Protein 1GKR (pdb70)

Foldseek 3Di:
DFAEKEAQEQEFALPHTDTWMFTAHQQATADTGRDDVDDDHPYYHYLVNFHKYFQFEFAADALQDDPCCLFKWDQQQQLVLLQQQRHQEYEHAQQYVQGQAALVSLVVVQVRNLQFHLHAYAYEHEQAPPSLVRVLVVLVVFHLYYAECADADPPRHDHDHLVSLLSNLQSQVVSLHEYEYAFFHHVQLVVLLVVLVVVPDQALVSNLRSGDPVRSLVRLVSNLVSCVVRQHQYEYEADQFLVSLVVQLVSVVVVRNYAYEHALLQQVDAVVLCLVLPQQSAAPPHRYHPVRNVSVLQCLQVPSHQAYHHNAMGGRPVQRVVSNPGVVSHGHHFHPSNPGPQSCLACPVLVPSHPPSSVLRHRAARVCVSSVLHPQTSGRDNPHRPWMFSKDQADWDADAQCLRSISDRDGSRHGPIGRMGGQWTDTSPDTQHHRHDGDDGTSNYYYTGD/DFAEKEAQEQEFALPHTDTWMFTAHQQATADTGRDDPDDDHPYYHYLVNFHKYFQFEFAADALQDDPCCLFKWDQQQQLVLLQQQRHQEYEHAQQYVQGQAALVSLVVVQVRNLQFHLHAYAYEHEQAPPSLVRVLVVLVVFHLYYAECADADPPRHDHDHLVSLLSNLQSQVVSLHEYEYAFFHHVQLVVLLVVLVVVPDQALVSNLRSGDPVRSLVRLVSNLVSCVVRQHQYEYEADQFLVSLVVQLVSVVVVRNYAYEHALLQQVDAVVLCLVLPQQSAAPPHRYHPVRNVSVLQCLQVPSHQAYHHNAMGGRPVQRVVSNPGVVSHGHHFHPSNPGPQSCLACPVLVPSHPPSSVLRHRAARVCVSSVLHPQTSGRDNPHRPWMFSKDQADWDADAQCLRSISDRDGSRHGPIGRMGGQWTDTSPDTQHHRHDGDDGTSNYYYTGD/DFAEKEAQEQEFALPHTDTWMFTAHQQATADTGRDDVDDDHPYYHYLVNFHKYFQFEFAADALQDDPCCLFKWDQQQQLVLLQQQRHQEYEHAQQYVQGQAALVSLVVVQVRNLQFHLHAYAYEHEQAPPSLVRVLVVLVVFHLYYAECADADPPRHDHDHLVSLLSNLQSQVVSLHEYEYAFFHHVQLVVLLVVLVVVPDQALVSNLRSGDPVRSLVRLVSNLVSCVVRQHQYEYEADQFLVSLVVQLVSVVVVRNYAYEHALLQQVDAVVLCLVLPQQSAAPPHRYHPVRNVSVLQCLQVPSHQAYHHNAMGGRPVQRVVSNPGVVSHGHHFHPSNPGPQSCLACPVLVPSHPPSSVLRHRAARVCVSSVLHPQTSGRDNPHRPWMFSKDQADWDADAQCLRSISDRDGSRHGPIGRMGGQWTDTSPDTQHHRHDGDDGTSNYYYTGD/DFAEKEAQEQEFALPHTDTWMFTAHQQATADTGRDDVDDDHPYYHYLVNFHKYFQFEFAADALQDDPCCLFKWDQQQQLVLLQQQRHQEYEHAQQYVQGQAALVSLVVVQVRNLQFHLHAYAYEHEQAPPSLVRVLVVLVVFHLYYAECADADPPRHDHDHLVSLLSNLQSQVVSLHEYEYAFFHHVQLVVLLVVLVVVPDQALVSNLRSGDPVRSLVRLVSNLVSCVVRQHQYEYEADQFLVSLVVQLVSVVVVRNYAYEHALLQQVDAVVLCLVLPQQSAAPPHRYHPVRNVSVLQCLQVPSHQAYHHNAMGGRPVQRVVSNPGVVSHGHHFHPSNPGPQSCLACPVLVPSHPPSSVLRHRAARVCVSSVLHPQTSGRDNPHRPWMFSKDQADWDADAQCLRSISDRDGSRHGPIGRMGGQWTDTSPDTQHHRHDGDDGTSNYYYTGD

Structure (mmCIF, N/CA/C/O backbone):
data_1GKR
#
_entry.id   1GKR
#
_cell.length_a   111.500
_cell.length_b   74.300
_cell.length_c   146.900
_cell.angle_alpha   90.00
_cell.angle_beta   106.57
_cell.angle_gamma   90.00
#
_symmetry.space_group_name_H-M   'P 1 21 1'
#
loop_
_entity.id
_entity.type
_entity.pdbx_description
1 polymer 'NON-ATP DEPENDENT L-SELECTIVE HYDANTOINASE'
2 non-polymer 'ZINC ION'
3 water water
#
loop_
_atom_site.group_PDB
_atom_site.id
_atom_site.type_symbol
_atom_site.label_atom_id
_atom_site.label_alt_id
_atom_site.label_comp_id
_atom_site.label_asym_id
_atom_site.label_entity_id
_atom_site.label_seq_id
_atom_site.pdbx_PDB_ins_code
_atom_site.Cartn_x
_atom_site.Cartn_y
_atom_site.Cartn_z
_atom_site.occupancy
_atom_site.B_iso_or_equiv
_atom_site.auth_seq_id
_atom_site.auth_comp_id
_atom_site.auth_asym_id
_atom_site.auth_atom_id
_atom_site.pdbx_PDB_model_num
ATOM 1 N N . MET A 1 1 ? 88.490 -74.907 -69.896 1.00 61.57 1 MET A N 1
ATOM 2 C CA . MET A 1 1 ? 88.400 -73.995 -68.718 1.00 60.54 1 MET A CA 1
ATOM 3 C C . MET A 1 1 ? 86.954 -73.593 -68.465 1.00 56.97 1 MET A C 1
ATOM 4 O O . MET A 1 1 ? 86.031 -74.251 -68.938 1.00 58.78 1 MET A O 1
ATOM 9 N N . PHE A 1 2 ? 86.755 -72.503 -67.732 1.00 51.04 2 PHE A N 1
ATOM 10 C CA . PHE A 1 2 ? 85.407 -72.052 -67.404 1.00 45.07 2 PHE A CA 1
ATOM 11 C C . PHE A 1 2 ? 84.994 -70.784 -68.133 1.00 41.18 2 PHE A C 1
ATOM 12 O O . PHE A 1 2 ? 85.812 -69.893 -68.355 1.00 39.61 2 PHE A O 1
ATOM 20 N N . ASP A 1 3 ? 83.718 -70.707 -68.503 1.00 37.00 3 ASP A N 1
ATOM 21 C CA . ASP A 1 3 ? 83.225 -69.542 -69.221 1.00 32.97 3 ASP A CA 1
ATOM 22 C C . ASP A 1 3 ? 83.223 -68.324 -68.321 1.00 31.33 3 ASP A C 1
ATOM 23 O O . ASP A 1 3 ? 83.614 -67.239 -68.745 1.00 33.43 3 ASP A O 1
ATOM 28 N N . VAL A 1 4 ? 82.788 -68.491 -67.079 1.00 28.19 4 VAL A N 1
ATOM 29 C CA . VAL A 1 4 ? 82.763 -67.370 -66.147 1.00 24.97 4 VAL A CA 1
ATOM 30 C C . VAL A 1 4 ? 82.807 -67.840 -64.706 1.00 25.31 4 VAL A C 1
ATOM 31 O O . VAL A 1 4 ? 82.332 -68.928 -64.379 1.00 25.57 4 VAL A O 1
ATOM 35 N N . ILE A 1 5 ? 83.403 -67.012 -63.856 1.00 23.74 5 ILE A N 1
ATOM 36 C CA . ILE A 1 5 ? 83.509 -67.289 -62.438 1.00 24.16 5 ILE A CA 1
ATOM 37 C C . ILE A 1 5 ? 83.015 -66.073 -61.680 1.00 25.42 5 ILE A C 1
ATOM 38 O O . ILE A 1 5 ? 83.473 -64.951 -61.913 1.00 26.45 5 ILE A O 1
ATOM 43 N N . VAL A 1 6 ? 82.056 -66.292 -60.789 1.00 24.26 6 VAL A N 1
ATOM 44 C CA . VAL A 1 6 ? 81.530 -65.209 -59.973 1.00 22.71 6 VAL A CA 1
ATOM 45 C C . VAL A 1 6 ? 82.143 -65.508 -58.623 1.00 25.94 6 VAL A C 1
ATOM 46 O O . VAL A 1 6 ? 81.819 -66.526 -58.006 1.00 25.46 6 VAL A O 1
ATOM 50 N N . LYS A 1 7 ? 83.049 -64.655 -58.163 1.00 28.45 7 LYS A N 1
ATOM 51 C CA . LYS A 1 7 ? 83.662 -64.938 -56.883 1.00 29.82 7 LYS A CA 1
ATOM 52 C C . LYS A 1 7 ? 83.318 -64.018 -55.735 1.00 27.78 7 LYS A C 1
ATOM 53 O O . LYS A 1 7 ? 82.850 -62.894 -55.936 1.00 26.63 7 LYS A O 1
ATOM 59 N N . ASN A 1 8 ? 83.542 -64.539 -54.528 1.00 26.04 8 ASN A N 1
ATOM 60 C CA . ASN A 1 8 ? 83.261 -63.841 -53.286 1.00 25.94 8 ASN A CA 1
ATOM 61 C C . ASN A 1 8 ? 81.775 -63.621 -53.177 1.00 24.27 8 ASN A C 1
ATOM 62 O O . ASN A 1 8 ? 81.306 -62.504 -52.960 1.00 22.88 8 ASN A O 1
ATOM 67 N N . CYS A 1 9 ? 81.035 -64.706 -53.345 1.00 22.08 9 CYS A N 1
ATOM 68 C CA . CYS A 1 9 ? 79.591 -64.640 -53.265 1.00 23.22 9 CYS A CA 1
ATOM 69 C C . CYS A 1 9 ? 79.163 -65.027 -51.879 1.00 23.40 9 CYS A C 1
ATOM 70 O O . CYS A 1 9 ? 79.777 -65.885 -51.257 1.00 24.12 9 CYS A O 1
ATOM 73 N N . ARG A 1 10 ? 78.115 -64.384 -51.392 1.00 24.33 10 ARG A N 1
ATOM 74 C CA . ARG A 1 10 ? 77.541 -64.750 -50.112 1.00 22.71 10 ARG A CA 1
ATOM 75 C C . ARG A 1 10 ? 76.235 -65.314 -50.670 1.00 19.11 10 ARG A C 1
ATOM 76 O O . ARG A 1 10 ? 75.211 -64.645 -50.752 1.00 18.31 10 ARG A O 1
ATOM 84 N N . LEU A 1 11 ? 76.342 -66.553 -51.120 1.00 17.16 11 LEU A N 1
ATOM 85 C CA . LEU A 1 11 ? 75.277 -67.303 -51.764 1.00 18.65 11 LEU A CA 1
ATOM 86 C C . LEU A 1 11 ? 74.111 -67.676 -50.856 1.00 19.19 11 LEU A C 1
ATOM 87 O O . LEU A 1 11 ? 74.294 -68.379 -49.863 1.00 23.11 11 LEU A O 1
ATOM 92 N N . VAL A 1 12 ? 72.904 -67.219 -51.188 1.00 16.75 12 VAL A N 1
ATOM 93 C CA . VAL A 1 12 ? 71.751 -67.530 -50.345 1.00 15.06 12 VAL A CA 1
ATOM 94 C C . VAL A 1 12 ? 70.751 -68.522 -50.927 1.00 16.80 12 VAL A C 1
ATOM 95 O O . VAL A 1 12 ? 70.421 -68.488 -52.118 1.00 18.46 12 VAL A O 1
ATOM 99 N N . SER A 1 13 ? 70.306 -69.435 -50.068 1.00 15.56 13 SER A N 1
ATOM 100 C CA . SER A 1 13 ? 69.335 -70.456 -50.437 1.00 16.78 13 SER A CA 1
ATOM 101 C C . SER A 1 13 ? 68.286 -70.401 -49.344 1.00 15.40 13 SER A C 1
ATOM 102 O O . SER A 1 13 ? 68.427 -69.628 -48.404 1.00 14.81 13 SER A O 1
ATOM 105 N N . SER A 1 14 ? 67.237 -71.203 -49.451 1.00 15.44 14 SER A N 1
ATOM 106 C CA . SER A 1 14 ? 66.196 -71.154 -48.436 1.00 17.59 14 SER A CA 1
ATOM 107 C C . SER A 1 14 ? 66.698 -71.547 -47.063 1.00 19.43 14 SER A C 1
ATOM 108 O O . SER A 1 14 ? 66.118 -71.148 -46.061 1.00 21.73 14 SER A O 1
ATOM 111 N N . ASP A 1 15 ? 67.772 -72.319 -46.984 1.00 21.75 15 ASP A N 1
ATOM 112 C CA . ASP A 1 15 ? 68.225 -72.686 -45.657 1.00 24.91 15 ASP A CA 1
ATOM 113 C C . ASP A 1 15 ? 69.593 -72.184 -45.194 1.00 23.00 15 ASP A C 1
ATOM 114 O O . ASP A 1 15 ? 70.280 -72.868 -44.454 1.00 22.31 15 ASP A O 1
ATOM 119 N N . GLY A 1 16 ? 69.975 -70.977 -45.599 1.00 22.71 16 GLY A N 1
ATOM 120 C CA . GLY A 1 16 ? 71.247 -70.450 -45.144 1.00 22.56 16 GLY A CA 1
ATOM 121 C C . GLY A 1 16 ? 72.131 -69.787 -46.174 1.00 21.85 16 GLY A C 1
ATOM 122 O O . GLY A 1 16 ? 71.950 -69.972 -47.374 1.00 23.67 16 GLY A O 1
ATOM 123 N N . ILE A 1 17 ? 73.092 -69.006 -45.694 1.00 19.53 17 ILE A N 1
ATOM 124 C CA . ILE A 1 17 ? 74.028 -68.319 -46.565 1.00 18.51 17 ILE A CA 1
ATOM 125 C C . ILE A 1 17 ? 75.359 -69.058 -46.526 1.00 20.15 17 ILE A C 1
ATOM 126 O O . ILE A 1 17 ? 75.868 -69.325 -45.448 1.00 26.21 17 ILE A O 1
ATOM 131 N N . THR A 1 18 ? 75.920 -69.414 -47.675 1.00 19.00 18 THR A N 1
ATOM 132 C CA . THR A 1 18 ? 77.228 -70.053 -47.662 1.00 21.93 18 THR A CA 1
ATOM 133 C C . THR A 1 18 ? 78.195 -69.235 -48.517 1.00 22.44 18 THR A C 1
ATOM 134 O O . THR A 1 18 ? 77.840 -68.743 -49.581 1.00 22.75 18 THR A O 1
ATOM 138 N N . GLU A 1 19 ? 79.415 -69.062 -48.024 1.00 23.62 19 GLU A N 1
ATOM 139 C CA . GLU A 1 19 ? 80.417 -68.283 -48.734 1.00 22.44 19 GLU A CA 1
ATOM 140 C C . GLU A 1 19 ? 81.213 -69.102 -49.733 1.00 21.05 19 GLU A C 1
ATOM 141 O O . GLU A 1 19 ? 81.982 -69.974 -49.339 1.00 22.86 19 GLU A O 1
ATOM 147 N N . ALA A 1 20 ? 81.047 -68.812 -51.021 1.00 17.38 20 ALA A N 1
ATOM 148 C CA . ALA A 1 20 ? 81.774 -69.544 -52.043 1.00 18.44 20 ALA A CA 1
ATOM 149 C C . ALA A 1 20 ? 81.836 -68.825 -53.378 1.00 20.14 20 ALA A C 1
ATOM 150 O O . ALA A 1 20 ? 81.374 -67.693 -53.519 1.00 21.58 20 ALA A O 1
ATOM 152 N N . ASP A 1 21 ? 82.430 -69.496 -54.355 1.00 19.36 21 ASP A N 1
ATOM 153 C CA . ASP A 1 21 ? 82.541 -68.958 -55.697 1.00 20.97 21 ASP A CA 1
ATOM 154 C C . ASP A 1 21 ? 81.788 -69.895 -56.633 1.00 24.26 21 ASP A C 1
ATOM 155 O O . ASP A 1 21 ? 81.756 -71.120 -56.418 1.00 24.75 21 ASP A O 1
ATOM 160 N N . ILE A 1 22 ? 81.195 -69.321 -57.679 1.00 24.18 22 ILE A N 1
ATOM 161 C CA . ILE A 1 22 ? 80.444 -70.105 -58.646 1.00 23.64 22 ILE A CA 1
ATOM 162 C C . ILE A 1 22 ? 81.170 -70.160 -59.974 1.00 22.84 22 ILE A C 1
ATOM 163 O O . ILE A 1 22 ? 81.552 -69.135 -60.532 1.00 22.93 22 ILE A O 1
ATOM 168 N N . LEU A 1 23 ? 81.370 -71.381 -60.452 1.00 24.37 23 LEU A N 1
ATOM 169 C CA . LEU A 1 23 ? 82.050 -71.646 -61.714 1.00 23.77 23 LEU A CA 1
ATOM 170 C C . LEU A 1 23 ? 80.973 -72.088 -62.676 1.00 24.25 23 LEU A C 1
ATOM 171 O O . LEU A 1 23 ? 80.286 -73.093 -62.424 1.00 23.78 23 LEU A O 1
ATOM 176 N N . VAL A 1 24 ? 80.822 -71.353 -63.773 1.00 23.01 24 VAL A N 1
ATOM 177 C CA . VAL A 1 24 ? 79.821 -71.712 -64.754 1.00 20.73 24 VAL A CA 1
ATOM 178 C C . VAL A 1 24 ? 80.424 -72.068 -66.101 1.00 21.38 24 VAL A C 1
ATOM 179 O O . VAL A 1 24 ? 81.389 -71.451 -66.567 1.00 19.60 24 VAL A O 1
ATOM 183 N N . LYS A 1 25 ? 79.864 -73.113 -66.696 1.00 22.45 25 LYS A N 1
ATOM 184 C CA . LYS A 1 25 ? 80.294 -73.574 -68.000 1.00 26.39 25 LYS A CA 1
ATOM 185 C C . LYS A 1 25 ? 79.093 -74.081 -68.797 1.00 26.57 25 LYS A C 1
ATOM 186 O O . LYS A 1 25 ? 78.238 -74.804 -68.278 1.00 24.37 25 LYS A O 1
ATOM 192 N N . ASP A 1 26 ? 79.043 -73.686 -70.063 1.00 27.75 26 ASP A N 1
ATOM 193 C CA . ASP A 1 26 ? 77.965 -74.066 -70.965 1.00 29.60 26 ASP A CA 1
ATOM 194 C C . ASP A 1 26 ? 76.605 -73.687 -70.406 1.00 27.96 26 ASP A C 1
ATOM 195 O O . ASP A 1 26 ? 75.649 -74.460 -70.503 1.00 26.34 26 ASP A O 1
ATOM 200 N N . GLY A 1 27 ? 76.543 -72.494 -69.812 1.00 25.56 27 GLY A N 1
ATOM 201 C CA . GLY A 1 27 ? 75.302 -71.970 -69.273 1.00 24.39 27 GLY A CA 1
ATOM 202 C C . GLY A 1 27 ? 74.786 -72.532 -67.964 1.00 26.31 27 GLY A C 1
ATOM 203 O O . GLY A 1 27 ? 73.730 -72.119 -67.492 1.00 26.20 27 GLY A O 1
ATOM 204 N N . LYS A 1 28 ? 75.502 -73.473 -67.364 1.00 26.74 28 LYS A N 1
ATOM 205 C CA . LYS A 1 28 ? 75.043 -74.030 -66.105 1.00 24.91 28 LYS A CA 1
ATOM 206 C C . LYS A 1 28 ? 76.124 -73.983 -65.052 1.00 21.84 28 LYS A C 1
ATOM 207 O O . LYS A 1 28 ? 77.293 -73.767 -65.354 1.00 20.97 28 LYS A O 1
ATOM 213 N N . VAL A 1 29 ? 75.725 -74.152 -63.802 1.00 21.03 29 VAL A N 1
ATOM 214 C CA . VAL A 1 29 ? 76.691 -74.147 -62.718 1.00 18.88 29 VAL A CA 1
ATOM 215 C C . VAL A 1 29 ? 77.518 -75.416 -62.870 1.00 19.35 29 VAL A C 1
ATOM 216 O O . VAL A 1 29 ? 76.979 -76.525 -62.858 1.00 19.54 29 VAL A O 1
ATOM 220 N N . ALA A 1 30 ? 78.824 -75.252 -63.031 1.00 18.52 30 ALA A N 1
ATOM 221 C CA . ALA A 1 30 ? 79.707 -76.396 -63.189 1.00 18.10 30 ALA A CA 1
ATOM 222 C C . ALA A 1 30 ? 80.318 -76.775 -61.841 1.00 19.07 30 ALA A C 1
ATOM 223 O O . ALA A 1 30 ? 80.662 -77.940 -61.601 1.00 19.18 30 ALA A O 1
ATOM 225 N N . ALA A 1 31 ? 80.437 -75.788 -60.955 1.00 17.87 31 ALA A N 1
ATOM 226 C CA . ALA A 1 31 ? 81.013 -76.029 -59.644 1.00 16.51 31 ALA A CA 1
ATOM 227 C C . ALA A 1 31 ? 80.786 -74.889 -58.668 1.00 16.65 31 ALA A C 1
ATOM 228 O O . ALA A 1 31 ? 80.548 -73.746 -59.057 1.00 17.50 31 ALA A O 1
ATOM 230 N N . ILE A 1 32 ? 80.855 -75.228 -57.389 1.00 15.57 32 ILE A N 1
ATOM 231 C CA . ILE A 1 32 ? 80.734 -74.259 -56.311 1.00 16.70 32 ILE A CA 1
ATOM 232 C C . ILE A 1 32 ? 81.913 -74.596 -55.421 1.00 18.77 32 ILE A C 1
ATOM 233 O O . ILE A 1 32 ? 82.046 -75.732 -54.954 1.00 19.42 32 ILE A O 1
ATOM 238 N N . SER A 1 33 ? 82.792 -73.634 -55.191 1.00 19.21 33 SER A N 1
ATOM 239 C CA . SER A 1 33 ? 83.938 -73.953 -54.369 1.00 21.35 33 SER A CA 1
ATOM 240 C C . SER A 1 33 ? 84.376 -72.830 -53.450 1.00 22.43 33 SER A C 1
ATOM 241 O O . SER A 1 33 ? 84.120 -71.650 -53.705 1.00 21.87 33 SER A O 1
ATOM 244 N N . ALA A 1 34 ? 85.037 -73.216 -52.365 1.00 24.68 34 ALA A N 1
ATOM 245 C CA . ALA A 1 34 ? 85.487 -72.264 -51.366 1.00 28.28 34 ALA A CA 1
ATOM 246 C C . ALA A 1 34 ? 86.550 -71.320 -51.895 1.00 30.98 34 ALA A C 1
ATOM 247 O O . ALA A 1 34 ? 86.608 -70.159 -51.498 1.00 34.51 34 ALA A O 1
ATOM 249 N N . ASP A 1 35 ? 87.384 -71.811 -52.801 1.00 34.70 35 ASP A N 1
ATOM 250 C CA . ASP A 1 35 ? 88.456 -70.995 -53.355 1.00 40.01 35 ASP A CA 1
ATOM 251 C C . ASP A 1 35 ? 88.748 -71.339 -54.816 1.00 41.94 35 ASP A C 1
ATOM 252 O O . ASP A 1 35 ? 88.881 -72.516 -55.170 1.00 41.02 35 ASP A O 1
ATOM 257 N N . THR A 1 36 ? 88.840 -70.308 -55.659 1.00 43.77 36 THR A N 1
ATOM 258 C CA . THR A 1 36 ? 89.113 -70.511 -57.083 1.00 46.36 36 THR A CA 1
ATOM 259 C C . THR A 1 36 ? 90.428 -69.861 -57.542 1.00 50.20 36 THR A C 1
ATOM 260 O O . THR A 1 36 ? 90.662 -69.689 -58.740 1.00 50.73 36 THR A O 1
ATOM 264 N N . SER A 1 37 ? 91.284 -69.524 -56.578 1.00 53.88 37 SER A N 1
ATOM 265 C CA . SER A 1 37 ? 92.584 -68.900 -56.839 1.00 55.63 37 SER A CA 1
ATOM 266 C C . SER A 1 37 ? 93.308 -69.357 -58.093 1.00 56.48 37 SER A C 1
ATOM 267 O O . SER A 1 37 ? 93.879 -68.538 -58.817 1.00 56.11 37 SER A O 1
ATOM 270 N N . ASP A 1 38 ? 93.294 -70.655 -58.359 1.00 58.11 38 ASP A N 1
ATOM 271 C CA . ASP A 1 38 ? 94.003 -71.134 -59.525 1.00 61.15 38 ASP A CA 1
ATOM 272 C C . ASP A 1 38 ? 93.214 -71.840 -60.609 1.00 60.25 38 ASP A C 1
ATOM 273 O O . ASP A 1 38 ? 93.548 -72.962 -60.997 1.00 61.76 38 ASP A O 1
ATOM 278 N N . VAL A 1 39 ? 92.170 -71.182 -61.099 1.00 56.65 39 VAL A N 1
ATOM 279 C CA . VAL A 1 39 ? 91.361 -71.732 -62.179 1.00 53.20 39 VAL A CA 1
ATOM 280 C C . VAL A 1 39 ? 91.198 -70.620 -63.193 1.00 51.55 39 VAL A C 1
ATOM 281 O O . VAL A 1 39 ? 91.121 -69.445 -62.825 1.00 50.73 39 VAL A O 1
ATOM 285 N N . GLU A 1 40 ? 91.159 -70.981 -64.468 1.00 49.69 40 GLU A N 1
ATOM 286 C CA . GLU A 1 40 ? 91.014 -69.975 -65.503 1.00 49.03 40 GLU A CA 1
ATOM 287 C C . GLU A 1 40 ? 89.607 -69.902 -66.049 1.00 45.89 40 GLU A C 1
ATOM 288 O O . GLU A 1 40 ? 88.972 -70.926 -66.297 1.00 45.01 40 GLU A O 1
ATOM 294 N N . ALA A 1 41 ? 89.135 -68.678 -66.247 1.00 41.90 41 ALA A N 1
ATOM 295 C CA . ALA A 1 41 ? 87.809 -68.436 -66.781 1.00 40.94 41 ALA A CA 1
ATOM 296 C C . ALA A 1 41 ? 87.899 -67.300 -67.790 1.00 40.04 41 ALA A C 1
ATOM 297 O O . ALA A 1 41 ? 88.663 -66.359 -67.596 1.00 41.37 41 ALA A O 1
ATOM 299 N N . SER A 1 42 ? 87.124 -67.387 -68.866 1.00 38.50 42 SER A N 1
ATOM 300 C CA . SER A 1 42 ? 87.127 -66.348 -69.894 1.00 36.41 42 SER A CA 1
ATOM 301 C C . SER A 1 42 ? 86.750 -65.007 -69.296 1.00 35.83 42 SER A C 1
ATOM 302 O O . SER A 1 42 ? 87.326 -63.981 -69.632 1.00 37.63 42 SER A O 1
ATOM 305 N N . ARG A 1 43 ? 85.770 -65.023 -68.405 1.00 35.18 43 ARG A N 1
ATOM 306 C CA . ARG A 1 43 ? 85.283 -63.806 -67.783 1.00 34.38 43 ARG A CA 1
ATOM 307 C C . ARG A 1 43 ? 85.230 -64.009 -66.270 1.00 30.35 43 ARG A C 1
ATOM 308 O O . ARG A 1 43 ? 84.966 -65.105 -65.796 1.00 30.05 43 ARG A O 1
ATOM 316 N N . THR A 1 44 ? 85.505 -62.955 -65.514 1.00 27.17 44 THR A N 1
ATOM 317 C CA . THR A 1 44 ? 85.464 -63.038 -64.066 1.00 25.35 44 THR A CA 1
ATOM 318 C C . THR A 1 44 ? 84.640 -61.912 -63.455 1.00 27.47 44 THR A C 1
ATOM 319 O O . THR A 1 44 ? 84.823 -60.738 -63.778 1.00 28.35 44 THR A O 1
ATOM 323 N N . ILE A 1 45 ? 83.718 -62.282 -62.574 1.00 27.10 45 ILE A N 1
ATOM 324 C CA . ILE A 1 45 ? 82.881 -61.305 -61.909 1.00 26.65 45 ILE A CA 1
ATOM 325 C C . ILE A 1 45 ? 83.188 -61.372 -60.422 1.00 26.84 45 ILE A C 1
ATOM 326 O O . ILE A 1 45 ? 83.174 -62.449 -59.825 1.00 27.34 45 ILE A O 1
ATOM 331 N N . ASP A 1 46 ? 83.462 -60.229 -59.815 1.00 26.93 46 ASP A N 1
ATOM 332 C CA . ASP A 1 46 ? 83.740 -60.213 -58.390 1.00 28.14 46 ASP A CA 1
ATOM 333 C C . ASP A 1 46 ? 82.512 -59.660 -57.698 1.00 28.21 46 ASP A C 1
ATOM 334 O O . ASP A 1 46 ? 82.167 -58.495 -57.894 1.00 29.71 46 ASP A O 1
ATOM 339 N N . ALA A 1 47 ? 81.850 -60.486 -56.894 1.00 27.37 47 ALA A N 1
ATOM 340 C CA . ALA A 1 47 ? 80.656 -60.041 -56.182 1.00 25.95 47 ALA A CA 1
ATOM 341 C C . ALA A 1 47 ? 81.059 -59.180 -54.984 1.00 26.36 47 ALA A C 1
ATOM 342 O O . ALA A 1 47 ? 80.230 -58.485 -54.391 1.00 27.64 47 ALA A O 1
ATOM 344 N N . GLY A 1 48 ? 82.341 -59.240 -54.633 1.00 24.96 48 GLY A N 1
ATOM 345 C CA . GLY A 1 48 ? 82.850 -58.456 -53.525 1.00 23.38 48 GLY A CA 1
ATOM 346 C C . GLY A 1 48 ? 82.157 -58.727 -52.210 1.00 24.29 48 GLY A C 1
ATOM 347 O O . GLY A 1 48 ? 82.078 -57.849 -51.349 1.00 25.87 48 GLY A O 1
ATOM 348 N N . GLY A 1 49 ? 81.643 -59.942 -52.051 1.00 23.74 49 GLY A N 1
ATOM 349 C CA . GLY A 1 49 ? 80.973 -60.296 -50.817 1.00 20.68 49 GLY A CA 1
ATOM 350 C C . GLY A 1 49 ? 79.516 -59.892 -50.704 1.00 21.63 49 GLY A C 1
ATOM 351 O O . GLY A 1 49 ? 78.936 -59.963 -49.610 1.00 20.47 49 GLY A O 1
ATOM 352 N N . LYS A 1 50 ? 78.910 -59.451 -51.804 1.00 22.43 50 LYS A N 1
ATOM 353 C CA . LYS A 1 50 ? 77.498 -59.082 -51.743 1.00 22.37 50 LYS A CA 1
ATOM 354 C C . LYS A 1 50 ? 76.683 -60.365 -51.805 1.00 19.82 50 LYS A C 1
ATOM 355 O O . LYS A 1 50 ? 77.203 -61.430 -52.152 1.00 18.86 50 LYS A O 1
ATOM 361 N N . PHE A 1 51 ? 75.410 -60.276 -51.454 1.00 16.73 51 PHE A N 1
ATOM 362 C CA . PHE A 1 51 ? 74.560 -61.450 -51.512 1.00 15.69 51 PHE A CA 1
ATOM 363 C C . PHE A 1 51 ? 74.274 -61.843 -52.956 1.00 18.67 51 PHE A C 1
ATOM 364 O O . PHE A 1 51 ? 73.997 -60.987 -53.809 1.00 19.49 51 PHE A O 1
ATOM 372 N N . VAL A 1 52 ? 74.360 -63.139 -53.231 1.00 17.30 52 VAL A N 1
ATOM 373 C CA . VAL A 1 52 ? 74.057 -63.646 -54.554 1.00 18.08 52 VAL A CA 1
ATOM 374 C C . VAL A 1 52 ? 72.908 -64.634 -54.371 1.00 18.09 52 VAL A C 1
ATOM 375 O O . VAL A 1 52 ? 72.961 -65.481 -53.487 1.00 19.25 52 VAL A O 1
ATOM 379 N N . MET A 1 53 ? 71.861 -64.509 -55.184 1.00 17.67 53 MET A N 1
ATOM 380 C CA . MET A 1 53 ? 70.705 -65.400 -55.085 1.00 17.07 53 MET A CA 1
ATOM 381 C C . MET A 1 53 ? 70.307 -65.911 -56.460 1.00 17.31 53 MET A C 1
ATOM 382 O O . MET A 1 53 ? 70.742 -65.375 -57.481 1.00 21.07 53 MET A O 1
ATOM 387 N N . PRO A 1 54 ? 69.480 -66.969 -56.511 1.00 16.91 54 PRO A N 1
ATOM 388 C CA . PRO A 1 54 ? 69.069 -67.490 -57.818 1.00 14.91 54 PRO A CA 1
ATOM 389 C C . PRO A 1 54 ? 68.136 -66.486 -58.477 1.00 15.11 54 PRO A C 1
ATOM 390 O O . PRO A 1 54 ? 67.518 -65.665 -57.789 1.00 13.32 54 PRO A O 1
ATOM 394 N N . GLY A 1 55 ? 68.043 -66.546 -59.801 1.00 13.21 55 GLY A N 1
ATOM 395 C CA . GLY A 1 55 ? 67.158 -65.638 -60.490 1.00 13.81 55 GLY A CA 1
ATOM 396 C C . GLY A 1 55 ? 65.747 -65.866 -59.980 1.00 14.54 55 GLY A C 1
ATOM 397 O O . GLY A 1 55 ? 65.366 -66.994 -59.661 1.00 14.46 55 GLY A O 1
ATOM 398 N N . VAL A 1 56 ? 64.967 -64.799 -59.879 1.00 13.00 56 VAL A N 1
ATOM 399 C CA . VAL A 1 56 ? 63.594 -64.929 -59.415 1.00 12.28 56 VAL A CA 1
ATOM 400 C C . VAL A 1 56 ? 62.745 -65.620 -60.477 1.00 13.79 56 VAL A C 1
ATOM 401 O O . VAL A 1 56 ? 62.889 -65.340 -61.666 1.00 17.39 56 VAL A O 1
ATOM 405 N N . VAL A 1 57 ? 61.882 -66.533 -60.046 1.00 11.55 57 VAL A N 1
ATOM 406 C CA . VAL A 1 57 ? 60.994 -67.249 -60.948 1.00 11.35 57 VAL A CA 1
ATOM 407 C C . VAL A 1 57 ? 59.586 -66.752 -60.657 1.00 12.16 57 VAL A C 1
ATOM 408 O O . VAL A 1 57 ? 59.015 -67.080 -59.621 1.00 12.24 57 VAL A O 1
ATOM 412 N N . ASP A 1 58 ? 59.034 -65.948 -61.562 1.00 12.74 58 ASP A N 1
ATOM 413 C CA . ASP A 1 58 ? 57.694 -65.410 -61.371 1.00 11.69 58 ASP A CA 1
ATOM 414 C C . ASP A 1 58 ? 56.664 -66.230 -62.153 1.00 11.20 58 ASP A C 1
ATOM 415 O O . ASP A 1 58 ? 56.649 -66.229 -63.383 1.00 12.51 58 ASP A O 1
ATOM 420 N N . GLU A 1 59 ? 55.811 -66.931 -61.412 1.00 10.57 59 GLU A N 1
ATOM 421 C CA . GLU A 1 59 ? 54.776 -67.808 -61.962 1.00 12.29 59 GLU A CA 1
ATOM 422 C C . GLU A 1 59 ? 53.506 -67.079 -62.366 1.00 13.42 59 GLU A C 1
ATOM 423 O O . GLU A 1 59 ? 52.572 -67.700 -62.879 1.00 14.74 59 GLU A O 1
ATOM 429 N N . HIS A 1 60 ? 53.448 -65.777 -62.122 1.00 11.81 60 HIS A N 1
ATOM 430 C CA . HIS A 1 60 ? 52.234 -65.048 -62.437 1.00 12.48 60 HIS A CA 1
ATOM 431 C C . HIS A 1 60 ? 52.458 -63.779 -63.255 1.00 13.15 60 HIS A C 1
ATOM 432 O O . HIS A 1 60 ? 52.433 -62.666 -62.725 1.00 14.92 60 HIS A O 1
ATOM 439 N N . VAL A 1 61 ? 52.644 -63.959 -64.555 1.00 10.05 61 VAL A N 1
ATOM 440 C CA . VAL A 1 61 ? 52.903 -62.846 -65.440 1.00 11.58 61 VAL A CA 1
ATOM 441 C C . VAL A 1 61 ? 51.880 -62.727 -66.572 1.00 13.19 61 VAL A C 1
ATOM 442 O O . VAL A 1 61 ? 51.493 -63.726 -67.198 1.00 14.03 61 VAL A O 1
ATOM 446 N N . HIS A 1 62 ? 51.435 -61.494 -66.808 1.00 12.96 62 HIS A N 1
ATOM 447 C CA . HIS A 1 62 ? 50.487 -61.189 -67.879 1.00 13.72 62 HIS A CA 1
ATOM 448 C C . HIS A 1 62 ? 51.086 -60.142 -68.833 1.00 15.10 62 HIS A C 1
ATOM 449 O O . HIS A 1 62 ? 50.663 -58.983 -68.832 1.00 16.35 62 HIS A O 1
ATOM 456 N N . ILE A 1 63 ? 52.085 -60.522 -69.620 1.00 15.58 63 ILE A N 1
ATOM 457 C CA . ILE A 1 63 ? 52.637 -59.580 -70.573 1.00 18.73 63 ILE A CA 1
ATOM 458 C C . ILE A 1 63 ? 51.566 -59.457 -71.656 1.00 19.43 63 ILE A C 1
ATOM 459 O O . ILE A 1 63 ? 51.437 -58.418 -72.289 1.00 19.33 63 ILE A O 1
ATOM 464 N N . ILE A 1 64 ? 50.789 -60.529 -71.822 1.00 20.71 64 ILE A N 1
ATOM 465 C CA . ILE A 1 64 ? 49.679 -60.609 -72.775 1.00 20.99 64 ILE A CA 1
ATOM 466 C C . ILE A 1 64 ? 50.130 -60.754 -74.214 1.00 21.57 64 ILE A C 1
ATOM 467 O O . ILE A 1 64 ? 49.981 -61.828 -74.797 1.00 22.55 64 ILE A O 1
ATOM 472 N N . ASP A 1 65 ? 50.653 -59.658 -74.775 1.00 21.76 65 ASP A N 1
ATOM 473 C CA . ASP A 1 65 ? 51.168 -59.598 -76.145 1.00 20.68 65 ASP A CA 1
ATOM 474 C C . ASP A 1 65 ? 50.144 -60.068 -77.181 1.00 21.58 65 ASP A C 1
ATOM 475 O O . ASP A 1 65 ? 48.944 -59.816 -77.049 1.00 21.09 65 ASP A O 1
ATOM 480 N N . MET A 1 66 ? 50.632 -60.750 -78.214 1.00 22.06 66 MET A N 1
ATOM 481 C CA . MET A 1 66 ? 49.790 -61.257 -79.294 1.00 22.19 66 MET A CA 1
ATOM 482 C C . MET A 1 66 ? 48.987 -60.142 -79.965 1.00 22.62 66 MET A C 1
ATOM 483 O O . MET A 1 66 ? 49.476 -59.017 -80.078 1.00 21.82 66 MET A O 1
ATOM 488 N N . ASP A 1 67 ? 47.767 -60.432 -80.402 1.00 22.83 67 ASP A N 1
ATOM 489 C CA . ASP A 1 67 ? 46.962 -59.418 -81.088 1.00 25.97 67 ASP A CA 1
ATOM 490 C C . ASP A 1 67 ? 46.703 -58.145 -80.294 1.00 26.61 67 ASP A C 1
ATOM 491 O O . ASP A 1 67 ? 46.272 -57.133 -80.846 1.00 29.31 67 ASP A O 1
ATOM 496 N N . LEU A 1 68 ? 46.978 -58.183 -79.002 1.00 27.78 68 LEU A N 1
ATOM 497 C CA . LEU A 1 68 ? 46.751 -57.018 -78.166 1.00 27.86 68 LEU A CA 1
ATOM 498 C C . LEU A 1 68 ? 48.057 -56.389 -77.713 1.00 24.64 68 LEU A C 1
ATOM 499 O O . LEU A 1 68 ? 48.069 -55.573 -76.792 1.00 25.35 68 LEU A O 1
ATOM 504 N N . LYS A 1 69 ? 49.154 -56.748 -78.361 1.00 20.91 69 LYS A N 1
ATOM 505 C CA . LYS A 1 69 ? 50.433 -56.228 -77.930 1.00 23.61 69 LYS A CA 1
ATOM 506 C C . LYS A 1 69 ? 50.554 -54.707 -77.849 1.00 26.82 69 LYS A C 1
ATOM 507 O O . LYS A 1 69 ? 51.248 -54.197 -76.978 1.00 28.62 69 LYS A O 1
ATOM 513 N N . ASN A 1 70 ? 49.878 -53.962 -78.712 1.00 29.12 70 ASN A N 1
ATOM 514 C CA . ASN A 1 70 ? 50.013 -52.514 -78.628 1.00 32.40 70 ASN A CA 1
ATOM 515 C C . ASN A 1 70 ? 49.141 -51.876 -77.566 1.00 32.28 70 ASN A C 1
ATOM 516 O O . ASN A 1 70 ? 49.176 -50.665 -77.375 1.00 33.66 70 ASN A O 1
ATOM 521 N N . ARG A 1 71 ? 48.383 -52.690 -76.850 1.00 31.82 71 ARG A N 1
ATOM 522 C CA . ARG A 1 71 ? 47.500 -52.160 -75.834 1.00 32.75 71 ARG A CA 1
ATOM 523 C C . ARG A 1 71 ? 47.860 -52.559 -74.393 1.00 31.88 71 ARG A C 1
ATOM 524 O O . ARG A 1 71 ? 47.664 -51.771 -73.458 1.00 29.40 71 ARG A O 1
ATOM 532 N N . TYR A 1 72 ? 48.397 -53.767 -74.217 1.00 28.46 72 TYR A N 1
ATOM 533 C CA . TYR A 1 72 ? 48.737 -54.272 -72.887 1.00 25.67 72 TYR A CA 1
ATOM 534 C C . TYR A 1 72 ? 50.224 -54.462 -72.595 1.00 23.10 72 TYR A C 1
ATOM 535 O O . TYR A 1 72 ? 50.724 -53.945 -71.603 1.00 23.49 72 TYR A O 1
ATOM 544 N N . GLY A 1 73 ? 50.922 -55.211 -73.445 1.00 20.83 73 GLY A N 1
ATOM 545 C CA . GLY A 1 73 ? 52.346 -55.435 -73.247 1.00 18.01 73 GLY A CA 1
ATOM 546 C C . GLY A 1 73 ? 53.021 -56.141 -74.413 1.00 18.88 73 GLY A C 1
ATOM 547 O O . GLY A 1 73 ? 52.381 -56.902 -75.152 1.00 17.09 73 GLY A O 1
ATOM 548 N N . ARG A 1 74 ? 54.317 -55.888 -74.582 1.00 20.65 74 ARG A N 1
ATOM 549 C CA . ARG A 1 74 ? 55.102 -56.504 -75.657 1.00 24.99 74 ARG A CA 1
ATOM 550 C C . ARG A 1 74 ? 56.201 -57.377 -75.038 1.00 24.12 74 ARG A C 1
ATOM 551 O O . ARG A 1 74 ? 56.865 -56.960 -74.085 1.00 23.99 74 ARG A O 1
ATOM 559 N N . PHE A 1 75 ? 56.412 -58.573 -75.578 1.00 20.89 75 PHE A N 1
ATOM 560 C CA . PHE A 1 75 ? 57.453 -59.432 -75.042 1.00 18.85 75 PHE A CA 1
ATOM 561 C C . PHE A 1 75 ? 58.814 -58.740 -74.954 1.00 19.96 75 PHE A C 1
ATOM 562 O O . PHE A 1 75 ? 59.471 -58.826 -73.916 1.00 20.15 75 PHE A O 1
ATOM 570 N N . GLU A 1 76 ? 59.239 -58.053 -76.019 1.00 20.42 76 GLU A N 1
ATOM 571 C CA . GLU A 1 76 ? 60.549 -57.389 -76.014 1.00 21.53 76 GLU A CA 1
ATOM 572 C C . GLU A 1 76 ? 60.639 -56.183 -75.113 1.00 23.17 76 GLU A C 1
ATOM 573 O O . GLU A 1 76 ? 61.740 -55.721 -74.822 1.00 24.97 76 GLU A O 1
ATOM 579 N N . LEU A 1 77 ? 59.509 -55.641 -74.682 1.00 23.40 77 LEU A N 1
ATOM 580 C CA . LEU A 1 77 ? 59.586 -54.487 -73.796 1.00 24.56 77 LEU A CA 1
ATOM 581 C C . LEU A 1 77 ? 59.504 -54.892 -72.338 1.00 24.50 77 LEU A C 1
ATOM 582 O O . LEU A 1 77 ? 60.437 -54.652 -71.572 1.00 27.25 77 LEU A O 1
ATOM 587 N N . ASP A 1 78 ? 58.396 -55.521 -71.961 1.00 23.61 78 ASP A N 1
ATOM 588 C CA . ASP A 1 78 ? 58.191 -55.956 -70.585 1.00 21.81 78 ASP A CA 1
ATOM 589 C C . ASP A 1 78 ? 59.236 -56.956 -70.094 1.00 21.25 78 ASP A C 1
ATOM 590 O O . ASP A 1 78 ? 59.591 -56.947 -68.914 1.00 19.34 78 ASP A O 1
ATOM 595 N N . SER A 1 79 ? 59.739 -57.816 -70.975 1.00 18.26 79 SER A N 1
ATOM 596 C CA . SER A 1 79 ? 60.739 -58.758 -70.516 1.00 18.11 79 SER A CA 1
ATOM 597 C C . SER A 1 79 ? 62.013 -57.994 -70.109 1.00 17.91 79 SER A C 1
ATOM 598 O O . SER A 1 79 ? 62.871 -58.521 -69.404 1.00 19.18 79 SER A O 1
ATOM 601 N N . GLU A 1 80 ? 62.146 -56.747 -70.535 1.00 17.90 80 GLU A N 1
ATOM 602 C CA . GLU A 1 80 ? 63.321 -55.987 -70.121 1.00 19.02 80 GLU A CA 1
ATOM 603 C C . GLU A 1 80 ? 63.097 -55.550 -68.680 1.00 18.29 80 GLU A C 1
ATOM 604 O O . GLU A 1 80 ? 64.048 -55.417 -67.912 1.00 18.65 80 GLU A O 1
ATOM 610 N N . SER A 1 81 ? 61.838 -55.316 -68.318 1.00 17.38 81 SER A N 1
ATOM 611 C CA . SER A 1 81 ? 61.517 -54.931 -66.950 1.00 19.45 81 SER A CA 1
ATOM 612 C C . SER A 1 81 ? 61.873 -56.100 -66.042 1.00 19.56 81 SER A C 1
ATOM 613 O O . SER A 1 81 ? 62.394 -55.901 -64.942 1.00 20.00 81 SER A O 1
ATOM 616 N N . ALA A 1 82 ? 61.582 -57.316 -66.502 1.00 16.91 82 ALA A N 1
ATOM 617 C CA . ALA A 1 82 ? 61.899 -58.503 -65.726 1.00 16.61 82 ALA A CA 1
ATOM 618 C C . ALA A 1 82 ? 63.410 -58.540 -65.520 1.00 17.58 82 ALA A C 1
ATOM 619 O O . ALA A 1 82 ? 63.895 -58.628 -64.389 1.00 17.47 82 ALA A O 1
ATOM 621 N N . ALA A 1 83 ? 64.153 -58.457 -66.619 1.00 16.80 83 ALA A N 1
ATOM 622 C CA . ALA A 1 83 ? 65.603 -58.494 -66.545 1.00 16.61 83 ALA A CA 1
ATOM 623 C C . ALA A 1 83 ? 66.175 -57.526 -65.526 1.00 16.94 83 ALA A C 1
ATOM 624 O O . ALA A 1 83 ? 66.989 -57.920 -64.705 1.00 20.44 83 ALA A O 1
ATOM 626 N N . VAL A 1 84 ? 65.771 -56.263 -65.548 1.00 15.97 84 VAL A N 1
ATOM 627 C CA . VAL A 1 84 ? 66.357 -55.358 -64.571 1.00 16.29 84 VAL A CA 1
ATOM 628 C C . VAL A 1 84 ? 65.800 -55.637 -63.199 1.00 14.87 84 VAL A C 1
ATOM 629 O O . VAL A 1 84 ? 66.452 -55.356 -62.201 1.00 17.88 84 VAL A O 1
ATOM 633 N N . GLY A 1 85 ? 64.594 -56.193 -63.155 1.00 1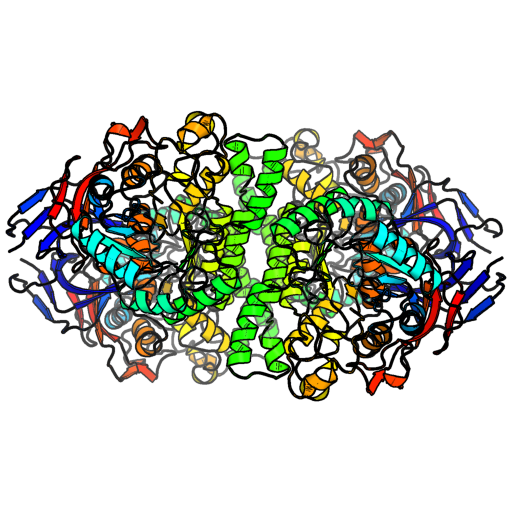4.64 85 GLY A N 1
ATOM 634 C CA . GLY A 1 85 ? 63.959 -56.505 -61.885 1.00 12.29 85 GLY A CA 1
ATOM 635 C C . GLY A 1 85 ? 64.492 -57.779 -61.249 1.00 12.04 85 GLY A C 1
ATOM 636 O O . GLY A 1 85 ? 64.075 -58.144 -60.164 1.00 13.15 85 GLY A O 1
ATOM 637 N N . GLY A 1 86 ? 65.408 -58.463 -61.924 1.00 12.39 86 GLY A N 1
ATOM 638 C CA . GLY A 1 86 ? 65.970 -59.683 -61.377 1.00 14.09 86 GLY A CA 1
ATOM 639 C C . GLY A 1 86 ? 65.143 -60.939 -61.603 1.00 14.47 86 GLY A C 1
ATOM 640 O O . GLY A 1 86 ? 65.445 -61.990 -61.035 1.00 15.07 86 GLY A O 1
ATOM 641 N N . ILE A 1 87 ? 64.100 -60.839 -62.422 1.00 12.81 87 ILE A N 1
ATOM 642 C CA . ILE A 1 87 ? 63.248 -61.985 -62.715 1.00 12.35 87 ILE A CA 1
ATOM 643 C C . ILE A 1 87 ? 63.781 -62.654 -63.974 1.00 13.48 87 ILE A C 1
ATOM 644 O O . ILE A 1 87 ? 63.581 -62.174 -65.083 1.00 16.12 87 ILE A O 1
ATOM 649 N N . THR A 1 88 ? 64.462 -63.776 -63.788 1.00 14.40 88 THR A N 1
ATOM 650 C CA . THR A 1 88 ? 65.074 -64.495 -64.896 1.00 13.46 88 THR A CA 1
ATOM 651 C C . THR A 1 88 ? 64.185 -65.475 -65.657 1.00 12.78 88 THR A C 1
ATOM 652 O O . THR A 1 88 ? 64.500 -65.845 -66.784 1.00 13.12 88 THR A O 1
ATOM 656 N N . THR A 1 89 ? 63.110 -65.953 -65.047 1.00 11.36 89 THR A N 1
ATOM 657 C CA . THR A 1 89 ? 62.200 -66.793 -65.814 1.00 13.47 89 THR A CA 1
ATOM 658 C C . THR A 1 89 ? 60.761 -66.484 -65.398 1.00 14.77 89 THR A C 1
ATOM 659 O O . THR A 1 89 ? 60.451 -66.309 -64.211 1.00 14.54 89 THR A O 1
ATOM 663 N N . ILE A 1 90 ? 59.902 -66.359 -66.407 1.00 12.71 90 ILE A N 1
ATOM 664 C CA . ILE A 1 90 ? 58.504 -66.036 -66.203 1.00 10.70 90 ILE A CA 1
ATOM 665 C C . ILE A 1 90 ? 57.629 -67.145 -66.765 1.00 12.03 90 ILE A C 1
ATOM 666 O O . ILE A 1 90 ? 58.059 -67.933 -67.613 1.00 12.72 90 ILE A O 1
ATOM 671 N N . ILE A 1 91 ? 56.398 -67.209 -66.281 1.00 11.04 91 ILE A N 1
ATOM 672 C CA . ILE A 1 91 ? 55.457 -68.173 -66.795 1.00 10.88 91 ILE A CA 1
ATOM 673 C C . ILE A 1 91 ? 54.268 -67.308 -67.215 1.00 12.03 91 ILE A C 1
ATOM 674 O O . ILE A 1 91 ? 53.574 -66.776 -66.359 1.00 12.82 91 ILE A O 1
ATOM 679 N N . GLU A 1 92 ? 54.073 -67.134 -68.528 1.00 12.66 92 GLU A N 1
ATOM 680 C CA . GLU A 1 92 ? 52.984 -66.307 -69.077 1.00 12.00 92 GLU A CA 1
ATOM 681 C C . GLU A 1 92 ? 51.634 -66.948 -68.913 1.00 12.49 92 GLU A C 1
ATOM 682 O O . GLU A 1 92 ? 51.461 -68.105 -69.298 1.00 14.11 92 GLU A O 1
ATOM 688 N N . MET A 1 93 ? 50.680 -66.197 -68.367 1.00 10.52 93 MET A N 1
ATOM 689 C CA . MET A 1 93 ? 49.324 -66.705 -68.198 1.00 12.25 93 MET A CA 1
ATOM 690 C C . MET A 1 93 ? 48.707 -66.795 -69.599 1.00 13.77 93 MET A C 1
ATOM 691 O O . MET A 1 93 ? 49.230 -66.220 -70.555 1.00 13.76 93 MET A O 1
ATOM 696 N N . PRO A 1 94 ? 47.573 -67.495 -69.739 1.00 13.36 94 PRO A N 1
ATOM 697 C CA . PRO A 1 94 ? 46.985 -67.606 -71.069 1.00 12.96 94 PRO A CA 1
ATOM 698 C C . PRO A 1 94 ? 45.877 -66.621 -71.361 1.00 14.23 94 PRO A C 1
ATOM 699 O O . PRO A 1 94 ? 45.070 -66.864 -72.246 1.00 15.53 94 PRO A O 1
ATOM 703 N N . ILE A 1 95 ? 45.821 -65.524 -70.616 1.00 15.79 95 ILE A N 1
ATOM 704 C CA . ILE A 1 95 ? 44.778 -64.527 -70.843 1.00 17.34 95 ILE A CA 1
ATOM 705 C C . ILE A 1 95 ? 45.302 -63.548 -71.877 1.00 18.47 95 ILE A C 1
ATOM 706 O O . ILE A 1 95 ? 46.096 -62.660 -71.557 1.00 20.05 95 ILE A O 1
ATOM 711 N N . THR A 1 96 ? 44.857 -63.704 -73.112 1.00 17.75 96 THR A N 1
ATOM 712 C CA . THR A 1 96 ? 45.289 -62.826 -74.187 1.00 20.44 96 THR A CA 1
ATOM 713 C C . THR A 1 96 ? 44.386 -63.109 -75.369 1.00 21.01 96 THR A C 1
ATOM 714 O O . THR A 1 96 ? 43.451 -63.892 -75.250 1.00 18.80 96 THR A O 1
ATOM 718 N N . PHE A 1 97 ? 44.631 -62.452 -76.497 1.00 23.64 97 PHE A N 1
ATOM 719 C CA . PHE A 1 97 ? 43.828 -62.739 -77.669 1.00 23.78 97 PHE A CA 1
ATOM 720 C C . PHE A 1 97 ? 44.720 -62.952 -78.866 1.00 23.03 97 PHE A C 1
ATOM 721 O O . PHE A 1 97 ? 45.556 -62.105 -79.185 1.00 24.20 97 PHE A O 1
ATOM 729 N N . PRO A 1 98 ? 44.574 -64.106 -79.531 1.00 21.47 98 PRO A N 1
ATOM 730 C CA . PRO A 1 98 ? 43.606 -65.133 -79.138 1.00 20.27 98 PRO A CA 1
ATOM 731 C C . PRO A 1 98 ? 43.992 -65.803 -77.815 1.00 19.79 98 PRO A C 1
ATOM 732 O O . PRO A 1 98 ? 45.164 -65.838 -77.439 1.00 19.98 98 PRO A O 1
ATOM 736 N N . PRO A 1 99 ? 43.006 -66.347 -77.094 1.00 18.88 99 PRO A N 1
ATOM 737 C CA . PRO A 1 99 ? 43.213 -67.020 -75.811 1.00 18.27 99 PRO A CA 1
ATOM 738 C C . PRO A 1 99 ? 44.092 -68.235 -75.994 1.00 17.93 99 PRO A C 1
ATOM 739 O O . PRO A 1 99 ? 43.914 -68.974 -76.954 1.00 18.86 99 PRO A O 1
ATOM 743 N N . THR A 1 100 ? 45.029 -68.455 -75.080 1.00 17.40 100 THR A N 1
ATOM 744 C CA . THR A 1 100 ? 45.886 -69.622 -75.200 1.00 17.57 100 THR A CA 1
ATOM 745 C C . THR A 1 100 ? 45.126 -70.836 -74.654 1.00 17.68 100 THR A C 1
ATOM 746 O O . THR A 1 100 ? 45.513 -71.423 -73.650 1.00 18.84 100 THR A O 1
ATOM 750 N N . THR A 1 101 ? 44.041 -71.202 -75.334 1.00 16.13 101 THR A N 1
ATOM 751 C CA . THR A 1 101 ? 43.203 -72.322 -74.927 1.00 16.98 101 THR A CA 1
ATOM 752 C C . THR A 1 101 ? 43.174 -73.432 -75.960 1.00 18.37 101 THR A C 1
ATOM 753 O O . THR A 1 101 ? 42.331 -74.333 -75.892 1.00 18.89 101 THR A O 1
ATOM 757 N N . THR A 1 102 ? 44.115 -73.375 -76.895 1.00 19.58 102 THR A N 1
ATOM 758 C CA . THR A 1 102 ? 44.213 -74.347 -77.974 1.00 20.18 102 THR A CA 1
ATOM 759 C C . THR A 1 102 ? 45.639 -74.743 -78.270 1.00 21.41 102 THR A C 1
ATOM 760 O O . THR A 1 102 ? 46.553 -73.948 -78.078 1.00 24.42 102 THR A O 1
ATOM 764 N N . LEU A 1 103 ? 45.836 -75.959 -78.768 1.00 22.27 103 LEU A N 1
ATOM 765 C CA . LEU A 1 103 ? 47.183 -76.398 -79.097 1.00 20.71 103 LEU A CA 1
ATOM 766 C C . LEU A 1 103 ? 47.811 -75.421 -80.081 1.00 22.12 103 LEU A C 1
ATOM 767 O O . LEU A 1 103 ? 48.985 -75.059 -79.943 1.00 22.48 103 LEU A O 1
ATOM 772 N N . ASP A 1 104 ? 47.023 -74.993 -81.066 1.00 23.66 104 ASP A N 1
ATOM 773 C CA . ASP A 1 104 ? 47.496 -74.052 -82.074 1.00 26.13 104 ASP A CA 1
ATOM 774 C C . ASP A 1 104 ? 47.879 -72.741 -81.442 1.00 25.29 104 ASP A C 1
ATOM 775 O O . ASP A 1 104 ? 48.984 -72.257 -81.642 1.00 28.40 104 ASP A O 1
ATOM 780 N N . ALA A 1 105 ? 46.963 -72.158 -80.680 1.00 23.63 105 ALA A N 1
ATOM 781 C CA . ALA A 1 105 ? 47.237 -70.878 -80.044 1.00 22.51 105 ALA A CA 1
ATOM 782 C C . ALA A 1 105 ? 48.501 -70.961 -79.204 1.00 23.76 105 ALA A C 1
ATOM 783 O O . ALA A 1 105 ? 49.286 -70.002 -79.144 1.00 23.86 105 ALA A O 1
ATOM 785 N N . PHE A 1 106 ? 48.684 -72.120 -78.566 1.00 23.12 106 PHE A N 1
ATOM 786 C CA . PHE A 1 106 ? 49.820 -72.382 -77.696 1.00 22.49 106 PHE A CA 1
ATOM 787 C C . PHE A 1 106 ? 51.110 -72.421 -78.502 1.00 23.77 106 PHE A C 1
ATOM 788 O O . PHE A 1 106 ? 52.080 -71.737 -78.161 1.00 24.13 106 PHE A O 1
ATOM 796 N N . LEU A 1 107 ? 51.125 -73.230 -79.560 1.00 23.41 107 LEU A N 1
ATOM 797 C CA . LEU A 1 107 ? 52.310 -73.344 -80.411 1.00 24.22 107 LEU A CA 1
ATOM 798 C C . LEU A 1 107 ? 52.716 -72.000 -81.007 1.00 24.32 107 LEU A C 1
ATOM 799 O O . LEU A 1 107 ? 53.907 -71.713 -81.170 1.00 23.61 107 LEU A O 1
ATOM 804 N N . GLU A 1 108 ? 51.722 -71.181 -81.333 1.00 22.49 108 GLU A N 1
ATOM 805 C CA . GLU A 1 108 ? 51.996 -69.882 -81.913 1.00 25.59 108 GLU A CA 1
ATOM 806 C C . GLU A 1 108 ? 52.613 -68.946 -80.883 1.00 25.29 108 GLU A C 1
ATOM 807 O O . GLU A 1 108 ? 53.585 -68.250 -81.185 1.00 24.05 108 GLU A O 1
ATOM 813 N N . LYS A 1 109 ? 52.063 -68.939 -79.666 1.00 25.67 109 LYS A N 1
ATOM 814 C CA . LYS A 1 109 ? 52.586 -68.073 -78.611 1.00 23.07 109 LYS A CA 1
ATOM 815 C C . LYS A 1 109 ? 54.019 -68.474 -78.266 1.00 22.70 109 LYS A C 1
ATOM 816 O O . LYS A 1 109 ? 54.863 -67.624 -78.009 1.00 22.72 109 LYS A O 1
ATOM 822 N N . LYS A 1 110 ? 54.294 -69.771 -78.282 1.00 22.08 110 LYS A N 1
ATOM 823 C CA . LYS A 1 110 ? 55.624 -70.267 -77.970 1.00 24.37 110 LYS A CA 1
ATOM 824 C C . LYS A 1 110 ? 56.649 -69.785 -78.989 1.00 26.33 110 LYS A C 1
ATOM 825 O O . LYS A 1 110 ? 57.775 -69.409 -78.640 1.00 25.96 110 LYS A O 1
ATOM 831 N N . LYS A 1 111 ? 56.242 -69.808 -80.252 1.00 26.95 111 LYS A N 1
ATOM 832 C CA . LYS A 1 111 ? 57.090 -69.384 -81.351 1.00 26.68 111 LYS A CA 1
ATOM 833 C C . LYS A 1 111 ? 57.411 -67.909 -81.180 1.00 25.06 111 LYS A C 1
ATOM 834 O O . LYS A 1 111 ? 58.571 -67.506 -81.196 1.00 24.23 111 LYS A O 1
ATOM 840 N N . GLN A 1 112 ? 56.371 -67.112 -81.002 1.00 23.29 112 GLN A N 1
ATOM 841 C CA . GLN A 1 112 ? 56.518 -65.677 -80.814 1.00 25.81 112 GLN A CA 1
ATOM 842 C C . GLN A 1 112 ? 57.367 -65.333 -79.597 1.00 24.83 112 GLN A C 1
ATOM 843 O O . GLN A 1 112 ? 58.365 -64.615 -79.702 1.00 23.59 112 GLN A O 1
ATOM 849 N N . ALA A 1 113 ? 56.942 -65.837 -78.439 1.00 23.18 113 ALA A N 1
ATOM 850 C CA . ALA A 1 113 ? 57.635 -65.607 -77.177 1.00 20.97 113 ALA A CA 1
ATOM 851 C C . ALA A 1 113 ? 59.120 -65.920 -77.309 1.00 20.30 113 ALA A C 1
ATOM 852 O O . ALA A 1 113 ? 59.968 -65.180 -76.808 1.00 18.83 113 ALA A O 1
ATOM 854 N N . GLY A 1 114 ? 59.426 -67.023 -77.983 1.00 18.89 114 GLY A N 1
ATOM 855 C CA . GLY A 1 114 ? 60.811 -67.409 -78.163 1.00 21.20 114 GLY A CA 1
ATOM 856 C C . GLY A 1 114 ? 61.627 -66.453 -79.019 1.00 21.23 114 GLY A C 1
ATOM 857 O O . GLY A 1 114 ? 62.848 -66.366 -78.882 1.00 21.00 114 GLY A O 1
ATOM 858 N N . GLN A 1 115 ? 60.958 -65.729 -79.902 1.00 20.92 115 GLN A N 1
ATOM 859 C CA . GLN A 1 115 ? 61.648 -64.800 -80.775 1.00 22.50 115 GLN A CA 1
ATOM 860 C C . GLN A 1 115 ? 61.804 -63.415 -80.189 1.00 22.28 115 GLN A C 1
ATOM 861 O O . GLN A 1 115 ? 62.694 -62.668 -80.593 1.00 22.16 115 GLN A O 1
ATOM 867 N N . ARG A 1 116 ? 60.960 -63.054 -79.234 1.00 22.50 116 ARG A N 1
ATOM 868 C CA . ARG A 1 116 ? 61.059 -61.709 -78.703 1.00 24.71 116 ARG A CA 1
ATOM 869 C C . ARG A 1 116 ? 61.376 -61.510 -77.228 1.00 25.64 116 ARG A C 1
ATOM 870 O O . ARG A 1 116 ? 61.782 -60.413 -76.831 1.00 25.91 116 ARG A O 1
ATOM 878 N N . LEU A 1 117 ? 61.207 -62.552 -76.417 1.00 24.46 117 LEU A N 1
ATOM 879 C CA . LEU A 1 117 ? 61.486 -62.449 -74.986 1.00 21.16 117 LEU A CA 1
ATOM 880 C C . LEU A 1 117 ? 62.975 -62.320 -74.699 1.00 22.10 117 LEU A C 1
ATOM 881 O O . LEU A 1 117 ? 63.810 -62.840 -75.442 1.00 23.24 117 LEU A O 1
ATOM 886 N N . LYS A 1 118 ? 63.309 -61.619 -73.621 1.00 22.30 118 LYS A N 1
ATOM 887 C CA . LYS A 1 118 ? 64.706 -61.430 -73.257 1.00 20.04 118 LYS A CA 1
ATOM 888 C C . LYS A 1 118 ? 65.125 -62.233 -72.015 1.00 19.63 118 LYS A C 1
ATOM 889 O O . LYS A 1 118 ? 66.309 -62.324 -71.703 1.00 22.40 118 LYS A O 1
ATOM 895 N N . VAL A 1 119 ? 64.162 -62.799 -71.297 1.00 17.10 119 VAL A N 1
ATOM 896 C CA . VAL A 1 119 ? 64.477 -63.645 -70.148 1.00 15.73 119 VAL A CA 1
ATOM 897 C C . VAL A 1 119 ? 63.837 -64.998 -70.481 1.00 16.08 119 VAL A C 1
ATOM 898 O O . VAL A 1 119 ? 63.068 -65.094 -71.431 1.00 15.83 119 VAL A O 1
ATOM 902 N N . ASP A 1 120 ? 64.152 -66.051 -69.742 1.00 15.46 120 ASP A N 1
ATOM 903 C CA . ASP A 1 120 ? 63.574 -67.350 -70.081 1.00 14.50 120 ASP A CA 1
ATOM 904 C C . ASP A 1 120 ? 62.096 -67.439 -69.698 1.00 14.37 120 ASP A C 1
ATOM 905 O O . ASP A 1 120 ? 61.608 -66.657 -68.870 1.00 12.69 120 ASP A O 1
ATOM 910 N N . PHE A 1 121 ? 61.382 -68.396 -70.285 1.00 10.12 121 PHE A N 1
ATOM 911 C CA . PHE A 1 121 ? 59.962 -68.497 -70.017 1.00 10.54 121 PHE A CA 1
ATOM 912 C C . PHE A 1 121 ? 59.369 -69.896 -70.095 1.00 12.37 121 PHE A C 1
ATOM 913 O O . PHE A 1 121 ? 59.893 -70.782 -70.769 1.00 14.99 121 PHE A O 1
ATOM 921 N N . ALA A 1 122 ? 58.244 -70.059 -69.410 1.00 10.93 122 ALA A N 1
ATOM 922 C CA . ALA A 1 122 ? 57.481 -71.292 -69.401 1.00 11.51 122 ALA A CA 1
ATOM 923 C C . ALA A 1 122 ? 56.067 -70.815 -69.744 1.00 14.26 122 ALA A C 1
ATOM 924 O O . ALA A 1 122 ? 55.753 -69.632 -69.573 1.00 14.18 122 ALA A O 1
ATOM 926 N N . LEU A 1 123 ? 55.205 -71.713 -70.206 1.00 14.10 123 LEU A N 1
ATOM 927 C CA . LEU A 1 123 ? 53.862 -71.301 -70.566 1.00 12.21 123 LEU A CA 1
ATOM 928 C C . LEU A 1 123 ? 52.715 -72.060 -69.940 1.00 12.63 123 LEU A C 1
ATOM 929 O O . LEU A 1 123 ? 52.781 -73.268 -69.723 1.00 14.45 123 LEU A O 1
ATOM 934 N N . TYR A 1 124 ? 51.652 -71.313 -69.670 1.00 12.58 124 TYR A N 1
ATOM 935 C CA . TYR A 1 124 ? 50.413 -71.837 -69.118 1.00 12.50 124 TYR A CA 1
ATOM 936 C C . TYR A 1 124 ? 49.496 -72.079 -70.298 1.00 14.47 124 TYR A C 1
ATOM 937 O O . TYR A 1 124 ? 49.640 -71.460 -71.350 1.00 16.03 124 TYR A O 1
ATOM 946 N N . GLY A 1 125 ? 48.537 -72.966 -70.100 1.00 15.03 125 GLY A N 1
ATOM 947 C CA . GLY A 1 125 ? 47.540 -73.220 -71.110 1.00 13.94 125 GLY A CA 1
ATOM 948 C C . GLY A 1 125 ? 46.301 -72.719 -70.389 1.00 15.78 125 GLY A C 1
ATOM 949 O O . GLY A 1 125 ? 46.347 -72.466 -69.182 1.00 17.20 125 GLY A O 1
ATOM 950 N N . GLY A 1 126 ? 45.198 -72.554 -71.096 1.00 14.99 126 GLY A N 1
ATOM 951 C CA . GLY A 1 126 ? 44.003 -72.090 -70.429 1.00 12.27 126 GLY A CA 1
ATOM 952 C C . GLY A 1 126 ? 42.994 -73.209 -70.274 1.00 12.25 126 GLY A C 1
ATOM 953 O O . GLY A 1 126 ? 42.893 -74.106 -71.113 1.00 12.19 126 GLY A O 1
ATOM 954 N N . GLY A 1 127 ? 42.253 -73.162 -69.179 1.00 11.75 127 GLY A N 1
ATOM 955 C CA . GLY A 1 127 ? 41.234 -74.155 -68.937 1.00 11.64 127 GLY A CA 1
ATOM 956 C C . GLY A 1 127 ? 39.941 -73.378 -68.871 1.00 14.30 127 GLY A C 1
ATOM 957 O O . GLY A 1 127 ? 39.605 -72.802 -67.832 1.00 16.21 127 GLY A O 1
ATOM 958 N N . VAL A 1 128 ? 39.228 -73.331 -69.991 1.00 15.28 128 VAL A N 1
ATOM 959 C CA . VAL A 1 128 ? 37.956 -72.610 -70.069 1.00 14.68 128 VAL A CA 1
ATOM 960 C C . VAL A 1 128 ? 36.820 -73.560 -70.432 1.00 13.91 128 VAL A C 1
ATOM 961 O O . VAL A 1 128 ? 37.053 -74.710 -70.820 1.00 12.10 128 VAL A O 1
ATOM 965 N N . PRO A 1 129 ? 35.571 -73.099 -70.313 1.00 15.54 129 PRO A N 1
ATOM 966 C CA . PRO A 1 129 ? 34.491 -74.024 -70.654 1.00 16.63 129 PRO A CA 1
ATOM 967 C C . PRO A 1 129 ? 34.556 -74.524 -72.090 1.00 19.34 129 PRO A C 1
ATOM 968 O O . PRO A 1 129 ? 34.755 -73.744 -73.031 1.00 18.21 129 PRO A O 1
ATOM 972 N N . GLY A 1 130 ? 34.446 -75.846 -72.223 1.00 19.84 130 GLY A N 1
ATOM 973 C CA . GLY A 1 130 ? 34.454 -76.487 -73.517 1.00 17.64 130 GLY A CA 1
ATOM 974 C C . GLY A 1 130 ? 35.769 -76.841 -74.171 1.00 20.54 130 GLY A C 1
ATOM 975 O O . GLY A 1 130 ? 35.749 -77.377 -75.278 1.00 23.95 130 GLY A O 1
ATOM 976 N N . ASN A 1 131 ? 36.910 -76.575 -73.541 1.00 20.35 131 ASN A N 1
ATOM 977 C CA . ASN A 1 131 ? 38.170 -76.913 -74.204 1.00 19.30 131 ASN A CA 1
ATOM 978 C C . ASN A 1 131 ? 38.905 -78.053 -73.530 1.00 20.04 131 ASN A C 1
ATOM 979 O O . ASN A 1 131 ? 40.094 -78.268 -73.759 1.00 18.61 131 ASN A O 1
ATOM 984 N N . LEU A 1 132 ? 38.171 -78.812 -72.728 1.00 21.69 132 LEU A N 1
ATOM 985 C CA . LEU A 1 132 ? 38.745 -79.923 -71.979 1.00 23.97 132 LEU A CA 1
ATOM 986 C C . LEU A 1 132 ? 39.789 -80.777 -72.715 1.00 25.63 132 LEU A C 1
ATOM 987 O O . LEU A 1 132 ? 40.871 -81.035 -72.192 1.00 27.57 132 LEU A O 1
ATOM 992 N N . PRO A 1 133 ? 39.486 -81.223 -73.938 1.00 27.56 133 PRO A N 1
ATOM 993 C CA . PRO A 1 133 ? 40.457 -82.045 -74.673 1.00 26.51 133 PRO A CA 1
ATOM 994 C C . PRO A 1 133 ? 41.735 -81.351 -75.124 1.00 25.71 133 PRO A C 1
ATOM 995 O O . PRO A 1 133 ? 42.710 -82.020 -75.461 1.00 26.41 133 PRO A O 1
ATOM 999 N N . GLU A 1 134 ? 41.740 -80.023 -75.138 1.00 24.12 134 GLU A N 1
ATOM 1000 C CA . GLU A 1 134 ? 42.939 -79.295 -75.548 1.00 24.92 134 GLU A CA 1
ATOM 1001 C C . GLU A 1 134 ? 44.010 -79.344 -74.458 1.00 25.35 134 GLU A C 1
ATOM 1002 O O . GLU A 1 134 ? 45.207 -79.217 -74.738 1.00 26.13 134 GLU A O 1
ATOM 1008 N N . ILE A 1 135 ? 43.574 -79.518 -73.214 1.00 23.57 135 ILE A N 1
ATOM 1009 C CA . ILE A 1 135 ? 44.490 -79.562 -72.084 1.00 22.59 135 ILE A CA 1
ATOM 1010 C C . ILE A 1 135 ? 45.558 -80.630 -72.231 1.00 24.72 135 ILE A C 1
ATOM 1011 O O . ILE A 1 135 ? 46.742 -80.359 -72.047 1.00 26.40 135 ILE A O 1
ATOM 1016 N N . ARG A 1 136 ? 45.139 -81.842 -72.561 1.00 25.37 136 ARG A N 1
ATOM 1017 C CA . ARG A 1 136 ? 46.070 -82.941 -72.751 1.00 27.02 136 ARG A CA 1
ATOM 1018 C C . ARG A 1 136 ? 47.077 -82.564 -73.837 1.00 25.92 136 ARG A C 1
ATOM 1019 O O . ARG A 1 136 ? 48.270 -82.846 -73.725 1.00 23.23 136 ARG A O 1
ATOM 1027 N N . LYS A 1 137 ? 46.580 -81.913 -74.888 1.00 26.17 137 LYS A N 1
ATOM 1028 C CA . LYS A 1 137 ? 47.406 -81.499 -76.020 1.00 27.32 137 LYS A CA 1
ATOM 1029 C C . LYS A 1 137 ? 48.490 -80.495 -75.648 1.00 28.08 137 LYS A C 1
ATOM 1030 O O . LYS A 1 137 ? 49.654 -80.635 -76.054 1.00 26.15 137 LYS A O 1
ATOM 1036 N N . MET A 1 138 ? 48.096 -79.463 -74.901 1.00 27.23 138 MET A N 1
ATOM 1037 C CA . MET A 1 138 ? 49.044 -78.436 -74.489 1.00 26.27 138 MET A CA 1
ATOM 1038 C C . MET A 1 138 ? 50.062 -79.018 -73.509 1.00 26.46 138 MET A C 1
ATOM 1039 O O . MET A 1 138 ? 51.248 -78.665 -73.546 1.00 24.35 138 MET A O 1
ATOM 1044 N N . HIS A 1 139 ? 49.596 -79.919 -72.646 1.00 26.09 139 HIS A N 1
ATOM 1045 C CA . HIS A 1 139 ? 50.471 -80.577 -71.686 1.00 26.49 139 HIS A CA 1
ATOM 1046 C C . HIS A 1 139 ? 51.601 -81.254 -72.453 1.00 26.64 139 HIS A C 1
ATOM 1047 O O . HIS A 1 139 ? 52.785 -81.061 -72.136 1.00 25.22 139 HIS A O 1
ATOM 1054 N N . ASP A 1 140 ? 51.221 -82.042 -73.464 1.00 26.18 140 ASP A N 1
ATOM 1055 C CA . ASP A 1 140 ? 52.186 -82.757 -74.294 1.00 26.45 140 ASP A CA 1
ATOM 1056 C C . ASP A 1 140 ? 53.081 -81.825 -75.103 1.00 25.41 140 ASP A C 1
ATOM 1057 O O . ASP A 1 140 ? 54.181 -82.206 -75.499 1.00 26.32 140 ASP A O 1
ATOM 1062 N N . ALA A 1 141 ? 52.624 -80.601 -75.345 1.00 24.39 141 ALA A N 1
ATOM 1063 C CA . ALA A 1 141 ? 53.437 -79.655 -76.097 1.00 22.15 141 ALA A CA 1
ATOM 1064 C C . ALA A 1 141 ? 54.363 -78.872 -75.175 1.00 23.01 141 ALA A C 1
ATOM 1065 O O . ALA A 1 141 ? 55.096 -77.996 -75.636 1.00 24.00 141 ALA A O 1
ATOM 1067 N N . GLY A 1 142 ? 54.319 -79.164 -73.876 1.00 20.71 142 GLY A N 1
ATOM 1068 C CA . GLY A 1 142 ? 55.209 -78.470 -72.963 1.00 20.29 142 GLY A CA 1
ATOM 1069 C C . GLY A 1 142 ? 54.651 -77.497 -71.940 1.00 20.37 142 GLY A C 1
ATOM 1070 O O . GLY A 1 142 ? 55.419 -76.907 -71.176 1.00 20.95 142 GLY A O 1
ATOM 1071 N N . ALA A 1 143 ? 53.339 -77.307 -71.907 1.00 18.43 143 ALA A N 1
ATOM 1072 C CA . ALA A 1 143 ? 52.763 -76.395 -70.924 1.00 19.11 143 ALA A CA 1
ATOM 1073 C C . ALA A 1 143 ? 53.132 -76.898 -69.526 1.00 19.97 143 ALA A C 1
ATOM 1074 O O . ALA A 1 143 ? 53.078 -78.101 -69.279 1.00 22.97 143 ALA A O 1
ATOM 1076 N N . VAL A 1 144 ? 53.516 -76.004 -68.618 1.00 16.52 144 VAL A N 1
ATOM 1077 C CA . VAL A 1 144 ? 53.854 -76.452 -67.272 1.00 15.28 144 VAL A CA 1
ATOM 1078 C C . VAL A 1 144 ? 52.623 -76.544 -66.402 1.00 15.23 144 VAL A C 1
ATOM 1079 O O . VAL A 1 144 ? 52.604 -77.294 -65.431 1.00 19.27 144 VAL A O 1
ATOM 1083 N N . GLY A 1 145 ? 51.603 -75.771 -66.748 1.00 12.53 145 GLY A N 1
ATOM 1084 C CA . GLY A 1 145 ? 50.382 -75.783 -65.975 1.00 10.93 145 GLY A CA 1
ATOM 1085 C C . GLY A 1 145 ? 49.243 -75.093 -66.699 1.00 12.22 145 GLY A C 1
ATOM 1086 O O . GLY A 1 145 ? 49.389 -74.696 -67.857 1.00 11.94 145 GLY A O 1
ATOM 1087 N N . PHE A 1 146 ? 48.112 -74.943 -66.010 1.00 9.95 146 PHE A N 1
ATOM 1088 C CA . PHE A 1 146 ? 46.933 -74.324 -66.584 1.00 9.39 146 PHE A CA 1
ATOM 1089 C C . PHE A 1 146 ? 46.224 -73.413 -65.618 1.00 10.04 146 PHE A C 1
ATOM 1090 O O . PHE A 1 146 ? 46.305 -73.585 -64.397 1.00 11.44 146 PHE A O 1
ATOM 1110 N N . SER A 1 148 ? 42.417 -71.443 -64.675 1.00 6.65 148 SER A N 1
ATOM 1111 C CA . SER A 1 148 ? 40.970 -71.408 -64.854 1.00 7.89 148 SER A CA 1
ATOM 1112 C C . SER A 1 148 ? 40.487 -70.322 -63.914 1.00 11.51 148 SER A C 1
ATOM 1113 O O . SER A 1 148 ? 41.122 -70.068 -62.883 1.00 13.06 148 SER A O 1
ATOM 1116 N N . MET A 1 149 ? 39.381 -69.670 -64.247 1.00 11.49 149 MET A N 1
ATOM 1117 C CA . MET A 1 149 ? 38.891 -68.625 -63.369 1.00 14.07 149 MET A CA 1
ATOM 1118 C C . MET A 1 149 ? 37.524 -68.968 -62.830 1.00 15.13 149 MET A C 1
ATOM 1119 O O . MET A 1 149 ? 36.686 -69.535 -63.544 1.00 16.79 149 MET A O 1
ATOM 1124 N N . MET A 1 150 ? 37.305 -68.634 -61.564 1.00 13.07 150 MET A N 1
ATOM 1125 C CA . MET A 1 150 ? 36.027 -68.894 -60.927 1.00 15.80 150 MET A CA 1
ATOM 1126 C C . MET A 1 150 ? 35.196 -67.628 -60.998 1.00 16.17 150 MET A C 1
ATOM 1127 O O . MET A 1 150 ? 33.999 -67.647 -60.734 1.00 15.97 150 MET A O 1
ATOM 1132 N N . ALA A 1 151 ? 35.855 -66.533 -61.363 1.00 19.22 151 ALA A N 1
ATOM 1133 C CA . ALA A 1 151 ? 35.222 -65.227 -61.523 1.00 25.24 151 ALA A CA 1
ATOM 1134 C C . ALA A 1 151 ? 35.974 -64.608 -62.696 1.00 31.78 151 ALA A C 1
ATOM 1135 O O . ALA A 1 151 ? 37.205 -64.498 -62.665 1.00 31.47 151 ALA A O 1
ATOM 1137 N N . ALA A 1 152 ? 35.234 -64.229 -63.740 1.00 40.52 152 ALA A N 1
ATOM 1138 C CA . ALA A 1 152 ? 35.832 -63.679 -64.958 1.00 46.16 152 ALA A CA 1
ATOM 1139 C C . ALA A 1 152 ? 36.410 -62.313 -64.739 1.00 50.98 152 ALA A C 1
ATOM 1140 O O . ALA A 1 152 ? 36.442 -61.815 -63.622 1.00 51.34 152 ALA A O 1
ATOM 1142 N N . SER A 1 153 ? 36.891 -61.720 -65.822 1.00 60.48 153 SER A N 1
ATOM 1143 C CA . SER A 1 153 ? 37.461 -60.377 -65.777 1.00 69.13 153 SER A CA 1
ATOM 1144 C C . SER A 1 153 ? 37.413 -59.822 -67.198 1.00 71.93 153 SER A C 1
ATOM 1145 O O . SER A 1 153 ? 37.249 -58.612 -67.406 1.00 73.04 153 SER A O 1
ATOM 1148 N N . VAL A 1 154 ? 37.551 -60.729 -68.165 1.00 73.53 154 VAL A N 1
ATOM 1149 C CA . VAL A 1 154 ? 37.514 -60.377 -69.578 1.00 74.49 154 VAL A CA 1
ATOM 1150 C C . VAL A 1 154 ? 36.554 -61.324 -70.280 1.00 75.02 154 VAL A C 1
ATOM 1151 O O . VAL A 1 154 ? 36.973 -62.185 -71.050 1.00 74.35 154 VAL A O 1
ATOM 1155 N N . PRO A 1 155 ? 35.244 -61.185 -70.005 1.00 76.30 155 PRO A N 1
ATOM 1156 C CA . PRO A 1 155 ? 34.215 -62.036 -70.617 1.00 75.95 155 PRO A CA 1
ATOM 1157 C C . PRO A 1 155 ? 34.332 -62.081 -72.144 1.00 75.01 155 PRO A C 1
ATOM 1158 O O . PRO A 1 155 ? 34.687 -61.080 -72.779 1.00 74.29 155 PRO A O 1
ATOM 1162 N N . GLY A 1 156 ? 34.035 -63.251 -72.716 1.00 73.32 156 GLY A N 1
ATOM 1163 C CA . GLY A 1 156 ? 34.131 -63.445 -74.156 1.00 70.43 156 GLY A CA 1
ATOM 1164 C C . GLY A 1 156 ? 35.512 -63.963 -74.545 1.00 68.14 156 GLY A C 1
ATOM 1165 O O . GLY A 1 156 ? 35.644 -64.943 -75.287 1.00 68.74 156 GLY A O 1
ATOM 1166 N N . MET A 1 157 ? 36.540 -63.289 -74.032 1.00 64.00 157 MET A N 1
ATOM 1167 C CA . MET A 1 157 ? 37.936 -63.638 -74.270 1.00 58.81 157 MET A CA 1
ATOM 1168 C C . MET A 1 157 ? 38.329 -64.843 -73.384 1.00 54.95 157 MET A C 1
ATOM 1169 O O . MET A 1 157 ? 38.716 -65.899 -73.892 1.00 55.06 157 MET A O 1
ATOM 1174 N N . PHE A 1 158 ? 38.221 -64.687 -72.065 1.00 47.85 158 PHE A N 1
ATOM 1175 C CA . PHE A 1 158 ? 38.532 -65.775 -71.140 1.00 37.97 158 PHE A CA 1
ATOM 1176 C C . PHE A 1 158 ? 37.356 -65.897 -70.169 1.00 34.56 158 PHE A C 1
ATOM 1177 O O . PHE A 1 158 ? 37.117 -64.992 -69.366 1.00 35.07 158 PHE A O 1
ATOM 1185 N N . ASP A 1 159 ? 36.623 -67.007 -70.231 1.00 31.58 159 ASP A N 1
ATOM 1186 C CA . ASP A 1 159 ? 35.457 -67.170 -69.357 1.00 30.78 159 ASP A CA 1
ATOM 1187 C C . ASP A 1 159 ? 35.686 -67.971 -68.092 1.00 26.52 159 ASP A C 1
ATOM 1188 O O . ASP A 1 159 ? 36.586 -68.810 -68.011 1.00 24.53 159 ASP A O 1
ATOM 1193 N N . ALA A 1 160 ? 34.843 -67.713 -67.103 1.00 20.08 160 ALA A N 1
ATOM 1194 C CA . ALA A 1 160 ? 34.929 -68.436 -65.854 1.00 18.06 160 ALA A CA 1
ATOM 1195 C C . ALA A 1 160 ? 34.287 -69.806 -66.072 1.00 17.55 160 ALA A C 1
ATOM 1196 O O . ALA A 1 160 ? 33.468 -69.981 -66.977 1.00 18.34 160 ALA A O 1
ATOM 1198 N N . VAL A 1 161 ? 34.672 -70.781 -65.257 1.00 16.34 161 VAL A N 1
ATOM 1199 C CA . VAL A 1 161 ? 34.092 -72.115 -65.364 1.00 15.13 161 VAL A CA 1
ATOM 1200 C C . VAL A 1 161 ? 33.127 -72.346 -64.205 1.00 15.25 161 VAL A C 1
ATOM 1201 O O . VAL A 1 161 ? 33.218 -71.689 -63.166 1.00 17.62 161 VAL A O 1
ATOM 1205 N N . SER A 1 162 ? 32.186 -73.258 -64.380 1.00 12.53 162 SER A N 1
ATOM 1206 C CA . SER A 1 162 ? 31.266 -73.553 -63.292 1.00 13.34 162 SER A CA 1
ATOM 1207 C C . SER A 1 162 ? 31.942 -74.620 -62.439 1.00 14.72 162 SER A C 1
ATOM 1208 O O . SER A 1 162 ? 32.990 -75.145 -62.818 1.00 16.71 162 SER A O 1
ATOM 1211 N N . ASP A 1 163 ? 31.356 -74.957 -61.296 1.00 15.01 163 ASP A N 1
ATOM 1212 C CA . ASP A 1 163 ? 31.974 -75.969 -60.446 1.00 13.78 163 ASP A CA 1
ATOM 1213 C C . ASP A 1 163 ? 32.156 -77.299 -61.182 1.00 14.40 163 ASP A C 1
ATOM 1214 O O . ASP A 1 163 ? 33.167 -77.967 -61.016 1.00 16.80 163 ASP A O 1
ATOM 1219 N N . GLY A 1 164 ? 31.200 -77.665 -62.024 1.00 14.70 164 GLY A N 1
ATOM 1220 C CA . GLY A 1 164 ? 31.297 -78.910 -62.768 1.00 13.75 164 GLY A CA 1
ATOM 1221 C C . GLY A 1 164 ? 32.433 -78.864 -63.772 1.00 13.64 164 GLY A C 1
ATOM 1222 O O . GLY A 1 164 ? 33.222 -79.807 -63.889 1.00 12.94 164 GLY A O 1
ATOM 1223 N N . GLU A 1 165 ? 32.538 -77.761 -64.500 1.00 12.91 165 GLU A N 1
ATOM 1224 C CA . GLU A 1 165 ? 33.605 -77.636 -65.487 1.00 14.26 165 GLU A CA 1
ATOM 1225 C C . GLU A 1 165 ? 34.943 -77.598 -64.762 1.00 12.80 165 GLU A C 1
ATOM 1226 O O . GLU A 1 165 ? 35.912 -78.235 -65.182 1.00 12.04 165 GLU A O 1
ATOM 1232 N N . LEU A 1 166 ? 34.985 -76.844 -63.665 1.00 12.17 166 LEU A N 1
ATOM 1233 C CA . LEU A 1 166 ? 36.193 -76.738 -62.862 1.00 11.63 166 LEU A CA 1
ATOM 1234 C C . LEU A 1 166 ? 36.579 -78.123 -62.341 1.00 12.27 166 LEU A C 1
ATOM 1235 O O . LEU A 1 166 ? 37.753 -78.493 -62.338 1.00 11.01 166 LEU A O 1
ATOM 1240 N N . PHE A 1 167 ? 35.589 -78.895 -61.906 1.00 12.04 167 PHE A N 1
ATOM 1241 C CA . PHE A 1 167 ? 35.860 -80.234 -61.407 1.00 12.00 167 PHE A CA 1
ATOM 1242 C C . PHE A 1 167 ? 36.427 -81.142 -62.491 1.00 13.23 167 PHE A C 1
ATOM 1243 O O . PHE A 1 167 ? 37.349 -81.920 -62.236 1.00 11.64 167 PHE A O 1
ATOM 1251 N N . GLU A 1 168 ? 35.881 -81.050 -63.702 1.00 15.78 168 GLU A N 1
ATOM 1252 C CA . GLU A 1 168 ? 36.372 -81.889 -64.798 1.00 18.72 168 GLU A CA 1
ATOM 1253 C C . GLU A 1 168 ? 37.801 -81.504 -65.155 1.00 18.79 168 GLU A C 1
ATOM 1254 O O . GLU A 1 168 ? 38.617 -82.356 -65.517 1.00 20.32 168 GLU A O 1
ATOM 1260 N N . ILE A 1 169 ? 38.100 -80.211 -65.050 1.00 17.34 169 ILE A N 1
ATOM 1261 C CA . ILE A 1 169 ? 39.434 -79.724 -65.350 1.00 13.17 169 ILE A CA 1
ATOM 1262 C C . ILE A 1 169 ? 40.392 -80.275 -64.305 1.00 11.88 169 ILE A C 1
ATOM 1263 O O . ILE A 1 169 ? 41.483 -80.714 -64.645 1.00 8.80 169 ILE A O 1
ATOM 1268 N N . PHE A 1 170 ? 39.974 -80.268 -63.038 1.00 12.27 170 PHE A N 1
ATOM 1269 C CA . PHE A 1 170 ? 40.804 -80.789 -61.954 1.00 12.79 170 PHE A CA 1
ATOM 1270 C C . PHE A 1 170 ? 41.152 -82.244 -62.231 1.00 16.89 170 PHE A C 1
ATOM 1271 O O . PHE A 1 170 ? 42.304 -82.658 -62.056 1.00 17.21 170 PHE A O 1
ATOM 1279 N N . GLN A 1 171 ? 40.169 -83.027 -62.667 1.00 16.70 171 GLN A N 1
ATOM 1280 C CA . GLN A 1 171 ? 40.442 -84.426 -62.970 1.00 16.00 171 GLN A CA 1
ATOM 1281 C C . GLN A 1 171 ? 41.426 -84.569 -64.118 1.00 16.18 171 GLN A C 1
ATOM 1282 O O . GLN A 1 171 ? 42.337 -85.391 -64.037 1.00 19.77 171 GLN A O 1
ATOM 1288 N N . GLU A 1 172 ? 41.267 -83.796 -65.189 1.00 14.24 172 GLU A N 1
ATOM 1289 C CA . GLU A 1 172 ? 42.226 -83.920 -66.284 1.00 16.69 172 GLU A CA 1
ATOM 1290 C C . GLU A 1 172 ? 43.626 -83.570 -65.793 1.00 16.89 172 GLU A C 1
ATOM 1291 O O . GLU A 1 172 ? 44.575 -84.304 -66.057 1.00 17.20 172 GLU A O 1
ATOM 1297 N N . ILE A 1 173 ? 43.748 -82.452 -65.077 1.00 16.06 173 ILE A N 1
ATOM 1298 C CA . ILE A 1 173 ? 45.034 -82.006 -64.551 1.00 15.97 173 ILE A CA 1
ATOM 1299 C C . ILE A 1 173 ? 45.698 -83.078 -63.696 1.00 16.69 173 ILE A C 1
ATOM 1300 O O . ILE A 1 173 ? 46.913 -83.286 -63.780 1.00 17.41 173 ILE A O 1
ATOM 1305 N N . ALA A 1 174 ? 44.907 -83.757 -62.873 1.00 15.09 174 ALA A N 1
ATOM 1306 C CA . ALA A 1 174 ? 45.449 -84.798 -62.015 1.00 15.85 174 ALA A CA 1
ATOM 1307 C C . ALA A 1 174 ? 45.983 -85.939 -62.847 1.00 17.60 174 ALA A C 1
ATOM 1308 O O . ALA A 1 174 ? 47.051 -86.475 -62.563 1.00 20.69 174 ALA A O 1
ATOM 1310 N N . ALA A 1 175 ? 45.236 -86.304 -63.881 1.00 18.75 175 ALA A N 1
ATOM 1311 C CA . ALA A 1 175 ? 45.624 -87.398 -64.756 1.00 20.99 175 ALA A CA 1
ATOM 1312 C C . ALA A 1 175 ? 46.871 -87.100 -65.590 1.00 23.42 175 ALA A C 1
ATOM 1313 O O . ALA A 1 175 ? 47.577 -88.016 -65.989 1.00 26.00 175 ALA A O 1
ATOM 1315 N N . CYS A 1 176 ? 47.136 -85.826 -65.861 1.00 25.15 176 CYS A N 1
ATOM 1316 C CA . CYS A 1 176 ? 48.308 -85.432 -66.646 1.00 24.80 176 CYS A CA 1
ATOM 1317 C C . CYS A 1 176 ? 49.487 -85.201 -65.732 1.00 23.12 176 CYS A C 1
ATOM 1318 O O . CYS A 1 176 ? 50.629 -85.170 -66.185 1.00 23.63 176 CYS A O 1
ATOM 1321 N N . GLY A 1 177 ? 49.195 -85.021 -64.447 1.00 22.53 177 GLY A N 1
ATOM 1322 C CA . GLY A 1 177 ? 50.237 -84.760 -63.473 1.00 21.60 177 GLY A CA 1
ATOM 1323 C C . GLY A 1 177 ? 50.746 -83.344 -63.651 1.00 21.89 177 GLY A C 1
ATOM 1324 O O . GLY A 1 177 ? 51.926 -83.056 -63.434 1.00 25.61 177 GLY A O 1
ATOM 1325 N N . SER A 1 178 ? 49.848 -82.455 -64.059 1.00 19.22 178 SER A N 1
ATOM 1326 C CA . SER A 1 178 ? 50.199 -81.071 -64.290 1.00 18.57 178 SER A CA 1
ATOM 1327 C C . SER A 1 178 ? 49.869 -80.256 -63.051 1.00 19.75 178 SER A C 1
ATOM 1328 O O . SER A 1 178 ? 49.757 -80.801 -61.957 1.00 22.67 178 SER A O 1
ATOM 1331 N N . VAL A 1 179 ? 49.719 -78.948 -63.228 1.00 17.93 179 VAL A N 1
ATOM 1332 C CA . VAL A 1 179 ? 49.384 -78.042 -62.135 1.00 13.98 179 VAL A CA 1
ATOM 1333 C C . VAL A 1 179 ? 48.223 -77.183 -62.608 1.00 12.98 179 VAL A C 1
ATOM 1334 O O . VAL A 1 179 ? 48.169 -76.818 -63.775 1.00 15.97 179 VAL A O 1
ATOM 1338 N N . ILE A 1 180 ? 47.289 -76.876 -61.718 1.00 10.54 180 ILE A N 1
ATOM 1339 C CA . ILE A 1 180 ? 46.179 -76.004 -62.068 1.00 9.14 180 ILE A CA 1
ATOM 1340 C C . ILE A 1 180 ? 46.201 -74.852 -61.061 1.00 11.24 180 ILE A C 1
ATOM 1341 O O . ILE A 1 180 ? 46.334 -75.071 -59.854 1.00 14.12 180 ILE A O 1
ATOM 1346 N N . VAL A 1 181 ? 46.126 -73.624 -61.553 1.00 8.07 181 VAL A N 1
ATOM 1347 C CA . VAL A 1 181 ? 46.096 -72.480 -60.662 1.00 4.90 181 VAL A CA 1
ATOM 1348 C C . VAL A 1 181 ? 44.745 -71.855 -60.949 1.00 5.97 181 VAL A C 1
ATOM 1349 O O . VAL A 1 181 ? 44.252 -71.949 -62.070 1.00 7.26 181 VAL A O 1
ATOM 1353 N N . VAL A 1 182 ? 44.123 -71.239 -59.955 1.00 7.10 182 VAL A N 1
ATOM 1354 C CA . VAL A 1 182 ? 42.820 -70.629 -60.189 1.00 7.68 182 VAL A CA 1
ATOM 1355 C C . VAL A 1 182 ? 42.738 -69.259 -59.558 1.00 8.71 182 VAL A C 1
ATOM 1356 O O . VAL A 1 182 ? 43.490 -68.939 -58.641 1.00 9.67 182 VAL A O 1
ATOM 1360 N N . HIS A 1 183 ? 41.822 -68.452 -60.078 1.00 8.44 183 HIS A N 1
ATOM 1361 C CA . HIS A 1 183 ? 41.553 -67.129 -59.538 1.00 10.01 183 HIS A CA 1
ATOM 1362 C C . HIS A 1 183 ? 40.298 -67.438 -58.725 1.00 12.09 183 HIS A C 1
ATOM 1363 O O . HIS A 1 183 ? 39.235 -67.725 -59.290 1.00 12.23 183 HIS A O 1
ATOM 1370 N N . ALA A 1 184 ? 40.404 -67.408 -57.405 1.00 11.42 184 ALA A N 1
ATOM 1371 C CA . ALA A 1 184 ? 39.242 -67.756 -56.607 1.00 10.99 184 ALA A CA 1
ATOM 1372 C C . ALA A 1 184 ? 38.409 -66.639 -56.020 1.00 10.94 184 ALA A C 1
ATOM 1373 O O . ALA A 1 184 ? 38.777 -66.038 -55.015 1.00 11.73 184 ALA A O 1
ATOM 1375 N N . GLU A 1 185 ? 37.276 -66.372 -56.660 1.00 12.13 185 GLU A N 1
ATOM 1376 C CA . GLU A 1 185 ? 36.314 -65.388 -56.172 1.00 13.83 185 GLU A CA 1
ATOM 1377 C C . GLU A 1 185 ? 34.949 -65.897 -56.576 1.00 12.91 185 GLU A C 1
ATOM 1378 O O . GLU A 1 185 ? 34.844 -66.783 -57.414 1.00 13.77 185 GLU A O 1
ATOM 1384 N N . ASN A 1 186 ? 33.899 -65.369 -55.968 1.00 13.67 186 ASN A N 1
ATOM 1385 C CA . ASN A 1 186 ? 32.565 -65.818 -56.327 1.00 14.04 186 ASN A CA 1
ATOM 1386 C C . ASN A 1 186 ? 31.948 -64.804 -57.292 1.00 15.24 186 ASN A C 1
ATOM 1387 O O . ASN A 1 186 ? 31.517 -63.720 -56.896 1.00 12.07 186 ASN A O 1
ATOM 1392 N N . GLU A 1 187 ? 31.926 -65.173 -58.567 1.00 16.84 187 GLU A N 1
ATOM 1393 C CA . GLU A 1 187 ? 31.405 -64.312 -59.622 1.00 20.25 187 GLU A CA 1
ATOM 1394 C C . GLU A 1 187 ? 30.028 -63.733 -59.351 1.00 17.87 187 GLU A C 1
ATOM 1395 O O . GLU A 1 187 ? 29.807 -62.529 -59.420 1.00 17.95 187 GLU A O 1
ATOM 1401 N N . THR A 1 188 ? 29.109 -64.624 -59.038 1.00 16.86 188 THR A N 1
ATOM 1402 C CA . THR A 1 188 ? 27.728 -64.288 -58.784 1.00 15.26 188 THR A CA 1
ATOM 1403 C C . THR A 1 188 ? 27.447 -63.372 -57.606 1.00 14.16 188 THR A C 1
ATOM 1404 O O . THR A 1 188 ? 26.529 -62.559 -57.662 1.00 13.01 188 THR A O 1
ATOM 1408 N N . ILE A 1 189 ? 28.222 -63.514 -56.537 1.00 14.38 189 ILE A N 1
ATOM 1409 C CA . ILE A 1 189 ? 28.043 -62.678 -55.356 1.00 12.52 189 ILE A CA 1
ATOM 1410 C C . ILE A 1 189 ? 28.605 -61.302 -55.646 1.00 13.32 189 ILE A C 1
ATOM 1411 O O . ILE A 1 189 ? 28.035 -60.291 -55.242 1.00 14.11 189 ILE A O 1
ATOM 1416 N N . ILE A 1 190 ? 29.721 -61.262 -56.362 1.00 15.16 190 ILE A N 1
ATOM 1417 C CA . ILE A 1 190 ? 30.318 -59.990 -56.713 1.00 15.67 190 ILE A CA 1
ATOM 1418 C C . ILE A 1 190 ? 29.309 -59.185 -57.522 1.00 19.58 190 ILE A C 1
ATOM 1419 O O . ILE A 1 190 ? 29.120 -57.997 -57.271 1.00 22.29 190 ILE A O 1
ATOM 1424 N N . GLN A 1 191 ? 28.646 -59.825 -58.480 1.00 21.16 191 GLN A N 1
ATOM 1425 C CA . GLN A 1 191 ? 27.652 -59.121 -59.281 1.00 23.53 191 GLN A CA 1
ATOM 1426 C C . GLN A 1 191 ? 26.543 -58.556 -58.407 1.00 24.28 191 GLN A C 1
ATOM 1427 O O . GLN A 1 191 ? 26.176 -57.387 -58.544 1.00 26.57 191 GLN A O 1
ATOM 1433 N N . ALA A 1 192 ? 26.005 -59.383 -57.514 1.00 21.22 192 ALA A N 1
ATOM 1434 C CA . ALA A 1 192 ? 24.932 -58.938 -56.634 1.00 20.96 192 ALA A CA 1
ATOM 1435 C C . ALA A 1 192 ? 25.379 -57.758 -55.788 1.00 21.89 192 ALA A C 1
ATOM 1436 O O . ALA A 1 192 ? 24.674 -56.751 -55.690 1.00 24.62 192 ALA A O 1
ATOM 1438 N N . LEU A 1 193 ? 26.546 -57.875 -55.172 1.00 20.21 193 LEU A N 1
ATOM 1439 C CA . LEU A 1 193 ? 27.044 -56.788 -54.355 1.00 21.89 193 LEU A CA 1
ATOM 1440 C C . LEU A 1 193 ? 27.300 -55.521 -55.185 1.00 24.33 193 LEU A C 1
ATOM 1441 O O . LEU A 1 193 ? 27.052 -54.411 -54.716 1.00 24.55 193 LEU A O 1
ATOM 1446 N N . GLN A 1 194 ? 27.789 -55.675 -56.412 1.00 25.41 194 GLN A N 1
ATOM 1447 C CA . GLN A 1 194 ? 28.041 -54.509 -57.254 1.00 30.32 194 GLN A CA 1
ATOM 1448 C C . GLN A 1 194 ? 26.771 -53.709 -57.441 1.00 33.80 194 GLN A C 1
ATOM 1449 O O . GLN A 1 194 ? 26.781 -52.482 -57.336 1.00 34.86 194 GLN A O 1
ATOM 1455 N N . LYS A 1 195 ? 25.679 -54.413 -57.733 1.00 36.02 195 LYS A N 1
ATOM 1456 C CA . LYS A 1 195 ? 24.398 -53.762 -57.937 1.00 36.30 195 LYS A CA 1
ATOM 1457 C C . LYS A 1 195 ? 23.955 -53.052 -56.680 1.00 35.46 195 LYS A C 1
ATOM 1458 O O . LYS A 1 195 ? 23.577 -51.891 -56.740 1.00 38.56 195 LYS A O 1
ATOM 1464 N N . GLN A 1 196 ? 24.016 -53.725 -55.538 1.00 34.47 196 GLN A N 1
ATOM 1465 C CA . GLN A 1 196 ? 23.594 -53.083 -54.301 1.00 35.52 196 GLN A CA 1
ATOM 1466 C C . GLN A 1 196 ? 24.427 -51.827 -54.056 1.00 35.89 196 GLN A C 1
ATOM 1467 O O . GLN A 1 196 ? 23.877 -50.751 -53.826 1.00 36.88 196 GLN A O 1
ATOM 1473 N N . ILE A 1 197 ? 25.750 -51.967 -54.122 1.00 34.23 197 ILE A N 1
ATOM 1474 C CA . ILE A 1 197 ? 26.663 -50.850 -53.887 1.00 32.38 197 ILE A CA 1
ATOM 1475 C C . ILE A 1 197 ? 26.532 -49.712 -54.893 1.00 33.30 197 ILE A C 1
ATOM 1476 O O . ILE A 1 197 ? 26.562 -48.541 -54.508 1.00 31.88 197 ILE A O 1
ATOM 1481 N N . LYS A 1 198 ? 26.394 -50.039 -56.174 1.00 33.54 198 LYS A N 1
ATOM 1482 C CA . LYS A 1 198 ? 26.236 -48.997 -57.180 1.00 35.57 198 LYS A CA 1
ATOM 1483 C C . LYS A 1 198 ? 24.939 -48.246 -56.912 1.00 36.57 198 LYS A C 1
ATOM 1484 O O . LYS A 1 198 ? 24.900 -47.018 -56.955 1.00 38.27 198 LYS A O 1
ATOM 1490 N N . ALA A 1 199 ? 23.877 -48.985 -56.615 1.00 37.34 199 ALA A N 1
ATOM 1491 C CA . ALA A 1 199 ? 22.587 -48.371 -56.332 1.00 37.00 199 ALA A CA 1
ATOM 1492 C C . ALA A 1 199 ? 22.685 -47.363 -55.185 1.00 37.68 199 ALA A C 1
ATOM 1493 O O . ALA A 1 199 ? 22.059 -46.311 -55.221 1.00 40.53 199 ALA A O 1
ATOM 1495 N N . ALA A 1 200 ? 23.462 -47.685 -54.161 1.00 37.55 200 ALA A N 1
ATOM 1496 C CA . ALA A 1 200 ? 23.619 -46.783 -53.030 1.00 35.56 200 ALA A CA 1
ATOM 1497 C C . ALA A 1 200 ? 24.555 -45.647 -53.416 1.00 35.74 200 ALA A C 1
ATOM 1498 O O . ALA A 1 200 ? 24.969 -44.858 -52.573 1.00 35.86 200 ALA A O 1
ATOM 1500 N N . GLY A 1 201 ? 24.906 -45.581 -54.695 1.00 35.24 201 GLY A N 1
ATOM 1501 C CA . GLY A 1 201 ? 25.787 -44.527 -55.162 1.00 36.23 201 GLY A CA 1
ATOM 1502 C C . GLY A 1 201 ? 27.257 -44.604 -54.776 1.00 36.74 201 GLY A C 1
ATOM 1503 O O . GLY A 1 201 ? 27.900 -43.576 -54.587 1.00 36.78 201 GLY A O 1
ATOM 1504 N N . GLY A 1 202 ? 27.801 -45.810 -54.654 1.00 37.80 202 GLY A N 1
ATOM 1505 C CA . GLY A 1 202 ? 29.208 -45.933 -54.316 1.00 35.60 202 GLY A CA 1
ATOM 1506 C C . GLY A 1 202 ? 30.054 -45.883 -55.576 1.00 35.50 202 GLY A C 1
ATOM 1507 O O . GLY A 1 202 ? 29.758 -46.582 -56.544 1.00 36.91 202 GLY A O 1
ATOM 1508 N N . LYS A 1 203 ? 31.090 -45.050 -55.581 1.00 34.94 203 LYS A N 1
ATOM 1509 C CA . LYS A 1 203 ? 31.979 -44.932 -56.736 1.00 36.63 203 LYS A CA 1
ATOM 1510 C C . LYS A 1 203 ? 33.430 -44.895 -56.269 1.00 35.10 203 LYS A C 1
ATOM 1511 O O . LYS A 1 203 ? 34.336 -44.654 -57.060 1.00 32.22 203 LYS A O 1
ATOM 1517 N N . ASP A 1 204 ? 33.606 -45.132 -54.966 1.00 36.57 204 ASP A N 1
ATOM 1518 C CA . ASP A 1 204 ? 34.886 -45.166 -54.238 1.00 36.03 204 ASP A CA 1
ATOM 1519 C C . ASP A 1 204 ? 35.802 -46.310 -54.624 1.00 35.75 204 ASP A C 1
ATOM 1520 O O . ASP A 1 204 ? 35.459 -47.177 -55.416 1.00 39.44 204 ASP A O 1
ATOM 1525 N N . MET A 1 205 ? 36.973 -46.311 -53.998 1.00 33.22 205 MET A N 1
ATOM 1526 C CA . MET A 1 205 ? 37.905 -47.407 -54.140 1.00 29.70 205 MET A CA 1
ATOM 1527 C C . MET A 1 205 ? 37.355 -48.269 -52.997 1.00 30.08 205 MET A C 1
ATOM 1528 O O . MET A 1 205 ? 37.337 -49.503 -53.059 1.00 31.50 205 MET A O 1
ATOM 1533 N N . ALA A 1 206 ? 36.875 -47.588 -51.960 1.00 27.39 206 ALA A N 1
ATOM 1534 C CA . ALA A 1 206 ? 36.289 -48.249 -50.807 1.00 26.47 206 ALA A CA 1
ATOM 1535 C C . ALA A 1 206 ? 35.069 -49.025 -51.275 1.00 26.96 206 ALA A C 1
ATOM 1536 O O . ALA A 1 206 ? 34.851 -50.170 -50.870 1.00 29.60 206 ALA A O 1
ATOM 1538 N N . ALA A 1 207 ? 34.272 -48.396 -52.128 1.00 24.36 207 ALA A N 1
ATOM 1539 C CA . ALA A 1 207 ? 33.085 -49.046 -52.658 1.00 24.04 207 ALA A CA 1
ATOM 1540 C C . ALA A 1 207 ? 33.480 -50.305 -53.445 1.00 24.46 207 ALA A C 1
ATOM 1541 O O . ALA A 1 207 ? 32.788 -51.335 -53.405 1.00 23.04 207 ALA A O 1
ATOM 1543 N N . TYR A 1 208 ? 34.591 -50.211 -54.169 1.00 20.71 208 TYR A N 1
ATOM 1544 C CA . TYR A 1 208 ? 35.070 -51.329 -54.951 1.00 19.19 208 TYR A CA 1
ATOM 1545 C C . TYR A 1 208 ? 35.401 -52.507 -54.034 1.00 20.14 208 TYR A C 1
ATOM 1546 O O . TYR A 1 208 ? 34.849 -53.596 -54.186 1.00 20.00 208 TYR A O 1
ATOM 1555 N N . GLU A 1 209 ? 36.300 -52.279 -53.083 1.00 18.25 209 GLU A N 1
ATOM 1556 C CA . GLU A 1 209 ? 36.720 -53.313 -52.142 1.00 18.16 209 GLU A CA 1
ATOM 1557 C C . GLU A 1 209 ? 35.507 -54.017 -51.531 1.00 19.91 209 GLU A C 1
ATOM 1558 O O . GLU A 1 209 ? 35.479 -55.246 -51.410 1.00 18.52 209 GLU A O 1
ATOM 1564 N N . ALA A 1 210 ? 34.498 -53.236 -51.158 1.00 21.07 210 ALA A N 1
ATOM 1565 C CA . ALA A 1 210 ? 33.305 -53.802 -50.543 1.00 20.40 210 ALA A CA 1
ATOM 1566 C C . ALA A 1 210 ? 32.498 -54.671 -51.484 1.00 19.50 210 ALA A C 1
ATOM 1567 O O . ALA A 1 210 ? 31.766 -55.543 -51.027 1.00 20.59 210 ALA A O 1
ATOM 1569 N N . SER A 1 211 ? 32.622 -54.434 -52.789 1.00 18.66 211 SER A N 1
ATOM 1570 C CA . SER A 1 211 ? 31.869 -55.217 -53.770 1.00 18.19 211 SER A CA 1
ATOM 1571 C C . SER A 1 211 ? 32.465 -56.615 -53.976 1.00 18.84 211 SER A C 1
ATOM 1572 O O . SER A 1 211 ? 31.817 -57.500 -54.538 1.00 21.25 211 SER A O 1
ATOM 1575 N N . GLN A 1 212 ? 33.697 -56.809 -53.519 1.00 17.08 212 GLN A N 1
ATOM 1576 C CA . GLN A 1 212 ? 34.365 -58.102 -53.626 1.00 15.95 212 GLN A CA 1
ATOM 1577 C C . GLN A 1 212 ? 35.028 -58.363 -52.283 1.00 14.57 212 GLN A C 1
ATOM 1578 O O . GLN A 1 212 ? 36.236 -58.508 -52.204 1.00 15.45 212 GLN A O 1
ATOM 1584 N N . PRO A 1 213 ? 34.229 -58.423 -51.205 1.00 14.10 213 PRO A N 1
ATOM 1585 C CA . PRO A 1 213 ? 34.689 -58.654 -49.829 1.00 13.60 213 PRO A CA 1
ATOM 1586 C C . PRO A 1 213 ? 35.446 -59.951 -49.602 1.00 13.69 213 PRO A C 1
ATOM 1587 O O . PRO A 1 213 ? 35.426 -60.842 -50.452 1.00 13.89 213 PRO A O 1
ATOM 1591 N N . VAL A 1 214 ? 36.104 -60.063 -48.450 1.00 13.00 214 VAL A N 1
ATOM 1592 C CA . VAL A 1 214 ? 36.872 -61.264 -48.165 1.00 14.62 214 VAL A CA 1
ATOM 1593 C C . VAL A 1 214 ? 35.998 -62.502 -48.035 1.00 15.67 214 VAL A C 1
ATOM 1594 O O . VAL A 1 214 ? 36.398 -63.587 -48.460 1.00 17.49 214 VAL A O 1
ATOM 1598 N N . PHE A 1 215 ? 34.797 -62.352 -47.481 1.00 16.22 215 PHE A N 1
ATOM 1599 C CA . PHE A 1 215 ? 33.958 -63.523 -47.291 1.00 14.73 215 PHE A CA 1
ATOM 1600 C C . PHE A 1 215 ? 33.678 -64.254 -48.597 1.00 14.64 215 PHE A C 1
ATOM 1601 O O . PHE A 1 215 ? 33.573 -65.482 -48.605 1.00 15.68 215 PHE A O 1
ATOM 1609 N N . GLN A 1 216 ? 33.587 -63.529 -49.709 1.00 12.83 216 GLN A N 1
ATOM 1610 C CA . GLN A 1 216 ? 33.346 -64.219 -50.970 1.00 11.59 216 GLN A CA 1
ATOM 1611 C C . GLN A 1 216 ? 34.652 -64.772 -51.534 1.00 12.23 216 GLN A C 1
ATOM 1612 O O . GLN A 1 216 ? 34.660 -65.834 -52.158 1.00 11.54 216 GLN A O 1
ATOM 1618 N N . GLU A 1 217 ? 35.766 -64.085 -51.293 1.00 11.55 217 GLU A N 1
ATOM 1619 C CA . GLU A 1 217 ? 37.042 -64.593 -51.784 1.00 12.19 217 GLU A CA 1
ATOM 1620 C C . GLU A 1 217 ? 37.316 -65.893 -51.047 1.00 14.05 217 GLU A C 1
ATOM 1621 O O . GLU A 1 217 ? 37.724 -66.899 -51.631 1.00 15.95 217 GLU A O 1
ATOM 1627 N N . ASN A 1 218 ? 37.080 -65.869 -49.746 1.00 13.86 218 ASN A N 1
ATOM 1628 C CA . ASN A 1 218 ? 37.329 -67.041 -48.937 1.00 13.90 218 ASN A CA 1
ATOM 1629 C C . ASN A 1 218 ? 36.372 -68.189 -49.212 1.00 12.07 218 ASN A C 1
ATOM 1630 O O . ASN A 1 218 ? 36.732 -69.348 -49.052 1.00 12.50 218 ASN A O 1
ATOM 1635 N N . GLU A 1 219 ? 35.158 -67.880 -49.642 1.00 10.67 219 GLU A N 1
ATOM 1636 C CA . GLU A 1 219 ? 34.214 -68.940 -49.958 1.00 9.92 219 GLU A CA 1
ATOM 1637 C C . GLU A 1 219 ? 34.746 -69.685 -51.185 1.00 10.49 219 GLU A C 1
ATOM 1638 O O . GLU A 1 219 ? 34.728 -70.917 -51.241 1.00 10.20 219 GLU A O 1
ATOM 1644 N N . ALA A 1 220 ? 35.232 -68.934 -52.167 1.00 9.64 220 ALA A N 1
ATOM 1645 C CA . ALA A 1 220 ? 35.755 -69.540 -53.381 1.00 9.86 220 ALA A CA 1
ATOM 1646 C C . ALA A 1 220 ? 36.972 -70.402 -53.056 1.00 12.53 220 ALA A C 1
ATOM 1647 O O . ALA A 1 220 ? 37.159 -71.486 -53.626 1.00 12.18 220 ALA A O 1
ATOM 1649 N N . ILE A 1 221 ? 37.806 -69.927 -52.139 1.00 11.28 221 ILE A N 1
ATOM 1650 C CA . ILE A 1 221 ? 38.979 -70.697 -51.776 1.00 11.76 221 ILE A CA 1
ATOM 1651 C C . ILE A 1 221 ? 38.507 -72.019 -51.162 1.00 12.45 221 ILE A C 1
ATOM 1652 O O . ILE A 1 221 ? 38.995 -73.102 -51.512 1.00 11.00 221 ILE A O 1
ATOM 1657 N N . GLN A 1 222 ? 37.533 -71.919 -50.264 1.00 14.14 222 GLN A N 1
ATOM 1658 C CA . GLN A 1 222 ? 36.968 -73.081 -49.584 1.00 17.25 222 GLN A CA 1
ATOM 1659 C C . GLN A 1 222 ? 36.420 -74.089 -50.593 1.00 15.92 222 GLN A C 1
ATOM 1660 O O . GLN A 1 222 ? 36.617 -75.293 -50.456 1.00 15.56 222 GLN A O 1
ATOM 1666 N N . ARG A 1 223 ? 35.731 -73.573 -51.606 1.00 13.43 223 ARG A N 1
ATOM 1667 C CA . ARG A 1 223 ? 35.145 -74.392 -52.658 1.00 9.52 223 ARG A CA 1
ATOM 1668 C C . ARG A 1 223 ? 36.211 -75.105 -53.503 1.00 9.25 223 ARG A C 1
ATOM 1669 O O . ARG A 1 223 ? 36.100 -76.300 -53.783 1.00 9.95 223 ARG A O 1
ATOM 1677 N N . ALA A 1 224 ? 37.232 -74.365 -53.920 1.00 6.44 224 ALA A N 1
ATOM 1678 C CA . ALA A 1 224 ? 38.300 -74.948 -54.718 1.00 8.25 224 ALA A CA 1
ATOM 1679 C C . ALA A 1 224 ? 38.956 -76.045 -53.906 1.00 10.86 224 ALA A C 1
ATOM 1680 O O . ALA A 1 224 ? 39.242 -77.127 -54.422 1.00 13.95 224 ALA A O 1
ATOM 1682 N N . LEU A 1 225 ? 39.186 -75.754 -52.629 1.00 10.38 225 LEU A N 1
ATOM 1683 C CA . LEU A 1 225 ? 39.798 -76.704 -51.721 1.00 10.24 225 LEU A CA 1
ATOM 1684 C C . LEU A 1 225 ? 39.001 -78.023 -51.650 1.00 12.04 225 LEU A C 1
ATOM 1685 O O . LEU A 1 225 ? 39.571 -79.107 -51.767 1.00 9.23 225 LEU A O 1
ATOM 1690 N N . LEU A 1 226 ? 37.683 -77.929 -51.488 1.00 12.74 226 LEU A N 1
ATOM 1691 C CA . LEU A 1 226 ? 36.833 -79.114 -51.418 1.00 14.23 226 LEU A CA 1
ATOM 1692 C C . LEU A 1 226 ? 36.869 -79.942 -52.687 1.00 16.44 226 LEU A C 1
ATOM 1693 O O . LEU A 1 226 ? 36.787 -81.172 -52.635 1.00 17.61 226 LEU A O 1
ATOM 1698 N N . LEU A 1 227 ? 36.981 -79.273 -53.829 1.00 15.09 227 LEU A N 1
ATOM 1699 C CA . LEU A 1 227 ? 37.025 -79.983 -55.097 1.00 15.42 227 LEU A CA 1
ATOM 1700 C C . LEU A 1 227 ? 38.387 -80.602 -55.346 1.00 14.80 227 LEU A C 1
ATOM 1701 O O . LEU A 1 227 ? 38.468 -81.666 -55.946 1.00 15.56 227 LEU A O 1
ATOM 1706 N N . GLN A 1 228 ? 39.463 -79.962 -54.899 1.00 13.03 228 GLN A N 1
ATOM 1707 C CA . GLN A 1 228 ? 40.766 -80.563 -55.141 1.00 15.78 228 GLN A CA 1
ATOM 1708 C C . GLN A 1 228 ? 40.866 -81.771 -54.208 1.00 17.39 228 GLN A C 1
ATOM 1709 O O . GLN A 1 228 ? 41.385 -82.831 -54.577 1.00 15.30 228 GLN A O 1
ATOM 1715 N N . LYS A 1 229 ? 40.326 -81.607 -53.008 1.00 17.85 229 LYS A N 1
ATOM 1716 C CA . LYS A 1 229 ? 40.312 -82.668 -52.018 1.00 19.50 229 LYS A CA 1
ATOM 1717 C C . LYS A 1 229 ? 39.826 -83.959 -52.667 1.00 20.72 229 LYS A C 1
ATOM 1718 O O . LYS A 1 229 ? 40.303 -85.045 -52.350 1.00 23.93 229 LYS A O 1
ATOM 1724 N N . GLU A 1 230 ? 38.884 -83.825 -53.592 1.00 19.96 230 GLU A N 1
ATOM 1725 C CA . GLU A 1 230 ? 38.300 -84.962 -54.292 1.00 18.17 230 GLU A CA 1
ATOM 1726 C C . GLU A 1 230 ? 39.044 -85.350 -55.573 1.00 17.98 230 GLU A C 1
ATOM 1727 O O . GLU A 1 230 ? 39.094 -86.514 -55.926 1.00 20.15 230 GLU A O 1
ATOM 1733 N N . ALA A 1 231 ? 39.618 -84.378 -56.272 1.00 15.42 231 ALA A N 1
ATOM 1734 C CA . ALA A 1 231 ? 40.330 -84.653 -57.516 1.00 13.65 231 ALA A CA 1
ATOM 1735 C C . ALA A 1 231 ? 41.794 -85.055 -57.353 1.00 15.67 231 ALA A C 1
ATOM 1736 O O . ALA A 1 231 ? 42.306 -85.832 -58.151 1.00 16.02 231 ALA A O 1
ATOM 1738 N N . GLY A 1 232 ? 42.472 -84.485 -56.356 1.00 16.50 232 GLY A N 1
ATOM 1739 C CA . GLY A 1 232 ? 43.870 -84.806 -56.101 1.00 14.89 232 GLY A CA 1
ATOM 1740 C C . GLY A 1 232 ? 44.942 -84.149 -56.959 1.00 16.98 232 GLY A C 1
ATOM 1741 O O . GLY A 1 232 ? 46.106 -84.558 -56.925 1.00 18.88 232 GLY A O 1
ATOM 1742 N N . CYS A 1 233 ? 44.566 -83.133 -57.728 1.00 16.58 233 CYS A N 1
ATOM 1743 C CA . CYS A 1 233 ? 45.505 -82.428 -58.602 1.00 15.26 233 CYS A CA 1
ATOM 1744 C C . CYS A 1 233 ? 46.278 -81.367 -57.833 1.00 14.79 233 CYS A C 1
ATOM 1745 O O . CYS A 1 233 ? 45.769 -80.821 -56.863 1.00 15.43 233 CYS A O 1
ATOM 1748 N N . ARG A 1 234 ? 47.503 -81.066 -58.260 1.00 15.23 234 ARG A N 1
ATOM 1749 C CA . ARG A 1 234 ? 48.276 -80.028 -57.586 1.00 14.22 234 ARG A CA 1
ATOM 1750 C C . ARG A 1 234 ? 47.553 -78.712 -57.891 1.00 14.48 234 ARG A C 1
ATOM 1751 O O . ARG A 1 234 ? 47.303 -78.380 -59.051 1.00 16.54 234 ARG A O 1
ATOM 1759 N N . LEU A 1 235 ? 47.207 -77.976 -56.846 1.00 11.69 235 LEU A N 1
ATOM 1760 C CA . LEU A 1 235 ? 46.476 -76.733 -56.979 1.00 9.34 235 LEU A CA 1
ATOM 1761 C C . LEU A 1 235 ? 47.174 -75.547 -56.330 1.00 11.14 235 LEU A C 1
ATOM 1762 O O . LEU A 1 235 ? 47.657 -75.644 -55.207 1.00 14.73 235 LEU A O 1
ATOM 1767 N N . ILE A 1 236 ? 47.239 -74.424 -57.026 1.00 8.50 236 ILE A N 1
ATOM 1768 C CA . ILE A 1 236 ? 47.839 -73.241 -56.430 1.00 7.88 236 ILE A CA 1
ATOM 1769 C C . ILE A 1 236 ? 46.792 -72.152 -56.461 1.00 8.91 236 ILE A C 1
ATOM 1770 O O . ILE A 1 236 ? 46.325 -71.803 -57.536 1.00 11.71 236 ILE A O 1
ATOM 1775 N N . VAL A 1 237 ? 46.405 -71.614 -55.314 1.00 6.22 237 VAL A N 1
ATOM 1776 C CA . VAL A 1 237 ? 45.439 -70.527 -55.337 1.00 6.17 237 VAL A CA 1
ATOM 1777 C C . VAL A 1 237 ? 46.236 -69.240 -55.545 1.00 9.20 237 VAL A C 1
ATOM 1778 O O . VAL A 1 237 ? 47.086 -68.882 -54.731 1.00 10.82 237 VAL A O 1
ATOM 1782 N N . LEU A 1 238 ? 45.963 -68.563 -56.658 1.00 11.29 238 LEU A N 1
ATOM 1783 C CA . LEU A 1 238 ? 46.647 -67.332 -57.039 1.00 6.47 238 LEU A CA 1
ATOM 1784 C C . LEU A 1 238 ? 46.245 -66.153 -56.189 1.00 6.23 238 LEU A C 1
ATOM 1785 O O . LEU A 1 238 ? 45.181 -66.154 -55.565 1.00 2.92 238 LEU A O 1
ATOM 1790 N N . HIS A 1 239 ? 47.115 -65.146 -56.184 1.00 7.24 239 HIS A N 1
ATOM 1791 C CA . HIS A 1 239 ? 46.919 -63.901 -55.430 1.00 7.81 239 HIS A CA 1
ATOM 1792 C C . HIS A 1 239 ? 45.879 -63.932 -54.319 1.00 9.58 239 HIS A C 1
ATOM 1793 O O . HIS A 1 239 ? 44.762 -63.446 -54.509 1.00 9.89 239 HIS A O 1
ATOM 1800 N N . VAL A 1 240 ? 46.247 -64.512 -53.176 1.00 8.46 240 VAL A N 1
ATOM 1801 C CA . VAL A 1 240 ? 45.374 -64.558 -52.009 1.00 8.12 240 VAL A CA 1
ATOM 1802 C C . VAL A 1 240 ? 45.625 -63.232 -51.287 1.00 10.03 240 VAL A C 1
ATOM 1803 O O . VAL A 1 240 ? 46.753 -62.938 -50.881 1.00 8.70 240 VAL A O 1
ATOM 1807 N N . SER A 1 241 ? 44.569 -62.442 -51.127 1.00 11.01 241 SER A N 1
ATOM 1808 C CA . SER A 1 241 ? 44.680 -61.109 -50.540 1.00 11.33 241 SER A CA 1
ATOM 1809 C C . SER A 1 241 ? 44.547 -60.946 -49.041 1.00 13.66 241 SER A C 1
ATOM 1810 O O . SER A 1 241 ? 44.900 -59.886 -48.526 1.00 14.08 241 SER A O 1
ATOM 1813 N N . ASN A 1 242 ? 44.028 -61.954 -48.344 1.00 13.02 242 ASN A N 1
ATOM 1814 C CA . ASN A 1 242 ? 43.806 -61.814 -46.913 1.00 12.29 242 ASN A CA 1
ATOM 1815 C C . ASN A 1 242 ? 44.310 -62.959 -46.040 1.00 13.49 242 ASN A C 1
ATOM 1816 O O . ASN A 1 242 ? 44.349 -64.106 -46.463 1.00 14.56 242 ASN A O 1
ATOM 1821 N N . PRO A 1 243 ? 44.647 -62.657 -44.777 1.00 15.36 243 PRO A N 1
ATOM 1822 C CA . PRO A 1 243 ? 45.162 -63.611 -43.791 1.00 14.34 243 PRO A CA 1
ATOM 1823 C C . PRO A 1 243 ? 44.321 -64.861 -43.600 1.00 15.76 243 PRO A C 1
ATOM 1824 O O . PRO A 1 243 ? 44.858 -65.973 -43.513 1.00 18.25 243 PRO A O 1
ATOM 1828 N N . ASP A 1 244 ? 43.007 -64.686 -43.514 1.00 13.63 244 ASP A N 1
ATOM 1829 C CA . ASP A 1 244 ? 42.131 -65.831 -43.307 1.00 16.14 244 ASP A CA 1
ATOM 1830 C C . ASP A 1 244 ? 42.164 -66.836 -44.449 1.00 15.25 244 ASP A C 1
ATOM 1831 O O . ASP A 1 244 ? 42.047 -68.039 -44.222 1.00 16.05 244 ASP A O 1
ATOM 1836 N N . GLY A 1 245 ? 42.324 -66.345 -45.672 1.00 12.88 245 GLY A N 1
ATOM 1837 C CA . GLY A 1 245 ? 42.378 -67.237 -46.810 1.00 10.59 245 GLY A CA 1
ATOM 1838 C C . GLY A 1 245 ? 43.677 -68.016 -46.783 1.00 10.90 245 GLY A C 1
ATOM 1839 O O . GLY A 1 245 ? 43.721 -69.210 -47.115 1.00 10.26 245 GLY A O 1
ATOM 1840 N N . VAL A 1 246 ? 44.749 -67.338 -46.392 1.00 9.43 246 VAL A N 1
ATOM 1841 C CA . VAL A 1 246 ? 46.041 -67.993 -46.312 1.00 10.48 246 VAL A CA 1
ATOM 1842 C C . VAL A 1 246 ? 45.904 -69.145 -45.326 1.00 14.04 246 VAL A C 1
ATOM 1843 O O . VAL A 1 246 ? 46.312 -70.273 -45.615 1.00 14.34 246 VAL A O 1
ATOM 1847 N N . GLU A 1 247 ? 45.298 -68.869 -44.172 1.00 16.23 247 GLU A N 1
ATOM 1848 C CA . GLU A 1 247 ? 45.134 -69.906 -43.169 1.00 18.09 247 GLU A CA 1
ATOM 1849 C C . GLU A 1 247 ? 44.321 -71.107 -43.675 1.00 16.69 247 GLU A C 1
ATOM 1850 O O . GLU A 1 247 ? 44.716 -72.259 -43.465 1.00 17.17 247 GLU A O 1
ATOM 1856 N N . LEU A 1 248 ? 43.205 -70.846 -44.351 1.00 15.52 248 LEU A N 1
ATOM 1857 C CA . LEU A 1 248 ? 42.365 -71.912 -44.890 1.00 12.70 248 LEU A CA 1
ATOM 1858 C C . LEU A 1 248 ? 43.181 -72.869 -45.749 1.00 12.52 248 LEU A C 1
ATOM 1859 O O . LEU A 1 248 ? 43.071 -74.087 -45.615 1.00 10.47 248 LEU A O 1
ATOM 1864 N N . ILE A 1 249 ? 44.002 -72.311 -46.632 1.00 11.42 249 ILE A N 1
ATOM 1865 C CA . ILE A 1 249 ? 44.828 -73.119 -47.519 1.00 11.04 249 ILE A CA 1
ATOM 1866 C C . ILE A 1 249 ? 45.905 -73.842 -46.732 1.00 12.31 249 ILE A C 1
ATOM 1867 O O . ILE A 1 249 ? 46.135 -75.044 -46.923 1.00 12.09 249 ILE A O 1
ATOM 1872 N N . HIS A 1 250 ? 46.571 -73.106 -45.849 1.00 12.49 250 HIS A N 1
ATOM 1873 C CA . HIS A 1 250 ? 47.620 -73.698 -45.034 1.00 13.21 250 HIS A CA 1
ATOM 1874 C C . HIS A 1 250 ? 47.081 -74.897 -44.248 1.00 13.46 250 HIS A C 1
ATOM 1875 O O . HIS A 1 250 ? 47.675 -75.977 -44.244 1.00 12.33 250 HIS A O 1
ATOM 1882 N N . GLN A 1 251 ? 45.947 -74.695 -43.588 1.00 12.61 251 GLN A N 1
ATOM 1883 C CA . GLN A 1 251 ? 45.329 -75.751 -42.820 1.00 13.83 251 GLN A CA 1
ATOM 1884 C C . GLN A 1 251 ? 45.102 -76.981 -43.691 1.00 13.10 251 GLN A C 1
ATOM 1885 O O . GLN A 1 251 ? 45.414 -78.103 -43.299 1.00 12.62 251 GLN A O 1
ATOM 1891 N N . ALA A 1 252 ? 44.570 -76.764 -44.888 1.00 13.99 252 ALA A N 1
ATOM 1892 C CA . ALA A 1 252 ? 44.300 -77.867 -45.789 1.00 12.13 252 ALA A CA 1
ATOM 1893 C C . ALA A 1 252 ? 45.566 -78.552 -46.269 1.00 11.75 252 ALA A C 1
ATOM 1894 O O . ALA A 1 252 ? 45.597 -79.775 -46.356 1.00 9.66 252 ALA A O 1
ATOM 1896 N N . GLN A 1 253 ? 46.618 -77.798 -46.585 1.00 13.85 253 GLN A N 1
ATOM 1897 C CA . GLN A 1 253 ? 47.821 -78.480 -47.064 1.00 19.10 253 GLN A CA 1
ATOM 1898 C C . GLN A 1 253 ? 48.401 -79.239 -45.889 1.00 21.60 253 GLN A C 1
ATOM 1899 O O . GLN A 1 253 ? 48.922 -80.352 -46.021 1.00 21.25 253 GLN A O 1
ATOM 1905 N N . SER A 1 254 ? 48.266 -78.623 -44.724 1.00 24.13 254 SER A N 1
ATOM 1906 C CA . SER A 1 254 ? 48.738 -79.195 -43.486 1.00 25.04 254 SER A CA 1
ATOM 1907 C C . SER A 1 254 ? 48.000 -80.516 -43.194 1.00 24.98 254 SER A C 1
ATOM 1908 O O . SER A 1 254 ? 48.465 -81.342 -42.418 1.00 23.45 254 SER A O 1
ATOM 1911 N N . GLU A 1 255 ? 46.850 -80.720 -43.830 1.00 25.15 255 GLU A N 1
ATOM 1912 C CA . GLU A 1 255 ? 46.091 -81.947 -43.626 1.00 21.42 255 GLU A CA 1
ATOM 1913 C C . GLU A 1 255 ? 46.367 -82.968 -44.712 1.00 18.67 255 GLU A C 1
ATOM 1914 O O . GLU A 1 255 ? 45.681 -83.978 -44.788 1.00 20.82 255 GLU A O 1
ATOM 1920 N N . GLY A 1 256 ? 47.356 -82.707 -45.562 1.00 16.38 256 GLY A N 1
ATOM 1921 C CA . GLY A 1 256 ? 47.670 -83.655 -46.619 1.00 15.86 256 GLY A CA 1
ATOM 1922 C C . GLY A 1 256 ? 47.292 -83.267 -48.044 1.00 17.56 256 GLY A C 1
ATOM 1923 O O . GLY A 1 256 ? 47.692 -83.942 -48.998 1.00 18.31 256 GLY A O 1
ATOM 1924 N N . GLN A 1 257 ? 46.527 -82.190 -48.214 1.00 18.46 257 GLN A N 1
ATOM 1925 C CA . GLN A 1 257 ? 46.131 -81.765 -49.564 1.00 18.03 257 GLN A CA 1
ATOM 1926 C C . GLN A 1 257 ? 47.275 -81.069 -50.308 1.00 15.38 257 GLN A C 1
ATOM 1927 O O . GLN A 1 257 ? 47.961 -80.215 -49.749 1.00 13.01 257 GLN A O 1
ATOM 1933 N N . ASP A 1 258 ? 47.480 -81.455 -51.566 1.00 13.32 258 ASP A N 1
ATOM 1934 C CA . ASP A 1 258 ? 48.536 -80.880 -52.402 1.00 10.86 258 ASP A CA 1
ATOM 1935 C C . ASP A 1 258 ? 48.078 -79.506 -52.911 1.00 11.30 258 ASP A C 1
ATOM 1936 O O . ASP A 1 258 ? 47.942 -79.284 -54.105 1.00 13.51 258 ASP A O 1
ATOM 1941 N N . VAL A 1 259 ? 47.841 -78.586 -51.992 1.00 8.82 259 VAL A N 1
ATOM 1942 C CA . VAL A 1 259 ? 47.380 -77.259 -52.343 1.00 7.42 259 VAL A CA 1
ATOM 1943 C C . VAL A 1 259 ? 48.370 -76.236 -51.822 1.00 7.36 259 VAL A C 1
ATOM 1944 O O . VAL A 1 259 ? 49.005 -76.466 -50.809 1.00 7.26 259 VAL A O 1
ATOM 1948 N N . HIS A 1 260 ? 48.499 -75.107 -52.511 1.00 6.10 260 HIS A N 1
ATOM 1949 C CA . HIS A 1 260 ? 49.457 -74.084 -52.108 1.00 7.30 260 HIS A CA 1
ATOM 1950 C C . HIS A 1 260 ? 48.933 -72.675 -52.215 1.00 9.71 260 HIS A C 1
ATOM 1951 O O . HIS A 1 260 ? 48.014 -72.386 -52.978 1.00 11.79 260 HIS A O 1
ATOM 1958 N N . CYS A 1 261 ? 49.551 -71.777 -51.467 1.00 11.55 261 CYS A N 1
ATOM 1959 C CA . CYS A 1 261 ? 49.095 -70.405 -51.462 1.00 10.51 261 CYS A CA 1
ATOM 1960 C C . CYS A 1 261 ? 50.047 -69.395 -52.087 1.00 10.38 261 CYS A C 1
ATOM 1961 O O . CYS A 1 261 ? 51.239 -69.344 -51.770 1.00 10.54 261 CYS A O 1
ATOM 1964 N N . GLU A 1 262 ? 49.512 -68.591 -52.990 1.00 9.77 262 GLU A N 1
ATOM 1965 C CA . GLU A 1 262 ? 50.310 -67.563 -53.629 1.00 10.69 262 GLU A CA 1
ATOM 1966 C C . GLU A 1 262 ? 49.776 -66.199 -53.244 1.00 11.19 262 GLU A C 1
ATOM 1967 O O . GLU A 1 262 ? 48.564 -66.011 -53.128 1.00 13.34 262 GLU A O 1
ATOM 1973 N N . SER A 1 263 ? 50.680 -65.258 -53.007 1.00 9.23 263 SER A N 1
ATOM 1974 C CA . SER A 1 263 ? 50.262 -63.893 -52.757 1.00 10.31 263 SER A CA 1
ATOM 1975 C C . SER A 1 263 ? 51.283 -63.068 -53.509 1.00 11.72 263 SER A C 1
ATOM 1976 O O . SER A 1 263 ? 52.127 -63.628 -54.202 1.00 13.50 263 SER A O 1
ATOM 1979 N N . GLY A 1 264 ? 51.229 -61.751 -53.395 1.00 10.91 264 GLY A N 1
ATOM 1980 C CA . GLY A 1 264 ? 52.184 -60.965 -54.146 1.00 10.12 264 GLY A CA 1
ATOM 1981 C C . GLY A 1 264 ? 52.515 -59.642 -53.518 1.00 12.37 264 GLY A C 1
ATOM 1982 O O . GLY A 1 264 ? 51.810 -59.167 -52.623 1.00 14.82 264 GLY A O 1
ATOM 1983 N N . PRO A 1 265 ? 53.584 -59.001 -53.996 1.00 12.38 265 PRO A N 1
ATOM 1984 C CA . PRO A 1 265 ? 54.002 -57.711 -53.452 1.00 10.90 265 PRO A CA 1
ATOM 1985 C C . PRO A 1 265 ? 52.934 -56.628 -53.408 1.00 12.18 265 PRO A C 1
ATOM 1986 O O . PRO A 1 265 ? 53.031 -55.722 -52.595 1.00 14.67 265 PRO A O 1
ATOM 1990 N N . GLN A 1 266 ? 51.909 -56.718 -54.252 1.00 14.25 266 GLN A N 1
ATOM 1991 C CA . GLN A 1 266 ? 50.837 -55.709 -54.237 1.00 16.71 266 GLN A CA 1
ATOM 1992 C C . GLN A 1 266 ? 50.016 -55.801 -52.963 1.00 1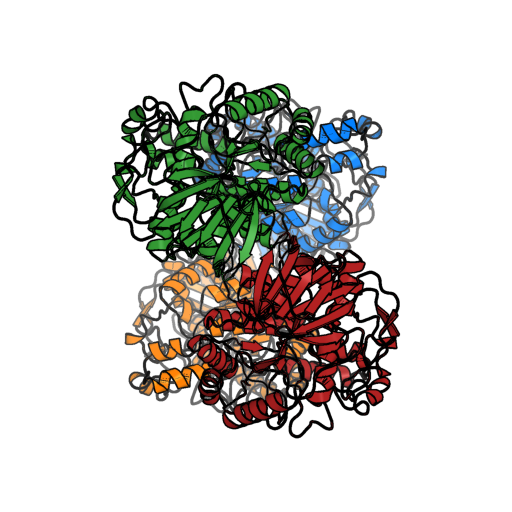6.64 266 GLN A C 1
ATOM 1993 O O . GLN A 1 266 ? 49.513 -54.796 -52.465 1.00 18.54 266 GLN A O 1
ATOM 1999 N N . TYR A 1 267 ? 49.854 -57.017 -52.459 1.00 15.02 267 TYR A N 1
ATOM 2000 C CA . TYR A 1 267 ? 49.059 -57.233 -51.267 1.00 14.62 267 TYR A CA 1
ATOM 2001 C C . TYR A 1 267 ? 49.848 -57.010 -49.996 1.00 15.63 267 TYR A C 1
ATOM 2002 O O . TYR A 1 267 ? 49.268 -56.697 -48.958 1.00 16.68 267 TYR A O 1
ATOM 2011 N N . LEU A 1 268 ? 51.166 -57.165 -50.074 1.00 16.16 268 LEU A N 1
ATOM 2012 C CA . LEU A 1 268 ? 52.017 -56.973 -48.902 1.00 17.09 268 LEU A CA 1
ATOM 2013 C C . LEU A 1 268 ? 52.469 -55.526 -48.725 1.00 18.61 268 LEU A C 1
ATOM 2014 O O . LEU A 1 268 ? 52.560 -55.040 -47.599 1.00 18.47 268 LEU A O 1
ATOM 2019 N N . ASN A 1 269 ? 52.724 -54.840 -49.838 1.00 17.68 269 ASN A N 1
ATOM 2020 C CA . ASN A 1 269 ? 53.205 -53.463 -49.809 1.00 16.74 269 ASN A CA 1
ATOM 2021 C C . ASN A 1 269 ? 52.186 -52.358 -50.034 1.00 17.05 269 ASN A C 1
ATOM 2022 O O . ASN A 1 269 ? 52.564 -51.196 -50.173 1.00 17.38 269 ASN A O 1
ATOM 2027 N N . ILE A 1 270 ? 50.903 -52.702 -50.087 1.00 16.77 270 ILE A N 1
ATOM 2028 C CA . ILE A 1 270 ? 49.869 -51.689 -50.277 1.00 16.72 270 ILE A CA 1
ATOM 2029 C C . ILE A 1 270 ? 48.721 -52.000 -49.346 1.00 17.87 270 ILE A C 1
ATOM 2030 O O . ILE A 1 270 ? 48.440 -53.159 -49.046 1.00 17.67 270 ILE A O 1
ATOM 2035 N N . THR A 1 271 ? 48.045 -50.954 -48.903 1.00 18.41 271 THR A N 1
ATOM 2036 C CA . THR A 1 271 ? 46.949 -51.096 -47.964 1.00 18.15 271 THR A CA 1
ATOM 2037 C C . THR A 1 271 ? 45.771 -50.279 -48.410 1.00 20.59 271 THR A C 1
ATOM 2038 O O . THR A 1 271 ? 45.925 -49.374 -49.224 1.00 21.34 271 THR A O 1
ATOM 2042 N N . THR A 1 272 ? 44.589 -50.588 -47.893 1.00 23.30 272 THR A N 1
ATOM 2043 C CA . THR A 1 272 ? 43.435 -49.810 -48.291 1.00 26.76 272 THR A CA 1
ATOM 2044 C C . THR A 1 272 ? 43.597 -48.349 -47.893 1.00 30.97 272 THR A C 1
ATOM 2045 O O . THR A 1 272 ? 43.033 -47.481 -48.554 1.00 33.79 272 THR A O 1
ATOM 2049 N N . ASP A 1 273 ? 44.355 -48.030 -46.843 1.00 33.29 273 ASP A N 1
ATOM 2050 C CA . ASP A 1 273 ? 44.468 -46.609 -46.569 1.00 37.39 273 ASP A CA 1
ATOM 2051 C C . ASP A 1 273 ? 45.481 -45.896 -47.455 1.00 38.36 273 ASP A C 1
ATOM 2052 O O . ASP A 1 273 ? 46.051 -44.878 -47.080 1.00 42.84 273 ASP A O 1
ATOM 2057 N N . ASP A 1 274 ? 45.673 -46.436 -48.655 1.00 37.48 274 ASP A N 1
ATOM 2058 C CA . ASP A 1 274 ? 46.547 -45.847 -49.669 1.00 35.33 274 ASP A CA 1
ATOM 2059 C C . ASP A 1 274 ? 45.614 -45.606 -50.847 1.00 35.26 274 ASP A C 1
ATOM 2060 O O . ASP A 1 274 ? 45.979 -44.976 -51.841 1.00 33.53 274 ASP A O 1
ATOM 2065 N N . ALA A 1 275 ? 44.398 -46.130 -50.714 1.00 35.38 275 ALA A N 1
ATOM 2066 C CA . ALA A 1 275 ? 43.390 -46.029 -51.751 1.00 37.71 275 ALA A CA 1
ATOM 2067 C C . ALA A 1 275 ? 43.180 -44.608 -52.236 1.00 40.25 275 ALA A C 1
ATOM 2068 O O . ALA A 1 275 ? 43.110 -44.362 -53.438 1.00 40.24 275 ALA A O 1
ATOM 2070 N N . GLU A 1 276 ? 43.091 -43.667 -51.308 1.00 43.58 276 GLU A N 1
ATOM 2071 C CA . GLU A 1 276 ? 42.863 -42.286 -51.695 1.00 47.47 276 GLU A CA 1
ATOM 2072 C C . GLU A 1 276 ? 43.940 -41.627 -52.543 1.00 44.55 276 GLU A C 1
ATOM 2073 O O . GLU A 1 276 ? 43.618 -40.936 -53.507 1.00 45.43 276 GLU A O 1
ATOM 2079 N N . ARG A 1 277 ? 45.211 -41.832 -52.219 1.00 40.75 277 ARG A N 1
ATOM 2080 C CA . ARG A 1 277 ? 46.246 -41.195 -53.018 1.00 38.25 277 ARG A CA 1
ATOM 2081 C C . ARG A 1 277 ? 46.644 -41.979 -54.261 1.00 37.14 277 ARG A C 1
ATOM 2082 O O . ARG A 1 277 ? 47.071 -41.374 -55.241 1.00 40.54 277 ARG A O 1
ATOM 2090 N N . ILE A 1 278 ? 46.504 -43.307 -54.242 1.00 32.57 278 ILE A N 1
ATOM 2091 C CA . ILE A 1 278 ? 46.880 -44.127 -55.401 1.00 26.78 278 ILE A CA 1
ATOM 2092 C C . ILE A 1 278 ? 45.698 -44.385 -56.326 1.00 24.76 278 ILE A C 1
ATOM 2093 O O . ILE A 1 278 ? 45.863 -44.621 -57.525 1.00 23.56 278 ILE A O 1
ATOM 2098 N N . GLY A 1 279 ? 44.502 -44.337 -55.759 1.00 23.95 279 GLY A N 1
ATOM 2099 C CA . GLY A 1 279 ? 43.307 -44.539 -56.554 1.00 24.42 279 GLY A CA 1
ATOM 2100 C C . GLY A 1 279 ? 43.261 -45.786 -57.418 1.00 24.96 279 GLY A C 1
ATOM 2101 O O . GLY A 1 279 ? 43.682 -46.863 -57.000 1.00 24.45 279 GLY A O 1
ATOM 2102 N N . PRO A 1 280 ? 42.772 -45.652 -58.658 1.00 25.06 280 PRO A N 1
ATOM 2103 C CA . PRO A 1 280 ? 42.638 -46.750 -59.622 1.00 22.48 280 PRO A CA 1
ATOM 2104 C C . PRO A 1 280 ? 43.897 -47.525 -59.956 1.00 21.38 280 PRO A C 1
ATOM 2105 O O . PRO A 1 280 ? 43.823 -48.631 -60.466 1.00 23.19 280 PRO A O 1
ATOM 2109 N N . TYR A 1 281 ? 45.056 -46.958 -59.666 1.00 22.46 281 TYR A N 1
ATOM 2110 C CA . TYR A 1 281 ? 46.307 -47.639 -59.981 1.00 24.31 281 TYR A CA 1
ATOM 2111 C C . TYR A 1 281 ? 46.605 -48.749 -58.995 1.00 21.61 281 TYR A C 1
ATOM 2112 O O . TYR A 1 281 ? 47.600 -49.456 -59.099 1.00 21.79 281 TYR A O 1
ATOM 2121 N N . MET A 1 282 ? 45.696 -48.906 -58.054 1.00 20.76 282 MET A N 1
ATOM 2122 C CA . MET A 1 282 ? 45.804 -49.893 -57.004 1.00 19.82 282 MET A CA 1
ATOM 2123 C C . MET A 1 282 ? 44.613 -50.833 -57.130 1.00 19.66 282 MET A C 1
ATOM 2124 O O . MET A 1 282 ? 44.466 -51.777 -56.359 1.00 19.69 282 MET A O 1
ATOM 2129 N N . LYS A 1 283 ? 43.750 -50.562 -58.104 1.00 19.51 283 LYS A N 1
ATOM 2130 C CA . LYS A 1 283 ? 42.581 -51.403 -58.301 1.00 19.41 283 LYS A CA 1
ATOM 2131 C C . LYS A 1 283 ? 43.005 -52.705 -58.935 1.00 18.62 283 LYS A C 1
ATOM 2132 O O . LYS A 1 283 ? 43.383 -52.744 -60.107 1.00 18.14 283 LYS A O 1
ATOM 2138 N N . VAL A 1 284 ? 42.929 -53.776 -58.158 1.00 16.38 284 VAL A N 1
ATOM 2139 C CA . VAL A 1 284 ? 43.329 -55.079 -58.645 1.00 15.13 284 VAL A CA 1
ATOM 2140 C C . VAL A 1 284 ? 42.303 -56.108 -58.135 1.00 14.31 284 VAL A C 1
ATOM 2141 O O . VAL A 1 284 ? 41.454 -55.773 -57.308 1.00 14.54 284 VAL A O 1
ATOM 2145 N N . ALA A 1 285 ? 42.333 -57.339 -58.636 1.00 14.08 285 ALA A N 1
ATOM 2146 C CA . ALA A 1 285 ? 41.362 -58.343 -58.173 1.00 13.81 285 ALA A CA 1
ATOM 2147 C C . ALA A 1 285 ? 42.050 -59.643 -57.863 1.00 15.74 285 ALA A C 1
ATOM 2148 O O . ALA A 1 285 ? 42.737 -60.196 -58.726 1.00 20.36 285 ALA A O 1
ATOM 2150 N N . PRO A 1 286 ? 41.871 -60.160 -56.636 1.00 14.33 286 PRO A N 1
ATOM 2151 C CA . PRO A 1 286 ? 41.075 -59.618 -55.527 1.00 15.24 286 PRO A CA 1
ATOM 2152 C C . PRO A 1 286 ? 41.600 -58.273 -55.052 1.00 15.76 286 PRO A C 1
ATOM 2153 O O . PRO A 1 286 ? 42.771 -57.951 -55.241 1.00 14.65 286 PRO A O 1
ATOM 2157 N N . PRO A 1 287 ? 40.743 -57.488 -54.386 1.00 16.87 287 PRO A N 1
ATOM 2158 C CA . PRO A 1 287 ? 41.097 -56.164 -53.867 1.00 15.65 287 PRO A CA 1
ATOM 2159 C C . PRO A 1 287 ? 42.193 -56.207 -52.810 1.00 17.87 287 PRO A C 1
ATOM 2160 O O . PRO A 1 287 ? 42.367 -57.216 -52.112 1.00 17.76 287 PRO A O 1
ATOM 2164 N N . VAL A 1 288 ? 42.936 -55.110 -52.702 1.00 17.87 288 VAL A N 1
ATOM 2165 C CA . VAL A 1 288 ? 43.963 -54.999 -51.681 1.00 16.32 288 VAL A CA 1
ATOM 2166 C C . VAL A 1 288 ? 43.142 -54.855 -50.411 1.00 17.15 288 VAL A C 1
ATOM 2167 O O . VAL A 1 288 ? 42.092 -54.212 -50.415 1.00 16.24 288 VAL A O 1
ATOM 2171 N N . ARG A 1 289 ? 43.599 -55.465 -49.329 1.00 16.86 289 ARG A N 1
ATOM 2172 C CA . ARG A 1 289 ? 42.852 -55.416 -48.087 1.00 18.22 289 ARG A CA 1
ATOM 2173 C C . ARG A 1 289 ? 43.311 -54.381 -47.056 1.00 19.64 289 ARG A C 1
ATOM 2174 O O . ARG A 1 289 ? 44.183 -53.554 -47.322 1.00 20.52 289 ARG A O 1
ATOM 2182 N N . SER A 1 290 ? 42.719 -54.442 -45.869 1.00 21.51 290 SER A N 1
ATOM 2183 C CA . SER A 1 290 ? 43.019 -53.492 -44.793 1.00 23.36 290 SER A CA 1
ATOM 2184 C C . SER A 1 290 ? 44.405 -53.566 -44.159 1.00 23.88 290 SER A C 1
ATOM 2185 O O . SER A 1 290 ? 45.088 -54.595 -44.218 1.00 24.04 290 SER A O 1
ATOM 2188 N N . ALA A 1 291 ? 44.787 -52.463 -43.513 1.00 24.65 291 ALA A N 1
ATOM 2189 C CA . ALA A 1 291 ? 46.078 -52.354 -42.836 1.00 24.06 291 ALA A CA 1
ATOM 2190 C C . ALA A 1 291 ? 46.225 -53.428 -41.767 1.00 22.92 291 ALA A C 1
ATOM 2191 O O . ALA A 1 291 ? 47.300 -53.994 -41.593 1.00 20.53 291 ALA A O 1
ATOM 2193 N N . GLU A 1 292 ? 45.140 -53.699 -41.051 1.00 24.50 292 GLU A N 1
ATOM 2194 C CA . GLU A 1 292 ? 45.160 -54.713 -40.013 1.00 28.48 292 GLU A CA 1
ATOM 2195 C C . GLU A 1 292 ? 45.480 -56.067 -40.601 1.00 26.50 292 GLU A C 1
ATOM 2196 O O . GLU A 1 292 ? 46.297 -56.801 -40.048 1.00 27.37 292 GLU A O 1
ATOM 2202 N N . MET A 1 293 ? 44.837 -56.406 -41.719 1.00 23.71 293 MET A N 1
ATOM 2203 C CA . MET A 1 293 ? 45.087 -57.697 -42.346 1.00 22.17 293 MET A CA 1
ATOM 2204 C C . MET A 1 293 ? 46.493 -57.738 -42.896 1.00 22.05 293 MET A C 1
ATOM 2205 O O . MET A 1 293 ? 47.143 -58.793 -42.905 1.00 22.00 293 MET A O 1
ATOM 2210 N N . ASN A 1 294 ? 46.967 -56.579 -43.341 1.00 19.68 294 ASN A N 1
ATOM 2211 C CA . ASN A 1 294 ? 48.309 -56.478 -43.883 1.00 19.01 294 ASN A CA 1
ATOM 2212 C C . ASN A 1 294 ? 49.361 -56.967 -42.866 1.00 20.28 294 ASN A C 1
ATOM 2213 O O . ASN A 1 294 ? 50.293 -57.684 -43.222 1.00 21.65 294 ASN A O 1
ATOM 2218 N N . ILE A 1 295 ? 49.219 -56.581 -41.603 1.00 19.62 295 ILE A N 1
ATOM 2219 C CA . ILE A 1 295 ? 50.164 -57.022 -40.579 1.00 19.76 295 ILE A CA 1
ATOM 2220 C C . ILE A 1 295 ? 50.218 -58.547 -40.529 1.00 18.89 295 ILE A C 1
ATOM 2221 O O . ILE A 1 295 ? 51.295 -59.135 -40.574 1.00 20.18 295 ILE A O 1
ATOM 2226 N N . ARG A 1 296 ? 49.050 -59.177 -40.434 1.00 18.35 296 ARG A N 1
ATOM 2227 C CA . ARG A 1 296 ? 48.948 -60.631 -40.389 1.00 17.52 296 ARG A CA 1
ATOM 2228 C C . ARG A 1 296 ? 49.670 -61.259 -41.570 1.00 16.49 296 ARG A C 1
ATOM 2229 O O . ARG A 1 296 ? 50.462 -62.184 -41.412 1.00 16.16 296 ARG A O 1
ATOM 2237 N N . LEU A 1 297 ? 49.374 -60.754 -42.758 1.00 15.71 297 LEU A N 1
ATOM 2238 C CA . LEU A 1 297 ? 49.976 -61.250 -43.985 1.00 15.77 297 LEU A CA 1
ATOM 2239 C C . LEU A 1 297 ? 51.490 -61.320 -43.873 1.00 16.28 297 LEU A C 1
ATOM 2240 O O . LEU A 1 297 ? 52.101 -62.340 -44.225 1.00 16.84 297 LEU A O 1
ATOM 2245 N N . TRP A 1 298 ? 52.097 -60.242 -43.379 1.00 15.01 298 TRP A N 1
ATOM 2246 C CA . TRP A 1 298 ? 53.549 -60.199 -43.237 1.00 15.61 298 TRP A CA 1
ATOM 2247 C C . TRP A 1 298 ? 54.088 -61.245 -42.270 1.00 17.89 298 TRP A C 1
ATOM 2248 O O . TRP A 1 298 ? 55.196 -61.754 -42.459 1.00 18.93 298 TRP A O 1
ATOM 2259 N N . GLU A 1 299 ? 53.318 -61.560 -41.234 1.00 19.05 299 GLU A N 1
ATOM 2260 C CA . GLU A 1 299 ? 53.740 -62.578 -40.280 1.00 21.94 299 GLU A CA 1
ATOM 2261 C C . GLU A 1 299 ? 53.672 -63.938 -40.963 1.00 20.58 299 GLU A C 1
ATOM 2262 O O . GLU A 1 299 ? 54.595 -64.744 -40.893 1.00 20.83 299 GLU A O 1
ATOM 2268 N N . GLN A 1 300 ? 52.562 -64.183 -41.638 1.00 20.65 300 GLN A N 1
ATOM 2269 C CA . GLN A 1 300 ? 52.376 -65.442 -42.326 1.00 21.04 300 GLN A CA 1
ATOM 2270 C C . GLN A 1 300 ? 53.480 -65.679 -43.346 1.00 21.20 300 GLN A C 1
ATOM 2271 O O . GLN A 1 300 ? 53.923 -66.812 -43.541 1.00 21.62 300 GLN A O 1
ATOM 2277 N N . LEU A 1 301 ? 53.932 -64.604 -43.984 1.00 19.05 301 LEU A N 1
ATOM 2278 C CA . LEU A 1 301 ? 54.975 -64.711 -44.993 1.00 18.74 301 LEU A CA 1
ATOM 2279 C C . LEU A 1 301 ? 56.262 -65.232 -44.371 1.00 18.54 301 LEU A C 1
ATOM 2280 O O . LEU A 1 301 ? 56.780 -66.271 -44.768 1.00 15.86 301 LEU A O 1
ATOM 2285 N N . GLU A 1 302 ? 56.774 -64.511 -43.382 1.00 19.67 302 GLU A N 1
ATOM 2286 C CA . GLU A 1 302 ? 58.011 -64.915 -42.731 1.00 21.14 302 GLU A CA 1
ATOM 2287 C C . GLU A 1 302 ? 57.869 -66.259 -42.035 1.00 20.18 302 GLU A C 1
ATOM 2288 O O . GLU A 1 302 ? 58.842 -67.000 -41.909 1.00 19.92 302 GLU A O 1
ATOM 2294 N N . ASN A 1 303 ? 56.658 -66.587 -41.604 1.00 18.41 303 ASN A N 1
ATOM 2295 C CA . ASN A 1 303 ? 56.448 -67.841 -40.908 1.00 19.46 303 ASN A CA 1
ATOM 2296 C C . ASN A 1 303 ? 56.197 -69.071 -41.772 1.00 19.82 303 ASN A C 1
ATOM 2297 O O . ASN A 1 303 ? 56.039 -70.176 -41.255 1.00 20.20 303 ASN A O 1
ATOM 2302 N N . GLY A 1 304 ? 56.154 -68.891 -43.084 1.00 18.67 304 GLY A N 1
ATOM 2303 C CA . GLY A 1 304 ? 55.957 -70.036 -43.950 1.00 16.99 304 GLY A CA 1
ATOM 2304 C C . GLY A 1 304 ? 54.557 -70.407 -44.399 1.00 16.96 304 GLY A C 1
ATOM 2305 O O . GLY A 1 304 ? 54.405 -71.446 -45.035 1.00 15.98 304 GLY A O 1
ATOM 2306 N N . LEU A 1 305 ? 53.542 -69.601 -44.089 1.00 14.88 305 LEU A N 1
ATOM 2307 C CA . LEU A 1 305 ? 52.185 -69.926 -44.526 1.00 15.61 305 LEU A CA 1
ATOM 2308 C C . LEU A 1 305 ? 51.910 -69.513 -45.971 1.00 17.13 305 LEU A C 1
ATOM 2309 O O . LEU A 1 305 ? 50.936 -69.952 -46.584 1.00 20.40 305 LEU A O 1
ATOM 2314 N N . ILE A 1 306 ? 52.761 -68.658 -46.516 1.00 15.53 306 ILE A N 1
ATOM 2315 C CA . ILE A 1 306 ? 52.595 -68.229 -47.888 1.00 12.30 306 ILE A CA 1
ATOM 2316 C C . ILE A 1 306 ? 53.646 -68.951 -48.714 1.00 11.81 306 ILE A C 1
ATOM 2317 O O . ILE A 1 306 ? 54.831 -68.717 -48.560 1.00 16.43 306 ILE A O 1
ATOM 2322 N N . ASP A 1 307 ? 53.201 -69.834 -49.591 1.00 9.43 307 ASP A N 1
ATOM 2323 C CA . ASP A 1 307 ? 54.106 -70.641 -50.396 1.00 10.25 307 ASP A CA 1
ATOM 2324 C C . ASP A 1 307 ? 54.888 -69.963 -51.504 1.00 11.99 307 ASP A C 1
ATOM 2325 O O . ASP A 1 307 ? 56.075 -70.238 -51.674 1.00 15.01 307 ASP A O 1
ATOM 2330 N N . THR A 1 308 ? 54.238 -69.095 -52.270 1.00 11.39 308 THR A N 1
ATOM 2331 C CA . THR A 1 308 ? 54.924 -68.410 -53.359 1.00 9.36 308 THR A CA 1
ATOM 2332 C C . THR A 1 308 ? 54.482 -66.966 -53.499 1.00 10.24 308 THR A C 1
ATOM 2333 O O . THR A 1 308 ? 53.421 -66.561 -53.023 1.00 9.78 308 THR A O 1
ATOM 2337 N N . LEU A 1 309 ? 55.309 -66.193 -54.180 1.00 11.10 309 LEU A N 1
ATOM 2338 C CA . LEU A 1 309 ? 55.016 -64.797 -54.435 1.00 8.91 309 LEU A CA 1
ATOM 2339 C C . LEU A 1 309 ? 55.039 -64.628 -55.957 1.00 9.70 309 LEU A C 1
ATOM 2340 O O . LEU A 1 309 ? 55.950 -65.107 -56.639 1.00 10.38 309 LEU A O 1
ATOM 2345 N N . GLY A 1 310 ? 54.010 -63.989 -56.494 1.00 9.68 310 GLY A N 1
ATOM 2346 C CA . GLY A 1 310 ? 53.937 -63.766 -57.930 1.00 12.45 310 GLY A CA 1
ATOM 2347 C C . GLY A 1 310 ? 53.537 -62.319 -58.117 1.00 12.68 310 GLY A C 1
ATOM 2348 O O . GLY A 1 310 ? 52.739 -61.807 -57.341 1.00 15.32 310 GLY A O 1
ATOM 2349 N N . SER A 1 311 ? 54.067 -61.652 -59.131 1.00 13.15 311 SER A N 1
ATOM 2350 C CA . SER A 1 311 ? 53.750 -60.237 -59.320 1.00 13.68 311 SER A CA 1
ATOM 2351 C C . SER A 1 311 ? 52.355 -59.932 -59.848 1.00 13.53 311 SER A C 1
ATOM 2352 O O . SER A 1 311 ? 51.713 -58.962 -59.428 1.00 12.98 311 SER A O 1
ATOM 2355 N N . ASP A 1 312 ? 51.881 -60.782 -60.750 1.00 14.18 312 ASP A N 1
ATOM 2356 C CA . ASP A 1 312 ? 50.596 -60.570 -61.406 1.00 13.34 312 ASP A CA 1
ATOM 2357 C C . ASP A 1 312 ? 50.733 -59.278 -62.242 1.00 14.00 312 ASP A C 1
ATOM 2358 O O . ASP A 1 312 ? 49.815 -58.459 -62.352 1.00 14.43 312 ASP A O 1
ATOM 2363 N N . HIS A 1 313 ? 51.925 -59.115 -62.808 1.00 15.27 313 HIS A N 1
ATOM 2364 C CA . HIS A 1 313 ? 52.263 -58.002 -63.683 1.00 17.85 313 HIS A CA 1
ATOM 2365 C C . HIS A 1 313 ? 51.275 -58.025 -64.856 1.00 19.16 313 HIS A C 1
ATOM 2366 O O . HIS A 1 313 ? 51.117 -59.042 -65.533 1.00 16.11 313 HIS A O 1
ATOM 2373 N N . GLY A 1 314 ? 50.613 -56.905 -65.099 1.00 19.71 314 GLY A N 1
ATOM 2374 C CA . GLY A 1 314 ? 49.660 -56.860 -66.185 1.00 22.99 314 GLY A CA 1
ATOM 2375 C C . GLY A 1 314 ? 49.272 -55.436 -66.491 1.00 25.61 314 GLY A C 1
ATOM 2376 O O . GLY A 1 314 ? 48.756 -54.724 -65.626 1.00 23.83 314 GLY A O 1
ATOM 2377 N N . GLY A 1 315 ? 49.522 -55.026 -67.731 1.00 28.73 315 GLY A N 1
ATOM 2378 C CA . GLY A 1 315 ? 49.213 -53.670 -68.138 1.00 31.39 315 GLY A CA 1
ATOM 2379 C C . GLY A 1 315 ? 47.777 -53.444 -68.558 1.00 31.69 315 GLY A C 1
ATOM 2380 O O . GLY A 1 315 ? 47.011 -54.375 -68.745 1.00 35.09 315 GLY A O 1
ATOM 2381 N N . HIS A 1 316 ? 47.418 -52.180 -68.681 1.00 32.93 316 HIS A N 1
ATOM 2382 C CA . HIS A 1 316 ? 46.094 -51.770 -69.099 1.00 33.54 316 HIS A CA 1
ATOM 2383 C C . HIS A 1 316 ? 46.336 -50.392 -69.680 1.00 34.33 316 HIS A C 1
ATOM 2384 O O . HIS A 1 316 ? 47.097 -49.605 -69.112 1.00 32.39 316 HIS A O 1
ATOM 2391 N N . PRO A 1 317 ? 45.726 -50.085 -70.835 1.00 34.82 317 PRO A N 1
ATOM 2392 C CA . PRO A 1 317 ? 45.969 -48.748 -71.380 1.00 33.59 317 PRO A CA 1
ATOM 2393 C C . PRO A 1 317 ? 45.639 -47.698 -70.319 1.00 32.71 317 PRO A C 1
ATOM 2394 O O . PRO A 1 317 ? 44.562 -47.730 -69.715 1.00 28.97 317 PRO A O 1
ATOM 2398 N N . VAL A 1 318 ? 46.592 -46.794 -70.082 1.00 34.62 318 VAL A N 1
ATOM 2399 C CA . VAL A 1 318 ? 46.459 -45.740 -69.073 1.00 37.25 318 VAL A CA 1
ATOM 2400 C C . VAL A 1 318 ? 45.133 -44.964 -69.122 1.00 40.08 318 VAL A C 1
ATOM 2401 O O . VAL A 1 318 ? 44.709 -44.385 -68.119 1.00 40.85 318 VAL A O 1
ATOM 2405 N N . GLU A 1 319 ? 44.469 -44.981 -70.276 1.00 44.55 319 GLU A N 1
ATOM 2406 C CA . GLU A 1 319 ? 43.187 -44.292 -70.454 1.00 46.96 319 GLU A CA 1
ATOM 2407 C C . GLU A 1 319 ? 42.020 -45.103 -69.904 1.00 47.00 319 GLU A C 1
ATOM 2408 O O . GLU A 1 319 ? 40.879 -44.641 -69.902 1.00 48.37 319 GLU A O 1
ATOM 2414 N N . ASP A 1 320 ? 42.308 -46.319 -69.454 1.00 47.56 320 ASP A N 1
ATOM 2415 C CA . ASP A 1 320 ? 41.284 -47.185 -68.883 1.00 46.83 320 ASP A CA 1
ATOM 2416 C C . ASP A 1 320 ? 41.494 -47.231 -67.383 1.00 43.50 320 ASP A C 1
ATOM 2417 O O . ASP A 1 320 ? 40.865 -48.018 -66.678 1.00 44.03 320 ASP A O 1
ATOM 2422 N N . LYS A 1 321 ? 42.397 -46.381 -66.904 1.00 39.58 321 LYS A N 1
ATOM 2423 C CA . LYS A 1 321 ? 42.693 -46.307 -65.486 1.00 38.14 321 LYS A CA 1
ATOM 2424 C C . LYS A 1 321 ? 42.304 -44.953 -64.959 1.00 38.05 321 LYS A C 1
ATOM 2425 O O . LYS A 1 321 ? 41.621 -44.853 -63.943 1.00 38.67 321 LYS A O 1
ATOM 2431 N N . GLU A 1 322 ? 42.734 -43.911 -65.667 1.00 39.18 322 GLU A N 1
ATOM 2432 C CA . GLU A 1 322 ? 42.480 -42.530 -65.253 1.00 38.34 322 GLU A CA 1
ATOM 2433 C C . GLU A 1 322 ? 41.009 -42.185 -64.968 1.00 35.32 322 GLU A C 1
ATOM 2434 O O . GLU A 1 322 ? 40.709 -41.434 -64.040 1.00 34.95 322 GLU A O 1
ATOM 2440 N N . PRO A 1 323 ? 40.073 -42.719 -65.760 1.00 33.56 323 PRO A N 1
ATOM 2441 C CA . PRO A 1 323 ? 38.675 -42.389 -65.463 1.00 33.57 323 PRO A CA 1
ATOM 2442 C C . PRO A 1 323 ? 38.236 -42.942 -64.112 1.00 34.52 323 PRO A C 1
ATOM 2443 O O . PRO A 1 323 ? 37.161 -42.618 -63.615 1.00 36.52 323 PRO A O 1
ATOM 2447 N N . GLY A 1 324 ? 39.087 -43.772 -63.521 1.00 36.20 324 GLY A N 1
ATOM 2448 C CA . GLY A 1 324 ? 38.784 -44.375 -62.236 1.00 35.59 324 GLY A CA 1
ATOM 2449 C C . GLY A 1 324 ? 38.797 -43.401 -61.075 1.00 35.43 324 GLY A C 1
ATOM 2450 O O . GLY A 1 324 ? 38.180 -43.661 -60.042 1.00 34.49 324 GLY A O 1
ATOM 2451 N N . TRP A 1 325 ? 39.497 -42.282 -61.233 1.00 35.24 325 TRP A N 1
ATOM 2452 C CA . TRP A 1 325 ? 39.568 -41.282 -60.174 1.00 34.93 325 TRP A CA 1
ATOM 2453 C C . TRP A 1 325 ? 38.197 -40.749 -59.784 1.00 37.94 325 TRP A C 1
ATOM 2454 O O . TRP A 1 325 ? 37.935 -40.501 -58.608 1.00 38.40 325 TRP A O 1
ATOM 2465 N N . LYS A 1 326 ? 37.325 -40.580 -60.772 1.00 40.59 326 LYS A N 1
ATOM 2466 C CA . LYS A 1 326 ? 35.990 -40.043 -60.525 1.00 44.13 326 LYS A CA 1
ATOM 2467 C C . LYS A 1 326 ? 34.926 -41.128 -60.381 1.00 42.77 326 LYS A C 1
ATOM 2468 O O . LYS A 1 326 ? 33.978 -40.984 -59.609 1.00 43.77 326 LYS A O 1
ATOM 2474 N N . ASP A 1 327 ? 35.078 -42.206 -61.139 1.00 40.73 327 ASP A N 1
ATOM 2475 C CA . ASP A 1 327 ? 34.134 -43.318 -61.085 1.00 39.20 327 ASP A CA 1
ATOM 2476 C C . ASP A 1 327 ? 34.942 -44.614 -61.169 1.00 37.91 327 ASP A C 1
ATOM 2477 O O . ASP A 1 327 ? 35.396 -45.009 -62.250 1.00 37.79 327 ASP A O 1
ATOM 2482 N N . VAL A 1 328 ? 35.114 -45.259 -60.014 1.00 34.30 328 VAL A N 1
ATOM 2483 C CA . VAL A 1 328 ? 35.887 -46.493 -59.884 1.00 29.33 328 VAL A CA 1
ATOM 2484 C C . VAL A 1 328 ? 35.478 -47.623 -60.837 1.00 29.12 328 VAL A C 1
ATOM 2485 O O . VAL A 1 328 ? 36.330 -48.328 -61.374 1.00 27.61 328 VAL A O 1
ATOM 2489 N N . TRP A 1 329 ? 34.176 -47.786 -61.050 1.00 27.84 329 TRP A N 1
ATOM 2490 C CA . TRP A 1 329 ? 33.678 -48.841 -61.915 1.00 28.95 329 TRP A CA 1
ATOM 2491 C C . TRP A 1 329 ? 34.124 -48.697 -63.369 1.00 30.67 329 TRP A C 1
ATOM 2492 O O . TRP A 1 329 ? 33.844 -49.571 -64.187 1.00 33.47 329 TRP A O 1
ATOM 2503 N N . LYS A 1 330 ? 34.830 -47.622 -63.706 1.00 30.98 330 LYS A N 1
ATOM 2504 C CA . LYS A 1 330 ? 35.255 -47.441 -65.095 1.00 30.96 330 LYS A CA 1
ATOM 2505 C C . LYS A 1 330 ? 36.745 -47.616 -65.306 1.00 31.85 330 LYS A C 1
ATOM 2506 O O . LYS A 1 330 ? 37.275 -47.297 -66.371 1.00 33.55 330 LYS A O 1
ATOM 2512 N N . ALA A 1 331 ? 37.419 -48.120 -64.282 1.00 30.24 331 ALA A N 1
ATOM 2513 C CA . ALA A 1 331 ? 38.845 -48.366 -64.368 1.00 28.50 331 ALA A CA 1
ATOM 2514 C C . ALA A 1 331 ? 39.015 -49.881 -64.388 1.00 28.18 331 ALA A C 1
ATOM 2515 O O . ALA A 1 331 ? 38.260 -50.605 -63.728 1.00 27.63 331 ALA A O 1
ATOM 2517 N N . GLY A 1 332 ? 39.983 -50.366 -65.160 1.00 26.69 332 GLY A N 1
ATOM 2518 C CA . GLY A 1 332 ? 40.207 -51.802 -65.221 1.00 26.41 332 GLY A CA 1
ATOM 2519 C C . GLY A 1 332 ? 41.135 -52.303 -64.129 1.00 24.73 332 GLY A C 1
ATOM 2520 O O . GLY A 1 332 ? 41.864 -51.530 -63.517 1.00 24.86 332 GLY A O 1
ATOM 2521 N N . ASN A 1 333 ? 41.110 -53.605 -63.883 1.00 25.51 333 ASN A N 1
ATOM 2522 C CA . ASN A 1 333 ? 41.967 -54.196 -62.860 1.00 27.29 333 ASN A CA 1
ATOM 2523 C C . ASN A 1 333 ? 43.375 -54.484 -63.373 1.00 26.81 333 ASN A C 1
ATOM 2524 O O . ASN A 1 333 ? 43.572 -54.796 -64.553 1.00 31.00 333 ASN A O 1
ATOM 2529 N N . GLY A 1 334 ? 44.355 -54.388 -62.487 1.00 20.29 334 GLY A N 1
ATOM 2530 C CA . GLY A 1 334 ? 45.703 -54.691 -62.904 1.00 17.64 334 GLY A CA 1
ATOM 2531 C C . GLY A 1 334 ? 46.744 -53.723 -62.413 1.00 16.56 334 GLY A C 1
ATOM 2532 O O . GLY A 1 334 ? 46.439 -52.588 -62.067 1.00 16.77 334 GLY A O 1
ATOM 2533 N N . ALA A 1 335 ? 47.986 -54.185 -62.382 1.00 15.00 335 ALA A N 1
ATOM 2534 C CA . ALA A 1 335 ? 49.090 -53.350 -61.955 1.00 15.94 335 ALA A CA 1
ATOM 2535 C C . ALA A 1 335 ? 50.357 -53.971 -62.482 1.00 16.51 335 ALA A C 1
ATOM 2536 O O . ALA A 1 335 ? 50.463 -55.188 -62.514 1.00 19.35 335 ALA A O 1
ATOM 2538 N N . LEU A 1 336 ? 51.301 -53.141 -62.921 1.00 17.88 336 LEU A N 1
ATOM 2539 C CA . LEU A 1 336 ? 52.586 -53.641 -63.411 1.00 17.29 336 LEU A CA 1
ATOM 2540 C C . LEU A 1 336 ? 53.350 -54.041 -62.162 1.00 16.19 336 LEU A C 1
ATOM 2541 O O . LEU A 1 336 ? 53.060 -53.537 -61.081 1.00 15.28 336 LEU A O 1
ATOM 2546 N N . GLY A 1 337 ? 54.307 -54.954 -62.290 1.00 17.46 337 GLY A N 1
ATOM 2547 C CA . GLY A 1 337 ? 55.054 -55.371 -61.116 1.00 15.82 337 GLY A CA 1
ATOM 2548 C C . GLY A 1 337 ? 56.360 -56.071 -61.413 1.00 16.85 337 GLY A C 1
ATOM 2549 O O . GLY A 1 337 ? 57.148 -56.360 -60.510 1.00 19.67 337 GLY A O 1
ATOM 2550 N N . LEU A 1 338 ? 56.601 -56.334 -62.686 1.00 15.79 338 LEU A N 1
ATOM 2551 C CA . LEU A 1 338 ? 57.810 -57.017 -63.100 1.00 15.79 338 LEU A CA 1
ATOM 2552 C C . LEU A 1 338 ? 59.091 -56.288 -62.717 1.00 16.55 338 LEU A C 1
ATOM 2553 O O . LEU A 1 338 ? 60.119 -56.906 -62.451 1.00 16.94 338 LEU A O 1
ATOM 2558 N N . GLU A 1 339 ? 59.031 -54.967 -62.685 1.00 19.13 339 GLU A N 1
ATOM 2559 C CA . GLU A 1 339 ? 60.215 -54.180 -62.377 1.00 20.95 339 GLU A CA 1
ATOM 2560 C C . GLU A 1 339 ? 60.329 -53.785 -60.910 1.00 20.28 339 GLU A C 1
ATOM 2561 O O . GLU A 1 339 ? 61.400 -53.392 -60.456 1.00 20.02 339 GLU A O 1
ATOM 2567 N N . THR A 1 340 ? 59.234 -53.913 -60.168 1.00 19.65 340 THR A N 1
ATOM 2568 C CA . THR A 1 340 ? 59.212 -53.537 -58.758 1.00 18.85 340 THR A CA 1
ATOM 2569 C C . THR A 1 340 ? 59.041 -54.668 -57.732 1.00 19.82 340 THR A C 1
ATOM 2570 O O . THR A 1 340 ? 59.119 -54.429 -56.524 1.00 19.95 340 THR A O 1
ATOM 2574 N N . SER A 1 341 ? 58.813 -55.891 -58.200 1.00 17.92 341 SER A N 1
ATOM 2575 C CA . SER A 1 341 ? 58.598 -57.004 -57.298 1.00 14.56 341 SER A CA 1
ATOM 2576 C C . SER A 1 341 ? 59.731 -57.301 -56.316 1.00 14.86 341 SER A C 1
ATOM 2577 O O . SER A 1 341 ? 59.524 -57.276 -55.099 1.00 12.61 341 SER A O 1
ATOM 2580 N N . LEU A 1 342 ? 60.925 -57.585 -56.824 1.00 15.01 342 LEU A N 1
ATOM 2581 C CA . LEU A 1 342 ? 62.048 -57.901 -55.936 1.00 15.62 342 LEU A CA 1
ATOM 2582 C C . LEU A 1 342 ? 62.438 -56.701 -55.085 1.00 17.45 342 LEU A C 1
ATOM 2583 O O . LEU A 1 342 ? 62.514 -56.795 -53.858 1.00 20.02 342 LEU A O 1
ATOM 2588 N N . PRO A 1 343 ? 62.708 -55.554 -55.721 1.00 17.64 343 PRO A N 1
ATOM 2589 C CA . PRO A 1 343 ? 63.083 -54.405 -54.893 1.00 16.88 343 PRO A CA 1
ATOM 2590 C C . PRO A 1 343 ? 62.065 -54.034 -53.815 1.00 16.17 343 PRO A C 1
ATOM 2591 O O . PRO A 1 343 ? 62.439 -53.575 -52.726 1.00 16.10 343 PRO A O 1
ATOM 2595 N N . MET A 1 344 ? 60.786 -54.247 -54.089 1.00 13.28 344 MET A N 1
ATOM 2596 C CA . MET A 1 344 ? 59.799 -53.916 -53.086 1.00 14.72 344 MET A CA 1
ATOM 2597 C C . MET A 1 344 ? 59.920 -54.872 -51.899 1.00 17.71 344 MET A C 1
ATOM 2598 O O . MET A 1 344 ? 59.857 -54.435 -50.751 1.00 20.25 344 MET A O 1
ATOM 2603 N N . MET A 1 345 ? 60.115 -56.167 -52.167 1.00 18.51 345 MET A N 1
ATOM 2604 C CA . MET A 1 345 ? 60.255 -57.164 -51.096 1.00 16.04 345 MET A CA 1
ATOM 2605 C C . MET A 1 345 ? 61.570 -56.962 -50.343 1.00 18.80 345 MET A C 1
ATOM 2606 O O . MET A 1 345 ? 61.627 -57.060 -49.116 1.00 20.54 345 MET A O 1
ATOM 2611 N N . LEU A 1 346 ? 62.631 -56.694 -51.094 1.00 18.33 346 LEU A N 1
ATOM 2612 C CA . LEU A 1 346 ? 63.941 -56.454 -50.515 1.00 17.72 346 LEU A CA 1
ATOM 2613 C C . LEU A 1 346 ? 63.884 -55.216 -49.617 1.00 18.25 346 LEU A C 1
ATOM 2614 O O . LEU A 1 346 ? 64.369 -55.224 -48.491 1.00 15.65 346 LEU A O 1
ATOM 2619 N N . THR A 1 347 ? 63.263 -54.159 -50.128 1.00 18.74 347 THR A N 1
ATOM 2620 C CA . THR A 1 347 ? 63.148 -52.896 -49.416 1.00 18.50 347 THR A CA 1
ATOM 2621 C C . THR A 1 347 ? 62.279 -52.897 -48.161 1.00 19.27 347 THR A C 1
ATOM 2622 O O . THR A 1 347 ? 62.749 -52.539 -47.086 1.00 21.09 347 THR A O 1
ATOM 2626 N N . ASN A 1 348 ? 61.020 -53.293 -48.289 1.00 18.25 348 ASN A N 1
ATOM 2627 C CA . ASN A 1 348 ? 60.117 -53.278 -47.148 1.00 18.16 348 ASN A CA 1
ATOM 2628 C C . ASN A 1 348 ? 60.046 -54.571 -46.367 1.00 19.88 348 ASN A C 1
ATOM 2629 O O . ASN A 1 348 ? 59.363 -54.645 -45.338 1.00 20.49 348 ASN A O 1
ATOM 2634 N N . GLY A 1 349 ? 60.733 -55.595 -46.867 1.00 20.71 349 GLY A N 1
ATOM 2635 C CA . GLY A 1 349 ? 60.751 -56.878 -46.193 1.00 19.27 349 GLY A CA 1
ATOM 2636 C C . GLY A 1 349 ? 62.105 -57.147 -45.551 1.00 21.07 349 GLY A C 1
ATOM 2637 O O . GLY A 1 349 ? 62.261 -57.062 -44.327 1.00 21.25 349 GLY A O 1
ATOM 2638 N N . VAL A 1 350 ? 63.097 -57.453 -46.379 1.00 20.80 350 VAL A N 1
ATOM 2639 C CA . VAL A 1 350 ? 64.430 -57.750 -45.885 1.00 20.34 350 VAL A CA 1
ATOM 2640 C C . VAL A 1 350 ? 65.085 -56.588 -45.158 1.00 21.57 350 VAL A C 1
ATOM 2641 O O . VAL A 1 350 ? 65.420 -56.713 -43.982 1.00 21.51 350 VAL A O 1
ATOM 2645 N N . ASN A 1 351 ? 65.258 -55.461 -45.845 1.00 22.89 351 ASN A N 1
ATOM 2646 C CA . ASN A 1 351 ? 65.897 -54.288 -45.244 1.00 23.20 351 ASN A CA 1
ATOM 2647 C C . ASN A 1 351 ? 65.101 -53.609 -44.150 1.00 24.99 351 ASN A C 1
ATOM 2648 O O . ASN A 1 351 ? 65.537 -52.604 -43.596 1.00 27.64 351 ASN A O 1
ATOM 2653 N N . LYS A 1 352 ? 63.930 -54.135 -43.839 1.00 26.21 352 LYS A N 1
ATOM 2654 C CA . LYS A 1 352 ? 63.119 -53.516 -42.811 1.00 27.00 352 LYS A CA 1
ATOM 2655 C C . LYS A 1 352 ? 62.950 -54.530 -41.700 1.00 26.91 352 LYS A C 1
ATOM 2656 O O . LYS A 1 352 ? 62.172 -54.336 -40.770 1.00 28.00 352 LYS A O 1
ATOM 2662 N N . GLY A 1 353 ? 63.694 -55.624 -41.829 1.00 26.90 353 GLY A N 1
ATOM 2663 C CA . GLY A 1 353 ? 63.701 -56.674 -40.831 1.00 22.61 353 GLY A CA 1
ATOM 2664 C C . GLY A 1 353 ? 62.513 -57.588 -40.673 1.00 22.51 353 GLY A C 1
ATOM 2665 O O . GLY A 1 353 ? 62.523 -58.413 -39.768 1.00 23.63 353 GLY A O 1
ATOM 2666 N N . ARG A 1 354 ? 61.487 -57.475 -41.509 1.00 23.15 354 ARG A N 1
ATOM 2667 C CA . ARG A 1 354 ? 60.350 -58.379 -41.344 1.00 23.46 354 ARG A CA 1
ATOM 2668 C C . ARG A 1 354 ? 60.319 -59.588 -42.293 1.00 20.31 354 ARG A C 1
ATOM 2669 O O . ARG A 1 354 ? 59.319 -60.297 -42.369 1.00 20.27 354 ARG A O 1
ATOM 2677 N N . LEU A 1 355 ? 61.425 -59.831 -42.988 1.00 16.89 355 LEU A N 1
ATOM 2678 C CA . LEU A 1 355 ? 61.539 -60.959 -43.899 1.00 17.62 355 LEU A CA 1
ATOM 2679 C C . LEU A 1 355 ? 63.001 -61.344 -44.033 1.00 18.14 355 LEU A C 1
ATOM 2680 O O . LEU A 1 355 ? 63.851 -60.478 -44.235 1.00 21.85 355 LEU A O 1
ATOM 2685 N N . SER A 1 356 ? 63.307 -62.632 -43.922 1.00 14.42 356 SER A N 1
ATOM 2686 C CA . SER A 1 356 ? 64.692 -63.052 -44.049 1.00 14.37 356 SER A CA 1
ATOM 2687 C C . SER A 1 356 ? 65.019 -63.346 -45.503 1.00 17.61 356 SER A C 1
ATOM 2688 O O . SER A 1 356 ? 64.135 -63.712 -46.294 1.00 18.15 356 SER A O 1
ATOM 2691 N N . LEU A 1 357 ? 66.284 -63.156 -45.864 1.00 15.88 357 LEU A N 1
ATOM 2692 C CA . LEU A 1 357 ? 66.715 -63.420 -47.224 1.00 15.53 357 LEU A CA 1
ATOM 2693 C C . LEU A 1 357 ? 66.413 -64.863 -47.582 1.00 16.79 357 LEU A C 1
ATOM 2694 O O . LEU A 1 357 ? 65.980 -65.152 -48.697 1.00 20.36 357 LEU A O 1
ATOM 2699 N N . GLU A 1 358 ? 66.635 -65.765 -46.630 1.00 15.22 358 GLU A N 1
ATOM 2700 C CA . GLU A 1 358 ? 66.413 -67.181 -46.864 1.00 13.31 358 GLU A CA 1
ATOM 2701 C C . GLU A 1 358 ? 64.983 -67.477 -47.247 1.00 13.31 358 GLU A C 1
ATOM 2702 O O . GLU A 1 358 ? 64.730 -68.263 -48.155 1.00 11.93 358 GLU A O 1
ATOM 2708 N N . ARG A 1 359 ? 64.040 -66.851 -46.556 1.00 13.61 359 ARG A N 1
ATOM 2709 C CA . ARG A 1 359 ? 62.638 -67.084 -46.859 1.00 14.11 359 ARG A CA 1
ATOM 2710 C C . ARG A 1 359 ? 62.262 -66.467 -48.211 1.00 15.67 359 ARG A C 1
ATOM 2711 O O . ARG A 1 359 ? 61.509 -67.060 -48.993 1.00 17.02 359 ARG A O 1
ATOM 2719 N N . LEU A 1 360 ? 62.798 -65.278 -48.481 1.00 15.41 360 LEU A N 1
ATOM 2720 C CA . LEU A 1 360 ? 62.533 -64.590 -49.734 1.00 13.06 360 LEU A CA 1
ATOM 2721 C C . LEU A 1 360 ? 62.924 -65.478 -50.897 1.00 11.97 360 LEU A C 1
ATOM 2722 O O . LEU A 1 360 ? 62.176 -65.616 -51.858 1.00 12.93 360 LEU A O 1
ATOM 2727 N N . VAL A 1 361 ? 64.099 -66.083 -50.815 1.00 9.59 361 VAL A N 1
ATOM 2728 C CA . VAL A 1 361 ? 64.543 -66.956 -51.890 1.00 12.27 361 VAL A CA 1
ATOM 2729 C C . VAL A 1 361 ? 63.651 -68.188 -52.022 1.00 12.96 361 VAL A C 1
ATOM 2730 O O . VAL A 1 361 ? 63.455 -68.715 -53.117 1.00 12.98 361 VAL A O 1
ATOM 2734 N N . GLU A 1 362 ? 63.094 -68.633 -50.904 1.00 14.37 362 GLU A N 1
ATOM 2735 C CA . GLU A 1 362 ? 62.232 -69.802 -50.916 1.00 15.20 362 GLU A CA 1
ATOM 2736 C C . GLU A 1 362 ? 60.923 -69.545 -51.650 1.00 14.44 362 GLU A C 1
ATOM 2737 O O . GLU A 1 362 ? 60.510 -70.352 -52.495 1.00 13.89 362 GLU A O 1
ATOM 2743 N N . VAL A 1 363 ? 60.276 -68.423 -51.333 1.00 11.70 363 VAL A N 1
ATOM 2744 C CA . VAL A 1 363 ? 58.995 -68.093 -51.955 1.00 13.06 363 VAL A CA 1
ATOM 2745 C C . VAL A 1 363 ? 59.072 -67.437 -53.349 1.00 15.73 363 VAL A C 1
ATOM 2746 O O . VAL A 1 363 ? 58.087 -67.458 -54.101 1.00 16.44 363 VAL A O 1
ATOM 2750 N N . MET A 1 364 ? 60.226 -66.862 -53.693 1.00 14.20 364 MET A N 1
ATOM 2751 C CA . MET A 1 364 ? 60.383 -66.204 -54.983 1.00 14.00 364 MET A CA 1
ATOM 2752 C C . MET A 1 364 ? 61.205 -66.981 -55.986 1.00 15.04 364 MET A C 1
ATOM 2753 O O . MET A 1 364 ? 61.214 -66.629 -57.169 1.00 17.07 364 MET A O 1
ATOM 2758 N N . CYS A 1 365 ? 61.892 -68.030 -55.534 1.00 13.65 365 CYS A N 1
ATOM 2759 C CA . CYS A 1 365 ? 62.715 -68.823 -56.437 1.00 12.54 365 CYS A CA 1
ATOM 2760 C C . CYS A 1 365 ? 62.469 -70.317 -56.349 1.00 14.89 365 CYS A C 1
ATOM 2761 O O . CYS A 1 365 ? 62.046 -70.945 -57.314 1.00 16.13 365 CYS A O 1
ATOM 2764 N N . GLU A 1 366 ? 62.737 -70.885 -55.182 1.00 15.72 366 GLU A N 1
ATOM 2765 C CA . GLU A 1 366 ? 62.597 -72.318 -54.990 1.00 15.72 366 GLU A CA 1
ATOM 2766 C C . GLU A 1 366 ? 61.216 -72.936 -55.168 1.00 16.20 366 GLU A C 1
ATOM 2767 O O . GLU A 1 366 ? 61.034 -73.762 -56.066 1.00 15.77 366 GLU A O 1
ATOM 2773 N N . LYS A 1 367 ? 60.250 -72.556 -54.333 1.00 12.95 367 LYS A N 1
ATOM 2774 C CA . LYS A 1 367 ? 58.924 -73.147 -54.435 1.00 15.46 367 LYS A CA 1
ATOM 2775 C C . LYS A 1 367 ? 58.267 -72.990 -55.808 1.00 14.05 367 LYS A C 1
ATOM 2776 O O . LYS A 1 367 ? 57.747 -73.962 -56.373 1.00 13.20 367 LYS A O 1
ATOM 2782 N N . PRO A 1 368 ? 58.249 -71.767 -56.358 1.00 11.92 368 PRO A N 1
ATOM 2783 C CA . PRO A 1 368 ? 57.609 -71.720 -57.674 1.00 10.98 368 PRO A CA 1
ATOM 2784 C C . PRO A 1 368 ? 58.235 -72.733 -58.660 1.00 9.61 368 PRO A C 1
ATOM 2785 O O . PRO A 1 368 ? 57.519 -73.474 -59.318 1.00 9.73 368 PRO A O 1
ATOM 2789 N N . ALA A 1 369 ? 59.558 -72.793 -58.736 1.00 8.48 369 ALA A N 1
ATOM 2790 C CA . ALA A 1 369 ? 60.210 -73.737 -59.635 1.00 11.44 369 ALA A CA 1
ATOM 2791 C C . ALA A 1 369 ? 59.819 -75.163 -59.268 1.00 13.35 369 ALA A C 1
ATOM 2792 O O . ALA A 1 369 ? 59.463 -75.972 -60.125 1.00 12.16 369 ALA A O 1
ATOM 2794 N N . LYS A 1 370 ? 59.898 -75.472 -57.983 1.00 15.27 370 LYS A N 1
ATOM 2795 C CA . LYS A 1 370 ? 59.546 -76.801 -57.513 1.00 15.05 370 LYS A CA 1
ATOM 2796 C C . LYS A 1 370 ? 58.123 -77.182 -57.882 1.00 13.81 370 LYS A C 1
ATOM 2797 O O . LYS A 1 370 ? 57.908 -78.211 -58.512 1.00 16.39 370 LYS A O 1
ATOM 2803 N N . LEU A 1 371 ? 57.149 -76.358 -57.509 1.00 12.44 371 LEU A N 1
ATOM 2804 C CA . LEU A 1 371 ? 55.754 -76.683 -57.808 1.00 12.33 371 LEU A CA 1
ATOM 2805 C C . LEU A 1 371 ? 55.466 -76.964 -59.285 1.00 12.91 371 LEU A C 1
ATOM 2806 O O . LEU A 1 371 ? 54.624 -77.794 -59.601 1.00 13.33 371 LEU A O 1
ATOM 2811 N N . PHE A 1 372 ? 56.171 -76.298 -60.192 1.00 12.20 372 PHE A N 1
ATOM 2812 C CA . PHE A 1 372 ? 55.924 -76.508 -61.613 1.00 12.34 372 PHE A CA 1
ATOM 2813 C C . PHE A 1 372 ? 56.817 -77.541 -62.267 1.00 14.55 372 PHE A C 1
ATOM 2814 O O . PHE A 1 372 ? 56.681 -77.840 -63.463 1.00 15.82 372 PHE A O 1
ATOM 2822 N N . GLY A 1 373 ? 57.729 -78.088 -61.477 1.00 12.37 373 GLY A N 1
ATOM 2823 C CA . GLY A 1 373 ? 58.616 -79.103 -61.994 1.00 11.83 373 GLY A CA 1
ATOM 2824 C C . GLY A 1 373 ? 59.753 -78.621 -62.863 1.00 11.39 373 GLY A C 1
ATOM 2825 O O . GLY A 1 373 ? 60.235 -79.372 -63.699 1.00 12.40 373 GLY A O 1
ATOM 2826 N N . ILE A 1 374 ? 60.191 -77.383 -62.690 1.00 11.66 374 ILE A N 1
ATOM 2827 C CA . ILE A 1 374 ? 61.308 -76.893 -63.487 1.00 13.74 374 ILE A CA 1
ATOM 2828 C C . ILE A 1 374 ? 62.467 -76.681 -62.523 1.00 18.34 374 ILE A C 1
ATOM 2829 O O . ILE A 1 374 ? 63.465 -76.035 -62.857 1.00 19.35 374 ILE A O 1
ATOM 2834 N N . TYR A 1 375 ? 62.337 -77.294 -61.346 1.00 23.38 375 TYR A N 1
ATOM 2835 C CA . TYR A 1 375 ? 63.279 -77.111 -60.262 1.00 26.31 375 TYR A CA 1
ATOM 2836 C C . TYR A 1 375 ? 64.775 -77.141 -60.430 1.00 32.84 375 TYR A C 1
ATOM 2837 O O . TYR A 1 375 ? 65.357 -76.134 -60.851 1.00 45.18 375 TYR A O 1
ATOM 2846 N N . PRO A 1 376 ? 65.427 -78.284 -60.163 1.00 27.11 376 PRO A N 1
ATOM 2847 C CA . PRO A 1 376 ? 66.887 -78.166 -60.322 1.00 20.53 376 PRO A CA 1
ATOM 2848 C C . PRO A 1 376 ? 67.359 -77.154 -61.401 1.00 21.57 376 PRO A C 1
ATOM 2849 O O . PRO A 1 376 ? 68.283 -76.370 -61.153 1.00 23.25 376 PRO A O 1
ATOM 2853 N N . GLN A 1 377 ? 66.690 -77.111 -62.559 1.00 18.98 377 GLN A N 1
ATOM 2854 C CA . GLN A 1 377 ? 67.087 -76.178 -63.624 1.00 18.18 377 GLN A CA 1
ATOM 2855 C C . GLN A 1 377 ? 67.002 -74.700 -63.221 1.00 16.04 377 GLN A C 1
ATOM 2856 O O . GLN A 1 377 ? 67.973 -73.961 -63.383 1.00 15.17 377 GLN A O 1
ATOM 2862 N N . LYS A 1 378 ? 65.841 -74.273 -62.719 1.00 12.47 378 LYS A N 1
ATOM 2863 C CA . LYS A 1 378 ? 65.650 -72.886 -62.270 1.00 11.84 378 LYS A CA 1
ATOM 2864 C C . LYS A 1 378 ? 65.384 -72.886 -60.770 1.00 10.39 378 LYS A C 1
ATOM 2865 O O . LYS A 1 378 ? 65.057 -73.914 -60.203 1.00 7.20 378 LYS A O 1
ATOM 2871 N N . GLY A 1 379 ? 65.525 -71.750 -60.106 1.00 10.09 379 GLY A N 1
ATOM 2872 C CA . GLY A 1 379 ? 65.206 -71.754 -58.692 1.00 11.08 379 GLY A CA 1
ATOM 2873 C C . GLY A 1 379 ? 66.303 -71.977 -57.680 1.00 13.77 379 GLY A C 1
ATOM 2874 O O . GLY A 1 379 ? 66.046 -71.745 -56.508 1.00 16.85 379 GLY A O 1
ATOM 2875 N N . THR A 1 380 ? 67.473 -72.470 -58.090 1.00 14.63 380 THR A N 1
ATOM 2876 C CA . THR A 1 380 ? 68.626 -72.640 -57.182 1.00 18.25 380 THR A CA 1
ATOM 2877 C C . THR A 1 380 ? 69.911 -72.637 -57.958 1.00 20.00 380 THR A C 1
ATOM 2878 O O . THR A 1 380 ? 69.916 -72.727 -59.183 1.00 21.05 380 THR A O 1
ATOM 2882 N N . LEU A 1 381 ? 71.004 -72.549 -57.216 1.00 20.50 381 LEU A N 1
ATOM 2883 C CA . LEU A 1 381 ? 72.323 -72.565 -57.795 1.00 19.42 381 LEU A CA 1
ATOM 2884 C C . LEU A 1 381 ? 73.034 -73.836 -57.324 1.00 19.99 381 LEU A C 1
ATOM 2885 O O . LEU A 1 381 ? 73.744 -73.829 -56.329 1.00 23.47 381 LEU A O 1
ATOM 2890 N N . GLN A 1 382 ? 72.813 -74.942 -58.012 1.00 19.14 382 GLN A N 1
ATOM 2891 C CA . GLN A 1 382 ? 73.489 -76.175 -57.645 1.00 20.84 382 GLN A CA 1
ATOM 2892 C C . GLN A 1 382 ? 74.212 -76.664 -58.876 1.00 19.85 382 GLN A C 1
ATOM 2893 O O . GLN A 1 382 ? 73.992 -76.148 -59.963 1.00 21.28 382 GLN A O 1
ATOM 2899 N N . VAL A 1 383 ? 75.085 -77.648 -58.723 1.00 19.36 383 VAL A N 1
ATOM 2900 C CA . VAL A 1 383 ? 75.785 -78.155 -59.884 1.00 17.13 383 VAL A CA 1
ATOM 2901 C C . VAL A 1 383 ? 74.713 -78.749 -60.787 1.00 18.18 383 VAL A C 1
ATOM 2902 O O . VAL A 1 383 ? 73.902 -79.561 -60.336 1.00 19.25 383 VAL A O 1
ATOM 2906 N N . GLY A 1 384 ? 74.687 -78.301 -62.045 1.00 17.41 384 GLY A N 1
ATOM 2907 C CA . GLY A 1 384 ? 73.707 -78.781 -63.004 1.00 15.64 384 GLY A CA 1
ATOM 2908 C C . GLY A 1 384 ? 72.589 -77.804 -63.356 1.00 17.96 384 GLY A C 1
ATOM 2909 O O . GLY A 1 384 ? 71.939 -77.960 -64.396 1.00 19.15 384 GLY A O 1
ATOM 2910 N N . SER A 1 385 ? 72.347 -76.811 -62.500 1.00 16.29 385 SER A N 1
ATOM 2911 C CA . SER A 1 385 ? 71.299 -75.812 -62.743 1.00 16.78 385 SER A CA 1
ATOM 2912 C C . SER A 1 385 ? 71.751 -74.760 -63.750 1.00 16.34 385 SER A C 1
ATOM 2913 O O . SER A 1 385 ? 72.955 -74.579 -63.972 1.00 17.30 385 SER A O 1
ATOM 2916 N N . ASP A 1 386 ? 70.796 -74.054 -64.352 1.00 13.26 386 ASP A N 1
ATOM 2917 C CA . ASP A 1 386 ? 71.161 -72.977 -65.264 1.00 12.41 386 ASP A CA 1
ATOM 2918 C C . ASP A 1 386 ? 71.788 -71.908 -64.369 1.00 11.69 386 ASP A C 1
ATOM 2919 O O . ASP A 1 386 ? 71.321 -71.662 -63.259 1.00 11.56 386 ASP A O 1
ATOM 2924 N N . ALA A 1 387 ? 72.852 -71.280 -64.837 1.00 10.67 387 ALA A N 1
ATOM 2925 C CA . ALA A 1 387 ? 73.499 -70.244 -64.048 1.00 10.56 387 ALA A CA 1
ATOM 2926 C C . ALA A 1 387 ? 72.656 -68.968 -64.082 1.00 11.02 387 ALA A C 1
ATOM 2927 O O . ALA A 1 387 ? 72.938 -68.053 -64.858 1.00 12.44 387 ALA A O 1
ATOM 2929 N N . ASP A 1 388 ? 71.609 -68.915 -63.262 1.00 10.36 388 ASP A N 1
ATOM 2930 C CA . ASP A 1 388 ? 70.763 -67.726 -63.206 1.00 14.09 388 ASP A CA 1
ATOM 2931 C C . ASP A 1 388 ? 70.953 -67.042 -61.849 1.00 15.19 388 ASP A C 1
ATOM 2932 O O . ASP A 1 388 ? 70.402 -67.492 -60.854 1.00 18.84 388 ASP A O 1
ATOM 2937 N N . LEU A 1 389 ? 71.744 -65.972 -61.800 1.00 13.81 389 LEU A N 1
ATOM 2938 C CA . LEU A 1 389 ? 71.962 -65.290 -60.534 1.00 14.25 389 LEU A CA 1
ATOM 2939 C C . LEU A 1 389 ? 71.636 -63.832 -60.586 1.00 13.33 389 LEU A C 1
ATOM 2940 O O . LEU A 1 389 ? 71.434 -63.238 -61.639 1.00 13.54 389 LEU A O 1
ATOM 2945 N N . LEU A 1 390 ? 71.668 -63.263 -59.396 1.00 11.32 390 LEU A N 1
ATOM 2946 C CA . LEU A 1 390 ? 71.446 -61.856 -59.178 1.00 12.20 390 LEU A CA 1
ATOM 2947 C C . LEU A 1 390 ? 72.487 -61.469 -58.131 1.00 15.03 390 LEU A C 1
ATOM 2948 O O . LEU A 1 390 ? 72.652 -62.163 -57.122 1.00 16.88 390 LEU A O 1
ATOM 2953 N N . ILE A 1 391 ? 73.237 -60.406 -58.387 1.00 15.28 391 ILE A N 1
ATOM 2954 C CA . ILE A 1 391 ? 74.164 -59.924 -57.384 1.00 13.74 391 ILE A CA 1
ATOM 2955 C C . ILE A 1 391 ? 73.311 -58.813 -56.775 1.00 14.73 391 ILE A C 1
ATOM 2956 O O . ILE A 1 391 ? 72.823 -57.940 -57.486 1.00 15.26 391 ILE A O 1
ATOM 2961 N N . LEU A 1 392 ? 73.089 -58.870 -55.471 1.00 15.91 392 LEU A N 1
ATOM 2962 C CA . LEU A 1 392 ? 72.261 -57.877 -54.807 1.00 18.89 392 LEU A CA 1
ATOM 2963 C C . LEU A 1 392 ? 73.040 -56.747 -54.168 1.00 19.55 392 LEU A C 1
ATOM 2964 O O . LEU A 1 392 ? 74.235 -56.839 -53.966 1.00 21.47 392 LEU A O 1
ATOM 2969 N N . ASP A 1 393 ? 72.341 -55.668 -53.865 1.00 22.23 393 ASP A N 1
ATOM 2970 C CA . ASP A 1 393 ? 72.939 -54.537 -53.190 1.00 24.16 393 ASP A CA 1
ATOM 2971 C C . ASP A 1 393 ? 71.844 -54.071 -52.243 1.00 25.98 393 ASP A C 1
ATOM 2972 O O . ASP A 1 393 ? 70.876 -53.434 -52.673 1.00 26.02 393 ASP A O 1
ATOM 2977 N N . LEU A 1 394 ? 71.977 -54.418 -50.965 1.00 25.93 394 LEU A N 1
ATOM 2978 C CA . LEU A 1 394 ? 70.980 -54.036 -49.976 1.00 27.99 394 LEU A CA 1
ATOM 2979 C C . LEU A 1 394 ? 71.259 -52.681 -49.352 1.00 29.81 394 LEU A C 1
ATOM 2980 O O . LEU A 1 394 ? 70.654 -52.308 -48.349 1.00 29.50 394 LEU A O 1
ATOM 2985 N N . ASP A 1 395 ? 72.175 -51.935 -49.945 1.00 32.50 395 ASP A N 1
ATOM 2986 C CA . ASP A 1 395 ? 72.479 -50.627 -49.410 1.00 37.51 395 ASP A CA 1
ATOM 2987 C C . ASP A 1 395 ? 72.364 -49.541 -50.477 1.00 37.50 395 ASP A C 1
ATOM 2988 O O . ASP A 1 395 ? 73.307 -48.805 -50.759 1.00 37.64 395 ASP A O 1
ATOM 2993 N N . ILE A 1 396 ? 71.175 -49.454 -51.059 1.00 37.63 396 ILE A N 1
ATOM 2994 C CA . ILE A 1 396 ? 70.864 -48.495 -52.109 1.00 35.24 396 ILE A CA 1
ATOM 2995 C C . ILE A 1 396 ? 69.917 -47.454 -51.551 1.00 35.47 396 ILE A C 1
ATOM 2996 O O . ILE A 1 396 ? 69.256 -47.668 -50.536 1.00 35.68 396 ILE A O 1
ATOM 3001 N N . ASP A 1 397 ? 69.862 -46.316 -52.219 1.00 36.66 397 ASP A N 1
ATOM 3002 C CA . ASP A 1 397 ? 68.961 -45.251 -51.826 1.00 39.25 397 ASP A CA 1
ATOM 3003 C C . ASP A 1 397 ? 68.462 -44.650 -53.119 1.00 37.81 397 ASP A C 1
ATOM 3004 O O . ASP A 1 397 ? 69.229 -44.040 -53.863 1.00 37.84 397 ASP A O 1
ATOM 3009 N N . THR A 1 398 ? 67.178 -44.843 -53.392 1.00 36.14 398 THR A N 1
ATOM 3010 C CA . THR A 1 398 ? 66.588 -44.341 -54.616 1.00 34.54 398 THR A CA 1
ATOM 3011 C C . THR A 1 398 ? 65.070 -44.478 -54.558 1.00 34.44 398 THR A C 1
ATOM 3012 O O . THR A 1 398 ? 64.521 -44.924 -53.548 1.00 34.39 398 THR A O 1
ATOM 3016 N N . LYS A 1 399 ? 64.389 -44.071 -55.626 1.00 34.78 399 LYS A N 1
ATOM 3017 C CA . LYS A 1 399 ? 62.926 -44.152 -55.686 1.00 35.09 399 LYS A CA 1
ATOM 3018 C C . LYS A 1 399 ? 62.507 -44.934 -56.922 1.00 32.72 399 LYS A C 1
ATOM 3019 O O . LYS A 1 399 ? 63.255 -45.015 -57.893 1.00 31.86 399 LYS A O 1
ATOM 3025 N N . VAL A 1 400 ? 61.315 -45.515 -56.895 1.00 30.70 400 VAL A N 1
ATOM 3026 C CA . VAL A 1 400 ? 60.842 -46.211 -58.078 1.00 30.56 400 VAL A CA 1
ATOM 3027 C C . VAL A 1 400 ? 60.260 -45.089 -58.951 1.00 31.16 400 VAL A C 1
ATOM 3028 O O . VAL A 1 400 ? 59.476 -44.261 -58.472 1.00 31.33 400 VAL A O 1
ATOM 3032 N N . ASP A 1 401 ? 60.688 -45.039 -60.212 1.00 30.51 401 ASP A N 1
ATOM 3033 C CA . ASP A 1 401 ? 60.220 -44.026 -61.158 1.00 30.51 401 ASP A CA 1
ATOM 3034 C C . ASP A 1 401 ? 59.522 -44.713 -62.338 1.00 29.67 401 ASP A C 1
ATOM 3035 O O . ASP A 1 401 ? 60.162 -45.080 -63.326 1.00 29.32 401 ASP A O 1
ATOM 3040 N N . ALA A 1 402 ? 58.205 -44.864 -62.236 1.00 26.87 402 ALA A N 1
ATOM 3041 C CA . ALA A 1 402 ? 57.428 -45.554 -63.258 1.00 27.60 402 ALA A CA 1
ATOM 3042 C C . ALA A 1 402 ? 57.700 -45.147 -64.703 1.00 28.78 402 ALA A C 1
ATOM 3043 O O . ALA A 1 402 ? 57.587 -45.969 -65.607 1.00 28.54 402 ALA A O 1
ATOM 3045 N N . SER A 1 403 ? 58.059 -43.887 -64.923 1.00 31.18 403 SER A N 1
ATOM 3046 C CA . SER A 1 403 ? 58.321 -43.389 -66.273 1.00 30.98 403 SER A CA 1
ATOM 3047 C C . SER A 1 403 ? 59.588 -43.974 -66.862 1.00 31.89 403 SER A C 1
ATOM 3048 O O . SER A 1 403 ? 59.809 -43.875 -68.067 1.00 33.03 403 SER A O 1
ATOM 3051 N N . GLN A 1 404 ? 60.422 -44.567 -66.010 1.00 31.97 404 GLN A N 1
ATOM 3052 C CA . GLN A 1 404 ? 61.669 -45.180 -66.449 1.00 32.77 404 GLN A CA 1
ATOM 3053 C C . GLN A 1 404 ? 61.478 -46.659 -66.776 1.00 30.72 404 GLN A C 1
ATOM 3054 O O . GLN A 1 404 ? 62.406 -47.320 -67.240 1.00 30.65 404 GLN A O 1
ATOM 3060 N N . PHE A 1 405 ? 60.278 -47.173 -66.519 1.00 26.94 405 PHE A N 1
ATOM 3061 C CA . PHE A 1 405 ? 59.962 -48.569 -66.790 1.00 25.31 405 PHE A CA 1
ATOM 3062 C C . PHE A 1 405 ? 60.287 -48.940 -68.219 1.00 25.53 405 PHE A C 1
ATOM 3063 O O . PHE A 1 405 ? 60.059 -48.163 -69.142 1.00 27.55 405 PHE A O 1
ATOM 3071 N N . ARG A 1 406 ? 60.802 -50.144 -68.401 1.00 25.06 406 ARG A N 1
ATOM 3072 C CA . ARG A 1 406 ? 61.158 -50.622 -69.725 1.00 27.08 406 ARG A CA 1
ATOM 3073 C C . ARG A 1 406 ? 59.957 -51.246 -70.439 1.00 25.12 406 ARG A C 1
ATOM 3074 O O . ARG A 1 406 ? 59.993 -51.479 -71.643 1.00 25.43 406 ARG A O 1
ATOM 3082 N N . SER A 1 407 ? 58.890 -51.505 -69.692 1.00 24.39 407 SER A N 1
ATOM 3083 C CA . SER A 1 407 ? 57.691 -52.127 -70.246 1.00 23.48 407 SER A CA 1
ATOM 3084 C C . SER A 1 407 ? 56.881 -51.193 -71.135 1.00 25.08 407 SER A C 1
ATOM 3085 O O . SER A 1 407 ? 57.160 -49.996 -71.216 1.00 25.96 407 SER A O 1
ATOM 3088 N N . LEU A 1 408 ? 55.867 -51.747 -71.795 1.00 25.27 408 LEU A N 1
ATOM 3089 C CA . LEU A 1 408 ? 55.012 -50.951 -72.666 1.00 24.88 408 LEU A CA 1
ATOM 3090 C C . LEU A 1 408 ? 54.360 -49.825 -71.874 1.00 24.52 408 LEU A C 1
ATOM 3091 O O . LEU A 1 408 ? 54.395 -48.678 -72.294 1.00 28.06 408 LEU A O 1
ATOM 3096 N N . HIS A 1 409 ? 53.760 -50.147 -70.736 1.00 22.39 409 HIS A N 1
ATOM 3097 C CA . HIS A 1 409 ? 53.139 -49.119 -69.923 1.00 23.97 409 HIS A CA 1
ATOM 3098 C C . HIS A 1 409 ? 54.091 -48.527 -68.897 1.00 24.69 409 HIS A C 1
ATOM 3099 O O . HIS A 1 409 ? 55.017 -49.189 -68.433 1.00 26.47 409 HIS A O 1
ATOM 3106 N N . LYS A 1 410 ? 53.853 -47.272 -68.540 1.00 23.24 410 LYS A N 1
ATOM 3107 C CA . LYS A 1 410 ? 54.724 -46.573 -67.614 1.00 21.03 410 LYS A CA 1
ATOM 3108 C C . LYS A 1 410 ? 54.075 -45.990 -66.375 1.00 20.02 410 LYS A C 1
ATOM 3109 O O . LYS A 1 410 ? 54.187 -44.797 -66.129 1.00 21.41 410 LYS A O 1
ATOM 3115 N N . TYR A 1 411 ? 53.388 -46.808 -65.595 1.00 20.75 411 TYR A N 1
ATOM 3116 C CA . TYR A 1 411 ? 52.780 -46.321 -64.359 1.00 20.32 411 TYR A CA 1
ATOM 3117 C C . TYR A 1 411 ? 52.819 -47.434 -63.322 1.00 20.26 411 TYR A C 1
ATOM 3118 O O . TYR A 1 411 ? 52.938 -48.605 -63.669 1.00 21.45 411 TYR A O 1
ATOM 3127 N N . SER A 1 412 ? 52.725 -47.082 -62.048 1.00 19.91 412 SER A N 1
ATOM 3128 C CA . SER A 1 412 ? 52.808 -48.098 -61.017 1.00 19.12 412 SER A CA 1
ATOM 3129 C C . SER A 1 412 ? 52.292 -47.607 -59.688 1.00 20.21 412 SER A C 1
ATOM 3130 O O . SER A 1 412 ? 52.453 -46.437 -59.354 1.00 20.92 412 SER A O 1
ATOM 3133 N N . PRO A 1 413 ? 51.670 -48.505 -58.904 1.00 21.36 413 PRO A N 1
ATOM 3134 C CA . PRO A 1 413 ? 51.120 -48.183 -57.579 1.00 21.47 413 PRO A CA 1
ATOM 3135 C C . PRO A 1 413 ? 52.264 -47.769 -56.646 1.00 22.65 413 PRO A C 1
ATOM 3136 O O . PRO A 1 413 ? 52.064 -47.049 -55.674 1.00 23.37 413 PRO A O 1
ATOM 3140 N N . PHE A 1 414 ? 53.466 -48.237 -56.966 1.00 24.12 414 PHE A N 1
ATOM 3141 C CA . PHE A 1 414 ? 54.654 -47.970 -56.164 1.00 26.62 414 PHE A CA 1
ATOM 3142 C C . PHE A 1 414 ? 55.412 -46.743 -56.627 1.00 28.69 414 PHE A C 1
ATOM 3143 O O . PHE A 1 414 ? 56.429 -46.381 -56.040 1.00 28.13 414 PHE A O 1
ATOM 3151 N N . ASP A 1 415 ? 54.924 -46.103 -57.681 1.00 29.72 415 ASP A N 1
ATOM 3152 C CA . ASP A 1 415 ? 55.604 -44.931 -58.212 1.00 30.45 415 ASP A CA 1
ATOM 3153 C C . ASP A 1 415 ? 55.957 -43.961 -57.089 1.00 30.65 415 ASP A C 1
ATOM 3154 O O . ASP A 1 415 ? 55.129 -43.664 -56.226 1.00 29.58 415 ASP A O 1
ATOM 3159 N N . GLY A 1 416 ? 57.208 -43.505 -57.088 1.00 31.11 416 GLY A N 1
ATOM 3160 C CA . GLY A 1 416 ? 57.660 -42.565 -56.079 1.00 30.92 416 GLY A CA 1
ATOM 3161 C C . GLY A 1 416 ? 58.177 -43.156 -54.779 1.00 31.42 416 GLY A C 1
ATOM 3162 O O . GLY A 1 416 ? 58.918 -42.496 -54.040 1.00 30.18 416 GLY A O 1
ATOM 3163 N N . MET A 1 417 ? 57.793 -44.394 -54.482 1.00 30.94 417 MET A N 1
ATOM 3164 C CA . MET A 1 417 ? 58.240 -45.031 -53.254 1.00 28.33 417 MET A CA 1
ATOM 3165 C C . MET A 1 417 ? 59.727 -45.317 -53.227 1.00 27.57 417 MET A C 1
ATOM 3166 O O . MET A 1 417 ? 60.356 -45.554 -54.262 1.00 27.77 417 MET A O 1
ATOM 3171 N N . PRO A 1 418 ? 60.320 -45.285 -52.029 1.00 26.03 418 PRO A N 1
ATOM 3172 C CA . PRO A 1 418 ? 61.751 -45.543 -51.872 1.00 26.19 418 PRO A CA 1
ATOM 3173 C C . PRO A 1 418 ? 62.141 -46.996 -52.095 1.00 26.22 418 PRO A C 1
ATOM 3174 O O . PRO A 1 418 ? 61.351 -47.913 -51.862 1.00 26.11 418 PRO A O 1
ATOM 3178 N N . VAL A 1 419 ? 63.372 -47.180 -52.554 1.00 25.42 419 VAL A N 1
ATOM 3179 C CA . VAL A 1 419 ? 63.941 -48.489 -52.831 1.00 23.73 419 VAL A CA 1
ATOM 3180 C C . VAL A 1 419 ? 65.313 -48.528 -52.166 1.00 24.42 419 VAL A C 1
ATOM 3181 O O . VAL A 1 419 ? 66.181 -47.721 -52.495 1.00 26.63 419 VAL A O 1
ATOM 3185 N N . THR A 1 420 ? 65.517 -49.457 -51.238 1.00 23.59 420 THR A N 1
ATOM 3186 C CA . THR A 1 420 ? 66.800 -49.552 -50.549 1.00 22.63 420 THR A CA 1
ATOM 3187 C C . THR A 1 420 ? 67.575 -50.819 -50.896 1.00 22.65 420 THR A C 1
ATOM 3188 O O . THR A 1 420 ? 68.684 -51.029 -50.410 1.00 24.64 420 THR A O 1
ATOM 3192 N N . GLY A 1 421 ? 66.996 -51.669 -51.732 1.00 20.72 421 GLY A N 1
ATOM 3193 C CA . GLY A 1 421 ? 67.687 -52.887 -52.109 1.00 18.48 421 GLY A CA 1
ATOM 3194 C C . GLY A 1 421 ? 67.246 -53.295 -53.495 1.00 18.82 421 GLY A C 1
ATOM 3195 O O . GLY A 1 421 ? 66.085 -53.102 -53.848 1.00 20.91 421 GLY A O 1
ATOM 3196 N N . ALA A 1 422 ? 68.155 -53.844 -54.293 1.00 16.24 422 ALA A N 1
ATOM 3197 C CA . ALA A 1 422 ? 67.786 -54.251 -55.637 1.00 15.05 422 ALA A CA 1
ATOM 3198 C C . ALA A 1 422 ? 68.866 -55.052 -56.323 1.00 14.92 422 ALA A C 1
ATOM 3199 O O . ALA A 1 422 ? 70.035 -54.994 -55.942 1.00 20.54 422 ALA A O 1
ATOM 3201 N N . PRO A 1 423 ? 68.488 -55.839 -57.333 1.00 11.83 423 PRO A N 1
ATOM 3202 C CA . PRO A 1 423 ? 69.527 -56.609 -58.018 1.00 12.01 423 PRO A CA 1
ATOM 3203 C C . PRO A 1 423 ? 70.303 -55.597 -58.857 1.00 14.31 423 PRO A C 1
ATOM 3204 O O . PRO A 1 423 ? 69.694 -54.715 -59.453 1.00 17.48 423 PRO A O 1
ATOM 3208 N N . VAL A 1 424 ? 71.627 -55.707 -58.895 1.00 14.16 424 VAL A N 1
ATOM 3209 C CA . VAL A 1 424 ? 72.458 -54.779 -59.665 1.00 13.38 424 VAL A CA 1
ATOM 3210 C C . VAL A 1 424 ? 73.137 -55.481 -60.835 1.00 15.23 424 VAL A C 1
ATOM 3211 O O . VAL A 1 424 ? 73.876 -54.870 -61.598 1.00 19.41 424 VAL A O 1
ATOM 3215 N N . LEU A 1 425 ? 72.894 -56.774 -60.964 1.00 16.35 425 LEU A N 1
ATOM 3216 C CA . LEU A 1 425 ? 73.472 -57.571 -62.040 1.00 16.44 425 LEU A CA 1
ATOM 3217 C C . LEU A 1 425 ? 72.545 -58.766 -62.107 1.00 17.11 425 LEU A C 1
ATOM 3218 O O . LEU A 1 425 ? 72.180 -59.340 -61.083 1.00 16.40 425 LEU A O 1
ATOM 3223 N N . THR A 1 426 ? 72.122 -59.124 -63.303 1.00 16.44 426 THR A N 1
ATOM 3224 C CA . THR A 1 426 ? 71.271 -60.278 -63.414 1.00 16.33 426 THR A CA 1
ATOM 3225 C C . THR A 1 426 ? 71.720 -61.050 -64.630 1.00 17.34 426 THR A C 1
ATOM 3226 O O . THR A 1 426 ? 71.921 -60.471 -65.701 1.00 19.15 426 THR A O 1
ATOM 3230 N N . MET A 1 427 ? 71.949 -62.347 -64.448 1.00 16.02 427 MET A N 1
ATOM 3231 C CA . MET A 1 427 ? 72.368 -63.169 -65.563 1.00 18.82 427 MET A CA 1
ATOM 3232 C C . MET A 1 427 ? 71.538 -64.423 -65.675 1.00 20.17 427 MET A C 1
ATOM 3233 O O . MET A 1 427 ? 71.078 -64.977 -64.664 1.00 18.94 427 MET A O 1
ATOM 3238 N N . VAL A 1 428 ? 71.306 -64.848 -66.913 1.00 18.63 428 VAL A N 1
ATOM 3239 C CA . VAL A 1 428 ? 70.574 -66.080 -67.125 1.00 20.20 428 VAL A CA 1
ATOM 3240 C C . VAL A 1 428 ? 71.441 -66.958 -68.013 1.00 20.63 428 VAL A C 1
ATOM 3241 O O . VAL A 1 428 ? 72.034 -66.482 -68.989 1.00 21.03 428 VAL A O 1
ATOM 3245 N N . ARG A 1 429 ? 71.537 -68.232 -67.630 1.00 18.76 429 ARG A N 1
ATOM 3246 C CA . ARG A 1 429 ? 72.338 -69.215 -68.337 1.00 16.17 429 ARG A CA 1
ATOM 3247 C C . ARG A 1 429 ? 73.764 -68.732 -68.620 1.00 18.19 429 ARG A C 1
ATOM 3248 O O . ARG A 1 429 ? 74.293 -68.861 -69.731 1.00 17.21 429 ARG A O 1
ATOM 3256 N N . GLY A 1 430 ? 74.380 -68.166 -67.591 1.00 18.16 430 GLY A N 1
ATOM 3257 C CA . GLY A 1 430 ? 75.745 -67.710 -67.722 1.00 20.15 430 GLY A CA 1
ATOM 3258 C C . GLY A 1 430 ? 76.015 -66.406 -68.449 1.00 21.70 430 GLY A C 1
ATOM 3259 O O . GLY A 1 430 ? 77.181 -66.038 -68.595 1.00 23.85 430 GLY A O 1
ATOM 3260 N N . THR A 1 431 ? 75.001 -65.691 -68.924 1.00 18.38 431 THR A N 1
ATOM 3261 C CA . THR A 1 431 ? 75.338 -64.444 -69.594 1.00 17.33 431 THR A CA 1
ATOM 3262 C C . THR A 1 431 ? 74.640 -63.243 -68.947 1.00 16.79 431 THR A C 1
ATOM 3263 O O . THR A 1 431 ? 73.472 -63.317 -68.553 1.00 16.83 431 THR A O 1
ATOM 3267 N N . VAL A 1 432 ? 75.374 -62.146 -68.788 1.00 15.87 432 VAL A N 1
ATOM 3268 C CA . VAL A 1 432 ? 74.807 -60.964 -68.152 1.00 17.45 432 VAL A CA 1
ATOM 3269 C C . VAL A 1 432 ? 73.770 -60.328 -69.058 1.00 19.40 432 VAL A C 1
ATOM 3270 O O . VAL A 1 432 ? 74.104 -59.848 -70.140 1.00 20.34 432 VAL A O 1
ATOM 3274 N N . VAL A 1 433 ? 72.511 -60.333 -68.622 1.00 19.61 433 VAL A N 1
ATOM 3275 C CA . VAL A 1 433 ? 71.439 -59.753 -69.426 1.00 18.12 433 VAL A CA 1
ATOM 3276 C C . VAL A 1 433 ? 71.126 -58.343 -68.964 1.00 19.21 433 VAL A C 1
ATOM 3277 O O . VAL A 1 433 ? 70.578 -57.546 -69.711 1.00 20.96 433 VAL A O 1
ATOM 3281 N N . ALA A 1 434 ? 71.470 -58.028 -67.730 1.00 18.72 434 ALA A N 1
ATOM 3282 C CA . ALA A 1 434 ? 71.216 -56.694 -67.242 1.00 20.13 434 ALA A CA 1
ATOM 3283 C C . ALA A 1 434 ? 72.266 -56.382 -66.219 1.00 24.33 434 ALA A C 1
ATOM 3284 O O . ALA A 1 434 ? 72.585 -57.203 -65.357 1.00 26.75 434 ALA A O 1
ATOM 3286 N N . GLU A 1 435 ? 72.833 -55.196 -66.338 1.00 26.96 435 GLU A N 1
ATOM 3287 C CA . GLU A 1 435 ? 73.847 -54.771 -65.409 1.00 30.90 435 GLU A CA 1
ATOM 3288 C C . GLU A 1 435 ? 73.552 -53.324 -65.110 1.00 33.35 435 GLU A C 1
ATOM 3289 O O . GLU A 1 435 ? 73.419 -52.511 -66.017 1.00 31.71 435 GLU A O 1
ATOM 3295 N N . LYS A 1 436 ? 73.421 -53.030 -63.821 1.00 38.32 436 LYS A N 1
ATOM 3296 C CA . LYS A 1 436 ? 73.114 -51.696 -63.331 1.00 42.36 436 LYS A CA 1
ATOM 3297 C C . LYS A 1 436 ? 72.177 -50.900 -64.247 1.00 41.88 436 LYS A C 1
ATOM 3298 O O . LYS A 1 436 ? 72.548 -49.857 -64.791 1.00 41.13 436 LYS A O 1
ATOM 3304 N N . GLY A 1 437 ? 70.963 -51.429 -64.421 1.00 40.26 437 GLY A N 1
ATOM 3305 C CA . GLY A 1 437 ? 69.940 -50.770 -65.220 1.00 38.37 437 GLY A CA 1
ATOM 3306 C C . GLY A 1 437 ? 69.969 -50.868 -66.736 1.00 37.36 437 GLY A C 1
ATOM 3307 O O . GLY A 1 437 ? 69.091 -50.319 -67.405 1.00 38.74 437 GLY A O 1
ATOM 3308 N N . GLU A 1 438 ? 70.951 -51.568 -67.282 1.00 34.52 438 GLU A N 1
ATOM 3309 C CA . GLU A 1 438 ? 71.077 -51.695 -68.722 1.00 33.83 438 GLU A CA 1
ATOM 3310 C C . GLU A 1 438 ? 70.820 -53.096 -69.224 1.00 29.82 438 GLU A C 1
ATOM 3311 O O . GLU A 1 438 ? 71.450 -54.041 -68.764 1.00 29.37 438 GLU A O 1
ATOM 3317 N N . VAL A 1 439 ? 69.907 -53.252 -70.167 1.00 24.96 439 VAL A N 1
ATOM 3318 C CA . VAL A 1 439 ? 69.705 -54.584 -70.698 1.00 24.89 439 VAL A CA 1
ATOM 3319 C C . VAL A 1 439 ? 70.773 -54.719 -71.767 1.00 26.21 439 VAL A C 1
ATOM 3320 O O . VAL A 1 439 ? 70.943 -53.822 -72.575 1.00 28.91 439 VAL A O 1
ATOM 3324 N N . LEU A 1 440 ? 71.495 -55.834 -71.762 1.00 27.34 440 LEU A N 1
ATOM 3325 C CA . LEU A 1 440 ? 72.588 -56.052 -72.705 1.00 27.36 440 LEU A CA 1
ATOM 3326 C C . LEU A 1 440 ? 72.345 -57.201 -73.657 1.00 28.37 440 LEU A C 1
ATOM 3327 O O . LEU A 1 440 ? 73.275 -57.673 -74.306 1.00 28.33 440 LEU A O 1
ATOM 3332 N N . VAL A 1 441 ? 71.112 -57.663 -73.758 1.00 30.32 441 VAL A N 1
ATOM 3333 C CA . VAL A 1 441 ? 70.868 -58.795 -74.631 1.00 31.95 441 VAL A CA 1
ATOM 3334 C C . VAL A 1 441 ? 69.770 -58.488 -75.664 1.00 34.17 441 VAL A C 1
ATOM 3335 O O . VAL A 1 441 ? 68.864 -57.690 -75.405 1.00 34.90 441 VAL A O 1
ATOM 3339 N N . GLU A 1 442 ? 69.870 -59.093 -76.846 1.00 35.86 442 GLU A N 1
ATOM 3340 C CA . GLU A 1 442 ? 68.883 -58.851 -77.898 1.00 38.47 442 GLU A CA 1
ATOM 3341 C C . GLU A 1 442 ? 67.610 -59.666 -77.753 1.00 34.93 442 GLU A C 1
ATOM 3342 O O . GLU A 1 442 ? 67.588 -60.701 -77.099 1.00 34.07 442 GLU A O 1
ATOM 3348 N N . GLN A 1 443 ? 66.537 -59.191 -78.367 1.00 32.85 443 GLN A N 1
ATOM 3349 C CA . GLN A 1 443 ? 65.278 -59.902 -78.274 1.00 31.10 443 GLN A CA 1
ATOM 3350 C C . GLN A 1 443 ? 65.393 -61.310 -78.841 1.00 27.17 443 GLN A C 1
ATOM 3351 O O . GLN A 1 443 ? 66.014 -61.523 -79.870 1.00 26.56 443 GLN A O 1
ATOM 3357 N N . GLY A 1 444 ? 64.802 -62.274 -78.150 1.00 23.85 444 GLY A N 1
ATOM 3358 C CA . GLY A 1 444 ? 64.864 -63.643 -78.617 1.00 22.03 444 GLY A CA 1
ATOM 3359 C C . GLY A 1 444 ? 65.853 -64.458 -77.812 1.00 22.34 444 GLY A C 1
ATOM 3360 O O . GLY A 1 444 ? 65.895 -65.690 -77.917 1.00 23.64 444 GLY A O 1
ATOM 3361 N N . PHE A 1 445 ? 66.658 -63.771 -77.009 1.00 19.58 445 PHE A N 1
ATOM 3362 C CA . PHE A 1 445 ? 67.639 -64.441 -76.174 1.00 18.98 445 PHE A CA 1
ATOM 3363 C C . PHE A 1 445 ? 66.979 -65.475 -75.249 1.00 19.90 445 PHE A C 1
ATOM 3364 O O . PHE A 1 445 ? 67.570 -66.524 -74.963 1.00 19.45 445 PHE A O 1
ATOM 3372 N N . GLY A 1 446 ? 65.763 -65.170 -74.786 1.00 18.05 446 GLY A N 1
ATOM 3373 C CA . GLY A 1 446 ? 65.037 -66.064 -73.900 1.00 17.84 446 GLY A CA 1
ATOM 3374 C C . GLY A 1 446 ? 64.702 -67.428 -74.484 1.00 21.01 446 GLY A C 1
ATOM 3375 O O . GLY A 1 446 ? 64.299 -67.550 -75.643 1.00 22.05 446 GLY A O 1
ATOM 3376 N N . GLN A 1 447 ? 64.869 -68.464 -73.669 1.00 21.82 447 GLN A N 1
ATOM 3377 C CA . GLN A 1 447 ? 64.583 -69.826 -74.087 1.00 23.03 447 GLN A CA 1
ATOM 3378 C C . GLN A 1 447 ? 63.324 -70.327 -73.397 1.00 21.63 447 GLN A C 1
ATOM 3379 O O . GLN A 1 447 ? 62.964 -69.880 -72.307 1.00 20.37 447 GLN A O 1
ATOM 3385 N N . PHE A 1 448 ? 62.680 -71.285 -74.045 1.00 18.85 448 PHE A N 1
ATOM 3386 C CA . PHE A 1 448 ? 61.487 -71.919 -73.537 1.00 17.03 448 PHE A CA 1
ATOM 3387 C C . PHE A 1 448 ? 61.971 -72.908 -72.479 1.00 18.19 448 PHE A C 1
ATOM 3388 O O . PHE A 1 448 ? 62.964 -73.599 -72.693 1.00 21.49 448 PHE A O 1
ATOM 3396 N N . VAL A 1 449 ? 61.320 -72.963 -71.324 1.00 17.86 449 VAL A N 1
ATOM 3397 C CA . VAL A 1 449 ? 61.735 -73.936 -70.321 1.00 17.32 449 VAL A CA 1
ATOM 3398 C C . VAL A 1 449 ? 60.517 -74.780 -69.984 1.00 18.20 449 VAL A C 1
ATOM 3399 O O . VAL A 1 449 ? 59.383 -74.311 -70.066 1.00 16.24 449 VAL A O 1
ATOM 3403 N N . THR A 1 450 ? 60.750 -76.036 -69.627 1.00 19.36 450 THR A N 1
ATOM 3404 C CA . THR A 1 450 ? 59.644 -76.919 -69.332 1.00 23.14 450 THR A CA 1
ATOM 3405 C C . THR A 1 450 ? 59.994 -78.081 -68.393 1.00 25.94 450 THR A C 1
ATOM 3406 O O . THR A 1 450 ? 60.983 -78.038 -67.677 1.00 29.90 450 THR A O 1
ATOM 3410 N N . ARG A 1 451 ? 59.155 -79.112 -68.433 1.00 29.37 451 ARG A N 1
ATOM 3411 C CA . ARG A 1 451 ? 59.254 -80.342 -67.648 1.00 28.10 451 ARG A CA 1
ATOM 3412 C C . ARG A 1 451 ? 58.282 -80.299 -66.471 1.00 29.09 451 ARG A C 1
ATOM 3413 O O . ARG A 1 451 ? 57.114 -80.730 -66.587 1.00 30.28 451 ARG A O 1
ATOM 3421 N N . MET B 1 1 ? 96.715 -78.560 -53.006 1.00 61.57 1 MET B N 1
ATOM 3422 C CA . MET B 1 1 ? 95.766 -79.487 -53.691 1.00 60.54 1 MET B CA 1
ATOM 3423 C C . MET B 1 1 ? 94.688 -79.955 -52.724 1.00 56.97 1 MET B C 1
ATOM 3424 O O . MET B 1 1 ? 94.465 -79.333 -51.688 1.00 58.78 1 MET B O 1
ATOM 3429 N N . PHE B 1 2 ? 94.028 -81.060 -53.053 1.00 51.04 2 PHE B N 1
ATOM 3430 C CA . PHE B 1 2 ? 92.953 -81.573 -52.211 1.00 45.07 2 PHE B CA 1
ATOM 3431 C C . PHE B 1 2 ? 93.315 -82.851 -51.471 1.00 41.18 2 PHE B C 1
ATOM 3432 O O . PHE B 1 2 ? 94.026 -83.703 -52.001 1.00 39.61 2 PHE B O 1
ATOM 3440 N N . ASP B 1 3 ? 92.819 -82.980 -50.243 1.00 37.00 3 ASP B N 1
ATOM 3441 C CA . ASP B 1 3 ? 93.119 -84.158 -49.445 1.00 32.97 3 ASP B CA 1
ATOM 3442 C C . ASP B 1 3 ? 92.454 -85.385 -50.035 1.00 31.33 3 ASP B C 1
ATOM 3443 O O . ASP B 1 3 ? 93.067 -86.447 -50.110 1.00 33.43 3 ASP B O 1
ATOM 3448 N N . VAL B 1 4 ? 91.204 -85.250 -50.458 1.00 28.19 4 VAL B N 1
ATOM 3449 C CA . VAL B 1 4 ? 90.497 -86.380 -51.047 1.00 24.97 4 VAL B CA 1
ATOM 3450 C C . VAL B 1 4 ? 89.376 -85.924 -51.961 1.00 25.31 4 VAL B C 1
ATOM 3451 O O . VAL B 1 4 ? 88.787 -84.861 -51.760 1.00 25.57 4 VAL B O 1
ATOM 3455 N N . ILE B 1 5 ? 89.106 -86.733 -52.978 1.00 23.74 5 ILE B N 1
ATOM 3456 C CA . ILE B 1 5 ? 88.049 -86.466 -53.932 1.00 24.16 5 ILE B CA 1
ATOM 3457 C C . ILE B 1 5 ? 87.191 -87.711 -54.048 1.00 25.42 5 ILE B C 1
ATOM 3458 O O . ILE B 1 5 ? 87.697 -88.809 -54.295 1.00 26.45 5 ILE B O 1
ATOM 3463 N N . VAL B 1 6 ? 85.891 -87.543 -53.841 1.00 24.26 6 VAL B N 1
ATOM 3464 C CA . VAL B 1 6 ? 84.964 -88.657 -53.964 1.00 22.71 6 VAL B CA 1
ATOM 3465 C C . VAL B 1 6 ? 84.272 -88.345 -55.273 1.00 25.94 6 VAL B C 1
ATOM 3466 O O . VAL B 1 6 ? 83.551 -87.349 -55.372 1.00 25.46 6 VAL B O 1
ATOM 3470 N N . LYS B 1 7 ? 84.501 -89.162 -56.293 1.00 28.45 7 LYS B N 1
ATOM 3471 C CA . LYS B 1 7 ? 83.865 -88.865 -57.558 1.00 29.82 7 LYS B CA 1
ATOM 3472 C C . LYS B 1 7 ? 82.784 -89.811 -58.025 1.00 27.78 7 LYS B C 1
ATOM 3473 O O . LYS B 1 7 ? 82.692 -90.953 -57.565 1.00 26.63 7 LYS B O 1
ATOM 3479 N N . ASN B 1 8 ? 81.956 -89.293 -58.934 1.00 26.04 8 ASN B N 1
ATOM 3480 C CA . ASN B 1 8 ? 80.832 -90.016 -59.502 1.00 25.94 8 ASN B CA 1
ATOM 3481 C C . ASN B 1 8 ? 79.836 -90.302 -58.410 1.00 24.27 8 ASN B C 1
ATOM 3482 O O . ASN B 1 8 ? 79.415 -91.441 -58.208 1.00 22.88 8 ASN B O 1
ATOM 3487 N N . CYS B 1 9 ? 79.471 -89.249 -57.694 1.00 22.08 9 CYS B N 1
ATOM 3488 C CA . CYS B 1 9 ? 78.518 -89.380 -56.613 1.00 23.22 9 CYS B CA 1
ATOM 3489 C C . CYS B 1 9 ? 77.152 -89.026 -57.124 1.00 23.40 9 CYS B C 1
ATOM 3490 O O . CYS B 1 9 ? 77.013 -88.148 -57.967 1.00 24.12 9 CYS B O 1
ATOM 3493 N N . ARG B 1 10 ? 76.144 -89.720 -56.622 1.00 24.33 10 ARG B N 1
ATOM 3494 C CA . ARG B 1 10 ? 74.771 -89.393 -56.954 1.00 22.71 10 ARG B CA 1
ATOM 3495 C C . ARG B 1 10 ? 74.382 -88.881 -55.567 1.00 19.11 10 ARG B C 1
ATOM 3496 O O . ARG B 1 10 ? 73.837 -89.594 -54.732 1.00 18.31 10 ARG B O 1
ATOM 3504 N N . LEU B 1 11 ? 74.757 -87.634 -55.338 1.00 17.16 11 LEU B N 1
ATOM 3505 C CA . LEU B 1 11 ? 74.578 -86.925 -54.082 1.00 18.65 11 LEU B CA 1
ATOM 3506 C C . LEU B 1 11 ? 73.131 -86.613 -53.719 1.00 19.19 11 LEU B C 1
ATOM 3507 O O . LEU B 1 11 ? 72.439 -85.913 -54.457 1.00 23.11 11 LEU B O 1
ATOM 3512 N N . VAL B 1 12 ? 72.661 -87.120 -52.579 1.00 16.75 12 VAL B N 1
ATOM 3513 C CA . VAL B 1 12 ? 71.275 -86.869 -52.187 1.00 15.06 12 VAL B CA 1
ATOM 3514 C C . VAL B 1 12 ? 71.079 -85.916 -51.014 1.00 16.80 12 VAL B C 1
ATOM 3515 O O . VAL B 1 12 ? 71.811 -85.952 -50.019 1.00 18.46 12 VAL B O 1
ATOM 3519 N N . SER B 1 13 ? 70.097 -85.032 -51.171 1.00 15.56 13 SER B N 1
ATOM 3520 C CA . SER B 1 13 ? 69.750 -84.051 -50.152 1.00 16.78 13 SER B CA 1
ATOM 3521 C C . SER B 1 13 ? 68.245 -84.164 -50.007 1.00 15.40 13 SER B C 1
ATOM 3522 O O . SER B 1 13 ? 67.622 -84.940 -50.722 1.00 14.81 13 SER B O 1
ATOM 3525 N N . SER B 1 14 ? 67.652 -83.408 -49.095 1.00 15.44 14 SER B N 1
ATOM 3526 C CA . SER B 1 14 ? 66.214 -83.513 -48.908 1.00 17.59 14 SER B CA 1
ATOM 3527 C C . SER B 1 14 ? 65.432 -83.113 -50.141 1.00 19.43 14 SER B C 1
ATOM 3528 O O . SER B 1 14 ? 64.301 -83.547 -50.318 1.00 21.73 14 SER B O 1
ATOM 3531 N N . ASP B 1 15 ? 66.007 -82.295 -51.011 1.00 21.75 15 ASP B N 1
ATOM 3532 C CA . ASP B 1 15 ? 65.232 -81.922 -52.178 1.00 24.91 15 ASP B CA 1
ATOM 3533 C C . ASP B 1 15 ? 65.732 -82.368 -53.552 1.00 23.00 15 ASP B C 1
ATOM 3534 O O . ASP B 1 15 ? 65.552 -81.662 -54.530 1.00 22.31 15 ASP B O 1
ATOM 3539 N N . GLY B 1 16 ? 66.329 -83.552 -53.635 1.00 22.71 16 GLY B N 1
ATOM 3540 C CA . GLY B 1 16 ? 66.777 -84.027 -54.930 1.00 22.56 16 GLY B CA 1
ATOM 3541 C C . GLY B 1 16 ? 68.156 -84.640 -55.005 1.00 21.85 16 GLY B C 1
ATOM 3542 O O . GLY B 1 16 ? 68.980 -84.451 -54.114 1.00 23.67 16 GLY B O 1
ATOM 3543 N N . ILE B 1 17 ? 68.401 -85.383 -56.078 1.00 19.53 17 ILE B N 1
ATOM 3544 C CA . ILE B 1 17 ? 69.688 -86.019 -56.293 1.00 18.51 17 ILE B CA 1
ATOM 3545 C C . ILE B 1 17 ? 70.454 -85.222 -57.340 1.00 20.15 17 ILE B C 1
ATOM 3546 O O . ILE B 1 17 ? 69.913 -84.944 -58.400 1.00 26.21 17 ILE B O 1
ATOM 3551 N N . THR B 1 18 ? 71.690 -84.830 -57.059 1.00 19.00 18 THR B N 1
ATOM 3552 C CA . THR B 1 18 ? 72.466 -84.134 -58.075 1.00 21.93 18 THR B CA 1
ATOM 3553 C C . THR B 1 18 ? 73.765 -84.900 -58.328 1.00 22.44 18 THR B C 1
ATOM 3554 O O . THR B 1 18 ? 74.398 -85.396 -57.404 1.00 22.75 18 THR B O 1
ATOM 3558 N N . GLU B 1 19 ? 74.138 -85.024 -59.595 1.00 23.62 19 GLU B N 1
ATOM 3559 C CA . GLU B 1 19 ? 75.343 -85.751 -59.964 1.00 22.44 19 GLU B CA 1
ATOM 3560 C C . GLU B 1 19 ? 76.590 -84.887 -59.946 1.00 21.05 19 GLU B C 1
ATOM 3561 O O . GLU B 1 19 ? 76.725 -83.986 -60.769 1.00 22.86 19 GLU B O 1
ATOM 3567 N N . ALA B 1 20 ? 77.509 -85.171 -59.027 1.00 17.38 20 ALA B N 1
ATOM 3568 C CA . ALA B 1 20 ? 78.735 -84.397 -58.944 1.00 18.44 20 ALA B CA 1
ATOM 3569 C C . ALA B 1 20 ? 79.847 -85.099 -58.186 1.00 20.14 20 ALA B C 1
ATOM 3570 O O . ALA B 1 20 ? 79.712 -86.249 -57.768 1.00 21.58 20 ALA B O 1
ATOM 3572 N N . ASP B 1 21 ? 80.958 -84.392 -58.028 1.00 19.36 21 ASP B N 1
ATOM 3573 C CA . ASP B 1 21 ? 82.099 -84.911 -57.299 1.00 20.97 21 ASP B CA 1
ATOM 3574 C C . ASP B 1 21 ? 82.335 -83.999 -56.102 1.00 24.26 21 ASP B C 1
ATOM 3575 O O . ASP B 1 21 ? 82.103 -82.778 -56.176 1.00 24.75 21 ASP B O 1
ATOM 3580 N N . ILE B 1 22 ? 82.810 -84.587 -55.006 1.00 24.18 22 ILE B N 1
ATOM 3581 C CA . ILE B 1 22 ? 83.077 -83.827 -53.795 1.00 23.64 22 ILE B CA 1
ATOM 3582 C C . ILE B 1 22 ? 84.566 -83.727 -53.541 1.00 22.84 22 ILE B C 1
ATOM 3583 O O . ILE B 1 22 ? 85.277 -84.728 -53.524 1.00 22.93 22 ILE B O 1
ATOM 3588 N N . LEU B 1 23 ? 85.022 -82.493 -53.367 1.00 24.37 23 LEU B N 1
ATOM 3589 C CA . LEU B 1 23 ? 86.424 -82.186 -53.112 1.00 23.77 23 LEU B CA 1
ATOM 3590 C C . LEU B 1 23 ? 86.498 -81.782 -51.659 1.00 24.25 23 LEU B C 1
ATOM 3591 O O . LEU B 1 23 ? 85.840 -80.811 -51.247 1.00 23.78 23 LEU B O 1
ATOM 3596 N N . VAL B 1 24 ? 87.292 -82.511 -50.882 1.00 23.01 24 VAL B N 1
ATOM 3597 C CA . VAL B 1 24 ? 87.430 -82.187 -49.478 1.00 20.73 24 VAL B CA 1
ATOM 3598 C C . VAL B 1 24 ? 88.848 -81.791 -49.107 1.00 21.38 24 VAL B C 1
ATOM 3599 O O . VAL B 1 24 ? 89.833 -82.360 -49.593 1.00 19.60 24 VAL B O 1
ATOM 3603 N N . LYS B 1 25 ? 88.932 -80.765 -48.270 1.00 22.45 25 LYS B N 1
ATOM 3604 C CA . LYS B 1 25 ? 90.205 -80.273 -47.787 1.00 26.39 25 LYS B CA 1
ATOM 3605 C C . LYS B 1 25 ? 90.071 -79.811 -46.336 1.00 26.57 25 LYS B C 1
ATOM 3606 O O . LYS B 1 25 ? 89.109 -79.132 -45.966 1.00 24.37 25 LYS B O 1
ATOM 3612 N N . ASP B 1 26 ? 91.048 -80.195 -45.524 1.00 27.75 26 ASP B N 1
ATOM 3613 C CA . ASP B 1 26 ? 91.076 -79.853 -44.109 1.00 29.60 26 ASP B CA 1
ATOM 3614 C C . ASP B 1 26 ? 89.809 -80.298 -43.399 1.00 27.96 26 ASP B C 1
ATOM 3615 O O . ASP B 1 26 ? 89.267 -79.567 -42.567 1.00 26.34 26 ASP B O 1
ATOM 3620 N N . GLY B 1 27 ? 89.347 -81.498 -43.752 1.00 25.56 27 GLY B N 1
ATOM 3621 C CA . GLY B 1 27 ? 88.175 -82.082 -43.127 1.00 24.39 27 GLY B CA 1
ATOM 3622 C C . GLY B 1 27 ? 86.808 -81.557 -43.517 1.00 26.31 27 GLY B C 1
ATOM 3623 O O . GLY B 1 27 ? 85.799 -82.021 -42.992 1.00 26.20 27 GLY B O 1
ATOM 3624 N N . LYS B 1 28 ? 86.747 -80.591 -44.423 1.00 26.74 28 LYS B N 1
ATOM 3625 C CA . LYS B 1 28 ? 85.455 -80.068 -44.827 1.00 24.91 28 LYS B CA 1
ATOM 3626 C C . LYS B 1 28 ? 85.298 -80.078 -46.329 1.00 21.84 28 LYS B C 1
ATOM 3627 O O . LYS B 1 28 ? 86.265 -80.239 -47.065 1.00 20.97 28 LYS B O 1
ATOM 3633 N N . VAL B 1 29 ? 84.064 -79.940 -46.785 1.00 21.03 29 VAL B N 1
ATOM 3634 C CA . VAL B 1 29 ? 83.810 -79.913 -48.214 1.00 18.88 29 VAL B CA 1
ATOM 3635 C C . VAL B 1 29 ? 84.396 -78.608 -48.733 1.00 19.35 29 VAL B C 1
ATOM 3636 O O . VAL B 1 29 ? 84.014 -77.524 -48.286 1.00 19.54 29 VAL B O 1
ATOM 3640 N N . ALA B 1 30 ? 85.336 -78.712 -49.663 1.00 18.52 30 ALA B N 1
ATOM 3641 C CA . ALA B 1 30 ? 85.965 -77.529 -50.226 1.00 18.10 30 ALA B CA 1
ATOM 3642 C C . ALA B 1 30 ? 85.271 -77.137 -51.529 1.00 19.07 30 ALA B C 1
ATOM 3643 O O . ALA B 1 30 ? 85.254 -75.960 -51.915 1.00 19.18 30 ALA B O 1
ATOM 3645 N N . ALA B 1 31 ? 84.684 -78.127 -52.199 1.00 17.87 31 ALA B N 1
ATOM 3646 C CA . ALA B 1 31 ? 84.003 -77.874 -53.456 1.00 16.51 31 ALA B CA 1
ATOM 3647 C C . ALA B 1 31 ? 83.136 -79.033 -53.915 1.00 16.65 31 ALA B C 1
ATOM 3648 O O . ALA B 1 31 ? 83.335 -80.181 -53.519 1.00 17.50 31 ALA B O 1
ATOM 3650 N N . ILE B 1 32 ? 82.163 -78.704 -54.751 1.00 15.57 32 ILE B N 1
ATOM 3651 C CA . ILE B 1 32 ? 81.276 -79.689 -55.351 1.00 16.70 32 ILE B CA 1
ATOM 3652 C C . ILE B 1 32 ? 81.294 -79.309 -56.818 1.00 18.77 32 ILE B C 1
ATOM 3653 O O . ILE B 1 32 ? 80.970 -78.173 -57.179 1.00 19.42 32 ILE B O 1
ATOM 3658 N N . SER B 1 33 ? 81.691 -80.234 -57.677 1.00 19.21 33 SER B N 1
ATOM 3659 C CA . SER B 1 33 ? 81.743 -79.873 -59.076 1.00 21.35 33 SER B CA 1
ATOM 3660 C C . SER B 1 33 ? 81.332 -80.985 -60.021 1.00 22.43 33 SER B C 1
ATOM 3661 O O . SER B 1 33 ? 81.416 -82.172 -59.696 1.00 21.87 33 SER B O 1
ATOM 3664 N N . ALA B 1 34 ? 80.875 -80.581 -61.201 1.00 24.68 34 ALA B N 1
ATOM 3665 C CA . ALA B 1 34 ? 80.403 -81.523 -62.199 1.00 28.28 34 ALA B CA 1
ATOM 3666 C C . ALA B 1 34 ? 81.509 -82.413 -62.733 1.00 30.98 34 ALA B C 1
ATOM 3667 O O . ALA B 1 34 ? 81.274 -83.575 -63.057 1.00 34.51 34 ALA B O 1
ATOM 3669 N N . ASP B 1 35 ? 82.719 -81.877 -62.812 1.00 34.70 35 ASP B N 1
ATOM 3670 C CA . ASP B 1 35 ? 83.845 -82.639 -63.333 1.00 40.01 35 ASP B CA 1
ATOM 3671 C C . ASP B 1 35 ? 85.161 -82.267 -62.648 1.00 41.94 35 ASP B C 1
ATOM 3672 O O . ASP B 1 35 ? 85.479 -81.082 -62.500 1.00 41.02 35 ASP B O 1
ATOM 3677 N N . THR B 1 36 ? 85.916 -83.285 -62.227 1.00 43.77 36 THR B N 1
ATOM 3678 C CA . THR B 1 36 ? 87.196 -83.055 -61.554 1.00 46.36 36 THR B CA 1
ATOM 3679 C C . THR B 1 36 ? 88.392 -83.642 -62.320 1.00 50.20 36 THR B C 1
ATOM 3680 O O . THR B 1 36 ? 89.484 -83.791 -61.767 1.00 50.73 36 THR B O 1
ATOM 3684 N N . SER B 1 37 ? 88.177 -83.951 -63.598 1.00 53.88 37 SER B N 1
ATOM 3685 C CA . SER B 1 37 ? 89.207 -84.514 -64.474 1.00 55.63 37 SER B CA 1
ATOM 3686 C C . SER B 1 37 ? 90.624 -84.013 -64.253 1.00 56.48 37 SER B C 1
ATOM 3687 O O . SER B 1 37 ? 91.574 -84.798 -64.276 1.00 56.11 37 SER B O 1
ATOM 3690 N N . ASP B 1 38 ? 90.778 -82.714 -64.040 1.00 58.11 38 ASP B N 1
ATOM 3691 C CA . ASP B 1 38 ? 92.115 -82.192 -63.861 1.00 61.15 38 ASP B CA 1
ATOM 3692 C C . ASP B 1 38 ? 92.453 -81.510 -62.551 1.00 60.25 38 ASP B C 1
ATOM 3693 O O . ASP B 1 38 ? 92.924 -80.371 -62.541 1.00 61.76 38 ASP B O 1
ATOM 3698 N N . VAL B 1 39 ? 92.215 -82.209 -61.447 1.00 56.65 39 VAL B N 1
ATOM 3699 C CA . VAL B 1 39 ? 92.544 -81.684 -60.128 1.00 53.20 39 VAL B CA 1
ATOM 3700 C C . VAL B 1 39 ? 93.278 -82.792 -59.403 1.00 51.55 39 VAL B C 1
ATOM 3701 O O . VAL B 1 39 ? 92.983 -83.973 -59.604 1.00 50.73 39 VAL B O 1
ATOM 3705 N N . GLU B 1 40 ? 94.242 -82.420 -58.573 1.00 49.69 40 GLU B N 1
ATOM 3706 C CA . GLU B 1 40 ? 95.001 -83.420 -57.847 1.00 49.03 40 GLU B CA 1
ATOM 3707 C C . GLU B 1 40 ? 94.562 -83.550 -56.406 1.00 45.89 40 GLU B C 1
ATOM 3708 O O . GLU B 1 40 ? 94.328 -82.552 -55.726 1.00 45.01 40 GLU B O 1
ATOM 3714 N N . ALA B 1 41 ? 94.469 -84.791 -55.948 1.00 41.90 41 ALA B N 1
ATOM 3715 C CA . ALA B 1 41 ? 94.077 -85.086 -54.584 1.00 40.94 41 ALA B CA 1
ATOM 3716 C C . ALA B 1 41 ? 94.965 -86.207 -54.062 1.00 40.04 41 ALA B C 1
ATOM 3717 O O . ALA B 1 41 ? 95.318 -87.115 -54.808 1.00 41.37 41 ALA B O 1
ATOM 3719 N N . SER B 1 42 ? 95.328 -86.143 -52.785 1.00 38.50 42 SER B N 1
ATOM 3720 C CA . SER B 1 42 ? 96.173 -87.170 -52.180 1.00 36.41 42 SER B CA 1
ATOM 3721 C C . SER B 1 42 ? 95.518 -88.532 -52.293 1.00 35.83 42 SER B C 1
ATOM 3722 O O . SER B 1 42 ? 96.174 -89.529 -52.565 1.00 37.63 42 SER B O 1
ATOM 3725 N N . ARG B 1 43 ? 94.212 -88.569 -52.075 1.00 35.18 43 ARG B N 1
ATOM 3726 C CA . ARG B 1 43 ? 93.466 -89.813 -52.112 1.00 34.38 43 ARG B CA 1
ATOM 3727 C C . ARG B 1 43 ? 92.238 -89.628 -53.002 1.00 30.35 43 ARG B C 1
ATOM 3728 O O . ARG B 1 43 ? 91.664 -88.549 -53.057 1.00 30.05 43 ARG B O 1
ATOM 3736 N N . THR B 1 44 ? 91.852 -90.676 -53.716 1.00 27.17 44 THR B N 1
ATOM 3737 C CA . THR B 1 44 ? 90.686 -90.610 -54.578 1.00 25.35 44 THR B CA 1
ATOM 3738 C C . THR B 1 44 ? 89.737 -91.777 -54.342 1.00 27.47 44 THR B C 1
ATOM 3739 O O . THR B 1 44 ? 90.145 -92.939 -54.318 1.00 28.35 44 THR B O 1
ATOM 3743 N N . ILE B 1 45 ? 88.462 -91.458 -54.153 1.00 27.10 45 ILE B N 1
ATOM 3744 C CA . ILE B 1 45 ? 87.457 -92.477 -53.936 1.00 26.65 45 ILE B CA 1
ATOM 3745 C C . ILE B 1 45 ? 86.477 -92.412 -55.096 1.00 26.84 45 ILE B C 1
ATOM 3746 O O . ILE B 1 45 ? 85.962 -91.343 -55.424 1.00 27.34 45 ILE B O 1
ATOM 3751 N N . ASP B 1 46 ? 86.210 -93.548 -55.719 1.00 26.93 46 ASP B N 1
ATOM 3752 C CA . ASP B 1 46 ? 85.264 -93.566 -56.820 1.00 28.14 46 ASP B CA 1
ATOM 3753 C C . ASP B 1 46 ? 83.981 -94.180 -56.301 1.00 28.21 46 ASP B C 1
ATOM 3754 O O . ASP B 1 46 ? 83.963 -95.357 -55.942 1.00 29.71 46 ASP B O 1
ATOM 3759 N N . ALA B 1 47 ? 82.911 -93.393 -56.256 1.00 27.37 47 ALA B N 1
ATOM 3760 C CA . ALA B 1 47 ? 81.630 -93.897 -55.772 1.00 25.95 47 ALA B CA 1
ATOM 3761 C C . ALA B 1 47 ? 80.969 -94.752 -56.855 1.00 26.36 47 ALA B C 1
ATOM 3762 O O . ALA B 1 47 ? 80.015 -95.489 -56.591 1.00 27.64 47 ALA B O 1
ATOM 3764 N N . GLY B 1 48 ? 81.484 -94.639 -58.076 1.00 24.96 48 GLY B N 1
ATOM 3765 C CA . GLY B 1 48 ? 80.956 -95.411 -59.184 1.00 23.38 48 GLY B CA 1
ATOM 3766 C C . GLY B 1 48 ? 79.486 -95.184 -59.447 1.00 24.29 48 GLY B C 1
ATOM 3767 O O . GLY B 1 48 ? 78.792 -96.074 -59.943 1.00 25.87 48 GLY B O 1
ATOM 3768 N N . GLY B 1 49 ? 79.000 -93.995 -59.108 1.00 23.74 49 GLY B N 1
ATOM 3769 C CA . GLY B 1 49 ? 77.604 -93.683 -59.336 1.00 20.68 49 GLY B CA 1
ATOM 3770 C C . GLY B 1 49 ? 76.629 -94.153 -58.274 1.00 21.63 49 GLY B C 1
ATOM 3771 O O . GLY B 1 49 ? 75.409 -94.118 -58.495 1.00 20.47 49 GLY B O 1
ATOM 3772 N N . LYS B 1 50 ? 77.134 -94.609 -57.130 1.00 22.43 50 LYS B N 1
ATOM 3773 C CA . LYS B 1 50 ? 76.226 -95.040 -56.070 1.00 22.37 50 LYS B CA 1
ATOM 3774 C C . LYS B 1 50 ? 75.725 -93.794 -55.356 1.00 19.82 50 LYS B C 1
ATOM 3775 O O . LYS B 1 50 ? 76.281 -92.703 -55.519 1.00 18.86 50 LYS B O 1
ATOM 3781 N N . PHE B 1 51 ? 74.665 -93.942 -54.577 1.00 16.73 51 PHE B N 1
ATOM 3782 C CA . PHE B 1 51 ? 74.144 -92.807 -53.841 1.00 15.69 51 PHE B CA 1
ATOM 3783 C C . PHE B 1 51 ? 75.087 -92.412 -52.711 1.00 18.67 51 PHE B C 1
ATOM 3784 O O . PHE B 1 51 ? 75.616 -93.270 -51.990 1.00 19.49 51 PHE B O 1
ATOM 3792 N N . VAL B 1 52 ? 75.310 -91.110 -52.572 1.00 17.30 52 VAL B N 1
ATOM 3793 C CA . VAL B 1 52 ? 76.143 -90.604 -51.500 1.00 18.08 52 VAL B CA 1
ATOM 3794 C C . VAL B 1 52 ? 75.254 -89.669 -50.684 1.00 18.09 52 VAL B C 1
ATOM 3795 O O . VAL B 1 52 ? 74.563 -88.830 -51.249 1.00 19.25 52 VAL B O 1
ATOM 3799 N N . MET B 1 53 ? 75.250 -89.832 -49.363 1.00 17.67 53 MET B N 1
ATOM 3800 C CA . MET B 1 53 ? 74.426 -88.994 -48.492 1.00 17.07 53 MET B CA 1
ATOM 3801 C C . MET B 1 53 ? 75.241 -88.487 -47.313 1.00 17.31 53 MET B C 1
ATOM 3802 O O . MET B 1 53 ? 76.330 -88.993 -47.038 1.00 21.07 53 MET B O 1
ATOM 3807 N N . PRO B 1 54 ? 74.732 -87.466 -46.603 1.00 16.91 54 PRO B N 1
ATOM 3808 C CA . PRO B 1 54 ? 75.486 -86.950 -45.456 1.00 14.91 54 PRO B CA 1
ATOM 3809 C C . PRO B 1 54 ? 75.462 -87.988 -44.345 1.00 15.11 54 PRO B C 1
ATOM 3810 O O . PRO B 1 54 ? 74.568 -88.842 -44.309 1.00 13.32 54 PRO B O 1
ATOM 3814 N N . GLY B 1 55 ? 76.442 -87.918 -43.450 1.00 13.21 55 GLY B N 1
ATOM 3815 C CA . GLY B 1 55 ? 76.467 -88.857 -42.355 1.00 13.81 55 GLY B CA 1
ATOM 3816 C C . GLY B 1 55 ? 75.187 -88.697 -41.557 1.00 14.54 55 GLY B C 1
ATOM 3817 O O . GLY B 1 55 ? 74.661 -87.590 -41.423 1.00 14.46 55 GLY B O 1
ATOM 3818 N N . VAL B 1 56 ? 74.663 -89.798 -41.038 1.00 13.00 56 VAL B N 1
ATOM 3819 C CA . VAL B 1 56 ? 73.445 -89.734 -40.244 1.00 12.28 56 VAL B CA 1
ATOM 3820 C C . VAL B 1 56 ? 73.729 -89.070 -38.900 1.00 13.79 56 VAL B C 1
ATOM 3821 O O . VAL B 1 56 ? 74.762 -89.331 -38.285 1.00 17.39 56 VAL B O 1
ATOM 3825 N N . VAL B 1 57 ? 72.825 -88.201 -38.464 1.00 11.55 57 VAL B N 1
ATOM 3826 C CA . VAL B 1 57 ? 72.959 -87.515 -37.189 1.00 11.35 57 VAL B CA 1
ATOM 3827 C C . VAL B 1 57 ? 71.877 -88.077 -36.278 1.00 12.16 57 VAL B C 1
ATOM 3828 O O . VAL B 1 57 ? 70.699 -87.785 -36.462 1.00 12.24 57 VAL B O 1
ATOM 3832 N N . ASP B 1 58 ? 72.275 -88.895 -35.307 1.00 12.74 58 ASP B N 1
ATOM 3833 C CA . ASP B 1 58 ? 71.315 -89.494 -34.389 1.00 11.69 58 ASP B CA 1
ATOM 3834 C C . ASP B 1 58 ? 71.263 -88.712 -33.074 1.00 11.20 58 ASP B C 1
ATOM 3835 O O . ASP B 1 58 ? 72.220 -88.701 -32.300 1.00 12.51 58 ASP B O 1
ATOM 3840 N N . GLU B 1 59 ? 70.129 -88.057 -32.843 1.00 10.57 59 GLU B N 1
ATOM 3841 C CA . GLU B 1 59 ? 69.890 -87.221 -31.666 1.00 12.29 59 GLU B CA 1
ATOM 3842 C C . GLU B 1 59 ? 69.448 -88.001 -30.440 1.00 13.42 59 GLU B C 1
ATOM 3843 O O . GLU B 1 59 ? 69.251 -87.417 -29.372 1.00 14.74 59 GLU B O 1
ATOM 3849 N N . HIS B 1 60 ? 69.266 -89.307 -30.582 1.00 11.81 60 HIS B N 1
ATOM 3850 C CA . HIS B 1 60 ? 68.789 -90.086 -29.455 1.00 12.48 60 HIS B CA 1
ATOM 3851 C C . HIS B 1 60 ? 69.615 -91.335 -29.160 1.00 13.15 60 HIS B C 1
ATOM 3852 O O . HIS B 1 60 ? 69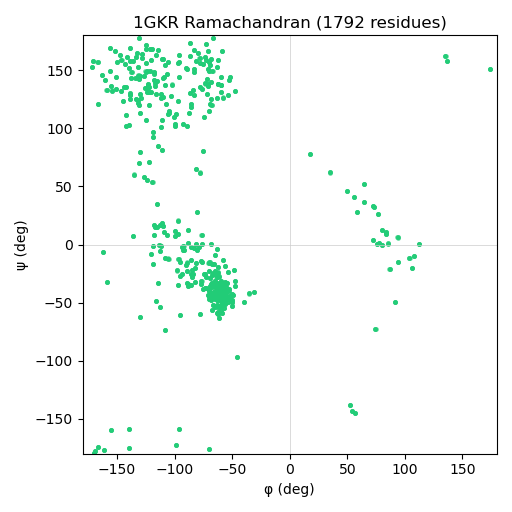.222 -92.453 -29.500 1.00 14.92 60 HIS B O 1
ATOM 3859 N N . VAL B 1 61 ? 70.744 -91.134 -28.496 1.00 10.05 61 VAL B N 1
ATOM 3860 C CA . VAL B 1 61 ? 71.638 -92.225 -28.183 1.00 11.58 61 VAL B CA 1
ATOM 3861 C C . VAL B 1 61 ? 71.899 -92.377 -26.683 1.00 13.19 61 VAL B C 1
ATOM 3862 O O . VAL B 1 61 ? 72.115 -91.390 -25.963 1.00 14.03 61 VAL B O 1
ATOM 3866 N N . HIS B 1 62 ? 71.852 -93.626 -26.222 1.00 12.96 62 HIS B N 1
ATOM 3867 C CA . HIS B 1 62 ? 72.118 -93.962 -24.824 1.00 13.72 62 HIS B CA 1
ATOM 3868 C C . HIS B 1 62 ? 73.274 -94.971 -24.733 1.00 15.10 62 HIS B C 1
ATOM 3869 O O . HIS B 1 62 ? 73.053 -96.148 -24.434 1.00 16.35 62 HIS B O 1
ATOM 3876 N N . ILE B 1 63 ? 74.496 -94.540 -25.018 1.00 15.58 63 ILE B N 1
ATOM 3877 C CA . ILE B 1 63 ? 75.619 -95.447 -24.888 1.00 18.73 63 ILE B CA 1
ATOM 3878 C C . ILE B 1 63 ? 75.812 -95.606 -23.380 1.00 19.43 63 ILE B C 1
ATOM 3879 O O . ILE B 1 63 ? 76.266 -96.643 -22.917 1.00 19.33 63 ILE B O 1
ATOM 3884 N N . ILE B 1 64 ? 75.424 -94.567 -22.638 1.00 20.71 64 ILE B N 1
ATOM 3885 C CA . ILE B 1 64 ? 75.483 -94.527 -21.174 1.00 20.99 64 ILE B CA 1
ATOM 3886 C C . ILE B 1 64 ? 76.886 -94.347 -20.633 1.00 21.57 64 ILE B C 1
ATOM 3887 O O . ILE B 1 64 ? 77.214 -93.275 -20.124 1.00 22.55 64 ILE B O 1
ATOM 3892 N N . ASP B 1 65 ? 77.689 -95.413 -20.727 1.00 21.76 65 ASP B N 1
ATOM 3893 C CA . ASP B 1 65 ? 79.085 -95.436 -20.284 1.00 20.68 65 ASP B CA 1
ATOM 3894 C C . ASP B 1 65 ? 79.249 -95.001 -18.826 1.00 21.58 65 ASP B C 1
ATOM 3895 O O . ASP B 1 65 ? 78.412 -95.307 -17.973 1.00 21.09 65 ASP B O 1
ATOM 3900 N N . MET B 1 66 ? 80.337 -94.288 -18.550 1.00 22.06 66 MET B N 1
ATOM 3901 C CA . MET B 1 66 ? 80.647 -93.807 -17.206 1.00 22.19 66 MET B CA 1
ATOM 3902 C C . MET B 1 66 ? 80.716 -94.950 -16.192 1.00 22.62 66 MET B C 1
ATOM 3903 O O . MET B 1 66 ? 81.147 -96.051 -16.537 1.00 21.82 66 MET B O 1
ATOM 3908 N N . ASP B 1 67 ? 80.295 -94.709 -14.956 1.00 22.83 67 ASP B N 1
ATOM 3909 C CA . ASP B 1 67 ? 80.371 -95.751 -13.928 1.00 25.97 67 ASP B CA 1
ATOM 3910 C C . ASP B 1 67 ? 79.633 -97.042 -14.252 1.00 26.61 67 ASP B C 1
ATOM 3911 O O . ASP B 1 67 ? 79.836 -98.067 -13.601 1.00 29.31 67 ASP B O 1
ATOM 3916 N N . LEU B 1 68 ? 78.787 -97.005 -15.267 1.00 27.78 68 LEU B N 1
ATOM 3917 C CA . LEU B 1 68 ? 78.032 -98.188 -15.640 1.00 27.86 68 LEU B CA 1
ATOM 3918 C C . LEU B 1 68 ? 78.506 -98.763 -16.963 1.00 24.64 68 LEU B C 1
ATOM 3919 O O . LEU B 1 68 ? 77.819 -99.587 -17.566 1.00 25.35 68 LEU B O 1
ATOM 3924 N N . LYS B 1 69 ? 79.680 -98.349 -17.412 1.00 20.91 69 LYS B N 1
ATOM 3925 C CA . LYS B 1 69 ? 80.151 -98.817 -18.698 1.00 23.61 69 LYS B CA 1
ATOM 3926 C C . LYS B 1 69 ? 80.216 -100.332 -18.886 1.00 26.82 69 LYS B C 1
ATOM 3927 O O . LYS B 1 69 ? 79.980 -100.820 -19.984 1.00 28.62 69 LYS B O 1
ATOM 3933 N N . ASN B 1 70 ? 80.502 -101.097 -17.842 1.00 29.12 70 ASN B N 1
ATOM 3934 C CA . ASN B 1 70 ? 80.571 -102.538 -18.041 1.00 32.40 70 ASN B CA 1
ATOM 3935 C C . ASN B 1 70 ? 79.221 -103.225 -18.032 1.00 32.28 70 ASN B C 1
ATOM 3936 O O . ASN B 1 70 ? 79.135 -104.435 -18.212 1.00 33.66 70 ASN B O 1
ATOM 3941 N N . ARG B 1 71 ? 78.161 -102.453 -17.858 1.00 31.82 71 ARG B N 1
ATOM 3942 C CA . ARG B 1 71 ? 76.836 -103.032 -17.809 1.00 32.75 71 ARG B CA 1
ATOM 3943 C C . ARG B 1 71 ? 75.913 -102.632 -18.973 1.00 31.88 71 ARG B C 1
ATOM 3944 O O . ARG B 1 71 ? 75.086 -103.438 -19.420 1.00 29.40 71 ARG B O 1
ATOM 3952 N N . TYR B 1 72 ? 76.064 -101.403 -19.469 1.00 28.46 72 TYR B N 1
ATOM 3953 C CA . TYR B 1 72 ? 75.212 -100.898 -20.545 1.00 25.67 72 TYR B CA 1
ATOM 3954 C C . TYR B 1 72 ? 75.896 -100.645 -21.887 1.00 23.10 72 TYR B C 1
ATOM 3955 O O . TYR B 1 72 ? 75.445 -101.150 -22.909 1.00 23.49 72 TYR B O 1
ATOM 3964 N N . GLY B 1 73 ? 76.968 -99.857 -21.887 1.00 20.83 73 GLY B N 1
ATOM 3965 C CA . GLY B 1 73 ? 77.685 -99.573 -23.121 1.00 18.01 73 GLY B CA 1
ATOM 3966 C C . GLY B 1 73 ? 78.993 -98.826 -22.909 1.00 18.88 73 GLY B C 1
ATOM 3967 O O . GLY B 1 73 ? 79.151 -98.086 -21.927 1.00 17.09 73 GLY B O 1
ATOM 3968 N N . ARG B 1 74 ? 79.936 -99.020 -23.828 1.00 20.65 74 ARG B N 1
ATOM 3969 C CA . ARG B 1 74 ? 81.244 -98.358 -23.761 1.00 24.99 74 ARG B CA 1
ATOM 3970 C C . ARG B 1 74 ? 81.407 -97.444 -24.982 1.00 24.12 74 ARG B C 1
ATOM 3971 O O . ARG B 1 74 ? 81.084 -97.841 -26.105 1.00 23.99 74 ARG B O 1
ATOM 3979 N N . PHE B 1 75 ? 81.919 -96.235 -24.779 1.00 20.89 75 PHE B N 1
ATOM 3980 C CA . PHE B 1 75 ? 82.111 -95.336 -25.904 1.00 18.85 75 PHE B CA 1
ATOM 3981 C C . PHE B 1 75 ? 82.908 -95.968 -27.046 1.00 19.96 75 PHE B C 1
ATOM 3982 O O . PHE B 1 75 ? 82.496 -95.864 -28.202 1.00 20.15 75 PHE B O 1
ATOM 3990 N N . GLU B 1 76 ? 84.031 -96.625 -26.739 1.00 20.42 76 GLU B N 1
ATOM 3991 C CA . GLU B 1 76 ? 84.861 -97.230 -27.789 1.00 21.53 76 GLU B CA 1
ATOM 3992 C C . GLU B 1 76 ? 84.252 -98.440 -28.452 1.00 23.17 76 GLU B C 1
ATOM 3993 O O . GLU B 1 76 ? 84.721 -98.856 -29.509 1.00 24.97 76 GLU B O 1
ATOM 3999 N N . LEU B 1 77 ? 83.234 -99.036 -27.847 1.00 23.40 77 LEU B N 1
ATOM 4000 C CA . LEU B 1 77 ? 82.627 -100.195 -28.489 1.00 24.56 77 LEU B CA 1
ATOM 4001 C C . LEU B 1 77 ? 81.417 -99.809 -29.316 1.00 24.50 77 LEU B C 1
ATOM 4002 O O . LEU B 1 77 ? 81.401 -100.015 -30.529 1.00 27.25 77 LEU B O 1
ATOM 4007 N N . ASP B 1 78 ? 80.414 -99.233 -28.662 1.00 23.61 78 ASP B N 1
ATOM 4008 C CA . ASP B 1 78 ? 79.191 -98.822 -29.341 1.00 21.81 78 ASP B CA 1
ATOM 4009 C C . ASP B 1 78 ? 79.417 -97.782 -30.437 1.00 21.25 78 ASP B C 1
ATOM 4010 O O . ASP B 1 78 ? 78.710 -97.787 -31.446 1.00 19.34 78 ASP B O 1
ATOM 4015 N N . SER B 1 79 ? 80.389 -96.891 -30.262 1.00 18.26 79 SER B N 1
ATOM 4016 C CA . SER B 1 79 ? 80.613 -95.911 -31.304 1.00 18.11 79 SER B CA 1
ATOM 4017 C C . SER B 1 79 ? 81.109 -96.622 -32.577 1.00 17.91 79 SER B C 1
ATOM 4018 O O . SER B 1 79 ? 81.067 -96.065 -33.672 1.00 19.18 79 SER B O 1
ATOM 4021 N N . GLU B 1 80 ? 81.570 -97.857 -32.453 1.00 17.90 80 GLU B N 1
ATOM 4022 C CA . GLU B 1 80 ? 81.998 -98.569 -33.653 1.00 19.02 80 GLU B CA 1
ATOM 4023 C C . GLU B 1 80 ? 80.744 -99.030 -34.382 1.00 18.29 80 GLU B C 1
ATOM 4024 O O . GLU B 1 80 ? 80.733 -99.129 -35.607 1.00 18.65 80 GLU B O 1
ATOM 4030 N N . SER B 1 81 ? 79.689 -99.323 -33.625 1.00 17.38 81 SER B N 1
ATOM 4031 C CA . SER B 1 81 ? 78.430 -99.736 -34.231 1.00 19.45 81 SER B CA 1
ATOM 4032 C C . SER B 1 81 ? 77.896 -98.562 -35.040 1.00 19.56 81 SER B C 1
ATOM 4033 O O . SER B 1 81 ? 77.362 -98.749 -36.135 1.00 20.00 81 SER B O 1
ATOM 4036 N N . ALA B 1 82 ? 78.034 -97.355 -34.492 1.00 16.91 82 ALA B N 1
ATOM 4037 C CA . ALA B 1 82 ? 77.579 -96.163 -35.188 1.00 16.61 82 ALA B CA 1
ATOM 4038 C C . ALA B 1 82 ? 78.350 -96.062 -36.500 1.00 17.58 82 ALA B C 1
ATOM 4039 O O . ALA B 1 82 ? 77.759 -95.964 -37.578 1.00 17.47 82 ALA B O 1
ATOM 4041 N N . ALA B 1 83 ? 79.675 -96.101 -36.405 1.00 16.80 83 ALA B N 1
ATOM 4042 C CA . ALA B 1 83 ? 80.513 -96.001 -37.587 1.00 16.61 83 ALA B CA 1
ATOM 4043 C C . ALA B 1 83 ? 80.101 -96.953 -38.694 1.00 16.94 83 ALA B C 1
ATOM 4044 O O . ALA B 1 83 ? 79.945 -96.532 -39.830 1.00 20.44 83 ALA B O 1
ATOM 4046 N N . VAL B 1 84 ? 79.913 -98.232 -38.399 1.00 15.97 84 VAL B N 1
ATOM 4047 C CA . VAL B 1 84 ? 79.540 -99.120 -39.490 1.00 16.29 84 VAL B CA 1
ATOM 4048 C C . VAL B 1 84 ? 78.109 -98.880 -39.895 1.00 14.87 84 VAL B C 1
ATOM 4049 O O . VAL B 1 84 ? 77.738 -99.142 -41.032 1.00 17.88 84 VAL B O 1
ATOM 4053 N N . GLY B 1 85 ? 77.309 -98.379 -38.960 1.00 14.64 85 GLY B N 1
ATOM 4054 C CA . GLY B 1 85 ? 75.908 -98.108 -39.239 1.00 12.29 85 GLY B CA 1
ATOM 4055 C C . GLY B 1 85 ? 75.693 -96.818 -40.015 1.00 12.04 85 GLY B C 1
ATOM 4056 O O . GLY B 1 85 ? 74.570 -96.483 -40.350 1.00 13.15 85 GLY B O 1
ATOM 4057 N N . GLY B 1 86 ? 76.765 -96.088 -40.297 1.00 12.39 86 GLY B N 1
ATOM 4058 C CA . GLY B 1 86 ? 76.640 -94.850 -41.042 1.00 14.09 86 GLY B CA 1
ATOM 4059 C C . GLY B 1 86 ? 76.262 -93.629 -40.217 1.00 14.47 86 GLY B C 1
ATOM 4060 O O . GLY B 1 86 ? 75.965 -92.572 -40.776 1.00 15.07 86 GLY B O 1
ATOM 4061 N N . ILE B 1 87 ? 76.263 -93.767 -38.895 1.00 12.81 87 ILE B N 1
ATOM 4062 C CA . ILE B 1 87 ? 75.926 -92.656 -38.012 1.00 12.35 87 ILE B CA 1
ATOM 4063 C C . ILE B 1 87 ? 77.220 -91.952 -37.632 1.00 13.48 87 ILE B C 1
ATOM 4064 O O . ILE B 1 87 ? 77.984 -92.429 -36.802 1.00 16.12 87 ILE B O 1
ATOM 4069 N N . THR B 1 88 ? 77.456 -90.803 -38.250 1.00 14.40 88 THR B N 1
ATOM 4070 C CA . THR B 1 88 ? 78.679 -90.046 -38.023 1.00 13.46 88 THR B CA 1
ATOM 4071 C C . THR B 1 88 ? 78.692 -89.098 -36.827 1.00 12.78 88 THR B C 1
ATOM 4072 O O . THR B 1 88 ? 79.758 -88.703 -36.365 1.00 13.12 88 THR B O 1
ATOM 4076 N N . THR B 1 89 ? 77.531 -88.675 -36.347 1.00 11.36 89 THR B N 1
ATOM 4077 C CA . THR B 1 89 ? 77.541 -87.868 -35.135 1.00 13.47 89 THR B CA 1
ATOM 4078 C C . THR B 1 89 ? 76.335 -88.244 -34.272 1.00 14.77 89 THR B C 1
ATOM 4079 O O . THR B 1 89 ? 75.218 -88.445 -34.769 1.00 14.54 89 THR B O 1
ATOM 4083 N N . ILE B 1 90 ? 76.601 -88.397 -32.976 1.00 12.71 90 ILE B N 1
ATOM 4084 C CA . ILE B 1 90 ? 75.588 -88.783 -32.015 1.00 10.70 90 ILE B CA 1
ATOM 4085 C C . ILE B 1 90 ? 75.449 -87.708 -30.949 1.00 12.03 90 ILE B C 1
ATOM 4086 O O . ILE B 1 90 ? 76.352 -86.893 -30.739 1.00 12.72 90 ILE B O 1
ATOM 4091 N N . ILE B 1 91 ? 74.305 -87.703 -30.281 1.00 11.04 91 ILE B N 1
ATOM 4092 C CA . ILE B 1 91 ? 74.093 -86.777 -29.197 1.00 10.88 91 ILE B CA 1
ATOM 4093 C C . ILE B 1 91 ? 73.718 -87.689 -28.028 1.00 12.03 91 ILE B C 1
ATOM 4094 O O . ILE B 1 91 ? 72.636 -88.260 -28.029 1.00 12.82 91 ILE B O 1
ATOM 4099 N N . GLU B 1 92 ? 74.634 -87.858 -27.067 1.00 12.66 92 GLU B N 1
ATOM 4100 C CA . GLU B 1 92 ? 74.421 -88.727 -25.896 1.00 12.00 92 GLU B CA 1
ATOM 4101 C C . GLU B 1 92 ? 73.435 -88.147 -24.920 1.00 12.49 92 GLU B C 1
ATOM 4102 O O . GLU B 1 92 ? 73.589 -86.995 -24.513 1.00 14.11 92 GLU B O 1
ATOM 4108 N N . MET B 1 93 ? 72.443 -88.945 -24.531 1.00 10.52 93 MET B N 1
ATOM 4109 C CA . MET B 1 93 ? 71.454 -88.499 -23.557 1.00 12.25 93 MET B CA 1
ATOM 4110 C C . MET B 1 93 ? 72.169 -88.422 -22.203 1.00 13.77 93 MET B C 1
ATOM 4111 O O . MET B 1 93 ? 73.263 -88.964 -22.038 1.00 13.76 93 MET B O 1
ATOM 4116 N N . PRO B 1 94 ? 71.553 -87.772 -21.207 1.00 13.36 94 PRO B N 1
ATOM 4117 C CA . PRO B 1 94 ? 72.230 -87.673 -19.919 1.00 12.96 94 PRO B CA 1
ATOM 4118 C C . PRO B 1 94 ? 71.809 -88.703 -18.896 1.00 14.23 94 PRO B C 1
ATOM 4119 O O . PRO B 1 94 ? 71.996 -88.487 -17.708 1.00 15.53 94 PRO B O 1
ATOM 4123 N N . ILE B 1 95 ? 71.228 -89.809 -19.345 1.00 15.79 95 ILE B N 1
ATOM 4124 C CA . ILE B 1 95 ? 70.797 -90.849 -18.414 1.00 17.34 95 ILE B CA 1
ATOM 4125 C C . ILE B 1 95 ? 71.967 -91.793 -18.213 1.00 18.47 95 ILE B C 1
ATOM 4126 O O . ILE B 1 95 ? 72.238 -92.648 -19.059 1.00 20.05 95 ILE B O 1
ATOM 4131 N N . THR B 1 96 ? 72.656 -91.644 -17.094 1.00 17.75 96 THR B N 1
ATOM 4132 C CA . THR B 1 96 ? 73.798 -92.491 -16.792 1.00 20.44 96 THR B CA 1
ATOM 4133 C C . THR B 1 96 ? 74.158 -92.236 -15.344 1.00 21.01 96 THR B C 1
ATOM 4134 O O . THR B 1 96 ? 73.459 -91.496 -14.662 1.00 18.80 96 THR B O 1
ATOM 4138 N N . PHE B 1 97 ? 75.218 -92.870 -14.856 1.00 23.64 97 PHE B N 1
ATOM 4139 C CA . PHE B 1 97 ? 75.632 -92.607 -13.492 1.00 23.78 97 PHE B CA 1
ATOM 4140 C C . PHE B 1 97 ? 77.116 -92.342 -13.445 1.00 23.03 97 PHE B C 1
ATOM 4141 O O . PHE B 1 97 ? 77.913 -93.148 -13.927 1.00 24.20 97 PHE B O 1
ATOM 4149 N N . PRO B 1 98 ? 77.507 -91.189 -12.886 1.00 21.47 98 PRO B N 1
ATOM 4150 C CA . PRO B 1 98 ? 76.563 -90.210 -12.340 1.00 20.27 98 PRO B CA 1
ATOM 4151 C C . PRO B 1 98 ? 75.739 -89.537 -13.444 1.00 19.79 98 PRO B C 1
ATOM 4152 O O . PRO B 1 98 ? 76.168 -89.454 -14.595 1.00 19.98 98 PRO B O 1
ATOM 4156 N N . PRO B 1 99 ? 74.544 -89.045 -13.101 1.00 18.88 99 PRO B N 1
ATOM 4157 C CA . PRO B 1 99 ? 73.641 -88.376 -14.039 1.00 18.27 99 PRO B CA 1
ATOM 4158 C C . PRO B 1 99 ? 74.285 -87.122 -14.581 1.00 17.93 99 PRO B C 1
ATOM 4159 O O . PRO B 1 99 ? 74.903 -86.382 -13.826 1.00 18.86 99 PRO B O 1
ATOM 4163 N N . THR B 1 100 ? 74.139 -86.870 -15.876 1.00 17.40 100 THR B N 1
ATOM 4164 C CA . THR B 1 100 ? 74.722 -85.665 -16.441 1.00 17.57 100 THR B CA 1
ATOM 4165 C C . THR B 1 100 ? 73.781 -84.492 -16.148 1.00 17.68 100 THR B C 1
ATOM 4166 O O . THR B 1 100 ? 73.211 -83.899 -17.057 1.00 18.84 100 THR B O 1
ATOM 4170 N N . THR B 1 101 ? 73.631 -84.167 -14.866 1.00 16.13 101 THR B N 1
ATOM 4171 C CA . THR B 1 101 ? 72.753 -83.089 -14.428 1.00 16.98 101 THR B CA 1
ATOM 4172 C C . THR B 1 101 ? 73.507 -81.971 -13.734 1.00 18.37 101 THR B C 1
ATOM 4173 O O . THR B 1 101 ? 72.901 -81.109 -13.090 1.00 18.89 101 THR B O 1
ATOM 4177 N N . THR B 1 102 ? 74.825 -81.977 -13.895 1.00 19.58 102 THR B N 1
ATOM 4178 C CA . THR B 1 102 ? 75.698 -80.990 -13.277 1.00 20.18 102 THR B CA 1
ATOM 4179 C C . THR B 1 102 ? 76.799 -80.529 -14.201 1.00 21.41 102 THR B C 1
ATOM 4180 O O . THR B 1 102 ? 77.241 -81.285 -15.060 1.00 24.42 102 THR B O 1
ATOM 4184 N N . LEU B 1 103 ? 77.268 -79.300 -14.013 1.00 22.27 103 LEU B N 1
ATOM 4185 C CA . LEU B 1 103 ? 78.344 -78.799 -14.854 1.00 20.71 103 LEU B CA 1
ATOM 4186 C C . LEU B 1 103 ? 79.540 -79.737 -14.765 1.00 22.12 103 LEU B C 1
ATOM 4187 O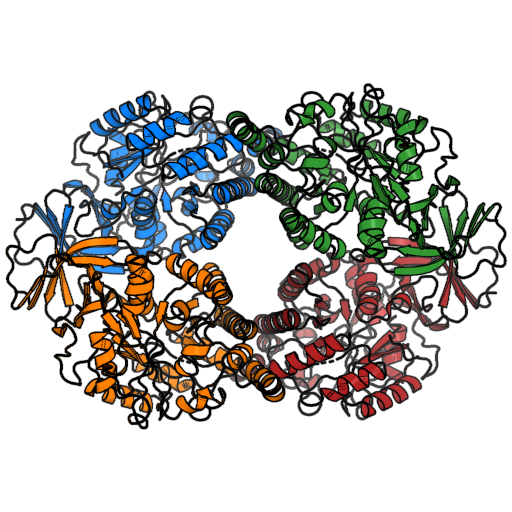 O . LEU B 1 103 ? 80.170 -80.048 -15.782 1.00 22.48 103 LEU B O 1
ATOM 4192 N N . ASP B 1 104 ? 79.841 -80.189 -13.549 1.00 23.66 104 ASP B N 1
ATOM 4193 C CA . ASP B 1 104 ? 80.958 -81.098 -13.322 1.00 26.13 104 ASP B CA 1
ATOM 4194 C C . ASP B 1 104 ? 80.745 -82.397 -14.051 1.00 25.29 104 ASP B C 1
ATOM 4195 O O . ASP B 1 104 ? 81.602 -82.830 -14.808 1.00 28.40 104 ASP B O 1
ATOM 4200 N N . ALA B 1 105 ? 79.601 -83.028 -13.821 1.00 23.63 105 ALA B N 1
ATOM 4201 C CA . ALA B 1 105 ? 79.316 -84.301 -14.466 1.00 22.51 105 ALA B CA 1
ATOM 4202 C C . ALA B 1 105 ? 79.435 -84.171 -15.976 1.00 23.76 105 ALA B C 1
ATOM 4203 O O . ALA B 1 105 ? 79.908 -85.095 -16.656 1.00 23.86 105 ALA B O 1
ATOM 4205 N N . PHE B 1 106 ? 79.007 -83.012 -16.481 1.00 23.12 106 PHE B N 1
ATOM 4206 C CA . PHE B 1 106 ? 79.017 -82.709 -17.904 1.00 22.49 106 PHE B CA 1
ATOM 4207 C C . PHE B 1 106 ? 80.446 -82.605 -18.416 1.00 23.77 106 PHE B C 1
ATOM 4208 O O . PHE B 1 106 ? 80.802 -83.249 -19.408 1.00 24.13 106 PHE B O 1
ATOM 4216 N N . LEU B 1 107 ? 81.257 -81.785 -17.750 1.00 23.41 107 LEU B N 1
ATOM 4217 C CA . LEU B 1 107 ? 82.654 -81.610 -18.149 1.00 24.22 107 LEU B CA 1
ATOM 4218 C C . LEU B 1 107 ? 83.421 -82.929 -18.137 1.00 24.32 107 LEU B C 1
ATOM 4219 O O . LEU B 1 107 ? 84.295 -83.161 -18.979 1.00 23.61 107 LEU B O 1
ATOM 4224 N N . GLU B 1 108 ? 83.091 -83.787 -17.178 1.00 22.49 108 GLU B N 1
ATOM 4225 C CA . GLU B 1 108 ? 83.762 -85.067 -17.071 1.00 25.59 108 GLU B CA 1
ATOM 4226 C C . GLU B 1 108 ? 83.368 -85.985 -18.219 1.00 25.29 108 GLU B C 1
ATOM 4227 O O . GLU B 1 108 ? 84.230 -86.635 -18.815 1.00 24.05 108 GLU B O 1
ATOM 4233 N N . LYS B 1 109 ? 82.072 -86.029 -18.542 1.00 25.67 109 LYS B N 1
ATOM 4234 C CA . LYS B 1 109 ? 81.598 -86.882 -19.630 1.00 23.07 109 LYS B CA 1
ATOM 4235 C C . LYS B 1 109 ? 82.199 -86.422 -20.957 1.00 22.70 109 LYS B C 1
ATOM 4236 O O . LYS B 1 109 ? 82.549 -87.236 -21.802 1.00 22.72 109 LYS B O 1
ATOM 4242 N N . LYS B 1 110 ? 82.336 -85.114 -21.126 1.00 22.08 110 LYS B N 1
ATOM 4243 C CA . LYS B 1 110 ? 82.896 -84.563 -22.349 1.00 24.37 110 LYS B CA 1
ATOM 4244 C C . LYS B 1 110 ? 84.346 -84.988 -22.535 1.00 26.33 110 LYS B C 1
ATOM 4245 O O . LYS B 1 110 ? 84.782 -85.318 -23.646 1.00 25.96 110 LYS B O 1
ATOM 4251 N N . LYS B 1 111 ? 85.086 -84.971 -21.433 1.00 26.95 111 LYS B N 1
ATOM 4252 C CA . LYS B 1 111 ? 86.488 -85.345 -21.430 1.00 26.68 111 LYS B CA 1
ATOM 4253 C C . LYS B 1 111 ? 86.604 -86.806 -21.830 1.00 25.06 111 LYS B C 1
ATOM 4254 O O . LYS B 1 111 ? 87.348 -87.158 -22.741 1.00 24.23 111 LYS B O 1
ATOM 4260 N N . GLN B 1 112 ? 85.850 -87.650 -21.146 1.00 23.29 112 GLN B N 1
ATOM 4261 C CA . GLN B 1 112 ? 85.844 -89.079 -21.419 1.00 25.81 112 GLN B CA 1
ATOM 4262 C C . GLN B 1 112 ? 85.425 -89.398 -22.848 1.00 24.83 112 GLN B C 1
ATOM 4263 O O . GLN B 1 112 ? 86.150 -90.070 -23.587 1.00 23.59 112 GLN B O 1
ATOM 4269 N N . ALA B 1 113 ? 84.236 -88.925 -23.218 1.00 23.18 113 ALA B N 1
ATOM 4270 C CA . ALA B 1 113 ? 83.681 -89.137 -24.549 1.00 20.97 113 ALA B CA 1
ATOM 4271 C C . ALA B 1 113 ? 84.692 -88.758 -25.624 1.00 20.30 113 ALA B C 1
ATOM 4272 O O . ALA B 1 113 ? 84.849 -89.465 -26.621 1.00 18.83 113 ALA B O 1
ATOM 4274 N N . GLY B 1 114 ? 85.372 -87.635 -25.416 1.00 18.89 114 GLY B N 1
ATOM 4275 C CA . GLY B 1 114 ? 86.356 -87.187 -26.380 1.00 21.20 114 GLY B CA 1
ATOM 4276 C C . GLY B 1 114 ? 87.566 -88.097 -26.517 1.00 21.23 114 GLY B C 1
ATOM 4277 O O . GLY B 1 114 ? 88.217 -88.131 -27.563 1.00 21.00 114 GLY B O 1
ATOM 4278 N N . GLN B 1 115 ? 87.871 -88.841 -25.466 1.00 20.92 115 GLN B N 1
ATOM 4279 C CA . GLN B 1 115 ? 89.016 -89.729 -25.493 1.00 22.50 115 GLN B CA 1
ATOM 4280 C C . GLN B 1 115 ? 88.702 -91.112 -26.018 1.00 22.28 115 GLN B C 1
ATOM 4281 O O . GLN B 1 115 ? 89.596 -91.815 -26.487 1.00 22.16 115 GLN B O 1
ATOM 4287 N N . ARG B 1 116 ? 87.443 -91.520 -25.957 1.00 22.50 116 ARG B N 1
ATOM 4288 C CA . ARG B 1 116 ? 87.135 -92.865 -26.402 1.00 24.71 116 ARG B CA 1
ATOM 4289 C C . ARG B 1 116 ? 86.180 -93.064 -27.569 1.00 25.64 116 ARG B C 1
ATOM 4290 O O . ARG B 1 116 ? 86.158 -94.147 -28.165 1.00 25.91 116 ARG B O 1
ATOM 4298 N N . LEU B 1 117 ? 85.402 -92.039 -27.909 1.00 24.46 117 LEU B N 1
ATOM 4299 C CA . LEU B 1 117 ? 84.454 -92.145 -29.017 1.00 21.16 117 LEU B CA 1
ATOM 4300 C C . LEU B 1 117 ? 85.154 -92.211 -30.367 1.00 22.10 117 LEU B C 1
ATOM 4301 O O . LEU B 1 117 ? 86.235 -91.647 -30.548 1.00 23.24 117 LEU B O 1
ATOM 4306 N N . LYS B 1 118 ? 84.539 -92.907 -31.317 1.00 22.30 118 LYS B N 1
ATOM 4307 C CA . LYS B 1 118 ? 85.124 -93.038 -32.644 1.00 20.04 118 LYS B CA 1
ATOM 4308 C C . LYS B 1 118 ? 84.379 -92.230 -33.719 1.00 19.63 118 LYS B C 1
ATOM 4309 O O . LYS B 1 118 ? 84.863 -92.090 -34.838 1.00 22.40 118 LYS B O 1
ATOM 4315 N N . VAL B 1 119 ? 83.200 -91.715 -33.392 1.00 17.10 119 VAL B N 1
ATOM 4316 C CA . VAL B 1 119 ? 82.463 -90.867 -34.327 1.00 15.73 119 VAL B CA 1
ATOM 4317 C C . VAL B 1 119 ? 82.281 -89.541 -33.580 1.00 16.08 119 VAL B C 1
ATOM 4318 O O . VAL B 1 119 ? 82.548 -89.469 -32.385 1.00 15.83 119 VAL B O 1
ATOM 4322 N N . ASP B 1 120 ? 81.858 -88.482 -34.255 1.00 15.46 120 ASP B N 1
ATOM 4323 C CA . ASP B 1 120 ? 81.721 -87.207 -33.555 1.00 14.50 120 ASP B CA 1
ATOM 4324 C C . ASP B 1 120 ? 80.503 -87.187 -32.629 1.00 14.37 120 ASP B C 1
ATOM 4325 O O . ASP B 1 120 ? 79.579 -87.998 -32.781 1.00 12.69 120 ASP B O 1
ATOM 4330 N N . PHE B 1 121 ? 80.489 -86.257 -31.679 1.00 10.12 121 PHE B N 1
ATOM 4331 C CA . PHE B 1 121 ? 79.397 -86.221 -30.728 1.00 10.54 121 PHE B CA 1
ATOM 4332 C C . PHE B 1 121 ? 79.042 -84.849 -30.174 1.00 12.37 121 PHE B C 1
ATOM 4333 O O . PHE B 1 121 ? 79.863 -83.934 -30.143 1.00 14.99 121 PHE B O 1
ATOM 4341 N N . ALA B 1 122 ? 77.802 -84.743 -29.711 1.00 10.93 122 ALA B N 1
ATOM 4342 C CA . ALA B 1 122 ? 77.280 -83.545 -29.083 1.00 11.51 122 ALA B CA 1
ATOM 4343 C C . ALA B 1 122 ? 76.692 -84.080 -27.775 1.00 14.26 122 ALA B C 1
ATOM 4344 O O . ALA B 1 122 ? 76.405 -85.278 -27.668 1.00 14.18 122 ALA B O 1
ATOM 4346 N N . LEU B 1 123 ? 76.490 -83.216 -26.787 1.00 14.10 123 LEU B N 1
ATOM 4347 C CA . LEU B 1 123 ? 75.956 -83.684 -25.522 1.00 12.21 123 LEU B CA 1
ATOM 4348 C C . LEU B 1 123 ? 74.729 -82.982 -24.988 1.00 12.63 123 LEU B C 1
ATOM 4349 O O . LEU B 1 123 ? 74.557 -81.775 -25.140 1.00 14.45 123 LEU B O 1
ATOM 4354 N N . TYR B 1 124 ? 73.886 -83.778 -24.342 1.00 12.58 124 TYR B N 1
ATOM 4355 C CA . TYR B 1 124 ? 72.668 -83.315 -23.697 1.00 12.50 124 TYR B CA 1
ATOM 4356 C C . TYR B 1 124 ? 73.019 -83.102 -22.240 1.00 14.47 124 TYR B C 1
ATOM 4357 O O . TYR B 1 124 ? 73.956 -83.703 -21.719 1.00 16.03 124 TYR B O 1
ATOM 4366 N N . GLY B 1 125 ? 72.239 -82.260 -21.585 1.00 15.03 125 GLY B N 1
ATOM 4367 C CA . GLY B 1 125 ? 72.407 -82.040 -20.170 1.00 13.94 125 GLY B CA 1
ATOM 4368 C C . GLY B 1 125 ? 71.092 -82.603 -19.658 1.00 15.78 125 GLY B C 1
ATOM 4369 O O . GLY B 1 125 ? 70.182 -82.866 -20.449 1.00 17.20 125 GLY B O 1
ATOM 4370 N N . GLY B 1 126 ? 70.971 -82.809 -18.360 1.00 14.99 126 GLY B N 1
ATOM 4371 C CA . GLY B 1 126 ? 69.725 -83.332 -17.848 1.00 12.27 126 GLY B CA 1
ATOM 4372 C C . GLY B 1 126 ? 68.940 -82.260 -17.121 1.00 12.25 126 GLY B C 1
ATOM 4373 O O . GLY B 1 126 ? 69.504 -81.360 -16.496 1.00 12.19 126 GLY B O 1
ATOM 4374 N N . GLY B 1 127 ? 67.623 -82.351 -17.219 1.00 11.75 127 GLY B N 1
ATOM 4375 C CA . GLY B 1 127 ? 66.768 -81.407 -16.541 1.00 11.64 127 GLY B CA 1
ATOM 4376 C C . GLY B 1 127 ? 65.944 -82.241 -15.589 1.00 14.30 127 GLY B C 1
ATOM 4377 O O . GLY B 1 127 ? 64.941 -82.841 -15.985 1.00 16.21 127 GLY B O 1
ATOM 4378 N N . VAL B 1 128 ? 66.384 -82.307 -14.337 1.00 15.28 128 VAL B N 1
ATOM 4379 C CA . VAL B 1 128 ? 65.685 -83.083 -13.311 1.00 14.68 128 VAL B CA 1
ATOM 4380 C C . VAL B 1 128 ? 65.234 -82.180 -12.168 1.00 13.91 128 VAL B C 1
ATOM 4381 O O . VAL B 1 128 ? 65.642 -81.017 -12.078 1.00 12.10 128 VAL B O 1
ATOM 4385 N N . PRO B 1 129 ? 64.384 -82.697 -11.275 1.00 15.54 129 PRO B N 1
ATOM 4386 C CA . PRO B 1 129 ? 63.951 -81.817 -10.190 1.00 16.63 129 PRO B CA 1
ATOM 4387 C C . PRO B 1 129 ? 65.101 -81.300 -9.338 1.00 19.34 129 PRO B C 1
ATOM 4388 O O . PRO B 1 129 ? 65.991 -82.061 -8.933 1.00 18.21 129 PRO B O 1
ATOM 4392 N N . GLY B 1 130 ? 65.091 -79.983 -9.132 1.00 19.84 130 GLY B N 1
ATOM 4393 C CA . GLY B 1 130 ? 66.089 -79.329 -8.319 1.00 17.64 130 GLY B CA 1
ATOM 4394 C C . GLY B 1 130 ? 67.403 -78.911 -8.935 1.00 20.54 130 GLY B C 1
ATOM 4395 O O . GLY B 1 130 ? 68.241 -78.365 -8.219 1.00 23.95 130 GLY B O 1
ATOM 4396 N N . ASN B 1 131 ? 67.623 -79.133 -10.228 1.00 20.35 131 ASN B N 1
ATOM 4397 C CA . ASN B 1 131 ? 68.911 -78.733 -10.797 1.00 19.30 131 ASN B CA 1
ATOM 4398 C C . ASN B 1 131 ? 68.796 -77.568 -11.759 1.00 20.04 131 ASN B C 1
ATOM 4399 O O . ASN B 1 131 ? 69.703 -77.299 -12.544 1.00 18.61 131 ASN B O 1
ATOM 4404 N N . LEU B 1 132 ? 67.686 -76.851 -11.658 1.00 21.69 132 LEU B N 1
ATOM 4405 C CA . LEU B 1 132 ? 67.413 -75.723 -12.541 1.00 23.97 132 LEU B CA 1
ATOM 4406 C C . LEU B 1 132 ? 68.606 -74.816 -12.880 1.00 25.63 132 LEU B C 1
ATOM 4407 O O . LEU B 1 132 ? 68.856 -74.516 -14.046 1.00 27.57 132 LEU B O 1
ATOM 4412 N N . PRO B 1 133 ? 69.364 -74.372 -11.872 1.00 27.56 133 PRO B N 1
ATOM 4413 C CA . PRO B 1 133 ? 70.512 -73.500 -12.156 1.00 26.51 133 PRO B CA 1
ATOM 4414 C C . PRO B 1 133 ? 71.681 -74.132 -12.899 1.00 25.71 133 PRO B C 1
ATOM 4415 O O . PRO B 1 133 ? 72.525 -73.417 -13.436 1.00 26.41 133 PRO B O 1
ATOM 4419 N N . GLU B 1 134 ? 71.742 -75.459 -12.932 1.00 24.12 134 GLU B N 1
ATOM 4420 C CA . GLU B 1 134 ? 72.831 -76.129 -13.639 1.00 24.92 134 GLU B CA 1
ATOM 4421 C C . GLU B 1 134 ? 72.636 -76.044 -15.153 1.00 25.35 134 GLU B C 1
ATOM 4422 O O . GLU B 1 134 ? 73.600 -76.115 -15.923 1.00 26.13 134 GLU B O 1
ATOM 4428 N N . ILE B 1 135 ? 71.383 -75.902 -15.577 1.00 23.57 135 ILE B N 1
ATOM 4429 C CA . ILE B 1 135 ? 71.061 -75.829 -16.994 1.00 22.59 135 ILE B CA 1
ATOM 4430 C C . ILE B 1 135 ? 71.799 -74.714 -17.711 1.00 24.72 135 ILE B C 1
ATOM 4431 O O . ILE B 1 135 ? 72.396 -74.934 -18.761 1.00 26.40 135 ILE B O 1
ATOM 4436 N N . ARG B 1 136 ? 71.756 -73.518 -17.143 1.00 25.37 136 ARG B N 1
ATOM 4437 C CA . ARG B 1 136 ? 72.442 -72.377 -17.725 1.00 27.02 136 ARG B CA 1
ATOM 4438 C C . ARG B 1 136 ? 73.931 -72.698 -17.853 1.00 25.92 136 ARG B C 1
ATOM 4439 O O . ARG B 1 136 ? 74.570 -72.365 -18.851 1.00 23.23 136 ARG B O 1
ATOM 4447 N N . LYS B 1 137 ? 74.471 -73.359 -16.831 1.00 26.17 137 LYS B N 1
ATOM 4448 C CA . LYS B 1 137 ? 75.886 -73.725 -16.790 1.00 27.32 137 LYS B CA 1
ATOM 4449 C C . LYS B 1 137 ? 76.299 -74.684 -17.899 1.00 28.08 137 LYS B C 1
ATOM 4450 O O . LYS B 1 137 ? 77.333 -74.488 -18.557 1.00 26.15 137 LYS B O 1
ATOM 4456 N N . MET B 1 138 ? 75.506 -75.740 -18.082 1.00 27.23 138 MET B N 1
ATOM 4457 C CA . MET B 1 138 ? 75.805 -76.728 -19.110 1.00 26.27 138 MET B CA 1
ATOM 4458 C C . MET B 1 138 ? 75.644 -76.112 -20.499 1.00 26.46 138 MET B C 1
ATOM 4459 O O . MET B 1 138 ? 76.419 -76.412 -21.417 1.00 24.35 138 MET B O 1
ATOM 4464 N N . HIS B 1 139 ? 74.647 -75.241 -20.642 1.00 26.09 139 HIS B N 1
ATOM 4465 C CA . HIS B 1 139 ? 74.411 -74.555 -21.905 1.00 26.49 139 HIS B CA 1
ATOM 4466 C C . HIS B 1 139 ? 75.688 -73.821 -22.297 1.00 26.64 139 HIS B C 1
ATOM 4467 O O . HIS B 1 139 ? 76.178 -73.965 -23.428 1.00 25.22 139 HIS B O 1
ATOM 4474 N N . ASP B 1 140 ? 76.219 -73.040 -21.351 1.00 26.18 140 ASP B N 1
ATOM 4475 C CA . ASP B 1 140 ? 77.442 -72.275 -21.574 1.00 26.45 14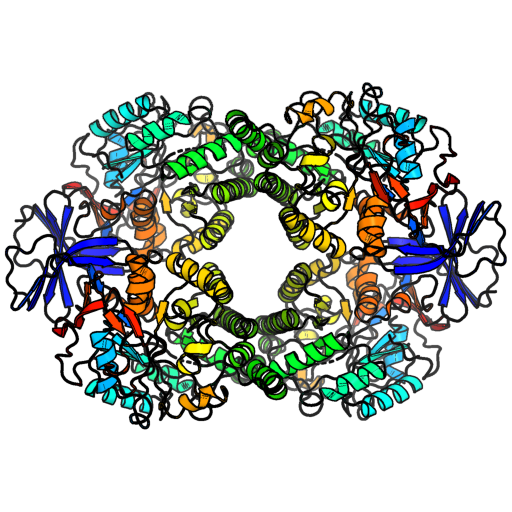0 ASP B CA 1
ATOM 4476 C C . ASP B 1 140 ? 78.663 -73.158 -21.801 1.00 25.41 140 ASP B C 1
ATOM 4477 O O . ASP B 1 140 ? 79.641 -72.725 -22.408 1.00 26.32 140 ASP B O 1
ATOM 4482 N N . ALA B 1 141 ? 78.614 -74.399 -21.328 1.00 24.39 141 ALA B N 1
ATOM 4483 C CA . ALA B 1 141 ? 79.741 -75.300 -21.527 1.00 22.15 141 ALA B CA 1
ATOM 4484 C C . ALA B 1 141 ? 79.617 -76.051 -22.846 1.00 23.01 141 ALA B C 1
ATOM 4485 O O . ALA B 1 141 ? 80.463 -76.889 -23.161 1.00 24.00 141 ALA B O 1
ATOM 4487 N N . GLY B 1 142 ? 78.560 -75.774 -23.608 1.00 20.71 142 GLY B N 1
ATOM 4488 C CA . GLY B 1 142 ? 78.418 -76.438 -24.891 1.00 20.29 142 GLY B CA 1
ATOM 4489 C C . GLY B 1 142 ? 77.304 -77.445 -25.114 1.00 20.37 142 GLY B C 1
ATOM 4490 O O . GLY B 1 142 ? 77.200 -78.008 -26.207 1.00 20.95 142 GLY B O 1
ATOM 4491 N N . ALA B 1 143 ? 76.473 -77.693 -24.111 1.00 18.43 143 ALA B N 1
ATOM 4492 C CA . ALA B 1 143 ? 75.378 -78.640 -24.293 1.00 19.11 143 ALA B CA 1
ATOM 4493 C C . ALA B 1 143 ? 74.490 -78.135 -25.434 1.00 19.97 143 ALA B C 1
ATOM 4494 O O . ALA B 1 143 ? 74.221 -76.938 -25.511 1.00 22.97 143 ALA B O 1
ATOM 4496 N N . VAL B 1 144 ? 74.047 -79.021 -26.323 1.00 16.52 144 VAL B N 1
ATOM 4497 C CA . VAL B 1 144 ? 73.183 -78.572 -27.409 1.00 15.28 144 VAL B CA 1
ATOM 4498 C C . VAL B 1 144 ? 71.736 -78.543 -26.980 1.00 15.23 144 VAL B C 1
ATOM 4499 O O . VAL B 1 144 ? 70.935 -77.805 -27.545 1.00 19.27 144 VAL B O 1
ATOM 4503 N N . GLY B 1 145 ? 71.404 -79.357 -25.987 1.00 12.53 145 GLY B N 1
ATOM 4504 C CA . GLY B 1 145 ? 70.042 -79.407 -25.507 1.00 10.93 145 GLY B CA 1
ATOM 4505 C C . GLY B 1 145 ? 69.930 -80.139 -24.185 1.00 12.22 145 GLY B C 1
ATOM 4506 O O . GLY B 1 145 ? 70.944 -80.517 -23.593 1.00 11.94 145 GLY B O 1
ATOM 4507 N N . PHE B 1 146 ? 68.695 -80.346 -23.728 1.00 9.95 146 PHE B N 1
ATOM 4508 C CA . PHE B 1 146 ? 68.439 -81.010 -22.465 1.00 9.39 146 PHE B CA 1
ATOM 4509 C C . PHE B 1 146 ? 67.274 -81.962 -22.533 1.00 10.04 146 PHE B C 1
ATOM 4510 O O . PHE B 1 146 ? 66.359 -81.799 -23.347 1.00 11.44 146 PHE B O 1
ATOM 4530 N N . SER B 1 148 ? 64.249 -84.107 -20.185 1.00 6.65 148 SER B N 1
ATOM 4531 C CA . SER B 1 148 ? 63.496 -84.204 -18.940 1.00 7.89 148 SER B CA 1
ATOM 4532 C C . SER B 1 148 ? 62.498 -85.320 -19.174 1.00 11.51 148 SER B C 1
ATOM 4533 O O . SER B 1 148 ? 62.090 -85.557 -20.318 1.00 13.06 148 SER B O 1
ATOM 4536 N N . MET B 1 149 ? 62.099 -86.017 -18.118 1.00 11.49 149 MET B N 1
ATOM 4537 C CA . MET B 1 149 ? 61.143 -87.092 -18.307 1.00 14.07 149 MET B CA 1
ATOM 4538 C C . MET B 1 149 ? 59.863 -86.815 -17.558 1.00 15.13 149 MET B C 1
ATOM 4539 O O . MET B 1 149 ? 59.885 -86.278 -16.443 1.00 16.79 149 MET B O 1
ATOM 4544 N N . MET B 1 150 ? 58.745 -87.171 -18.180 1.00 13.07 150 MET B N 1
ATOM 4545 C CA . MET B 1 150 ? 57.446 -86.974 -17.564 1.00 15.80 150 MET B CA 1
ATOM 4546 C C . MET B 1 150 ? 57.032 -88.275 -16.904 1.00 16.17 150 MET B C 1
ATOM 4547 O O . MET B 1 150 ? 56.084 -88.312 -16.128 1.00 15.97 150 MET B O 1
ATOM 4552 N N . ALA B 1 151 ? 57.765 -89.336 -17.226 1.00 19.22 151 ALA B N 1
ATOM 4553 C CA . ALA B 1 151 ? 57.546 -90.667 -16.667 1.00 25.24 151 ALA B CA 1
ATOM 4554 C C . ALA B 1 151 ? 58.954 -91.240 -16.549 1.00 31.78 151 ALA B C 1
ATOM 4555 O O . ALA B 1 151 ? 59.694 -91.296 -17.537 1.00 31.47 151 ALA B O 1
ATOM 4557 N N . ALA B 1 152 ? 59.329 -91.641 -15.332 1.00 40.52 152 ALA B N 1
ATOM 4558 C CA . ALA B 1 152 ? 60.675 -92.151 -15.063 1.00 46.16 152 ALA B CA 1
ATOM 4559 C C . ALA B 1 152 ? 60.908 -93.493 -15.690 1.00 50.98 152 ALA B C 1
ATOM 4560 O O . ALA B 1 152 ? 60.069 -94.000 -16.421 1.00 51.34 152 ALA B O 1
ATOM 4562 N N . SER B 1 153 ? 62.077 -94.053 -15.414 1.00 60.48 153 SER B N 1
ATOM 4563 C CA . SER B 1 153 ? 62.442 -95.370 -15.927 1.00 69.13 153 SER B CA 1
ATOM 4564 C C . SER B 1 153 ? 63.547 -95.911 -15.025 1.00 71.93 153 SER B C 1
ATOM 4565 O O . SER B 1 153 ? 63.652 -97.125 -14.802 1.00 73.04 153 SER B O 1
ATOM 4568 N N . VAL B 1 154 ? 64.360 -94.989 -14.509 1.00 73.53 154 VAL B N 1
ATOM 4569 C CA . VAL B 1 154 ? 65.459 -95.328 -13.615 1.00 74.49 154 VAL B CA 1
ATOM 4570 C C . VAL B 1 154 ? 65.383 -94.417 -12.400 1.00 75.02 154 VAL B C 1
ATOM 4571 O O . VAL B 1 154 ? 66.216 -93.531 -12.228 1.00 74.35 154 VAL B O 1
ATOM 4575 N N . PRO B 1 155 ? 64.362 -94.617 -11.546 1.00 76.30 155 PRO B N 1
ATOM 4576 C CA . PRO B 1 155 ? 64.176 -93.806 -10.336 1.00 75.95 155 PRO B CA 1
ATOM 4577 C C . PRO B 1 155 ? 65.446 -93.740 -9.481 1.00 75.01 155 PRO B C 1
ATOM 4578 O O . PRO B 1 155 ? 66.199 -94.718 -9.395 1.00 74.29 155 PRO B O 1
ATOM 4582 N N . GLY B 1 156 ? 65.670 -92.578 -8.860 1.00 73.32 156 GLY B N 1
ATOM 4583 C CA . GLY B 1 156 ? 66.853 -92.366 -8.039 1.00 70.43 156 GLY B CA 1
ATOM 4584 C C . GLY B 1 156 ? 67.994 -91.783 -8.867 1.00 68.14 156 GLY B C 1
ATOM 4585 O O . GLY B 1 156 ? 68.623 -90.791 -8.483 1.00 68.74 156 GLY B O 1
ATOM 4586 N N . MET B 1 157 ? 68.250 -92.416 -10.010 1.00 64.00 157 MET B N 1
ATOM 4587 C CA . MET B 1 157 ? 69.288 -92.004 -10.948 1.00 58.81 157 MET B CA 1
ATOM 4588 C C . MET B 1 157 ? 68.793 -90.792 -11.771 1.00 54.95 157 MET B C 1
ATOM 4589 O O . MET B 1 157 ? 69.394 -89.714 -11.730 1.00 55.06 157 MET B O 1
ATOM 4594 N N . PHE B 1 158 ? 67.696 -90.966 -12.508 1.00 47.85 158 PHE B N 1
ATOM 4595 C CA . PHE B 1 158 ? 67.124 -89.875 -13.294 1.00 37.97 158 PHE B CA 1
ATOM 4596 C C . PHE B 1 158 ? 65.630 -89.815 -12.969 1.00 34.56 158 PHE B C 1
ATOM 4597 O O . PHE B 1 158 ? 64.883 -90.738 -13.304 1.00 35.07 158 PHE B O 1
ATOM 4605 N N . ASP B 1 159 ? 65.186 -88.738 -12.324 1.00 31.58 159 ASP B N 1
ATOM 4606 C CA . ASP B 1 159 ? 63.773 -88.635 -11.945 1.00 30.78 159 ASP B CA 1
ATOM 4607 C C . ASP B 1 159 ? 62.893 -87.838 -12.886 1.00 26.52 159 ASP B C 1
ATOM 4608 O O . ASP B 1 159 ? 63.356 -86.961 -13.618 1.00 24.53 159 ASP B O 1
ATOM 4613 N N . ALA B 1 160 ? 61.604 -88.143 -12.844 1.00 20.08 160 ALA B N 1
ATOM 4614 C CA . ALA B 1 160 ? 60.651 -87.430 -13.665 1.00 18.06 160 ALA B CA 1
ATOM 4615 C C . ALA B 1 160 ? 60.377 -86.087 -12.987 1.00 17.55 160 ALA B C 1
ATOM 4616 O O . ALA B 1 160 ? 60.575 -85.939 -11.779 1.00 18.34 160 ALA B O 1
ATOM 4618 N N . VAL B 1 161 ? 59.941 -85.105 -13.766 1.00 16.34 161 VAL B N 1
ATOM 4619 C CA . VAL B 1 161 ? 59.619 -83.796 -13.207 1.00 15.13 161 VAL B CA 1
ATOM 4620 C C . VAL B 1 161 ? 58.104 -83.620 -13.161 1.00 15.25 161 VAL B C 1
ATOM 4621 O O . VAL B 1 161 ? 57.368 -84.283 -13.894 1.00 17.62 161 VAL B O 1
ATOM 4625 N N . SER B 1 162 ? 57.627 -82.749 -12.288 1.00 12.53 162 SER B N 1
ATOM 4626 C CA . SER B 1 162 ? 56.194 -82.506 -12.232 1.00 13.34 162 SER B CA 1
ATOM 4627 C C . SER B 1 162 ? 55.904 -81.419 -13.260 1.00 14.72 162 SER B C 1
ATOM 4628 O O . SER B 1 162 ? 56.831 -80.844 -13.833 1.00 16.71 162 SER B O 1
ATOM 4631 N N . ASP B 1 163 ? 54.633 -81.120 -13.499 1.00 15.01 163 ASP B N 1
ATOM 4632 C CA . ASP B 1 163 ? 54.312 -80.090 -14.482 1.00 13.78 163 ASP B CA 1
ATOM 4633 C C . ASP B 1 163 ? 54.955 -78.746 -14.131 1.00 14.40 163 ASP B C 1
ATOM 4634 O O . ASP B 1 163 ? 55.426 -78.036 -15.008 1.00 16.80 163 ASP B O 1
ATOM 4639 N N . GLY B 1 164 ? 55.012 -78.414 -12.849 1.00 14.70 164 GLY B N 1
ATOM 4640 C CA . GLY B 1 164 ? 55.612 -77.158 -12.429 1.00 13.75 164 GLY B CA 1
ATOM 4641 C C . GLY B 1 164 ? 57.104 -77.144 -12.700 1.00 13.64 164 GLY B C 1
ATOM 4642 O O . GLY B 1 164 ? 57.651 -76.166 -13.220 1.00 12.94 164 GLY B O 1
ATOM 4643 N N . GLU B 1 165 ? 57.780 -78.234 -12.363 1.00 12.91 165 GLU B N 1
ATOM 4644 C CA . GLU B 1 165 ? 59.219 -78.301 -12.592 1.00 14.26 165 GLU B CA 1
ATOM 4645 C C . GLU B 1 165 ? 59.478 -78.288 -14.092 1.00 12.80 165 GLU B C 1
ATOM 4646 O O . GLU B 1 165 ? 60.385 -77.604 -14.575 1.00 12.04 165 GLU B O 1
ATOM 4652 N N . LEU B 1 166 ? 58.670 -79.050 -14.826 1.00 12.17 166 LEU B N 1
ATOM 4653 C CA . LEU B 1 166 ? 58.790 -79.111 -16.274 1.00 11.63 166 LEU B CA 1
ATOM 4654 C C . LEU B 1 166 ? 58.571 -77.716 -16.860 1.00 12.27 166 LEU B C 1
ATOM 4655 O O . LEU B 1 166 ? 59.281 -77.294 -17.773 1.00 11.01 166 LEU B O 1
ATOM 4660 N N . PHE B 1 167 ? 57.590 -76.993 -16.331 1.00 12.04 167 PHE B N 1
ATOM 4661 C CA . PHE B 1 167 ? 57.318 -75.648 -16.815 1.00 12.00 167 PHE B CA 1
ATOM 4662 C C . PHE B 1 167 ? 58.488 -74.705 -16.563 1.00 13.23 167 PHE B C 1
ATOM 4663 O O . PHE B 1 167 ? 58.830 -73.890 -17.422 1.00 11.64 167 PHE B O 1
ATOM 4671 N N . GLU B 1 168 ? 59.104 -74.809 -15.387 1.00 15.78 168 GLU B N 1
ATOM 4672 C CA . GLU B 1 168 ? 60.238 -73.938 -15.070 1.00 18.72 168 GLU B CA 1
ATOM 4673 C C . GLU B 1 168 ? 61.416 -74.255 -15.981 1.00 18.79 168 GLU B C 1
ATOM 4674 O O . GLU B 1 168 ? 62.175 -73.365 -16.373 1.00 20.32 168 GLU B O 1
ATOM 4680 N N . ILE B 1 169 ? 61.564 -75.535 -16.317 1.00 17.34 169 ILE B N 1
ATOM 4681 C CA . ILE B 1 169 ? 62.642 -75.960 -17.192 1.00 13.17 169 ILE B CA 1
ATOM 4682 C C . ILE B 1 169 ? 62.394 -75.378 -18.575 1.00 11.88 169 ILE B C 1
ATOM 4683 O O . ILE B 1 169 ? 63.320 -74.887 -19.208 1.00 8.80 169 ILE B O 1
ATOM 4688 N N . PHE B 1 170 ? 61.141 -75.416 -19.032 1.00 12.27 170 PHE B N 1
ATOM 4689 C CA . PHE B 1 170 ? 60.785 -74.870 -20.340 1.00 12.79 170 PHE B CA 1
ATOM 4690 C C . PHE B 1 170 ? 61.166 -73.398 -20.400 1.00 16.89 170 PHE B C 1
ATOM 4691 O O . PHE B 1 170 ? 61.726 -72.936 -21.401 1.00 17.21 170 PHE B O 1
ATOM 4699 N N . GLN B 1 171 ? 60.873 -72.655 -19.337 1.00 16.70 171 GLN B N 1
ATOM 4700 C CA . GLN B 1 171 ? 61.230 -71.242 -19.324 1.00 16.00 171 GLN B CA 1
ATOM 4701 C C . GLN B 1 171 ? 62.735 -71.044 -19.381 1.00 16.18 171 GLN B C 1
ATOM 4702 O O . GLN B 1 171 ? 63.205 -70.184 -20.123 1.00 19.77 171 GLN B O 1
ATOM 4708 N N . GLU B 1 172 ? 63.505 -71.812 -18.615 1.00 14.24 172 GLU B N 1
ATOM 4709 C CA . GLU B 1 172 ? 64.953 -71.635 -18.686 1.00 16.69 172 GLU B CA 1
ATOM 4710 C C . GLU B 1 172 ? 65.446 -71.928 -20.098 1.00 16.89 172 GLU B C 1
ATOM 4711 O O . GLU B 1 172 ? 66.214 -71.150 -20.659 1.00 17.20 172 GLU B O 1
ATOM 4717 N N . ILE B 1 173 ? 64.998 -73.047 -20.669 1.00 16.06 173 ILE B N 1
ATOM 4718 C CA . ILE B 1 173 ? 65.396 -73.441 -22.016 1.00 15.97 173 ILE B CA 1
ATOM 4719 C C . ILE B 1 173 ? 65.098 -72.349 -23.037 1.00 16.69 173 ILE B C 1
ATOM 4720 O O . ILE B 1 173 ? 65.908 -72.087 -23.932 1.00 17.41 173 ILE B O 1
ATOM 4725 N N . ALA B 1 174 ? 63.938 -71.715 -22.906 1.00 15.09 174 ALA B N 1
ATOM 4726 C CA . ALA B 1 174 ? 63.563 -70.659 -23.833 1.00 15.85 174 ALA B CA 1
ATOM 4727 C C . ALA B 1 174 ? 64.506 -69.488 -23.705 1.00 17.60 174 ALA B C 1
ATOM 4728 O O . ALA B 1 174 ? 64.925 -68.908 -24.704 1.00 20.69 174 ALA B O 1
ATOM 4730 N N . ALA B 1 175 ? 64.843 -69.145 -22.468 1.00 18.75 175 ALA B N 1
ATOM 4731 C CA . ALA B 1 175 ? 65.731 -68.026 -22.200 1.00 20.99 175 ALA B CA 1
ATOM 4732 C C . ALA B 1 175 ? 67.168 -68.260 -22.670 1.00 23.42 175 ALA B C 1
ATOM 4733 O O . ALA B 1 175 ? 67.885 -67.310 -22.951 1.00 26.00 175 ALA B O 1
ATOM 4735 N N . CYS B 1 176 ? 67.589 -69.519 -22.746 1.00 25.15 176 CYS B N 1
ATOM 4736 C CA . CYS B 1 176 ? 68.944 -69.852 -23.191 1.00 24.80 176 CYS B CA 1
ATOM 4737 C C . CYS B 1 176 ? 68.964 -70.040 -24.689 1.00 23.12 176 CYS B C 1
ATOM 4738 O O . CYS B 1 176 ? 70.027 -70.016 -25.305 1.00 23.63 176 CYS B O 1
ATOM 4741 N N . GLY B 1 177 ? 67.781 -70.246 -25.260 1.00 22.53 177 GLY B N 1
ATOM 4742 C CA . GLY B 1 177 ? 67.670 -70.471 -26.689 1.00 21.60 177 GLY B CA 1
ATOM 4743 C C . GLY B 1 177 ? 68.174 -71.861 -27.018 1.00 21.89 177 GLY B C 1
ATOM 4744 O O . GLY B 1 177 ? 68.744 -72.099 -28.086 1.00 25.61 177 GLY B O 1
ATOM 4745 N N . SER B 1 178 ? 67.971 -72.785 -26.086 1.00 19.22 178 SER B N 1
ATOM 4746 C CA . SER B 1 178 ? 68.418 -74.150 -26.257 1.00 18.57 178 SER B CA 1
ATOM 4747 C C . SER B 1 178 ? 67.270 -74.991 -26.789 1.00 19.75 178 SER B C 1
ATOM 4748 O O . SER B 1 178 ? 66.323 -74.463 -27.363 1.00 22.67 178 SER B O 1
ATOM 4751 N N . VAL B 1 179 ? 67.363 -76.303 -26.598 1.00 17.93 179 VAL B N 1
ATOM 4752 C CA . VAL B 1 179 ? 66.330 -77.234 -27.038 1.00 13.98 179 VAL B CA 1
ATOM 4753 C C . VAL B 1 179 ? 66.014 -78.138 -25.858 1.00 12.98 179 VAL B C 1
ATOM 4754 O O . VAL B 1 179 ? 66.909 -78.493 -25.104 1.00 15.97 179 VAL B O 1
ATOM 4758 N N . ILE B 1 180 ? 64.748 -78.495 -25.685 1.00 10.54 180 ILE B N 1
ATOM 4759 C CA . ILE B 1 180 ? 64.367 -79.412 -24.622 1.00 9.14 180 ILE B CA 1
ATOM 4760 C C . ILE B 1 180 ? 63.631 -80.572 -25.296 1.00 11.24 180 ILE B C 1
ATOM 4761 O O . ILE B 1 180 ? 62.758 -80.360 -26.141 1.00 14.12 180 ILE B O 1
ATOM 4766 N N . VAL B 1 181 ? 64.014 -81.797 -24.967 1.00 8.07 181 VAL B N 1
ATOM 4767 C CA . VAL B 1 181 ? 63.337 -82.950 -25.528 1.00 4.90 181 VAL B CA 1
ATOM 4768 C C . VAL B 1 181 ? 62.749 -83.631 -24.308 1.00 5.97 181 VAL B C 1
ATOM 4769 O O . VAL B 1 181 ? 63.321 -83.548 -23.224 1.00 7.26 181 VAL B O 1
ATOM 4773 N N . VAL B 1 182 ? 61.606 -84.284 -24.452 1.00 7.10 182 VAL B N 1
ATOM 4774 C CA . VAL B 1 182 ? 61.005 -84.949 -23.302 1.00 7.68 182 VAL B CA 1
ATOM 4775 C C . VAL B 1 182 ? 60.508 -86.328 -23.668 1.00 8.71 182 VAL B C 1
ATOM 4776 O O . VAL B 1 182 ? 60.264 -86.623 -24.835 1.00 9.67 182 VAL B O 1
ATOM 4780 N N . HIS B 1 183 ? 60.378 -87.169 -22.650 1.00 8.44 183 HIS B N 1
ATOM 4781 C CA . HIS B 1 183 ? 59.835 -88.508 -22.810 1.00 10.01 183 HIS B CA 1
ATOM 4782 C C . HIS B 1 183 ? 58.409 -88.263 -22.320 1.00 12.09 183 HIS B C 1
ATOM 4783 O O . HIS B 1 183 ? 58.186 -88.017 -21.128 1.00 12.23 183 HIS B O 1
ATOM 4790 N N . ALA B 1 184 ? 57.440 -88.302 -23.222 1.00 11.42 184 ALA B N 1
ATOM 4791 C CA . ALA B 1 184 ? 56.082 -88.014 -22.794 1.00 10.99 184 ALA B CA 1
ATOM 4792 C C . ALA B 1 184 ? 55.146 -89.172 -22.536 1.00 10.94 184 ALA B C 1
ATOM 4793 O O . ALA B 1 184 ? 54.606 -89.767 -23.464 1.00 11.73 184 ALA B O 1
ATOM 4795 N N . GLU B 1 185 ? 54.957 -89.482 -21.258 1.00 12.13 185 GLU B N 1
ATOM 4796 C CA . GLU B 1 185 ? 54.014 -90.513 -20.833 1.00 13.83 185 GLU B CA 1
ATOM 4797 C C . GLU B 1 185 ? 53.469 -90.061 -19.498 1.00 12.91 185 GLU B C 1
ATOM 4798 O O . GLU B 1 185 ? 54.031 -89.171 -18.871 1.00 13.77 185 GLU B O 1
ATOM 4804 N N . ASN B 1 186 ? 52.361 -90.641 -19.065 1.00 13.67 186 ASN B N 1
ATOM 4805 C CA . ASN B 1 186 ? 51.802 -90.247 -17.783 1.00 14.04 186 ASN B CA 1
ATOM 4806 C C . ASN B 1 186 ? 52.214 -91.278 -16.730 1.00 15.24 186 ASN B C 1
ATOM 4807 O O . ASN B 1 186 ? 51.675 -92.384 -16.668 1.00 12.07 186 ASN B O 1
ATOM 4812 N N . GLU B 1 187 ? 53.189 -90.897 -15.913 1.00 16.84 187 GLU B N 1
ATOM 4813 C CA . GLU B 1 187 ? 53.725 -91.769 -14.875 1.00 20.25 187 GLU B CA 1
ATOM 4814 C C . GLU B 1 187 ? 52.682 -92.411 -13.979 1.00 17.87 187 GLU B C 1
ATOM 4815 O O . GLU B 1 187 ? 52.642 -93.623 -13.797 1.00 17.95 187 GLU B O 1
ATOM 4821 N N . THR B 1 188 ? 51.836 -91.565 -13.427 1.00 16.86 188 THR B N 1
ATOM 4822 C CA . THR B 1 188 ? 50.795 -91.964 -12.510 1.00 15.26 188 THR B CA 1
ATOM 4823 C C . THR B 1 188 ? 49.728 -92.904 -13.045 1.00 14.16 188 THR B C 1
ATOM 4824 O O . THR B 1 188 ? 49.234 -93.756 -12.313 1.00 13.01 188 THR B O 1
ATOM 4828 N N . ILE B 1 189 ? 49.363 -92.738 -14.311 1.00 14.38 189 ILE B N 1
ATOM 4829 C CA . ILE B 1 189 ? 48.355 -93.594 -14.925 1.00 12.52 189 ILE B CA 1
ATOM 4830 C C . ILE B 1 189 ? 48.979 -94.940 -15.226 1.00 13.32 189 ILE B C 1
ATOM 4831 O O . ILE B 1 189 ? 48.345 -95.980 -15.057 1.00 14.11 189 ILE B O 1
ATOM 4836 N N . ILE B 1 190 ? 50.233 -94.924 -15.659 1.00 15.16 190 ILE B N 1
ATOM 4837 C CA . ILE B 1 190 ? 50.922 -96.165 -15.946 1.00 15.67 190 ILE B CA 1
ATOM 4838 C C . ILE B 1 190 ? 50.962 -97.005 -14.676 1.00 19.58 190 ILE B C 1
ATOM 4839 O O . ILE B 1 190 ? 50.690 -98.203 -14.717 1.00 22.29 190 ILE B O 1
ATOM 4844 N N . GLN B 1 191 ? 51.282 -96.385 -13.545 1.00 21.16 191 GLN B N 1
ATOM 4845 C CA . GLN B 1 191 ? 51.321 -97.124 -12.289 1.00 23.53 191 GLN B CA 1
ATOM 4846 C C . GLN B 1 191 ? 49.969 -97.746 -11.976 1.00 24.28 191 GLN B C 1
ATOM 4847 O O . GLN B 1 191 ? 49.891 -98.929 -11.636 1.00 26.57 191 GLN B O 1
ATOM 4853 N N . ALA B 1 192 ? 48.906 -96.953 -12.083 1.00 21.22 192 ALA B N 1
ATOM 4854 C CA . ALA B 1 192 ? 47.567 -97.454 -11.799 1.00 20.96 192 ALA B CA 1
ATOM 4855 C C . ALA B 1 192 ? 47.221 -98.622 -12.707 1.00 21.89 192 ALA B C 1
ATOM 4856 O O . ALA B 1 192 ? 46.744 -99.660 -12.243 1.00 24.62 192 ALA B O 1
ATOM 4858 N N . LEU B 1 193 ? 47.455 -98.460 -14.001 1.00 20.21 193 LEU B N 1
ATOM 4859 C CA . LEU B 1 193 ? 47.160 -99.532 -14.928 1.00 21.89 193 LEU B CA 1
ATOM 4860 C C . LEU B 1 193 ? 48.015 -100.778 -14.651 1.00 24.33 193 LEU B C 1
ATOM 4861 O O . LEU B 1 193 ? 47.532 -101.902 -14.778 1.00 24.55 193 LEU B O 1
ATOM 4866 N N . GLN B 1 194 ? 49.275 -100.590 -14.270 1.00 25.41 194 GLN B N 1
ATOM 4867 C CA . GLN B 1 194 ? 50.133 -101.735 -13.980 1.00 30.32 194 GLN B CA 1
ATOM 4868 C C . GLN B 1 194 ? 49.523 -102.588 -12.890 1.00 33.80 194 GLN B C 1
ATOM 4869 O O . GLN B 1 194 ? 49.490 -103.815 -12.998 1.00 34.86 194 GLN B O 1
ATOM 4875 N N . LYS B 1 195 ? 49.052 -101.930 -11.832 1.00 36.02 195 LYS B N 1
ATOM 4876 C CA . LYS B 1 195 ? 48.443 -102.635 -10.719 1.00 36.30 195 LYS B CA 1
ATOM 4877 C C . LYS B 1 195 ? 47.207 -103.377 -11.170 1.00 35.46 195 LYS B C 1
ATOM 4878 O O . LYS B 1 195 ? 47.062 -104.553 -10.869 1.00 38.56 195 LYS B O 1
ATOM 4884 N N . GLN B 1 196 ? 46.325 -102.713 -11.906 1.00 34.47 196 GLN B N 1
ATOM 4885 C CA . GLN B 1 196 ? 45.115 -103.386 -12.359 1.00 35.52 196 GLN B CA 1
ATOM 4886 C C . GLN B 1 196 ? 45.482 -104.607 -13.200 1.00 35.89 196 GLN B C 1
ATOM 4887 O O . GLN B 1 196 ? 45.000 -105.708 -12.942 1.00 36.88 196 GLN B O 1
ATOM 4893 N N . ILE B 1 197 ? 46.347 -104.408 -14.193 1.00 34.23 197 ILE B N 1
ATOM 4894 C CA . ILE B 1 197 ? 46.767 -105.486 -15.087 1.00 32.38 197 ILE B CA 1
ATOM 4895 C C . ILE B 1 197 ? 47.516 -106.618 -14.393 1.00 33.30 197 ILE B C 1
ATOM 4896 O O . ILE B 1 197 ? 47.274 -107.790 -14.689 1.00 31.88 197 ILE B O 1
ATOM 4901 N N . LYS B 1 198 ? 48.425 -106.284 -13.483 1.00 33.54 198 LYS B N 1
ATOM 4902 C CA . LYS B 1 198 ? 49.154 -107.322 -12.765 1.00 35.57 198 LYS B CA 1
ATOM 4903 C C . LYS B 1 198 ? 48.168 -108.132 -11.935 1.00 36.57 198 LYS B C 1
ATOM 4904 O O . LYS B 1 198 ? 48.221 -109.360 -11.912 1.00 38.27 198 LYS B O 1
ATOM 4910 N N . ALA B 1 199 ? 47.252 -107.444 -11.264 1.00 37.34 199 ALA B N 1
ATOM 4911 C CA . ALA B 1 199 ? 46.254 -108.117 -10.445 1.00 37.00 199 ALA B CA 1
ATOM 4912 C C . ALA B 1 199 ? 45.450 -109.131 -11.261 1.00 37.68 199 ALA B C 1
ATOM 4913 O O . ALA B 1 199 ? 45.128 -110.209 -10.777 1.00 40.53 199 ALA B O 1
ATOM 4915 N N . ALA B 1 200 ? 45.115 -108.786 -12.495 1.00 37.55 200 ALA B N 1
ATOM 4916 C CA . ALA B 1 200 ? 44.356 -109.692 -13.344 1.00 35.56 200 ALA B CA 1
ATOM 4917 C C . ALA B 1 200 ? 45.278 -110.781 -13.872 1.00 35.74 200 ALA B C 1
ATOM 4918 O O . ALA B 1 200 ? 44.900 -111.560 -14.741 1.00 35.86 200 ALA B O 1
ATOM 4920 N N . GLY B 1 201 ? 46.501 -110.818 -13.357 1.00 35.24 201 GLY B N 1
ATOM 4921 C CA . GLY B 1 201 ? 47.450 -111.828 -13.789 1.00 36.23 201 GLY B CA 1
ATOM 4922 C C . GLY B 1 201 ? 48.053 -111.690 -15.179 1.00 36.74 201 GLY B C 1
ATOM 4923 O O . GLY B 1 201 ? 48.339 -112.690 -15.830 1.00 36.78 201 GLY B O 1
ATOM 4924 N N . GLY B 1 202 ? 48.251 -110.462 -15.648 1.00 37.80 202 GLY B N 1
ATOM 4925 C CA . GLY B 1 202 ? 48.851 -110.281 -16.958 1.00 35.60 202 GLY B CA 1
ATOM 4926 C C . GLY B 1 202 ? 50.366 -110.280 -16.843 1.00 35.50 202 GLY B C 1
ATOM 4927 O O . GLY B 1 202 ? 50.918 -109.585 -15.991 1.00 36.91 202 GLY B O 1
ATOM 4928 N N . LYS B 1 203 ? 51.040 -111.067 -17.676 1.00 34.94 203 LYS B N 1
ATOM 4929 C CA . LYS B 1 203 ? 52.500 -111.134 -17.662 1.00 36.63 203 LYS B CA 1
ATOM 4930 C C . LYS B 1 203 ? 53.032 -111.111 -19.090 1.00 35.10 203 LYS B C 1
ATOM 4931 O O . LYS B 1 203 ? 54.222 -111.304 -19.318 1.00 32.22 203 LYS B O 1
ATOM 4937 N N . ASP B 1 204 ? 52.110 -110.880 -20.029 1.00 36.57 204 ASP B N 1
ATOM 4938 C CA . ASP B 1 204 ? 52.328 -110.797 -21.483 1.00 36.03 204 ASP B CA 1
ATOM 4939 C C . ASP B 1 204 ? 53.157 -109.610 -21.930 1.00 35.75 204 ASP B C 1
ATOM 4940 O O . ASP B 1 204 ? 53.536 -108.751 -21.146 1.00 39.44 204 ASP B O 1
ATOM 4945 N N . MET B 1 205 ? 53.390 -109.564 -23.237 1.00 33.22 205 MET B N 1
ATOM 4946 C CA . MET B 1 205 ? 54.039 -108.426 -23.849 1.00 29.70 205 MET B CA 1
ATOM 4947 C C . MET B 1 205 ? 52.771 -107.601 -24.101 1.00 30.08 205 MET B C 1
ATOM 4948 O O . MET B 1 205 ? 52.765 -106.369 -24.013 1.00 31.50 205 MET B O 1
ATOM 4953 N N . ALA B 1 206 ? 51.684 -108.313 -24.386 1.00 27.39 206 ALA B N 1
ATOM 4954 C CA . ALA B 1 206 ? 50.393 -107.691 -24.621 1.00 26.47 206 ALA B CA 1
ATOM 4955 C C . ALA B 1 206 ? 49.979 -106.964 -23.352 1.00 26.96 206 ALA B C 1
ATOM 4956 O O . ALA B 1 206 ? 49.485 -105.834 -23.399 1.00 29.60 206 ALA B O 1
ATOM 4958 N N . ALA B 1 207 ? 50.178 -107.619 -22.216 1.00 24.36 207 ALA B N 1
ATOM 4959 C CA . ALA B 1 207 ? 49.837 -107.017 -20.938 1.00 24.04 207 ALA B CA 1
ATOM 4960 C C . ALA B 1 207 ? 50.654 -105.734 -20.725 1.00 24.46 207 ALA B C 1
ATOM 4961 O O . ALA B 1 207 ? 50.159 -104.736 -20.178 1.00 23.04 207 ALA B O 1
ATOM 4963 N N . TYR B 1 208 ? 51.913 -105.771 -21.151 1.00 20.71 208 TYR B N 1
ATOM 4964 C CA . TYR B 1 208 ? 52.784 -104.625 -21.011 1.00 19.19 208 TYR B CA 1
ATOM 4965 C C . TYR B 1 208 ? 52.227 -103.443 -21.806 1.00 20.14 208 TYR B C 1
ATOM 4966 O O . TYR B 1 208 ? 51.966 -102.378 -21.247 1.00 20.00 208 TYR B O 1
ATOM 4975 N N . GLU B 1 209 ? 52.044 -103.641 -23.106 1.00 18.25 209 GLU B N 1
ATOM 4976 C CA . GLU B 1 209 ? 51.528 -102.599 -23.989 1.00 18.16 209 GLU B CA 1
ATOM 4977 C C . GLU B 1 209 ? 50.274 -101.956 -23.396 1.00 19.91 209 GLU B C 1
ATOM 4978 O O . GLU B 1 209 ? 50.118 -100.730 -23.414 1.00 18.52 209 GLU B O 1
ATOM 4984 N N . ALA B 1 210 ? 49.385 -102.784 -22.857 1.00 21.07 210 ALA B N 1
ATOM 4985 C CA . ALA B 1 210 ? 48.144 -102.278 -22.286 1.00 20.40 210 ALA B CA 1
ATOM 4986 C C . ALA B 1 210 ? 48.353 -101.436 -21.045 1.00 19.50 210 ALA B C 1
ATOM 4987 O O . ALA B 1 210 ? 47.511 -100.601 -20.729 1.00 20.59 210 ALA B O 1
ATOM 4989 N N . SER B 1 211 ? 49.463 -101.653 -20.341 1.00 18.66 211 SER B N 1
ATOM 4990 C CA . SER B 1 211 ? 49.740 -100.894 -19.121 1.00 18.19 211 SER B CA 1
ATOM 4991 C C . SER B 1 211 ? 50.220 -99.469 -19.421 1.00 18.84 211 SER B C 1
ATOM 4992 O O . SER B 1 211 ? 50.230 -98.608 -18.540 1.00 21.25 211 SER B O 1
ATOM 4995 N N . GLN B 1 212 ? 50.617 -99.226 -20.666 1.00 17.08 212 GLN B N 1
ATOM 4996 C CA . GLN B 1 212 ? 51.068 -97.904 -21.087 1.00 15.95 212 GLN B CA 1
ATOM 4997 C C . GLN B 1 212 ? 50.414 -97.627 -22.431 1.00 14.57 212 GLN B C 1
ATOM 4998 O O . GLN B 1 212 ? 51.094 -97.430 -23.424 1.00 15.45 212 GLN B O 1
ATOM 5004 N N . PRO B 1 213 ? 49.072 -97.614 -22.470 1.00 14.10 213 PRO B N 1
ATOM 5005 C CA . PRO B 1 213 ? 48.268 -97.377 -23.677 1.00 13.60 213 PRO B CA 1
ATOM 5006 C C . PRO B 1 213 ? 48.512 -96.050 -24.375 1.00 13.69 213 PRO B C 1
ATOM 5007 O O . PRO B 1 213 ? 49.135 -95.152 -23.807 1.00 13.89 213 PRO B O 1
ATOM 5011 N N . VAL B 1 214 ? 48.010 -95.921 -25.601 1.00 13.00 214 VAL B N 1
ATOM 5012 C CA . VAL B 1 214 ? 48.219 -94.690 -26.346 1.00 14.62 214 VAL B CA 1
ATOM 5013 C C . VAL B 1 214 ? 47.532 -93.493 -25.706 1.00 15.67 214 VAL B C 1
ATOM 5014 O O . VAL B 1 214 ? 48.075 -92.388 -25.726 1.00 17.49 214 VAL B O 1
ATOM 5018 N N . PHE B 1 215 ? 46.360 -93.702 -25.111 1.00 16.22 215 PHE B N 1
ATOM 5019 C CA . PHE B 1 215 ? 45.651 -92.571 -24.537 1.00 14.73 215 PHE B CA 1
ATOM 5020 C C . PHE B 1 215 ? 46.477 -91.840 -23.488 1.00 14.64 215 PHE B C 1
ATOM 5021 O O . PHE B 1 215 ? 46.375 -90.618 -23.366 1.00 15.68 215 PHE B O 1
ATOM 5029 N N . GLN B 1 216 ? 47.319 -92.557 -22.748 1.00 12.83 216 GLN B N 1
ATOM 5030 C CA . GLN B 1 216 ? 48.136 -91.865 -21.759 1.00 11.59 216 GLN B CA 1
ATOM 5031 C C . GLN B 1 216 ? 49.367 -91.249 -22.419 1.00 12.23 216 GLN B C 1
ATOM 5032 O O . GLN B 1 216 ? 49.824 -90.182 -22.009 1.00 11.54 216 GLN B O 1
ATOM 5038 N N . GLU B 1 217 ? 49.891 -91.889 -23.462 1.00 11.55 217 GLU B N 1
ATOM 5039 C CA . GLU B 1 217 ? 51.047 -91.320 -24.144 1.00 12.19 217 GLU B CA 1
ATOM 5040 C C . GLU B 1 217 ? 50.592 -90.017 -24.779 1.00 14.05 217 GLU B C 1
ATOM 5041 O O . GLU B 1 217 ? 51.267 -88.988 -24.709 1.00 15.95 217 GLU B O 1
ATOM 5047 N N . ASN B 1 218 ? 49.426 -90.065 -25.400 1.00 13.86 218 ASN B N 1
ATOM 5048 C CA . ASN B 1 218 ? 48.903 -88.891 -26.063 1.00 13.90 218 ASN B CA 1
ATOM 5049 C C . ASN B 1 218 ? 48.486 -87.784 -25.110 1.00 12.07 218 ASN B C 1
ATOM 5050 O O . ASN B 1 218 ? 48.542 -86.612 -25.458 1.00 12.50 218 ASN B O 1
ATOM 5055 N N . GLU B 1 219 ? 48.084 -88.142 -23.899 1.00 10.67 219 GLU B N 1
ATOM 5056 C CA . GLU B 1 219 ? 47.711 -87.121 -22.933 1.00 9.92 219 GLU B CA 1
ATOM 5057 C C . GLU B 1 219 ? 48.977 -86.341 -22.570 1.00 10.49 219 GLU B C 1
ATOM 5058 O O . GLU B 1 219 ? 48.966 -85.110 -22.486 1.00 10.20 219 GLU B O 1
ATOM 5064 N N . ALA B 1 220 ? 50.075 -87.059 -22.364 1.00 9.64 220 ALA B N 1
ATOM 5065 C CA . ALA B 1 220 ? 51.330 -86.418 -22.005 1.00 9.86 220 ALA B CA 1
ATOM 5066 C C . ALA B 1 220 ? 51.797 -85.507 -23.137 1.00 12.53 220 ALA B C 1
ATOM 5067 O O . ALA B 1 220 ? 52.322 -84.410 -22.900 1.00 12.18 220 ALA B O 1
ATOM 5069 N N . ILE B 1 221 ? 51.610 -85.954 -24.373 1.00 11.28 221 ILE B N 1
ATOM 5070 C CA . ILE B 1 221 ? 52.023 -85.137 -25.496 1.00 11.76 221 ILE B CA 1
ATOM 5071 C C . ILE B 1 221 ? 51.202 -83.843 -25.469 1.00 12.45 221 ILE B C 1
ATOM 5072 O O . ILE B 1 221 ? 51.740 -82.736 -25.604 1.00 11.00 221 ILE B O 1
ATOM 5077 N N . GLN B 1 222 ? 49.898 -83.995 -25.264 1.00 14.14 222 GLN B N 1
ATOM 5078 C CA . GLN B 1 222 ? 48.974 -82.867 -25.208 1.00 17.25 222 GLN B CA 1
ATOM 5079 C C . GLN B 1 222 ? 49.392 -81.873 -24.125 1.00 15.92 222 GLN B C 1
ATOM 5080 O O . GLN B 1 222 ? 49.363 -80.663 -24.330 1.00 15.56 222 GLN B O 1
ATOM 5086 N N . ARG B 1 223 ? 49.779 -82.409 -22.972 1.00 13.43 223 ARG B N 1
ATOM 5087 C CA . ARG B 1 223 ? 50.214 -81.606 -21.837 1.00 9.52 223 ARG B CA 1
ATOM 5088 C C . ARG B 1 223 ? 51.511 -80.838 -22.130 1.00 9.25 223 ARG B C 1
ATOM 5089 O O . ARG B 1 223 ? 51.620 -79.646 -21.836 1.00 9.95 223 ARG B O 1
ATOM 5097 N N . ALA B 1 224 ? 52.496 -81.528 -22.694 1.00 6.44 224 ALA B N 1
ATOM 5098 C CA . ALA B 1 224 ? 53.762 -80.890 -23.021 1.00 8.25 224 ALA B CA 1
ATOM 5099 C C . ALA B 1 224 ? 53.491 -79.773 -24.008 1.00 10.86 224 ALA B C 1
ATOM 5100 O O . ALA B 1 224 ? 54.035 -78.675 -23.882 1.00 13.95 224 ALA B O 1
ATOM 5102 N N . LEU B 1 225 ? 52.641 -80.067 -24.987 1.00 10.38 225 LEU B N 1
ATOM 5103 C CA . LEU B 1 225 ? 52.273 -79.100 -26.003 1.00 10.24 225 LEU B CA 1
ATOM 5104 C C . LEU B 1 225 ? 51.678 -77.819 -25.384 1.00 12.04 225 LEU B C 1
ATOM 5105 O O . LEU B 1 225 ? 52.084 -76.709 -25.728 1.00 9.23 225 LEU B O 1
ATOM 5110 N N . LEU B 1 226 ? 50.739 -77.972 -24.453 1.00 12.74 226 LEU B N 1
ATOM 5111 C CA . LEU B 1 226 ? 50.117 -76.827 -23.796 1.00 14.23 226 LEU B CA 1
ATOM 5112 C C . LEU B 1 226 ? 51.106 -75.985 -23.015 1.00 16.44 226 LEU B C 1
ATOM 5113 O O . LEU B 1 226 ? 50.971 -74.760 -22.948 1.00 17.61 226 LEU B O 1
ATOM 5118 N N . LEU B 1 227 ? 52.096 -76.637 -22.415 1.00 15.09 227 LEU B N 1
ATOM 5119 C CA . LEU B 1 227 ? 53.093 -75.912 -21.644 1.00 15.42 227 LEU B CA 1
ATOM 5120 C C . LEU B 1 227 ? 54.109 -75.231 -22.541 1.00 14.80 227 LEU B C 1
ATOM 5121 O O . LEU B 1 227 ? 54.592 -74.159 -22.203 1.00 15.56 227 LEU B O 1
ATOM 5126 N N . GLN B 1 228 ? 54.446 -75.828 -23.680 1.00 13.03 228 GLN B N 1
ATOM 5127 C CA . GLN B 1 228 ? 55.420 -75.167 -24.536 1.00 15.78 228 GLN B CA 1
ATOM 5128 C C . GLN B 1 228 ? 54.707 -73.966 -25.158 1.00 17.39 228 GLN B C 1
ATOM 5129 O O . GLN B 1 228 ? 55.280 -72.880 -25.306 1.00 15.30 228 GLN B O 1
ATOM 5135 N N . LYS B 1 229 ? 53.437 -74.166 -25.482 1.00 17.85 229 LYS B N 1
ATOM 5136 C CA . LYS B 1 229 ? 52.613 -73.117 -26.054 1.00 19.50 229 LYS B CA 1
ATOM 5137 C C . LYS B 1 229 ? 52.777 -71.842 -25.234 1.00 20.72 229 LYS B C 1
ATOM 5138 O O . LYS B 1 229 ? 52.784 -70.739 -25.774 1.00 23.93 229 LYS B O 1
ATOM 5144 N N . GLU B 1 230 ? 52.925 -72.008 -23.926 1.00 19.96 230 GLU B N 1
ATOM 5145 C CA . GLU B 1 230 ? 53.073 -70.891 -23.002 1.00 18.17 230 GLU B CA 1
ATOM 5146 C C . GLU B 1 230 ? 54.525 -70.457 -22.781 1.00 17.98 230 GLU B C 1
ATOM 5147 O O . GLU B 1 230 ? 54.792 -69.288 -22.569 1.00 20.15 230 GLU B O 1
ATOM 5153 N N . ALA B 1 231 ? 55.464 -71.395 -22.826 1.00 15.42 231 ALA B N 1
ATOM 5154 C CA . ALA B 1 231 ? 56.871 -71.076 -22.607 1.00 13.65 231 ALA B CA 1
ATOM 5155 C C . ALA B 1 231 ? 57.634 -70.612 -23.845 1.00 15.67 231 ALA B C 1
ATOM 5156 O O . ALA B 1 231 ? 58.549 -69.805 -23.731 1.00 16.02 231 ALA B O 1
ATOM 5158 N N . GLY B 1 232 ? 57.290 -71.162 -25.011 1.00 16.50 232 GLY B N 1
ATOM 5159 C CA . GLY B 1 232 ? 57.943 -70.782 -26.257 1.00 14.89 232 GLY B CA 1
ATOM 5160 C C . GLY B 1 232 ? 59.303 -71.382 -26.585 1.00 16.98 232 GLY B C 1
ATOM 5161 O O . GLY B 1 232 ? 59.982 -70.923 -27.508 1.00 18.88 232 GLY B O 1
ATOM 5162 N N . CYS B 1 233 ? 59.710 -72.406 -25.842 1.00 16.58 233 CYS B N 1
ATOM 5163 C CA . CYS B 1 233 ? 61.002 -73.060 -26.058 1.00 15.26 233 CYS B CA 1
ATOM 5164 C C . CYS B 1 233 ? 60.914 -74.093 -27.171 1.00 14.79 233 CYS B C 1
ATOM 5165 O O . CYS B 1 233 ? 59.857 -74.671 -27.388 1.00 15.43 233 CYS B O 1
ATOM 5168 N N . ARG B 1 234 ? 62.017 -74.336 -27.876 1.00 15.23 234 ARG B N 1
ATOM 5169 C CA . ARG B 1 234 ? 62.003 -75.345 -28.929 1.00 14.22 234 ARG B CA 1
ATOM 5170 C C . ARG B 1 234 ? 61.842 -76.689 -28.210 1.00 14.48 234 ARG B C 1
ATOM 5171 O O . ARG B 1 234 ? 62.610 -77.020 -27.305 1.00 16.54 234 ARG B O 1
ATOM 5179 N N . LEU B 1 235 ? 60.833 -77.450 -28.607 1.00 11.69 235 LEU B N 1
ATOM 5180 C CA . LEU B 1 235 ? 60.530 -78.723 -27.986 1.00 9.34 235 LEU B CA 1
ATOM 5181 C C . LEU B 1 235 ? 60.494 -79.883 -28.969 1.00 11.14 235 LEU B C 1
ATOM 5182 O O . LEU B 1 235 ? 59.907 -79.777 -30.041 1.00 14.73 235 LEU B O 1
ATOM 5187 N N . ILE B 1 236 ? 61.120 -80.995 -28.621 1.00 8.50 236 ILE B N 1
ATOM 5188 C CA . ILE B 1 236 ? 61.065 -82.157 -29.495 1.00 7.88 236 ILE B CA 1
ATOM 5189 C C . ILE B 1 236 ? 60.481 -83.290 -28.685 1.00 8.91 236 ILE B C 1
ATOM 5190 O O . ILE B 1 236 ? 61.048 -83.649 -27.662 1.00 11.71 236 ILE B O 1
ATOM 5195 N N . VAL B 1 237 ? 59.360 -83.857 -29.106 1.00 6.22 237 VAL B N 1
ATOM 5196 C CA . VAL B 1 237 ? 58.819 -84.985 -28.365 1.00 6.17 237 VAL B CA 1
ATOM 5197 C C . VAL B 1 237 ? 59.521 -86.233 -28.898 1.00 9.20 237 VAL B C 1
ATOM 5198 O O . VAL B 1 237 ? 59.420 -86.562 -30.079 1.00 10.82 237 VAL B O 1
ATOM 5202 N N . LEU B 1 238 ? 60.250 -86.910 -28.014 1.00 11.29 238 LEU B N 1
ATOM 5203 C CA . LEU B 1 238 ? 61.015 -88.106 -28.349 1.00 6.47 238 LEU B CA 1
ATOM 5204 C C . LEU B 1 238 ? 60.141 -89.310 -28.594 1.00 6.23 238 LEU B C 1
ATOM 5205 O O . LEU B 1 238 ? 58.993 -89.363 -28.145 1.00 2.92 238 LEU B O 1
ATOM 5210 N N . HIS B 1 239 ? 60.711 -90.278 -29.308 1.00 7.24 239 HIS B N 1
ATOM 5211 C CA . HIS B 1 239 ? 60.042 -91.538 -29.656 1.00 7.81 239 HIS B CA 1
ATOM 5212 C C . HIS B 1 239 ? 58.525 -91.564 -29.527 1.00 9.58 239 HIS B C 1
ATOM 5213 O O . HIS B 1 239 ? 58.001 -92.097 -28.547 1.00 9.89 239 HIS B O 1
ATOM 5220 N N . VAL B 1 240 ? 57.835 -90.980 -30.508 1.00 8.46 240 VAL B N 1
ATOM 5221 C CA . VAL B 1 240 ? 56.377 -90.985 -30.544 1.00 8.12 240 VAL B CA 1
ATOM 5222 C C . VAL B 1 240 ? 56.012 -92.306 -31.225 1.00 10.03 240 VAL B C 1
ATOM 5223 O O . VAL B 1 240 ? 56.402 -92.554 -32.370 1.00 8.70 240 VAL B O 1
ATOM 5227 N N . SER B 1 241 ? 55.262 -93.143 -30.518 1.00 11.01 241 SER B N 1
ATOM 5228 C CA . SER B 1 241 ? 54.917 -94.476 -31.007 1.00 11.33 241 SER B CA 1
ATOM 5229 C C . SER B 1 241 ? 53.663 -94.660 -31.835 1.00 13.66 241 SER B C 1
ATOM 5230 O O . SER B 1 241 ? 53.515 -95.709 -32.461 1.00 14.08 241 SER B O 1
ATOM 5233 N N . ASN B 1 242 ? 52.760 -93.683 -31.831 1.00 13.02 242 ASN B N 1
ATOM 5234 C CA . ASN B 1 242 ? 51.504 -93.848 -32.547 1.00 12.29 242 ASN B CA 1
ATOM 5235 C C . ASN B 1 242 ? 51.089 -92.691 -33.451 1.00 13.49 242 ASN B C 1
ATOM 5236 O O . ASN B 1 242 ? 51.405 -91.539 -33.187 1.00 14.56 242 ASN B O 1
ATOM 5241 N N . PRO B 1 243 ? 50.317 -92.990 -34.506 1.00 15.36 243 PRO B N 1
ATOM 5242 C CA . PRO B 1 243 ? 49.827 -92.025 -35.493 1.00 14.34 243 PRO B CA 1
ATOM 5243 C C . PRO B 1 243 ? 49.113 -90.815 -34.916 1.00 15.76 243 PRO B C 1
ATOM 5244 O O . PRO B 1 243 ? 49.338 -89.681 -35.360 1.00 18.25 243 PRO B O 1
ATOM 5248 N N . ASP B 1 244 ? 48.239 -91.049 -33.944 1.00 13.63 244 ASP B N 1
ATOM 5249 C CA . ASP B 1 244 ? 47.495 -89.946 -33.352 1.00 16.14 244 ASP B CA 1
ATOM 5250 C C . ASP B 1 244 ? 48.376 -88.929 -32.642 1.00 15.25 244 ASP B C 1
ATOM 5251 O O . ASP B 1 244 ? 48.083 -87.734 -32.657 1.00 16.05 244 ASP B O 1
ATOM 5256 N N . GLY B 1 245 ? 49.453 -89.399 -32.024 1.00 12.88 245 GLY B N 1
ATOM 5257 C CA . GLY B 1 245 ? 50.348 -88.494 -31.337 1.00 10.59 245 GLY B CA 1
ATOM 5258 C C . GLY B 1 245 ? 51.102 -87.659 -32.351 1.00 10.90 245 GLY B C 1
ATOM 5259 O O . GLY B 1 245 ? 51.348 -86.461 -32.146 1.00 10.26 245 GLY B O 1
ATOM 5260 N N . VAL B 1 246 ? 51.482 -88.293 -33.453 1.00 9.43 246 VAL B N 1
ATOM 5261 C CA . VAL B 1 246 ? 52.195 -87.582 -34.498 1.00 10.48 246 VAL B CA 1
ATOM 5262 C C . VAL B 1 246 ? 51.296 -86.448 -34.968 1.00 14.04 246 VAL B C 1
ATOM 5263 O O . VAL B 1 246 ? 51.735 -85.300 -35.078 1.00 14.34 246 VAL B O 1
ATOM 5267 N N . GLU B 1 247 ? 50.025 -86.762 -35.215 1.00 16.23 247 GLU B N 1
ATOM 5268 C CA . GLU B 1 247 ? 49.099 -85.744 -35.678 1.00 18.09 247 GLU B CA 1
ATOM 5269 C C . GLU B 1 247 ? 48.951 -84.575 -34.693 1.00 16.69 247 GLU B C 1
ATOM 5270 O O . GLU B 1 247 ? 48.990 -83.409 -35.101 1.00 17.17 247 GLU B O 1
ATOM 5276 N N . LEU B 1 248 ? 48.801 -84.878 -33.406 1.00 15.52 248 LEU B N 1
ATOM 5277 C CA . LEU B 1 248 ? 48.667 -83.844 -32.383 1.00 12.70 248 LEU B CA 1
ATOM 5278 C C . LEU B 1 248 ? 49.812 -82.843 -32.464 1.00 12.52 248 LEU B C 1
ATOM 5279 O O . LEU B 1 248 ? 49.596 -81.633 -32.427 1.00 10.47 248 LEU B O 1
ATOM 5284 N N . ILE B 1 249 ? 51.033 -83.356 -32.578 1.00 11.42 249 ILE B N 1
ATOM 5285 C CA . ILE B 1 249 ? 52.211 -82.503 -32.654 1.00 11.04 249 ILE B CA 1
ATOM 5286 C C . ILE B 1 249 ? 52.234 -81.741 -33.966 1.00 12.31 249 ILE B C 1
ATOM 5287 O O . ILE B 1 249 ? 52.483 -80.528 -33.994 1.00 12.09 249 ILE B O 1
ATOM 5292 N N . HIS B 1 250 ? 51.978 -82.456 -35.056 1.00 12.49 250 HIS B N 1
ATOM 5293 C CA . HIS B 1 250 ? 51.966 -81.827 -36.367 1.00 13.21 250 HIS B CA 1
ATOM 5294 C C . HIS B 1 250 ? 50.973 -80.661 -36.397 1.00 13.46 250 HIS B C 1
ATOM 5295 O O . HIS B 1 250 ? 51.299 -79.556 -36.835 1.00 12.33 250 HIS B O 1
ATOM 5302 N N . GLN B 1 251 ? 49.761 -80.919 -35.921 1.00 12.61 251 GLN B N 1
ATOM 5303 C CA . GLN B 1 251 ? 48.739 -79.900 -35.882 1.00 13.83 251 GLN B CA 1
ATOM 5304 C C . GLN B 1 251 ? 49.239 -78.672 -35.130 1.00 13.10 251 GLN B C 1
ATOM 5305 O O . GLN B 1 251 ? 49.084 -77.541 -35.586 1.00 12.62 251 GLN B O 1
ATOM 5311 N N . ALA B 1 252 ? 49.857 -78.900 -33.977 1.00 13.99 252 ALA B N 1
ATOM 5312 C CA . ALA B 1 252 ? 50.359 -77.801 -33.176 1.00 12.13 252 ALA B CA 1
ATOM 5313 C C . ALA B 1 252 ? 51.494 -77.056 -33.853 1.00 11.75 252 ALA B C 1
ATOM 5314 O O . ALA B 1 252 ? 51.538 -75.832 -33.789 1.00 9.66 252 ALA B O 1
ATOM 5316 N N . GLN B 1 253 ? 52.419 -77.759 -34.504 1.00 13.85 253 GLN B N 1
ATOM 5317 C CA . GLN B 1 253 ? 53.515 -77.020 -35.132 1.00 19.10 253 GLN B CA 1
ATOM 5318 C C . GLN B 1 253 ? 52.924 -76.248 -36.293 1.00 21.60 253 GLN B C 1
ATOM 5319 O O . GLN B 1 253 ? 53.311 -75.112 -36.589 1.00 21.25 253 GLN B O 1
ATOM 5325 N N . SER B 1 254 ? 51.948 -76.881 -36.926 1.00 24.13 254 SER B N 1
ATOM 5326 C CA . SER B 1 254 ? 51.248 -76.302 -38.047 1.00 25.04 254 SER B CA 1
ATOM 5327 C C . SER B 1 254 ? 50.515 -75.018 -37.611 1.00 24.98 254 SER B C 1
ATOM 5328 O O . SER B 1 254 ? 50.164 -74.180 -38.433 1.00 23.45 254 SER B O 1
ATOM 5331 N N . GLU B 1 255 ? 50.296 -74.858 -36.309 1.00 25.15 255 GLU B N 1
ATOM 5332 C CA . GLU B 1 255 ? 49.623 -73.668 -35.805 1.00 21.42 255 GLU B CA 1
ATOM 5333 C C . GLU B 1 255 ? 50.611 -72.625 -35.321 1.00 18.67 255 GLU B C 1
ATOM 5334 O O . GLU B 1 255 ? 50.210 -71.645 -34.707 1.00 20.82 255 GLU B O 1
ATOM 5340 N N . GLY B 1 256 ? 51.899 -72.833 -35.578 1.00 16.38 256 GLY B N 1
ATOM 5341 C CA . GLY B 1 256 ? 52.889 -71.861 -35.143 1.00 15.86 256 GLY B CA 1
ATOM 5342 C C . GLY B 1 256 ? 53.788 -72.251 -33.975 1.00 17.56 256 GLY B C 1
ATOM 5343 O O . GLY B 1 256 ? 54.760 -71.549 -33.679 1.00 18.31 256 GLY B O 1
ATOM 5344 N N . GLN B 1 257 ? 53.487 -73.359 -33.300 1.00 18.46 257 GLN B N 1
ATOM 5345 C CA . GLN B 1 257 ? 54.317 -73.787 -32.165 1.00 18.03 257 GLN B CA 1
ATOM 5346 C C . GLN B 1 257 ? 55.633 -74.424 -32.621 1.00 15.38 257 GLN B C 1
ATOM 5347 O O . GLN B 1 257 ? 55.648 -75.253 -33.530 1.00 13.01 257 GLN B O 1
ATOM 5353 N N . ASP B 1 258 ? 56.734 -74.017 -31.992 1.00 13.32 258 ASP B N 1
ATOM 5354 C CA . ASP B 1 258 ? 58.063 -74.536 -32.320 1.00 10.86 258 ASP B CA 1
ATOM 5355 C C . ASP B 1 258 ? 58.228 -75.924 -31.684 1.00 11.30 258 ASP B C 1
ATOM 5356 O O . ASP B 1 258 ? 59.090 -76.139 -30.844 1.00 13.51 258 ASP B O 1
ATOM 5361 N N . VAL B 1 259 ? 57.393 -76.863 -32.093 1.00 8.82 259 VAL B N 1
ATOM 5362 C CA . VAL B 1 259 ? 57.430 -78.205 -31.552 1.00 7.42 259 VAL B CA 1
ATOM 5363 C C . VAL B 1 259 ? 57.670 -79.189 -32.680 1.00 7.36 259 VAL B C 1
ATOM 5364 O O . VAL B 1 259 ? 57.259 -78.941 -33.799 1.00 7.26 259 VAL B O 1
ATOM 5368 N N . HIS B 1 260 ? 58.330 -80.304 -32.386 1.00 6.10 260 HIS B N 1
ATOM 5369 C CA . HIS B 1 260 ? 58.642 -81.287 -33.417 1.00 7.30 260 HIS B CA 1
ATOM 5370 C C . HIS B 1 260 ? 58.452 -82.717 -32.979 1.00 9.71 260 HIS B C 1
ATOM 5371 O O . HIS B 1 260 ? 58.493 -83.038 -31.794 1.00 11.79 260 HIS B O 1
ATOM 5378 N N . CYS B 1 261 ? 58.279 -83.594 -33.953 1.00 11.55 261 CYS B N 1
ATOM 5379 C CA . CYS B 1 261 ? 58.042 -84.985 -33.637 1.00 10.51 261 CYS B CA 1
ATOM 5380 C C . CYS B 1 261 ? 59.157 -85.946 -34.025 1.00 10.38 261 CYS B C 1
ATOM 5381 O O . CYS B 1 261 ? 59.647 -85.947 -35.158 1.00 10.54 261 CYS B O 1
ATOM 5384 N N . GLU B 1 262 ? 59.563 -86.763 -33.069 1.00 9.77 262 GLU B N 1
ATOM 5385 C CA . GLU B 1 262 ? 60.595 -87.748 -33.329 1.00 10.69 262 GLU B CA 1
ATOM 5386 C C . GLU B 1 262 ? 60.011 -89.139 -33.187 1.00 11.19 262 GLU B C 1
ATOM 5387 O O . GLU B 1 262 ? 59.177 -89.381 -32.313 1.00 13.34 262 GLU B O 1
ATOM 5393 N N . SER B 1 263 ? 60.417 -90.041 -34.070 1.00 9.23 263 SER B N 1
ATOM 5394 C CA . SER B 1 263 ? 60.010 -91.426 -33.935 1.00 10.31 263 SER B CA 1
ATOM 5395 C C . SER B 1 263 ? 61.261 -92.197 -34.294 1.00 11.72 263 SER B C 1
ATOM 5396 O O . SER B 1 263 ? 62.307 -91.593 -34.511 1.00 13.50 263 SER B O 1
ATOM 5399 N N . GLY B 1 264 ? 61.185 -93.516 -34.359 1.00 10.91 264 GLY B N 1
ATOM 5400 C CA . GLY B 1 264 ? 62.393 -94.252 -34.666 1.00 10.12 264 GLY B CA 1
ATOM 5401 C C . GLY B 1 264 ? 62.151 -95.565 -35.352 1.00 12.37 264 GLY B C 1
ATOM 5402 O O . GLY B 1 264 ? 61.030 -96.080 -35.366 1.00 14.82 264 GLY B O 1
ATOM 5403 N N . PRO B 1 265 ? 63.210 -96.153 -35.913 1.00 12.38 265 PRO B N 1
ATOM 5404 C CA . PRO B 1 265 ? 63.087 -97.429 -36.614 1.00 10.90 265 PRO B CA 1
ATOM 5405 C C . PRO B 1 265 ? 62.431 -98.559 -35.834 1.00 12.18 265 PRO B C 1
ATOM 5406 O O . PRO B 1 265 ? 61.885 -99.468 -36.439 1.00 14.67 265 PRO B O 1
ATOM 5410 N N . GLN B 1 266 ? 62.456 -98.505 -34.505 1.00 14.25 266 GLN B N 1
ATOM 5411 C CA . GLN B 1 266 ? 61.818 -99.561 -33.701 1.00 16.71 266 GLN B CA 1
ATOM 5412 C C . GLN B 1 266 ? 60.306 -99.518 -33.843 1.00 16.64 266 GLN B C 1
ATOM 5413 O O . GLN B 1 266 ? 59.640 -100.550 -33.786 1.00 18.54 266 GLN B O 1
ATOM 5419 N N . TYR B 1 267 ? 59.767 -98.316 -33.994 1.00 15.02 267 TYR B N 1
ATOM 5420 C CA . TYR B 1 267 ? 58.332 -98.147 -34.102 1.00 14.62 267 TYR B CA 1
ATOM 5421 C C . TYR B 1 267 ? 57.830 -98.348 -35.515 1.00 15.63 267 TYR B C 1
ATOM 5422 O O . TYR B 1 267 ? 56.668 -98.697 -35.711 1.00 16.68 267 TYR B O 1
ATOM 5431 N N . LEU B 1 268 ? 58.701 -98.135 -36.496 1.00 16.16 268 LEU B N 1
ATOM 5432 C CA . LEU B 1 268 ? 58.314 -98.301 -37.895 1.00 17.09 268 LEU B CA 1
ATOM 5433 C C . LEU B 1 268 ? 58.506 -99.728 -38.400 1.00 18.61 268 LEU B C 1
ATOM 5434 O O . LEU B 1 268 ? 57.695 -100.221 -39.183 1.00 18.47 268 LEU B O 1
ATOM 5439 N N . ASN B 1 269 ? 59.561 -100.391 -37.931 1.00 17.68 269 ASN B N 1
ATOM 5440 C CA . ASN B 1 269 ? 59.885 -101.746 -38.365 1.00 16.74 269 ASN B CA 1
ATOM 5441 C C . ASN B 1 269 ? 59.470 -102.892 -37.457 1.00 17.05 269 ASN B C 1
ATOM 5442 O O . ASN B 1 269 ? 59.854 -104.035 -37.701 1.00 17.38 269 ASN B O 1
ATOM 5447 N N . ILE B 1 270 ? 58.707 -102.605 -36.408 1.00 16.77 270 ILE B N 1
ATOM 5448 C CA . ILE B 1 270 ? 58.252 -103.660 -35.508 1.00 16.72 270 ILE B CA 1
ATOM 5449 C C . ILE B 1 270 ? 56.800 -103.410 -35.175 1.00 17.87 270 ILE B C 1
ATOM 5450 O O . ILE B 1 270 ? 56.350 -102.267 -35.107 1.00 17.67 270 ILE B O 1
ATOM 5455 N N . THR B 1 271 ? 56.072 -104.489 -34.948 1.00 18.41 271 THR B N 1
ATOM 5456 C CA . THR B 1 271 ? 54.652 -104.405 -34.666 1.00 18.15 271 THR B CA 1
ATOM 5457 C C . THR B 1 271 ? 54.302 -105.269 -33.488 1.00 20.59 271 THR B C 1
ATOM 5458 O O . THR B 1 271 ? 55.069 -106.158 -33.131 1.00 21.34 271 THR B O 1
ATOM 5462 N N . THR B 1 272 ? 53.155 -105.018 -32.872 1.00 23.30 272 THR B N 1
ATOM 5463 C CA . THR B 1 272 ? 52.781 -105.842 -31.742 1.00 26.76 272 THR B CA 1
ATOM 5464 C C . THR B 1 272 ? 52.620 -107.298 -32.157 1.00 30.97 272 THR B C 1
ATOM 5465 O O . THR B 1 272 ? 52.821 -108.183 -31.330 1.00 33.79 272 THR B O 1
ATOM 5469 N N . ASP B 1 273 ? 52.276 -107.594 -33.411 1.00 33.29 273 ASP B N 1
ATOM 5470 C CA . ASP B 1 273 ? 52.181 -109.011 -33.710 1.00 37.39 273 ASP B CA 1
ATOM 5471 C C . ASP B 1 273 ? 53.528 -109.670 -33.976 1.00 38.36 273 ASP B C 1
ATOM 5472 O O . ASP B 1 273 ? 53.622 -110.666 -34.685 1.00 42.84 273 ASP B O 1
ATOM 5477 N N . ASP B 1 274 ? 54.570 -109.110 -33.369 1.00 37.48 274 ASP B N 1
ATOM 5478 C CA . ASP B 1 274 ? 55.927 -109.649 -33.443 1.00 35.33 274 ASP B CA 1
ATOM 5479 C C . ASP B 1 274 ? 56.284 -109.919 -31.988 1.00 35.26 274 ASP B C 1
ATOM 5480 O O . ASP B 1 274 ? 57.312 -110.522 -31.677 1.00 33.53 274 ASP B O 1
ATOM 5485 N N . ALA B 1 275 ? 55.409 -109.451 -31.102 1.00 35.38 275 ALA B N 1
ATOM 5486 C CA . ALA B 1 275 ? 55.604 -109.585 -29.671 1.00 37.71 275 ALA B CA 1
ATOM 5487 C C . ALA B 1 275 ? 55.905 -111.009 -29.247 1.00 40.25 275 ALA B C 1
ATOM 5488 O O . ALA B 1 275 ? 56.814 -111.246 -28.454 1.00 40.24 275 ALA B O 1
ATOM 5490 N N . GLU B 1 276 ? 55.154 -111.963 -29.778 1.00 43.58 276 GLU B N 1
ATOM 5491 C CA . GLU B 1 276 ? 55.366 -113.348 -29.399 1.00 47.47 276 GLU B CA 1
ATOM 5492 C C . GLU B 1 276 ? 56.721 -113.950 -29.737 1.00 44.55 276 GLU B C 1
ATOM 5493 O O . GLU B 1 276 ? 57.303 -114.645 -28.907 1.00 45.43 276 GLU B O 1
ATOM 5499 N N . ARG B 1 277 ? 57.246 -113.693 -30.929 1.00 40.75 277 ARG B N 1
ATOM 5500 C CA . ARG B 1 277 ? 58.535 -114.275 -31.265 1.00 38.25 277 ARG B CA 1
ATOM 5501 C C . ARG B 1 277 ? 59.730 -113.462 -30.785 1.00 37.14 277 ARG B C 1
ATOM 5502 O O . ARG B 1 277 ? 60.784 -114.037 -30.530 1.00 40.54 277 ARG B O 1
ATOM 5510 N N . ILE B 1 278 ? 59.581 -112.141 -30.649 1.00 32.57 278 ILE B N 1
ATOM 5511 C CA . ILE B 1 278 ? 60.695 -111.294 -30.203 1.00 26.78 278 ILE B CA 1
ATOM 5512 C C . ILE B 1 278 ? 60.681 -111.079 -28.696 1.00 24.76 278 ILE B C 1
ATOM 5513 O O . ILE B 1 278 ? 61.716 -110.823 -28.076 1.00 23.56 278 ILE B O 1
ATOM 5518 N N . GLY B 1 279 ? 59.498 -111.185 -28.110 1.00 23.95 279 GLY B N 1
ATOM 5519 C CA . GLY B 1 279 ? 59.376 -111.028 -26.674 1.00 24.42 279 GLY B CA 1
ATOM 5520 C C . GLY B 1 279 ? 59.982 -109.775 -26.068 1.00 24.96 279 GLY B C 1
ATOM 5521 O O . GLY B 1 279 ? 59.876 -108.685 -26.626 1.00 24.45 279 GLY B O 1
ATOM 5522 N N . PRO B 1 280 ? 60.658 -109.918 -24.920 1.00 25.06 280 PRO B N 1
ATOM 5523 C CA . PRO B 1 280 ? 61.293 -108.817 -24.187 1.00 22.48 280 PRO B CA 1
ATOM 5524 C C . PRO B 1 280 ? 62.306 -107.984 -24.946 1.00 21.38 280 PRO B C 1
ATOM 5525 O O . PRO B 1 280 ? 62.622 -106.877 -24.541 1.00 23.19 280 PRO B O 1
ATOM 5529 N N . TYR B 1 281 ? 62.815 -108.502 -26.051 1.00 22.46 281 TYR B N 1
ATOM 5530 C CA . TYR B 1 281 ? 63.812 -107.764 -26.818 1.00 24.31 281 TYR B CA 1
ATOM 5531 C C . TYR B 1 281 ? 63.183 -106.652 -27.631 1.00 21.61 281 TYR B C 1
ATOM 5532 O O . TYR B 1 281 ? 63.855 -105.900 -28.328 1.00 21.79 281 TYR B O 1
ATOM 5541 N N . MET B 1 282 ? 61.876 -106.545 -27.496 1.00 20.76 282 MET B N 1
ATOM 5542 C CA . MET B 1 282 ? 61.084 -105.565 -28.203 1.00 19.82 282 MET B CA 1
ATOM 5543 C C . MET B 1 282 ? 60.413 -104.677 -27.164 1.00 19.66 282 MET B C 1
ATOM 5544 O O . MET B 1 282 ? 59.683 -103.748 -27.499 1.00 19.69 282 MET B O 1
ATOM 5549 N N . LYS B 1 283 ? 60.654 -104.976 -25.891 1.00 19.51 283 LYS B N 1
ATOM 5550 C CA . LYS B 1 283 ? 60.056 -104.185 -24.828 1.00 19.41 283 LYS B CA 1
ATOM 5551 C C . LYS B 1 283 ? 60.770 -102.859 -24.732 1.00 18.62 283 LYS B C 1
ATOM 5552 O O . LYS B 1 283 ? 61.922 -102.792 -24.301 1.00 18.14 283 LYS B O 1
ATOM 5558 N N . VAL B 1 284 ? 60.075 -101.801 -25.123 1.00 16.38 284 VAL B N 1
ATOM 5559 C CA . VAL B 1 284 ? 60.658 -100.476 -25.098 1.00 15.13 284 VAL B CA 1
ATOM 5560 C C . VAL B 1 284 ? 59.587 -99.499 -24.580 1.00 14.31 284 VAL B C 1
ATOM 5561 O O . VAL B 1 284 ? 58.425 -99.880 -24.435 1.00 14.54 284 VAL B O 1
ATOM 5565 N N . ALA B 1 285 ? 59.955 -98.263 -24.258 1.00 14.08 285 ALA B N 1
ATOM 5566 C CA . ALA B 1 285 ? 58.956 -97.307 -23.755 1.00 13.81 285 ALA B CA 1
ATOM 5567 C C . ALA B 1 285 ? 59.092 -95.982 -24.450 1.00 15.74 285 ALA B C 1
ATOM 5568 O O . ALA B 1 285 ? 60.175 -95.390 -24.439 1.00 20.36 285 ALA B O 1
ATOM 5570 N N . PRO B 1 286 ? 58.000 -95.486 -25.054 1.00 14.33 286 PRO B N 1
ATOM 5571 C CA . PRO B 1 286 ? 56.656 -96.074 -25.132 1.00 15.24 286 PRO B CA 1
ATOM 5572 C C . PRO B 1 286 ? 56.655 -97.399 -25.876 1.00 15.76 286 PRO B C 1
ATOM 5573 O O . PRO B 1 286 ? 57.539 -97.667 -26.687 1.00 14.65 286 PRO B O 1
ATOM 5577 N N . PRO B 1 287 ? 55.630 -98.228 -25.638 1.00 16.87 287 PRO B N 1
ATOM 5578 C CA . PRO B 1 287 ? 55.488 -99.540 -26.275 1.00 15.65 287 PRO B CA 1
ATOM 5579 C C . PRO B 1 287 ? 55.335 -99.460 -27.788 1.00 17.87 287 PRO B C 1
ATOM 5580 O O . PRO B 1 287 ? 54.859 -98.451 -28.328 1.00 17.76 287 PRO B O 1
ATOM 5584 N N . VAL B 1 288 ? 55.748 -100.524 -28.469 1.00 17.87 288 VAL B N 1
ATOM 5585 C CA . VAL B 1 288 ? 55.585 -100.600 -29.910 1.00 16.32 288 VAL B CA 1
ATOM 5586 C C . VAL B 1 288 ? 54.086 -100.793 -30.057 1.00 17.15 288 VAL B C 1
ATOM 5587 O O . VAL B 1 288 ? 53.462 -101.482 -29.249 1.00 16.24 288 VAL B O 1
ATOM 5591 N N . ARG B 1 289 ? 53.497 -100.175 -31.068 1.00 16.86 289 ARG B N 1
ATOM 5592 C CA . ARG B 1 289 ? 52.062 -100.269 -31.252 1.00 18.22 289 ARG B CA 1
ATOM 5593 C C . ARG B 1 289 ? 51.573 -101.293 -32.280 1.00 19.64 289 ARG B C 1
ATOM 5594 O O . ARG B 1 289 ? 52.350 -102.078 -32.823 1.00 20.52 289 ARG B O 1
ATOM 5602 N N . SER B 1 290 ? 50.273 -101.271 -32.549 1.00 21.51 290 SER B N 1
ATOM 5603 C CA . SER B 1 290 ? 49.647 -102.218 -33.478 1.00 23.36 290 SER B CA 1
ATOM 5604 C C . SER B 1 290 ? 50.004 -102.089 -34.956 1.00 23.88 290 SER B C 1
ATOM 5605 O O . SER B 1 290 ? 50.436 -101.030 -35.426 1.00 24.04 290 SER B O 1
ATOM 5608 N N . ALA B 1 291 ? 49.772 -103.181 -35.687 1.00 24.65 291 ALA B N 1
ATOM 5609 C CA . ALA B 1 291 ? 50.042 -103.240 -37.122 1.00 24.06 291 ALA B CA 1
ATOM 5610 C C . ALA B 1 291 ? 49.256 -102.171 -37.869 1.00 22.92 291 ALA B C 1
ATOM 5611 O O . ALA B 1 291 ? 49.764 -101.560 -38.804 1.00 20.53 291 ALA B O 1
ATOM 5613 N N . GLU B 1 292 ? 48.013 -101.956 -37.454 1.00 24.50 292 GLU B N 1
ATOM 5614 C CA . GLU B 1 292 ? 47.175 -100.953 -38.083 1.00 28.48 292 GLU B CA 1
ATOM 5615 C C . GLU B 1 292 ? 47.787 -99.580 -37.932 1.00 26.50 292 GLU B C 1
ATOM 5616 O O . GLU B 1 292 ? 47.832 -98.816 -38.895 1.00 27.37 292 GLU B O 1
ATOM 5622 N N . MET B 1 293 ? 48.255 -99.258 -36.725 1.00 23.71 293 MET B N 1
ATOM 5623 C CA . MET B 1 293 ? 48.856 -97.951 -36.497 1.00 22.17 293 MET B CA 1
ATOM 5624 C C . MET B 1 293 ? 50.156 -97.842 -37.258 1.00 22.05 293 MET B C 1
ATOM 5625 O O . MET B 1 293 ? 50.527 -96.759 -37.733 1.00 22.00 293 MET B O 1
ATOM 5630 N N . ASN B 1 294 ? 50.839 -98.974 -37.387 1.00 19.68 294 ASN B N 1
ATOM 5631 C CA . ASN B 1 294 ? 52.098 -99.011 -38.108 1.00 19.01 294 ASN B CA 1
ATOM 5632 C C . ASN B 1 294 ? 51.933 -98.486 -39.549 1.00 20.28 294 ASN B C 1
ATOM 5633 O O . ASN B 1 294 ? 52.763 -97.725 -40.040 1.00 21.65 294 ASN B O 1
ATOM 5638 N N . ILE B 1 295 ? 50.867 -98.891 -40.231 1.00 19.62 295 ILE B N 1
ATOM 5639 C CA . ILE B 1 295 ? 50.632 -98.419 -41.594 1.00 19.76 295 ILE B CA 1
ATOM 5640 C C . ILE B 1 295 ? 50.572 -96.894 -41.624 1.00 18.89 295 ILE B C 1
ATOM 5641 O O . ILE B 1 295 ? 51.252 -96.258 -42.425 1.00 20.18 295 ILE B O 1
ATOM 5646 N N . ARG B 1 296 ? 49.753 -96.317 -40.749 1.00 18.35 296 ARG B N 1
ATOM 5647 C CA . ARG B 1 296 ? 49.603 -94.869 -40.655 1.00 17.52 296 ARG B CA 1
ATOM 5648 C C . ARG B 1 296 ? 50.954 -94.198 -40.473 1.00 16.49 296 ARG B C 1
ATOM 5649 O O . ARG B 1 296 ? 51.287 -93.241 -41.166 1.00 16.16 296 ARG B O 1
ATOM 5657 N N . LEU B 1 297 ? 51.722 -94.703 -39.519 1.00 15.71 297 LEU B N 1
ATOM 5658 C CA . LEU B 1 297 ? 53.040 -94.169 -39.218 1.00 15.77 297 LEU B CA 1
ATOM 5659 C C . LEU B 1 297 ? 53.886 -94.033 -40.473 1.00 16.28 297 LEU B C 1
ATOM 5660 O O . LEU B 1 297 ? 54.504 -92.984 -40.705 1.00 16.84 297 LEU B O 1
ATOM 5665 N N . TRP B 1 298 ? 53.911 -95.088 -41.286 1.00 15.01 298 TRP B N 1
ATOM 5666 C CA . TRP B 1 298 ? 54.699 -95.069 -42.514 1.00 15.61 298 TRP B CA 1
ATOM 5667 C C . TRP B 1 298 ? 54.236 -94.010 -43.506 1.00 17.89 298 TRP B C 1
ATOM 5668 O O . TRP B 1 298 ? 55.052 -93.451 -44.244 1.00 18.93 298 TRP B O 1
ATOM 5679 N N . GLU B 1 299 ? 52.936 -93.740 -43.535 1.00 19.05 299 GLU B N 1
ATOM 5680 C CA . GLU B 1 299 ? 52.412 -92.714 -44.428 1.00 21.94 299 GLU B CA 1
ATOM 5681 C C . GLU B 1 299 ? 52.858 -91.351 -43.913 1.00 20.58 299 GLU B C 1
ATOM 5682 O O . GLU B 1 299 ? 53.345 -90.506 -44.658 1.00 20.83 299 GLU B O 1
ATOM 5688 N N . GLN B 1 300 ? 52.693 -91.149 -42.617 1.00 20.65 300 GLN B N 1
ATOM 5689 C CA . GLN B 1 300 ? 53.073 -89.892 -42.009 1.00 21.04 300 GLN B CA 1
ATOM 5690 C C . GLN B 1 300 ? 54.548 -89.596 -42.237 1.00 21.20 300 GLN B C 1
ATOM 5691 O O . GLN B 1 300 ? 54.935 -88.443 -42.432 1.00 21.62 300 GLN B O 1
ATOM 5697 N N . LEU B 1 301 ? 55.367 -90.644 -42.227 1.00 19.05 301 LEU B N 1
ATOM 5698 C CA . LEU B 1 301 ? 56.800 -90.480 -42.418 1.00 18.74 301 LEU B CA 1
ATOM 5699 C C . LEU B 1 301 ? 57.089 -89.909 -43.798 1.00 18.54 301 LEU B C 1
ATOM 5700 O O . LEU B 1 301 ? 57.684 -88.845 -43.929 1.00 15.86 301 LEU B O 1
ATOM 5705 N N . GLU B 1 302 ? 56.655 -90.617 -44.833 1.00 19.67 302 GLU B N 1
ATOM 5706 C CA . GLU B 1 302 ? 56.894 -90.166 -46.195 1.00 21.14 302 GLU B CA 1
ATOM 5707 C C . GLU B 1 302 ? 56.212 -88.837 -46.477 1.00 20.18 302 GLU B C 1
ATOM 5708 O O . GLU B 1 302 ? 56.689 -88.055 -47.297 1.00 19.92 302 GLU B O 1
ATOM 5714 N N . ASN B 1 303 ? 55.114 -88.567 -45.784 1.00 18.41 303 ASN B N 1
ATOM 5715 C CA . ASN B 1 303 ? 54.393 -87.330 -46.015 1.00 19.46 303 ASN B CA 1
ATOM 5716 C C . ASN B 1 303 ? 54.872 -86.104 -45.248 1.00 19.82 303 ASN B C 1
ATOM 5717 O O . ASN B 1 303 ? 54.330 -85.012 -45.413 1.00 20.20 303 ASN B O 1
ATOM 5722 N N . GLY B 1 304 ? 55.882 -86.272 -44.407 1.00 18.67 304 GLY B N 1
ATOM 5723 C CA . GLY B 1 304 ? 56.400 -85.128 -43.684 1.00 16.99 304 GLY B CA 1
ATOM 5724 C C . GLY B 1 304 ? 55.874 -84.815 -42.296 1.00 16.96 304 GLY B C 1
ATOM 5725 O O . GLY B 1 304 ? 56.242 -83.777 -41.754 1.00 15.98 304 GLY B O 1
ATOM 5726 N N . LEU B 1 305 ? 55.031 -85.668 -41.715 1.00 14.88 305 LEU B N 1
ATOM 5727 C CA . LEU B 1 305 ? 54.524 -85.399 -40.370 1.00 15.61 305 LEU B CA 1
ATOM 5728 C C . LEU B 1 305 ? 55.503 -85.808 -39.271 1.00 17.13 305 LEU B C 1
ATOM 5729 O O . LEU B 1 305 ? 55.366 -85.407 -38.115 1.00 20.40 305 LEU B O 1
ATOM 5734 N N . ILE B 1 306 ? 56.487 -86.619 -39.626 1.00 15.53 306 ILE B N 1
ATOM 5735 C CA . ILE B 1 306 ? 57.477 -87.041 -38.658 1.00 12.30 306 ILE B CA 1
ATOM 5736 C C . ILE B 1 306 ? 58.750 -86.265 -38.951 1.00 11.81 306 ILE B C 1
ATOM 5737 O O . ILE B 1 306 ? 59.370 -86.448 -39.983 1.00 16.43 306 ILE B O 1
ATOM 5742 N N . ASP B 1 307 ? 59.132 -85.394 -38.034 1.00 9.43 307 ASP B N 1
ATOM 5743 C CA . ASP B 1 307 ? 60.295 -84.539 -38.222 1.00 10.25 307 ASP B CA 1
ATOM 5744 C C . ASP B 1 307 ? 61.672 -85.171 -38.169 1.00 11.99 307 ASP B C 1
ATOM 5745 O O . ASP B 1 307 ? 62.530 -84.842 -38.987 1.00 15.01 307 ASP B O 1
ATOM 5750 N N . THR B 1 308 ? 61.902 -86.059 -37.209 1.00 11.39 308 THR B N 1
ATOM 5751 C CA . THR B 1 308 ? 63.206 -86.701 -37.092 1.00 9.36 308 THR B CA 1
ATOM 5752 C C . THR B 1 308 ? 63.094 -88.162 -36.700 1.00 10.24 308 THR B C 1
ATOM 5753 O O . THR B 1 308 ? 62.078 -88.618 -36.173 1.00 9.78 308 THR B O 1
ATOM 5757 N N . LEU B 1 309 ? 64.167 -88.891 -36.949 1.00 11.10 309 LEU B N 1
ATOM 5758 C CA . LEU B 1 309 ? 64.235 -90.296 -36.601 1.00 8.91 309 LEU B CA 1
ATOM 5759 C C . LEU B 1 309 ? 65.451 -90.448 -35.681 1.00 9.70 309 LEU B C 1
ATOM 5760 O O . LEU B 1 309 ? 66.532 -89.922 -35.960 1.00 10.38 309 LEU B O 1
ATOM 5765 N N . GLY B 1 310 ? 65.259 -91.126 -34.559 1.00 9.68 310 GLY B N 1
ATOM 5766 C CA . GLY B 1 310 ? 66.349 -91.337 -33.619 1.00 12.45 310 GLY B CA 1
ATOM 5767 C C . GLY B 1 310 ? 66.299 -92.799 -33.230 1.00 12.68 310 GLY B C 1
ATOM 5768 O O . GLY B 1 310 ? 65.215 -93.353 -33.099 1.00 15.32 310 GLY B O 1
ATOM 5769 N N . SER B 1 311 ? 67.447 -93.431 -33.037 1.00 13.15 311 SER B N 1
ATOM 5770 C CA . SER B 1 311 ? 67.449 -94.857 -32.711 1.00 13.68 311 SER B CA 1
ATOM 5771 C C . SER B 1 311 ? 67.012 -95.218 -31.298 1.00 13.53 311 SER B C 1
ATOM 5772 O O . SER B 1 311 ? 66.320 -96.219 -31.082 1.00 12.98 311 SER B O 1
ATOM 5775 N N . ASP B 1 312 ? 67.397 -94.380 -30.344 1.00 14.18 312 ASP B N 1
ATOM 5776 C CA . ASP B 1 312 ? 67.125 -94.642 -28.935 1.00 13.34 312 ASP B CA 1
ATOM 5777 C C . ASP B 1 312 ? 67.912 -95.918 -28.562 1.00 14.00 312 ASP B C 1
ATOM 5778 O O . ASP B 1 312 ? 67.460 -96.775 -27.796 1.00 14.43 312 ASP B O 1
ATOM 5783 N N . HIS B 1 313 ? 69.099 -96.022 -29.151 1.00 15.27 313 HIS B N 1
ATOM 5784 C CA . HIS B 1 313 ? 70.034 -97.110 -28.906 1.00 17.85 313 HIS B CA 1
ATOM 5785 C C . HIS B 1 313 ? 70.344 -97.119 -27.404 1.00 19.16 313 HIS B C 1
ATOM 5786 O O . HIS B 1 313 ? 70.741 -96.103 -26.832 1.00 16.11 313 HIS B O 1
ATOM 5793 N N . GLY B 1 314 ? 70.165 -98.264 -26.765 1.00 19.71 314 GLY B N 1
ATOM 5794 C CA . GLY B 1 314 ? 70.430 -98.340 -25.346 1.00 22.99 314 GLY B CA 1
ATOM 5795 C C . GLY B 1 314 ? 70.480 -99.777 -24.893 1.00 25.61 314 GLY B C 1
ATOM 5796 O O . GLY B 1 314 ? 69.507 -100.520 -25.044 1.00 23.83 314 GLY B O 1
ATOM 5797 N N . GLY B 1 315 ? 71.623 -100.163 -24.333 1.00 28.73 315 GLY B N 1
ATOM 5798 C CA . GLY B 1 315 ? 71.799 -101.527 -23.876 1.00 31.39 315 GLY B CA 1
ATOM 5799 C C . GLY B 1 315 ? 71.249 -101.812 -22.496 1.00 31.69 315 GLY B C 1
ATOM 5800 O O . GLY B 1 315 ? 70.890 -100.913 -21.753 1.00 35.09 315 GLY B O 1
ATOM 5801 N N . HIS B 1 316 ? 71.169 -103.089 -22.174 1.00 32.93 316 HIS B N 1
ATOM 5802 C CA . HIS B 1 316 ? 70.693 -103.553 -20.888 1.00 33.54 316 HIS B CA 1
ATOM 5803 C C . HIS B 1 316 ? 71.347 -104.913 -20.757 1.00 34.33 316 HIS B C 1
ATOM 5804 O O . HIS B 1 316 ? 71.400 -105.671 -21.728 1.00 32.39 316 HIS B O 1
ATOM 5811 N N . PRO B 1 317 ? 71.888 -105.234 -19.572 1.00 34.82 317 PRO B N 1
ATOM 5812 C CA . PRO B 1 317 ? 72.513 -106.554 -19.463 1.00 33.59 317 PRO B CA 1
ATOM 5813 C C . PRO B 1 317 ? 71.513 -107.628 -19.890 1.00 32.71 317 PRO B C 1
ATOM 5814 O O . PRO B 1 317 ? 70.372 -107.650 -19.419 1.00 28.97 317 PRO B O 1
ATOM 5818 N N . VAL B 1 318 ? 71.948 -108.491 -20.811 1.00 34.62 318 VAL B N 1
ATOM 5819 C CA . VAL B 1 318 ? 71.111 -109.561 -21.361 1.00 37.25 318 VAL B CA 1
ATOM 5820 C C . VAL B 1 318 ? 70.357 -110.394 -20.312 1.00 40.08 318 VAL B C 1
ATOM 5821 O O . VAL B 1 318 ? 69.328 -111.001 -20.617 1.00 40.85 318 VAL B O 1
ATOM 5825 N N . GLU B 1 319 ? 70.852 -110.394 -19.076 1.00 44.55 319 GLU B N 1
ATOM 5826 C CA . GLU B 1 319 ? 70.224 -111.137 -17.979 1.00 46.96 319 GLU B CA 1
ATOM 5827 C C . GLU B 1 319 ? 69.041 -110.384 -17.381 1.00 47.00 319 GLU B C 1
ATOM 5828 O O . GLU B 1 319 ? 68.351 -110.896 -16.500 1.00 48.37 319 GLU B O 1
ATOM 5834 N N . ASP B 1 320 ? 68.823 -109.161 -17.851 1.00 47.56 320 ASP B N 1
ATOM 5835 C CA . ASP B 1 320 ? 67.711 -108.347 -17.377 1.00 46.83 320 ASP B CA 1
ATOM 5836 C C . ASP B 1 320 ? 66.662 -108.308 -18.469 1.00 43.50 320 ASP B C 1
ATOM 5837 O O . ASP B 1 320 ? 65.691 -107.556 -18.390 1.00 44.03 320 ASP B O 1
ATOM 5842 N N . LYS B 1 321 ? 66.874 -109.122 -19.499 1.00 39.58 321 LYS B N 1
ATOM 5843 C CA . LYS B 1 321 ? 65.946 -109.197 -20.611 1.00 38.14 321 LYS B CA 1
ATOM 5844 C C . LYS B 1 321 ? 65.340 -110.572 -20.671 1.00 38.05 321 LYS B C 1
ATOM 5845 O O . LYS B 1 321 ? 64.124 -110.713 -20.767 1.00 38.67 321 LYS B O 1
ATOM 5851 N N . GLU B 1 322 ? 66.199 -111.587 -20.599 1.00 39.18 322 GLU B N 1
ATOM 5852 C CA . GLU B 1 322 ? 65.765 -112.982 -20.695 1.00 38.34 322 GLU B CA 1
ATOM 5853 C C . GLU B 1 322 ? 64.644 -113.395 -19.727 1.00 35.32 322 GLU B C 1
ATOM 5854 O O . GLU B 1 322 ? 63.757 -114.168 -20.088 1.00 34.95 322 GLU B O 1
ATOM 5860 N N . PRO B 1 323 ? 64.668 -112.894 -18.487 1.00 33.56 323 PRO B N 1
ATOM 5861 C CA . PRO B 1 323 ? 63.582 -113.289 -17.583 1.00 33.57 323 PRO B CA 1
ATOM 5862 C C . PRO B 1 323 ? 62.231 -112.770 -18.060 1.00 34.52 323 PRO B C 1
ATOM 5863 O O . PRO B 1 323 ? 61.187 -113.146 -17.533 1.00 36.52 323 PRO B O 1
ATOM 5867 N N . GLY B 1 324 ? 62.264 -111.909 -19.070 1.00 36.20 324 GLY B N 1
ATOM 5868 C CA . GLY B 1 324 ? 61.046 -111.333 -19.611 1.00 35.59 324 GLY B CA 1
ATOM 5869 C C .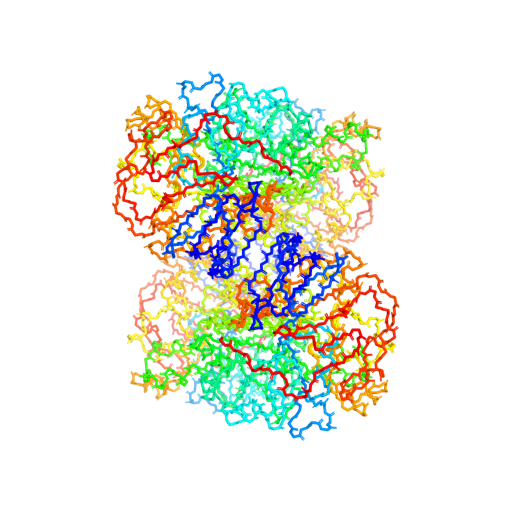 GLY B 1 324 ? 60.177 -112.318 -20.368 1.00 35.43 324 GLY B C 1
ATOM 5870 O O . GLY B 1 324 ? 58.975 -112.096 -20.516 1.00 34.49 324 GLY B O 1
ATOM 5871 N N . TRP B 1 325 ? 60.773 -113.403 -20.851 1.00 35.24 325 TRP B N 1
ATOM 5872 C CA . TRP B 1 325 ? 60.021 -114.410 -21.591 1.00 34.93 325 TRP B CA 1
ATOM 5873 C C . TRP B 1 325 ? 58.886 -115.007 -20.772 1.00 37.94 325 TRP B C 1
ATOM 5874 O O . TRP B 1 325 ? 57.810 -115.278 -21.301 1.00 38.40 325 TRP B O 1
ATOM 5885 N N . LYS B 1 326 ? 59.129 -115.204 -19.480 1.00 40.59 326 LYS B N 1
ATOM 5886 C CA . LYS B 1 326 ? 58.128 -115.802 -18.601 1.00 44.13 326 LYS B CA 1
ATOM 5887 C C . LYS B 1 326 ? 57.319 -114.766 -17.825 1.00 42.77 326 LYS B C 1
ATOM 5888 O O . LYS B 1 326 ? 56.132 -114.960 -17.563 1.00 43.77 326 LYS B O 1
ATOM 5894 N N . ASP B 1 327 ? 57.970 -113.675 -17.444 1.00 40.73 327 ASP B N 1
ATOM 5895 C CA . ASP B 1 327 ? 57.304 -112.606 -16.705 1.00 39.20 327 ASP B CA 1
ATOM 5896 C C . ASP B 1 327 ? 57.824 -111.275 -17.250 1.00 37.91 327 ASP B C 1
ATOM 5897 O O . ASP B 1 327 ? 58.940 -110.849 -16.926 1.00 37.79 327 ASP B O 1
ATOM 5902 N N . VAL B 1 328 ? 57.001 -110.635 -18.082 1.00 34.30 328 VAL B N 1
ATOM 5903 C CA . VAL B 1 328 ? 57.333 -109.369 -18.734 1.00 29.33 328 VAL B CA 1
ATOM 5904 C C . VAL B 1 328 ? 57.788 -108.249 -17.791 1.00 29.12 328 VAL B C 1
ATOM 5905 O O . VAL B 1 328 ? 58.712 -107.501 -18.107 1.00 27.61 328 VAL B O 1
ATOM 5909 N N . TRP B 1 329 ? 57.145 -108.141 -16.633 1.00 27.84 329 TRP B N 1
ATOM 5910 C CA . TRP B 1 329 ? 57.479 -107.100 -15.677 1.00 28.95 329 TRP B CA 1
ATOM 5911 C C . TRP B 1 329 ? 58.901 -107.210 -15.131 1.00 30.67 329 TRP B C 1
ATOM 5912 O O . TRP B 1 329 ? 59.339 -106.340 -14.380 1.00 33.47 329 TRP B O 1
ATOM 5923 N N . LYS B 1 330 ? 59.640 -108.249 -15.506 1.00 30.98 330 LYS B N 1
ATOM 5924 C CA . LYS B 1 330 ? 61.000 -108.397 -14.985 1.00 30.96 330 LYS B CA 1
ATOM 5925 C C . LYS B 1 330 ? 62.081 -108.154 -16.018 1.00 31.85 330 LYS B C 1
ATOM 5926 O O . LYS B 1 330 ? 63.256 -108.438 -15.784 1.00 33.55 330 LYS B O 1
ATOM 5932 N N . ALA B 1 331 ? 61.676 -107.631 -17.167 1.00 30.24 331 ALA B N 1
ATOM 5933 C CA . ALA B 1 331 ? 62.616 -107.322 -18.226 1.00 28.50 331 ALA B CA 1
ATOM 5934 C C . ALA B 1 331 ? 62.684 -105.800 -18.304 1.00 28.18 331 ALA B C 1
ATOM 5935 O O . ALA B 1 331 ? 61.673 -105.117 -18.100 1.00 27.63 331 ALA B O 1
ATOM 5937 N N . GLY B 1 332 ? 63.871 -105.265 -18.572 1.00 26.69 332 GLY B N 1
ATOM 5938 C CA . GLY B 1 332 ? 64.007 -103.820 -18.669 1.00 26.41 332 GLY B CA 1
ATOM 5939 C C . GLY B 1 332 ? 63.705 -103.290 -20.059 1.00 24.73 332 GLY B C 1
ATOM 5940 O O . GLY B 1 332 ? 63.703 -104.036 -21.032 1.00 24.86 332 GLY B O 1
ATOM 5941 N N . ASN B 1 333 ? 63.451 -101.993 -20.155 1.00 25.51 333 ASN B N 1
ATOM 5942 C CA . ASN B 1 333 ? 63.157 -101.375 -21.444 1.00 27.29 333 ASN B CA 1
ATOM 5943 C C . ASN B 1 333 ? 64.420 -101.020 -22.223 1.00 26.81 333 ASN B C 1
ATOM 5944 O O . ASN B 1 333 ? 65.457 -100.688 -21.638 1.00 31.00 333 ASN B O 1
ATOM 5949 N N . GLY B 1 334 ? 64.333 -101.082 -23.544 1.00 20.29 334 GLY B N 1
ATOM 5950 C CA . GLY B 1 334 ? 65.484 -100.715 -24.335 1.00 17.64 334 GLY B CA 1
ATOM 5951 C C . GLY B 1 334 ? 65.776 -101.642 -25.483 1.00 16.56 334 GLY B C 1
ATOM 5952 O O . GLY B 1 334 ? 65.356 -102.792 -25.490 1.00 16.77 334 GLY B O 1
ATOM 5953 N N . ALA B 1 335 ? 66.503 -101.126 -26.464 1.00 15.00 335 ALA B N 1
ATOM 5954 C CA . ALA B 1 335 ? 66.880 -101.915 -27.618 1.00 15.94 335 ALA B CA 1
ATOM 5955 C C . ALA B 1 335 ? 68.056 -101.234 -28.268 1.00 16.51 335 ALA B C 1
ATOM 5956 O O . ALA B 1 335 ? 68.103 -100.013 -28.297 1.00 19.35 335 ALA B O 1
ATOM 5958 N N . LEU B 1 336 ? 69.013 -102.017 -28.760 1.00 17.88 336 LEU B N 1
ATOM 5959 C CA . LEU B 1 336 ? 70.175 -101.455 -29.451 1.00 17.29 336 LEU B CA 1
ATOM 5960 C C . LEU B 1 336 ? 69.653 -101.035 -30.813 1.00 16.19 336 LEU B C 1
ATOM 5961 O O . LEU B 1 336 ? 68.642 -101.562 -31.269 1.00 15.28 336 LEU B O 1
ATOM 5966 N N . GLY B 1 337 ? 70.313 -100.079 -31.459 1.00 17.46 337 GLY B N 1
ATOM 5967 C CA . GLY B 1 337 ? 69.838 -99.642 -32.760 1.00 15.82 337 GLY B CA 1
ATOM 5968 C C . GLY B 1 337 ? 70.854 -98.882 -33.581 1.00 16.85 337 GLY B C 1
ATOM 5969 O O . GLY B 1 337 ? 70.622 -98.568 -34.750 1.00 19.67 337 GLY B O 1
ATOM 5970 N N . LEU B 1 338 ? 71.993 -98.595 -32.974 1.00 15.79 338 LEU B N 1
ATOM 5971 C CA . LEU B 1 338 ? 73.041 -97.855 -33.647 1.00 15.79 338 LEU B CA 1
ATOM 5972 C C . LEU B 1 338 ? 73.559 -98.531 -34.910 1.00 16.55 338 LEU B C 1
ATOM 5973 O O . LEU B 1 338 ? 73.964 -97.871 -35.864 1.00 16.94 338 LEU B O 1
ATOM 5978 N N . GLU B 1 339 ? 73.543 -99.854 -34.920 1.00 19.13 339 GLU B N 1
ATOM 5979 C CA . GLU B 1 339 ? 74.061 -100.591 -36.062 1.00 20.95 339 GLU B CA 1
ATOM 5980 C C . GLU B 1 339 ? 72.994 -100.995 -37.072 1.00 20.28 339 GLU B C 1
ATOM 5981 O O . GLU B 1 339 ? 73.314 -101.345 -38.204 1.00 20.02 339 GLU B O 1
ATOM 5987 N N . THR B 1 340 ? 71.730 -100.923 -36.668 1.00 19.65 340 THR B N 1
ATOM 5988 C CA . THR B 1 340 ? 70.623 -101.315 -37.535 1.00 18.85 340 THR B CA 1
ATOM 5989 C C . THR B 1 340 ? 69.671 -100.203 -38.004 1.00 19.82 340 THR B C 1
ATOM 5990 O O . THR B 1 340 ? 68.780 -100.451 -38.820 1.00 19.95 340 THR B O 1
ATOM 5994 N N . SER B 1 341 ? 69.854 -98.986 -37.501 1.00 17.92 341 SER B N 1
ATOM 5995 C CA . SER B 1 341 ? 68.974 -97.893 -37.859 1.00 14.56 341 SER B CA 1
ATOM 5996 C C . SER B 1 341 ? 68.893 -97.557 -39.348 1.00 14.86 341 SER B C 1
ATOM 5997 O O . SER B 1 341 ? 67.810 -97.603 -39.940 1.00 12.61 341 SER B O 1
ATOM 6000 N N . LEU B 1 342 ? 70.020 -97.215 -39.962 1.00 15.01 342 LEU B N 1
ATOM 6001 C CA . LEU B 1 342 ? 70.006 -96.859 -41.384 1.00 15.62 342 LEU B CA 1
ATOM 6002 C C . LEU B 1 342 ? 69.622 -98.049 -42.251 1.00 17.45 342 LEU B C 1
ATOM 6003 O O . LEU B 1 342 ? 68.702 -97.964 -43.068 1.00 20.02 342 LEU B O 1
ATOM 6008 N N . PRO B 1 343 ? 70.328 -99.176 -42.102 1.00 17.64 343 PRO B N 1
ATOM 6009 C CA . PRO B 1 343 ? 69.951 -100.316 -42.941 1.00 16.88 343 PRO B CA 1
ATOM 6010 C C . PRO B 1 343 ? 68.488 -100.743 -42.820 1.00 16.17 343 PRO B C 1
ATOM 6011 O O . PRO B 1 343 ? 67.881 -101.196 -43.801 1.00 16.10 343 PRO B O 1
ATOM 6015 N N . MET B 1 344 ? 67.905 -100.584 -41.641 1.00 13.28 344 MET B N 1
ATOM 6016 C CA . MET B 1 344 ? 66.519 -100.968 -41.497 1.00 14.72 344 MET B CA 1
ATOM 6017 C C . MET B 1 344 ? 65.628 -100.020 -42.300 1.00 17.71 344 MET B C 1
ATOM 6018 O O . MET B 1 344 ? 64.703 -100.471 -42.974 1.00 20.25 344 MET B O 1
ATOM 6023 N N . MET B 1 345 ? 65.913 -98.715 -42.250 1.00 18.51 345 MET B N 1
ATOM 6024 C CA . MET B 1 345 ? 65.124 -97.724 -42.995 1.00 16.04 345 MET B CA 1
ATOM 6025 C C . MET B 1 345 ? 65.353 -97.875 -44.499 1.00 18.80 345 MET B C 1
ATOM 6026 O O . MET B 1 345 ? 64.421 -97.788 -45.301 1.00 20.54 345 MET B O 1
ATOM 6031 N N . LEU B 1 346 ? 66.608 -98.089 -44.874 1.00 18.33 346 LEU B N 1
ATOM 6032 C CA . LEU B 1 346 ? 66.972 -98.276 -46.267 1.00 17.72 346 LEU B CA 1
ATOM 6033 C C . LEU B 1 346 ? 66.275 -99.525 -46.814 1.00 18.25 346 LEU B C 1
ATOM 6034 O O . LEU B 1 346 ? 65.691 -99.507 -47.891 1.00 15.65 346 LEU B O 1
ATOM 6039 N N . THR B 1 347 ? 66.330 -100.603 -46.040 1.00 18.74 347 THR B N 1
ATOM 6040 C CA . THR B 1 347 ? 65.744 -101.877 -46.426 1.00 18.50 347 THR B CA 1
ATOM 6041 C C . THR B 1 347 ? 64.222 -101.927 -46.522 1.00 19.27 347 THR B C 1
ATOM 6042 O O . THR B 1 347 ? 63.681 -102.275 -47.566 1.00 21.09 347 THR B O 1
ATOM 6046 N N . ASN B 1 348 ? 63.530 -101.586 -45.443 1.00 18.25 348 ASN B N 1
ATOM 6047 C CA . ASN B 1 348 ? 62.076 -101.653 -45.442 1.00 18.16 348 ASN B CA 1
ATOM 6048 C C . ASN B 1 348 ? 61.373 -100.372 -45.833 1.00 19.88 348 ASN B C 1
ATOM 6049 O O . ASN B 1 348 ? 60.140 -100.339 -45.932 1.00 20.49 348 ASN B O 1
ATOM 6054 N N . GLY B 1 349 ? 62.154 -99.314 -46.034 1.00 20.71 349 GLY B N 1
ATOM 6055 C CA . GLY B 1 349 ? 61.591 -98.038 -46.429 1.00 19.27 349 GLY B CA 1
ATOM 6056 C C . GLY B 1 349 ? 61.915 -97.716 -47.881 1.00 21.07 349 GLY B C 1
ATOM 6057 O O . GLY B 1 349 ? 61.053 -97.807 -48.764 1.00 21.25 349 GLY B O 1
ATOM 6058 N N . VAL B 1 350 ? 63.167 -97.358 -48.138 1.00 20.80 350 VAL B N 1
ATOM 6059 C CA . VAL B 1 350 ? 63.593 -97.008 -49.482 1.00 20.34 350 VAL B CA 1
ATOM 6060 C C . VAL B 1 350 ? 63.468 -98.147 -50.479 1.00 21.57 350 VAL B C 1
ATOM 6061 O O . VAL B 1 350 ? 62.748 -98.020 -51.466 1.00 21.51 350 VAL B O 1
ATOM 6065 N N . ASN B 1 351 ? 64.155 -99.258 -50.221 1.00 22.89 351 ASN B N 1
ATOM 6066 C CA . ASN B 1 351 ? 64.119 -100.408 -51.128 1.00 23.20 351 ASN B CA 1
ATOM 6067 C C . ASN B 1 351 ? 62.792 -101.133 -51.200 1.00 24.99 351 ASN B C 1
ATOM 6068 O O . ASN B 1 351 ? 62.663 -102.123 -51.913 1.00 27.64 351 ASN B O 1
ATOM 6073 N N . LYS B 1 352 ? 61.806 -100.662 -50.459 1.00 26.21 352 LYS B N 1
ATOM 6074 C CA . LYS B 1 352 ? 60.519 -101.327 -50.476 1.00 27.00 352 LYS B CA 1
ATOM 6075 C C . LYS B 1 352 ? 59.506 -100.333 -51.003 1.00 26.91 352 LYS B C 1
ATOM 6076 O O . LYS B 1 352 ? 58.302 -100.570 -50.974 1.00 28.00 352 LYS B O 1
ATOM 6082 N N . GLY B 1 353 ? 60.029 -99.206 -51.476 1.00 26.90 353 GLY B N 1
ATOM 6083 C CA . GLY B 1 353 ? 59.212 -98.167 -52.070 1.00 22.61 353 GLY B CA 1
ATOM 6084 C C . GLY B 1 353 ? 58.321 -97.308 -51.210 1.00 22.51 353 GLY B C 1
ATOM 6085 O O . GLY B 1 353 ? 57.588 -96.492 -51.755 1.00 23.63 353 GLY B O 1
ATOM 6086 N N . ARG B 1 354 ? 58.347 -97.457 -49.890 1.00 23.15 354 ARG B N 1
ATOM 6087 C CA . ARG B 1 354 ? 57.483 -96.606 -49.074 1.00 23.46 354 ARG B CA 1
ATOM 6088 C C . ARG B 1 354 ? 58.166 -95.390 -48.428 1.00 20.31 354 ARG B C 1
ATOM 6089 O O . ARG B 1 354 ? 57.582 -94.725 -47.576 1.00 20.27 354 ARG B O 1
ATOM 6097 N N . LEU B 1 355 ? 59.387 -95.091 -48.859 1.00 16.89 355 LEU B N 1
ATOM 6098 C CA . LEU B 1 355 ? 60.133 -93.950 -48.352 1.00 17.62 355 LEU B CA 1
ATOM 6099 C C . LEU B 1 355 ? 61.128 -93.499 -49.405 1.00 18.14 355 LEU B C 1
ATOM 6100 O O . LEU B 1 355 ? 61.843 -94.325 -49.972 1.00 21.85 355 LEU B O 1
ATOM 6105 N N . SER B 1 356 ? 61.185 -92.200 -49.678 1.00 14.42 356 SER B N 1
ATOM 6106 C CA . SER B 1 356 ? 62.126 -91.718 -50.674 1.00 14.37 356 SER B CA 1
ATOM 6107 C C . SER B 1 356 ? 63.459 -91.395 -50.022 1.00 17.61 356 SER B C 1
ATOM 6108 O O . SER B 1 356 ? 63.521 -91.061 -48.828 1.00 18.15 356 SER B O 1
ATOM 6111 N N . LEU B 1 357 ? 64.532 -91.526 -50.796 1.00 15.88 357 LEU B N 1
ATOM 6112 C CA . LEU B 1 357 ? 65.857 -91.229 -50.285 1.00 15.53 357 LEU B CA 1
ATOM 6113 C C . LEU B 1 357 ? 65.900 -89.797 -49.785 1.00 16.79 357 LEU B C 1
ATOM 6114 O O . LEU B 1 357 ? 66.497 -89.516 -48.747 1.00 20.36 357 LEU B O 1
ATOM 6119 N N . GLU B 1 358 ? 65.258 -88.896 -50.524 1.00 15.22 358 GLU B N 1
ATOM 6120 C CA . GLU B 1 358 ? 65.254 -87.489 -50.164 1.00 13.31 358 GLU B CA 1
ATOM 6121 C C . GLU B 1 358 ? 64.660 -87.252 -48.797 1.00 13.31 358 GLU B C 1
ATOM 6122 O O . GLU B 1 358 ? 65.189 -86.469 -48.014 1.00 11.93 358 GLU B O 1
ATOM 6128 N N . ARG B 1 359 ? 63.557 -87.926 -48.502 1.00 13.61 359 ARG B N 1
ATOM 6129 C CA . ARG B 1 359 ? 62.919 -87.752 -47.208 1.00 14.11 359 ARG B CA 1
ATOM 6130 C C . ARG B 1 359 ? 63.770 -88.371 -46.093 1.00 15.67 359 ARG B C 1
ATOM 6131 O O . ARG B 1 359 ? 63.898 -87.804 -45.001 1.00 17.02 359 ARG B O 1
ATOM 6139 N N . LEU B 1 360 ? 64.356 -89.533 -46.380 1.00 15.41 360 LEU B N 1
ATOM 6140 C CA . LEU B 1 360 ? 65.200 -90.219 -45.416 1.00 13.06 360 LEU B CA 1
ATOM 6141 C C . LEU B 1 360 ? 66.323 -89.303 -44.977 1.00 11.97 360 LEU B C 1
ATOM 6142 O O . LEU B 1 360 ? 66.611 -89.188 -43.791 1.00 12.93 360 LEU B O 1
ATOM 6147 N N . VAL B 1 361 ? 66.964 -88.647 -45.933 1.00 9.59 361 VAL B N 1
ATOM 6148 C CA . VAL B 1 361 ? 68.052 -87.744 -45.591 1.00 12.27 361 VAL B CA 1
ATOM 6149 C C . VAL B 1 361 ? 67.560 -86.552 -44.774 1.00 12.96 361 VAL B C 1
ATOM 6150 O O . VAL B 1 361 ? 68.280 -86.023 -43.928 1.00 12.98 361 VAL B O 1
ATOM 6154 N N . GLU B 1 362 ? 66.322 -86.143 -45.017 1.00 14.37 362 GLU B N 1
ATOM 6155 C CA . GLU B 1 362 ? 65.757 -85.013 -44.300 1.00 15.20 362 GLU B CA 1
ATOM 6156 C C . GLU B 1 362 ? 65.533 -85.320 -42.826 1.00 14.44 362 GLU B C 1
ATOM 6157 O O . GLU B 1 362 ? 65.913 -84.524 -41.956 1.00 13.89 362 GLU B O 1
ATOM 6163 N N . VAL B 1 363 ? 64.924 -86.473 -42.546 1.00 11.70 363 VAL B N 1
ATOM 6164 C CA . VAL B 1 363 ? 64.632 -86.853 -41.165 1.00 13.06 363 VAL B CA 1
ATOM 6165 C C . VAL B 1 363 ? 65.797 -87.490 -40.381 1.00 15.73 363 VAL B C 1
ATOM 6166 O O . VAL B 1 363 ? 65.778 -87.505 -39.142 1.00 16.44 363 VAL B O 1
ATOM 6170 N N . MET B 1 364 ? 66.801 -88.010 -41.090 1.00 14.20 364 MET B N 1
ATOM 6171 C CA . MET B 1 364 ? 67.935 -88.648 -40.433 1.00 14.00 364 MET B CA 1
ATOM 6172 C C . MET B 1 364 ? 69.203 -87.825 -40.435 1.00 15.04 364 MET B C 1
ATOM 6173 O O . MET B 1 364 ? 70.150 -88.164 -39.719 1.00 17.07 364 MET B O 1
ATOM 6178 N N . CYS B 1 365 ? 69.236 -86.751 -41.224 1.00 13.65 365 CYS B N 1
ATOM 6179 C CA . CYS B 1 365 ? 70.425 -85.913 -41.288 1.00 12.54 365 CYS B CA 1
ATOM 6180 C C . CYS B 1 365 ? 70.151 -84.433 -41.107 1.00 14.89 365 CYS B C 1
ATOM 6181 O O . CYS B 1 365 ? 70.625 -83.814 -40.160 1.00 16.13 365 CYS B O 1
ATOM 6184 N N . GLU B 1 366 ? 69.381 -83.865 -42.024 1.00 15.72 366 GLU B N 1
ATOM 6185 C CA . GLU B 1 366 ? 69.093 -82.442 -41.993 1.00 15.72 366 GLU B CA 1
ATOM 6186 C C . GLU B 1 366 ? 68.357 -81.884 -40.781 1.00 16.20 366 GLU B C 1
ATOM 6187 O O . GLU B 1 366 ? 68.920 -81.057 -40.059 1.00 15.77 366 GLU B O 1
ATOM 6193 N N . LYS B 1 367 ? 67.117 -82.315 -40.551 1.00 12.95 367 LYS B N 1
ATOM 6194 C CA . LYS B 1 367 ? 66.356 -81.782 -39.431 1.00 15.46 367 LYS B CA 1
ATOM 6195 C C . LYS B 1 367 ? 67.034 -81.953 -38.069 1.00 14.05 367 LYS B C 1
ATOM 6196 O O . LYS B 1 367 ? 67.121 -81.000 -37.284 1.00 13.20 367 LYS B O 1
ATOM 6202 N N . PRO B 1 368 ? 67.498 -83.170 -37.749 1.00 11.92 368 PRO B N 1
ATOM 6203 C CA . PRO B 1 368 ? 68.137 -83.232 -36.433 1.00 10.98 368 PRO B CA 1
ATOM 6204 C C . PRO B 1 368 ? 69.262 -82.182 -36.285 1.00 9.61 368 PRO B C 1
ATOM 6205 O O . PRO B 1 368 ? 69.310 -81.467 -35.295 1.00 9.73 368 PRO B O 1
ATOM 6209 N N . ALA B 1 369 ? 70.138 -82.063 -37.275 1.00 8.48 369 ALA B N 1
ATOM 6210 C CA . ALA B 1 369 ? 71.213 -81.082 -37.203 1.00 11.44 369 ALA B CA 1
ATOM 6211 C C . ALA B 1 369 ? 70.633 -79.679 -37.083 1.00 13.35 369 ALA B C 1
ATOM 6212 O O . ALA B 1 369 ? 71.057 -78.877 -36.250 1.00 12.16 369 ALA B O 1
ATOM 6214 N N . LYS B 1 370 ? 69.662 -79.380 -37.932 1.00 15.27 370 LYS B N 1
ATOM 6215 C CA . LYS B 1 370 ? 69.028 -78.072 -37.909 1.00 15.05 370 LYS B CA 1
ATOM 6216 C C . LYS B 1 370 ? 68.425 -77.751 -36.553 1.00 13.81 370 LYS B C 1
ATOM 6217 O O . LYS B 1 370 ? 68.750 -76.726 -35.965 1.00 16.39 370 LYS B O 1
ATOM 6223 N N . LEU B 1 371 ? 67.559 -78.621 -36.043 1.00 12.44 371 LEU B N 1
ATOM 6224 C CA . LEU B 1 371 ? 66.919 -78.355 -34.754 1.00 12.33 371 LEU B CA 1
ATOM 6225 C C . LEU B 1 371 ? 67.891 -78.071 -33.606 1.00 12.91 371 LEU B C 1
ATOM 6226 O O . LEU B 1 371 ? 67.589 -77.276 -32.726 1.00 13.33 371 LEU B O 1
ATOM 6231 N N . PHE B 1 372 ? 69.063 -78.696 -33.616 1.00 12.20 372 PHE B N 1
ATOM 6232 C CA . PHE B 1 372 ? 70.018 -78.483 -32.536 1.00 12.34 372 PHE B CA 1
ATOM 6233 C C . PHE B 1 372 ? 71.047 -77.405 -32.803 1.00 14.55 372 PHE B C 1
ATOM 6234 O O . PHE B 1 372 ? 71.891 -77.100 -31.947 1.00 15.82 372 PHE B O 1
ATOM 6242 N N . GLY B 1 373 ? 70.971 -76.826 -33.992 1.00 12.37 373 GLY B N 1
ATOM 6243 C CA . GLY B 1 373 ? 71.890 -75.768 -34.339 1.00 11.83 373 GLY B CA 1
ATOM 6244 C C . GLY B 1 373 ? 73.292 -76.190 -34.707 1.00 11.39 373 GLY B C 1
ATOM 6245 O O . GLY B 1 373 ? 74.220 -75.410 -34.546 1.00 12.40 373 GLY B O 1
ATOM 6246 N N . ILE B 1 374 ? 73.471 -77.409 -35.193 1.00 11.66 374 ILE B N 1
ATOM 6247 C CA . ILE B 1 374 ? 74.805 -77.841 -35.590 1.00 13.74 374 ILE B CA 1
ATOM 6248 C C . ILE B 1 374 ? 74.772 -78.012 -37.102 1.00 18.34 374 ILE B C 1
ATOM 6249 O O . ILE B 1 374 ? 75.674 -78.610 -37.697 1.00 19.35 374 ILE B O 1
ATOM 6254 N N . TYR B 1 375 ? 73.746 -77.417 -37.712 1.00 23.38 375 TYR B N 1
ATOM 6255 C CA . TYR B 1 375 ? 73.484 -77.570 -39.127 1.00 26.31 375 TYR B CA 1
ATOM 6256 C C . TYR B 1 375 ? 74.540 -77.472 -40.196 1.00 32.84 375 TYR B C 1
ATOM 6257 O O . TYR B 1 375 ? 75.266 -78.448 -40.421 1.00 45.18 375 TYR B O 1
ATOM 6266 N N . PRO B 1 376 ? 74.693 -76.304 -40.841 1.00 27.11 376 PRO B N 1
ATOM 6267 C CA . PRO B 1 376 ? 75.725 -76.356 -41.891 1.00 20.53 376 PRO B CA 1
ATOM 6268 C C . PRO B 1 376 ? 76.899 -77.335 -41.622 1.00 21.57 376 PRO B C 1
ATOM 6269 O O . PRO B 1 376 ? 77.304 -78.080 -42.523 1.00 23.25 376 PRO B O 1
ATOM 6273 N N . GLN B 1 377 ? 77.396 -77.395 -40.381 1.00 18.98 377 GLN B N 1
ATOM 6274 C CA . GLN B 1 377 ? 78.511 -78.299 -40.060 1.00 18.18 377 GLN B CA 1
ATOM 6275 C C . GLN B 1 377 ? 78.194 -79.783 -40.284 1.00 16.04 377 GLN B C 1
ATOM 6276 O O . GLN B 1 377 ? 78.948 -80.477 -40.967 1.00 15.17 377 GLN B O 1
ATOM 6282 N N . LYS B 1 378 ? 77.098 -80.266 -39.696 1.00 12.47 378 LYS B N 1
ATOM 6283 C CA . LYS B 1 378 ? 76.676 -81.665 -39.864 1.00 11.84 378 LYS B CA 1
ATOM 6284 C C . LYS B 1 378 ? 75.334 -81.692 -40.584 1.00 10.39 378 LYS B C 1
ATOM 6285 O O . LYS B 1 378 ? 74.650 -80.686 -40.649 1.00 7.20 378 LYS B O 1
ATOM 6291 N N . GLY B 1 379 ? 74.940 -82.828 -41.138 1.00 10.09 379 GLY B N 1
ATOM 6292 C CA . GLY B 1 379 ? 73.632 -82.852 -41.763 1.00 11.08 379 GLY B CA 1
ATOM 6293 C C . GLY B 1 379 ? 73.508 -82.591 -43.244 1.00 13.77 379 GLY B C 1
ATOM 6294 O O . GLY B 1 379 ? 72.437 -82.847 -43.775 1.00 16.85 379 GLY B O 1
ATOM 6295 N N . THR B 1 380 ? 74.536 -82.043 -43.895 1.00 14.63 380 THR B N 1
ATOM 6296 C CA . THR B 1 380 ? 74.530 -81.832 -45.357 1.00 18.25 380 THR B CA 1
ATOM 6297 C C . THR B 1 380 ? 75.934 -81.770 -45.885 1.00 20.00 380 THR B C 1
ATOM 6298 O O . THR B 1 380 ? 76.896 -81.667 -45.127 1.00 21.05 380 THR B O 1
ATOM 6302 N N . LEU B 1 381 ? 76.031 -81.817 -47.204 1.00 20.50 381 LEU B N 1
ATOM 6303 C CA . LEU B 1 381 ? 77.300 -81.737 -47.880 1.00 19.42 381 LEU B CA 1
ATOM 6304 C C . LEU B 1 381 ? 77.325 -80.441 -48.694 1.00 19.99 381 LEU B C 1
ATOM 6305 O O . LEU B 1 381 ? 76.983 -80.427 -49.867 1.00 23.47 381 LEU B O 1
ATOM 6310 N N . GLN B 1 382 ? 77.689 -79.339 -48.063 1.00 19.14 382 GLN B N 1
ATOM 6311 C CA . GLN B 1 382 ? 77.776 -78.081 -48.786 1.00 20.84 382 GLN B CA 1
ATOM 6312 C C . GLN B 1 382 ? 79.172 -77.548 -48.577 1.00 19.85 382 GLN B C 1
ATOM 6313 O O . GLN B 1 382 ? 79.907 -78.062 -47.746 1.00 21.28 382 GLN B O 1
ATOM 6319 N N . VAL B 1 383 ? 79.557 -76.528 -49.329 1.00 19.36 383 VAL B N 1
ATOM 6320 C CA . VAL B 1 383 ? 80.883 -75.979 -49.145 1.00 17.13 383 VAL B CA 1
ATOM 6321 C C . VAL B 1 383 ? 80.908 -75.423 -47.728 1.00 18.18 383 VAL B C 1
ATOM 6322 O O . VAL B 1 383 ? 80.024 -74.652 -47.348 1.00 19.25 383 VAL B O 1
ATOM 6326 N N . GLY B 1 384 ? 81.896 -75.859 -46.941 1.00 17.41 384 GLY B N 1
ATOM 6327 C CA . GLY B 1 384 ? 82.026 -75.413 -45.565 1.00 15.64 384 GLY B CA 1
ATOM 6328 C C . GLY B 1 384 ? 81.645 -76.435 -44.497 1.00 17.96 384 GLY B C 1
ATOM 6329 O O . GLY B 1 384 ? 82.054 -76.297 -43.338 1.00 19.15 384 GLY B O 1
ATOM 6330 N N . SER B 1 385 ? 80.859 -77.446 -44.865 1.00 16.29 385 SER B N 1
ATOM 6331 C CA . SER B 1 385 ? 80.437 -78.488 -43.921 1.00 16.78 385 SER B CA 1
ATOM 6332 C C . SER B 1 385 ? 81.544 -79.508 -43.682 1.00 16.34 385 SER B C 1
ATOM 6333 O O . SER B 1 385 ? 82.469 -79.634 -44.494 1.00 17.30 385 SER B O 1
ATOM 6336 N N . ASP B 1 386 ? 81.451 -80.250 -42.579 1.00 13.26 386 ASP B N 1
ATOM 6337 C CA . ASP B 1 386 ? 82.431 -81.300 -42.332 1.00 12.41 386 ASP B CA 1
ATOM 6338 C C . ASP B 1 386 ? 82.154 -82.350 -43.408 1.00 11.69 386 ASP B C 1
ATOM 6339 O O . ASP B 1 386 ? 81.002 -82.627 -43.736 1.00 11.56 386 ASP B O 1
ATOM 6344 N N . ALA B 1 387 ? 83.202 -82.925 -43.971 1.00 10.67 387 ALA B N 1
ATOM 6345 C CA . ALA B 1 387 ? 83.019 -83.940 -44.996 1.00 10.56 387 ALA B CA 1
ATOM 6346 C C . ALA B 1 387 ? 82.569 -85.251 -44.350 1.00 11.02 387 ALA B C 1
ATOM 6347 O O . ALA B 1 387 ? 83.385 -86.145 -44.117 1.00 12.44 387 ALA B O 1
ATOM 6349 N N . ASP B 1 388 ? 81.280 -85.359 -44.038 1.00 10.36 388 ASP B N 1
ATOM 6350 C CA . ASP B 1 388 ? 80.755 -86.584 -43.442 1.00 14.09 388 ASP B CA 1
ATOM 6351 C C . ASP B 1 388 ? 79.831 -87.273 -44.451 1.00 15.19 388 ASP B C 1
ATOM 6352 O O . ASP B 1 388 ? 78.694 -86.858 -44.622 1.00 18.84 388 ASP B O 1
ATOM 6357 N N . LEU B 1 389 ? 80.320 -88.308 -45.132 1.00 13.81 389 LEU B N 1
ATOM 6358 C CA . LEU B 1 389 ? 79.485 -88.993 -46.107 1.00 14.25 389 LEU B CA 1
ATOM 6359 C C . LEU B 1 389 ? 79.376 -90.463 -45.860 1.00 13.33 389 LEU B C 1
ATOM 6360 O O . LEU B 1 389 ? 80.099 -91.054 -45.066 1.00 13.54 389 LEU B O 1
ATOM 6365 N N . LEU B 1 390 ? 78.481 -91.042 -46.638 1.00 11.32 390 LEU B N 1
ATOM 6366 C CA . LEU B 1 390 ? 78.223 -92.460 -46.639 1.00 12.20 390 LEU B CA 1
ATOM 6367 C C . LEU B 1 390 ? 78.058 -92.811 -48.115 1.00 15.03 390 LEU B C 1
ATOM 6368 O O . LEU B 1 390 ? 77.343 -92.121 -48.850 1.00 16.88 390 LEU B O 1
ATOM 6373 N N . ILE B 1 391 ? 78.760 -93.837 -48.575 1.00 15.28 391 ILE B N 1
ATOM 6374 C CA . ILE B 1 391 ? 78.563 -94.288 -49.937 1.00 13.74 391 ILE B CA 1
ATOM 6375 C C . ILE B 1 391 ? 77.597 -95.442 -49.676 1.00 14.73 391 ILE B C 1
ATOM 6376 O O . ILE B 1 391 ? 77.884 -96.328 -48.878 1.00 15.26 391 ILE B O 1
ATOM 6381 N N . LEU B 1 392 ? 76.434 -95.408 -50.308 1.00 15.91 392 LEU B N 1
ATOM 6382 C CA . LEU B 1 392 ? 75.436 -96.444 -50.098 1.00 18.89 392 LEU B CA 1
ATOM 6383 C C . LEU B 1 392 ? 75.456 -97.545 -51.137 1.00 19.55 392 LEU B C 1
ATOM 6384 O O . LEU B 1 392 ? 76.033 -97.402 -52.197 1.00 21.47 392 LEU B O 1
ATOM 6389 N N . ASP B 1 393 ? 74.824 -98.656 -50.806 1.00 22.23 393 ASP B N 1
ATOM 6390 C CA . ASP B 1 393 ? 74.704 -99.767 -51.726 1.00 24.16 393 ASP B CA 1
ATOM 6391 C C . ASP B 1 393 ? 73.299 -100.290 -51.466 1.00 25.98 393 ASP B C 1
ATOM 6392 O O . ASP B 1 393 ? 73.061 -100.965 -50.458 1.00 26.02 393 ASP B O 1
ATOM 6397 N N . LEU B 1 394 ? 72.366 -99.951 -52.352 1.00 25.93 394 LEU B N 1
ATOM 6398 C CA . LEU B 1 394 ? 70.987 -100.387 -52.193 1.00 27.99 394 LEU B CA 1
ATOM 6399 C C . LEU B 1 394 ? 70.717 -101.735 -52.837 1.00 29.81 394 LEU B C 1
ATOM 6400 O O . LEU B 1 394 ? 69.569 -102.144 -52.994 1.00 29.50 394 LEU B O 1
ATOM 6405 N N . ASP B 1 395 ? 71.776 -102.433 -53.209 1.00 32.50 395 ASP B N 1
ATOM 6406 C CA . ASP B 1 395 ? 71.590 -103.732 -53.816 1.00 37.51 395 ASP B CA 1
ATOM 6407 C C . ASP B 1 395 ? 72.395 -104.811 -53.096 1.00 37.50 395 ASP B C 1
ATOM 6408 O O . ASP B 1 395 ? 73.225 -105.502 -53.682 1.00 37.64 395 ASP B O 1
ATOM 6413 N N . ILE B 1 396 ? 72.120 -104.944 -51.805 1.00 37.63 396 ILE B N 1
ATOM 6414 C CA . ILE B 1 396 ? 72.786 -105.905 -50.938 1.00 35.24 396 ILE B CA 1
ATOM 6415 C C . ILE B 1 396 ? 71.799 -106.993 -50.570 1.00 35.47 396 ILE B C 1
ATOM 6416 O O . ILE B 1 396 ? 70.586 -106.819 -50.674 1.00 35.68 396 ILE B O 1
ATOM 6421 N N . ASP B 1 397 ? 72.330 -108.125 -50.145 1.00 36.66 397 ASP B N 1
ATOM 6422 C CA . ASP B 1 397 ? 71.502 -109.233 -49.712 1.00 39.25 397 ASP B CA 1
ATOM 6423 C C . ASP B 1 397 ? 72.229 -109.842 -48.537 1.00 37.81 397 ASP B C 1
ATOM 6424 O O . ASP B 1 397 ? 73.309 -110.410 -48.695 1.00 37.84 397 ASP B O 1
ATOM 6429 N N . THR B 1 398 ? 71.643 -109.703 -47.355 1.00 36.14 398 THR B N 1
ATOM 6430 C CA . THR B 1 398 ? 72.257 -110.218 -46.148 1.00 34.54 398 THR B CA 1
ATOM 6431 C C . THR B 1 398 ? 71.268 -110.149 -44.989 1.00 34.44 398 THR B C 1
ATOM 6432 O O . THR B 1 398 ? 70.120 -109.738 -45.171 1.00 34.39 398 THR B O 1
ATOM 6436 N N . LYS B 1 399 ? 71.700 -110.575 -43.805 1.00 34.78 399 LYS B N 1
ATOM 6437 C CA . LYS B 1 399 ? 70.839 -110.558 -42.617 1.00 35.09 399 LYS B CA 1
ATOM 6438 C C . LYS B 1 399 ? 71.523 -109.782 -41.501 1.00 32.72 399 LYS B C 1
ATOM 6439 O O . LYS B 1 399 ? 72.745 -109.658 -41.484 1.00 31.86 399 LYS B O 1
ATOM 6445 N N . VAL B 1 400 ? 70.744 -109.255 -40.566 1.00 30.70 400 VAL B N 1
ATOM 6446 C CA . VAL B 1 400 ? 71.356 -108.568 -39.442 1.00 30.56 400 VAL B CA 1
ATOM 6447 C C . VAL B 1 400 ? 71.721 -109.706 -38.477 1.00 31.16 400 VAL B C 1
ATOM 6448 O O . VAL B 1 400 ? 70.890 -110.572 -38.182 1.00 31.33 400 VAL B O 1
ATOM 6452 N N . ASP B 1 401 ? 72.978 -109.724 -38.033 1.00 30.51 401 ASP B N 1
ATOM 6453 C CA . ASP B 1 401 ? 73.467 -110.747 -37.109 1.00 30.51 401 ASP B CA 1
ATOM 6454 C C . ASP B 1 401 ? 73.937 -110.079 -35.811 1.00 29.67 401 ASP B C 1
ATOM 6455 O O . ASP B 1 401 ? 75.096 -109.674 -35.691 1.00 29.32 401 ASP B O 1
ATOM 6460 N N . ALA B 1 402 ? 73.037 -109.987 -34.836 1.00 26.87 402 ALA B N 1
ATOM 6461 C CA . ALA B 1 402 ? 73.335 -109.322 -33.574 1.00 27.60 402 ALA B CA 1
ATOM 6462 C C . ALA B 1 402 ? 74.652 -109.702 -32.904 1.00 28.78 402 ALA B C 1
ATOM 6463 O O . ALA B 1 402 ? 75.263 -108.876 -32.233 1.00 28.54 402 ALA B O 1
ATOM 6465 N N . SER B 1 403 ? 75.091 -110.942 -33.086 1.00 31.18 403 SER B N 1
ATOM 6466 C CA . SER B 1 403 ? 76.331 -111.414 -32.469 1.00 30.98 403 SER B CA 1
ATOM 6467 C C . SER B 1 403 ? 77.556 -110.768 -33.082 1.00 31.89 403 SER B C 1
ATOM 6468 O O . SER B 1 403 ? 78.642 -110.845 -32.512 1.00 33.03 403 SER B O 1
ATOM 6471 N N . GLN B 1 404 ? 77.382 -110.148 -34.247 1.00 31.97 404 GLN B N 1
ATOM 6472 C CA . GLN B 1 404 ? 78.476 -109.476 -34.937 1.00 32.77 404 GLN B CA 1
ATOM 6473 C C . GLN B 1 404 ? 78.562 -108.003 -34.542 1.00 30.72 404 GLN B C 1
ATOM 6474 O O . GLN B 1 404 ? 79.477 -107.297 -34.964 1.00 30.65 404 GLN B O 1
ATOM 6480 N N . PHE B 1 405 ? 77.600 -107.545 -33.745 1.00 26.94 405 PHE B N 1
ATOM 6481 C CA . PHE B 1 405 ? 77.568 -106.162 -33.290 1.00 25.31 405 PHE B CA 1
ATOM 6482 C C . PHE B 1 405 ? 78.878 -105.762 -32.650 1.00 25.53 405 PHE B C 1
ATOM 6483 O O . PHE B 1 405 ? 79.489 -106.539 -31.921 1.00 27.55 405 PHE B O 1
ATOM 6491 N N . ARG B 1 406 ? 79.297 -104.535 -32.907 1.00 25.06 406 ARG B N 1
ATOM 6492 C CA . ARG B 1 406 ? 80.539 -104.028 -32.353 1.00 27.08 406 ARG B CA 1
ATOM 6493 C C . ARG B 1 406 ? 80.335 -103.450 -30.951 1.00 25.12 406 ARG B C 1
ATOM 6494 O O . ARG B 1 406 ? 81.295 -103.204 -30.227 1.00 25.43 406 ARG B O 1
ATOM 6502 N N . SER B 1 407 ? 79.080 -103.246 -30.569 1.00 24.39 407 SER B N 1
ATOM 6503 C CA . SER B 1 407 ? 78.751 -102.672 -29.267 1.00 23.48 407 SER B CA 1
ATOM 6504 C C . SER B 1 407 ? 78.982 -103.632 -28.107 1.00 25.08 407 SER B C 1
ATOM 6505 O O . SER B 1 407 ? 79.260 -104.815 -28.310 1.00 25.96 407 SER B O 1
ATOM 6508 N N . LEU B 1 408 ? 78.853 -103.116 -26.887 1.00 25.27 408 LEU B N 1
ATOM 6509 C CA . LEU B 1 408 ? 79.036 -103.940 -25.700 1.00 24.88 408 LEU B CA 1
ATOM 6510 C C . LEU B 1 408 ? 78.051 -105.102 -25.710 1.00 24.52 408 LEU B C 1
ATOM 6511 O O . LEU B 1 408 ? 78.443 -106.242 -25.510 1.00 28.06 408 LEU B O 1
ATOM 6516 N N . HIS B 1 409 ? 76.776 -104.819 -25.935 1.00 22.39 409 HIS B N 1
ATOM 6517 C CA . HIS B 1 409 ? 75.790 -105.881 -25.981 1.00 23.97 409 HIS B CA 1
ATOM 6518 C C . HIS B 1 409 ? 75.594 -106.441 -27.380 1.00 24.69 409 HIS B C 1
ATOM 6519 O O . HIS B 1 409 ? 75.779 -105.744 -28.375 1.00 26.47 409 HIS B O 1
ATOM 6526 N N . LYS B 1 410 ? 75.211 -107.709 -27.449 1.00 23.24 410 LYS B N 1
ATOM 6527 C CA . LYS B 1 410 ? 75.047 -108.379 -28.726 1.00 21.03 410 LYS B CA 1
ATOM 6528 C C . LYS B 1 410 ? 73.693 -109.002 -29.001 1.00 20.02 410 LYS B C 1
ATOM 6529 O O . LYS B 1 410 ? 73.612 -110.192 -29.275 1.00 21.41 410 LYS B O 1
ATOM 6535 N N . TYR B 1 411 ? 72.627 -108.224 -28.921 1.00 20.75 411 TYR B N 1
ATOM 6536 C CA . TYR B 1 411 ? 71.298 -108.750 -29.224 1.00 20.32 411 TYR B CA 1
ATOM 6537 C C . TYR B 1 411 ? 70.469 -107.647 -29.865 1.00 20.26 411 TYR B C 1
ATOM 6538 O O . TYR B 1 411 ? 70.773 -106.468 -29.710 1.00 21.45 411 TYR B O 1
ATOM 6547 N N . SER B 1 412 ? 69.423 -108.016 -30.590 1.00 19.91 412 SER B N 1
ATOM 6548 C CA . SER B 1 412 ? 68.629 -107.007 -31.265 1.00 19.12 412 SER B CA 1
ATOM 6549 C C . SER B 1 412 ? 67.284 -107.534 -31.697 1.00 20.21 412 SER B C 1
ATOM 6550 O O . SER B 1 412 ? 67.162 -108.700 -32.063 1.00 20.92 412 SER B O 1
ATOM 6553 N N . PRO B 1 413 ? 66.252 -106.673 -31.669 1.00 21.36 413 PRO B N 1
ATOM 6554 C CA . PRO B 1 413 ? 64.883 -107.032 -32.067 1.00 21.47 413 PRO B CA 1
ATOM 6555 C C . PRO B 1 413 ? 64.872 -107.405 -33.554 1.00 22.65 413 PRO B C 1
ATOM 6556 O O . PRO B 1 413 ? 64.011 -108.143 -34.019 1.00 23.37 413 PRO B O 1
ATOM 6560 N N . PHE B 1 414 ? 65.850 -106.881 -34.286 1.00 24.12 414 PHE B N 1
ATOM 6561 C CA . PHE B 1 414 ? 65.965 -107.104 -35.722 1.00 26.62 414 PHE B CA 1
ATOM 6562 C C . PHE B 1 414 ? 66.840 -108.291 -36.065 1.00 28.69 414 PHE B C 1
ATOM 6563 O O . PHE B 1 414 ? 67.021 -108.614 -37.237 1.00 28.13 414 PHE B O 1
ATOM 6571 N N . ASP B 1 415 ? 67.389 -108.941 -35.048 1.00 29.72 415 ASP B N 1
ATOM 6572 C CA . ASP B 1 415 ? 68.267 -110.077 -35.285 1.00 30.45 415 ASP B CA 1
ATOM 6573 C C . ASP B 1 415 ? 67.638 -111.042 -36.285 1.00 30.65 415 ASP B C 1
ATOM 6574 O O . ASP B 1 415 ? 66.459 -111.384 -36.178 1.00 29.58 415 ASP B O 1
ATOM 6579 N N . GLY B 1 416 ? 68.427 -111.442 -37.280 1.00 31.11 416 GLY B N 1
ATOM 6580 C CA . GLY B 1 416 ? 67.948 -112.371 -38.287 1.00 30.92 416 GLY B CA 1
ATOM 6581 C C . GLY B 1 416 ? 67.226 -111.772 -39.481 1.00 31.42 416 GLY B C 1
ATOM 6582 O O . GLY B 1 416 ? 67.127 -112.406 -40.538 1.00 30.18 416 GLY B O 1
ATOM 6583 N N . MET B 1 417 ? 66.712 -110.555 -39.328 1.00 30.94 417 MET B N 1
ATOM 6584 C CA . MET B 1 417 ? 66.001 -109.911 -40.421 1.00 28.33 417 MET B CA 1
ATOM 6585 C C . MET B 1 417 ? 66.889 -109.560 -41.597 1.00 27.57 417 MET B C 1
ATOM 6586 O O . MET B 1 417 ? 68.083 -109.285 -41.443 1.00 27.77 417 MET B O 1
ATOM 6591 N N . PRO B 1 418 ? 66.317 -109.578 -42.805 1.00 26.03 418 PRO B N 1
ATOM 6592 C CA . PRO B 1 418 ? 67.069 -109.259 -44.018 1.00 26.19 418 PRO B CA 1
ATOM 6593 C C . PRO B 1 418 ? 67.434 -107.788 -44.144 1.00 26.22 418 PRO B C 1
ATOM 6594 O O . PRO B 1 418 ? 66.730 -106.909 -43.643 1.00 26.11 418 PRO B O 1
ATOM 6598 N N . VAL B 1 419 ? 68.549 -107.545 -44.821 1.00 25.42 419 VAL B N 1
ATOM 6599 C CA . VAL B 1 419 ? 69.072 -106.210 -45.059 1.00 23.73 419 VAL B CA 1
ATOM 6600 C C . VAL B 1 419 ? 69.397 -106.117 -46.546 1.00 24.42 419 VAL B C 1
ATOM 6601 O O . VAL B 1 419 ? 70.220 -106.881 -47.046 1.00 26.63 419 VAL B O 1
ATOM 6605 N N . THR B 1 420 ? 68.761 -105.189 -47.254 1.00 23.59 420 THR B N 1
ATOM 6606 C CA . THR B 1 420 ? 69.010 -105.045 -48.685 1.00 22.63 420 THR B CA 1
ATOM 6607 C C . THR B 1 420 ? 69.717 -103.741 -49.043 1.00 22.65 420 THR B C 1
ATOM 6608 O O . THR B 1 420 ? 70.014 -103.488 -50.208 1.00 24.64 420 THR B O 1
ATOM 6612 N N . GLY B 1 421 ? 69.986 -102.909 -48.046 1.00 20.72 421 GLY B N 1
ATOM 6613 C CA . GLY B 1 421 ? 70.666 -101.658 -48.321 1.00 18.48 421 GLY B CA 1
ATOM 6614 C C . GLY B 1 421 ? 71.467 -101.256 -47.105 1.00 18.82 421 GLY B C 1
ATOM 6615 O O . GLY B 1 421 ? 71.033 -101.496 -45.981 1.00 20.91 421 GLY B O 1
ATOM 6616 N N . ALA B 1 422 ? 72.636 -100.659 -47.308 1.00 16.24 422 ALA B N 1
ATOM 6617 C CA . ALA B 1 422 ? 73.449 -100.255 -46.175 1.00 15.05 422 ALA B CA 1
ATOM 6618 C C . ALA B 1 422 ? 74.627 -99.400 -46.575 1.00 14.92 422 ALA B C 1
ATOM 6619 O O . ALA B 1 422 ? 75.052 -99.410 -47.730 1.00 20.54 422 ALA B O 1
ATOM 6621 N N . PRO B 1 423 ? 75.158 -98.620 -45.631 1.00 11.83 423 PRO B N 1
ATOM 6622 C CA . PRO B 1 423 ? 76.311 -97.798 -46.000 1.00 12.01 423 PRO B CA 1
ATOM 6623 C C . PRO B 1 423 ? 77.485 -98.766 -46.118 1.00 14.31 423 PRO B C 1
ATOM 6624 O O . PRO B 1 423 ? 77.608 -99.668 -45.296 1.00 17.48 423 PRO B O 1
ATOM 6628 N N . VAL B 1 424 ? 78.330 -98.597 -47.130 1.00 14.16 424 VAL B N 1
ATOM 6629 C CA . VAL B 1 424 ? 79.481 -99.480 -47.332 1.00 13.38 424 VAL B CA 1
ATOM 6630 C C . VAL B 1 424 ? 80.795 -98.737 -47.120 1.00 15.23 424 VAL B C 1
ATOM 6631 O O . VAL B 1 424 ? 81.872 -99.306 -47.245 1.00 19.41 424 VAL B O 1
ATOM 6635 N N . LEU B 1 425 ? 80.700 -97.454 -46.813 1.00 16.35 425 LEU B N 1
ATOM 6636 C CA . LEU B 1 425 ? 81.874 -96.622 -46.578 1.00 16.44 425 LEU B CA 1
ATOM 6637 C C . LEU B 1 425 ? 81.311 -95.468 -45.775 1.00 17.11 425 LEU B C 1
ATOM 6638 O O . LEU B 1 425 ? 80.261 -94.921 -46.106 1.00 16.40 425 LEU B O 1
ATOM 6643 N N . THR B 1 426 ? 81.976 -95.117 -44.692 1.00 16.44 426 THR B N 1
ATOM 6644 C CA . THR B 1 426 ? 81.496 -94.000 -43.923 1.00 16.33 426 THR B CA 1
ATOM 6645 C C . THR B 1 426 ? 82.701 -93.197 -43.500 1.00 17.34 426 THR B C 1
ATOM 6646 O O . THR B 1 426 ? 83.687 -93.755 -43.011 1.00 19.15 426 THR B O 1
ATOM 6650 N N . MET B 1 427 ? 82.654 -91.893 -43.756 1.00 16.02 427 MET B N 1
ATOM 6651 C CA . MET B 1 427 ? 83.759 -91.042 -43.371 1.00 18.82 427 MET B CA 1
ATOM 6652 C C . MET B 1 427 ? 83.290 -89.825 -42.615 1.00 20.17 427 MET B C 1
ATOM 6653 O O . MET B 1 427 ? 82.192 -89.302 -42.864 1.00 18.94 427 MET B O 1
ATOM 6658 N N . VAL B 1 428 ? 84.103 -89.398 -41.654 1.00 18.63 428 VAL B N 1
ATOM 6659 C CA . VAL B 1 428 ? 83.773 -88.197 -40.914 1.00 20.20 428 VAL B CA 1
ATOM 6660 C C . VAL B 1 428 ? 84.976 -87.272 -41.019 1.00 20.63 428 VAL B C 1
ATOM 6661 O O . VAL B 1 428 ? 86.125 -87.712 -40.894 1.00 21.03 428 VAL B O 1
ATOM 6665 N N . ARG B 1 429 ? 84.689 -85.999 -41.296 1.00 18.76 429 ARG B N 1
ATOM 6666 C CA . ARG B 1 429 ? 85.705 -84.975 -41.459 1.00 16.17 429 ARG B CA 1
ATOM 6667 C C . ARG B 1 429 ? 86.826 -85.391 -42.416 1.00 18.19 429 ARG B C 1
ATOM 6668 O O . ARG B 1 429 ? 88.021 -85.228 -42.139 1.00 17.21 429 ARG B O 1
ATOM 6676 N N . GLY B 1 430 ? 86.419 -85.940 -43.553 1.00 18.16 430 GLY B N 1
ATOM 6677 C CA . GLY B 1 430 ? 87.382 -86.334 -44.555 1.00 20.15 430 GLY B CA 1
ATOM 6678 C C . GLY B 1 430 ? 88.166 -87.617 -44.354 1.00 21.70 430 GLY B C 1
ATOM 6679 O O . GLY B 1 430 ? 89.014 -87.932 -45.189 1.00 23.85 430 GLY B O 1
ATOM 6680 N N . THR B 1 431 ? 87.937 -88.372 -43.284 1.00 18.38 431 THR B N 1
ATOM 6681 C CA . THR B 1 431 ? 88.715 -89.596 -43.169 1.00 17.33 431 THR B CA 1
ATOM 6682 C C . THR B 1 431 ? 87.818 -90.833 -43.056 1.00 16.79 431 THR B C 1
ATOM 6683 O O . THR B 1 431 ? 86.784 -90.814 -42.382 1.00 16.83 431 THR B O 1
ATOM 6687 N N . VAL B 1 432 ? 88.186 -91.898 -43.762 1.00 15.87 432 VAL B N 1
ATOM 6688 C CA . VAL B 1 432 ? 87.378 -93.110 -43.744 1.00 17.45 432 VAL B CA 1
ATOM 6689 C C . VAL B 1 432 ? 87.471 -93.782 -42.387 1.00 19.40 432 VAL B C 1
ATOM 6690 O O . VAL B 1 432 ? 88.544 -94.236 -41.993 1.00 20.34 432 VAL B O 1
ATOM 6694 N N . VAL B 1 433 ? 86.350 -93.837 -41.669 1.00 19.61 433 VAL B N 1
ATOM 6695 C CA . VAL B 1 433 ? 86.339 -94.456 -40.347 1.00 18.12 433 VAL B CA 1
ATOM 6696 C C . VAL B 1 433 ? 85.832 -95.883 -40.427 1.00 19.21 433 VAL B C 1
ATOM 6697 O O . VAL B 1 433 ? 86.108 -96.695 -39.557 1.00 20.96 433 VAL B O 1
ATOM 6701 N N . ALA B 1 434 ? 85.087 -96.195 -41.470 1.00 18.72 434 ALA B N 1
ATOM 6702 C CA . ALA B 1 434 ? 84.594 -97.544 -41.611 1.00 20.13 434 ALA B CA 1
ATOM 6703 C C . ALA B 1 434 ? 84.451 -97.820 -43.077 1.00 24.33 434 ALA B C 1
ATOM 6704 O O . ALA B 1 434 ? 83.943 -96.994 -43.838 1.00 26.75 434 ALA B O 1
ATOM 6706 N N . GLU B 1 435 ? 84.937 -98.978 -43.482 1.00 26.96 435 GLU B N 1
ATOM 6707 C CA . GLU B 1 435 ? 84.850 -99.368 -44.865 1.00 30.90 435 GLU B CA 1
ATOM 6708 C C . GLU B 1 435 ? 84.484 -100.829 -44.859 1.00 33.35 435 GLU B C 1
ATOM 6709 O O . GLU B 1 435 ? 85.143 -101.638 -44.216 1.00 31.71 435 GLU B O 1
ATOM 6715 N N . LYS B 1 436 ? 83.402 -101.142 -45.563 1.00 38.32 436 LYS B N 1
ATOM 6716 C CA . LYS B 1 436 ? 82.874 -102.493 -45.663 1.00 42.36 436 LYS B CA 1
ATOM 6717 C C . LYS B 1 436 ? 83.042 -103.320 -44.384 1.00 41.88 436 LYS B C 1
ATOM 6718 O O . LYS B 1 436 ? 83.736 -104.340 -44.367 1.00 41.13 436 LYS B O 1
ATOM 6724 N N . GLY B 1 437 ? 82.409 -102.844 -43.308 1.00 40.26 437 GLY B N 1
ATOM 6725 C CA . GLY B 1 437 ? 82.427 -103.539 -42.029 1.00 38.37 437 GLY B CA 1
ATOM 6726 C C . GLY B 1 437 ? 83.632 -103.424 -41.111 1.00 37.36 437 GLY B C 1
ATOM 6727 O O . GLY B 1 437 ? 83.634 -104.004 -40.023 1.00 38.74 437 GLY B O 1
ATOM 6728 N N . GLU B 1 438 ? 84.643 -102.676 -41.523 1.00 34.52 438 GLU B N 1
ATOM 6729 C CA . GLU B 1 438 ? 85.847 -102.529 -40.727 1.00 33.83 438 GLU B CA 1
ATOM 6730 C C . GLU B 1 438 ? 86.033 -101.135 -40.175 1.00 29.82 438 GLU B C 1
ATOM 6731 O O . GLU B 1 438 ? 86.028 -100.168 -40.927 1.00 29.37 438 GLU B O 1
ATOM 6737 N N . VAL B 1 439 ? 86.203 -101.010 -38.870 1.00 24.96 439 VAL B N 1
ATOM 6738 C CA . VAL B 1 439 ? 86.448 -99.683 -38.345 1.00 24.89 439 VAL B CA 1
ATOM 6739 C C . VAL B 1 439 ? 87.943 -99.490 -38.517 1.00 26.21 439 VAL B C 1
ATOM 6740 O O . VAL B 1 439 ? 88.714 -100.370 -38.175 1.00 28.91 439 VAL B O 1
ATOM 6744 N N . LEU B 1 440 ? 88.346 -98.344 -39.055 1.00 27.34 440 LEU B N 1
ATOM 6745 C CA . LEU B 1 440 ? 89.755 -98.068 -39.322 1.00 27.36 440 LEU B CA 1
ATOM 6746 C C . LEU B 1 440 ? 90.311 -96.922 -38.510 1.00 28.37 440 LEU B C 1
ATOM 6747 O O . LEU B 1 440 ? 91.379 -96.402 -38.824 1.00 28.33 440 LEU B O 1
ATOM 6752 N N . VAL B 1 441 ? 89.612 -96.513 -37.467 1.00 30.32 441 VAL B N 1
ATOM 6753 C CA . VAL B 1 441 ? 90.106 -95.384 -36.703 1.00 31.95 441 VAL B CA 1
ATOM 6754 C C . VAL B 1 441 ? 90.249 -95.729 -35.210 1.00 34.17 441 VAL B C 1
ATOM 6755 O O . VAL B 1 441 ? 89.514 -96.569 -34.682 1.00 34.90 441 VAL B O 1
ATOM 6759 N N . GLU B 1 442 ? 91.217 -95.108 -34.539 1.00 35.86 442 GLU B N 1
ATOM 6760 C CA . GLU B 1 442 ? 91.442 -95.383 -33.120 1.00 38.47 442 GLU B CA 1
ATOM 6761 C C . GLU B 1 442 ? 90.512 -94.626 -32.188 1.00 34.93 442 GLU B C 1
ATOM 6762 O O . GLU B 1 442 ? 89.948 -93.600 -32.547 1.00 34.07 442 GLU B O 1
ATOM 6768 N N . GLN B 1 443 ? 90.347 -95.142 -30.979 1.00 32.85 443 GLN B N 1
ATOM 6769 C CA . GLN B 1 443 ? 89.471 -94.488 -30.029 1.00 31.10 443 GLN B CA 1
ATOM 6770 C C . GLN B 1 443 ? 89.937 -93.070 -29.728 1.00 27.17 443 GLN B C 1
ATOM 6771 O O . GLN B 1 443 ? 91.121 -92.820 -29.572 1.00 26.56 443 GLN B O 1
ATOM 6777 N N . GLY B 1 444 ? 88.995 -92.141 -29.665 1.00 23.85 444 GLY B N 1
ATOM 6778 C CA . GLY B 1 444 ? 89.351 -90.765 -29.386 1.00 22.03 444 GLY B CA 1
ATOM 6779 C C . GLY B 1 444 ? 89.302 -89.916 -30.637 1.00 22.34 444 GLY B C 1
ATOM 6780 O O . GLY B 1 444 ? 89.367 -88.682 -30.570 1.00 23.64 444 GLY B O 1
ATOM 6781 N N . PHE B 1 445 ? 89.194 -90.575 -31.786 1.00 19.58 445 PHE B N 1
ATOM 6782 C CA . PHE B 1 445 ? 89.121 -89.871 -33.053 1.00 18.98 445 PHE B CA 1
ATOM 6783 C C . PHE B 1 445 ? 87.950 -88.877 -33.079 1.00 19.90 445 PHE B C 1
ATOM 6784 O O . PHE B 1 445 ? 88.054 -87.805 -33.690 1.00 19.45 445 PHE B O 1
ATOM 6792 N N . GLY B 1 446 ? 86.846 -89.240 -32.420 1.00 18.05 446 GLY B N 1
ATOM 6793 C CA . GLY B 1 446 ? 85.669 -88.388 -32.374 1.00 17.84 446 GLY B CA 1
ATOM 6794 C C . GLY B 1 446 ? 85.872 -87.034 -31.711 1.00 21.01 446 GLY B C 1
ATOM 6795 O O . GLY B 1 446 ? 86.529 -86.918 -30.673 1.00 22.05 446 GLY B O 1
ATOM 6796 N N . GLN B 1 447 ? 85.299 -86.000 -32.317 1.00 21.82 447 GLN B N 1
ATOM 6797 C CA . GLN B 1 447 ? 85.402 -84.648 -31.795 1.00 23.03 447 GLN B CA 1
ATOM 6798 C C . GLN B 1 447 ? 84.064 -84.210 -31.221 1.00 21.63 447 GLN B C 1
ATOM 6799 O O . GLN B 1 447 ? 83.002 -84.683 -31.626 1.00 20.37 447 GLN B O 1
ATOM 6805 N N . PHE B 1 448 ? 84.141 -83.275 -30.287 1.00 18.85 448 PHE B N 1
ATOM 6806 C CA . PHE B 1 448 ? 82.982 -82.699 -29.647 1.00 17.03 448 PHE B CA 1
ATOM 6807 C C . PHE B 1 448 ? 82.416 -81.701 -30.654 1.00 18.19 448 PHE B C 1
ATOM 6808 O O . PHE B 1 448 ? 83.173 -80.964 -31.282 1.00 21.49 448 PHE B O 1
ATOM 6816 N N . VAL B 1 449 ? 81.104 -81.686 -30.857 1.00 17.86 449 VAL B N 1
ATOM 6817 C CA . VAL B 1 449 ? 80.539 -80.706 -31.776 1.00 17.32 449 VAL B CA 1
ATOM 6818 C C . VAL B 1 449 ? 79.491 -79.920 -31.006 1.00 18.20 449 VAL B C 1
ATOM 6819 O O . VAL B 1 449 ? 78.871 -80.438 -30.078 1.00 16.24 449 VAL B O 1
ATOM 6823 N N . THR B 1 450 ? 79.311 -78.659 -31.374 1.00 19.36 450 THR B N 1
ATOM 6824 C CA . THR B 1 450 ? 78.364 -77.829 -30.664 1.00 23.14 450 THR B CA 1
ATOM 6825 C C . THR B 1 450 ? 77.802 -76.662 -31.487 1.00 25.94 450 THR B C 1
ATOM 6826 O O . THR B 1 450 ? 77.853 -76.669 -32.708 1.00 29.90 450 THR B O 1
ATOM 6830 N N . ARG B 1 451 ? 77.278 -75.669 -30.775 1.00 29.37 451 ARG B N 1
ATOM 6831 C CA . ARG B 1 451 ? 76.680 -74.444 -31.304 1.00 28.10 451 ARG B CA 1
ATOM 6832 C C . ARG B 1 451 ? 75.156 -74.542 -31.271 1.00 29.09 451 ARG B C 1
ATOM 6833 O O . ARG B 1 451 ? 74.510 -74.161 -30.271 1.00 30.28 451 ARG B O 1
ATOM 6841 N N . MET C 1 1 ? -17.977 -76.294 -17.961 1.00 61.57 1 MET C N 1
ATOM 6842 C CA . MET C 1 1 ? -17.225 -77.572 -17.793 1.00 60.54 1 MET C CA 1
ATOM 6843 C C . MET C 1 1 ? -16.202 -77.739 -18.908 1.00 56.97 1 MET C C 1
ATOM 6844 O O . MET C 1 1 ? -15.838 -76.772 -19.571 1.00 58.78 1 MET C O 1
ATOM 6849 N N . PHE C 1 2 ? -15.750 -78.969 -19.126 1.00 51.04 2 PHE C N 1
ATOM 6850 C CA . PHE C 1 2 ? -14.743 -79.231 -20.149 1.00 45.07 2 PHE C CA 1
ATOM 6851 C C . PHE C 1 2 ? -15.284 -79.970 -21.362 1.00 41.18 2 PHE C C 1
ATOM 6852 O O . PHE C 1 2 ? -16.148 -80.835 -21.235 1.00 39.61 2 PHE C O 1
ATOM 6860 N N . ASP C 1 3 ? -14.768 -79.626 -22.540 1.00 37.00 3 ASP C N 1
ATOM 6861 C CA . ASP C 1 3 ? -15.229 -80.262 -23.764 1.00 32.97 3 ASP C CA 1
ATOM 6862 C C . ASP C 1 3 ? -14.803 -81.715 -23.801 1.00 31.33 3 ASP C C 1
ATOM 6863 O O . ASP C 1 3 ? -15.587 -82.582 -24.179 1.00 33.43 3 ASP C O 1
ATOM 6868 N N . VAL C 1 4 ? -13.566 -81.992 -23.410 1.00 28.19 4 VAL C N 1
ATOM 6869 C CA . VAL C 1 4 ? -13.081 -83.367 -23.408 1.00 24.97 4 VAL C CA 1
ATOM 6870 C C . VAL C 1 4 ? -11.937 -83.555 -22.431 1.00 25.31 4 VAL C C 1
ATOM 6871 O O . VAL C 1 4 ? -11.171 -82.628 -22.165 1.00 25.57 4 VAL C O 1
ATOM 6875 N N . ILE C 1 5 ? -11.847 -84.763 -21.886 1.00 23.74 5 ILE C N 1
ATOM 6876 C CA . ILE C 1 5 ? -10.799 -85.125 -20.955 1.00 24.16 5 ILE C CA 1
ATOM 6877 C C . ILE C 1 5 ? -10.167 -86.417 -21.432 1.00 25.42 5 ILE C C 1
ATOM 6878 O O . ILE C 1 5 ? -10.859 -87.410 -21.676 1.00 26.45 5 ILE C O 1
ATOM 6883 N N . VAL C 1 6 ? -8.850 -86.396 -21.595 1.00 24.26 6 VAL C N 1
ATOM 6884 C CA . VAL C 1 6 ? -8.127 -87.588 -22.011 1.00 22.71 6 VAL C CA 1
ATOM 6885 C C . VAL C 1 6 ? -7.446 -88.005 -20.727 1.00 25.94 6 VAL C C 1
ATOM 6886 O O . VAL C 1 6 ? -6.573 -87.291 -20.227 1.00 25.46 6 VAL C O 1
ATOM 6890 N N . LYS C 1 7 ? -7.849 -89.137 -20.164 1.00 28.45 7 LYS C N 1
ATOM 6891 C CA . LYS C 1 7 ? -7.223 -89.540 -18.923 1.00 29.82 7 LYS C CA 1
ATOM 6892 C C . LYS C 1 7 ? -6.334 -90.761 -18.963 1.00 27.78 7 LYS C C 1
ATOM 6893 O O . LYS C 1 7 ? -6.417 -91.581 -19.883 1.00 26.63 7 LYS C O 1
ATOM 6899 N N . ASN C 1 8 ? -5.469 -90.844 -17.952 1.00 26.04 8 ASN C N 1
ATOM 6900 C CA . ASN C 1 8 ? -4.505 -91.920 -17.805 1.00 25.94 8 ASN C CA 1
ATOM 6901 C C . ASN C 1 8 ? -3.527 -91.858 -18.949 1.00 24.27 8 ASN C C 1
ATOM 6902 O O . ASN C 1 8 ? -3.295 -92.843 -19.649 1.00 22.88 8 ASN C O 1
ATOM 6907 N N . CYS C 1 9 ? -2.964 -90.675 -19.140 1.00 22.08 9 CYS C N 1
ATOM 6908 C CA . CYS C 1 9 ? -2.004 -90.473 -20.205 1.00 23.22 9 CYS C CA 1
ATOM 6909 C C . CYS C 1 9 ? -0.619 -90.615 -19.643 1.00 23.40 9 CYS C C 1
ATOM 6910 O O . CYS C 1 9 ? -0.369 -90.236 -18.506 1.00 24.12 9 CYS C O 1
ATOM 6913 N N . ARG C 1 10 ? 0.278 -91.174 -20.438 1.00 24.33 10 ARG C N 1
ATOM 6914 C CA . ARG C 1 10 ? 1.672 -91.262 -20.050 1.00 22.71 10 ARG C CA 1
ATOM 6915 C C . ARG C 1 10 ? 2.196 -90.265 -21.082 1.00 19.11 10 ARG C C 1
ATOM 6916 O O . ARG C 1 10 ? 2.647 -90.616 -22.167 1.00 18.31 10 ARG C O 1
ATOM 6924 N N . LEU C 1 11 ? 2.044 -89.001 -20.724 1.00 17.16 11 LEU C N 1
ATOM 6925 C CA . LEU C 1 11 ? 2.389 -87.852 -21.544 1.00 18.65 11 LEU C CA 1
ATOM 6926 C C . LEU C 1 11 ? 3.881 -87.659 -21.788 1.00 19.19 11 LEU C C 1
ATOM 6927 O O . LEU C 1 11 ? 4.650 -87.484 -20.844 1.00 23.11 11 LEU C O 1
ATOM 6932 N N . VAL C 1 12 ? 4.304 -87.682 -23.051 1.00 16.75 12 VAL C N 1
ATOM 6933 C CA . VAL C 1 12 ? 5.727 -87.520 -23.345 1.00 15.06 12 VAL C CA 1
ATOM 6934 C C . VAL C 1 12 ? 6.126 -86.195 -23.984 1.00 16.80 12 VAL C C 1
ATOM 6935 O O . VAL C 1 12 ? 5.439 -85.666 -24.865 1.00 18.46 12 VAL C O 1
ATOM 6939 N N . SER C 1 13 ? 7.235 -85.650 -23.492 1.00 15.56 13 SER C N 1
ATOM 6940 C CA . SER C 1 13 ? 7.781 -84.394 -23.987 1.00 16.78 13 SER C CA 1
ATOM 6941 C C . SER C 1 13 ? 9.251 -84.681 -24.224 1.00 15.40 13 SER C C 1
ATOM 6942 O O . SER C 1 13 ? 9.707 -85.784 -23.950 1.00 14.81 13 SER C O 1
ATOM 6945 N N . SER C 1 14 ? 9.998 -83.712 -24.732 1.00 15.44 14 SER C N 1
ATOM 6946 C CA . SER C 1 14 ? 11.405 -83.963 -25.001 1.00 17.59 14 SER C CA 1
ATOM 6947 C C . SER C 1 14 ? 12.193 -84.284 -23.749 1.00 19.43 14 SER C C 1
ATOM 6948 O O . SER C 1 14 ? 13.227 -84.935 -23.826 1.00 21.73 14 SER C O 1
ATOM 6951 N N . ASP C 1 15 ? 11.729 -83.851 -22.586 1.00 21.75 15 ASP C N 1
ATOM 6952 C CA . ASP C 1 15 ? 12.508 -84.166 -21.406 1.00 24.91 15 ASP C CA 1
ATOM 6953 C C . ASP C 1 15 ? 11.886 -85.081 -20.351 1.00 23.00 15 ASP C C 1
ATOM 6954 O O . ASP C 1 15 ? 12.143 -84.920 -19.169 1.00 22.31 15 ASP C O 1
ATOM 6959 N N . GLY C 1 16 ? 11.097 -86.063 -20.776 1.00 22.71 16 GLY C N 1
ATOM 6960 C CA . GLY C 1 16 ? 10.524 -86.978 -19.807 1.00 22.56 16 GLY C CA 1
ATOM 6961 C C . GLY C 1 16 ? 9.061 -87.320 -19.957 1.00 21.85 16 GLY C C 1
ATOM 6962 O O . GLY C 1 16 ? 8.316 -86.622 -20.640 1.00 23.67 16 GLY C O 1
ATOM 6963 N N . ILE C 1 17 ? 8.653 -88.407 -19.313 1.00 19.53 17 ILE C N 1
ATOM 6964 C CA . ILE C 1 17 ? 7.270 -88.847 -19.351 1.00 18.51 17 ILE C CA 1
ATOM 6965 C C . ILE C 1 17 ? 6.607 -88.478 -18.031 1.00 20.15 17 ILE C C 1
ATOM 6966 O O . ILE C 1 17 ? 7.144 -88.791 -16.979 1.00 26.21 17 ILE C O 1
ATOM 6971 N N . THR C 1 18 ? 5.465 -87.801 -18.062 1.00 19.00 18 THR C N 1
ATOM 6972 C CA . THR C 1 18 ? 4.777 -87.506 -16.814 1.00 21.93 18 THR C CA 1
ATOM 6973 C C . THR C 1 18 ? 3.360 -88.075 -16.875 1.00 22.44 18 THR C C 1
ATOM 6974 O O . THR C 1 18 ? 2.690 -87.999 -17.897 1.00 22.75 18 THR C O 1
ATOM 6978 N N . GLU C 1 19 ? 2.921 -88.681 -15.779 1.00 23.62 19 GLU C N 1
ATOM 6979 C CA . GLU C 1 19 ? 1.598 -89.282 -15.722 1.00 22.44 19 GLU C CA 1
ATOM 6980 C C . GLU C 1 19 ? 0.514 -88.304 -15.308 1.00 21.05 19 GLU C C 1
ATOM 6981 O O . GLU C 1 19 ? 0.499 -87.850 -14.168 1.00 22.86 19 GLU C O 1
ATOM 6987 N N . ALA C 1 20 ? -0.402 -87.995 -16.223 1.00 17.38 20 ALA C N 1
ATOM 6988 C CA . ALA C 1 20 ? -1.477 -87.071 -15.908 1.00 18.44 20 ALA C CA 1
ATOM 6989 C C . ALA C 1 20 ? -2.659 -87.169 -16.854 1.00 20.14 20 ALA C C 1
ATOM 6990 O O . ALA C 1 20 ? -2.702 -88.021 -17.741 1.00 21.58 20 ALA C O 1
ATOM 6992 N N . ASP C 1 21 ? -3.629 -86.290 -16.641 1.00 19.36 21 ASP C N 1
ATOM 6993 C CA . ASP C 1 21 ? -4.811 -86.235 -17.479 1.00 20.97 21 ASP C CA 1
ATOM 6994 C C . ASP C 1 21 ? -4.844 -84.863 -18.141 1.00 24.26 21 ASP C C 1
ATOM 6995 O O . ASP C 1 21 ? -4.414 -83.859 -17.546 1.00 24.75 21 ASP C O 1
ATOM 7000 N N . ILE C 1 22 ? -5.366 -84.819 -19.366 1.00 24.18 22 ILE C N 1
ATOM 7001 C CA . ILE C 1 22 ? -5.454 -83.571 -20.105 1.00 23.64 22 ILE C CA 1
ATOM 7002 C C . ILE C 1 22 ? -6.895 -83.120 -20.231 1.00 22.84 22 ILE C C 1
ATOM 7003 O O . ILE C 1 22 ? -7.761 -83.877 -20.661 1.00 22.93 22 ILE C O 1
ATOM 7008 N N . LEU C 1 23 ? -7.130 -81.880 -19.825 1.00 24.37 23 LEU C N 1
ATOM 7009 C CA . LEU C 1 23 ? -8.450 -81.261 -19.864 1.00 23.77 23 LEU C CA 1
ATOM 7010 C C . LEU C 1 23 ? -8.397 -80.252 -20.986 1.00 24.25 23 LEU C C 1
ATOM 7011 O O . LEU C 1 23 ? -7.570 -79.324 -20.952 1.00 23.78 23 LEU C O 1
ATOM 7016 N N . VAL C 1 24 ? -9.270 -80.419 -21.974 1.00 23.01 24 VAL C N 1
ATOM 7017 C CA . VAL C 1 24 ? -9.297 -79.491 -23.084 1.00 20.73 24 VAL C CA 1
ATOM 7018 C C . VAL C 1 24 ? -10.612 -78.741 -23.187 1.00 21.38 24 VAL C C 1
ATOM 7019 O O . VAL C 1 24 ? -11.697 -79.292 -22.964 1.00 19.60 24 VAL C O 1
ATOM 7023 N N . LYS C 1 25 ? -10.490 -77.454 -23.482 1.00 22.45 25 LYS C N 1
ATOM 7024 C CA . LYS C 1 25 ? -11.643 -76.593 -23.649 1.00 26.39 25 LYS C CA 1
ATOM 7025 C C . LYS C 1 25 ? -11.375 -75.569 -24.751 1.00 26.57 25 LYS C C 1
ATOM 7026 O O . LYS C 1 25 ? -10.300 -74.968 -24.820 1.00 24.37 25 LYS C O 1
ATOM 7032 N N . ASP C 1 26 ? -12.370 -75.385 -25.610 1.00 27.75 26 ASP C N 1
ATOM 7033 C CA . ASP C 1 26 ? -12.284 -74.455 -26.728 1.00 29.60 26 ASP C CA 1
ATOM 7034 C C . ASP C 1 26 ? -11.083 -74.746 -27.609 1.00 27.96 26 ASP C C 1
ATOM 7035 O O . ASP C 1 26 ? -10.393 -73.825 -28.054 1.00 26.34 26 ASP C O 1
ATOM 7040 N N . GLY C 1 27 ? -10.842 -76.038 -27.840 1.00 25.56 27 GLY C N 1
ATOM 7041 C CA . GLY C 1 27 ? -9.760 -76.473 -28.704 1.00 24.39 27 GLY C CA 1
ATOM 7042 C C . GLY C 1 27 ? -8.342 -76.411 -28.176 1.00 26.31 27 GLY C C 1
ATOM 7043 O O . GLY C 1 27 ? -7.404 -76.758 -28.890 1.00 26.20 27 GLY C O 1
ATOM 7044 N N . LYS C 1 28 ? -8.155 -75.970 -26.939 1.00 26.74 28 LYS C N 1
ATOM 7045 C CA . LYS C 1 28 ? -6.811 -75.903 -26.396 1.00 24.91 28 LYS C CA 1
ATOM 7046 C C . LYS C 1 28 ? -6.718 -76.600 -25.060 1.00 21.84 28 LYS C C 1
ATOM 7047 O O . LYS C 1 28 ? -7.728 -76.905 -24.434 1.00 20.97 28 LYS C O 1
ATOM 7053 N N . VAL C 1 29 ? -5.498 -76.886 -24.638 1.00 21.03 29 VAL C N 1
ATOM 7054 C CA . VAL C 1 29 ? -5.300 -77.536 -23.354 1.00 18.88 29 VAL C CA 1
ATOM 7055 C C . VAL C 1 29 ? -5.679 -76.515 -22.291 1.00 19.35 29 VAL C C 1
ATOM 7056 O O . VAL C 1 29 ? -5.104 -75.426 -22.228 1.00 19.54 29 VAL C O 1
ATOM 7060 N N . ALA C 1 30 ? -6.660 -76.860 -21.467 1.00 18.52 30 ALA C N 1
ATOM 7061 C CA . ALA C 1 30 ? -7.104 -75.959 -20.416 1.00 18.10 30 ALA C CA 1
ATOM 7062 C C . ALA C 1 30 ? -6.407 -76.305 -19.101 1.00 19.07 30 ALA C C 1
ATOM 7063 O O . ALA C 1 30 ? -6.209 -75.440 -18.237 1.00 19.18 30 ALA C O 1
ATOM 7065 N N . ALA C 1 31 ? -6.021 -77.571 -18.960 1.00 17.87 31 ALA C N 1
ATOM 7066 C CA . ALA C 1 31 ? -5.357 -78.017 -17.748 1.00 16.51 31 ALA C CA 1
ATOM 7067 C C . ALA C 1 31 ? -4.716 -79.386 -17.881 1.00 16.65 31 ALA C C 1
ATOM 7068 O O . ALA C 1 31 ? -5.088 -80.191 -18.735 1.00 17.50 31 ALA C O 1
ATOM 7070 N N . ILE C 1 32 ? -3.735 -79.628 -17.024 1.00 15.57 32 ILE C N 1
ATOM 7071 C CA . ILE C 1 32 ? -3.050 -80.909 -16.954 1.00 16.70 32 ILE C CA 1
ATOM 7072 C C . ILE C 1 32 ? -3.063 -81.219 -15.471 1.00 18.77 32 ILE C C 1
ATOM 7073 O O . ILE C 1 32 ? -2.567 -80.431 -14.659 1.00 19.42 32 ILE C O 1
ATOM 7078 N N . SER C 1 33 ? -3.642 -82.346 -15.093 1.00 19.21 33 SER C N 1
ATOM 7079 C CA . SER C 1 33 ? -3.689 -82.637 -13.677 1.00 21.35 33 SER C CA 1
ATOM 7080 C C . SER C 1 33 ? -3.508 -84.102 -13.337 1.00 22.43 33 SER C C 1
ATOM 7081 O O . SER C 1 33 ? -3.776 -84.992 -14.149 1.00 21.87 33 SER C O 1
ATOM 7084 N N . ALA C 1 34 ? -3.037 -84.343 -12.119 1.00 24.68 34 ALA C N 1
ATOM 7085 C CA . ALA C 1 34 ? -2.769 -85.693 -11.657 1.00 28.28 34 ALA C CA 1
ATOM 7086 C C . ALA C 1 34 ? -4.028 -86.528 -11.529 1.00 30.98 34 ALA C C 1
ATOM 7087 O O . ALA C 1 34 ? -4.004 -87.734 -11.759 1.00 34.51 34 ALA C O 1
ATOM 7089 N N . ASP C 1 35 ? -5.134 -85.887 -11.174 1.00 34.70 35 ASP C N 1
ATOM 7090 C CA . ASP C 1 35 ? -6.392 -86.601 -10.999 1.00 40.01 35 ASP C CA 1
ATOM 7091 C C . ASP C 1 35 ? -7.598 -85.750 -11.399 1.00 41.94 35 ASP C C 1
ATOM 7092 O O . ASP C 1 35 ? -7.708 -84.587 -10.997 1.00 41.02 35 ASP C O 1
ATOM 7097 N N . THR C 1 36 ? -8.495 -86.335 -12.196 1.00 43.77 36 THR C N 1
ATOM 7098 C CA . THR C 1 36 ? -9.691 -85.622 -12.649 1.00 46.36 36 THR C CA 1
ATOM 7099 C C . THR C 1 36 ? -10.998 -86.276 -12.174 1.00 50.20 36 THR C C 1
ATOM 7100 O O . THR C 1 36 ? -12.076 -85.981 -12.694 1.00 50.73 36 THR C O 1
ATOM 7104 N N . SER C 1 37 ? -10.888 -87.148 -11.173 1.00 53.88 37 SER C N 1
ATOM 7105 C CA . SER C 1 37 ? -12.033 -87.859 -10.596 1.00 55.63 37 SER C CA 1
ATOM 7106 C C . SER C 1 37 ? -13.335 -87.082 -10.518 1.00 56.48 37 SER C C 1
ATOM 7107 O O . SER C 1 37 ? -14.404 -87.625 -10.808 1.00 56.11 37 SER C O 1
ATOM 7110 N N . ASP C 1 38 ? -13.261 -85.817 -10.130 1.00 58.11 38 ASP C N 1
ATOM 7111 C CA . ASP C 1 38 ? -14.484 -85.054 -10.009 1.00 61.15 38 ASP C CA 1
ATOM 7112 C C . ASP C 1 38 ? -14.651 -83.819 -10.870 1.00 60.25 38 ASP C C 1
ATOM 7113 O O . ASP C 1 38 ? -14.924 -82.730 -10.358 1.00 61.76 38 ASP C O 1
ATOM 7118 N N . VAL C 1 39 ? -14.490 -83.987 -12.177 1.00 56.65 39 VAL C N 1
ATOM 7119 C CA . VAL C 1 39 ? -14.673 -82.888 -13.116 1.00 53.20 39 VAL C CA 1
ATOM 7120 C C . VAL C 1 39 ? -15.553 -83.422 -14.225 1.00 51.55 39 VAL C C 1
ATOM 7121 O O . VAL C 1 39 ? -15.468 -84.601 -14.578 1.00 50.73 39 VAL C O 1
ATOM 7125 N N . GLU C 1 40 ? -16.408 -82.566 -14.768 1.00 49.69 40 GLU C N 1
ATOM 7126 C CA . GLU C 1 40 ? -17.294 -83.001 -15.832 1.00 49.03 40 GLU C CA 1
ATOM 7127 C C . GLU C 1 40 ? -16.826 -82.554 -17.197 1.00 45.89 40 GLU C C 1
ATOM 7128 O O . GLU C 1 40 ? -16.401 -81.413 -17.377 1.00 45.01 40 GLU C O 1
ATOM 7134 N N . ALA C 1 41 ? -16.923 -83.462 -18.159 1.00 41.90 41 ALA C N 1
ATOM 7135 C CA . ALA C 1 41 ? -16.532 -83.186 -19.528 1.00 40.94 41 ALA C CA 1
ATOM 7136 C C . ALA C 1 41 ? -17.574 -83.795 -20.456 1.00 40.04 41 ALA C C 1
ATOM 7137 O O . ALA C 1 41 ? -18.103 -84.866 -20.174 1.00 41.37 41 ALA C O 1
ATOM 7139 N N . SER C 1 42 ? -17.869 -83.115 -21.558 1.00 38.50 42 SER C N 1
ATOM 7140 C CA . SER C 1 42 ? -18.850 -83.612 -22.521 1.00 36.41 42 SER C CA 1
ATOM 7141 C C . SER C 1 42 ? -18.437 -84.973 -23.047 1.00 35.83 42 SER C C 1
ATOM 7142 O O . SER C 1 42 ? -19.261 -85.862 -23.216 1.00 37.63 42 SER C O 1
ATOM 7145 N N . ARG C 1 43 ? -17.148 -85.128 -23.308 1.00 35.18 43 ARG C N 1
ATOM 7146 C CA . ARG C 1 43 ? -16.622 -86.366 -23.852 1.00 34.38 43 ARG C CA 1
ATOM 7147 C C . ARG C 1 43 ? -15.417 -86.801 -23.021 1.00 30.35 43 ARG C C 1
ATOM 7148 O O . ARG C 1 43 ? -14.673 -85.971 -22.517 1.00 30.05 43 ARG C O 1
ATOM 7156 N N . THR C 1 44 ? -15.240 -88.105 -22.858 1.00 27.17 44 THR C N 1
ATOM 7157 C CA . THR C 1 44 ? -14.116 -88.622 -22.101 1.00 25.35 44 THR C CA 1
ATOM 7158 C C . THR C 1 44 ? -13.366 -89.706 -22.864 1.00 27.47 44 THR C C 1
ATOM 7159 O O . THR C 1 44 ? -13.962 -90.652 -23.382 1.00 28.35 44 THR C O 1
ATOM 7163 N N . ILE C 1 45 ? -12.050 -89.554 -22.942 1.00 27.10 45 ILE C N 1
ATOM 7164 C CA . ILE C 1 45 ? -11.221 -90.526 -23.625 1.00 26.65 45 ILE C CA 1
ATOM 7165 C C . ILE C 1 45 ? -10.291 -91.144 -22.594 1.00 26.84 45 ILE C C 1
ATOM 7166 O O . ILE C 1 45 ? -9.618 -90.433 -21.848 1.00 27.34 45 ILE C O 1
ATOM 7171 N N . ASP C 1 46 ? -10.243 -92.465 -22.547 1.00 26.93 46 ASP C N 1
ATOM 7172 C CA . ASP C 1 46 ? -9.358 -93.126 -21.604 1.00 28.14 46 ASP C CA 1
ATOM 7173 C C . ASP C 1 46 ? -8.176 -93.653 -22.391 1.00 28.21 46 ASP C C 1
ATOM 7174 O O . ASP C 1 46 ? -8.340 -94.535 -23.232 1.00 29.71 46 ASP C O 1
ATOM 7179 N N . ALA C 1 47 ? -6.988 -93.118 -22.125 1.00 27.37 47 ALA C N 1
ATOM 7180 C CA . ALA C 1 47 ? -5.791 -93.564 -22.830 1.00 25.95 47 ALA C CA 1
ATOM 7181 C C . ALA C 1 47 ? -5.326 -94.905 -22.262 1.00 26.36 47 ALA C C 1
ATOM 7182 O O . ALA C 1 47 ? -4.499 -95.599 -22.861 1.00 27.64 47 ALA C O 1
ATOM 7184 N N . GLY C 1 48 ? -5.863 -95.258 -21.097 1.00 24.96 48 GLY C N 1
ATOM 7185 C CA . GLY C 1 48 ? -5.517 -96.516 -20.465 1.00 23.38 48 GLY C CA 1
ATOM 7186 C C . GLY C 1 48 ? -4.040 -96.678 -20.186 1.00 24.29 48 GLY C C 1
ATOM 7187 O O . GLY C 1 48 ? -3.525 -97.798 -20.161 1.00 25.87 48 GLY C O 1
ATOM 7188 N N . GLY C 1 49 ? -3.350 -95.561 -19.985 1.00 23.74 49 GLY C N 1
ATOM 7189 C CA . GLY C 1 49 ? -1.932 -95.621 -19.697 1.00 20.68 49 GLY C CA 1
ATOM 7190 C C . GLY C 1 49 ? -1.007 -95.730 -20.893 1.00 21.63 49 GLY C C 1
ATOM 7191 O O . GLY C 1 49 ? 0.192 -96.001 -20.728 1.00 20.47 49 GLY C O 1
ATOM 7192 N N . LYS C 1 50 ? -1.535 -95.543 -22.101 1.00 22.43 50 LYS C N 1
ATOM 7193 C CA . LYS C 1 50 ? -0.671 -95.608 -23.276 1.00 22.37 50 LYS C CA 1
ATOM 7194 C C . LYS C 1 50 ? 0.059 -94.278 -23.386 1.00 19.82 50 LYS C C 1
ATOM 7195 O O . LYS C 1 50 ? -0.313 -93.295 -22.738 1.00 18.86 50 LYS C O 1
ATOM 7201 N N . PHE C 1 51 ? 1.109 -94.243 -24.192 1.00 16.73 51 PHE C N 1
ATOM 7202 C CA . PHE C 1 51 ? 1.842 -93.004 -24.371 1.00 15.69 51 PHE C CA 1
ATOM 7203 C C . PHE C 1 51 ? 1.024 -92.000 -25.173 1.00 18.67 51 PHE C C 1
ATOM 7204 O O . PHE C 1 51 ? 0.389 -92.350 -26.178 1.00 19.49 51 PHE C O 1
ATOM 7212 N N . VAL C 1 52 ? 1.028 -90.754 -24.716 1.00 17.30 52 VAL C N 1
ATOM 7213 C CA . VAL C 1 52 ? 0.334 -89.695 -25.420 1.00 18.08 52 VAL C CA 1
ATOM 7214 C C . VAL C 1 52 ? 1.399 -88.660 -25.774 1.00 18.09 52 VAL C C 1
ATOM 7215 O O . VAL C 1 52 ? 2.198 -88.285 -24.924 1.00 19.25 52 VAL C O 1
ATOM 7219 N N . MET C 1 53 ? 1.429 -88.222 -27.031 1.00 17.67 53 MET C N 1
ATOM 7220 C CA . MET C 1 53 ? 2.415 -87.236 -27.475 1.00 17.07 53 MET C CA 1
ATOM 7221 C C . MET C 1 53 ? 1.744 -86.133 -28.276 1.00 17.31 53 MET C C 1
ATOM 7222 O O . MET C 1 53 ? 0.597 -86.275 -28.704 1.00 21.07 53 MET C O 1
ATOM 7227 N N . PRO C 1 54 ? 2.444 -85.005 -28.482 1.00 16.91 54 PRO C N 1
ATOM 7228 C CA . PRO C 1 54 ? 1.833 -83.918 -29.254 1.00 14.91 54 PRO C CA 1
ATOM 7229 C C . PRO C 1 54 ? 1.727 -84.347 -30.709 1.00 15.11 54 PRO C C 1
ATOM 7230 O O . PRO C 1 54 ? 2.466 -85.234 -31.152 1.00 13.32 54 PRO C O 1
ATOM 7234 N N . GLY C 1 55 ? 0.809 -83.727 -31.442 1.00 13.21 55 GLY C N 1
ATOM 7235 C CA . GLY C 1 55 ? 0.670 -84.067 -32.838 1.00 13.81 55 GLY C CA 1
ATOM 7236 C C . GLY C 1 55 ? 1.991 -83.789 -33.532 1.00 14.54 55 GLY C C 1
ATOM 7237 O O . GLY C 1 55 ? 2.699 -82.842 -33.184 1.00 14.46 55 GLY C O 1
ATOM 7238 N N . VAL C 1 56 ? 2.343 -84.619 -34.504 1.00 13.00 56 VAL C N 1
ATOM 7239 C CA . VAL C 1 56 ? 3.585 -84.416 -35.234 1.00 12.28 56 VAL C CA 1
ATOM 7240 C C . VAL C 1 56 ? 3.470 -83.191 -36.135 1.00 13.79 56 VAL C C 1
ATOM 7241 O O . VAL C 1 56 ? 2.433 -82.976 -36.762 1.00 17.39 56 VAL C O 1
ATOM 7245 N N . VAL C 1 57 ? 4.523 -82.383 -36.177 1.00 11.55 57 VAL C N 1
ATOM 7246 C CA . VAL C 1 57 ? 4.557 -81.194 -37.014 1.00 11.35 57 VAL C CA 1
ATOM 7247 C C . VAL C 1 57 ? 5.564 -81.468 -38.120 1.00 12.16 57 VAL C C 1
ATOM 7248 O O . VAL C 1 57 ? 6.766 -81.490 -37.871 1.00 12.24 57 VAL C O 1
ATOM 7252 N N . ASP C 1 58 ? 5.074 -81.695 -39.336 1.00 12.74 58 ASP C N 1
ATOM 7253 C CA . ASP C 1 58 ? 5.956 -81.979 -40.460 1.00 11.69 58 ASP C CA 1
ATOM 7254 C C . ASP C 1 58 ? 6.190 -80.718 -41.297 1.00 11.20 58 ASP C C 1
ATOM 7255 O O . ASP C 1 58 ? 5.281 -80.207 -41.948 1.00 12.51 58 ASP C O 1
ATOM 7260 N N . GLU C 1 59 ? 7.426 -80.229 -41.258 1.00 10.57 59 GLU C N 1
ATOM 7261 C CA . GLU C 1 59 ? 7.848 -79.012 -41.954 1.00 12.29 59 GLU C CA 1
ATOM 7262 C C . GLU C 1 59 ? 8.202 -79.234 -43.415 1.00 13.42 59 GLU C C 1
ATOM 7263 O O . GLU C 1 59 ? 8.536 -78.280 -44.123 1.00 14.74 59 GLU C O 1
ATOM 7269 N N . HIS C 1 60 ? 8.157 -80.478 -43.870 1.00 11.81 60 HIS C N 1
ATOM 7270 C CA . HIS C 1 60 ? 8.542 -80.748 -45.243 1.00 12.48 60 HIS C CA 1
ATOM 7271 C C . HIS C 1 60 ? 7.531 -81.581 -46.026 1.00 13.15 60 HIS C C 1
ATOM 7272 O O . HIS C 1 60 ? 7.717 -82.783 -46.230 1.00 14.92 60 HIS C O 1
ATOM 7279 N N . VAL C 1 61 ? 6.479 -80.921 -46.489 1.00 10.05 61 VAL C N 1
ATOM 7280 C CA . VAL C 1 61 ? 5.428 -81.596 -47.217 1.00 11.58 61 VAL C CA 1
ATOM 7281 C C . VAL C 1 61 ? 5.205 -81.025 -48.619 1.00 13.19 61 VAL C C 1
ATOM 7282 O O . VAL C 1 61 ? 5.186 -79.801 -48.821 1.00 14.03 61 VAL C O 1
ATOM 7286 N N . HIS C 1 62 ? 5.060 -81.931 -49.585 1.00 12.96 62 HIS C N 1
ATOM 7287 C CA . HIS C 1 62 ? 4.798 -81.565 -50.977 1.00 13.72 62 HIS C CA 1
ATOM 7288 C C . HIS C 1 62 ? 3.494 -82.222 -51.459 1.00 15.10 62 HIS C C 1
ATOM 7289 O O . HIS C 1 62 ? 3.527 -83.165 -52.254 1.00 16.35 62 HIS C O 1
ATOM 7296 N N . ILE C 1 63 ? 2.351 -81.762 -50.965 1.00 15.58 63 ILE C N 1
ATOM 7297 C CA . ILE C 1 63 ? 1.098 -82.317 -51.438 1.00 18.73 63 ILE C CA 1
ATOM 7298 C C . ILE C 1 63 ? 0.942 -81.760 -52.853 1.00 19.43 63 ILE C C 1
ATOM 7299 O O . ILE C 1 63 ? 0.340 -82.394 -53.709 1.00 19.33 63 ILE C O 1
ATOM 7304 N N . ILE C 1 64 ? 1.527 -80.582 -53.076 1.00 20.71 64 ILE C N 1
ATOM 7305 C CA . ILE C 1 64 ? 1.534 -79.890 -54.368 1.00 20.99 64 ILE C CA 1
ATOM 7306 C C . ILE C 1 64 ? 0.203 -79.258 -54.720 1.00 21.57 64 ILE C C 1
ATOM 7307 O O . ILE C 1 64 ? 0.080 -78.034 -54.690 1.00 22.55 64 ILE C O 1
ATOM 7312 N N . ASP C 1 65 ? -0.770 -80.105 -55.074 1.00 21.76 65 ASP C N 1
ATOM 7313 C CA . ASP C 1 65 ? -2.131 -79.697 -55.427 1.00 20.68 65 ASP C CA 1
ATOM 7314 C C . ASP C 1 65 ? -2.162 -78.643 -56.537 1.00 21.58 65 ASP C C 1
ATOM 7315 O O . ASP C 1 65 ? -1.355 -78.677 -57.469 1.00 21.09 65 ASP C O 1
ATOM 7320 N N . MET C 1 66 ? -3.104 -77.709 -56.428 1.00 22.06 66 MET C N 1
ATOM 7321 C CA . MET C 1 66 ? -3.275 -76.641 -57.409 1.00 22.19 66 MET C CA 1
ATOM 7322 C C . MET C 1 66 ? -3.494 -77.190 -58.819 1.00 22.62 66 MET C C 1
ATOM 7323 O O . MET C 1 66 ? -4.117 -78.241 -58.978 1.00 21.82 66 MET C O 1
ATOM 7328 N N . ASP C 1 67 ? -2.990 -76.503 -59.838 1.00 22.83 67 ASP C N 1
ATOM 7329 C CA . ASP C 1 67 ? -3.199 -76.956 -61.216 1.00 25.97 67 ASP C CA 1
ATOM 7330 C C . ASP C 1 67 ? -2.700 -78.361 -61.523 1.00 26.61 67 ASP C C 1
ATOM 7331 O O . ASP C 1 67 ? -3.045 -78.943 -62.551 1.00 29.31 67 ASP C O 1
ATOM 7336 N N . LEU C 1 68 ? -1.901 -78.918 -60.629 1.00 27.78 68 LEU C N 1
ATOM 7337 C CA . LEU C 1 68 ? -1.369 -80.251 -60.846 1.00 27.86 68 LEU C CA 1
ATOM 7338 C C . LEU C 1 68 ? -1.985 -81.262 -59.895 1.00 24.64 68 LEU C C 1
ATOM 7339 O O . LEU C 1 68 ? -1.470 -82.370 -59.745 1.00 25.35 68 LEU C O 1
ATOM 7344 N N . LYS C 1 69 ? -3.091 -80.899 -59.265 1.00 20.91 69 LYS C N 1
ATOM 7345 C CA . LYS C 1 69 ? -3.684 -81.799 -58.300 1.00 23.61 69 LYS C CA 1
ATOM 7346 C C . LYS C 1 69 ? -4.009 -83.207 -58.797 1.00 26.82 69 LYS C C 1
ATOM 7347 O O . LYS C 1 69 ? -3.901 -84.161 -58.037 1.00 28.62 69 LYS C O 1
ATOM 7353 N N . ASN C 1 70 ? -4.377 -83.374 -60.059 1.00 29.12 70 ASN C N 1
ATOM 7354 C CA . ASN C 1 70 ? -4.694 -84.721 -60.514 1.00 32.40 70 ASN C CA 1
ATOM 7355 C C . ASN C 1 70 ? -3.478 -85.549 -60.877 1.00 32.28 70 ASN C C 1
ATOM 7356 O O . ASN C 1 70 ? -3.603 -86.709 -61.253 1.00 33.66 70 ASN C O 1
ATOM 7361 N N . ARG C 1 71 ? -2.298 -84.968 -60.734 1.00 31.82 71 ARG C N 1
ATOM 7362 C CA . ARG C 1 71 ? -1.088 -85.679 -61.084 1.00 32.75 71 ARG C CA 1
ATOM 7363 C C . ARG C 1 71 ? -0.158 -85.994 -59.900 1.00 31.88 71 ARG C C 1
ATOM 7364 O O . ARG C 1 71 ? 0.505 -87.041 -59.886 1.00 29.40 71 ARG C O 1
ATOM 7372 N N . TYR C 1 72 ? -0.121 -85.105 -58.908 1.00 28.46 72 TYR C N 1
ATOM 7373 C CA . TYR C 1 72 ? 0.760 -85.276 -57.753 1.00 25.67 72 TYR C CA 1
ATOM 7374 C C . TYR C 1 72 ? 0.076 -85.531 -56.411 1.00 23.10 72 TYR C C 1
ATOM 7375 O O . TYR C 1 72 ? 0.395 -86.502 -55.736 1.00 23.49 72 TYR C O 1
ATOM 7384 N N . GLY C 1 73 ? -0.849 -84.656 -56.022 1.00 20.83 73 GLY C N 1
ATOM 7385 C CA . GLY C 1 73 ? -1.557 -84.829 -54.763 1.00 18.01 73 GLY C CA 1
ATOM 7386 C C . GLY C 1 73 ? -2.712 -83.858 -54.573 1.00 18.88 73 GLY C C 1
ATOM 7387 O O . GLY C 1 73 ? -2.705 -82.747 -55.121 1.00 17.09 73 GLY C O 1
ATOM 7388 N N . ARG C 1 74 ? -3.710 -84.276 -53.798 1.00 20.65 74 ARG C N 1
ATOM 7389 C CA . ARG C 1 74 ? -4.885 -83.445 -53.516 1.00 24.99 74 ARG C CA 1
ATOM 7390 C C . ARG C 1 74 ? -4.941 -83.150 -52.011 1.00 24.12 74 ARG C C 1
ATOM 7391 O O . ARG C 1 74 ? -4.734 -84.049 -51.192 1.00 23.99 74 ARG C O 1
ATOM 7399 N N . PHE C 1 75 ? -5.235 -81.908 -51.640 1.00 20.89 75 PHE C N 1
ATOM 7400 C CA . PHE C 1 75 ? -5.319 -81.580 -50.228 1.00 18.85 75 PHE C CA 1
ATOM 7401 C C . PHE C 1 75 ? -6.255 -82.507 -49.452 1.00 19.96 75 PHE C C 1
ATOM 7402 O O . PHE C 1 75 ? -5.878 -82.994 -48.385 1.00 20.15 75 PHE C O 1
ATOM 7410 N N . GLU C 1 76 ? -7.459 -82.763 -49.973 1.00 20.42 76 GLU C N 1
ATOM 7411 C CA . GLU C 1 76 ? -8.420 -83.621 -49.266 1.00 21.53 76 GLU C CA 1
ATOM 7412 C C . GLU C 1 76 ? -8.048 -85.082 -49.229 1.00 23.17 76 GLU C C 1
ATOM 7413 O O . GLU C 1 76 ? -8.622 -85.836 -48.447 1.00 24.97 76 GLU C O 1
ATOM 7419 N N . LEU C 1 77 ? -7.121 -85.511 -50.074 1.00 23.40 77 LEU C N 1
ATOM 7420 C CA . LEU C 1 77 ? -6.742 -86.917 -50.033 1.00 24.56 77 LEU C CA 1
ATOM 7421 C C . LEU C 1 77 ? -5.519 -87.144 -49.168 1.00 24.50 77 LEU C C 1
ATOM 7422 O O . LEU C 1 77 ? -5.586 -87.864 -48.172 1.00 27.25 77 LEU C O 1
ATOM 7427 N N . ASP C 1 78 ? -4.408 -86.517 -49.539 1.00 23.61 78 ASP C N 1
ATOM 7428 C CA . ASP C 1 78 ? -3.162 -86.658 -48.796 1.00 21.81 78 ASP C CA 1
ATOM 7429 C C . ASP C 1 78 ? -3.254 -86.187 -47.346 1.00 21.25 78 ASP C C 1
ATOM 7430 O O . ASP C 1 78 ? -2.599 -86.755 -46.471 1.00 19.34 78 ASP C O 1
ATOM 7435 N N . SER C 1 79 ? -4.056 -85.161 -47.073 1.00 18.26 79 SER C N 1
ATOM 7436 C CA . SER C 1 79 ? -4.154 -84.719 -45.697 1.00 18.11 79 SER C CA 1
ATOM 7437 C C . SER C 1 79 ? -4.812 -85.824 -44.850 1.00 17.91 79 SER C C 1
ATOM 7438 O O . SER C 1 79 ? -4.721 -85.823 -43.624 1.00 19.18 79 SER C O 1
ATOM 7441 N N . GLU C 1 80 ? -5.467 -86.782 -45.488 1.00 17.90 80 GLU C N 1
ATOM 7442 C CA . GLU C 1 80 ? -6.056 -87.867 -44.710 1.00 19.02 80 GLU C CA 1
ATOM 7443 C C . GLU C 1 80 ? -4.926 -88.805 -44.308 1.00 18.29 80 GLU C C 1
ATOM 7444 O O . GLU C 1 80 ? -4.982 -89.434 -43.253 1.00 18.65 80 GLU C O 1
ATOM 7450 N N . SER C 1 81 ? -3.907 -88.906 -45.157 1.00 17.38 81 SER C N 1
ATOM 7451 C CA . SER C 1 81 ? -2.760 -89.748 -44.844 1.00 19.45 81 SER C CA 1
ATOM 7452 C C . SER C 1 81 ? -2.069 -89.159 -43.622 1.00 19.56 81 SER C C 1
ATOM 7453 O O . SER C 1 81 ? -1.618 -89.897 -42.743 1.00 20.00 81 SER C O 1
ATOM 7456 N N . ALA C 1 82 ? -1.982 -87.830 -43.576 1.00 16.91 82 ALA C N 1
ATOM 7457 C CA . ALA C 1 82 ? -1.362 -87.163 -42.444 1.00 16.61 82 ALA C CA 1
ATOM 7458 C C . ALA C 1 82 ? -2.157 -87.523 -41.193 1.00 17.58 82 ALA C C 1
ATOM 7459 O O . ALA C 1 82 ? -1.601 -88.011 -40.205 1.00 17.47 82 ALA C O 1
ATOM 7461 N N . ALA C 1 83 ? -3.465 -87.293 -41.244 1.00 16.80 83 ALA C N 1
ATOM 7462 C CA . ALA C 1 83 ? -4.320 -87.586 -40.107 1.00 16.61 83 ALA C CA 1
ATOM 7463 C C . ALA C 1 83 ? -4.117 -88.983 -39.550 1.00 16.94 83 ALA C C 1
ATOM 7464 O O . ALA C 1 83 ? -3.939 -89.138 -38.352 1.00 20.44 83 ALA C O 1
ATOM 7466 N N . VAL C 1 84 ? -4.134 -90.012 -40.386 1.00 15.97 84 VAL C N 1
ATOM 7467 C CA . VAL C 1 84 ? -3.959 -91.339 -39.815 1.00 16.29 84 VAL C CA 1
ATOM 7468 C C . VAL C 1 84 ? -2.525 -91.545 -39.401 1.00 14.87 84 VAL C C 1
ATOM 7469 O O . VAL C 1 84 ? -2.249 -92.340 -38.511 1.00 17.88 84 VAL C O 1
ATOM 7473 N N . GLY C 1 85 ? -1.616 -90.825 -40.049 1.00 14.64 85 GLY C N 1
ATOM 7474 C CA . GLY C 1 85 ? -0.202 -90.944 -39.733 1.00 12.29 85 GLY C CA 1
ATOM 7475 C C . GLY C 1 85 ? 0.195 -90.185 -38.477 1.00 12.04 85 GLY C C 1
ATOM 7476 O O . GLY C 1 85 ? 1.344 -90.225 -38.073 1.00 13.15 85 GLY C O 1
ATOM 7477 N N . GLY C 1 86 ? -0.750 -89.485 -37.861 1.00 12.39 86 GLY C N 1
ATOM 7478 C CA . GLY C 1 86 ? -0.450 -88.743 -36.652 1.00 14.09 86 GLY C CA 1
ATOM 7479 C C . GLY C 1 86 ? 0.160 -87.367 -36.867 1.00 14.47 86 GLY C C 1
ATOM 7480 O O . GLY C 1 86 ? 0.607 -86.731 -35.911 1.00 15.07 86 GLY C O 1
ATOM 7481 N N . ILE C 1 87 ? 0.188 -86.904 -38.114 1.00 12.81 87 ILE C N 1
ATOM 7482 C CA . ILE C 1 87 ? 0.741 -85.593 -38.428 1.00 12.35 87 ILE C CA 1
ATOM 7483 C C . ILE C 1 87 ? -0.401 -84.587 -38.408 1.00 13.48 87 ILE C C 1
ATOM 7484 O O . ILE C 1 87 ? -1.200 -84.513 -39.333 1.00 16.12 87 ILE C O 1
ATOM 7489 N N . THR C 1 88 ? -0.465 -83.807 -37.338 1.00 14.40 88 THR C N 1
ATOM 7490 C CA . THR C 1 88 ? -1.534 -82.835 -37.160 1.00 13.46 88 THR C CA 1
ATOM 7491 C C . THR C 1 88 ? -1.341 -81.470 -37.815 1.00 12.78 88 THR C C 1
ATOM 7492 O O . THR C 1 88 ? -2.307 -80.739 -38.013 1.00 13.12 88 THR C O 1
ATOM 7496 N N . THR C 1 89 ? -0.108 -81.079 -38.102 1.00 11.36 89 THR C N 1
ATOM 7497 C CA . THR C 1 89 ? 0.065 -79.831 -38.833 1.00 13.47 89 THR C CA 1
ATOM 7498 C C . THR C 1 89 ? 1.224 -79.984 -39.820 1.00 14.77 89 THR C C 1
ATOM 7499 O O . THR C 1 89 ? 2.272 -80.568 -39.506 1.00 14.54 89 THR C O 1
ATOM 7503 N N . ILE C 1 90 ? 0.989 -79.503 -41.038 1.00 12.71 90 ILE C N 1
ATOM 7504 C CA . ILE C 1 90 ? 1.960 -79.590 -42.110 1.00 10.70 90 ILE C CA 1
ATOM 7505 C C . ILE C 1 90 ? 2.320 -78.195 -42.597 1.00 12.03 90 ILE C C 1
ATOM 7506 O O . ILE C 1 90 ? 1.574 -77.232 -42.391 1.00 12.72 90 ILE C O 1
ATOM 7511 N N . ILE C 1 91 ? 3.473 -78.088 -43.238 1.00 11.04 91 ILE C N 1
ATOM 7512 C CA . ILE C 1 91 ? 3.881 -76.828 -43.809 1.00 10.88 91 ILE C CA 1
ATOM 7513 C C . ILE C 1 91 ? 4.144 -77.180 -45.274 1.00 12.03 91 ILE C C 1
ATOM 7514 O O . ILE C 1 91 ? 5.115 -77.865 -45.567 1.00 12.82 91 ILE C O 1
ATOM 7519 N N . GLU C 1 92 ? 3.251 -76.751 -46.175 1.00 12.66 92 GLU C N 1
ATOM 7520 C CA . GLU C 1 92 ? 3.362 -77.037 -47.616 1.00 12.00 92 GLU C CA 1
ATOM 7521 C C . GLU C 1 92 ? 4.469 -76.261 -48.274 1.00 12.49 92 GLU C C 1
ATOM 7522 O O . GLU C 1 92 ? 4.526 -75.040 -48.125 1.00 14.11 92 GLU C O 1
ATOM 7528 N N . MET C 1 93 ? 5.329 -76.959 -49.014 1.00 10.52 93 MET C N 1
ATOM 7529 C CA . MET C 1 93 ? 6.416 -76.302 -49.728 1.00 12.25 93 MET C CA 1
ATOM 7530 C C . MET C 1 93 ? 5.778 -75.517 -50.881 1.00 13.77 93 MET C C 1
ATOM 7531 O O . MET C 1 93 ? 4.616 -75.738 -51.226 1.00 13.76 93 MET C O 1
ATOM 7536 N N . PRO C 1 94 ? 6.534 -74.607 -51.511 1.00 13.36 94 PRO C N 1
ATOM 7537 C CA . PRO C 1 94 ? 5.935 -73.839 -52.596 1.00 12.96 94 PRO C CA 1
ATOM 7538 C C . PRO C 1 94 ? 6.218 -74.366 -53.984 1.00 14.23 94 PRO C C 1
ATOM 7539 O O . PRO C 1 94 ? 6.117 -73.620 -54.946 1.00 15.53 94 PRO C O 1
ATOM 7543 N N . ILE C 1 95 ? 6.587 -75.637 -54.092 1.00 15.79 95 ILE C N 1
ATOM 7544 C CA . ILE C 1 95 ? 6.875 -76.215 -55.402 1.00 17.34 95 ILE C CA 1
ATOM 7545 C C . ILE C 1 95 ? 5.572 -76.763 -55.953 1.00 18.47 95 ILE C C 1
ATOM 7546 O O . ILE C 1 95 ? 5.129 -77.845 -55.561 1.00 20.05 95 ILE C O 1
ATOM 7551 N N . THR C 1 96 ? 4.963 -76.023 -56.864 1.00 17.75 96 THR C N 1
ATOM 7552 C CA . THR C 1 96 ? 3.708 -76.445 -57.464 1.00 20.44 96 THR C CA 1
ATOM 7553 C C . THR C 1 96 ? 3.454 -75.522 -58.636 1.00 21.01 96 THR C C 1
ATOM 7554 O O . THR C 1 96 ? 4.294 -74.686 -58.949 1.00 18.80 96 THR C O 1
ATOM 7558 N N . PHE C 1 97 ? 2.323 -75.688 -59.312 1.00 23.64 97 PHE C N 1
ATOM 7559 C CA . PHE C 1 97 ? 2.014 -74.785 -60.403 1.00 23.78 97 PHE C CA 1
ATOM 7560 C C . PHE C 1 97 ? 0.598 -74.282 -60.271 1.00 23.03 97 PHE C C 1
ATOM 7561 O O . PHE C 1 97 ? -0.341 -75.072 -60.164 1.00 24.20 97 PHE C O 1
ATOM 7569 N N . PRO C 1 98 ? 0.428 -72.953 -60.249 1.00 21.47 98 PRO C N 1
ATOM 7570 C CA . PRO C 1 98 ? 1.543 -72.008 -60.342 1.00 20.27 98 PRO C CA 1
ATOM 7571 C C . PRO C 1 98 ? 2.423 -72.039 -59.088 1.00 19.79 98 PRO C C 1
ATOM 7572 O O . PRO C 1 98 ? 1.969 -72.402 -58.003 1.00 19.98 98 PRO C O 1
ATOM 7576 N N . PRO C 1 99 ? 3.696 -71.654 -59.225 1.00 18.88 99 PRO C N 1
ATOM 7577 C CA . PRO C 1 99 ? 4.660 -71.629 -58.124 1.00 18.27 99 PRO C CA 1
ATOM 7578 C C . PRO C 1 99 ? 4.214 -70.654 -57.060 1.00 17.93 99 PRO C C 1
ATOM 7579 O O . PRO C 1 99 ? 3.760 -69.565 -57.386 1.00 18.86 99 PRO C O 1
ATOM 7583 N N . THR C 1 100 ? 4.349 -71.028 -55.793 1.00 17.40 100 THR C N 1
ATOM 7584 C CA . THR C 1 100 ? 3.953 -70.117 -54.732 1.00 17.57 100 THR C CA 1
ATOM 7585 C C . THR C 1 100 ? 5.089 -69.111 -54.513 1.00 17.68 100 THR C C 1
ATOM 7586 O O . THR C 1 100 ? 5.713 -69.084 -53.459 1.00 18.84 100 THR C O 1
ATOM 7590 N N . THR C 1 101 ? 5.342 -68.284 -55.526 1.00 16.13 101 THR C N 1
ATOM 7591 C CA . THR C 1 101 ? 6.404 -67.288 -55.477 1.00 16.98 101 THR C CA 1
ATOM 7592 C C . THR C 1 101 ? 5.876 -65.870 -55.577 1.00 18.37 101 THR C C 1
ATOM 7593 O O . THR C 1 101 ? 6.643 -64.927 -55.798 1.00 18.89 101 THR C O 1
ATOM 7597 N N . THR C 1 102 ? 4.570 -65.725 -55.384 1.00 19.58 102 THR C N 1
ATOM 7598 C CA . THR C 1 102 ? 3.899 -64.436 -55.470 1.00 20.18 102 THR C CA 1
ATOM 7599 C C . THR C 1 102 ? 2.856 -64.253 -54.395 1.00 21.41 102 THR C C 1
ATOM 7600 O O . THR C 1 102 ? 2.260 -65.224 -53.941 1.00 24.42 102 THR C O 1
ATOM 7604 N N . LEU C 1 103 ? 2.606 -63.008 -54.003 1.00 22.27 103 LEU C N 1
ATOM 7605 C CA . LEU C 1 103 ? 1.597 -62.756 -52.987 1.00 20.71 103 LEU C CA 1
ATOM 7606 C C . LEU C 1 103 ? 0.266 -63.344 -53.434 1.00 22.12 103 LEU C C 1
ATOM 7607 O O . LEU C 1 103 ? -0.448 -63.961 -52.635 1.00 22.48 103 LEU C O 1
ATOM 7612 N N . ASP C 1 104 ? -0.058 -63.156 -54.712 1.00 23.66 104 ASP C N 1
ATOM 7613 C CA . ASP C 1 104 ? -1.302 -63.670 -55.273 1.00 26.13 104 ASP C CA 1
ATOM 7614 C C . ASP C 1 104 ? -1.338 -65.173 -55.201 1.00 25.29 104 ASP C C 1
ATOM 7615 O O . ASP C 1 104 ? -2.285 -65.745 -54.680 1.00 28.40 104 ASP C O 1
ATOM 7620 N N . ALA C 1 105 ? -0.307 -65.819 -55.730 1.00 23.63 105 ALA C N 1
ATOM 7621 C CA . ALA C 1 105 ? -0.266 -67.274 -55.724 1.00 22.51 105 ALA C CA 1
ATOM 7622 C C . ALA C 1 105 ? -0.421 -67.805 -54.308 1.00 23.76 105 ALA C C 1
ATOM 7623 O O . ALA C 1 105 ? -1.068 -68.841 -54.087 1.00 23.86 105 ALA C O 1
ATOM 7625 N N . PHE C 1 106 ? 0.175 -67.078 -53.360 1.00 23.12 106 PHE C N 1
ATOM 7626 C CA . PHE C 1 106 ? 0.159 -67.436 -51.950 1.00 22.49 106 PHE C CA 1
ATOM 7627 C C . PHE C 1 106 ? -1.252 -67.331 -51.390 1.00 23.77 106 PHE C C 1
ATOM 7628 O O . PHE C 1 106 ? -1.750 -68.276 -50.771 1.00 24.13 106 PHE C O 1
ATOM 7636 N N . LEU C 1 107 ? -1.887 -66.178 -51.594 1.00 23.41 107 LEU C N 1
ATOM 7637 C CA . LEU C 1 107 ? -3.250 -65.966 -51.105 1.00 24.22 107 LEU C CA 1
ATOM 7638 C C . LEU C 1 107 ? -4.225 -66.995 -51.668 1.00 24.32 107 LEU C C 1
ATOM 7639 O O . LEU C 1 107 ? -5.159 -67.425 -50.982 1.00 23.61 107 LEU C O 1
ATOM 7644 N N . GLU C 1 108 ? -4.006 -67.385 -52.919 1.00 22.49 108 GLU C N 1
ATOM 7645 C CA . GLU C 1 108 ? -4.876 -68.353 -53.554 1.00 25.59 108 GLU C CA 1
ATOM 7646 C C . GLU C 1 108 ? -4.687 -69.736 -52.944 1.00 25.29 108 GLU C C 1
ATOM 7647 O O . GLU C 1 108 ? -5.670 -70.426 -52.663 1.00 24.05 108 GLU C O 1
ATOM 7653 N N . LYS C 1 109 ? -3.431 -70.133 -52.725 1.00 25.67 109 LYS C N 1
ATOM 7654 C CA . LYS C 1 109 ? -3.150 -71.445 -52.144 1.00 23.07 109 LYS C CA 1
ATOM 7655 C C . LYS C 1 109 ? -3.718 -71.523 -50.728 1.00 22.70 109 LYS C C 1
ATOM 7656 O O . LYS C 1 109 ? -4.233 -72.556 -50.315 1.00 22.72 109 LYS C O 1
ATOM 7662 N N . LYS C 1 110 ? -3.641 -70.422 -49.994 1.00 22.08 110 LYS C N 1
ATOM 7663 C CA . LYS C 1 110 ? -4.149 -70.381 -48.633 1.00 24.37 110 LYS C CA 1
ATOM 7664 C C . LYS C 1 110 ? -5.657 -70.596 -48.597 1.00 26.33 110 LYS C C 1
ATOM 7665 O O . LYS C 1 110 ? -6.185 -71.303 -47.730 1.00 25.96 110 LYS C O 1
ATOM 7671 N N . LYS C 1 111 ? -6.338 -69.970 -49.548 1.00 26.95 111 LYS C N 1
ATOM 7672 C CA . LYS C 1 111 ? -7.782 -70.065 -49.662 1.00 26.68 111 LYS C CA 1
ATOM 7673 C C . LYS C 1 111 ? -8.157 -71.510 -49.944 1.00 25.06 111 LYS C C 1
ATOM 7674 O O . LYS C 1 111 ? -8.985 -72.097 -49.253 1.00 24.23 111 LYS C O 1
ATOM 7680 N N . GLN C 1 112 ? -7.527 -72.079 -50.958 1.00 23.29 112 GLN C N 1
ATOM 7681 C CA . GLN C 1 112 ? -7.771 -73.460 -51.345 1.00 25.81 112 GLN C CA 1
ATOM 7682 C C . GLN C 1 112 ? -7.469 -74.441 -50.220 1.00 24.83 112 GLN C C 1
ATOM 7683 O O . GLN C 1 112 ? -8.325 -75.238 -49.826 1.00 23.59 112 GLN C O 1
ATOM 7689 N N . ALA C 1 113 ? -6.233 -74.387 -49.726 1.00 23.18 113 ALA C N 1
ATOM 7690 C CA . ALA C 1 113 ? -5.775 -75.254 -48.647 1.00 20.97 113 ALA C CA 1
ATOM 7691 C C . ALA C 1 113 ? -6.750 -75.224 -47.477 1.00 20.30 113 ALA C C 1
ATOM 7692 O O . ALA C 1 113 ? -7.063 -76.260 -46.889 1.00 18.83 113 ALA C O 1
ATOM 7694 N N . GLY C 1 114 ? -7.223 -74.029 -47.142 1.00 18.89 114 GLY C N 1
ATOM 7695 C CA . GLY C 1 114 ? -8.156 -73.893 -46.042 1.00 21.20 114 GLY C CA 1
ATOM 7696 C C . GLY C 1 114 ? -9.506 -74.554 -46.273 1.00 21.23 114 GLY C C 1
ATOM 7697 O O . GLY C 1 114 ? -10.194 -74.936 -45.326 1.00 21.00 114 GLY C O 1
ATOM 7698 N N . GLN C 1 115 ? -9.890 -74.695 -47.532 1.00 20.92 115 GLN C N 1
ATOM 7699 C CA . GLN C 1 115 ? -11.167 -75.299 -47.855 1.00 22.50 115 GLN C CA 1
ATOM 7700 C C . GLN C 1 115 ? -11.109 -76.802 -48.007 1.00 22.28 115 GLN C C 1
ATOM 7701 O O . GLN C 1 115 ? -12.126 -77.479 -47.862 1.00 22.16 115 GLN C O 1
ATOM 7707 N N . ARG C 1 116 ? -9.935 -77.345 -48.290 1.00 22.50 116 ARG C N 1
ATOM 7708 C CA . ARG C 1 116 ? -9.874 -78.779 -48.497 1.00 24.71 116 ARG C CA 1
ATOM 7709 C C . ARG C 1 116 ? -9.013 -79.630 -47.575 1.00 25.64 116 ARG C C 1
ATOM 7710 O O . ARG C 1 116 ? -9.196 -80.850 -47.519 1.00 25.91 116 ARG C O 1
ATOM 7718 N N . LEU C 1 117 ? -8.089 -79.006 -46.848 1.00 24.46 117 LEU C N 1
ATOM 7719 C CA . LEU C 1 117 ? -7.217 -79.747 -45.937 1.00 21.16 117 LEU C CA 1
ATOM 7720 C C . LEU C 1 117 ? -7.971 -80.283 -44.729 1.00 22.10 117 LEU C C 1
ATOM 7721 O O . LEU C 1 117 ? -8.949 -79.684 -44.277 1.00 23.24 117 LEU C O 1
ATOM 7726 N N . LYS C 1 118 ? -7.520 -81.419 -44.209 1.00 22.30 118 LYS C N 1
ATOM 7727 C CA . LYS C 1 118 ? -8.170 -82.021 -43.054 1.00 20.04 118 LYS C CA 1
ATOM 7728 C C . LYS C 1 118 ? -7.345 -81.908 -41.763 1.00 19.63 118 LYS C C 1
ATOM 7729 O O . LYS C 1 118 ? -7.842 -82.197 -40.678 1.00 22.40 118 LYS C O 1
ATOM 7735 N N . VAL C 1 119 ? -6.084 -81.507 -41.874 1.00 17.10 119 VAL C N 1
ATOM 7736 C CA . VAL C 1 119 ? -5.253 -81.295 -40.691 1.00 15.73 119 VAL C CA 1
ATOM 7737 C C . VAL C 1 119 ? -4.822 -79.827 -40.782 1.00 16.08 119 VAL C C 1
ATOM 7738 O O . VAL C 1 119 ? -5.025 -79.192 -41.811 1.00 15.83 119 VAL C O 1
ATOM 7742 N N . ASP C 1 120 ? -4.255 -79.262 -39.726 1.00 15.46 120 ASP C N 1
ATOM 7743 C CA . ASP C 1 120 ? -3.879 -77.851 -39.797 1.00 14.50 120 ASP C CA 1
ATOM 7744 C C . ASP C 1 120 ? -2.639 -77.630 -40.665 1.00 14.37 120 ASP C C 1
ATOM 7745 O O . ASP C 1 120 ? -1.871 -78.567 -40.922 1.00 12.69 120 ASP C O 1
ATOM 7750 N N . PHE C 1 121 ? -2.432 -76.393 -41.107 1.00 10.12 121 PHE C N 1
ATOM 7751 C CA . PHE C 1 121 ? -1.312 -76.125 -41.987 1.00 10.54 121 PHE C CA 1
ATOM 7752 C C . PHE C 1 121 ? -0.711 -74.730 -41.891 1.00 12.37 121 PHE C C 1
ATOM 7753 O O . PHE C 1 121 ? -1.366 -73.772 -41.484 1.00 14.99 121 PHE C O 1
ATOM 7761 N N . ALA C 1 122 ? 0.546 -74.640 -42.308 1.00 10.93 122 ALA C N 1
ATOM 7762 C CA . ALA C 1 122 ? 1.286 -73.394 -42.363 1.00 11.51 122 ALA C CA 1
ATOM 7763 C C . ALA C 1 122 ? 1.828 -73.388 -43.795 1.00 14.26 122 ALA C C 1
ATOM 7764 O O . ALA C 1 122 ? 1.914 -74.444 -44.430 1.00 14.18 122 ALA C O 1
ATOM 7766 N N . LEU C 1 123 ? 2.211 -72.224 -44.307 1.00 14.10 123 LEU C N 1
ATOM 7767 C CA . LEU C 1 123 ? 2.708 -72.168 -45.668 1.00 12.21 123 LEU C CA 1
ATOM 7768 C C . LEU C 1 123 ? 4.056 -71.520 -45.885 1.00 12.63 123 LEU C C 1
ATOM 7769 O O . LEU C 1 123 ? 4.422 -70.551 -45.223 1.00 14.45 123 LEU C O 1
ATOM 7774 N N . TYR C 1 124 ? 4.779 -72.078 -46.848 1.00 12.58 124 TYR C N 1
ATOM 7775 C CA . TYR C 1 124 ? 6.082 -71.589 -47.269 1.00 12.50 124 TYR C CA 1
ATOM 7776 C C . TYR C 1 124 ? 5.830 -70.699 -48.468 1.00 14.47 124 TYR C C 1
ATOM 7777 O O . TYR C 1 124 ? 4.827 -70.843 -49.164 1.00 16.03 124 TYR C O 1
ATOM 7786 N N . GLY C 1 125 ? 6.765 -69.799 -48.714 1.00 15.03 125 GLY C N 1
ATOM 7787 C CA . GLY C 1 125 ? 6.693 -68.953 -49.879 1.00 13.94 125 GLY C CA 1
ATOM 7788 C C . GLY C 1 125 ? 7.914 -69.443 -50.637 1.00 15.78 125 GLY C C 1
ATOM 7789 O O . GLY C 1 125 ? 8.735 -70.177 -50.079 1.00 17.20 125 GLY C O 1
ATOM 7790 N N . GLY C 1 126 ? 8.050 -69.073 -51.897 1.00 14.99 126 GLY C N 1
ATOM 7791 C CA . GLY C 1 126 ? 9.211 -69.517 -52.635 1.00 12.27 126 GLY C CA 1
ATOM 7792 C C . GLY C 1 126 ? 10.192 -68.383 -52.845 1.00 12.25 126 GLY C C 1
ATOM 7793 O O . GLY C 1 126 ? 9.812 -67.219 -52.985 1.00 12.19 126 GLY C O 1
ATOM 7794 N N . GLY C 1 127 ? 11.470 -68.727 -52.848 1.00 11.75 127 GLY C N 1
ATOM 7795 C CA . GLY C 1 127 ? 12.497 -67.738 -53.072 1.00 11.64 127 GLY C CA 1
ATOM 7796 C C . GLY C 1 127 ? 13.207 -68.192 -54.325 1.00 14.30 127 GLY C C 1
ATOM 7797 O O . GLY C 1 127 ? 14.079 -69.065 -54.274 1.00 16.21 127 GLY C O 1
ATOM 7798 N N . VAL C 1 128 ? 12.812 -67.625 -55.460 1.00 15.28 128 VAL C N 1
ATOM 7799 C CA . VAL C 1 128 ? 13.413 -67.974 -56.749 1.00 14.68 128 VAL C CA 1
ATOM 7800 C C . VAL C 1 128 ? 14.053 -66.749 -57.393 1.00 13.91 128 VAL C C 1
ATOM 7801 O O . VAL C 1 128 ? 13.850 -65.616 -56.945 1.00 12.10 128 VAL C O 1
ATOM 7805 N N . PRO C 1 129 ? 14.839 -66.954 -58.455 1.00 15.54 129 PRO C N 1
ATOM 7806 C CA . PRO C 1 129 ? 15.456 -65.772 -59.056 1.00 16.63 129 PRO C CA 1
ATOM 7807 C C . PRO C 1 129 ? 14.444 -64.747 -59.548 1.00 19.34 129 PRO C C 1
ATOM 7808 O O . PRO C 1 129 ? 13.456 -65.091 -60.212 1.00 18.21 129 PRO C O 1
ATOM 7812 N N . GLY C 1 130 ? 14.682 -63.497 -59.152 1.00 19.84 130 GLY C N 1
ATOM 7813 C CA . GLY C 1 130 ? 13.841 -62.394 -59.554 1.00 17.64 130 GLY C CA 1
ATOM 7814 C C . GLY C 1 130 ? 12.592 -62.077 -58.766 1.00 20.54 130 GLY C C 1
ATOM 7815 O O . GLY C 1 130 ? 11.886 -61.140 -59.135 1.00 23.95 130 GLY C O 1
ATOM 7816 N N . ASN C 1 131 ? 12.286 -62.806 -57.696 1.00 20.35 131 ASN C N 1
ATOM 7817 C CA . ASN C 1 131 ? 11.062 -62.489 -56.960 1.00 19.30 131 ASN C CA 1
ATOM 7818 C C . ASN C 1 131 ? 11.332 -61.905 -55.588 1.00 20.04 131 ASN C C 1
ATOM 7819 O O . ASN C 1 131 ? 10.452 -61.862 -54.730 1.00 18.61 131 ASN C O 1
ATOM 7824 N N . LEU C 1 132 ? 12.550 -61.414 -55.405 1.00 21.69 132 LEU C N 1
ATOM 7825 C CA . LEU C 1 132 ? 12.971 -60.855 -54.127 1.00 23.97 132 LEU C CA 1
ATOM 7826 C C . LEU C 1 132 ? 11.934 -60.005 -53.376 1.00 25.63 132 LEU C C 1
ATOM 7827 O O . LEU C 1 132 ? 11.692 -60.213 -52.189 1.00 27.57 132 LEU C O 1
ATOM 7832 N N . PRO C 1 133 ? 11.303 -59.042 -54.055 1.00 27.56 133 PRO C N 1
ATOM 7833 C CA . PRO C 1 133 ? 10.306 -58.206 -53.371 1.00 26.51 133 PRO C CA 1
ATOM 7834 C C . PRO C 1 133 ? 9.019 -58.895 -52.939 1.00 25.71 133 PRO C C 1
ATOM 7835 O O . PRO C 1 133 ? 8.286 -58.361 -52.109 1.00 26.41 133 PRO C O 1
ATOM 7839 N N . GLU C 1 134 ? 8.736 -60.069 -53.492 1.00 24.12 134 GLU C N 1
ATOM 7840 C CA . GLU C 1 134 ? 7.523 -60.790 -53.111 1.00 24.92 134 GLU C CA 1
ATOM 7841 C C . GLU C 1 134 ? 7.669 -61.415 -51.724 1.00 25.35 134 GLU C C 1
ATOM 7842 O O . GLU C 1 134 ? 6.677 -61.656 -51.028 1.00 26.13 134 GLU C O 1
ATOM 7848 N N . ILE C 1 135 ? 8.910 -61.686 -51.330 1.00 23.57 135 ILE C N 1
ATOM 7849 C CA . ILE C 1 135 ? 9.183 -62.301 -50.040 1.00 22.59 135 ILE C CA 1
ATOM 7850 C C . ILE C 1 135 ? 8.614 -61.510 -48.876 1.00 24.72 135 ILE C C 1
ATOM 7851 O O . ILE C 1 135 ? 7.948 -62.068 -48.008 1.00 26.40 135 ILE C O 1
ATOM 7856 N N . ARG C 1 136 ? 8.879 -60.213 -48.859 1.00 25.37 136 ARG C N 1
ATOM 7857 C CA . ARG C 1 136 ? 8.371 -59.349 -47.808 1.00 27.02 136 ARG C CA 1
ATOM 7858 C C . ARG C 1 136 ? 6.846 -59.439 -47.777 1.00 25.92 136 ARG C C 1
ATOM 7859 O O . ARG C 1 136 ? 6.232 -59.478 -46.711 1.00 23.23 136 ARG C O 1
ATOM 7867 N N . LYS C 1 137 ? 6.243 -59.481 -48.964 1.00 26.17 137 LYS C N 1
ATOM 7868 C CA . LYS C 1 137 ? 4.790 -59.548 -49.108 1.00 27.32 137 LYS C CA 1
ATOM 7869 C C . LYS C 1 137 ? 4.178 -60.813 -48.520 1.00 28.08 137 LYS C C 1
ATOM 7870 O O . LYS C 1 137 ? 3.167 -60.758 -47.804 1.00 26.15 137 LYS C O 1
ATOM 7876 N N . MET C 1 138 ? 4.776 -61.958 -48.853 1.00 27.23 138 MET C N 1
ATOM 7877 C CA . MET C 1 138 ? 4.276 -63.233 -48.355 1.00 26.27 138 MET C CA 1
ATOM 7878 C C . MET C 1 138 ? 4.482 -63.329 -46.844 1.00 26.46 138 MET C C 1
ATOM 7879 O O . MET C 1 138 ? 3.632 -63.868 -46.124 1.00 24.35 138 MET C O 1
ATOM 7884 N N . HIS C 1 139 ? 5.604 -62.791 -46.370 1.00 26.09 139 HIS C N 1
ATOM 7885 C CA . HIS C 1 139 ? 5.901 -62.783 -44.945 1.00 26.49 139 HIS C CA 1
ATOM 7886 C C . HIS C 1 139 ? 4.750 -62.095 -44.220 1.00 26.64 139 HIS C C 1
ATOM 7887 O O . HIS C 1 139 ? 4.199 -62.638 -43.250 1.00 25.22 139 HIS C O 1
ATOM 7894 N N . ASP C 1 140 ? 4.396 -60.900 -44.703 1.00 26.18 140 ASP C N 1
ATOM 7895 C CA . ASP C 1 140 ? 3.310 -60.119 -44.118 1.00 26.45 140 ASP C CA 1
ATOM 7896 C C . ASP C 1 140 ? 1.950 -60.793 -44.257 1.00 25.41 140 ASP C C 1
ATOM 7897 O O . ASP C 1 140 ? 1.035 -60.515 -43.483 1.00 26.32 140 ASP C O 1
ATOM 7902 N N . ALA C 1 141 ? 1.810 -61.686 -45.230 1.00 24.39 141 ALA C N 1
ATOM 7903 C CA . ALA C 1 141 ? 0.541 -62.380 -45.406 1.00 22.15 141 ALA C CA 1
ATOM 7904 C C . ALA C 1 141 ? 0.485 -63.645 -44.559 1.00 23.01 141 ALA C C 1
ATOM 7905 O O . ALA C 1 141 ? -0.501 -64.381 -44.614 1.00 24.00 141 ALA C O 1
ATOM 7907 N N . GLY C 1 142 ? 1.543 -63.914 -43.795 1.00 20.71 142 GLY C N 1
ATOM 7908 C CA . GLY C 1 142 ? 1.520 -65.089 -42.942 1.00 20.29 142 GLY C CA 1
ATOM 7909 C C . GLY C 1 142 ? 2.440 -66.262 -43.229 1.00 20.37 142 GLY C C 1
ATOM 7910 O O . GLY C 1 142 ? 2.405 -67.258 -42.502 1.00 20.95 142 GLY C O 1
ATOM 7911 N N . ALA C 1 143 ? 3.257 -66.177 -44.271 1.00 18.43 143 ALA C N 1
ATOM 7912 C CA . ALA C 1 143 ? 4.171 -67.276 -44.567 1.00 19.11 143 ALA C CA 1
ATOM 7913 C C . ALA C 1 143 ? 5.084 -67.483 -43.356 1.00 19.97 143 ALA C C 1
ATOM 7914 O O . ALA C 1 143 ? 5.547 -66.506 -42.770 1.00 22.97 143 ALA C O 1
ATOM 7916 N N . VAL C 1 144 ? 5.337 -68.730 -42.967 1.00 16.52 144 VAL C N 1
ATOM 7917 C CA . VAL C 1 144 ? 6.220 -68.958 -41.828 1.00 15.28 144 VAL C CA 1
ATOM 7918 C C . VAL C 1 144 ? 7.668 -68.985 -42.257 1.00 15.23 144 VAL C C 1
ATOM 7919 O O . VAL C 1 144 ? 8.558 -68.718 -41.456 1.00 19.27 144 VAL C O 1
ATOM 7923 N N . GLY C 1 145 ? 7.898 -69.321 -43.519 1.00 12.53 145 GLY C N 1
ATOM 7924 C CA . GLY C 1 145 ? 9.251 -69.381 -44.024 1.00 10.93 145 GLY C CA 1
ATOM 7925 C C . GLY C 1 145 ? 9.291 -69.462 -45.537 1.00 12.22 145 GLY C C 1
ATOM 7926 O O . GLY C 1 145 ? 8.253 -69.365 -46.195 1.00 11.94 145 GLY C O 1
ATOM 7927 N N . PHE C 1 146 ? 10.491 -69.650 -46.085 1.00 9.95 146 PHE C N 1
ATOM 7928 C CA . PHE C 1 146 ? 10.683 -69.722 -47.521 1.00 9.39 146 PHE C CA 1
ATOM 7929 C C . PHE C 1 146 ? 11.668 -70.785 -47.925 1.00 10.04 146 PHE C C 1
ATOM 7930 O O . PHE C 1 146 ? 12.564 -71.154 -47.158 1.00 11.44 146 PHE C O 1
ATOM 7950 N N . SER C 1 148 ? 14.382 -72.149 -51.093 1.00 6.65 148 SER C N 1
ATOM 7951 C CA . SER C 1 148 ? 15.157 -71.811 -52.282 1.00 7.89 148 SER C CA 1
ATOM 7952 C C . SER C 1 148 ? 15.945 -73.065 -52.603 1.00 11.51 148 SER C C 1
ATOM 7953 O O . SER C 1 148 ? 16.261 -73.847 -51.697 1.00 13.06 148 SER C O 1
ATOM 7956 N N . MET C 1 149 ? 16.263 -73.281 -53.872 1.00 11.49 149 MET C N 1
ATOM 7957 C CA . MET C 1 149 ? 17.017 -74.472 -54.214 1.00 14.07 149 MET C CA 1
ATOM 7958 C C . MET C 1 149 ? 18.355 -74.112 -54.813 1.00 15.13 149 MET C C 1
ATOM 7959 O O . MET C 1 149 ? 18.467 -73.143 -55.575 1.00 16.79 149 MET C O 1
ATOM 7964 N N . MET C 1 150 ? 19.372 -74.888 -54.456 1.00 13.07 150 MET C N 1
ATOM 7965 C CA . MET C 1 150 ? 20.709 -74.660 -54.971 1.00 15.80 150 MET C CA 1
ATOM 7966 C C . MET C 1 150 ? 20.925 -75.585 -56.153 1.00 16.17 150 MET C C 1
ATOM 7967 O O . MET C 1 150 ? 21.884 -75.434 -56.902 1.00 15.97 150 MET C O 1
ATOM 7972 N N . ALA C 1 151 ? 20.013 -76.540 -56.304 1.00 19.22 151 ALA C N 1
ATOM 7973 C CA . ALA C 1 151 ? 20.029 -77.504 -57.400 1.00 25.24 151 ALA C CA 1
ATOM 7974 C C . ALA C 1 151 ? 18.551 -77.721 -57.705 1.00 31.78 151 ALA C C 1
ATOM 7975 O O . ALA C 1 151 ? 17.772 -78.082 -56.815 1.00 31.47 151 ALA C O 1
ATOM 7977 N N . ALA C 1 152 ? 18.162 -77.475 -58.958 1.00 40.52 152 ALA C N 1
ATOM 7978 C CA . ALA C 1 152 ? 16.762 -77.581 -59.373 1.00 46.16 152 ALA C CA 1
ATOM 7979 C C . ALA C 1 152 ? 16.282 -79.001 -59.392 1.00 50.98 152 ALA C C 1
ATOM 7980 O O . ALA C 1 152 ? 16.996 -79.912 -58.993 1.00 51.34 152 ALA C O 1
ATOM 7982 N N . SER C 1 153 ? 15.048 -79.178 -59.842 1.00 60.48 153 SER C N 1
ATOM 7983 C CA . SER C 1 153 ? 14.449 -80.504 -59.949 1.00 69.13 153 SER C CA 1
ATOM 7984 C C . SER C 1 153 ? 13.305 -80.399 -60.954 1.00 71.93 153 SER C C 1
ATOM 7985 O O . SER C 1 153 ? 13.007 -81.353 -61.685 1.00 73.04 153 SER C O 1
ATOM 7988 N N . VAL C 1 154 ? 12.679 -79.222 -60.978 1.00 73.53 154 VAL C N 1
ATOM 7989 C CA . VAL C 1 154 ? 11.575 -78.942 -61.887 1.00 74.49 154 VAL C CA 1
ATOM 7990 C C . VAL C 1 154 ? 11.851 -77.616 -62.577 1.00 75.02 154 VAL C C 1
ATOM 7991 O O . VAL C 1 154 ? 11.185 -76.619 -62.309 1.00 74.35 154 VAL C O 1
ATOM 7995 N N . PRO C 1 155 ? 12.857 -77.587 -63.470 1.00 76.30 155 PRO C N 1
ATOM 7996 C CA . PRO C 1 155 ? 13.224 -76.369 -64.205 1.00 75.95 155 PRO C CA 1
ATOM 7997 C C . PRO C 1 155 ? 12.018 -75.721 -64.894 1.00 75.01 155 PRO C C 1
ATOM 7998 O O . PRO C 1 155 ? 11.116 -76.419 -65.373 1.00 74.29 155 PRO C O 1
ATOM 8002 N N . GLY C 1 156 ? 12.017 -74.386 -64.929 1.00 73.32 156 GLY C N 1
ATOM 8003 C CA . GLY C 1 156 ? 10.919 -73.638 -65.526 1.00 70.43 156 GLY C CA 1
ATOM 8004 C C . GLY C 1 156 ? 9.860 -73.298 -64.483 1.00 68.14 156 GLY C C 1
ATOM 8005 O O . GLY C 1 156 ? 9.421 -72.148 -64.365 1.00 68.74 156 GLY C O 1
ATOM 8006 N N . MET C 1 157 ? 9.456 -74.318 -63.727 1.00 64.00 157 MET C N 1
ATOM 8007 C CA . MET C 1 157 ? 8.465 -74.194 -62.663 1.00 58.81 157 MET C CA 1
ATOM 8008 C C . MET C 1 157 ? 9.123 -73.571 -61.410 1.00 54.95 157 MET C C 1
ATOM 8009 O O . MET C 1 157 ? 8.713 -72.502 -60.948 1.00 55.06 157 MET C O 1
ATOM 8014 N N . PHE C 1 158 ? 10.145 -74.233 -60.869 1.00 47.85 158 PHE C N 1
ATOM 8015 C CA . PHE C 1 158 ? 10.860 -73.713 -59.705 1.00 37.97 158 PHE C CA 1
ATOM 8016 C C . PHE C 1 158 ? 12.355 -73.767 -60.028 1.00 34.56 158 PHE C C 1
ATOM 8017 O O . PHE C 1 158 ? 12.922 -74.854 -60.163 1.00 35.07 158 PHE C O 1
ATOM 8025 N N . ASP C 1 159 ? 12.998 -72.608 -60.148 1.00 31.58 159 ASP C N 1
ATOM 8026 C CA . ASP C 1 159 ? 14.422 -72.587 -60.497 1.00 30.78 159 ASP C CA 1
ATOM 8027 C C . ASP C 1 159 ? 15.385 -72.446 -59.336 1.00 26.52 159 ASP C C 1
ATOM 8028 O O . ASP C 1 159 ? 15.046 -71.918 -58.274 1.00 24.53 159 ASP C O 1
ATOM 8033 N N . ALA C 1 160 ? 16.605 -72.913 -59.558 1.00 20.08 160 ALA C N 1
ATOM 8034 C CA . ALA C 1 160 ? 17.630 -72.805 -58.545 1.00 18.06 160 ALA C CA 1
ATOM 8035 C C . ALA C 1 160 ? 18.152 -71.369 -58.571 1.00 17.55 160 ALA C C 1
ATOM 8036 O O . ALA C 1 160 ? 18.030 -70.672 -59.581 1.00 18.34 160 ALA C O 1
ATOM 8038 N N . VAL C 1 161 ? 18.715 -70.919 -57.455 1.00 16.34 161 VAL C N 1
ATOM 8039 C CA . VAL C 1 161 ? 19.273 -69.573 -57.392 1.00 15.13 161 VAL C CA 1
ATOM 8040 C C . VAL C 1 161 ? 20.797 -69.651 -57.414 1.00 15.25 161 VAL C C 1
ATOM 8041 O O . VAL C 1 161 ? 21.382 -70.682 -57.078 1.00 17.62 161 VAL C O 1
ATOM 8045 N N . SER C 1 162 ? 21.447 -68.578 -57.831 1.00 12.53 162 SER C N 1
ATOM 8046 C CA . SER C 1 162 ? 22.902 -68.579 -57.830 1.00 13.34 162 SER C CA 1
ATOM 8047 C C . SER C 1 162 ? 23.328 -68.122 -56.439 1.00 14.72 162 SER C C 1
ATOM 8048 O O . SER C 1 162 ? 22.488 -67.713 -55.636 1.00 16.71 162 SER C O 1
ATOM 8051 N N . ASP C 1 163 ? 24.621 -68.177 -56.143 1.00 15.01 163 ASP C N 1
ATOM 8052 C CA . ASP C 1 163 ? 25.070 -67.756 -54.820 1.00 13.78 163 ASP C CA 1
ATOM 8053 C C . ASP C 1 163 ? 24.675 -66.308 -54.517 1.00 14.40 163 ASP C C 1
ATOM 8054 O O . ASP C 1 163 ? 24.295 -65.990 -53.398 1.00 16.80 163 ASP C O 1
ATOM 8059 N N . GLY C 1 164 ? 24.726 -65.441 -55.517 1.00 14.70 164 GLY C N 1
ATOM 8060 C CA . GLY C 1 164 ? 24.361 -64.048 -55.317 1.00 13.75 164 GLY C CA 1
ATOM 8061 C C . GLY C 1 164 ? 22.883 -63.905 -55.010 1.00 13.64 164 GLY C C 1
ATOM 8062 O O . GLY C 1 164 ? 22.488 -63.180 -54.091 1.00 12.94 164 GLY C O 1
ATOM 8063 N N . GLU C 1 165 ? 22.049 -64.604 -55.766 1.00 12.91 165 GLU C N 1
ATOM 8064 C CA . GLU C 1 165 ? 20.610 -64.524 -55.535 1.00 14.26 165 GLU C CA 1
ATOM 8065 C C . GLU C 1 165 ? 20.298 -65.130 -54.174 1.00 12.80 165 GLU C C 1
ATOM 8066 O O . GLU C 1 165 ? 19.500 -64.588 -53.405 1.00 12.04 165 GLU C O 1
ATOM 8072 N N . LEU C 1 166 ? 20.937 -66.261 -53.884 1.00 12.17 166 LEU C N 1
ATOM 8073 C CA . LEU C 1 166 ? 20.751 -66.933 -52.607 1.00 11.63 166 LEU C CA 1
ATOM 8074 C C . LEU C 1 166 ? 21.177 -65.998 -51.475 1.00 12.27 166 LEU C C 1
ATOM 8075 O O . LEU C 1 166 ? 20.512 -65.910 -50.443 1.00 11.01 166 LEU C O 1
ATOM 8080 N N . PHE C 1 167 ? 22.286 -65.291 -51.668 1.00 12.04 167 PHE C N 1
ATOM 8081 C CA . PHE C 1 167 ? 22.759 -64.365 -50.652 1.00 12.00 167 PHE C CA 1
ATOM 8082 C C . PHE C 1 167 ? 21.775 -63.226 -50.417 1.00 13.23 167 PHE C C 1
ATOM 8083 O O . PHE C 1 167 ? 21.539 -62.829 -49.273 1.00 11.64 167 PHE C O 1
ATOM 8091 N N . GLU C 1 168 ? 21.197 -62.696 -51.493 1.00 15.78 168 GLU C N 1
ATOM 8092 C CA . GLU C 1 168 ? 20.238 -61.598 -51.349 1.00 18.72 168 GLU C CA 1
ATOM 8093 C C . GLU C 1 168 ? 18.988 -62.083 -50.627 1.00 18.79 168 GLU C C 1
ATOM 8094 O O . GLU C 1 168 ? 18.374 -61.343 -49.853 1.00 20.32 168 GLU C O 1
ATOM 8100 N N . ILE C 1 169 ? 18.615 -63.334 -50.884 1.00 17.34 169 ILE C N 1
ATOM 8101 C CA . ILE C 1 169 ? 17.447 -63.914 -50.245 1.00 13.17 169 ILE C CA 1
ATOM 8102 C C . ILE C 1 169 ? 17.734 -64.052 -48.758 1.00 11.88 169 ILE C C 1
ATOM 8103 O O . ILE C 1 169 ? 16.878 -63.744 -47.938 1.00 8.80 169 ILE C O 1
ATOM 8108 N N . PHE C 1 170 ? 18.943 -64.497 -48.414 1.00 12.27 170 PHE C N 1
ATOM 8109 C CA . PHE C 1 170 ? 19.334 -64.652 -47.014 1.00 12.79 170 PHE C CA 1
ATOM 8110 C C . PHE C 1 170 ? 19.202 -63.318 -46.296 1.00 16.89 170 PHE C C 1
ATOM 8111 O O . PHE C 1 170 ? 18.688 -63.257 -45.173 1.00 17.21 170 PHE C O 1
ATOM 8119 N N . GLN C 1 171 ? 19.657 -62.242 -46.933 1.00 16.70 171 GLN C N 1
ATOM 8120 C CA . GLN C 1 171 ? 19.542 -60.931 -46.308 1.00 16.00 171 GLN C CA 1
ATOM 8121 C C . GLN C 1 171 ? 18.091 -60.530 -46.111 1.00 16.18 171 GLN C C 1
ATOM 8122 O O . GLN C 1 171 ? 17.742 -60.019 -45.048 1.00 19.77 171 GLN C O 1
ATOM 8128 N N . GLU C 1 172 ? 17.234 -60.740 -47.107 1.00 14.24 172 GLU C N 1
ATOM 8129 C CA . GLU C 1 172 ? 15.834 -60.372 -46.909 1.00 16.69 172 GLU C CA 1
ATOM 8130 C C . GLU C 1 172 ? 15.244 -61.171 -45.753 1.00 16.89 172 GLU C C 1
ATOM 8131 O O . GLU C 1 172 ? 14.595 -60.604 -44.877 1.00 17.20 172 GLU C O 1
ATOM 8137 N N . ILE C 1 173 ? 15.475 -62.484 -45.752 1.00 16.06 173 ILE C N 1
ATOM 8138 C CA . ILE C 1 173 ? 14.963 -63.359 -44.702 1.00 15.97 173 ILE C CA 1
ATOM 8139 C C . ILE C 1 173 ? 15.399 -62.897 -43.317 1.00 16.69 173 ILE C C 1
ATOM 8140 O O . ILE C 1 173 ? 14.610 -62.925 -42.367 1.00 17.41 173 ILE C O 1
ATOM 8145 N N . ALA C 1 174 ? 16.653 -62.474 -43.199 1.00 15.09 174 ALA C N 1
ATOM 8146 C CA . ALA C 1 174 ? 17.162 -62.015 -41.917 1.00 15.85 174 ALA C CA 1
ATOM 8147 C C . ALA C 1 174 ? 16.434 -60.767 -41.479 1.00 17.60 174 ALA C C 1
ATOM 8148 O O . ALA C 1 174 ? 16.079 -60.626 -40.311 1.00 20.69 174 ALA C O 1
ATOM 8150 N N . ALA C 1 175 ? 16.209 -59.864 -42.423 1.00 18.75 175 ALA C N 1
ATOM 8151 C CA . ALA C 1 175 ? 15.532 -58.610 -42.136 1.00 20.99 175 ALA C CA 1
ATOM 8152 C C . ALA C 1 175 ? 14.059 -58.783 -41.762 1.00 23.42 175 ALA C C 1
ATOM 8153 O O . ALA C 1 175 ? 13.500 -57.949 -41.063 1.00 26.00 175 ALA C O 1
ATOM 8155 N N . CYS C 1 176 ? 13.430 -59.855 -42.232 1.00 25.15 176 CYS C N 1
ATOM 8156 C CA . CYS C 1 176 ? 12.022 -60.119 -41.928 1.00 24.80 176 CYS C CA 1
ATOM 8157 C C . CYS C 1 176 ? 11.911 -60.942 -40.668 1.00 23.12 176 CYS C C 1
ATOM 8158 O O . CYS C 1 176 ? 10.844 -61.015 -40.063 1.00 23.63 176 CYS C O 1
ATOM 8161 N N . GLY C 1 177 ? 13.020 -61.574 -40.292 1.00 22.53 177 GLY C N 1
ATOM 8162 C CA . GLY C 1 177 ? 13.035 -62.420 -39.115 1.00 21.60 177 GLY C CA 1
ATOM 8163 C C . GLY C 1 177 ? 12.292 -63.707 -39.413 1.00 21.89 177 GLY C C 1
ATOM 8164 O O . GLY C 1 177 ? 11.649 -64.293 -38.538 1.00 25.61 177 GLY C O 1
ATOM 8165 N N . SER C 1 178 ? 12.375 -64.144 -40.664 1.00 19.22 178 SER C N 1
ATOM 8166 C CA . SER C 1 178 ? 11.699 -65.348 -41.095 1.00 18.57 178 SER C CA 1
ATOM 8167 C C . SER C 1 178 ? 12.668 -66.517 -41.034 1.00 19.75 178 SER C C 1
ATOM 8168 O O . SER C 1 178 ? 13.667 -66.463 -40.323 1.00 22.67 178 SER C O 1
ATOM 8171 N N . VAL C 1 179 ? 12.365 -67.574 -41.780 1.00 17.93 179 VAL C N 1
ATOM 8172 C CA . VAL C 1 179 ? 13.210 -68.762 -41.836 1.00 13.98 179 VAL C CA 1
ATOM 8173 C C . VAL C 1 179 ? 13.417 -69.092 -43.305 1.00 12.98 179 VAL C C 1
ATOM 8174 O O . VAL C 1 179 ? 12.505 -68.922 -44.104 1.00 15.97 179 VAL C O 1
ATOM 8178 N N . ILE C 1 180 ? 14.611 -69.542 -43.667 1.00 10.54 180 ILE C N 1
ATOM 8179 C CA . ILE C 1 180 ? 14.875 -69.946 -45.039 1.00 9.14 180 ILE C CA 1
ATOM 8180 C C . ILE C 1 180 ? 15.379 -71.389 -44.975 1.00 11.24 180 ILE C C 1
ATOM 8181 O O . ILE C 1 180 ? 16.241 -71.721 -44.157 1.00 14.12 180 ILE C O 1
ATOM 8186 N N . VAL C 1 181 ? 14.810 -72.260 -45.796 1.00 8.07 181 VAL C N 1
ATOM 8187 C CA . VAL C 1 181 ? 15.262 -73.637 -45.828 1.00 4.90 181 VAL C CA 1
ATOM 8188 C C . VAL C 1 181 ? 15.776 -73.798 -47.245 1.00 5.97 181 VAL C C 1
ATOM 8189 O O . VAL C 1 181 ? 15.270 -73.151 -48.158 1.00 7.26 181 VAL C O 1
ATOM 8193 N N . VAL C 1 182 ? 16.787 -74.630 -47.447 1.00 7.10 182 VAL C N 1
ATOM 8194 C CA . VAL C 1 182 ? 17.313 -74.809 -48.795 1.00 7.68 182 VAL C CA 1
ATOM 8195 C C . VAL C 1 182 ? 17.558 -76.269 -49.095 1.00 8.71 182 VAL C C 1
ATOM 8196 O O . VAL C 1 182 ? 17.702 -77.085 -48.189 1.00 9.67 182 VAL C O 1
ATOM 8200 N N . HIS C 1 183 ? 17.586 -76.583 -50.384 1.00 8.44 183 HIS C N 1
ATOM 8201 C CA . HIS C 1 183 ? 17.891 -77.926 -50.851 1.00 10.01 183 HIS C CA 1
ATOM 8202 C C . HIS C 1 183 ? 19.355 -77.733 -51.238 1.00 12.09 183 HIS C C 1
ATOM 8203 O O . HIS C 1 183 ? 19.664 -77.028 -52.207 1.00 12.23 183 HIS C O 1
ATOM 8210 N N . ALA C 1 184 ? 20.268 -78.327 -50.484 1.00 11.42 184 ALA C N 1
ATOM 8211 C CA . ALA C 1 184 ? 21.671 -78.112 -50.793 1.00 10.99 184 ALA C CA 1
ATOM 8212 C C . ALA C 1 184 ? 22.410 -79.176 -51.572 1.00 10.94 184 ALA C C 1
ATOM 8213 O O . ALA C 1 184 ? 22.805 -80.200 -51.023 1.00 11.73 184 ALA C O 1
ATOM 8215 N N . GLU C 1 185 ? 22.594 -78.918 -52.862 1.00 12.13 185 GLU C N 1
ATOM 8216 C CA . GLU C 1 185 ? 23.368 -79.797 -53.734 1.00 13.83 185 GLU C CA 1
ATOM 8217 C C . GLU C 1 185 ? 24.033 -78.900 -54.753 1.00 12.91 185 GLU C C 1
ATOM 8218 O O . GLU C 1 185 ? 23.654 -77.746 -54.901 1.00 13.77 185 GLU C O 1
ATOM 8224 N N . ASN C 1 186 ? 25.045 -79.407 -55.439 1.00 13.67 186 ASN C N 1
ATOM 8225 C CA . ASN C 1 186 ? 25.712 -78.588 -56.437 1.00 14.04 186 ASN C CA 1
ATOM 8226 C C . ASN C 1 186 ? 25.176 -78.963 -57.819 1.00 15.24 186 ASN C C 1
ATOM 8227 O O . ASN C 1 186 ? 25.525 -80.001 -58.384 1.00 12.07 186 ASN C O 1
ATOM 8232 N N . GLU C 1 187 ? 24.312 -78.104 -58.347 1.00 16.84 187 GLU C N 1
ATOM 8233 C CA . GLU C 1 187 ? 23.679 -78.325 -59.641 1.00 20.25 187 GLU C CA 1
ATOM 8234 C C . GLU C 1 187 ? 24.636 -78.671 -60.768 1.00 17.87 187 GLU C C 1
ATOM 8235 O O . GLU C 1 187 ? 24.479 -79.666 -61.468 1.00 17.95 187 GLU C O 1
ATOM 8241 N N . THR C 1 188 ? 25.632 -77.823 -60.923 1.00 16.86 188 THR C N 1
ATOM 8242 C CA . THR C 1 188 ? 26.628 -77.945 -61.962 1.00 15.26 188 THR C CA 1
ATOM 8243 C C . THR C 1 188 ? 27.500 -79.188 -61.938 1.00 14.16 188 THR C C 1
ATOM 8244 O O . THR C 1 188 ? 27.874 -79.699 -62.989 1.00 13.01 188 THR C O 1
ATOM 8248 N N . ILE C 1 189 ? 27.837 -79.662 -60.744 1.00 14.38 189 ILE C N 1
ATOM 8249 C CA . ILE C 1 189 ? 28.662 -80.856 -60.609 1.00 12.52 189 ILE C CA 1
ATOM 8250 C C . ILE C 1 189 ? 27.811 -82.071 -60.910 1.00 13.32 189 ILE C C 1
ATOM 8251 O O . ILE C 1 189 ? 28.268 -83.019 -61.544 1.00 14.11 189 ILE C O 1
ATOM 8256 N N . ILE C 1 190 ? 26.561 -82.038 -60.465 1.00 15.16 190 ILE C N 1
ATOM 8257 C CA . ILE C 1 190 ? 25.663 -83.143 -60.728 1.00 15.67 190 ILE C CA 1
ATOM 8258 C C . ILE C 1 190 ? 25.534 -83.317 -62.236 1.00 19.58 190 ILE C C 1
ATOM 8259 O O . ILE C 1 190 ? 25.599 -84.437 -62.738 1.00 22.29 190 ILE C O 1
ATOM 8264 N N . GLN C 1 191 ? 25.367 -82.218 -62.965 1.00 21.16 191 GLN C N 1
ATOM 8265 C CA . GLN C 1 191 ? 25.255 -82.309 -64.416 1.00 23.53 191 GLN C CA 1
ATOM 8266 C C . GLN C 1 191 ? 26.495 -82.946 -65.023 1.00 24.28 191 GLN C C 1
ATOM 8267 O O . GLN C 1 191 ? 26.388 -83.852 -65.852 1.00 26.57 191 GLN C O 1
ATOM 8273 N N . ALA C 1 192 ? 27.671 -82.472 -64.618 1.00 21.22 192 ALA C N 1
ATOM 8274 C CA . ALA C 1 192 ? 28.917 -83.013 -65.146 1.00 20.96 192 ALA C CA 1
ATOM 8275 C C . ALA C 1 192 ? 29.027 -84.501 -64.860 1.00 21.89 192 ALA C C 1
ATOM 8276 O O . ALA C 1 192 ? 29.342 -85.291 -65.752 1.00 24.62 192 ALA C O 1
ATOM 8278 N N . LEU C 1 193 ? 28.772 -84.889 -63.619 1.00 20.21 193 LEU C N 1
ATOM 8279 C CA . LEU C 1 193 ? 28.847 -86.293 -63.272 1.00 21.89 193 LEU C CA 1
ATOM 8280 C C . LEU C 1 193 ? 27.807 -87.126 -64.037 1.00 24.33 193 LEU C C 1
ATOM 8281 O O . LEU C 1 193 ? 28.089 -88.255 -64.438 1.00 24.55 193 LEU C O 1
ATOM 8286 N N . GLN C 1 194 ? 26.612 -86.581 -64.247 1.00 25.41 194 GLN C N 1
ATOM 8287 C CA . GLN C 1 194 ? 25.587 -87.319 -64.979 1.00 30.32 194 GLN C CA 1
ATOM 8288 C C . GLN C 1 194 ? 26.089 -87.693 -66.356 1.00 33.80 194 GLN C C 1
ATOM 8289 O O . GLN C 1 194 ? 25.912 -88.827 -66.802 1.00 34.86 194 GLN C O 1
ATOM 8295 N N . LYS C 1 195 ? 26.705 -86.725 -67.032 1.00 36.02 195 LYS C N 1
ATOM 8296 C CA . LYS C 1 195 ? 27.231 -86.958 -68.365 1.00 36.30 195 LYS C CA 1
ATOM 8297 C C . LYS C 1 195 ? 28.306 -88.018 -68.336 1.00 35.46 195 LYS C C 1
ATOM 8298 O O . LYS C 1 195 ? 28.265 -88.946 -69.130 1.00 38.56 195 LYS C O 1
ATOM 8304 N N . GLN C 1 196 ? 29.257 -87.905 -67.417 1.00 34.47 196 GLN C N 1
ATOM 8305 C CA . GLN C 1 196 ? 30.318 -88.901 -67.355 1.00 35.52 196 GLN C CA 1
ATOM 8306 C C . GLN C 1 196 ? 29.719 -90.286 -67.125 1.00 35.89 196 GLN C C 1
ATOM 8307 O O . GLN C 1 196 ? 30.020 -91.224 -67.861 1.00 36.88 196 GLN C O 1
ATOM 8313 N N . ILE C 1 197 ? 28.861 -90.404 -66.113 1.00 34.23 197 ILE C N 1
ATOM 8314 C CA . ILE C 1 197 ? 28.232 -91.678 -65.771 1.00 32.38 197 ILE C CA 1
ATOM 8315 C C . ILE C 1 197 ? 27.332 -92.245 -66.863 1.00 33.30 197 ILE C C 1
ATOM 8316 O O . ILE C 1 197 ? 27.363 -93.450 -67.125 1.00 31.88 197 ILE C O 1
ATOM 8321 N N . LYS C 1 198 ? 26.529 -91.397 -67.498 1.00 33.54 198 LYS C N 1
ATOM 8322 C CA . LYS C 1 198 ? 25.665 -91.874 -68.570 1.00 35.57 198 LYS C CA 1
ATOM 8323 C C . LYS C 1 198 ? 26.534 -92.387 -69.711 1.00 36.57 198 LYS C C 1
ATOM 8324 O O . LYS C 1 198 ? 26.277 -93.451 -70.270 1.00 38.27 198 LYS C O 1
ATOM 8330 N N . ALA C 1 199 ? 27.578 -91.638 -70.043 1.00 37.34 199 ALA C N 1
ATOM 8331 C CA . ALA C 1 199 ? 28.481 -92.037 -71.114 1.00 37.00 199 ALA C CA 1
ATOM 8332 C C . ALA C 1 199 ? 29.072 -93.426 -70.861 1.00 37.68 199 ALA C C 1
ATOM 8333 O O . ALA C 1 199 ? 29.227 -94.217 -71.783 1.00 40.53 199 ALA C O 1
ATOM 8335 N N . ALA C 1 200 ? 29.410 -93.722 -69.615 1.00 37.55 200 ALA C N 1
ATOM 8336 C CA . ALA C 1 200 ? 29.973 -95.022 -69.282 1.00 35.56 200 ALA C CA 1
ATOM 8337 C C . ALA C 1 200 ? 28.861 -96.061 -69.254 1.00 35.74 200 ALA C C 1
ATOM 8338 O O . ALA C 1 200 ? 29.069 -97.194 -68.833 1.00 35.86 200 ALA C O 1
ATOM 8340 N N . GLY C 1 201 ? 27.670 -95.662 -69.685 1.00 35.24 201 GLY C N 1
ATOM 8341 C CA . GLY C 1 201 ? 26.549 -96.584 -69.706 1.00 36.23 201 GLY C CA 1
ATOM 8342 C C . GLY C 1 201 ? 25.923 -96.974 -68.375 1.00 36.74 201 GLY C C 1
ATOM 8343 O O . GLY C 1 201 ? 25.449 -98.095 -68.222 1.00 36.78 201 GLY C O 1
ATOM 8344 N N . GLY C 1 202 ? 25.915 -96.065 -67.406 1.00 37.80 202 GLY C N 1
ATOM 8345 C CA . GLY C 1 202 ? 25.302 -96.382 -66.128 1.00 35.60 202 GLY C CA 1
ATOM 8346 C C . GLY C 1 202 ? 23.815 -96.078 -66.173 1.00 35.50 202 GLY C C 1
ATOM 8347 O O . GLY C 1 202 ? 23.421 -94.997 -66.608 1.00 36.91 202 GLY C O 1
ATOM 8348 N N . LYS C 1 203 ? 22.986 -97.026 -65.746 1.00 34.94 203 LYS C N 1
ATOM 8349 C CA . LYS C 1 203 ? 21.537 -96.834 -65.732 1.00 36.63 203 LYS C CA 1
ATOM 8350 C C . LYS C 1 203 ? 20.960 -97.355 -64.421 1.00 35.10 203 LYS C C 1
ATOM 8351 O O . LYS C 1 203 ? 19.746 -97.426 -64.255 1.00 32.22 203 LYS C O 1
ATOM 8357 N N . ASP C 1 204 ? 21.870 -97.719 -63.513 1.00 36.57 204 ASP C N 1
ATOM 8358 C CA . ASP C 1 204 ? 21.610 -98.251 -62.164 1.00 36.03 204 ASP C CA 1
ATOM 8359 C C . ASP C 1 204 ? 20.975 -97.263 -61.207 1.00 35.75 204 ASP C C 1
ATOM 8360 O O . ASP C 1 204 ? 20.776 -96.096 -61.517 1.00 39.44 204 ASP C O 1
ATOM 8365 N N . MET C 1 205 ? 20.701 -97.759 -60.006 1.00 33.22 205 MET C N 1
ATOM 8366 C CA . MET C 1 205 ? 20.228 -96.917 -58.930 1.00 29.70 205 MET C CA 1
ATOM 8367 C C . MET C 1 205 ? 21.605 -96.513 -58.390 1.00 30.08 205 MET C C 1
ATOM 8368 O O . MET C 1 205 ? 21.821 -95.389 -57.925 1.00 31.50 205 MET C O 1
ATOM 8373 N N . ALA C 1 206 ? 22.545 -97.449 -58.491 1.00 27.39 206 ALA C N 1
ATOM 8374 C CA . ALA C 1 206 ? 23.912 -97.220 -58.055 1.00 26.47 206 ALA C CA 1
ATOM 8375 C C . ALA C 1 206 ? 24.492 -96.089 -58.888 1.00 26.96 206 ALA C C 1
ATOM 8376 O O . ALA C 1 206 ? 25.165 -95.197 -58.367 1.00 29.60 206 ALA C O 1
ATOM 8378 N N . ALA C 1 207 ? 24.231 -96.133 -60.188 1.00 24.36 207 ALA C N 1
ATOM 8379 C CA . ALA C 1 207 ? 24.719 -95.095 -61.081 1.00 24.04 207 ALA C CA 1
ATOM 8380 C C . ALA C 1 207 ? 24.136 -93.732 -60.675 1.00 24.46 207 ALA C C 1
ATOM 8381 O O . ALA C 1 207 ? 24.813 -92.694 -60.744 1.00 23.04 207 ALA C O 1
ATOM 8383 N N . TYR C 1 208 ? 22.873 -93.743 -60.260 1.00 20.71 208 TYR C N 1
ATOM 8384 C CA . TYR C 1 208 ? 22.213 -92.525 -59.847 1.00 19.19 208 TYR C CA 1
ATOM 8385 C C . TYR C 1 208 ? 22.928 -91.926 -58.635 1.00 20.14 208 TYR C C 1
ATOM 8386 O O . TYR C 1 208 ? 23.385 -90.784 -58.675 1.00 20.00 208 TYR C O 1
ATOM 8395 N N . GLU C 1 209 ? 23.023 -92.705 -57.563 1.00 18.25 209 GLU C N 1
ATOM 8396 C CA . GLU C 1 209 ? 23.670 -92.262 -56.331 1.00 18.16 209 GLU C CA 1
ATOM 8397 C C . GLU C 1 209 ? 25.037 -91.643 -56.628 1.00 19.91 209 GLU C C 1
ATOM 8398 O O . GLU C 1 209 ? 25.395 -90.597 -56.077 1.00 18.52 209 GLU C O 1
ATOM 8404 N N . ALA C 1 210 ? 25.796 -92.285 -57.511 1.00 21.07 210 ALA C N 1
ATOM 8405 C CA . ALA C 1 210 ? 27.125 -91.794 -57.848 1.00 20.40 210 ALA C CA 1
ATOM 8406 C C . ALA C 1 210 ? 27.110 -90.469 -58.581 1.00 19.50 210 ALA C C 1
ATOM 8407 O O . ALA C 1 210 ? 28.091 -89.736 -58.529 1.00 20.59 210 ALA C O 1
ATOM 8409 N N . SER C 1 211 ? 26.008 -90.165 -59.265 1.00 18.66 211 SER C N 1
ATOM 8410 C CA . SER C 1 211 ? 25.911 -88.911 -60.014 1.00 18.19 211 SER C CA 1
ATOM 8411 C C . SER C 1 211 ? 25.663 -87.707 -59.097 1.00 18.84 211 SER C C 1
ATOM 8412 O O . SER C 1 211 ? 25.833 -86.557 -59.507 1.00 21.25 211 SER C O 1
ATOM 8415 N N . GLN C 1 212 ? 25.264 -87.974 -57.859 1.00 17.08 212 GLN C N 1
ATOM 8416 C CA . GLN C 1 212 ? 25.024 -86.919 -56.881 1.00 15.95 212 GLN C CA 1
ATOM 8417 C C . GLN C 1 212 ? 25.661 -87.378 -55.578 1.00 14.57 212 GLN C C 1
ATOM 8418 O O . GLN C 1 212 ? 24.985 -87.528 -54.575 1.00 15.45 212 GLN C O 1
ATOM 8424 N N . PRO C 1 213 ? 26.984 -87.608 -55.590 1.00 14.10 213 PRO C N 1
ATOM 8425 C CA . PRO C 1 213 ? 27.768 -88.066 -54.434 1.00 13.60 213 PRO C CA 1
ATOM 8426 C C . PRO C 1 213 ? 27.722 -87.163 -53.214 1.00 13.69 213 PRO C C 1
ATOM 8427 O O . PRO C 1 213 ? 27.280 -86.016 -53.302 1.00 13.89 213 PRO C O 1
ATOM 8431 N N . VAL C 1 214 ? 28.189 -87.674 -52.077 1.00 13.00 214 VAL C N 1
ATOM 8432 C CA . VAL C 1 214 ? 28.159 -86.882 -50.858 1.00 14.62 214 VAL C CA 1
ATOM 8433 C C . VAL C 1 214 ? 29.061 -85.659 -50.930 1.00 15.67 214 VAL C C 1
ATOM 8434 O O . VAL C 1 214 ? 28.711 -84.602 -50.404 1.00 17.49 214 VAL C O 1
ATOM 8438 N N . PHE C 1 215 ? 30.205 -85.777 -51.601 1.00 16.22 215 PHE C N 1
ATOM 8439 C CA . PHE C 1 215 ? 31.116 -84.646 -51.644 1.00 14.73 215 PHE C CA 1
ATOM 8440 C C . PHE C 1 215 ? 30.465 -83.400 -52.231 1.00 14.64 215 PHE C C 1
ATOM 8441 O O . PHE C 1 215 ? 30.775 -82.286 -51.805 1.00 15.68 215 PHE C O 1
ATOM 8449 N N . GLN C 1 216 ? 29.545 -83.565 -53.177 1.00 12.83 216 GLN C N 1
ATOM 8450 C CA . GLN C 1 216 ? 28.896 -82.382 -53.728 1.00 11.59 216 GLN C CA 1
ATOM 8451 C C . GLN C 1 216 ? 27.760 -81.924 -52.817 1.00 12.23 216 GLN C C 1
ATOM 8452 O O . GLN C 1 216 ? 27.504 -80.725 -52.696 1.00 11.54 216 GLN C O 1
ATOM 8458 N N . GLU C 1 217 ? 27.095 -82.860 -52.144 1.00 11.55 217 GLU C N 1
ATOM 8459 C CA . GLU C 1 217 ? 26.024 -82.466 -51.236 1.00 12.19 217 GLU C CA 1
ATOM 8460 C C . GLU C 1 217 ? 26.665 -81.673 -50.110 1.00 14.05 217 GLU C C 1
ATOM 8461 O O . GLU C 1 217 ? 26.175 -80.621 -49.692 1.00 15.95 217 GLU C O 1
ATOM 8467 N N . ASN C 1 218 ? 27.782 -82.184 -49.619 1.00 13.86 218 ASN C N 1
ATOM 8468 C CA . ASN C 1 218 ? 28.466 -81.529 -48.527 1.00 13.90 218 ASN C CA 1
ATOM 8469 C C . ASN C 1 218 ? 29.100 -80.202 -48.910 1.00 12.07 218 ASN C C 1
ATOM 8470 O O . ASN C 1 218 ? 29.227 -79.313 -48.078 1.00 12.50 218 ASN C O 1
ATOM 8475 N N . GLU C 1 219 ? 29.484 -80.051 -50.168 1.00 10.67 219 GLU C N 1
ATOM 8476 C CA . GLU C 1 219 ? 30.061 -78.788 -50.599 1.00 9.92 219 GLU C CA 1
ATOM 8477 C C . GLU C 1 219 ? 28.959 -77.727 -50.532 1.00 10.49 219 GLU C C 1
ATOM 8478 O O . GLU C 1 219 ? 29.179 -76.607 -50.064 1.00 10.20 219 GLU C O 1
ATOM 8484 N N . ALA C 1 220 ? 27.765 -78.087 -50.990 1.00 9.64 220 ALA C N 1
ATOM 8485 C CA . ALA C 1 220 ? 26.650 -77.153 -50.981 1.00 9.86 220 ALA C CA 1
ATOM 8486 C C . ALA C 1 220 ? 26.298 -76.770 -49.546 1.00 12.53 220 ALA C C 1
ATOM 8487 O O . ALA C 1 220 ? 25.974 -75.611 -49.254 1.00 12.18 220 ALA C O 1
ATOM 8489 N N . ILE C 1 221 ? 26.358 -77.741 -48.642 1.00 11.28 221 ILE C N 1
ATOM 8490 C CA . ILE C 1 221 ? 26.044 -77.447 -47.258 1.00 11.76 221 ILE C CA 1
ATOM 8491 C C . ILE C 1 221 ? 27.069 -76.431 -46.744 1.00 12.45 221 ILE C C 1
ATOM 8492 O O . ILE C 1 221 ? 26.719 -75.425 -46.114 1.00 11.00 221 ILE C O 1
ATOM 8497 N N . GLN C 1 222 ? 28.337 -76.693 -47.046 1.00 14.14 222 GLN C N 1
ATOM 8498 C CA . GLN C 1 222 ? 29.438 -75.828 -46.633 1.00 17.25 222 GLN C CA 1
ATOM 8499 C C . GLN C 1 222 ? 29.236 -74.405 -47.150 1.00 15.92 222 GLN C C 1
ATOM 8500 O O . GLN C 1 222 ? 29.458 -73.433 -46.434 1.00 15.56 222 GLN C O 1
ATOM 8506 N N . ARG C 1 223 ? 28.810 -74.304 -48.406 1.00 13.43 223 ARG C N 1
ATOM 8507 C CA . ARG C 1 223 ? 28.562 -73.022 -49.052 1.00 9.52 223 ARG C CA 1
ATOM 8508 C C . ARG C 1 223 ? 27.400 -72.257 -48.400 1.00 9.25 223 ARG C C 1
ATOM 8509 O O . ARG C 1 223 ? 27.504 -71.058 -48.134 1.00 9.95 223 ARG C O 1
ATOM 8517 N N . ALA C 1 224 ? 26.292 -72.949 -48.161 1.00 6.44 224 ALA C N 1
ATOM 8518 C CA . ALA C 1 224 ? 25.139 -72.319 -47.537 1.00 8.25 224 ALA C CA 1
ATOM 8519 C C . ALA C 1 224 ? 25.553 -71.815 -46.170 1.00 10.86 224 ALA C C 1
ATOM 8520 O O . ALA C 1 224 ? 25.206 -70.700 -45.777 1.00 13.95 224 ALA C O 1
ATOM 8522 N N . LEU C 1 225 ? 26.302 -72.648 -45.454 1.00 10.38 225 LEU C N 1
ATOM 8523 C CA . LEU C 1 225 ? 26.786 -72.306 -44.132 1.00 10.24 225 LEU C CA 1
ATOM 8524 C C . LEU C 1 225 ? 27.611 -71.002 -44.144 1.00 12.04 225 LEU C C 1
ATOM 8525 O O . LEU C 1 225 ? 27.383 -70.108 -43.331 1.00 9.23 225 LEU C O 1
ATOM 8530 N N . LEU C 1 226 ? 28.548 -70.884 -45.083 1.00 12.74 226 LEU C N 1
ATOM 8531 C CA . LEU C 1 226 ? 29.378 -69.689 -45.191 1.00 14.23 226 LEU C CA 1
ATOM 8532 C C . LEU C 1 226 ? 28.576 -68.436 -45.482 1.00 16.44 226 LEU C C 1
ATOM 8533 O O . LEU C 1 226 ? 28.916 -67.350 -45.007 1.00 17.61 226 LEU C O 1
ATOM 8538 N N . LEU C 1 227 ? 27.516 -68.580 -46.269 1.00 15.09 227 LEU C N 1
ATOM 8539 C CA . LEU C 1 227 ? 26.685 -67.435 -46.602 1.00 15.42 227 LEU C CA 1
ATOM 8540 C C . LEU C 1 227 ? 25.762 -67.060 -45.458 1.00 14.80 227 LEU C C 1
ATOM 8541 O O . LEU C 1 227 ? 25.479 -65.884 -45.270 1.00 15.56 227 LEU C O 1
ATOM 8546 N N . GLN C 1 228 ? 25.285 -68.032 -44.687 1.00 13.03 228 GLN C N 1
ATOM 8547 C CA . GLN C 1 228 ? 24.402 -67.663 -43.591 1.00 15.78 228 GLN C CA 1
ATOM 8548 C C . GLN C 1 228 ? 25.281 -66.998 -42.531 1.00 17.39 228 GLN C C 1
ATOM 8549 O O . GLN C 1 228 ? 24.892 -66.010 -41.896 1.00 15.30 228 GLN C O 1
ATOM 8555 N N . LYS C 1 229 ? 26.486 -67.530 -42.378 1.00 17.85 229 LYS C N 1
ATOM 8556 C CA . LYS C 1 229 ? 27.450 -66.995 -41.434 1.00 19.50 229 LYS C CA 1
ATOM 8557 C C . LYS C 1 229 ? 27.535 -65.482 -41.600 1.00 20.72 229 LYS C C 1
ATOM 8558 O O . LYS C 1 229 ? 27.690 -64.746 -40.629 1.00 23.93 229 LYS C O 1
ATOM 8564 N N . GLU C 1 230 ? 27.413 -65.026 -42.841 1.00 19.96 230 GLU C N 1
ATOM 8565 C CA . GLU C 1 230 ? 27.490 -63.609 -43.170 1.00 18.17 230 GLU C CA 1
ATOM 8566 C C . GLU C 1 230 ? 26.141 -62.886 -43.121 1.00 17.98 230 GLU C C 1
ATOM 8567 O O . GLU C 1 230 ? 26.082 -61.718 -42.785 1.00 20.15 230 GLU C O 1
ATOM 8573 N N . ALA C 1 231 ? 25.058 -63.577 -43.458 1.00 15.42 231 ALA C N 1
ATOM 8574 C CA . ALA C 1 231 ? 23.734 -62.963 -43.460 1.00 13.65 231 ALA C CA 1
ATOM 8575 C C . ALA C 1 231 ? 23.011 -62.972 -42.115 1.00 15.67 231 ALA C C 1
ATOM 8576 O O . ALA C 1 231 ? 22.248 -62.056 -41.826 1.00 16.02 231 ALA C O 1
ATOM 8578 N N . GLY C 1 232 ? 23.211 -64.028 -41.325 1.00 16.50 232 GLY C N 1
ATOM 8579 C CA . GLY C 1 232 ? 22.582 -64.133 -40.016 1.00 14.89 232 GLY C CA 1
ATOM 8580 C C . GLY C 1 232 ? 21.129 -64.579 -39.933 1.00 16.98 232 GLY C C 1
ATOM 8581 O O . GLY C 1 232 ? 20.500 -64.467 -38.877 1.00 18.88 232 GLY C O 1
ATOM 8582 N N . CYS C 1 233 ? 20.586 -65.086 -41.035 1.00 16.58 233 CYS C N 1
ATOM 8583 C CA . CYS C 1 233 ? 19.195 -65.541 -41.080 1.00 15.26 233 CYS C CA 1
ATOM 8584 C C . CYS C 1 233 ? 19.065 -66.958 -40.542 1.00 14.79 233 CYS C C 1
ATOM 8585 O O . CYS C 1 233 ? 20.001 -67.741 -40.643 1.00 15.43 233 CYS C O 1
ATOM 8588 N N . ARG C 1 234 ? 17.910 -67.298 -39.973 1.00 15.23 234 ARG C N 1
ATOM 8589 C CA . ARG C 1 234 ? 17.713 -68.656 -39.475 1.00 14.22 234 ARG C CA 1
ATOM 8590 C C . ARG C 1 234 ? 17.676 -69.550 -40.718 1.00 14.48 234 ARG C C 1
ATOM 8591 O O . ARG C 1 234 ? 16.900 -69.314 -41.646 1.00 16.54 234 ARG C O 1
ATOM 8599 N N . LEU C 1 235 ? 18.526 -70.565 -40.738 1.00 11.69 235 LEU C N 1
ATOM 8600 C CA . LEU C 1 235 ? 18.637 -71.464 -41.867 1.00 9.34 235 LEU C CA 1
ATOM 8601 C C . LEU C 1 235 ? 18.439 -72.927 -41.499 1.00 11.14 235 LEU C C 1
ATOM 8602 O O . LEU C 1 235 ? 18.992 -73.404 -40.514 1.00 14.73 235 LEU C O 1
ATOM 8607 N N . ILE C 1 236 ? 17.650 -73.649 -42.278 1.00 8.50 236 ILE C N 1
ATOM 8608 C CA . ILE C 1 236 ? 17.475 -75.067 -42.009 1.00 7.88 236 ILE C CA 1
ATOM 8609 C C . ILE C 1 236 ? 17.894 -75.808 -43.258 1.00 8.91 236 ILE C C 1
ATOM 8610 O O . ILE C 1 236 ? 17.315 -75.578 -44.311 1.00 11.71 236 ILE C O 1
ATOM 8615 N N . VAL C 1 237 ? 18.886 -76.681 -43.173 1.00 6.22 237 VAL C N 1
ATOM 8616 C CA . VAL C 1 237 ? 19.260 -77.439 -44.356 1.00 6.17 237 VAL C CA 1
ATOM 8617 C C . VAL C 1 237 ? 18.339 -78.658 -44.402 1.00 9.20 237 VAL C C 1
ATOM 8618 O O . VAL C 1 237 ? 18.336 -79.485 -43.492 1.00 10.82 237 VAL C O 1
ATOM 8622 N N . LEU C 1 238 ? 17.542 -78.743 -45.465 1.00 11.29 238 LEU C N 1
ATOM 8623 C CA . LEU C 1 238 ? 16.575 -79.817 -45.662 1.00 6.47 238 LEU C CA 1
ATOM 8624 C C . LEU C 1 238 ? 17.225 -81.133 -46.008 1.00 6.23 238 LEU C C 1
ATOM 8625 O O . LEU C 1 238 ? 18.365 -81.173 -46.478 1.00 2.92 238 LEU C O 1
ATOM 8630 N N . HIS C 1 239 ? 16.474 -82.205 -45.772 1.00 7.24 239 HIS C N 1
ATOM 8631 C CA . HIS C 1 239 ? 16.908 -83.582 -46.042 1.00 7.81 239 HIS C CA 1
ATOM 8632 C C . HIS C 1 239 ? 18.403 -83.802 -46.228 1.00 9.58 239 HIS C C 1
ATOM 8633 O O . HIS C 1 239 ? 18.869 -83.928 -47.362 1.00 9.89 239 HIS C O 1
ATOM 8640 N N . VAL C 1 240 ? 19.141 -83.835 -45.118 1.00 8.46 240 VAL C N 1
ATOM 8641 C CA . VAL C 1 240 ? 20.575 -84.100 -45.144 1.00 8.12 240 VAL C CA 1
ATOM 8642 C C . VAL C 1 240 ? 20.686 -85.626 -45.129 1.00 10.03 240 VAL C C 1
ATOM 8643 O O . VAL C 1 240 ? 20.216 -86.285 -44.197 1.00 8.70 240 VAL C O 1
ATOM 8647 N N . SER C 1 241 ? 21.314 -86.178 -46.162 1.00 11.01 241 SER C N 1
ATOM 8648 C CA . SER C 1 241 ? 21.412 -87.627 -46.325 1.00 11.33 241 SER C CA 1
ATOM 8649 C C . SER C 1 241 ? 22.583 -88.364 -45.712 1.00 13.66 241 SER C C 1
ATOM 8650 O O . SER C 1 241 ? 22.529 -89.590 -45.619 1.00 14.08 241 SER C O 1
ATOM 8653 N N . ASN C 1 242 ? 23.636 -87.652 -45.320 1.00 13.02 242 ASN C N 1
ATOM 8654 C CA . ASN C 1 242 ? 24.818 -88.323 -44.799 1.00 12.29 242 ASN C CA 1
ATOM 8655 C C . ASN C 1 242 ? 25.383 -87.771 -43.494 1.00 13.49 242 ASN C C 1
ATOM 8656 O O . ASN C 1 242 ? 25.276 -86.586 -43.211 1.00 14.56 242 ASN C O 1
ATOM 8661 N N . PRO C 1 243 ? 26.052 -88.630 -42.711 1.00 15.36 243 PRO C N 1
ATOM 8662 C CA . PRO C 1 243 ? 26.657 -88.296 -41.418 1.00 14.34 243 PRO C CA 1
ATOM 8663 C C . PRO C 1 243 ? 27.586 -87.095 -41.429 1.00 15.76 243 PRO C C 1
ATOM 8664 O O . PRO C 1 243 ? 27.536 -86.253 -40.523 1.00 18.25 243 PRO C O 1
ATOM 8668 N N . ASP C 1 244 ? 28.446 -87.018 -42.439 1.00 13.63 244 ASP C N 1
ATOM 8669 C CA . ASP C 1 244 ? 29.388 -85.909 -42.511 1.00 16.14 244 ASP C CA 1
ATOM 8670 C C . ASP C 1 244 ? 28.718 -84.552 -42.665 1.00 15.25 244 ASP C C 1
ATOM 8671 O O . ASP C 1 244 ? 29.206 -83.555 -42.136 1.00 16.05 244 ASP C O 1
ATOM 8676 N N . GLY C 1 245 ? 27.603 -84.514 -43.385 1.00 12.88 245 GLY C N 1
ATOM 8677 C CA . GLY C 1 245 ? 26.900 -83.263 -43.568 1.00 10.59 245 GLY C CA 1
ATOM 8678 C C . GLY C 1 245 ? 26.256 -82.847 -42.261 1.00 10.90 245 GLY C C 1
ATOM 8679 O O . GLY C 1 245 ? 26.222 -81.659 -41.906 1.00 10.26 245 GLY C O 1
ATOM 8680 N N . VAL C 1 246 ? 25.732 -83.829 -41.537 1.00 9.43 246 VAL C N 1
ATOM 8681 C CA . VAL C 1 246 ? 25.107 -83.544 -40.259 1.00 10.48 246 VAL C CA 1
ATOM 8682 C C . VAL C 1 246 ? 26.164 -82.902 -39.372 1.00 14.04 246 VAL C C 1
ATOM 8683 O O . VAL C 1 246 ? 25.919 -81.864 -38.751 1.00 14.34 246 VAL C O 1
ATOM 8687 N N . GLU C 1 247 ? 27.354 -83.500 -39.338 1.00 16.23 247 GLU C N 1
ATOM 8688 C CA . GLU C 1 247 ? 28.417 -82.962 -38.510 1.00 18.09 247 GLU C CA 1
ATOM 8689 C C . GLU C 1 247 ? 28.798 -81.521 -38.883 1.00 16.69 247 GLU C C 1
ATOM 8690 O O . GLU C 1 247 ? 28.939 -80.666 -38.002 1.00 17.17 247 GLU C O 1
ATOM 8696 N N . LEU C 1 248 ? 28.946 -81.246 -40.177 1.00 15.52 248 LEU C N 1
ATOM 8697 C CA . LEU C 1 248 ? 29.292 -79.906 -40.643 1.00 12.70 248 LEU C CA 1
ATOM 8698 C C . LEU C 1 248 ? 28.328 -78.868 -40.085 1.00 12.52 248 LEU C C 1
ATOM 8699 O O . LEU C 1 248 ? 28.745 -77.820 -39.593 1.00 10.47 248 LEU C O 1
ATOM 8704 N N . ILE C 1 249 ? 27.035 -79.165 -40.162 1.00 11.42 249 ILE C N 1
ATOM 8705 C CA . ILE C 1 249 ? 26.014 -78.249 -39.672 1.00 11.04 249 ILE C CA 1
ATOM 8706 C C . ILE C 1 249 ? 26.067 -78.152 -38.159 1.00 12.31 249 ILE C C 1
ATOM 8707 O O . ILE C 1 249 ? 26.023 -77.053 -37.589 1.00 12.09 249 ILE C O 1
ATOM 8712 N N . HIS C 1 250 ? 26.155 -79.306 -37.506 1.00 12.49 250 HIS C N 1
ATOM 8713 C CA . HIS C 1 250 ? 26.221 -79.331 -36.054 1.00 13.21 250 HIS C CA 1
ATOM 8714 C C . HIS C 1 250 ? 27.392 -78.483 -35.551 1.00 13.46 250 HIS C C 1
ATOM 8715 O O . HIS C 1 250 ? 27.239 -77.647 -34.658 1.00 12.33 250 HIS C O 1
ATOM 8722 N N . GLN C 1 251 ? 28.562 -78.704 -36.138 1.00 12.61 251 GLN C N 1
ATOM 8723 C CA . GLN C 1 251 ? 29.742 -77.959 -35.763 1.00 13.83 251 GLN C CA 1
ATOM 8724 C C . GLN C 1 251 ? 29.484 -76.461 -35.877 1.00 13.10 251 GLN C C 1
ATOM 8725 O O . GLN C 1 251 ? 29.808 -75.691 -34.976 1.00 12.62 251 GLN C O 1
ATOM 8731 N N . ALA C 1 252 ? 28.883 -76.050 -36.987 1.00 13.99 252 ALA C N 1
ATOM 8732 C CA . ALA C 1 252 ? 28.604 -74.644 -37.201 1.00 12.13 252 ALA C CA 1
ATOM 8733 C C . ALA C 1 252 ? 27.584 -74.095 -36.221 1.00 11.75 252 ALA C C 1
ATOM 8734 O O . ALA C 1 252 ? 27.747 -72.980 -35.737 1.00 9.66 252 ALA C O 1
ATOM 8736 N N . GLN C 1 253 ? 26.529 -74.848 -35.912 1.00 13.85 253 GLN C N 1
ATOM 8737 C CA . GLN C 1 253 ? 25.548 -74.289 -34.981 1.00 19.10 253 GLN C CA 1
ATOM 8738 C C . GLN C 1 253 ? 26.213 -74.220 -33.622 1.00 21.60 253 GLN C C 1
ATOM 8739 O O . GLN C 1 253 ? 26.010 -73.283 -32.841 1.00 21.25 253 GLN C O 1
ATOM 8745 N N . SER C 1 254 ? 27.043 -75.221 -33.371 1.00 24.13 254 SER C N 1
ATOM 8746 C CA . SER C 1 254 ? 27.786 -75.321 -32.138 1.00 25.04 254 SER C CA 1
ATOM 8747 C C . SER C 1 254 ? 28.739 -74.120 -31.990 1.00 24.98 254 SER C C 1
ATOM 8748 O O . SER C 1 254 ? 29.192 -73.802 -30.897 1.00 23.45 254 SER C O 1
ATOM 8751 N N . GLU C 1 255 ? 29.033 -73.441 -33.096 1.00 25.15 255 GLU C N 1
ATOM 8752 C CA . GLU C 1 255 ? 29.915 -72.282 -33.049 1.00 21.42 255 GLU C CA 1
ATOM 8753 C C . GLU C 1 255 ? 29.137 -70.983 -32.985 1.00 18.67 255 GLU C C 1
ATOM 8754 O O . GLU C 1 255 ? 29.719 -69.916 -33.119 1.00 20.82 255 GLU C O 1
ATOM 8760 N N . GLY C 1 256 ? 27.823 -71.065 -32.797 1.00 16.38 256 GLY C N 1
ATOM 8761 C CA . GLY C 1 256 ? 27.027 -69.850 -32.720 1.00 15.86 256 GLY C CA 1
ATOM 8762 C C . GLY C 1 256 ? 26.123 -69.528 -33.904 1.00 17.56 256 GLY C C 1
ATOM 8763 O O . GLY C 1 256 ? 25.294 -68.616 -33.823 1.00 18.31 256 GLY C O 1
ATOM 8764 N N . GLN C 1 257 ? 26.261 -70.258 -35.010 1.00 18.46 257 GLN C N 1
ATOM 8765 C CA . GLN C 1 257 ? 25.417 -69.996 -36.184 1.00 18.03 257 GLN C CA 1
ATOM 8766 C C . GLN C 1 257 ? 23.996 -70.539 -36.005 1.00 15.38 257 GLN C C 1
ATOM 8767 O O . GLN C 1 257 ? 23.806 -71.667 -35.555 1.00 13.01 257 GLN C O 1
ATOM 8773 N N . ASP C 1 258 ? 23.004 -69.717 -36.346 1.00 13.32 258 ASP C N 1
ATOM 8774 C CA . ASP C 1 258 ? 21.595 -70.097 -36.231 1.00 10.86 258 ASP C CA 1
ATOM 8775 C C . ASP C 1 258 ? 21.225 -71.012 -37.406 1.00 11.30 258 ASP C C 1
ATOM 8776 O O . ASP C 1 258 ? 20.374 -70.688 -38.221 1.00 13.51 258 ASP C O 1
ATOM 8781 N N . VAL C 1 259 ? 21.875 -72.161 -37.486 1.00 8.82 259 VAL C N 1
ATOM 8782 C CA . VAL C 1 259 ? 21.635 -73.099 -38.562 1.00 7.42 259 VAL C CA 1
ATOM 8783 C C . VAL C 1 259 ? 21.190 -74.424 -37.975 1.00 7.36 259 VAL C C 1
ATOM 8784 O O . VAL C 1 259 ? 21.592 -74.768 -36.878 1.00 7.26 259 VAL C O 1
ATOM 8788 N N . HIS C 1 260 ? 20.364 -75.167 -38.704 1.00 6.10 260 HIS C N 1
ATOM 8789 C CA . HIS C 1 260 ? 19.851 -76.437 -38.203 1.00 7.30 260 HIS C CA 1
ATOM 8790 C C . HIS C 1 260 ? 19.817 -77.536 -39.233 1.00 9.71 260 HIS C C 1
ATOM 8791 O O . HIS C 1 260 ? 19.770 -77.290 -40.436 1.00 11.79 260 HIS C O 1
ATOM 8798 N N . CYS C 1 261 ? 19.802 -78.768 -38.754 1.00 11.55 261 CYS C N 1
ATOM 8799 C CA . CYS C 1 261 ? 19.816 -79.895 -39.660 1.00 10.51 261 CYS C CA 1
ATOM 8800 C C . CYS C 1 261 ? 18.541 -80.726 -39.692 1.00 10.38 261 CYS C C 1
ATOM 8801 O O . CYS C 1 261 ? 18.013 -81.145 -38.658 1.00 10.54 261 CYS C O 1
ATOM 8804 N N . GLU C 1 262 ? 18.042 -80.957 -40.894 1.00 9.77 262 GLU C N 1
ATOM 8805 C CA . GLU C 1 262 ? 16.851 -81.768 -41.056 1.00 10.69 262 GLU C CA 1
ATOM 8806 C C . GLU C 1 262 ? 17.200 -83.029 -41.819 1.00 11.19 262 GLU C C 1
ATOM 8807 O O . GLU C 1 262 ? 18.015 -82.997 -42.742 1.00 13.34 262 GLU C O 1
ATOM 8813 N N . SER C 1 263 ? 16.613 -84.146 -41.410 1.00 9.23 263 SER C N 1
ATOM 8814 C CA . SER C 1 263 ? 16.788 -85.375 -42.157 1.00 10.31 263 SER C CA 1
ATOM 8815 C C . SER C 1 263 ? 15.412 -86.004 -42.127 1.00 11.72 263 SER C C 1
ATOM 8816 O O . SER C 1 263 ? 14.474 -85.392 -41.626 1.00 13.50 263 SER C O 1
ATOM 8819 N N . GLY C 1 264 ? 15.264 -87.209 -42.653 1.00 10.91 264 GLY C N 1
ATOM 8820 C CA . GLY C 1 264 ? 13.939 -87.790 -42.656 1.00 10.12 264 GLY C CA 1
ATOM 8821 C C . GLY C 1 264 ? 13.930 -89.292 -42.630 1.00 12.37 264 GLY C C 1
ATOM 8822 O O . GLY C 1 264 ? 14.948 -89.940 -42.887 1.00 14.82 264 GLY C O 1
ATOM 8823 N N . PRO C 1 265 ? 12.766 -89.880 -42.345 1.00 12.38 265 PRO C N 1
ATOM 8824 C CA . PRO C 1 265 ? 12.646 -91.335 -42.284 1.00 10.90 265 PRO C CA 1
ATOM 8825 C C . PRO C 1 265 ? 13.135 -92.097 -43.507 1.00 12.18 265 PRO C C 1
ATOM 8826 O O . PRO C 1 265 ? 13.497 -93.257 -43.386 1.00 14.67 265 PRO C O 1
ATOM 8830 N N . GLN C 1 266 ? 13.171 -91.459 -44.674 1.00 14.25 266 GLN C N 1
ATOM 8831 C CA . GLN C 1 266 ? 13.656 -92.143 -45.885 1.00 16.71 266 GLN C CA 1
ATOM 8832 C C . GLN C 1 266 ? 15.146 -92.421 -45.797 1.00 16.64 266 GLN C C 1
ATOM 8833 O O . GLN C 1 266 ? 15.633 -93.416 -46.330 1.00 18.54 266 GLN C O 1
ATOM 8839 N N . TYR C 1 267 ? 15.872 -91.517 -45.153 1.00 15.02 267 TYR C N 1
ATOM 8840 C CA . TYR C 1 267 ? 17.310 -91.657 -45.037 1.00 14.62 267 TYR C CA 1
ATOM 8841 C C . TYR C 1 267 ? 17.715 -92.541 -43.879 1.00 15.63 267 TYR C C 1
ATOM 8842 O O . TYR C 1 267 ? 18.794 -93.130 -43.901 1.00 16.68 267 TYR C O 1
ATOM 8851 N N . LEU C 1 268 ? 16.854 -92.640 -42.870 1.00 16.16 268 LEU C N 1
ATOM 8852 C CA . LEU C 1 268 ? 17.152 -93.468 -41.704 1.00 17.09 268 LEU C CA 1
ATOM 8853 C C . LEU C 1 268 ? 16.704 -94.917 -41.874 1.00 18.61 268 LEU C C 1
ATOM 8854 O O . LEU C 1 268 ? 17.389 -95.833 -41.421 1.00 18.47 268 LEU C O 1
ATOM 8859 N N . ASN C 1 269 ? 15.572 -95.118 -42.546 1.00 17.68 269 ASN C N 1
ATOM 8860 C CA . ASN C 1 269 ? 15.009 -96.449 -42.742 1.00 16.74 269 ASN C CA 1
ATOM 8861 C C . ASN C 1 269 ? 15.262 -97.129 -44.077 1.00 17.05 269 ASN C C 1
ATOM 8862 O O . ASN C 1 269 ? 14.683 -98.180 -44.348 1.00 17.38 269 ASN C O 1
ATOM 8867 N N . ILE C 1 270 ? 16.104 -96.541 -44.921 1.00 16.77 270 ILE C N 1
ATOM 8868 C CA . ILE C 1 270 ? 16.411 -97.151 -46.211 1.00 16.72 270 ILE C CA 1
ATOM 8869 C C . ILE C 1 270 ? 17.896 -97.026 -46.456 1.00 17.87 270 ILE C C 1
ATOM 8870 O O . ILE C 1 270 ? 18.534 -96.065 -46.030 1.00 17.67 270 ILE C O 1
ATOM 8875 N N . THR C 1 271 ? 18.443 -98.000 -47.163 1.00 18.41 271 THR C N 1
ATOM 8876 C CA . THR C 1 271 ? 19.867 -98.040 -47.434 1.00 18.15 271 THR C CA 1
ATOM 8877 C C . THR C 1 271 ? 20.113 -98.340 -48.885 1.00 20.59 271 THR C C 1
ATOM 8878 O O . THR C 1 271 ? 19.224 -98.838 -49.568 1.00 21.34 271 THR C O 1
ATOM 8882 N N . THR C 1 272 ? 21.310 -98.039 -49.371 1.00 23.30 272 THR C N 1
ATOM 8883 C CA . THR C 1 272 ? 21.585 -98.330 -50.762 1.00 26.76 272 THR C CA 1
ATOM 8884 C C . THR C 1 272 ? 21.484 -99.824 -51.038 1.00 30.97 272 THR C C 1
ATOM 8885 O O . THR C 1 272 ? 21.170 -100.206 -52.163 1.00 33.79 272 THR C O 1
ATOM 8889 N N . ASP C 1 273 ? 21.724 -100.696 -50.058 1.00 33.29 273 ASP C N 1
ATOM 8890 C CA . ASP C 1 273 ? 21.568 -102.093 -50.419 1.00 37.39 273 ASP C CA 1
ATOM 8891 C C . ASP C 1 273 ? 20.120 -102.566 -50.418 1.00 38.36 273 ASP C C 1
ATOM 8892 O O . ASP C 1 273 ? 19.833 -103.740 -50.219 1.00 42.84 273 ASP C O 1
ATOM 8897 N N . ASP C 1 274 ? 19.212 -101.629 -50.676 1.00 37.48 274 ASP C N 1
ATOM 8898 C CA . ASP C 1 274 ? 17.782 -101.910 -50.794 1.00 35.33 274 ASP C CA 1
ATOM 8899 C C . ASP C 1 274 ? 17.443 -101.447 -52.204 1.00 35.26 274 ASP C C 1
ATOM 8900 O O . ASP C 1 274 ? 16.341 -101.669 -52.709 1.00 33.53 274 ASP C O 1
ATOM 8905 N N . ALA C 1 275 ? 18.418 -100.790 -52.826 1.00 35.38 275 ALA C N 1
ATOM 8906 C CA . ALA C 1 275 ? 18.261 -100.245 -54.161 1.00 37.71 275 ALA C CA 1
ATOM 8907 C C . ALA C 1 275 ? 17.743 -101.263 -55.158 1.00 40.25 275 ALA C C 1
ATOM 8908 O O . ALA C 1 275 ? 16.840 -100.969 -55.938 1.00 40.24 275 ALA C O 1
ATOM 8910 N N . GLU C 1 276 ? 18.302 -102.463 -55.131 1.00 43.58 276 GLU C N 1
ATOM 8911 C CA . GLU C 1 276 ? 17.877 -103.482 -56.074 1.00 47.47 276 GLU C CA 1
ATOM 8912 C C . GLU C 1 276 ? 16.428 -103.936 -55.984 1.00 44.55 276 GLU C C 1
ATOM 8913 O O . GLU C 1 276 ? 15.771 -104.085 -57.012 1.00 45.43 276 GLU C O 1
ATOM 8919 N N . ARG C 1 277 ? 15.907 -104.146 -54.781 1.00 40.75 277 ARG C N 1
ATOM 8920 C CA . ARG C 1 277 ? 14.525 -104.592 -54.687 1.00 38.25 277 ARG C CA 1
ATOM 8921 C C . ARG C 1 277 ? 13.504 -103.463 -54.712 1.00 37.14 277 ARG C C 1
ATOM 8922 O O . ARG C 1 277 ? 12.379 -103.681 -55.154 1.00 40.54 277 ARG C O 1
ATOM 8930 N N . ILE C 1 278 ? 13.876 -102.264 -54.257 1.00 32.57 278 ILE C N 1
ATOM 8931 C CA . ILE C 1 278 ? 12.939 -101.133 -54.240 1.00 26.78 278 ILE C CA 1
ATOM 8932 C C . ILE C 1 278 ? 13.049 -100.281 -55.498 1.00 24.76 278 ILE C C 1
ATOM 8933 O O . ILE C 1 278 ? 12.096 -99.609 -55.901 1.00 23.56 278 ILE C O 1
ATOM 8938 N N . GLY C 1 279 ? 14.219 -100.315 -56.116 1.00 23.95 279 GLY C N 1
ATOM 8939 C CA . GLY C 1 279 ? 14.423 -99.564 -57.338 1.00 24.42 279 GLY C CA 1
ATOM 8940 C C . GLY C 1 279 ? 14.060 -98.090 -57.306 1.00 24.96 279 GLY C C 1
ATOM 8941 O O . GLY C 1 279 ? 14.324 -97.393 -56.329 1.00 24.45 279 GLY C O 1
ATOM 8942 N N . PRO C 1 280 ? 13.416 -97.597 -58.372 1.00 25.06 280 PRO C N 1
ATOM 8943 C CA . PRO C 1 280 ? 13.003 -96.196 -58.519 1.00 22.48 280 PRO C CA 1
ATOM 8944 C C . PRO C 1 280 ? 12.114 -95.627 -57.432 1.00 21.38 280 PRO C C 1
ATOM 8945 O O . PRO C 1 280 ? 12.005 -94.419 -57.295 1.00 23.19 280 PRO C O 1
ATOM 8949 N N . TYR C 1 281 ? 11.482 -96.486 -56.650 1.00 22.46 281 TYR C N 1
ATOM 8950 C CA . TYR C 1 281 ? 10.593 -96.006 -55.598 1.00 24.31 281 TYR C CA 1
ATOM 8951 C C . TYR C 1 281 ? 11.367 -95.489 -54.403 1.00 21.61 281 TYR C C 1
ATOM 8952 O O . TYR C 1 281 ? 10.803 -95.021 -53.421 1.00 21.79 281 TYR C O 1
ATOM 8961 N N . MET C 1 282 ? 12.677 -95.554 -54.527 1.00 20.76 282 MET C N 1
ATOM 8962 C CA . MET C 1 282 ? 13.593 -95.135 -53.491 1.00 19.82 282 MET C CA 1
ATOM 8963 C C . MET C 1 282 ? 14.444 -94.006 -54.058 1.00 19.66 282 MET C C 1
ATOM 8964 O O . MET C 1 282 ? 15.305 -93.457 -53.375 1.00 19.69 282 MET C O 1
ATOM 8969 N N . LYS C 1 283 ? 14.208 -93.668 -55.321 1.00 19.51 283 LYS C N 1
ATOM 8970 C CA . LYS C 1 283 ? 14.971 -92.602 -55.949 1.00 19.41 283 LYS C CA 1
ATOM 8971 C C . LYS C 1 283 ? 14.493 -91.271 -55.423 1.00 18.62 283 LYS C C 1
ATOM 8972 O O . LYS C 1 283 ? 13.386 -90.828 -55.734 1.00 18.14 283 LYS C O 1
ATOM 8978 N N . VAL C 1 284 ? 15.339 -90.626 -54.632 1.00 16.38 284 VAL C N 1
ATOM 8979 C CA . VAL C 1 284 ? 14.987 -89.350 -54.048 1.00 15.13 284 VAL C CA 1
ATOM 8980 C C . VAL C 1 284 ? 16.226 -88.439 -54.123 1.00 14.31 284 VAL C C 1
ATOM 8981 O O . VAL C 1 284 ? 17.314 -88.906 -54.465 1.00 14.54 284 VAL C O 1
ATOM 8985 N N . ALA C 1 285 ? 16.083 -87.145 -53.851 1.00 14.08 285 ALA C N 1
ATOM 8986 C CA . ALA C 1 285 ? 17.247 -86.248 -53.920 1.00 13.81 285 ALA C CA 1
ATOM 8987 C C . ALA C 1 285 ? 17.308 -85.363 -52.707 1.00 15.74 285 ALA C C 1
ATOM 8988 O O . ALA C 1 285 ? 16.340 -84.655 -52.414 1.00 20.36 285 ALA C O 1
ATOM 8990 N N . PRO C 1 286 ? 18.443 -85.375 -51.988 1.00 14.33 286 PRO C N 1
ATOM 8991 C CA . PRO C 1 286 ? 19.665 -86.153 -52.230 1.00 15.24 286 PRO C CA 1
ATOM 8992 C C . PRO C 1 286 ? 19.414 -87.650 -52.147 1.00 15.76 286 PRO C C 1
ATOM 8993 O O . PRO C 1 286 ? 18.466 -88.096 -51.504 1.00 14.65 286 PRO C O 1
ATOM 8997 N N . PRO C 1 287 ? 20.295 -88.448 -52.766 1.00 16.87 287 PRO C N 1
ATOM 8998 C CA . PRO C 1 287 ? 20.190 -89.909 -52.780 1.00 15.65 287 PRO C CA 1
ATOM 8999 C C . PRO C 1 287 ? 20.294 -90.531 -51.393 1.00 17.87 287 PRO C C 1
ATOM 9000 O O . PRO C 1 287 ? 20.911 -89.960 -50.482 1.00 17.76 287 PRO C O 1
ATOM 9004 N N . VAL C 1 288 ? 19.682 -91.701 -51.236 1.00 17.87 288 VAL C N 1
ATOM 9005 C CA . VAL C 1 288 ? 19.772 -92.431 -49.983 1.00 16.32 288 VAL C CA 1
ATOM 9006 C C . VAL C 1 288 ? 21.212 -92.917 -49.996 1.00 17.15 288 VAL C C 1
ATOM 9007 O O . VAL C 1 288 ? 21.743 -93.272 -51.048 1.00 16.24 288 VAL C O 1
ATOM 9011 N N . ARG C 1 289 ? 21.854 -92.916 -48.839 1.00 16.86 289 ARG C N 1
ATOM 9012 C CA . ARG C 1 289 ? 23.245 -93.321 -48.771 1.00 18.22 289 ARG C CA 1
ATOM 9013 C C . ARG C 1 289 ? 23.515 -94.760 -48.320 1.00 19.64 289 ARG C C 1
ATOM 9014 O O . ARG C 1 289 ? 22.596 -95.561 -48.149 1.00 20.52 289 ARG C O 1
ATOM 9022 N N . SER C 1 290 ? 24.789 -95.076 -48.119 1.00 21.51 290 SER C N 1
ATOM 9023 C CA . SER C 1 290 ? 25.210 -96.425 -47.728 1.00 23.36 290 SER C CA 1
ATOM 9024 C C . SER C 1 290 ? 24.821 -96.904 -46.333 1.00 23.88 290 SER C C 1
ATOM 9025 O O . SER C 1 290 ? 24.554 -96.105 -45.427 1.00 24.04 290 SER C O 1
ATOM 9028 N N . ALA C 1 291 ? 24.838 -98.228 -46.168 1.00 24.65 291 ALA C N 1
ATOM 9029 C CA . ALA C 1 291 ? 24.505 -98.867 -44.896 1.00 24.06 291 ALA C CA 1
ATOM 9030 C C . ALA C 1 291 ? 25.428 -98.386 -43.786 1.00 22.92 291 ALA C C 1
ATOM 9031 O O . ALA C 1 291 ? 24.993 -98.175 -42.658 1.00 20.53 291 ALA C O 1
ATOM 9033 N N . GLU C 1 292 ? 26.705 -98.221 -44.111 1.00 24.50 292 GLU C N 1
ATOM 9034 C CA . GLU C 1 292 ? 27.674 -97.755 -43.137 1.00 28.48 292 GLU C CA 1
ATOM 9035 C C . GLU C 1 292 ? 27.307 -96.375 -42.643 1.00 26.50 292 GLU C C 1
ATOM 9036 O O . GLU C 1 292 ? 27.352 -96.119 -41.441 1.00 27.37 292 GLU C O 1
ATOM 9042 N N . MET C 1 293 ? 26.947 -95.481 -43.565 1.00 23.71 293 MET C N 1
ATOM 9043 C CA . MET C 1 293 ? 26.583 -94.127 -43.170 1.00 22.17 293 MET C CA 1
ATOM 9044 C C . MET C 1 293 ? 25.290 -94.149 -42.389 1.00 22.05 293 MET C C 1
ATOM 9045 O O . MET C 1 293 ? 25.086 -93.341 -41.471 1.00 22.00 293 MET C O 1
ATOM 9050 N N . ASN C 1 294 ? 24.423 -95.090 -42.746 1.00 19.68 294 ASN C N 1
ATOM 9051 C CA . ASN C 1 294 ? 23.148 -95.229 -42.068 1.00 19.01 294 ASN C CA 1
ATOM 9052 C C . ASN C 1 294 ? 23.341 -95.429 -40.550 1.00 20.28 294 ASN C C 1
ATOM 9053 O O . ASN C 1 294 ? 22.631 -94.836 -39.742 1.00 21.65 294 ASN C O 1
ATOM 9058 N N . ILE C 1 295 ? 24.296 -96.266 -40.159 1.00 19.62 295 ILE C N 1
ATOM 9059 C CA . ILE C 1 295 ? 24.553 -96.490 -38.738 1.00 19.76 295 ILE C CA 1
ATOM 9060 C C . ILE C 1 295 ? 24.865 -95.169 -38.040 1.00 18.89 295 ILE C C 1
ATOM 9061 O O . ILE C 1 295 ? 24.269 -94.847 -37.016 1.00 20.18 295 ILE C O 1
ATOM 9066 N N . ARG C 1 296 ? 25.804 -94.411 -38.602 1.00 18.35 296 ARG C N 1
ATOM 9067 C CA . ARG C 1 296 ? 26.197 -93.119 -38.053 1.00 17.52 296 ARG C CA 1
ATOM 9068 C C . ARG C 1 296 ? 24.985 -92.220 -37.869 1.00 16.49 296 ARG C C 1
ATOM 9069 O O . ARG C 1 296 ? 24.790 -91.626 -36.812 1.00 16.16 296 ARG C O 1
ATOM 9077 N N . LEU C 1 297 ? 24.182 -92.116 -38.917 1.00 15.71 297 LEU C N 1
ATOM 9078 C CA . LEU C 1 297 ? 22.985 -91.291 -38.900 1.00 15.77 297 LEU C CA 1
ATOM 9079 C C . LEU C 1 297 ? 22.125 -91.583 -37.682 1.00 16.28 297 LEU C C 1
ATOM 9080 O O . LEU C 1 297 ? 21.682 -90.657 -36.987 1.00 16.84 297 LEU C O 1
ATOM 9085 N N . TRP C 1 298 ? 21.891 -92.868 -37.418 1.00 15.01 298 TRP C N 1
ATOM 9086 C CA . TRP C 1 298 ? 21.069 -93.260 -36.277 1.00 15.61 298 TRP C CA 1
ATOM 9087 C C . TRP C 1 298 ? 21.663 -92.842 -34.938 1.00 17.89 298 TRP C C 1
ATOM 9088 O O . TRP C 1 298 ? 20.924 -92.538 -33.999 1.00 18.93 298 TRP C O 1
ATOM 9099 N N . GLU C 1 299 ? 22.988 -92.834 -34.844 1.00 19.05 299 GLU C N 1
ATOM 9100 C CA . GLU C 1 299 ? 23.641 -92.411 -33.611 1.00 21.94 299 GLU C CA 1
ATOM 9101 C C . GLU C 1 299 ? 23.450 -90.908 -33.455 1.00 20.58 299 GLU C C 1
ATOM 9102 O O . GLU C 1 299 ? 23.081 -90.410 -32.395 1.00 20.83 299 GLU C O 1
ATOM 9108 N N . GLN C 1 300 ? 23.698 -90.186 -34.533 1.00 20.65 300 GLN C N 1
ATOM 9109 C CA . GLN C 1 300 ? 23.557 -88.746 -34.509 1.00 21.04 300 GLN C CA 1
ATOM 9110 C C . GLN C 1 300 ? 22.144 -88.338 -34.117 1.00 21.20 300 GLN C C 1
ATOM 9111 O O . GLN C 1 300 ? 21.948 -87.343 -33.419 1.00 21.62 300 GLN C O 1
ATOM 9117 N N . LEU C 1 301 ? 21.163 -89.120 -34.557 1.00 19.05 301 LEU C N 1
ATOM 9118 C CA . LEU C 1 301 ? 19.771 -88.820 -34.258 1.00 18.74 301 LEU C CA 1
ATOM 9119 C C . LEU C 1 301 ? 19.527 -88.877 -32.758 1.00 18.54 301 LEU C C 1
ATOM 9120 O O . LEU C 1 301 ? 19.113 -87.897 -32.147 1.00 15.86 301 LEU C O 1
ATOM 9125 N N . GLU C 1 302 ? 19.795 -90.031 -32.159 1.00 19.67 302 GLU C N 1
ATOM 9126 C CA . GLU C 1 302 ? 19.581 -90.193 -30.729 1.00 21.14 302 GLU C CA 1
ATOM 9127 C C . GLU C 1 302 ? 20.464 -89.259 -29.917 1.00 20.18 302 GLU C C 1
ATOM 9128 O O . GLU C 1 302 ? 20.092 -88.852 -28.818 1.00 19.92 302 GLU C O 1
ATOM 9134 N N . ASN C 1 303 ? 21.619 -88.900 -30.461 1.00 18.41 303 ASN C N 1
ATOM 9135 C CA . ASN C 1 303 ? 22.526 -88.033 -29.737 1.00 19.46 303 ASN C CA 1
ATOM 9136 C C . ASN C 1 303 ? 22.289 -86.533 -29.865 1.00 19.82 303 ASN C C 1
ATOM 9137 O O . ASN C 1 303 ? 23.000 -85.734 -29.256 1.00 20.20 303 ASN C O 1
ATOM 9142 N N . GLY C 1 304 ? 21.300 -86.141 -30.654 1.00 18.67 304 GLY C N 1
ATOM 9143 C CA . GLY C 1 304 ? 21.010 -84.726 -30.778 1.00 16.99 304 GLY C CA 1
ATOM 9144 C C . GLY C 1 304 ? 21.636 -83.926 -31.904 1.00 16.96 304 GLY C C 1
ATOM 9145 O O . GLY C 1 304 ? 21.468 -82.710 -31.918 1.00 15.98 304 GLY C O 1
ATOM 9146 N N . LEU C 1 305 ? 22.346 -84.563 -32.834 1.00 14.88 305 LEU C N 1
ATOM 9147 C CA . LEU C 1 305 ? 22.945 -83.818 -33.941 1.00 15.61 305 LEU C CA 1
ATOM 9148 C C . LEU C 1 305 ? 21.955 -83.531 -35.069 1.00 17.13 305 LEU C C 1
ATOM 9149 O O . LEU C 1 305 ? 22.203 -82.689 -35.934 1.00 20.40 305 LEU C O 1
ATOM 9154 N N . ILE C 1 306 ? 20.836 -84.237 -35.071 1.00 15.53 306 ILE C N 1
ATOM 9155 C CA . ILE C 1 306 ? 19.829 -84.017 -36.086 1.00 12.30 306 ILE C CA 1
ATOM 9156 C C . ILE C 1 306 ? 18.693 -83.248 -35.432 1.00 11.81 306 ILE C C 1
ATOM 9157 O O . ILE C 1 306 ? 18.011 -83.761 -34.564 1.00 16.43 306 ILE C O 1
ATOM 9162 N N . ASP C 1 307 ? 18.499 -82.011 -35.855 1.00 9.43 307 ASP C N 1
ATOM 9163 C CA . ASP C 1 307 ? 17.489 -81.146 -35.264 1.00 10.25 307 ASP C CA 1
ATOM 9164 C C . ASP C 1 307 ? 16.028 -81.449 -35.537 1.00 11.99 307 ASP C C 1
ATOM 9165 O O . ASP C 1 307 ? 15.206 -81.376 -34.625 1.00 15.01 307 ASP C O 1
ATOM 9170 N N . THR C 1 308 ? 15.691 -81.770 -36.781 1.00 11.39 308 THR C N 1
ATOM 9171 C CA . THR C 1 308 ? 14.304 -82.067 -37.118 1.00 9.36 308 THR C CA 1
ATOM 9172 C C . THR C 1 308 ? 14.186 -83.201 -38.119 1.00 10.24 308 THR C C 1
ATOM 9173 O O . THR C 1 308 ? 15.131 -83.541 -38.832 1.00 9.78 308 THR C O 1
ATOM 9177 N N . LEU C 1 309 ? 12.997 -83.773 -38.176 1.00 11.10 309 LEU C N 1
ATOM 9178 C CA . LEU C 1 309 ? 12.708 -84.847 -39.105 1.00 8.91 309 LEU C CA 1
ATOM 9179 C C . LEU C 1 309 ? 11.523 -84.372 -39.950 1.00 9.70 309 LEU C C 1
ATOM 9180 O O . LEU C 1 309 ? 10.534 -83.850 -39.426 1.00 10.38 309 LEU C O 1
ATOM 9185 N N . GLY C 1 310 ? 11.643 -84.507 -41.262 1.00 9.68 310 GLY C N 1
ATOM 9186 C CA . GLY C 1 310 ? 10.571 -84.096 -42.156 1.00 12.45 310 GLY C CA 1
ATOM 9187 C C . GLY C 1 310 ? 10.391 -85.222 -43.151 1.00 12.68 310 GLY C C 1
ATOM 9188 O O . GLY C 1 310 ? 11.371 -85.835 -43.555 1.00 15.32 310 GLY C O 1
ATOM 9189 N N . SER C 1 311 ? 9.162 -85.502 -43.559 1.00 13.15 311 SER C N 1
ATOM 9190 C CA . SER C 1 311 ? 8.934 -86.615 -44.480 1.00 13.68 311 SER C CA 1
ATOM 9191 C C . SER C 1 311 ? 9.361 -86.383 -45.923 1.00 13.53 311 SER C C 1
ATOM 9192 O O . SER C 1 311 ? 9.884 -87.287 -46.585 1.00 12.98 311 SER C O 1
ATOM 9195 N N . ASP C 1 312 ? 9.160 -85.159 -46.394 1.00 14.18 312 ASP C N 1
ATOM 9196 C CA . ASP C 1 312 ? 9.440 -84.815 -47.783 1.00 13.34 312 ASP C CA 1
ATOM 9197 C C . ASP C 1 312 ? 8.466 -85.643 -48.651 1.00 14.00 312 ASP C C 1
ATOM 9198 O O . ASP C 1 312 ? 8.799 -86.137 -49.733 1.00 14.43 312 ASP C O 1
ATOM 9203 N N . HIS C 1 313 ? 7.256 -85.796 -48.122 1.00 15.27 313 HIS C N 1
ATOM 9204 C CA . HIS C 1 313 ? 6.162 -86.491 -48.786 1.00 17.85 313 HIS C CA 1
ATOM 9205 C C . HIS C 1 313 ? 5.916 -85.784 -50.125 1.00 19.16 313 HIS C C 1
ATOM 9206 O O . HIS C 1 313 ? 5.716 -84.569 -50.174 1.00 16.11 313 HIS C O 1
ATOM 9213 N N . GLY C 1 314 ? 5.926 -86.543 -51.209 1.00 19.71 314 GLY C N 1
ATOM 9214 C CA . GLY C 1 314 ? 5.708 -85.939 -52.505 1.00 22.99 314 GLY C CA 1
ATOM 9215 C C . GLY C 1 314 ? 5.436 -86.997 -53.543 1.00 25.61 314 GLY C C 1
ATOM 9216 O O . GLY C 1 314 ? 6.264 -87.882 -53.773 1.00 23.83 314 GLY C O 1
ATOM 9217 N N . GLY C 1 315 ? 4.268 -86.899 -54.171 1.00 28.73 315 GLY C N 1
ATOM 9218 C CA . GLY C 1 315 ? 3.884 -87.871 -55.175 1.00 31.39 315 GLY C CA 1
ATOM 9219 C C . GLY C 1 315 ? 4.434 -87.606 -56.560 1.00 31.69 315 GLY C C 1
ATOM 9220 O O . GLY C 1 315 ? 4.968 -86.546 -56.844 1.00 35.09 315 GLY C O 1
ATOM 9221 N N . HIS C 1 316 ? 4.312 -88.603 -57.415 1.00 32.93 316 HIS C N 1
ATOM 9222 C CA . HIS C 1 316 ? 4.755 -88.525 -58.791 1.00 33.54 316 HIS C CA 1
ATOM 9223 C C . HIS C 1 316 ? 3.888 -89.557 -59.483 1.00 34.33 316 HIS C C 1
ATOM 9224 O O . HIS C 1 316 ? 3.671 -90.645 -58.945 1.00 32.39 316 HIS C O 1
ATOM 9231 N N . PRO C 1 317 ? 3.349 -89.227 -60.667 1.00 34.82 317 PRO C N 1
ATOM 9232 C CA . PRO C 1 317 ? 2.516 -90.238 -61.322 1.00 33.59 317 PRO C CA 1
ATOM 9233 C C . PRO C 1 317 ? 3.304 -91.541 -61.451 1.00 32.71 317 PRO C C 1
ATOM 9234 O O . PRO C 1 317 ? 4.444 -91.543 -61.928 1.00 28.97 317 PRO C O 1
ATOM 9238 N N . VAL C 1 318 ? 2.695 -92.635 -60.990 1.00 34.62 318 VAL C N 1
ATOM 9239 C CA . VAL C 1 318 ? 3.319 -93.961 -61.001 1.00 37.25 318 VAL C CA 1
ATOM 9240 C C . VAL C 1 318 ? 3.964 -94.359 -62.338 1.00 40.08 318 VAL C C 1
ATOM 9241 O O . VAL C 1 318 ? 4.864 -95.202 -62.373 1.00 40.85 318 VAL C O 1
ATOM 9245 N N . GLU C 1 319 ? 3.525 -93.732 -63.428 1.00 44.55 319 GLU C N 1
ATOM 9246 C CA . GLU C 1 319 ? 4.064 -94.009 -64.763 1.00 46.96 319 GLU C CA 1
ATOM 9247 C C . GLU C 1 319 ? 5.378 -93.279 -65.013 1.00 47.00 319 GLU C C 1
ATOM 9248 O O . GLU C 1 319 ? 6.008 -93.457 -66.055 1.00 48.37 319 GLU C O 1
ATOM 9254 N N . ASP C 1 320 ? 5.779 -92.445 -64.060 1.00 47.56 320 ASP C N 1
ATOM 9255 C CA . ASP C 1 320 ? 7.030 -91.704 -64.170 1.00 46.83 320 ASP C CA 1
ATOM 9256 C C . ASP C 1 320 ? 8.027 -92.326 -63.213 1.00 43.50 320 ASP C C 1
ATOM 9257 O O . ASP C 1 320 ? 9.111 -91.791 -62.990 1.00 44.03 320 ASP C O 1
ATOM 9262 N N . LYS C 1 321 ? 7.640 -93.462 -62.641 1.00 39.58 321 LYS C N 1
ATOM 9263 C CA . LYS C 1 321 ? 8.497 -94.175 -61.713 1.00 38.14 321 LYS C CA 1
ATOM 9264 C C . LYS C 1 321 ? 8.862 -95.515 -62.290 1.00 38.05 321 LYS C C 1
ATOM 9265 O O . LYS C 1 321 ? 10.033 -95.885 -62.313 1.00 38.67 321 LYS C O 1
ATOM 9271 N N . GLU C 1 322 ? 7.850 -96.235 -62.768 1.00 39.18 322 GLU C N 1
ATOM 9272 C CA . GLU C 1 322 ? 8.039 -97.580 -63.314 1.00 38.34 322 GLU C CA 1
ATOM 9273 C C . GLU C 1 322 ? 9.113 -97.704 -64.407 1.00 35.32 322 GLU C C 1
ATOM 9274 O O . GLU C 1 322 ? 9.844 -98.693 -64.459 1.00 34.95 322 GLU C O 1
ATOM 9280 N N . PRO C 1 323 ? 9.222 -96.712 -65.298 1.00 33.56 323 PRO C N 1
ATOM 9281 C CA . PRO C 1 323 ? 10.262 -96.843 -66.324 1.00 33.57 323 PRO C CA 1
ATOM 9282 C C . PRO C 1 323 ? 11.662 -96.822 -65.720 1.00 34.52 323 PRO C C 1
ATOM 9283 O O . PRO C 1 323 ? 12.648 -97.096 -66.398 1.00 36.52 323 PRO C O 1
ATOM 9287 N N . GLY C 1 324 ? 11.733 -96.503 -64.433 1.00 36.20 324 GLY C N 1
ATOM 9288 C CA . GLY C 1 324 ? 13.007 -96.438 -63.741 1.00 35.59 324 GLY C CA 1
ATOM 9289 C C . GLY C 1 324 ? 13.669 -97.785 -63.531 1.00 35.43 324 GLY C C 1
ATOM 9290 O O . GLY C 1 324 ? 14.884 -97.856 -63.346 1.00 34.49 324 GLY C O 1
ATOM 9291 N N . TRP C 1 325 ? 12.880 -98.855 -63.553 1.00 35.24 325 TRP C N 1
ATOM 9292 C CA . TRP C 1 325 ? 13.424 -100.195 -63.363 1.00 34.93 325 TRP C CA 1
ATOM 9293 C C . TRP C 1 325 ? 14.474 -100.550 -64.405 1.00 37.94 325 TRP C C 1
ATOM 9294 O O . TRP C 1 325 ? 15.469 -101.204 -64.091 1.00 38.40 325 TRP C O 1
ATOM 9305 N N . LYS C 1 326 ? 14.254 -100.114 -65.640 1.00 40.59 326 LYS C N 1
ATOM 9306 C CA . LYS C 1 326 ? 15.174 -100.421 -66.731 1.00 44.13 326 LYS C CA 1
ATOM 9307 C C . LYS C 1 326 ? 16.176 -99.301 -67.002 1.00 42.77 326 LYS C C 1
ATOM 9308 O O . LYS C 1 326 ? 17.323 -99.555 -67.368 1.00 43.77 326 LYS C O 1
ATOM 9314 N N . ASP C 1 327 ? 15.732 -98.062 -66.837 1.00 40.73 327 ASP C N 1
ATOM 9315 C CA . ASP C 1 327 ? 16.596 -96.906 -67.053 1.00 39.20 327 ASP C CA 1
ATOM 9316 C C . ASP C 1 327 ? 16.285 -95.885 -65.957 1.00 37.91 327 ASP C C 1
ATOM 9317 O O . ASP C 1 327 ? 15.270 -95.180 -66.017 1.00 37.79 327 ASP C O 1
ATOM 9322 N N . VAL C 1 328 ? 17.170 -95.826 -64.961 1.00 34.30 328 VAL C N 1
ATOM 9323 C CA . VAL C 1 328 ? 17.028 -94.942 -63.805 1.00 29.33 328 VAL C CA 1
ATOM 9324 C C . VAL C 1 328 ? 16.805 -93.461 -64.139 1.00 29.12 328 VAL C C 1
ATOM 9325 O O . VAL C 1 328 ? 16.007 -92.787 -63.490 1.00 27.61 328 VAL C O 1
ATOM 9329 N N . TRP C 1 329 ? 17.503 -92.964 -65.154 1.00 27.84 329 TRP C N 1
ATOM 9330 C CA . TRP C 1 329 ? 17.386 -91.568 -65.540 1.00 28.95 329 TRP C CA 1
ATOM 9331 C C . TRP C 1 329 ? 15.988 -91.185 -66.023 1.00 30.67 329 TRP C C 1
ATOM 9332 O O . TRP C 1 329 ? 15.732 -90.015 -66.296 1.00 33.47 329 TRP C O 1
ATOM 9343 N N . LYS C 1 330 ? 15.071 -92.144 -66.116 1.00 30.98 330 LYS C N 1
ATOM 9344 C CA . LYS C 1 330 ? 13.728 -91.816 -66.596 1.00 30.96 330 LYS C CA 1
ATOM 9345 C C . LYS C 1 330 ? 12.662 -91.877 -65.520 1.00 31.85 330 LYS C C 1
ATOM 9346 O O . LYS C 1 330 ? 11.467 -91.827 -65.811 1.00 33.55 330 LYS C O 1
ATOM 9352 N N . ALA C 1 331 ? 13.103 -91.991 -64.275 1.00 30.24 331 ALA C N 1
ATOM 9353 C CA . ALA C 1 331 ? 12.186 -92.027 -63.153 1.00 28.50 331 ALA C CA 1
ATOM 9354 C C . ALA C 1 331 ? 12.371 -90.709 -62.410 1.00 28.18 331 ALA C C 1
ATOM 9355 O O . ALA C 1 331 ? 13.489 -90.186 -62.330 1.00 27.63 331 ALA C O 1
ATOM 9357 N N . GLY C 1 332 ? 11.280 -90.156 -61.888 1.00 26.69 332 GLY C N 1
ATOM 9358 C CA . GLY C 1 332 ? 11.385 -88.902 -61.158 1.00 26.41 332 GLY C CA 1
ATOM 9359 C C . GLY C 1 332 ? 11.715 -89.098 -59.689 1.00 24.73 332 GLY C C 1
ATOM 9360 O O . GLY C 1 332 ? 11.554 -90.186 -59.146 1.00 24.86 332 GLY C O 1
ATOM 9361 N N . ASN C 1 333 ? 12.179 -88.040 -59.041 1.00 25.51 333 ASN C N 1
ATOM 9362 C CA . ASN C 1 333 ? 12.521 -88.113 -57.624 1.00 27.29 333 ASN C CA 1
ATOM 9363 C C . ASN C 1 333 ? 11.305 -87.932 -56.720 1.00 26.81 333 ASN C C 1
ATOM 9364 O O . ASN C 1 333 ? 10.362 -87.207 -57.057 1.00 31.00 333 ASN C O 1
ATOM 9369 N N . GLY C 1 334 ? 11.327 -88.583 -55.566 1.00 20.29 334 GLY C N 1
ATOM 9370 C CA . GLY C 1 334 ? 10.224 -88.416 -54.651 1.00 17.64 334 GLY C CA 1
ATOM 9371 C C . GLY C 1 334 ? 9.735 -89.690 -54.019 1.00 16.56 334 GLY C C 1
ATOM 9372 O O . GLY C 1 334 ? 9.956 -90.778 -54.536 1.00 16.77 334 GLY C O 1
ATOM 9373 N N . ALA C 1 335 ? 9.066 -89.545 -52.883 1.00 15.00 335 ALA C N 1
ATOM 9374 C CA . ALA C 1 335 ? 8.517 -90.688 -52.182 1.00 15.94 335 ALA C CA 1
ATOM 9375 C C . ALA C 1 335 ? 7.447 -90.177 -51.253 1.00 16.51 335 ALA C C 1
ATOM 9376 O O . ALA C 1 335 ? 7.603 -89.105 -50.687 1.00 19.35 335 ALA C O 1
ATOM 9378 N N . LEU C 1 336 ? 6.353 -90.924 -51.120 1.00 17.88 336 LEU C N 1
ATOM 9379 C CA . LEU C 1 336 ? 5.275 -90.539 -50.208 1.00 17.29 336 LEU C CA 1
ATOM 9380 C C . LEU C 1 336 ? 5.806 -90.856 -48.822 1.00 16.19 336 LEU C C 1
ATOM 9381 O O . LEU C 1 336 ? 6.695 -91.692 -48.685 1.00 15.28 336 LEU C O 1
ATOM 9386 N N . GLY C 1 337 ? 5.290 -90.188 -47.796 1.00 17.46 337 GLY C N 1
ATOM 9387 C CA . GLY C 1 337 ? 5.779 -90.455 -46.454 1.00 15.82 337 GLY C CA 1
ATOM 9388 C C . GLY C 1 337 ? 4.873 -89.977 -45.344 1.00 16.85 337 GLY C C 1
ATOM 9389 O O . GLY C 1 337 ? 5.107 -90.255 -44.165 1.00 19.67 337 GLY C O 1
ATOM 9390 N N . LEU C 1 338 ? 3.822 -89.266 -45.717 1.00 15.79 338 LEU C N 1
ATOM 9391 C CA . LEU C 1 338 ? 2.887 -88.735 -44.747 1.00 15.79 338 LEU C CA 1
ATOM 9392 C C . LEU C 1 338 ? 2.214 -89.801 -43.892 1.00 16.55 338 LEU C C 1
ATOM 9393 O O . LEU C 1 338 ? 1.887 -89.572 -42.730 1.00 16.94 338 LEU C O 1
ATOM 9398 N N . GLU C 1 339 ? 2.008 -90.975 -44.467 1.00 19.13 339 GLU C N 1
ATOM 9399 C CA . GLU C 1 339 ? 1.328 -92.041 -43.748 1.00 20.95 339 GLU C CA 1
ATOM 9400 C C . GLU C 1 339 ? 2.272 -93.022 -43.063 1.00 20.28 339 GLU C C 1
ATOM 9401 O O . GLU C 1 339 ? 1.854 -93.776 -42.190 1.00 20.02 339 GLU C O 1
ATOM 9407 N N . THR C 1 340 ? 3.545 -92.992 -43.442 1.00 19.65 340 THR C N 1
ATOM 9408 C CA . THR C 1 340 ? 4.536 -93.905 -42.881 1.00 18.85 340 THR C CA 1
ATOM 9409 C C . THR C 1 340 ? 5.641 -93.291 -42.006 1.00 19.82 340 THR C C 1
ATOM 9410 O O . THR C 1 340 ? 6.445 -94.018 -41.418 1.00 19.95 340 THR C O 1
ATOM 9414 N N . SER C 1 341 ? 5.684 -91.965 -41.914 1.00 17.92 341 SER C N 1
ATOM 9415 C CA . SER C 1 341 ? 6.720 -91.307 -41.145 1.00 14.56 341 SER C CA 1
ATOM 9416 C C . SER C 1 341 ? 6.797 -91.680 -39.664 1.00 14.86 341 SER C C 1
ATOM 9417 O O . SER C 1 341 ? 7.832 -92.164 -39.196 1.00 12.61 341 SER C O 1
ATOM 9420 N N . LEU C 1 342 ? 5.719 -91.461 -38.919 1.00 15.01 342 LEU C N 1
ATOM 9421 C CA . LEU C 1 342 ? 5.736 -91.777 -37.488 1.00 15.62 342 LEU C CA 1
ATOM 9422 C C . LEU C 1 342 ? 5.881 -93.273 -37.250 1.00 17.45 342 LEU C C 1
ATOM 9423 O O . LEU C 1 342 ? 6.769 -93.713 -36.516 1.00 20.02 342 LEU C O 1
ATOM 9428 N N . PRO C 1 343 ? 5.002 -94.083 -37.854 1.00 17.64 343 PRO C N 1
ATOM 9429 C CA . PRO C 1 343 ? 5.150 -95.521 -37.619 1.00 16.88 343 PRO C CA 1
ATOM 9430 C C . PRO C 1 343 ? 6.525 -96.089 -37.972 1.00 16.17 343 PRO C C 1
ATOM 9431 O O . PRO C 1 343 ? 7.008 -97.023 -37.316 1.00 16.10 343 PRO C O 1
ATOM 9435 N N . MET C 1 344 ? 7.173 -95.526 -38.982 1.00 13.28 344 MET C N 1
ATOM 9436 C CA . MET C 1 344 ? 8.479 -96.034 -39.334 1.00 14.72 344 MET C CA 1
ATOM 9437 C C . MET C 1 344 ? 9.484 -95.701 -38.230 1.00 17.71 344 MET C C 1
ATOM 9438 O O . MET C 1 344 ? 10.293 -96.551 -37.861 1.00 20.25 344 MET C O 1
ATOM 9443 N N . MET C 1 345 ? 9.423 -94.481 -37.688 1.00 18.51 345 MET C N 1
ATOM 9444 C CA . MET C 1 345 ? 10.337 -94.068 -36.614 1.00 16.04 345 MET C CA 1
ATOM 9445 C C . MET C 1 345 ? 10.026 -94.826 -35.323 1.00 18.80 345 MET C C 1
ATOM 9446 O O . MET C 1 345 ? 10.927 -95.258 -34.601 1.00 20.54 345 MET C O 1
ATOM 9451 N N . LEU C 1 346 ? 8.739 -94.969 -35.032 1.00 18.33 346 LEU C N 1
ATOM 9452 C CA . LEU C 1 346 ? 8.294 -95.689 -33.852 1.00 17.72 346 LEU C CA 1
ATOM 9453 C C . LEU C 1 346 ? 8.750 -97.147 -33.940 1.00 18.25 346 LEU C C 1
ATOM 9454 O O . LEU C 1 346 ? 9.285 -97.704 -32.988 1.00 15.65 346 LEU C O 1
ATOM 9459 N N . THR C 1 347 ? 8.546 -97.747 -35.107 1.00 18.74 347 THR C N 1
ATOM 9460 C CA . THR C 1 347 ? 8.894 -99.139 -35.345 1.00 18.50 347 THR C CA 1
ATOM 9461 C C . THR C 1 347 ? 10.382 -99.480 -35.341 1.00 19.27 347 THR C C 1
ATOM 9462 O O . THR C 1 347 ? 10.815 -100.338 -34.578 1.00 21.09 347 THR C O 1
ATOM 9466 N N . ASN C 1 348 ? 11.164 -98.820 -36.184 1.00 18.25 348 ASN C N 1
ATOM 9467 C CA . ASN C 1 348 ? 12.585 -99.121 -36.271 1.00 18.16 348 ASN C CA 1
ATOM 9468 C C . ASN C 1 348 ? 13.476 -98.282 -35.382 1.00 19.88 348 ASN C C 1
ATOM 9469 O O . ASN C 1 348 ? 14.692 -98.503 -35.326 1.00 20.49 348 ASN C O 1
ATOM 9474 N N . GLY C 1 349 ? 12.875 -97.307 -34.705 1.00 20.71 349 GLY C N 1
ATOM 9475 C CA . GLY C 1 349 ? 13.628 -96.451 -33.810 1.00 19.27 349 GLY C CA 1
ATOM 9476 C C . GLY C 1 349 ? 13.305 -96.753 -32.353 1.00 21.07 349 GLY C C 1
ATOM 9477 O O . GLY C 1 349 ? 14.104 -97.367 -31.635 1.00 21.25 349 GLY C O 1
ATOM 9478 N N . VAL C 1 350 ? 12.121 -96.341 -31.917 1.00 20.80 350 VAL C N 1
ATOM 9479 C CA . VAL C 1 350 ? 11.707 -96.553 -30.541 1.00 20.34 350 VAL C CA 1
ATOM 9480 C C . VAL C 1 350 ? 11.599 -98.018 -30.154 1.00 21.57 350 VAL C C 1
ATOM 9481 O O . VAL C 1 350 ? 12.291 -98.462 -29.241 1.00 21.51 350 VAL C O 1
ATOM 9485 N N . ASN C 1 351 ? 10.748 -98.770 -30.849 1.00 22.89 351 ASN C N 1
ATOM 9486 C CA . ASN C 1 351 ? 10.554 -100.189 -30.545 1.00 23.20 351 ASN C CA 1
ATOM 9487 C C . ASN C 1 351 ? 11.737 -101.082 -30.851 1.00 24.99 351 ASN C C 1
ATOM 9488 O O . ASN C 1 351 ? 11.671 -102.292 -30.653 1.00 27.64 351 ASN C O 1
ATOM 9493 N N . LYS C 1 352 ? 12.818 -100.506 -31.346 1.00 26.21 352 LYS C N 1
ATOM 9494 C CA . LYS C 1 352 ? 13.973 -101.315 -31.673 1.00 27.00 352 LYS C CA 1
ATOM 9495 C C . LYS C 1 352 ? 15.116 -100.841 -30.802 1.00 26.91 352 LYS C C 1
ATOM 9496 O O . LYS C 1 352 ? 16.264 -101.239 -30.979 1.00 28.00 352 LYS C O 1
ATOM 9502 N N . GLY C 1 353 ? 14.771 -99.968 -29.860 1.00 26.90 353 GLY C N 1
ATOM 9503 C CA . GLY C 1 353 ? 15.725 -99.450 -28.901 1.00 22.61 353 GLY C CA 1
ATOM 9504 C C . GLY C 1 353 ? 16.781 -98.463 -29.328 1.00 22.51 353 GLY C C 1
ATOM 9505 O O . GLY C 1 353 ? 17.618 -98.107 -28.508 1.00 23.63 353 GLY C O 1
ATOM 9506 N N . ARG C 1 354 ? 16.783 -98.008 -30.576 1.00 23.15 354 ARG C N 1
ATOM 9507 C CA . ARG C 1 354 ? 17.809 -97.043 -30.965 1.00 23.46 354 ARG C CA 1
ATOM 9508 C C . ARG C 1 354 ? 17.366 -95.571 -30.982 1.00 20.31 354 ARG C C 1
ATOM 9509 O O . ARG C 1 354 ? 18.086 -94.707 -31.475 1.00 20.27 354 ARG C O 1
ATOM 9517 N N . LEU C 1 355 ? 16.196 -95.293 -30.417 1.00 16.89 355 LEU C N 1
ATOM 9518 C CA . LEU C 1 355 ? 15.672 -93.939 -30.339 1.00 17.62 355 LEU C CA 1
ATOM 9519 C C . LEU C 1 355 ? 14.725 -93.839 -29.157 1.00 18.14 355 LEU C C 1
ATOM 9520 O O . LEU C 1 355 ? 13.860 -94.697 -28.986 1.00 21.85 355 LEU C O 1
ATOM 9525 N N . SER C 1 356 ? 14.875 -92.804 -28.338 1.00 14.42 356 SER C N 1
ATOM 9526 C CA . SER C 1 356 ? 13.989 -92.661 -27.195 1.00 14.37 356 SER C CA 1
ATOM 9527 C C . SER C 1 356 ? 12.756 -91.865 -27.586 1.00 17.61 356 SER C C 1
ATOM 9528 O O . SER C 1 356 ? 12.799 -91.033 -28.506 1.00 18.15 356 SER C O 1
ATOM 9531 N N . LEU C 1 357 ? 11.647 -92.142 -26.908 1.00 15.88 357 LEU C N 1
ATOM 9532 C CA . LEU C 1 357 ? 10.411 -91.433 -27.184 1.00 15.53 357 LEU C CA 1
ATOM 9533 C C . LEU C 1 357 ? 10.628 -89.943 -26.999 1.00 16.79 357 LEU C C 1
ATOM 9534 O O . LEU C 1 357 ? 10.128 -89.137 -27.783 1.00 20.36 357 LEU C O 1
ATOM 9539 N N . GLU C 1 358 ? 11.382 -89.582 -25.964 1.00 15.22 358 GLU C N 1
ATOM 9540 C CA . GLU C 1 358 ? 11.635 -88.183 -25.666 1.00 13.31 358 GLU C CA 1
ATOM 9541 C C . GLU C 1 358 ? 12.314 -87.471 -26.811 1.00 13.31 358 GLU C C 1
ATOM 9542 O O . GLU C 1 358 ? 11.956 -86.346 -27.147 1.00 11.93 358 GLU C O 1
ATOM 9548 N N . ARG C 1 359 ? 13.300 -88.120 -27.415 1.00 13.61 359 ARG C N 1
ATOM 9549 C CA . ARG C 1 359 ? 14.009 -87.503 -28.523 1.00 14.11 359 ARG C CA 1
ATOM 9550 C C . ARG C 1 359 ? 13.111 -87.414 -29.763 1.00 15.67 359 ARG C C 1
ATOM 9551 O O . ARG C 1 359 ? 13.124 -86.411 -30.487 1.00 17.02 359 ARG C O 1
ATOM 9559 N N . LEU C 1 360 ? 12.329 -88.467 -29.995 1.00 15.41 360 LEU C N 1
ATOM 9560 C CA . LEU C 1 360 ? 11.421 -88.505 -31.130 1.00 13.06 360 LEU C CA 1
ATOM 9561 C C . LEU C 1 360 ? 10.485 -87.316 -31.075 1.00 11.97 360 LEU C C 1
ATOM 9562 O O . LEU C 1 360 ? 10.268 -86.643 -32.077 1.00 12.93 360 LEU C O 1
ATOM 9567 N N . VAL C 1 361 ? 9.925 -87.052 -29.904 1.00 9.59 361 VAL C N 1
ATOM 9568 C CA . VAL C 1 361 ? 9.018 -85.923 -29.771 1.00 12.27 361 VAL C CA 1
ATOM 9569 C C . VAL C 1 361 ? 9.734 -84.594 -29.996 1.00 12.96 361 VAL C C 1
ATOM 9570 O O . VAL C 1 361 ? 9.147 -83.633 -30.494 1.00 12.98 361 VAL C O 1
ATOM 9574 N N . GLU C 1 362 ? 11.013 -84.548 -29.646 1.00 14.37 362 GLU C N 1
ATOM 9575 C CA . GLU C 1 362 ? 11.787 -83.330 -29.812 1.00 15.20 362 GLU C CA 1
ATOM 9576 C C . GLU C 1 362 ? 12.014 -82.988 -31.278 1.00 14.44 362 GLU C C 1
ATOM 9577 O O . GLU C 1 362 ? 11.808 -81.838 -31.692 1.00 13.89 362 GLU C O 1
ATOM 9583 N N . VAL C 1 363 ? 12.433 -83.983 -32.061 1.00 11.70 363 VAL C N 1
ATOM 9584 C CA . VAL C 1 363 ? 12.712 -83.758 -33.478 1.00 13.06 363 VAL C CA 1
ATOM 9585 C C . VAL C 1 363 ? 11.489 -83.779 -34.417 1.00 15.73 363 VAL C C 1
ATOM 9586 O O . VAL C 1 363 ? 11.555 -83.249 -35.536 1.00 16.44 363 VAL C O 1
ATOM 9590 N N . MET C 1 364 ? 10.385 -84.382 -33.972 1.00 14.20 364 MET C N 1
ATOM 9591 C CA . MET C 1 364 ? 9.188 -84.464 -34.799 1.00 14.00 364 MET C CA 1
ATOM 9592 C C . MET C 1 364 ? 8.076 -83.527 -34.385 1.00 15.04 364 MET C C 1
ATOM 9593 O O . MET C 1 364 ? 7.115 -83.352 -35.140 1.00 17.07 364 MET C O 1
ATOM 9598 N N . CYS C 1 365 ? 8.192 -82.923 -33.203 1.00 13.65 365 CYS C N 1
ATOM 9599 C CA . CYS C 1 365 ? 7.157 -82.013 -32.729 1.00 12.54 365 CYS C CA 1
ATOM 9600 C C . CYS C 1 365 ? 7.682 -80.674 -32.249 1.00 14.89 365 CYS C C 1
ATOM 9601 O O . CYS C 1 365 ? 7.356 -79.631 -32.807 1.00 16.13 365 CYS C O 1
ATOM 9604 N N . GLU C 1 366 ? 8.500 -80.707 -31.207 1.00 15.72 366 GLU C N 1
ATOM 9605 C CA . GLU C 1 366 ? 9.023 -79.486 -30.618 1.00 15.72 366 GLU C CA 1
ATOM 9606 C C . GLU C 1 366 ? 9.889 -78.583 -31.486 1.00 16.20 366 GLU C C 1
ATOM 9607 O O . GLU C 1 366 ? 9.501 -77.442 -31.748 1.00 15.77 366 GLU C O 1
ATOM 9613 N N . LYS C 1 367 ? 11.047 -79.069 -31.931 1.00 12.95 367 LYS C N 1
ATOM 9614 C CA . LYS C 1 367 ? 11.930 -78.233 -32.730 1.00 15.46 367 LYS C CA 1
ATOM 9615 C C . LYS C 1 367 ? 11.289 -77.670 -34.000 1.00 14.05 367 LYS C C 1
ATOM 9616 O O . LYS C 1 367 ? 11.393 -76.468 -34.280 1.00 13.20 367 LYS C O 1
ATOM 9622 N N . PRO C 1 368 ? 10.641 -78.524 -34.806 1.00 11.92 368 PRO C N 1
ATOM 9623 C CA . PRO C 1 368 ? 10.053 -77.891 -35.988 1.00 10.98 368 PRO C CA 1
ATOM 9624 C C . PRO C 1 368 ? 9.126 -76.712 -35.614 1.00 9.61 368 PRO C C 1
ATOM 9625 O O . PRO C 1 368 ? 9.238 -75.637 -36.185 1.00 9.73 368 PRO C O 1
ATOM 9629 N N . ALA C 1 369 ? 8.244 -76.897 -34.641 1.00 8.48 369 ALA C N 1
ATOM 9630 C CA . ALA C 1 369 ? 7.351 -75.820 -34.231 1.00 11.44 369 ALA C CA 1
ATOM 9631 C C . ALA C 1 369 ? 8.163 -74.627 -33.742 1.00 13.35 369 ALA C C 1
ATOM 9632 O O . ALA C 1 369 ? 7.912 -73.482 -34.119 1.00 12.16 369 ALA C O 1
ATOM 9634 N N . LYS C 1 370 ? 9.135 -74.900 -32.886 1.00 15.27 370 LYS C N 1
ATOM 9635 C CA . LYS C 1 370 ? 9.979 -73.843 -32.354 1.00 15.05 370 LYS C CA 1
ATOM 9636 C C . LYS C 1 370 ? 10.682 -73.063 -33.452 1.00 13.81 370 LYS C C 1
ATOM 9637 O O . LYS C 1 370 ? 10.556 -71.846 -33.514 1.00 16.39 370 LYS C O 1
ATOM 9643 N N . LEU C 1 371 ? 11.409 -73.750 -34.326 1.00 12.44 371 LEU C N 1
ATOM 9644 C CA . LEU C 1 371 ? 12.135 -73.054 -35.389 1.00 12.33 371 LEU C CA 1
ATOM 9645 C C . LEU C 1 371 ? 11.271 -72.135 -36.256 1.00 12.91 371 LEU C C 1
ATOM 9646 O O . LEU C 1 371 ? 11.736 -71.097 -36.706 1.00 13.33 371 LEU C O 1
ATOM 9651 N N . PHE C 1 372 ? 10.012 -72.495 -36.477 1.00 12.20 372 PHE C N 1
ATOM 9652 C CA . PHE C 1 372 ? 9.149 -71.670 -37.314 1.00 12.34 372 PHE C CA 1
ATOM 9653 C C . PHE C 1 372 ? 8.305 -70.665 -36.560 1.00 14.55 372 PHE C C 1
ATOM 9654 O O . PHE C 1 372 ? 7.558 -69.877 -37.160 1.00 15.82 372 PHE C O 1
ATOM 9662 N N . GLY C 1 373 ? 8.429 -70.692 -35.241 1.00 12.37 373 GLY C N 1
ATOM 9663 C CA . GLY C 1 373 ? 7.688 -69.758 -34.428 1.00 11.83 373 GLY C CA 1
ATOM 9664 C C . GLY C 1 373 ? 6.221 -70.058 -34.230 1.00 11.39 373 GLY C C 1
ATOM 9665 O O . GLY C 1 373 ? 5.444 -69.143 -33.994 1.00 12.40 373 GLY C O 1
ATOM 9666 N N . ILE C 1 374 ? 5.821 -71.317 -34.325 1.00 11.66 374 ILE C N 1
ATOM 9667 C CA . ILE C 1 374 ? 4.419 -71.649 -34.109 1.00 13.74 374 ILE C CA 1
ATOM 9668 C C . ILE C 1 374 ? 4.363 -72.472 -32.829 1.00 18.34 374 ILE C C 1
ATOM 9669 O O . ILE C 1 374 ? 3.351 -73.110 -32.525 1.00 19.35 374 ILE C O 1
ATOM 9674 N N . TYR C 1 375 ? 5.449 -72.389 -32.060 1.00 23.38 375 TYR C N 1
ATOM 9675 C CA . TYR C 1 375 ? 5.626 -73.191 -30.868 1.00 26.31 375 TYR C CA 1
ATOM 9676 C C . TYR C 1 375 ? 4.559 -73.400 -29.826 1.00 32.84 375 TYR C C 1
ATOM 9677 O O . TYR C 1 375 ? 3.672 -74.237 -30.027 1.00 45.18 375 TYR C O 1
ATOM 9686 N N . PRO C 1 376 ? 4.578 -72.628 -28.727 1.00 27.11 376 PRO C N 1
ATOM 9687 C CA . PRO C 1 376 ? 3.511 -72.965 -27.768 1.00 20.53 376 PRO C CA 1
ATOM 9688 C C . PRO C 1 376 ? 2.201 -73.512 -28.395 1.00 21.57 376 PRO C C 1
ATOM 9689 O O . PRO C 1 376 ? 1.642 -74.499 -27.901 1.00 23.25 376 PRO C O 1
ATOM 9693 N N . GLN C 1 377 ? 1.751 -72.935 -29.515 1.00 18.98 377 GLN C N 1
ATOM 9694 C CA . GLN C 1 377 ? 0.514 -73.404 -30.159 1.00 18.18 377 GLN C CA 1
ATOM 9695 C C . GLN C 1 377 ? 0.569 -74.865 -30.625 1.00 16.04 377 GLN C C 1
ATOM 9696 O O . GLN C 1 377 ? -0.317 -75.651 -30.290 1.00 15.17 377 GLN C O 1
ATOM 9702 N N . LYS C 1 378 ? 1.592 -75.215 -31.407 1.00 12.47 378 LYS C N 1
ATOM 9703 C CA . LYS C 1 378 ? 1.767 -76.592 -31.891 1.00 11.84 378 LYS C CA 1
ATOM 9704 C C . LYS C 1 378 ? 3.056 -77.159 -31.309 1.00 10.39 378 LYS C C 1
ATOM 9705 O O . LYS C 1 378 ? 3.895 -76.414 -30.832 1.00 7.20 378 LYS C O 1
ATOM 9711 N N . GLY C 1 379 ? 3.232 -78.470 -31.328 1.00 10.09 379 GLY C N 1
ATOM 9712 C CA . GLY C 1 379 ? 4.491 -78.987 -30.829 1.00 11.08 379 GLY C CA 1
ATOM 9713 C C . GLY C 1 379 ? 4.598 -79.431 -29.391 1.00 13.77 379 GLY C C 1
ATOM 9714 O O . GLY C 1 379 ? 5.589 -80.069 -29.069 1.00 16.85 379 GLY C O 1
ATOM 9715 N N . THR C 1 380 ? 3.651 -79.062 -28.526 1.00 14.63 380 THR C N 1
ATOM 9716 C CA . THR C 1 380 ? 3.634 -79.521 -27.122 1.00 18.25 380 THR C CA 1
ATOM 9717 C C . THR C 1 380 ? 2.241 -79.464 -26.567 1.00 20.00 380 THR C C 1
ATOM 9718 O O . THR C 1 380 ? 1.341 -78.879 -27.164 1.00 21.05 380 THR C O 1
ATOM 9722 N N . LEU C 1 381 ? 2.085 -80.072 -25.401 1.00 20.50 381 LEU C N 1
ATOM 9723 C CA . LEU C 1 381 ? 0.821 -80.087 -24.710 1.00 19.42 381 LEU C CA 1
ATOM 9724 C C . LEU C 1 381 ? 0.981 -79.298 -23.408 1.00 19.99 381 LEU C C 1
ATOM 9725 O O . LEU C 1 381 ? 1.274 -79.861 -22.363 1.00 23.47 381 LEU C O 1
ATOM 9730 N N . GLN C 1 382 ? 0.832 -77.987 -23.473 1.00 19.14 382 GLN C N 1
ATOM 9731 C CA . GLN C 1 382 ? 0.928 -77.183 -22.267 1.00 20.84 382 GLN C CA 1
ATOM 9732 C C . GLN C 1 382 ? -0.350 -76.387 -22.165 1.00 19.85 382 GLN C C 1
ATOM 9733 O O . GLN C 1 382 ? -1.127 -76.350 -23.109 1.00 21.28 382 GLN C O 1
ATOM 9739 N N . VAL C 1 383 ? -0.588 -75.754 -21.026 1.00 19.36 383 VAL C N 1
ATOM 9740 C CA . VAL C 1 383 ? -1.796 -74.967 -20.898 1.00 17.13 383 VAL C CA 1
ATOM 9741 C C . VAL C 1 383 ? -1.671 -73.848 -21.922 1.00 18.18 383 VAL C C 1
ATOM 9742 O O . VAL C 1 383 ? -0.656 -73.149 -21.958 1.00 19.25 383 VAL C O 1
ATOM 9746 N N . GLY C 1 384 ? -2.685 -73.720 -22.782 1.00 17.41 384 GLY C N 1
ATOM 9747 C CA . GLY C 1 384 ? -2.684 -72.698 -23.814 1.00 15.64 384 GLY C CA 1
ATOM 9748 C C . GLY C 1 384 ? -2.438 -73.192 -25.237 1.00 17.96 384 GLY C C 1
ATOM 9749 O O . GLY C 1 384 ? -2.772 -72.491 -26.199 1.00 19.15 384 GLY C O 1
ATOM 9750 N N . SER C 1 385 ? -1.847 -74.378 -25.383 1.00 16.29 385 SER C N 1
ATOM 9751 C CA . SER C 1 385 ? -1.568 -74.950 -26.706 1.00 16.78 385 SER C CA 1
ATOM 9752 C C . SER C 1 385 ? -2.820 -75.559 -27.328 1.00 16.34 385 SER C C 1
ATOM 9753 O O . SER C 1 385 ? -3.785 -75.873 -26.619 1.00 17.30 385 SER C O 1
ATOM 9756 N N . ASP C 1 386 ? -2.809 -75.742 -28.647 1.00 13.26 386 ASP C N 1
ATOM 9757 C CA . ASP C 1 386 ? -3.940 -76.395 -29.294 1.00 12.41 386 ASP C CA 1
ATOM 9758 C C . ASP C 1 386 ? -3.885 -77.841 -28.803 1.00 11.69 386 ASP C C 1
ATOM 9759 O O . ASP C 1 386 ? -2.810 -78.424 -28.676 1.00 11.56 386 ASP C O 1
ATOM 9764 N N . ALA C 1 387 ? -5.036 -78.422 -28.511 1.00 10.67 387 ALA C N 1
ATOM 9765 C CA . ALA C 1 387 ? -5.066 -79.799 -28.046 1.00 10.56 387 ALA C CA 1
ATOM 9766 C C . ALA C 1 387 ? -4.817 -80.746 -29.222 1.00 11.02 387 ALA C C 1
ATOM 9767 O O . ALA C 1 387 ? -5.761 -81.294 -29.794 1.00 12.44 387 ALA C O 1
ATOM 9769 N N . ASP C 1 388 ? -3.552 -80.919 -29.599 1.00 10.36 388 ASP C N 1
ATOM 9770 C CA . ASP C 1 388 ? -3.216 -81.825 -30.694 1.00 14.09 388 ASP C CA 1
ATOM 9771 C C . ASP C 1 388 ? -2.462 -83.032 -30.129 1.00 15.19 388 ASP C C 1
ATOM 9772 O O . ASP C 1 388 ? -1.278 -82.932 -29.837 1.00 18.84 388 ASP C O 1
ATOM 9777 N N . LEU C 1 389 ? -3.143 -84.163 -29.956 1.00 13.81 389 LEU C N 1
ATOM 9778 C CA . LEU C 1 389 ? -2.474 -85.336 -29.416 1.00 14.25 389 LEU C CA 1
ATOM 9779 C C . LEU C 1 389 ? -2.602 -86.542 -30.290 1.00 13.33 389 LEU C C 1
ATOM 9780 O O . LEU C 1 389 ? -3.382 -86.592 -31.235 1.00 13.54 389 LEU C O 1
ATOM 9785 N N . LEU C 1 390 ? -1.849 -87.546 -29.883 1.00 11.32 390 LEU C N 1
ATOM 9786 C CA . LEU C 1 390 ? -1.831 -88.839 -30.518 1.00 12.20 390 LEU C CA 1
ATOM 9787 C C . LEU C 1 390 ? -1.787 -89.828 -29.355 1.00 15.03 390 LEU C C 1
ATOM 9788 O O . LEU C 1 390 ? -0.996 -89.663 -28.420 1.00 16.88 390 LEU C O 1
ATOM 9793 N N . ILE C 1 391 ? -2.669 -90.818 -29.368 1.00 15.28 391 ILE C N 1
ATOM 9794 C CA . ILE C 1 391 ? -2.604 -91.849 -28.354 1.00 13.74 391 ILE C CA 1
ATOM 9795 C C . ILE C 1 391 ? -1.834 -92.913 -29.134 1.00 14.73 391 ILE C C 1
ATOM 9796 O O . ILE C 1 391 ? -2.234 -93.294 -30.229 1.00 15.26 391 ILE C O 1
ATOM 9801 N N . LEU C 1 392 ? -0.708 -93.357 -28.597 1.00 15.91 392 LEU C N 1
ATOM 9802 C CA . LEU C 1 392 ? 0.110 -94.344 -29.281 1.00 18.89 392 LEU C CA 1
ATOM 9803 C C . LEU C 1 392 ? -0.135 -95.770 -28.835 1.00 19.55 392 LEU C C 1
ATOM 9804 O O . LEU C 1 392 ? -0.722 -96.015 -27.799 1.00 21.47 392 LEU C O 1
ATOM 9809 N N . ASP C 1 393 ? 0.315 -96.710 -29.646 1.00 22.23 393 ASP C N 1
ATOM 9810 C CA . ASP C 1 393 ? 0.211 -98.115 -29.316 1.00 24.16 393 ASP C CA 1
ATOM 9811 C C . ASP C 1 393 ? 1.517 -98.697 -29.834 1.00 25.98 393 ASP C C 1
ATOM 9812 O O . ASP C 1 393 ? 1.679 -98.888 -31.044 1.00 26.02 393 ASP C O 1
ATOM 9817 N N . LEU C 1 394 ? 2.458 -98.945 -28.926 1.00 25.93 394 LEU C N 1
ATOM 9818 C CA . LEU C 1 394 ? 3.750 -99.490 -29.314 1.00 27.99 394 LEU C CA 1
ATOM 9819 C C . LEU C 1 394 ? 3.765 -101.007 -29.342 1.00 29.81 394 LEU C C 1
ATOM 9820 O O . LEU C 1 394 ? 4.821 -101.630 -29.426 1.00 29.50 394 LEU C O 1
ATOM 9825 N N . ASP C 1 395 ? 2.591 -101.611 -29.275 1.00 32.50 395 ASP C N 1
ATOM 9826 C CA . ASP C 1 395 ? 2.532 -103.054 -29.311 1.00 37.51 395 ASP C CA 1
ATOM 9827 C C . ASP C 1 395 ? 1.587 -103.553 -30.402 1.00 37.50 395 ASP C C 1
ATOM 9828 O O . ASP C 1 395 ? 0.630 -104.282 -30.149 1.00 37.64 395 ASP C O 1
ATOM 9833 N N . ILE C 1 396 ? 1.887 -103.148 -31.629 1.00 37.63 396 ILE C N 1
ATOM 9834 C CA . ILE C 1 396 ? 1.105 -103.501 -32.804 1.00 35.24 396 ILE C CA 1
ATOM 9835 C C . ILE C 1 396 ? 1.910 -104.463 -33.652 1.00 35.47 396 ILE C C 1
ATOM 9836 O O . ILE C 1 396 ? 3.130 -104.558 -33.529 1.00 35.68 396 ILE C O 1
ATOM 9841 N N . ASP C 1 397 ? 1.215 -105.185 -34.512 1.00 36.66 397 ASP C N 1
ATOM 9842 C CA . ASP C 1 397 ? 1.862 -106.110 -35.421 1.00 39.25 397 ASP C CA 1
ATOM 9843 C C . ASP C 1 397 ? 1.090 -106.006 -36.715 1.00 37.81 397 ASP C C 1
ATOM 9844 O O . ASP C 1 397 ? -0.075 -106.396 -36.782 1.00 37.84 397 ASP C O 1
ATOM 9849 N N . THR C 1 398 ? 1.738 -105.461 -37.737 1.00 36.14 398 THR C N 1
ATOM 9850 C CA . THR C 1 398 ? 1.095 -105.280 -39.022 1.00 34.54 398 THR C CA 1
ATOM 9851 C C . THR C 1 398 ? 2.127 -104.873 -40.069 1.00 34.44 398 THR C C 1
ATOM 9852 O O . THR C 1 398 ? 3.320 -104.784 -39.769 1.00 34.39 398 THR C O 1
ATOM 9856 N N . LYS C 1 399 ? 1.678 -104.654 -41.302 1.00 34.78 399 LYS C N 1
ATOM 9857 C CA . LYS C 1 399 ? 2.575 -104.260 -42.392 1.00 35.09 399 LYS C CA 1
ATOM 9858 C C . LYS C 1 399 ? 2.076 -102.969 -43.025 1.00 32.72 399 LYS C C 1
ATOM 9859 O O . LYS C 1 399 ? 0.893 -102.648 -42.938 1.00 31.86 399 LYS C O 1
ATOM 9865 N N . VAL C 1 400 ? 2.968 -102.222 -43.661 1.00 30.70 400 VAL C N 1
ATOM 9866 C CA . VAL C 1 400 ? 2.525 -101.019 -44.341 1.00 30.56 400 VAL C CA 1
ATOM 9867 C C . VAL C 1 400 ? 2.014 -101.535 -45.695 1.00 31.16 400 VAL C C 1
ATOM 9868 O O . VAL C 1 400 ? 2.699 -102.308 -46.374 1.00 31.33 400 VAL C O 1
ATOM 9872 N N . ASP C 1 401 ? 0.790 -101.145 -46.052 1.00 30.51 401 ASP C N 1
ATOM 9873 C CA . ASP C 1 401 ? 0.174 -101.557 -47.313 1.00 30.51 401 ASP C CA 1
ATOM 9874 C C . ASP C 1 401 ? -0.126 -100.317 -48.164 1.00 29.67 401 ASP C C 1
ATOM 9875 O O . ASP C 1 401 ? -1.195 -99.713 -48.048 1.00 29.32 401 ASP C O 1
ATOM 9880 N N . ALA C 1 402 ? 0.814 -99.957 -49.032 1.00 26.87 402 ALA C N 1
ATOM 9881 C CA . ALA C 1 402 ? 0.683 -98.764 -49.859 1.00 27.60 402 ALA C CA 1
ATOM 9882 C C . ALA C 1 402 ? -0.652 -98.583 -50.576 1.00 28.78 402 ALA C C 1
ATOM 9883 O O . ALA C 1 402 ? -1.089 -97.457 -50.791 1.00 28.54 402 ALA C O 1
ATOM 9885 N N . SER C 1 403 ? -1.299 -99.683 -50.944 1.00 31.18 403 SER C N 1
ATOM 9886 C CA . SER C 1 403 ? -2.575 -99.620 -51.657 1.00 30.98 403 SER C CA 1
ATOM 9887 C C . SER C 1 403 ? -3.698 -99.115 -50.775 1.00 31.89 403 SER C C 1
ATOM 9888 O O . SER C 1 403 ? -4.758 -98.750 -51.278 1.00 33.03 403 SER C O 1
ATOM 9891 N N . GLN C 1 404 ? -3.469 -99.111 -49.463 1.00 31.97 404 GLN C N 1
ATOM 9892 C CA . GLN C 1 404 ? -4.462 -98.639 -48.506 1.00 32.77 404 GLN C CA 1
ATOM 9893 C C . GLN C 1 404 ? -4.285 -97.153 -48.207 1.00 30.72 404 GLN C C 1
ATOM 9894 O O . GLN C 1 404 ? -5.084 -96.563 -47.481 1.00 30.65 404 GLN C O 1
ATOM 9900 N N . PHE C 1 405 ? -3.229 -96.559 -48.757 1.00 26.94 405 PHE C N 1
ATOM 9901 C CA . PHE C 1 405 ? -2.948 -95.144 -48.556 1.00 25.31 405 PHE C CA 1
ATOM 9902 C C . PHE C 1 405 ? -4.146 -94.289 -48.903 1.00 25.53 405 PHE C C 1
ATOM 9903 O O . PHE C 1 405 ? -4.849 -94.551 -49.875 1.00 27.55 405 PHE C O 1
ATOM 9911 N N . ARG C 1 406 ? -4.363 -93.250 -48.115 1.00 25.06 406 ARG C N 1
ATOM 9912 C CA . ARG C 1 406 ? -5.481 -92.351 -48.340 1.00 27.08 406 ARG C CA 1
ATOM 9913 C C . ARG C 1 406 ? -5.127 -91.258 -49.350 1.00 25.12 406 ARG C C 1
ATOM 9914 O O . ARG C 1 406 ? -6.002 -90.560 -49.853 1.00 25.43 406 ARG C O 1
ATOM 9922 N N . SER C 1 407 ? -3.841 -91.120 -49.651 1.00 24.39 407 SER C N 1
ATOM 9923 C CA . SER C 1 407 ? -3.370 -90.094 -50.578 1.00 23.48 407 SER C CA 1
ATOM 9924 C C . SER C 1 407 ? -3.711 -90.391 -52.032 1.00 25.08 407 SER C C 1
ATOM 9925 O O . SER C 1 407 ? -4.191 -91.476 -52.361 1.00 25.96 407 SER C O 1
ATOM 9928 N N . LEU C 1 408 ? -3.450 -89.420 -52.904 1.00 25.27 408 LEU C N 1
ATOM 9929 C CA . LEU C 1 408 ? -3.721 -89.592 -54.325 1.00 24.88 408 LEU C CA 1
ATOM 9930 C C . LEU C 1 408 ? -2.945 -90.786 -54.866 1.00 24.52 408 LEU C C 1
ATOM 9931 O O . LEU C 1 408 ? -3.514 -91.637 -55.533 1.00 28.06 408 LEU C O 1
ATOM 9936 N N . HIS C 1 409 ? -1.650 -90.848 -54.589 1.00 22.39 409 HIS C N 1
ATOM 9937 C CA . HIS C 1 409 ? -0.858 -91.971 -55.055 1.00 23.97 409 HIS C CA 1
ATOM 9938 C C . HIS C 1 409 ? -0.814 -93.114 -54.055 1.00 24.69 409 HIS C C 1
ATOM 9939 O O . HIS C 1 409 ? -0.919 -92.907 -52.848 1.00 26.47 409 HIS C O 1
ATOM 9946 N N . LYS C 1 410 ? -0.652 -94.327 -54.567 1.00 23.24 410 LYS C N 1
ATOM 9947 C CA . LYS C 1 410 ? -0.653 -95.508 -53.723 1.00 21.03 410 LYS C CA 1
ATOM 9948 C C . LYS C 1 410 ? 0.565 -96.405 -53.805 1.00 20.02 410 LYS C C 1
ATOM 9949 O O . LYS C 1 410 ? 0.435 -97.589 -54.087 1.00 21.41 410 LYS C O 1
ATOM 9955 N N . TYR C 1 411 ? 1.748 -95.862 -53.574 1.00 20.75 411 TYR C N 1
ATOM 9956 C CA . TYR C 1 411 ? 2.958 -96.682 -53.586 1.00 20.32 411 TYR C CA 1
ATOM 9957 C C . TYR C 1 411 ? 3.934 -96.131 -52.557 1.00 20.26 411 TYR C C 1
ATOM 9958 O O . TYR C 1 411 ? 3.837 -94.973 -52.164 1.00 21.45 411 TYR C O 1
ATOM 9967 N N . SER C 1 412 ? 4.874 -96.951 -52.110 1.00 19.91 412 SER C N 1
ATOM 9968 C CA . SER C 1 412 ? 5.798 -96.493 -51.091 1.00 19.12 412 SER C CA 1
ATOM 9969 C C . SER C 1 412 ? 7.017 -97.374 -50.988 1.00 20.21 412 SER C C 1
ATOM 9970 O O . SER C 1 412 ? 6.928 -98.583 -51.178 1.00 20.92 412 SER C O 1
ATOM 9973 N N . PRO C 1 413 ? 8.179 -96.774 -50.673 1.00 21.36 413 PRO C N 1
ATOM 9974 C CA . PRO C 1 413 ? 9.452 -97.496 -50.528 1.00 21.47 413 PRO C CA 1
ATOM 9975 C C . PRO C 1 413 ? 9.341 -98.482 -49.359 1.00 22.65 413 PRO C C 1
ATOM 9976 O O . PRO C 1 413 ? 10.047 -99.483 -49.301 1.00 23.37 413 PRO C O 1
ATOM 9980 N N . PHE C 1 414 ? 8.436 -98.180 -48.434 1.00 24.12 414 PHE C N 1
ATOM 9981 C CA . PHE C 1 414 ? 8.229 -98.990 -47.240 1.00 26.62 414 PHE C CA 1
ATOM 9982 C C . PHE C 1 414 ? 7.154 -100.042 -47.422 1.00 28.69 414 PHE C C 1
ATOM 9983 O O . PHE C 1 414 ? 6.875 -100.813 -46.507 1.00 28.13 414 PHE C O 1
ATOM 9991 N N . ASP C 1 415 ? 6.546 -100.074 -48.600 1.00 29.72 415 ASP C N 1
ATOM 9992 C CA . ASP C 1 415 ? 5.481 -101.033 -48.854 1.00 30.45 415 ASP C CA 1
ATOM 9993 C C . ASP C 1 415 ? 5.899 -102.430 -48.407 1.00 30.65 415 ASP C C 1
ATOM 9994 O O . ASP C 1 415 ? 7.008 -102.882 -48.699 1.00 29.58 415 ASP C O 1
ATOM 9999 N N . GLY C 1 416 ? 5.015 -103.090 -47.661 1.00 31.11 416 GLY C N 1
ATOM 10000 C CA . GLY C 1 416 ? 5.292 -104.433 -47.187 1.00 30.92 416 GLY C CA 1
ATOM 10001 C C . GLY C 1 416 ? 6.056 -104.552 -45.880 1.00 31.42 416 GLY C C 1
ATOM 10002 O O . GLY C 1 416 ? 6.005 -105.594 -45.215 1.00 30.18 416 GLY C O 1
ATOM 10003 N N . MET C 1 417 ? 6.773 -103.498 -45.500 1.00 30.94 417 MET C N 1
ATOM 10004 C CA . MET C 1 417 ? 7.536 -103.532 -44.263 1.00 28.33 417 MET C CA 1
ATOM 10005 C C . MET C 1 417 ? 6.674 -103.592 -43.020 1.00 27.57 417 MET C C 1
ATOM 10006 O O . MET C 1 417 ? 5.550 -103.081 -42.991 1.00 27.77 417 MET C O 1
ATOM 10011 N N . PRO C 1 418 ? 7.187 -104.236 -41.967 1.00 26.03 418 PRO C N 1
ATOM 10012 C CA . PRO C 1 418 ? 6.451 -104.364 -40.710 1.00 26.19 418 PRO C CA 1
ATOM 10013 C C . PRO C 1 418 ? 6.332 -103.062 -39.933 1.00 26.22 418 PRO C C 1
ATOM 10014 O O . PRO C 1 418 ? 7.193 -102.183 -40.022 1.00 26.11 418 PRO C O 1
ATOM 10018 N N . VAL C 1 419 ? 5.248 -102.959 -39.176 1.00 25.42 419 VAL C N 1
ATOM 10019 C CA . VAL C 1 419 ? 4.946 -101.799 -38.354 1.00 23.73 419 VAL C CA 1
ATOM 10020 C C . VAL C 1 419 ? 4.583 -102.318 -36.967 1.00 24.42 419 VAL C C 1
ATOM 10021 O O . VAL C 1 419 ? 3.624 -103.075 -36.823 1.00 26.63 419 VAL C O 1
ATOM 10025 N N . THR C 1 420 ? 5.336 -101.919 -35.947 1.00 23.59 420 THR C N 1
ATOM 10026 C CA . THR C 1 420 ? 5.057 -102.381 -34.591 1.00 22.63 420 THR C CA 1
ATOM 10027 C C . THR C 1 420 ? 4.565 -101.271 -33.668 1.00 22.65 420 THR C C 1
ATOM 10028 O O . THR C 1 420 ? 4.269 -101.512 -32.500 1.00 24.64 420 THR C O 1
ATOM 10032 N N . GLY C 1 421 ? 4.479 -100.053 -34.184 1.00 20.72 421 GLY C N 1
ATOM 10033 C CA . GLY C 1 421 ? 4.008 -98.957 -33.359 1.00 18.48 421 GLY C CA 1
ATOM 10034 C C . GLY C 1 421 ? 3.334 -97.932 -34.241 1.00 18.82 421 GLY C C 1
ATOM 10035 O O . GLY C 1 421 ? 3.766 -97.721 -35.372 1.00 20.91 421 GLY C O 1
ATOM 10036 N N . ALA C 1 422 ? 2.274 -97.300 -33.750 1.00 16.24 422 ALA C N 1
ATOM 10037 C CA . ALA C 1 422 ? 1.586 -96.307 -34.557 1.00 15.05 422 ALA C CA 1
ATOM 10038 C C . ALA C 1 422 ? 0.553 -95.533 -33.775 1.00 14.92 422 ALA C C 1
ATOM 10039 O O . ALA C 1 422 ? 0.086 -95.980 -32.728 1.00 20.54 422 ALA C O 1
ATOM 10041 N N . PRO C 1 423 ? 0.197 -94.340 -34.258 1.00 11.83 423 PRO C N 1
ATOM 10042 C CA . PRO C 1 423 ? -0.816 -93.584 -33.519 1.00 12.01 423 PRO C CA 1
ATOM 10043 C C . PRO C 1 423 ? -2.139 -94.293 -33.795 1.00 14.31 423 PRO C C 1
ATOM 10044 O O . PRO C 1 423 ? -2.378 -94.706 -34.925 1.00 17.48 423 PRO C O 1
ATOM 10048 N N . VAL C 1 424 ? -2.983 -94.450 -32.780 1.00 14.16 424 VAL C N 1
ATOM 10049 C CA . VAL C 1 424 ? -4.273 -95.124 -32.944 1.00 13.38 424 VAL C CA 1
ATOM 10050 C C . VAL C 1 424 ? -5.434 -94.155 -32.755 1.00 15.23 424 VAL C C 1
ATOM 10051 O O . VAL C 1 424 ? -6.596 -94.532 -32.853 1.00 19.41 424 VAL C O 1
ATOM 10055 N N . LEU C 1 425 ? -5.114 -92.905 -32.469 1.00 16.35 425 LEU C N 1
ATOM 10056 C CA . LEU C 1 425 ? -6.122 -91.870 -32.267 1.00 16.44 425 LEU C CA 1
ATOM 10057 C C . LEU C 1 425 ? -5.343 -90.593 -32.500 1.00 17.11 425 LEU C C 1
ATOM 10058 O O . LEU C 1 425 ? -4.230 -90.433 -32.002 1.00 16.40 425 LEU C O 1
ATOM 10063 N N . THR C 1 426 ? -5.896 -89.695 -33.290 1.00 16.44 426 THR C N 1
ATOM 10064 C CA . THR C 1 426 ? -5.206 -88.452 -33.506 1.00 16.33 426 THR C CA 1
ATOM 10065 C C . THR C 1 426 ? -6.242 -87.355 -33.483 1.00 17.34 426 THR C C 1
ATOM 10066 O O . THR C 1 426 ? -7.287 -87.467 -34.130 1.00 19.15 426 THR C O 1
ATOM 10070 N N . MET C 1 427 ? -5.987 -86.326 -32.681 1.00 16.02 427 MET C N 1
ATOM 10071 C CA . MET C 1 427 ? -6.919 -85.221 -32.608 1.00 18.82 427 MET C CA 1
ATOM 10072 C C . MET C 1 427 ? -6.222 -83.892 -32.767 1.00 20.17 427 MET C C 1
ATOM 10073 O O . MET C 1 427 ? -5.063 -83.725 -32.355 1.00 18.94 427 MET C O 1
ATOM 10078 N N . VAL C 1 428 ? -6.914 -82.956 -33.409 1.00 18.63 428 VAL C N 1
ATOM 10079 C CA . VAL C 1 428 ? -6.359 -81.626 -33.556 1.00 20.20 428 VAL C CA 1
ATOM 10080 C C . VAL C 1 428 ? -7.393 -80.656 -33.007 1.00 20.63 428 VAL C C 1
ATOM 10081 O O . VAL C 1 428 ? -8.594 -80.795 -33.269 1.00 21.03 428 VAL C O 1
ATOM 10085 N N . ARG C 1 429 ? -6.909 -79.704 -32.208 1.00 18.76 429 ARG C N 1
ATOM 10086 C CA . ARG C 1 429 ? -7.744 -78.702 -31.571 1.00 16.17 429 ARG C CA 1
ATOM 10087 C C . ARG C 1 429 ? -8.956 -79.304 -30.853 1.00 18.19 429 ARG C C 1
ATOM 10088 O O . ARG C 1 429 ? -10.095 -78.837 -30.983 1.00 17.21 429 ARG C O 1
ATOM 10096 N N . GLY C 1 430 ? -8.693 -80.357 -30.092 1.00 18.16 430 GLY C N 1
ATOM 10097 C CA . GLY C 1 430 ? -9.747 -80.985 -29.329 1.00 20.15 430 GLY C CA 1
ATOM 10098 C C . GLY C 1 430 ? -10.726 -81.897 -30.045 1.00 21.70 430 GLY C C 1
ATOM 10099 O O . GLY C 1 430 ? -11.648 -82.400 -29.403 1.00 23.85 430 GLY C O 1
ATOM 10100 N N . THR C 1 431 ? -10.584 -82.128 -31.346 1.00 18.38 431 THR C N 1
ATOM 10101 C CA . THR C 1 431 ? -11.551 -83.026 -31.959 1.00 17.33 431 THR C CA 1
ATOM 10102 C C . THR C 1 431 ? -10.870 -84.218 -32.641 1.00 16.79 431 THR C C 1
ATOM 10103 O O . THR C 1 431 ? -9.821 -84.077 -33.278 1.00 16.83 431 THR C O 1
ATOM 10107 N N . VAL C 1 432 ? -11.438 -85.406 -32.464 1.00 15.87 432 VAL C N 1
ATOM 10108 C CA . VAL C 1 432 ? -10.844 -86.603 -33.046 1.00 17.45 432 VAL C CA 1
ATOM 10109 C C . VAL C 1 432 ? -10.994 -86.581 -34.555 1.00 19.40 432 VAL C C 1
ATOM 10110 O O . VAL C 1 432 ? -12.111 -86.628 -35.067 1.00 20.34 432 VAL C O 1
ATOM 10114 N N . VAL C 1 433 ? -9.870 -86.501 -35.266 1.00 19.61 433 VAL C N 1
ATOM 10115 C CA . VAL C 1 433 ? -9.910 -86.465 -36.726 1.00 18.12 433 VAL C CA 1
ATOM 10116 C C . VAL C 1 433 ? -9.653 -87.843 -37.303 1.00 19.21 433 VAL C C 1
ATOM 10117 O O . VAL C 1 433 ? -10.026 -88.130 -38.430 1.00 20.96 433 VAL C O 1
ATOM 10121 N N . ALA C 1 434 ? -9.013 -88.703 -36.534 1.00 18.72 434 ALA C N 1
ATOM 10122 C CA . ALA C 1 434 ? -8.759 -90.037 -37.022 1.00 20.13 434 ALA C CA 1
ATOM 10123 C C . ALA C 1 434 ? -8.722 -90.951 -35.834 1.00 24.33 434 ALA C C 1
ATOM 10124 O O . ALA C 1 434 ? -8.114 -90.644 -34.808 1.00 26.75 434 ALA C O 1
ATOM 10126 N N . GLU C 1 435 ? -9.411 -92.070 -35.964 1.00 26.96 435 GLU C N 1
ATOM 10127 C CA . GLU C 1 435 ? -9.445 -93.038 -34.899 1.00 30.90 435 GLU C CA 1
ATOM 10128 C C . GLU C 1 435 ? -9.329 -94.385 -35.562 1.00 33.35 435 GLU C C 1
ATOM 10129 O O . GLU C 1 435 ? -10.087 -94.704 -36.470 1.00 31.71 435 GLU C O 1
ATOM 10135 N N . LYS C 1 436 ? -8.342 -95.153 -35.111 1.00 38.32 436 LYS C N 1
ATOM 10136 C CA . LYS C 1 436 ? -8.053 -96.477 -35.638 1.00 42.36 436 LYS C CA 1
ATOM 10137 C C . LYS C 1 436 ? -8.306 -96.613 -37.144 1.00 41.88 436 LYS C C 1
ATOM 10138 O O . LYS C 1 436 ? -9.159 -97.389 -37.581 1.00 41.13 436 LYS C O 1
ATOM 10144 N N . GLY C 1 437 ? -7.560 -95.825 -37.922 1.00 40.26 437 GLY C N 1
ATOM 10145 C CA . GLY C 1 437 ? -7.643 -95.871 -39.375 1.00 38.37 437 GLY C CA 1
ATOM 10146 C C . GLY C 1 437 ? -8.774 -95.163 -40.101 1.00 37.36 437 GLY C C 1
ATOM 10147 O O . GLY C 1 437 ? -8.830 -95.194 -41.333 1.00 38.74 437 GLY C O 1
ATOM 10148 N N . GLU C 1 438 ? -9.662 -94.516 -39.362 1.00 34.52 438 GLU C N 1
ATOM 10149 C CA . GLU C 1 438 ? -10.791 -93.833 -39.965 1.00 33.83 438 GLU C CA 1
ATOM 10150 C C . GLU C 1 438 ? -10.719 -92.330 -39.838 1.00 29.82 438 GLU C C 1
ATOM 10151 O O . GLU C 1 438 ? -10.583 -91.810 -38.737 1.00 29.37 438 GLU C O 1
ATOM 10157 N N . VAL C 1 439 ? -10.814 -91.615 -40.946 1.00 24.96 439 VAL C N 1
ATOM 10158 C CA . VAL C 1 439 ? -10.813 -90.173 -40.822 1.00 24.89 439 VAL C CA 1
ATOM 10159 C C . VAL C 1 439 ? -12.260 -89.828 -40.525 1.00 26.21 439 VAL C C 1
ATOM 10160 O O . VAL C 1 439 ? -13.153 -90.324 -41.189 1.00 28.91 439 VAL C O 1
ATOM 10164 N N . LEU C 1 440 ? -12.487 -88.988 -39.521 1.00 27.34 440 LEU C N 1
ATOM 10165 C CA . LEU C 1 440 ? -13.839 -88.627 -39.105 1.00 27.36 440 LEU C CA 1
ATOM 10166 C C . LEU C 1 440 ? -14.163 -87.164 -39.307 1.00 28.37 440 LEU C C 1
ATOM 10167 O O . LEU C 1 440 ? -15.141 -86.666 -38.754 1.00 28.33 440 LEU C O 1
ATOM 10172 N N . VAL C 1 441 ? -13.364 -86.461 -40.089 1.00 30.32 441 VAL C N 1
ATOM 10173 C CA . VAL C 1 441 ? -13.632 -85.046 -40.257 1.00 31.95 441 VAL C CA 1
ATOM 10174 C C . VAL C 1 441 ? -13.771 -84.667 -41.742 1.00 34.17 441 VAL C C 1
ATOM 10175 O O . VAL C 1 441 ? -13.166 -85.298 -42.614 1.00 34.90 441 VAL C O 1
ATOM 10179 N N . GLU C 1 442 ? -14.595 -83.662 -42.032 1.00 35.86 442 GLU C N 1
ATOM 10180 C CA . GLU C 1 442 ? -14.805 -83.241 -43.416 1.00 38.47 442 GLU C CA 1
ATOM 10181 C C . GLU C 1 442 ? -13.726 -82.318 -43.954 1.00 34.93 442 GLU C C 1
ATOM 10182 O O . GLU C 1 442 ? -13.013 -81.666 -43.202 1.00 34.07 442 GLU C O 1
ATOM 10188 N N . GLN C 1 443 ? -13.602 -82.267 -45.272 1.00 32.85 443 GLN C N 1
ATOM 10189 C CA . GLN C 1 443 ? -12.591 -81.419 -45.870 1.00 31.10 443 GLN C CA 1
ATOM 10190 C C . GLN C 1 443 ? -12.801 -79.958 -45.496 1.00 27.17 443 GLN C C 1
ATOM 10191 O O . GLN C 1 443 ? -13.920 -79.470 -45.480 1.00 26.56 443 GLN C O 1
ATOM 10197 N N . GLY C 1 444 ? -11.715 -79.268 -45.179 1.00 23.85 444 GLY C N 1
ATOM 10198 C CA . GLY C 1 444 ? -11.825 -77.873 -44.809 1.00 22.03 444 GLY C CA 1
ATOM 10199 C C . GLY C 1 444 ? -11.684 -77.684 -43.314 1.00 22.34 444 GLY C C 1
ATOM 10200 O O . GLY C 1 444 ? -11.539 -76.556 -42.828 1.00 23.64 444 GLY C O 1
ATOM 10201 N N . PHE C 1 445 ? -11.734 -78.789 -42.579 1.00 19.58 445 PHE C N 1
ATOM 10202 C CA . PHE C 1 445 ? -11.595 -78.740 -41.135 1.00 18.98 445 PHE C CA 1
ATOM 10203 C C . PHE C 1 445 ? -10.276 -78.071 -40.719 1.00 19.90 445 PHE C C 1
ATOM 10204 O O . PHE C 1 445 ? -10.223 -77.378 -39.694 1.00 19.45 445 PHE C O 1
ATOM 10212 N N . GLY C 1 446 ? -9.222 -78.285 -41.512 1.00 18.05 446 GLY C N 1
ATOM 10213 C CA . GLY C 1 446 ? -7.919 -77.711 -41.223 1.00 17.84 446 GLY C CA 1
ATOM 10214 C C . GLY C 1 446 ? -7.867 -76.190 -41.213 1.00 21.01 446 GLY C C 1
ATOM 10215 O O . GLY C 1 446 ? -8.453 -75.521 -42.067 1.00 22.05 446 GLY C O 1
ATOM 10216 N N . GLN C 1 447 ? -7.153 -75.642 -40.235 1.00 21.82 447 GLN C N 1
ATOM 10217 C CA . GLN C 1 447 ? -7.008 -74.203 -40.103 1.00 23.03 447 GLN C CA 1
ATOM 10218 C C . GLN C 1 447 ? -5.594 -73.787 -40.477 1.00 21.63 447 GLN C C 1
ATOM 10219 O O . GLN C 1 447 ? -4.642 -74.561 -40.364 1.00 20.37 447 GLN C O 1
ATOM 10225 N N . PHE C 1 448 ? -5.476 -72.538 -40.899 1.00 18.85 448 PHE C N 1
ATOM 10226 C CA . PHE C 1 448 ? -4.212 -71.943 -41.263 1.00 17.03 448 PHE C CA 1
ATOM 10227 C C . PHE C 1 448 ? -3.527 -71.601 -39.942 1.00 18.19 448 PHE C C 1
ATOM 10228 O O . PHE C 1 448 ? -4.175 -71.101 -39.025 1.00 21.49 448 PHE C O 1
ATOM 10236 N N . VAL C 1 449 ? -2.241 -71.897 -39.804 1.00 17.86 449 VAL C N 1
ATOM 10237 C CA . VAL C 1 449 ? -1.557 -71.533 -38.569 1.00 17.32 449 VAL C CA 1
ATOM 10238 C C . VAL C 1 449 ? -0.363 -70.676 -38.955 1.00 18.20 449 VAL C C 1
ATOM 10239 O O . VAL C 1 449 ? 0.198 -70.827 -40.038 1.00 16.24 449 VAL C O 1
ATOM 10243 N N . THR C 1 450 ? 0.011 -69.756 -38.075 1.00 19.36 450 THR C N 1
ATOM 10244 C CA . THR C 1 450 ? 1.111 -68.870 -38.382 1.00 23.14 450 THR C CA 1
ATOM 10245 C C . THR C 1 450 ? 1.827 -68.298 -37.151 1.00 25.94 450 THR C C 1
ATOM 10246 O O . THR C 1 450 ? 1.727 -68.834 -36.058 1.00 29.90 450 THR C O 1
ATOM 10250 N N . ARG C 1 451 ? 2.538 -67.196 -37.372 1.00 29.37 451 ARG C N 1
ATOM 10251 C CA . ARG C 1 451 ? 3.311 -66.449 -36.380 1.00 28.10 451 ARG C CA 1
ATOM 10252 C C . ARG C 1 451 ? 4.797 -66.777 -36.512 1.00 29.09 451 ARG C C 1
ATOM 10253 O O . ARG C 1 451 ? 5.537 -66.108 -37.266 1.00 30.28 451 ARG C O 1
ATOM 10261 N N . MET D 1 1 ? -9.857 -81.418 -1.402 1.00 61.57 1 MET D N 1
ATOM 10262 C CA . MET D 1 1 ? -9.564 -80.127 -2.090 1.00 60.54 1 MET D CA 1
ATOM 10263 C C . MET D 1 1 ? -8.061 -79.917 -2.211 1.00 56.97 1 MET D C 1
ATOM 10264 O O . MET D 1 1 ? -7.287 -80.864 -2.098 1.00 58.78 1 MET D O 1
ATOM 10269 N N . PHE D 1 2 ? -7.646 -78.674 -2.426 1.00 51.04 2 PHE D N 1
ATOM 10270 C CA . PHE D 1 2 ? -6.228 -78.371 -2.591 1.00 45.07 2 PHE D CA 1
ATOM 10271 C C . PHE D 1 2 ? -5.624 -77.622 -1.414 1.00 41.18 2 PHE D C 1
ATOM 10272 O O . PHE D 1 2 ? -6.279 -76.779 -0.804 1.00 39.61 2 PHE D O 1
ATOM 10280 N N . ASP D 1 3 ? -4.369 -77.934 -1.100 1.00 37.00 3 ASP D N 1
ATOM 10281 C CA . ASP D 1 3 ? -3.704 -77.286 0.019 1.00 32.97 3 ASP D CA 1
ATOM 10282 C C . ASP D 1 3 ? -3.453 -75.824 -0.285 1.00 31.33 3 ASP D C 1
ATOM 10283 O O . ASP D 1 3 ? -3.661 -74.968 0.572 1.00 33.43 3 ASP D O 1
ATOM 10288 N N . VAL D 1 4 ? -3.010 -75.526 -1.499 1.00 28.19 4 VAL D N 1
ATOM 10289 C CA . VAL D 1 4 ? -2.752 -74.141 -1.874 1.00 24.97 4 VAL D CA 1
ATOM 10290 C C . VAL D 1 4 ? -2.826 -73.945 -3.375 1.00 25.31 4 VAL D C 1
ATOM 10291 O O . VAL D 1 4 ? -2.540 -74.859 -4.149 1.00 25.57 4 VAL D O 1
ATOM 10295 N N . ILE D 1 5 ? -3.235 -72.746 -3.773 1.00 23.74 5 ILE D N 1
ATOM 10296 C CA . ILE D 1 5 ? -3.336 -72.377 -5.170 1.00 24.16 5 ILE D CA 1
ATOM 10297 C C . ILE D 1 5 ? -2.607 -71.063 -5.367 1.00 25.42 5 ILE D C 1
ATOM 10298 O O . ILE D 1 5 ? -2.868 -70.082 -4.665 1.00 26.45 5 ILE D O 1
ATOM 10303 N N . VAL D 1 6 ? -1.671 -71.051 -6.307 1.00 24.26 6 VAL D N 1
ATOM 10304 C CA . VAL D 1 6 ? -0.932 -69.837 -6.614 1.00 22.71 6 VAL D CA 1
ATOM 10305 C C . VAL D 1 6 ? -1.538 -69.427 -7.937 1.00 25.94 6 VAL D C 1
ATOM 10306 O O . VAL D 1 6 ? -1.377 -70.130 -8.938 1.00 25.46 6 VAL D O 1
ATOM 10310 N N . LYS D 1 7 ? -2.261 -68.315 -7.958 1.00 28.45 7 LYS D N 1
ATOM 10311 C CA . LYS D 1 7 ? -2.868 -67.920 -9.211 1.00 29.82 7 LYS D CA 1
ATOM 10312 C C . LYS D 1 7 ? -2.325 -66.679 -9.879 1.00 27.78 7 LYS D C 1
ATOM 10313 O O . LYS D 1 7 ? -1.672 -65.846 -9.245 1.00 26.63 7 LYS D O 1
ATOM 10319 N N . ASN D 1 8 ? -2.593 -66.596 -11.183 1.00 26.04 8 ASN D N 1
ATOM 10320 C CA . ASN D 1 8 ? -2.148 -65.501 -12.027 1.00 25.94 8 ASN D CA 1
ATOM 10321 C C . ASN D 1 8 ? -0.643 -65.521 -12.096 1.00 24.27 8 ASN D C 1
ATOM 10322 O O . ASN D 1 8 ? 0.024 -64.518 -11.843 1.00 22.88 8 ASN D O 1
ATOM 10327 N N . CYS D 1 9 ? -0.114 -66.687 -12.431 1.00 22.08 9 CYS D N 1
ATOM 10328 C CA . CYS D 1 9 ? 1.321 -66.849 -12.537 1.00 23.22 9 CYS D CA 1
ATOM 10329 C C . CYS D 1 9 ? 1.724 -66.686 -13.974 1.00 23.40 9 CYS D C 1
ATOM 10330 O O . CYS D 1 9 ? 0.991 -67.079 -14.872 1.00 24.12 9 CYS D O 1
ATOM 10333 N N . ARG D 1 10 ? 2.886 -66.093 -14.189 1.00 24.33 10 ARG D N 1
ATOM 10334 C CA . ARG D 1 10 ? 3.433 -65.981 -15.527 1.00 22.71 10 ARG D CA 1
ATOM 10335 C C . ARG D 1 10 ? 4.597 -66.947 -15.313 1.00 19.11 10 ARG D C 1
ATOM 10336 O O . ARG D 1 10 ? 5.719 -66.567 -15.001 1.00 18.31 10 ARG D O 1
ATOM 10344 N N . LEU D 1 11 ? 4.256 -68.221 -15.422 1.00 17.16 11 LEU D N 1
ATOM 10345 C CA . LEU D 1 11 ? 5.147 -69.346 -15.198 1.00 18.65 11 LEU D CA 1
ATOM 10346 C C . LEU D 1 11 ? 6.260 -69.501 -16.227 1.00 19.19 11 LEU D C 1
ATOM 10347 O O . LEU D 1 11 ? 5.992 -69.677 -17.414 1.00 23.11 11 LEU D O 1
ATOM 10352 N N . VAL D 1 12 ? 7.516 -69.447 -15.784 1.00 16.75 12 VAL D N 1
ATOM 10353 C CA . VAL D 1 12 ? 8.626 -69.572 -16.728 1.00 15.06 12 VAL D CA 1
ATOM 10354 C C . VAL D 1 12 ? 9.413 -70.875 -16.659 1.00 16.80 12 VAL D C 1
ATOM 10355 O O . VAL D 1 12 ? 9.700 -71.404 -15.579 1.00 18.46 12 VAL D O 1
ATOM 10359 N N . SER D 1 13 ? 9.720 -71.405 -17.840 1.00 15.56 13 SER D N 1
ATOM 10360 C CA . SER D 1 13 ? 10.480 -72.639 -17.976 1.00 16.78 13 SER D CA 1
ATOM 10361 C C . SER D 1 13 ? 11.562 -72.315 -18.987 1.00 15.40 13 SER D C 1
ATOM 10362 O O . SER D 1 13 ? 11.594 -71.207 -19.509 1.00 14.81 13 SER D O 1
ATOM 10365 N N . SER D 1 14 ? 12.447 -73.258 -19.272 1.00 15.44 14 SER D N 1
ATOM 10366 C CA . SER D 1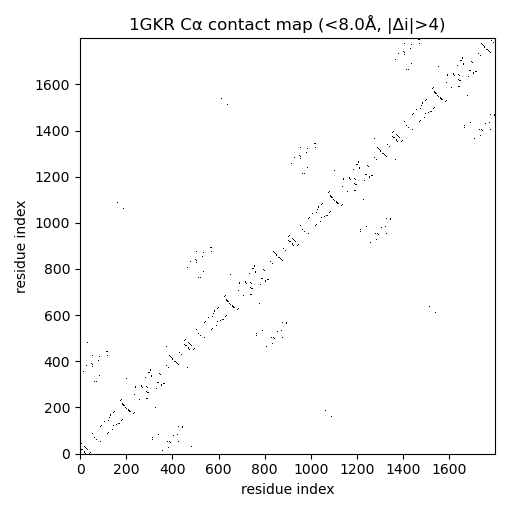 14 ? 13.517 -72.971 -20.215 1.00 17.59 14 SER D CA 1
ATOM 10367 C C . SER D 1 14 ? 13.004 -72.654 -21.603 1.00 19.43 14 SER D C 1
ATOM 10368 O O . SER D 1 14 ? 13.681 -71.980 -22.368 1.00 21.73 14 SER D O 1
ATOM 10371 N N . ASP D 1 15 ? 11.814 -73.119 -21.954 1.00 21.75 15 ASP D N 1
ATOM 10372 C CA . ASP D 1 15 ? 11.351 -72.808 -23.292 1.00 24.91 15 ASP D CA 1
ATOM 10373 C C . ASP D 1 15 ? 10.112 -71.926 -23.443 1.00 23.00 15 ASP D C 1
ATOM 10374 O O . ASP D 1 15 ? 9.342 -72.102 -24.373 1.00 22.31 15 ASP D O 1
ATOM 10379 N N . GLY D 1 16 ? 9.935 -70.955 -22.553 1.00 22.71 16 GLY D N 1
ATOM 10380 C CA . GLY D 1 16 ? 8.794 -70.070 -22.691 1.00 22.56 16 GLY D CA 1
ATOM 10381 C C . GLY D 1 16 ? 8.005 -69.758 -21.441 1.00 21.85 16 GLY D C 1
ATOM 10382 O O . GLY D 1 16 ? 8.106 -70.460 -20.439 1.00 23.67 16 GLY D O 1
ATOM 10383 N N . ILE D 1 17 ? 7.215 -68.692 -21.507 1.00 19.53 17 ILE D N 1
ATOM 10384 C CA . ILE D 1 17 ? 6.385 -68.283 -20.390 1.00 18.51 17 ILE D CA 1
ATOM 10385 C C . ILE D 1 17 ? 4.946 -68.690 -20.680 1.00 20.15 17 ILE D C 1
ATOM 10386 O O . ILE D 1 17 ? 4.438 -68.384 -21.748 1.00 26.21 17 ILE D O 1
ATOM 10391 N N . THR D 1 18 ? 4.289 -69.391 -19.764 1.00 19.00 18 THR D N 1
ATOM 10392 C CA . THR D 1 18 ? 2.890 -69.724 -19.990 1.00 21.93 18 THR D CA 1
ATOM 10393 C C . THR D 1 18 ? 2.053 -69.186 -18.830 1.00 22.44 18 THR D C 1
ATOM 10394 O O . THR D 1 18 ? 2.450 -69.258 -17.674 1.00 22.75 18 THR D O 1
ATOM 10398 N N . GLU D 1 19 ? 0.902 -68.610 -19.153 1.00 23.62 19 GLU D N 1
ATOM 10399 C CA . GLU D 1 19 ? 0.028 -68.039 -18.140 1.00 22.44 19 GLU D CA 1
ATOM 10400 C C . GLU D 1 19 ? -0.936 -69.048 -17.545 1.00 21.05 19 GLU D C 1
ATOM 10401 O O . GLU D 1 19 ? -1.832 -69.523 -18.236 1.00 22.86 19 GLU D O 1
ATOM 10407 N N . ALA D 1 20 ? -0.768 -69.362 -16.263 1.00 17.38 20 ALA D N 1
ATOM 10408 C CA . ALA D 1 20 ? -1.650 -70.315 -15.613 1.00 18.44 20 ALA D CA 1
ATOM 10409 C C . ALA D 1 20 ? -1.633 -70.226 -14.098 1.00 20.14 20 ALA D C 1
ATOM 10410 O O . ALA D 1 20 ? -0.983 -69.359 -13.514 1.00 21.58 20 ALA D O 1
ATOM 10412 N N . ASP D 1 21 ? -2.371 -71.130 -13.470 1.00 19.36 21 ASP D N 1
ATOM 10413 C CA . ASP D 1 21 ? -2.434 -71.196 -12.023 1.00 20.97 21 ASP D CA 1
ATOM 10414 C C . ASP D 1 21 ? -1.894 -72.556 -11.600 1.00 24.26 21 ASP D C 1
ATOM 10415 O O . ASP D 1 21 ? -2.071 -73.562 -12.311 1.00 24.75 21 ASP D O 1
ATOM 10420 N N . ILE D 1 22 ? -1.247 -72.590 -10.435 1.00 24.18 22 ILE D N 1
ATOM 10421 C CA . ILE D 1 22 ? -0.683 -73.827 -9.920 1.00 23.64 22 ILE D CA 1
ATOM 10422 C C . ILE D 1 22 ? -1.455 -74.307 -8.709 1.00 22.84 22 ILE D C 1
ATOM 10423 O O . ILE D 1 22 ? -1.669 -73.562 -7.756 1.00 22.93 22 ILE D O 1
ATOM 10428 N N . LEU D 1 23 ? -1.885 -75.559 -8.780 1.00 24.37 23 LEU D N 1
ATOM 10429 C CA . LEU D 1 23 ? -2.647 -76.207 -7.719 1.00 23.77 23 LEU D CA 1
ATOM 10430 C C . LEU D 1 23 ? -1.701 -77.194 -7.078 1.00 24.25 23 LEU D C 1
ATOM 10431 O O . LEU D 1 23 ? -1.194 -78.103 -7.758 1.00 23.78 23 LEU D O 1
ATOM 10436 N N . VAL D 1 24 ? -1.462 -77.028 -5.781 1.00 23.01 24 VAL D N 1
ATOM 10437 C CA . VAL D 1 24 ? -0.577 -77.937 -5.085 1.00 20.73 24 VAL D CA 1
ATOM 10438 C C . VAL D 1 24 ? -1.283 -78.714 -3.988 1.00 21.38 24 VAL D C 1
ATOM 10439 O O . VAL D 1 24 ? -2.139 -78.191 -3.266 1.00 19.60 24 VAL D O 1
ATOM 10443 N N . LYS D 1 25 ? -0.939 -79.993 -3.911 1.00 22.45 25 LYS D N 1
ATOM 10444 C CA . LYS D 1 25 ? -1.491 -80.876 -2.905 1.00 26.39 25 LYS D CA 1
ATOM 10445 C C . LYS D 1 25 ? -0.429 -81.874 -2.446 1.00 26.57 25 LYS D C 1
ATOM 10446 O O . LYS D 1 25 ? 0.303 -82.450 -3.256 1.00 24.37 25 LYS D O 1
ATOM 10452 N N . ASP D 1 26 ? -0.356 -82.064 -1.135 1.00 27.75 26 ASP D N 1
ATOM 10453 C CA . ASP D 1 26 ? 0.604 -82.971 -0.522 1.00 29.60 26 ASP D CA 1
ATOM 10454 C C . ASP D 1 26 ? 2.029 -82.638 -0.927 1.00 27.96 26 ASP D C 1
ATOM 10455 O O . ASP D 1 26 ? 2.829 -83.535 -1.204 1.00 26.34 26 ASP D O 1
ATOM 10460 N N . GLY D 1 27 ? 2.323 -81.337 -0.967 1.00 25.56 27 GLY D N 1
ATOM 10461 C CA . GLY D 1 27 ? 3.656 -80.863 -1.287 1.00 24.39 27 GLY D CA 1
ATOM 10462 C C . GLY D 1 27 ? 4.112 -80.903 -2.732 1.00 26.31 27 GLY D C 1
ATOM 10463 O O . GLY D 1 27 ? 5.241 -80.522 -3.030 1.00 26.20 27 GLY D O 1
ATOM 10464 N N . LYS D 1 28 ? 3.263 -81.362 -3.641 1.00 26.74 28 LYS D N 1
ATOM 10465 C CA . LYS D 1 28 ? 3.662 -81.408 -5.035 1.00 24.91 28 LYS D CA 1
ATOM 10466 C C . LYS D 1 28 ? 2.645 -80.733 -5.925 1.00 21.84 28 LYS D C 1
ATOM 10467 O O . LYS D 1 28 ? 1.523 -80.463 -5.511 1.00 20.97 28 LYS D O 1
ATOM 10473 N N . VAL D 1 29 ? 3.053 -80.428 -7.145 1.00 21.03 29 VAL D N 1
ATOM 10474 C CA . VAL D 1 29 ? 2.144 -79.797 -8.085 1.00 18.88 29 VAL D CA 1
ATOM 10475 C C . VAL D 1 29 ? 1.100 -80.845 -8.446 1.00 19.35 29 VAL D C 1
ATOM 10476 O O . VAL D 1 29 ? 1.434 -81.922 -8.946 1.00 19.54 29 VAL D O 1
ATOM 10480 N N . ALA D 1 30 ? -0.161 -80.537 -8.176 1.00 18.52 30 ALA D N 1
ATOM 10481 C CA . ALA D 1 30 ? -1.238 -81.467 -8.477 1.00 18.10 30 ALA D CA 1
ATOM 10482 C C . ALA D 1 30 ? -1.857 -81.129 -9.832 1.00 19.07 30 ALA D C 1
ATOM 10483 O O . ALA D 1 30 ? -2.393 -82.005 -10.525 1.00 19.18 30 ALA D O 1
ATOM 10485 N N . ALA D 1 31 ? -1.767 -79.857 -10.215 1.00 17.87 31 ALA D N 1
ATOM 10486 C CA . ALA D 1 31 ? -2.328 -79.419 -11.481 1.00 16.51 31 ALA D CA 1
ATOM 10487 C C . ALA D 1 31 ? -1.867 -78.033 -11.896 1.00 16.65 31 ALA D C 1
ATOM 10488 O O . ALA D 1 31 ? -1.445 -77.222 -11.073 1.00 17.50 31 ALA D O 1
ATOM 10490 N N . ILE D 1 32 ? -1.949 -77.785 -13.195 1.00 15.57 32 ILE D N 1
ATOM 10491 C CA . ILE D 1 32 ? -1.619 -76.490 -13.770 1.00 16.70 32 ILE D CA 1
ATOM 10492 C C . ILE D 1 32 ? -2.805 -76.208 -14.669 1.00 18.77 32 ILE D C 1
ATOM 10493 O O . ILE D 1 32 ? -3.120 -76.999 -15.564 1.00 19.42 32 ILE D O 1
ATOM 10498 N N . SER D 1 33 ? -3.491 -75.101 -14.436 1.00 19.21 33 SER D N 1
ATOM 10499 C CA . SER D 1 33 ? -4.645 -74.837 -15.267 1.00 21.35 33 SER D CA 1
ATOM 10500 C C . SER D 1 33 ? -4.843 -73.374 -15.609 1.00 22.43 33 SER D C 1
ATOM 10501 O O . SER D 1 33 ? -4.391 -72.476 -14.893 1.00 21.87 33 SER D O 1
ATOM 10504 N N . ALA D 1 34 ? -5.522 -73.144 -16.727 1.00 24.68 34 ALA D N 1
ATOM 10505 C CA . ALA D 1 34 ? -5.759 -71.798 -17.214 1.00 28.28 34 ALA D CA 1
ATOM 10506 C C . ALA D 1 34 ? -6.657 -70.993 -16.293 1.00 30.98 34 ALA D C 1
ATOM 10507 O O . ALA D 1 34 ? -6.494 -69.783 -16.162 1.00 34.51 34 ALA D O 1
ATOM 10509 N N . ASP D 1 35 ? -7.597 -71.665 -15.643 1.00 34.70 35 ASP D N 1
ATOM 10510 C CA . ASP D 1 35 ? -8.527 -70.983 -14.753 1.00 40.01 35 ASP D CA 1
ATOM 10511 C C . ASP D 1 35 ? -8.928 -71.853 -13.561 1.00 41.94 35 ASP D C 1
ATOM 10512 O O . ASP D 1 35 ? -9.281 -73.026 -13.729 1.00 41.02 35 ASP D O 1
ATOM 10517 N N . THR D 1 36 ? -8.867 -71.274 -12.359 1.00 43.77 36 THR D N 1
ATOM 10518 C CA . THR D 1 36 ? -9.223 -72.005 -11.142 1.00 46.36 36 THR D CA 1
ATOM 10519 C C . THR D 1 36 ? -10.418 -71.389 -10.398 1.00 50.20 36 THR D C 1
ATOM 10520 O O . THR D 1 36 ? -10.662 -71.699 -9.230 1.00 50.73 36 THR D O 1
ATOM 10524 N N . SER D 1 37 ? -11.165 -70.533 -11.094 1.00 53.88 37 SER D N 1
ATOM 10525 C CA . SER D 1 37 ? -12.343 -69.858 -10.540 1.00 55.63 37 SER D CA 1
ATOM 10526 C C . SER D 1 37 ? -13.182 -70.665 -9.565 1.00 56.48 37 SER D C 1
ATOM 10527 O O . SER D 1 37 ? -13.625 -70.141 -8.541 1.00 56.11 37 SER D O 1
ATOM 10530 N N . ASP D 1 38 ? -13.408 -71.935 -9.870 1.00 58.11 38 ASP D N 1
ATOM 10531 C CA . ASP D 1 38 ? -14.232 -72.727 -8.985 1.00 61.15 38 ASP D CA 1
ATOM 10532 C C . ASP D 1 38 ? -13.621 -73.950 -8.332 1.00 60.25 38 ASP D C 1
ATOM 10533 O O . ASP D 1 38 ? -14.162 -75.053 -8.438 1.00 61.76 38 ASP D O 1
ATOM 10538 N N . VAL D 1 39 ? -12.495 -73.755 -7.655 1.00 56.65 39 VAL D N 1
ATOM 10539 C CA . VAL D 1 39 ? -11.837 -74.841 -6.942 1.00 53.20 39 VAL D CA 1
ATOM 10540 C C . VAL D 1 39 ? -11.516 -74.306 -5.562 1.00 51.55 39 VAL D C 1
ATOM 10541 O O . VAL D 1 39 ? -11.219 -73.119 -5.405 1.00 50.73 39 VAL D O 1
ATOM 10545 N N . GLU D 1 40 ? -11.588 -75.171 -4.560 1.00 49.69 40 GLU D N 1
ATOM 10546 C CA . GLU D 1 40 ? -11.305 -74.737 -3.205 1.00 49.03 40 GLU D CA 1
ATOM 10547 C C . GLU D 1 40 ? -9.928 -75.149 -2.738 1.00 45.89 40 GLU D C 1
ATOM 10548 O O . GLU D 1 40 ? -9.494 -76.276 -2.971 1.00 45.01 40 GLU D O 1
ATOM 10554 N N . ALA D 1 41 ? -9.255 -74.226 -2.065 1.00 41.90 41 ALA D N 1
ATOM 10555 C CA . ALA D 1 41 ? -7.927 -74.469 -1.535 1.00 40.94 41 ALA D CA 1
ATOM 10556 C C . ALA D 1 41 ? -7.851 -73.866 -0.139 1.00 40.04 41 ALA D C 1
ATOM 10557 O O . ALA D 1 41 ? -8.429 -72.813 0.113 1.00 41.37 41 ALA D O 1
ATOM 10559 N N . SER D 1 42 ? -7.144 -74.533 0.767 1.00 38.50 42 SER D N 1
ATOM 10560 C CA . SER D 1 42 ? -7.000 -74.040 2.136 1.00 36.41 42 SER D CA 1
ATOM 10561 C C . SER D 1 42 ? -6.370 -72.662 2.142 1.00 35.83 42 SER D C 1
ATOM 10562 O O . SER D 1 42 ? -6.767 -71.789 2.902 1.00 37.63 42 SER D O 1
ATOM 10565 N N . ARG D 1 43 ? -5.376 -72.473 1.286 1.00 35.18 43 ARG D N 1
ATOM 10566 C CA . ARG D 1 43 ? -4.659 -71.214 1.213 1.00 34.38 43 ARG D CA 1
ATOM 10567 C C . ARG D 1 43 ? -4.588 -70.768 -0.246 1.00 30.35 43 ARG D C 1
ATOM 10568 O O . ARG D 1 43 ? -4.505 -71.590 -1.147 1.00 30.05 43 ARG D O 1
ATOM 10576 N N . THR D 1 44 ? -4.644 -69.463 -0.477 1.00 27.17 44 THR D N 1
ATOM 10577 C CA . THR D 1 44 ? -4.565 -68.935 -1.826 1.00 25.35 44 THR D CA 1
ATOM 10578 C C . THR D 1 44 ? -3.533 -67.821 -1.941 1.00 27.47 44 THR D C 1
ATOM 10579 O O . THR D 1 44 ? -3.517 -66.880 -1.147 1.00 28.35 44 THR D O 1
ATOM 10583 N N . ILE D 1 45 ? -2.660 -67.941 -2.934 1.00 27.10 45 ILE D N 1
ATOM 10584 C CA . ILE D 1 45 ? -1.639 -66.939 -3.161 1.00 26.65 45 ILE D CA 1
ATOM 10585 C C . ILE D 1 45 ? -1.899 -66.319 -4.524 1.00 26.84 45 ILE D C 1
ATOM 10586 O O . ILE D 1 45 ? -2.054 -67.029 -5.519 1.00 27.34 45 ILE D O 1
ATOM 10591 N N . ASP D 1 46 ? -1.944 -64.999 -4.583 1.00 26.93 46 ASP D N 1
ATOM 10592 C CA . ASP D 1 46 ? -2.162 -64.336 -5.856 1.00 28.14 46 ASP D CA 1
ATOM 10593 C C . ASP D 1 46 ? -0.831 -63.768 -6.303 1.00 28.21 46 ASP D C 1
ATOM 10594 O O . ASP D 1 46 ? -0.293 -62.875 -5.650 1.00 29.71 46 ASP D O 1
ATOM 10599 N N . ALA D 1 47 ? -0.297 -64.282 -7.406 1.00 27.37 47 ALA D N 1
ATOM 10600 C CA . ALA D 1 47 ? 0.982 -63.796 -7.915 1.00 25.95 47 ALA D CA 1
ATOM 10601 C C . ALA D 1 47 ? 0.782 -62.455 -8.622 1.00 26.36 47 ALA D C 1
ATOM 10602 O O . ALA D 1 47 ? 1.742 -61.733 -8.902 1.00 27.64 47 ALA D O 1
ATOM 10604 N N . GLY D 1 48 ? -0.477 -62.135 -8.912 1.00 24.96 48 GLY D N 1
ATOM 10605 C CA . GLY D 1 48 ? -0.798 -60.882 -9.565 1.00 23.38 48 GLY D CA 1
ATOM 10606 C C . GLY D 1 48 ? -0.117 -60.691 -10.900 1.00 24.29 48 GLY D C 1
ATOM 10607 O O . GLY D 1 48 ? 0.148 -59.562 -11.315 1.00 25.87 48 GLY D O 1
ATOM 10608 N N . GLY D 1 49 ? 0.179 -61.796 -11.576 1.00 23.74 49 GLY D N 1
ATOM 10609 C CA . GLY D 1 49 ? 0.821 -61.710 -12.872 1.00 20.68 49 GLY D CA 1
ATOM 10610 C C . GLY D 1 49 ? 2.329 -61.559 -12.866 1.00 21.63 49 GLY D C 1
ATOM 10611 O O . GLY D 1 49 ? 2.927 -61.264 -13.912 1.00 20.47 49 GLY D O 1
ATOM 10612 N N . LYS D 1 50 ? 2.963 -61.736 -11.709 1.00 22.43 50 LYS D N 1
ATOM 10613 C CA . LYS D 1 50 ? 4.420 -61.630 -11.669 1.00 22.37 50 LYS D CA 1
ATOM 10614 C C . LYS D 1 50 ? 4.992 -62.942 -12.186 1.00 19.82 50 LYS D C 1
ATOM 10615 O O . LYS D 1 50 ? 4.279 -63.944 -12.297 1.00 18.86 50 LYS D O 1
ATOM 10621 N N . PHE D 1 51 ? 6.272 -62.939 -12.520 1.00 16.73 51 PHE D N 1
ATOM 10622 C CA . PHE D 1 51 ? 6.898 -64.158 -12.997 1.00 15.69 51 PHE D CA 1
ATOM 10623 C C . PHE D 1 51 ? 7.057 -65.165 -11.865 1.00 18.67 51 PHE D C 1
ATOM 10624 O O . PHE D 1 51 ? 7.450 -64.811 -10.744 1.00 19.49 51 PHE D O 1
ATOM 10632 N N . VAL D 1 52 ? 6.733 -66.419 -12.157 1.00 17.30 52 VAL D N 1
ATOM 10633 C CA . VAL D 1 52 ? 6.893 -67.480 -11.183 1.00 18.08 52 VAL D CA 1
ATOM 10634 C C . VAL D 1 52 ? 7.854 -68.485 -11.813 1.00 18.09 52 VAL D C 1
ATOM 10635 O O . VAL D 1 52 ? 7.684 -68.857 -12.968 1.00 19.25 52 VAL D O 1
ATOM 10639 N N . MET D 1 53 ? 8.877 -68.900 -11.067 1.00 17.67 53 MET D N 1
ATOM 10640 C CA . MET D 1 53 ? 9.859 -69.854 -11.580 1.00 17.07 53 MET D CA 1
ATOM 10641 C C . MET D 1 53 ? 10.110 -70.958 -10.565 1.00 17.31 53 MET D C 1
ATOM 10642 O O . MET D 1 53 ? 9.740 -70.834 -9.396 1.00 21.07 53 MET D O 1
ATOM 10647 N N . PRO D 1 54 ? 10.734 -72.066 -10.999 1.00 16.91 54 PRO D N 1
ATOM 10648 C CA . PRO D 1 54 ? 10.998 -73.152 -10.050 1.00 14.91 54 PRO D CA 1
ATOM 10649 C C . PRO D 1 54 ? 12.070 -72.700 -9.070 1.00 15.11 54 PRO D C 1
ATOM 10650 O O . PRO D 1 54 ? 12.848 -71.789 -9.375 1.00 13.32 54 PRO D O 1
ATOM 10654 N N . GLY D 1 55 ? 12.102 -73.327 -7.899 1.00 13.21 55 GLY D N 1
ATOM 10655 C CA . GLY D 1 55 ? 13.108 -72.964 -6.930 1.00 13.81 55 GLY D CA 1
ATOM 10656 C C . GLY D 1 55 ? 14.474 -73.201 -7.548 1.00 14.54 55 GLY D C 1
ATOM 10657 O O . GLY D 1 55 ? 14.661 -74.138 -8.327 1.00 14.46 55 GLY D O 1
ATOM 10658 N N . VAL D 1 56 ? 15.434 -72.346 -7.224 1.00 13.00 56 VAL D N 1
ATOM 10659 C CA . VAL D 1 56 ? 16.778 -72.508 -7.757 1.00 12.28 56 VAL D CA 1
ATOM 10660 C C . VAL D 1 56 ? 17.452 -73.719 -7.120 1.00 13.79 56 VAL D C 1
ATOM 10661 O O . VAL D 1 56 ? 17.317 -73.945 -5.919 1.00 17.39 56 VAL D O 1
ATOM 10665 N N . VAL D 1 57 ? 18.155 -74.502 -7.931 1.00 11.55 57 VAL D N 1
ATOM 10666 C CA . VAL D 1 57 ? 18.869 -75.675 -7.451 1.00 11.35 57 VAL D CA 1
ATOM 10667 C C . VAL D 1 57 ? 20.352 -75.358 -7.566 1.00 12.16 57 VAL D C 1
ATOM 10668 O O . VAL D 1 57 ? 20.893 -75.315 -8.666 1.00 12.24 57 VAL D O 1
ATOM 10672 N N . ASP D 1 58 ? 21.004 -75.121 -6.431 1.00 12.74 58 ASP D N 1
ATOM 10673 C CA . ASP D 1 58 ? 22.424 -74.797 -6.434 1.00 11.69 58 ASP D CA 1
ATOM 10674 C C . ASP D 1 58 ? 23.264 -76.037 -6.113 1.00 11.20 58 ASP D C 1
ATOM 10675 O O . ASP D 1 58 ? 23.234 -76.556 -4.998 1.00 12.51 58 ASP D O 1
ATOM 10680 N N . GLU D 1 59 ? 24.005 -76.499 -7.115 1.00 10.57 59 GLU D N 1
ATOM 10681 C CA . GLU D 1 59 ? 24.848 -77.693 -7.029 1.00 12.29 59 GLU D CA 1
ATOM 10682 C C . GLU D 1 59 ? 26.211 -77.438 -6.410 1.00 13.42 59 GLU D C 1
ATOM 10683 O O . GLU D 1 59 ? 27.001 -78.371 -6.245 1.00 14.74 59 GLU D O 1
ATOM 10689 N N . HIS D 1 60 ? 26.508 -76.187 -6.086 1.00 11.81 60 HIS D N 1
ATOM 10690 C CA . HIS D 1 60 ? 27.820 -75.884 -5.545 1.00 12.48 60 HIS D CA 1
ATOM 10691 C C . HIS D 1 60 ? 27.794 -75.060 -4.261 1.00 13.15 60 HIS D C 1
ATOM 10692 O O . HIS D 1 60 ? 28.035 -73.850 -4.275 1.00 14.92 60 HIS D O 1
ATOM 10699 N N . VAL D 1 61 ? 27.532 -75.734 -3.151 1.00 10.05 61 VAL D N 1
ATOM 10700 C CA . VAL D 1 61 ? 27.442 -75.070 -1.870 1.00 11.58 61 VAL D CA 1
ATOM 10701 C C . VAL D 1 61 ? 28.428 -75.621 -0.837 1.00 13.19 61 VAL D C 1
ATOM 10702 O O . VAL D 1 61 ? 28.609 -76.841 -0.705 1.00 14.03 61 VAL D O 1
ATOM 10706 N N . HIS D 1 62 ? 29.076 -74.701 -0.123 1.00 12.96 62 HIS D N 1
ATOM 10707 C CA . HIS D 1 62 ? 30.023 -75.047 0.936 1.00 13.72 62 HIS D CA 1
ATOM 10708 C C . HIS D 1 62 ? 29.585 -74.411 2.266 1.00 15.10 62 HIS D C 1
ATOM 10709 O O . HIS D 1 62 ? 30.206 -73.454 2.734 1.00 16.35 62 HIS D O 1
ATOM 10716 N N . ILE D 1 63 ? 28.506 -74.905 2.861 1.00 15.58 63 ILE D N 1
ATOM 10717 C CA . ILE D 1 63 ? 28.095 -74.370 4.144 1.00 18.73 63 ILE D CA 1
ATOM 10718 C C . ILE D 1 63 ? 29.131 -74.905 5.133 1.00 19.43 63 ILE D C 1
ATOM 10719 O O . ILE D 1 63 ? 29.419 -74.269 6.138 1.00 19.33 63 ILE D O 1
ATOM 10724 N N . ILE D 1 64 ? 29.699 -76.066 4.800 1.00 20.71 64 ILE D N 1
ATOM 10725 C CA . ILE D 1 64 ? 30.742 -76.733 5.583 1.00 20.99 64 ILE D CA 1
ATOM 10726 C C . ILE D 1 64 ? 30.220 -77.388 6.846 1.00 21.57 64 ILE D C 1
ATOM 10727 O O . ILE D 1 64 ? 30.155 -78.616 6.917 1.00 22.55 64 ILE D O 1
ATOM 10732 N N . ASP D 1 65 ? 29.879 -76.557 7.837 1.00 21.76 65 ASP D N 1
ATOM 10733 C CA . ASP D 1 65 ? 29.334 -76.989 9.126 1.00 20.68 65 ASP D CA 1
ATOM 10734 C C . ASP D 1 65 ? 30.220 -78.024 9.824 1.00 21.58 65 ASP D C 1
ATOM 10735 O O . ASP D 1 65 ? 31.449 -77.955 9.760 1.00 21.09 65 ASP D O 1
ATOM 10740 N N . MET D 1 66 ? 29.581 -78.979 10.494 1.00 22.06 66 MET D N 1
ATOM 10741 C CA . MET D 1 66 ? 30.280 -80.033 11.225 1.00 22.19 66 MET D CA 1
ATOM 10742 C C . MET D 1 66 ? 31.243 -79.464 12.268 1.00 22.62 66 MET D C 1
ATOM 10743 O O . MET D 1 66 ? 30.957 -78.425 12.864 1.00 21.82 66 MET D O 1
ATOM 10748 N N . ASP D 1 67 ? 32.375 -80.121 12.491 1.00 22.83 67 ASP D N 1
ATOM 10749 C CA . ASP D 1 67 ? 33.322 -79.649 13.505 1.00 25.97 67 ASP D CA 1
ATOM 10750 C C . ASP D 1 67 ? 33.831 -78.227 13.309 1.00 26.61 67 ASP D C 1
ATOM 10751 O O . ASP D 1 67 ? 34.414 -77.635 14.217 1.00 29.31 67 ASP D O 1
ATOM 10756 N N . LEU D 1 68 ? 33.601 -77.669 12.134 1.00 27.78 68 LEU D N 1
ATOM 10757 C CA . LEU D 1 68 ? 34.061 -76.321 11.856 1.00 27.86 68 LEU D CA 1
ATOM 10758 C C . LEU D 1 68 ? 32.905 -75.340 11.764 1.00 24.64 68 LEU D C 1
ATOM 10759 O O . LEU D 1 68 ? 33.071 -74.225 11.273 1.00 25.35 68 LEU D O 1
ATOM 10764 N N . LYS D 1 69 ? 31.738 -75.740 12.247 1.00 20.91 69 LYS D N 1
ATOM 10765 C CA . LYS D 1 69 ? 30.588 -74.871 12.129 1.00 23.61 69 LYS D CA 1
ATOM 10766 C C . LYS D 1 69 ? 30.742 -73.462 12.700 1.00 26.82 69 LYS D C 1
ATOM 10767 O O . LYS D 1 69 ? 30.181 -72.519 12.154 1.00 28.62 69 LYS D O 1
ATOM 10773 N N . ASN D 1 70 ? 31.507 -73.281 13.767 1.00 29.12 70 ASN D N 1
ATOM 10774 C CA . ASN D 1 70 ? 31.634 -71.933 14.305 1.00 32.40 70 ASN D CA 1
ATOM 10775 C C . ASN D 1 70 ? 32.643 -71.072 13.573 1.00 32.28 70 ASN D C 1
ATOM 10776 O O . ASN D 1 70 ? 32.830 -69.907 13.911 1.00 33.66 70 ASN D O 1
ATOM 10781 N N . ARG D 1 71 ? 33.271 -71.628 12.550 1.00 31.82 71 ARG D N 1
ATOM 10782 C CA . ARG D 1 71 ? 34.270 -70.884 11.815 1.00 32.75 71 ARG D CA 1
ATOM 10783 C C . ARG D 1 71 ? 33.898 -70.570 10.356 1.00 31.88 71 ARG D C 1
ATOM 10784 O O . ARG D 1 71 ? 34.264 -69.509 9.832 1.00 29.40 71 ARG D O 1
ATOM 10792 N N . TYR D 1 72 ? 33.162 -71.476 9.712 1.00 28.46 72 TYR D N 1
ATOM 10793 C CA . TYR D 1 72 ? 32.787 -71.306 8.308 1.00 25.67 72 TYR D CA 1
ATOM 10794 C C . TYR D 1 72 ? 31.301 -71.091 8.026 1.00 23.10 72 TYR D C 1
ATOM 10795 O O . TYR D 1 72 ? 30.937 -70.125 7.365 1.00 23.49 72 TYR D O 1
ATOM 10804 N N . GLY D 1 73 ? 30.451 -71.992 8.511 1.00 20.83 73 GLY D N 1
ATOM 10805 C CA . GLY D 1 73 ? 29.018 -71.858 8.298 1.00 18.01 73 GLY D CA 1
ATOM 10806 C C . GLY D 1 73 ? 28.187 -72.858 9.086 1.00 18.88 73 GLY D C 1
ATOM 10807 O O . GLY D 1 73 ? 28.654 -73.959 9.409 1.00 17.09 73 GLY D O 1
ATOM 10808 N N . ARG D 1 74 ? 26.951 -72.476 9.400 1.00 20.65 74 ARG D N 1
ATOM 10809 C CA . ARG D 1 74 ? 26.030 -73.338 10.149 1.00 24.99 74 ARG D CA 1
ATOM 10810 C C . ARG D 1 74 ? 24.817 -73.662 9.267 1.00 24.12 74 ARG D C 1
ATOM 10811 O O . ARG D 1 74 ? 24.273 -72.773 8.607 1.00 23.99 74 ARG D O 1
ATOM 10819 N N . PHE D 1 75 ? 24.378 -74.916 9.263 1.00 20.89 75 PHE D N 1
ATOM 10820 C CA . PHE D 1 75 ? 23.222 -75.272 8.460 1.00 18.85 75 PHE D CA 1
ATOM 10821 C C . PHE D 1 75 ? 22.009 -74.380 8.728 1.00 19.96 75 PHE D C 1
ATOM 10822 O O . PHE D 1 75 ? 21.386 -73.904 7.779 1.00 20.15 75 PHE D O 1
ATOM 10830 N N . GLU D 1 76 ? 21.674 -74.141 10.000 1.00 20.42 76 GLU D N 1
ATOM 10831 C CA . GLU D 1 76 ? 20.503 -73.318 10.330 1.00 21.53 76 GLU D CA 1
ATOM 10832 C C . GLU D 1 76 ? 20.661 -71.850 10.024 1.00 23.17 76 GLU D C 1
ATOM 10833 O O . GLU D 1 76 ? 19.671 -71.122 10.000 1.00 24.97 76 GLU D O 1
ATOM 10839 N N . LEU D 1 77 ? 21.885 -71.385 9.813 1.00 23.40 77 LEU D N 1
ATOM 10840 C CA . LEU D 1 77 ? 22.046 -69.971 9.498 1.00 24.56 77 LEU D CA 1
ATOM 10841 C C . LEU D 1 77 ? 22.108 -69.733 8.003 1.00 24.50 77 LEU D C 1
ATOM 10842 O O . LEU D 1 77 ? 21.261 -69.033 7.449 1.00 27.25 77 LEU D O 1
ATOM 10847 N N . ASP D 1 78 ? 23.100 -70.329 7.350 1.00 23.61 78 ASP D N 1
ATOM 10848 C CA . ASP D 1 78 ? 23.274 -70.173 5.912 1.00 21.81 78 ASP D CA 1
ATOM 10849 C C . ASP D 1 78 ? 22.087 -70.673 5.090 1.00 21.25 78 ASP D C 1
ATOM 10850 O O . ASP D 1 78 ? 21.783 -70.106 4.040 1.00 19.34 78 ASP D O 1
ATOM 10855 N N . SER D 1 79 ? 21.408 -71.720 5.549 1.00 18.26 79 SER D N 1
ATOM 10856 C CA . SER D 1 79 ? 20.275 -72.189 4.779 1.00 18.11 79 SER D CA 1
ATOM 10857 C C . SER D 1 79 ? 19.172 -71.114 4.785 1.00 17.91 79 SER D C 1
ATOM 10858 O O . SER D 1 79 ? 18.260 -71.136 3.960 1.00 19.18 79 SER D O 1
ATOM 10861 N N . GLU D 1 80 ? 19.246 -70.160 5.700 1.00 17.90 80 GLU D N 1
ATOM 10862 C CA . GLU D 1 80 ? 18.241 -69.103 5.694 1.00 19.02 80 GLU D CA 1
ATOM 10863 C C . GLU D 1 80 ? 18.591 -68.147 4.562 1.00 18.29 80 GLU D C 1
ATOM 10864 O O . GLU D 1 80 ? 17.707 -67.538 3.962 1.00 18.65 80 GLU D O 1
ATOM 10870 N N . SER D 1 81 ? 19.884 -68.008 4.279 1.00 17.38 81 SER D N 1
ATOM 10871 C CA . SER D 1 81 ? 20.318 -67.146 3.188 1.00 19.45 81 SER D CA 1
ATOM 10872 C C . SER D 1 81 ? 19.793 -67.742 1.888 1.00 19.56 81 SER D C 1
ATOM 10873 O O . SER D 1 81 ? 19.356 -67.010 0.997 1.00 20.00 81 SER D O 1
ATOM 10876 N N . ALA D 1 82 ? 19.847 -69.069 1.782 1.00 16.91 82 ALA D N 1
ATOM 10877 C CA . ALA D 1 82 ? 19.354 -69.743 0.593 1.00 16.61 82 ALA D CA 1
ATOM 10878 C C . ALA D 1 82 ? 17.869 -69.423 0.454 1.00 17.58 82 ALA D C 1
ATOM 10879 O O . ALA D 1 82 ? 17.417 -68.941 -0.587 1.00 17.47 82 ALA D O 1
ATOM 10881 N N . ALA D 1 83 ? 17.112 -69.681 1.517 1.00 16.80 83 ALA D N 1
ATOM 10882 C CA . ALA D 1 83 ? 15.683 -69.428 1.495 1.00 16.61 83 ALA D CA 1
ATOM 10883 C C . ALA D 1 83 ? 15.329 -68.037 1.002 1.00 16.94 83 ALA D C 1
ATOM 10884 O O . ALA D 1 83 ? 14.488 -67.899 0.127 1.00 20.44 83 ALA D O 1
ATOM 10886 N N . VAL D 1 84 ? 15.949 -66.993 1.536 1.00 15.97 84 VAL D N 1
ATOM 10887 C CA . VAL D 1 84 ? 15.569 -65.674 1.055 1.00 16.29 84 VAL D CA 1
ATOM 10888 C C . VAL D 1 84 ? 16.117 -65.443 -0.329 1.00 14.87 84 VAL D C 1
ATOM 10889 O O . VAL D 1 84 ? 15.562 -64.658 -1.088 1.00 17.88 84 VAL D O 1
ATOM 10893 N N . GLY D 1 85 ? 17.206 -66.131 -0.653 1.00 14.64 85 GLY D N 1
ATOM 10894 C CA . GLY D 1 85 ? 17.822 -65.986 -1.962 1.00 12.29 85 GLY D CA 1
ATOM 10895 C C . GLY D 1 85 ? 17.095 -66.759 -3.052 1.00 12.04 85 GLY D C 1
ATOM 10896 O O . GLY D 1 85 ? 17.480 -66.700 -4.206 1.00 13.15 85 GLY D O 1
ATOM 10897 N N . GLY D 1 86 ? 16.048 -67.490 -2.689 1.00 12.39 86 GLY D N 1
ATOM 10898 C CA . GLY D 1 86 ? 15.299 -68.247 -3.674 1.00 14.09 86 GLY D CA 1
ATOM 10899 C C . GLY D 1 86 ? 15.882 -69.605 -4.031 1.00 14.47 86 GLY D C 1
ATOM 10900 O O . GLY D 1 86 ? 15.420 -70.249 -4.975 1.00 15.07 86 GLY D O 1
ATOM 10901 N N . ILE D 1 87 ? 16.896 -70.045 -3.291 1.00 12.81 87 ILE D N 1
ATOM 10902 C CA . ILE D 1 87 ? 17.520 -71.338 -3.543 1.00 12.35 87 ILE D CA 1
ATOM 10903 C C . ILE D 1 87 ? 16.831 -72.369 -2.660 1.00 13.48 87 ILE D C 1
ATOM 10904 O O . ILE D 1 87 ? 17.072 -72.444 -1.462 1.00 16.12 87 ILE D O 1
ATOM 10909 N N . THR D 1 88 ? 15.969 -73.169 -3.272 1.00 14.40 88 THR D N 1
ATOM 10910 C CA . THR D 1 88 ? 15.200 -74.168 -2.544 1.00 13.46 88 THR D CA 1
ATOM 10911 C C . THR D 1 88 ? 15.873 -75.517 -2.303 1.00 12.78 88 THR D C 1
ATOM 10912 O O . THR D 1 88 ? 15.456 -76.265 -1.424 1.00 13.12 88 THR D O 1
ATOM 10916 N N . THR D 1 89 ? 16.868 -75.874 -3.102 1.00 11.36 89 THR D N 1
ATOM 10917 C CA . THR D 1 89 ? 17.586 -77.105 -2.798 1.00 13.47 89 THR D CA 1
ATOM 10918 C C . THR D 1 89 ? 19.071 -76.908 -3.106 1.00 14.77 89 THR D C 1
ATOM 10919 O O . THR D 1 89 ? 19.450 -76.307 -4.121 1.00 14.54 89 THR D O 1
ATOM 10923 N N . ILE D 1 90 ? 19.901 -77.372 -2.175 1.00 12.71 90 ILE D N 1
ATOM 10924 C CA . ILE D 1 90 ? 21.341 -77.245 -2.283 1.00 10.70 90 ILE D CA 1
ATOM 10925 C C . ILE D 1 90 ? 21.984 -78.622 -2.277 1.00 12.03 90 ILE D C 1
ATOM 10926 O O . ILE D 1 90 ? 21.391 -79.605 -1.821 1.00 12.72 90 ILE D O 1
ATOM 10931 N N . ILE D 1 91 ? 23.201 -78.692 -2.794 1.00 11.04 91 ILE D N 1
ATOM 10932 C CA . ILE D 1 91 ? 23.937 -79.932 -2.773 1.00 10.88 91 ILE D CA 1
ATOM 10933 C C . ILE D 1 91 ? 25.244 -79.548 -2.079 1.00 12.03 91 ILE D C 1
ATOM 10934 O O . ILE D 1 91 ? 26.052 -78.836 -2.660 1.00 12.82 91 ILE D O 1
ATOM 10939 N N . GLU D 1 92 ? 25.419 -79.980 -0.823 1.00 12.66 92 GLU D N 1
ATOM 10940 C CA . GLU D 1 92 ? 26.617 -79.666 -0.024 1.00 12.00 92 GLU D CA 1
ATOM 10941 C C . GLU D 1 92 ? 27.837 -80.405 -0.499 1.00 12.49 92 GLU D C 1
ATOM 10942 O O . GLU D 1 92 ? 27.788 -81.628 -0.643 1.00 14.11 92 GLU D O 1
ATOM 10948 N N . MET D 1 93 ? 28.928 -79.675 -0.718 1.00 10.52 93 MET D N 1
ATOM 10949 C CA . MET D 1 93 ? 30.178 -80.295 -1.142 1.00 12.25 93 MET D CA 1
ATOM 10950 C C . MET D 1 93 ? 30.718 -81.073 0.064 1.00 13.77 93 MET D C 1
ATOM 10951 O O . MET D 1 93 ? 30.270 -80.871 1.194 1.00 13.76 93 MET D O 1
ATOM 10956 N N . PRO D 1 94 ? 31.704 -81.954 -0.151 1.00 13.36 94 PRO D N 1
ATOM 10957 C CA . PRO D 1 94 ? 32.214 -82.716 0.983 1.00 12.96 94 PRO D CA 1
ATOM 10958 C C . PRO D 1 94 ? 33.467 -82.157 1.615 1.00 14.23 94 PRO D C 1
ATOM 10959 O O . PRO D 1 94 ? 34.186 -82.888 2.281 1.00 15.53 94 PRO D O 1
ATOM 10963 N N . ILE D 1 95 ? 33.744 -80.877 1.399 1.00 15.79 95 ILE D N 1
ATOM 10964 C CA . ILE D 1 95 ? 34.938 -80.269 1.979 1.00 17.34 95 ILE D CA 1
ATOM 10965 C C . ILE D 1 95 ? 34.559 -79.741 3.350 1.00 18.47 95 ILE D C 1
ATOM 10966 O O . ILE D 1 95 ? 33.947 -78.676 3.467 1.00 20.05 95 ILE D O 1
ATOM 10971 N N . THR D 1 96 ? 34.924 -80.477 4.385 1.00 17.75 96 THR D N 1
ATOM 10972 C CA . THR D 1 96 ? 34.615 -80.072 5.747 1.00 20.44 96 THR D CA 1
ATOM 10973 C C . THR D 1 96 ? 35.410 -80.980 6.661 1.00 21.01 96 THR D C 1
ATOM 10974 O O . THR D 1 96 ? 36.195 -81.792 6.185 1.00 18.80 96 THR D O 1
ATOM 10978 N N . PHE D 1 97 ? 35.244 -80.827 7.970 1.00 23.64 97 PHE D N 1
ATOM 10979 C CA . PHE D 1 97 ? 35.940 -81.717 8.878 1.00 23.78 97 PHE D CA 1
ATOM 10980 C C . PHE D 1 97 ? 34.982 -82.253 9.911 1.00 23.03 97 PHE D C 1
ATOM 10981 O O . PHE D 1 97 ? 34.298 -81.487 10.591 1.00 24.20 97 PHE D O 1
ATOM 10989 N N . PRO D 1 98 ? 34.897 -83.586 10.023 1.00 21.47 98 PRO D N 1
ATOM 10990 C CA . PRO D 1 98 ? 35.681 -84.505 9.194 1.00 20.27 98 PRO D CA 1
ATOM 10991 C C . PRO D 1 98 ? 35.231 -84.477 7.730 1.00 19.79 98 PRO D C 1
ATOM 10992 O O . PRO D 1 98 ? 34.086 -84.143 7.424 1.00 19.98 98 PRO D O 1
ATOM 10996 N N . PRO D 1 99 ? 36.131 -84.831 6.806 1.00 18.88 99 PRO D N 1
ATOM 10997 C CA . PRO D 1 99 ? 35.854 -84.853 5.369 1.00 18.27 99 PRO D CA 1
ATOM 10998 C C . PRO D 1 99 ? 34.768 -85.857 5.061 1.00 17.93 99 PRO D C 1
ATOM 10999 O O . PRO D 1 99 ? 34.777 -86.950 5.613 1.00 18.86 99 PRO D O 1
ATOM 11003 N N . THR D 1 100 ? 33.841 -85.503 4.180 1.00 17.40 100 THR D N 1
ATOM 11004 C CA . THR D 1 100 ? 32.787 -86.442 3.834 1.00 17.57 100 THR D CA 1
ATOM 11005 C C . THR D 1 100 ? 33.339 -87.426 2.797 1.00 17.68 100 THR D C 1
ATOM 11006 O O . THR D 1 100 ? 32.891 -87.458 1.657 1.00 18.84 100 THR D O 1
ATOM 11010 N N . THR D 1 101 ? 34.317 -88.229 3.214 1.00 16.13 101 THR D N 1
ATOM 11011 C CA . THR D 1 101 ? 34.957 -89.202 2.339 1.00 16.98 101 THR D CA 1
ATOM 11012 C C . THR D 1 101 ? 34.751 -90.629 2.808 1.00 18.37 101 THR D C 1
ATOM 11013 O O . THR D 1 101 ? 35.423 -91.551 2.332 1.00 18.89 101 THR D O 1
ATOM 11017 N N . THR D 1 102 ? 33.802 -90.806 3.719 1.00 19.58 102 THR D N 1
ATOM 11018 C CA . THR D 1 102 ? 33.494 -92.108 4.293 1.00 20.18 102 THR D CA 1
ATOM 11019 C C . THR D 1 102 ? 32.011 -92.334 4.455 1.00 21.41 102 THR D C 1
ATOM 11020 O O . THR D 1 102 ? 31.259 -91.385 4.653 1.00 24.42 102 THR D O 1
ATOM 11024 N N . LEU D 1 103 ? 31.583 -93.591 4.403 1.00 22.27 103 LEU D N 1
ATOM 11025 C CA . LEU D 1 103 ? 30.169 -93.884 4.574 1.00 20.71 103 LEU D CA 1
ATOM 11026 C C . LEU D 1 103 ? 29.688 -93.318 5.903 1.00 22.12 103 LEU D C 1
ATOM 11027 O O . LEU D 1 103 ? 28.603 -92.731 5.979 1.00 22.48 103 LEU D O 1
ATOM 11032 N N . ASP D 1 104 ? 30.503 -93.490 6.942 1.00 23.66 104 ASP D N 1
ATOM 11033 C CA . ASP D 1 104 ? 30.168 -92.993 8.271 1.00 26.13 104 ASP D CA 1
ATOM 11034 C C . ASP D 1 104 ? 30.046 -91.493 8.265 1.00 25.29 104 ASP D C 1
ATOM 11035 O O . ASP D 1 104 ? 29.038 -90.952 8.697 1.00 28.40 104 ASP D O 1
ATOM 11040 N N . ALA D 1 105 ? 31.078 -90.815 7.781 1.00 23.63 105 ALA D N 1
ATOM 11041 C CA . ALA D 1 105 ? 31.059 -89.360 7.754 1.00 22.51 105 ALA D CA 1
ATOM 11042 C C . ALA D 1 105 ? 29.832 -88.858 7.011 1.00 23.76 105 ALA D C 1
ATOM 11043 O O . ALA D 1 105 ? 29.232 -87.841 7.393 1.00 23.86 105 ALA D O 1
ATOM 11045 N N . PHE D 1 106 ? 29.470 -89.589 5.953 1.00 23.12 106 PHE D N 1
ATOM 11046 C CA . PHE D 1 106 ? 28.338 -89.256 5.102 1.00 22.49 106 PHE D CA 1
ATOM 11047 C C . PHE D 1 106 ? 27.033 -89.403 5.871 1.00 23.77 106 PHE D C 1
ATOM 11048 O O . PHE D 1 106 ? 26.212 -88.480 5.890 1.00 24.13 106 PHE D O 1
ATOM 11056 N N . LEU D 1 107 ? 26.836 -90.566 6.491 1.00 23.41 107 LEU D N 1
ATOM 11057 C CA . LEU D 1 107 ? 25.619 -90.817 7.264 1.00 24.22 107 LEU D CA 1
ATOM 11058 C C . LEU D 1 107 ? 25.436 -89.800 8.386 1.00 24.32 107 LEU D C 1
ATOM 11059 O O . LEU D 1 107 ? 24.310 -89.404 8.704 1.00 23.61 107 LEU D O 1
ATOM 11064 N N . GLU D 1 108 ? 26.547 -89.383 8.984 1.00 22.49 108 GLU D N 1
ATOM 11065 C CA . GLU D 1 108 ? 26.487 -88.423 10.067 1.00 25.59 108 GLU D CA 1
ATOM 11066 C C . GLU D 1 108 ? 26.083 -87.048 9.553 1.00 25.29 108 GLU D C 1
ATOM 11067 O O . GLU D 1 108 ? 25.240 -86.385 10.160 1.00 24.05 108 GLU D O 1
ATOM 11073 N N . LYS D 1 109 ? 26.670 -86.626 8.429 1.00 25.67 109 LYS D N 1
ATOM 11074 C CA . LYS D 1 109 ? 26.347 -85.320 7.859 1.00 23.07 109 LYS D CA 1
ATOM 11075 C C . LYS D 1 109 ? 24.880 -85.279 7.438 1.00 22.70 109 LYS D C 1
ATOM 11076 O O . LYS D 1 109 ? 24.210 -84.266 7.598 1.00 22.72 109 LYS D O 1
ATOM 11082 N N . LYS D 1 110 ? 24.379 -86.392 6.919 1.00 22.08 110 LYS D N 1
ATOM 11083 C CA . LYS D 1 110 ? 22.994 -86.468 6.484 1.00 24.37 110 LYS D CA 1
ATOM 11084 C C . LYS D 1 110 ? 22.034 -86.288 7.653 1.00 26.33 110 LYS D C 1
ATOM 11085 O O . LYS D 1 110 ? 21.006 -85.608 7.542 1.00 25.96 110 LYS D O 1
ATOM 11091 N N . LYS D 1 111 ? 22.385 -86.911 8.771 1.00 26.95 111 LYS D N 1
ATOM 11092 C CA . LYS D 1 111 ? 21.586 -86.847 9.981 1.00 26.68 111 LYS D CA 1
ATOM 11093 C C . LYS D 1 111 ? 21.537 -85.406 10.460 1.00 25.06 111 LYS D C 1
ATOM 11094 O O . LYS D 1 111 ? 20.467 -84.850 10.692 1.00 24.23 111 LYS D O 1
ATOM 11100 N N . GLN D 1 112 ? 22.708 -84.805 10.589 1.00 23.29 112 GLN D N 1
ATOM 11101 C CA . GLN D 1 112 ? 22.824 -83.423 11.028 1.00 25.81 112 GLN D CA 1
ATOM 11102 C C . GLN D 1 112 ? 22.095 -82.455 10.105 1.00 24.83 112 GLN D C 1
ATOM 11103 O O . GLN D 1 112 ? 21.237 -81.685 10.544 1.00 23.59 112 GLN D O 1
ATOM 11109 N N . ALA D 1 113 ? 22.466 -82.491 8.826 1.00 23.18 113 ALA D N 1
ATOM 11110 C CA . ALA D 1 113 ? 21.871 -81.634 7.808 1.00 20.97 113 ALA D CA 1
ATOM 11111 C C . ALA D 1 113 ? 20.350 -81.706 7.859 1.00 20.30 113 ALA D C 1
ATOM 11112 O O . ALA D 1 113 ? 19.666 -80.688 7.751 1.00 18.83 113 ALA D O 1
ATOM 11114 N N . GLY D 1 114 ? 19.829 -82.918 8.019 1.00 18.89 114 GLY D N 1
ATOM 11115 C CA . GLY D 1 114 ? 18.392 -83.093 8.078 1.00 21.20 114 GLY D CA 1
ATOM 11116 C C . GLY D 1 114 ? 17.728 -82.459 9.290 1.00 21.23 114 GLY D C 1
ATOM 11117 O O . GLY D 1 114 ? 16.547 -82.109 9.254 1.00 21.00 114 GLY D O 1
ATOM 11118 N N . GLN D 1 115 ? 18.482 -82.304 10.367 1.00 20.92 115 GLN D N 1
ATOM 11119 C CA . GLN D 1 115 ? 17.936 -81.723 11.577 1.00 22.50 115 GLN D CA 1
ATOM 11120 C C . GLN D 1 115 ? 18.049 -80.217 11.635 1.00 22.28 115 GLN D C 1
ATOM 11121 O O . GLN D 1 115 ? 17.292 -79.565 12.352 1.00 22.16 115 GLN D O 1
ATOM 11127 N N . ARG D 1 116 ? 18.978 -79.642 10.885 1.00 22.50 116 ARG D N 1
ATOM 11128 C CA . ARG D 1 116 ? 19.138 -78.204 10.973 1.00 24.71 116 ARG D CA 1
ATOM 11129 C C . ARG D 1 116 ? 18.916 -77.351 9.733 1.00 25.64 116 ARG D C 1
ATOM 11130 O O . ARG D 1 116 ? 18.725 -76.136 9.852 1.00 25.91 116 ARG D O 1
ATOM 11138 N N . LEU D 1 117 ? 18.927 -77.967 8.553 1.00 24.46 117 LEU D N 1
ATOM 11139 C CA . LEU D 1 117 ? 18.723 -77.224 7.311 1.00 21.16 117 LEU D CA 1
ATOM 11140 C C . LEU D 1 117 ? 17.292 -76.726 7.168 1.00 22.10 117 LEU D C 1
ATOM 11141 O O . LEU D 1 117 ? 16.351 -77.355 7.658 1.00 23.24 117 LEU D O 1
ATOM 11146 N N . LYS D 1 118 ? 17.127 -75.590 6.499 1.00 22.30 118 LYS D N 1
ATOM 11147 C CA . LYS D 1 118 ? 15.800 -75.023 6.308 1.00 20.04 118 LYS D CA 1
ATOM 11148 C C . LYS D 1 118 ? 15.291 -75.141 4.862 1.00 19.63 118 LYS D C 1
ATOM 11149 O O . LYS D 1 118 ? 14.121 -74.883 4.591 1.00 22.40 118 LYS D O 1
ATOM 11155 N N . VAL D 1 119 ? 16.164 -75.512 3.933 1.00 17.10 119 VAL D N 1
ATOM 11156 C CA . VAL D 1 119 ? 15.746 -75.726 2.549 1.00 15.73 119 VAL D CA 1
ATOM 11157 C C . VAL D 1 119 ? 16.123 -77.183 2.255 1.00 16.08 119 VAL D C 1
ATOM 11158 O O . VAL D 1 119 ? 16.828 -77.804 3.044 1.00 15.83 119 VAL D O 1
ATOM 11162 N N . ASP D 1 120 ? 15.654 -77.754 1.156 1.00 15.46 120 ASP D N 1
ATOM 11163 C CA . ASP D 1 120 ? 15.980 -79.154 0.893 1.00 14.50 120 ASP D CA 1
ATOM 11164 C C . ASP D 1 120 ? 17.432 -79.332 0.446 1.00 14.37 120 ASP D C 1
ATOM 11165 O O . ASP D 1 120 ? 18.081 -78.374 0.004 1.00 12.69 120 ASP D O 1
ATOM 11170 N N . PHE D 1 121 ? 17.943 -80.557 0.546 1.00 10.12 121 PHE D N 1
ATOM 11171 C CA . PHE D 1 121 ? 19.332 -80.783 0.201 1.00 10.54 121 PHE D CA 1
ATOM 11172 C C . PHE D 1 121 ? 19.664 -82.166 -0.341 1.00 12.37 121 PHE D C 1
ATOM 11173 O O . PHE D 1 121 ? 18.967 -83.146 -0.080 1.00 14.99 121 PHE D O 1
ATOM 11181 N N . ALA D 1 122 ? 20.767 -82.220 -1.078 1.00 10.93 122 ALA D N 1
ATOM 11182 C CA . ALA D 1 122 ? 21.299 -83.448 -1.636 1.00 11.51 122 ALA D CA 1
ATOM 11183 C C . ALA D 1 122 ? 22.762 -83.417 -1.184 1.00 14.26 122 ALA D C 1
ATOM 11184 O O . ALA D 1 122 ? 23.286 -82.347 -0.855 1.00 14.18 122 ALA D O 1
ATOM 11186 N N . LEU D 1 123 ? 23.433 -84.562 -1.179 1.00 14.10 123 LEU D N 1
ATOM 11187 C CA . LEU D 1 123 ? 24.814 -84.583 -0.736 1.00 12.21 123 LEU D CA 1
ATOM 11188 C C . LEU D 1 123 ? 25.831 -85.197 -1.671 1.00 12.63 123 LEU D C 1
ATOM 11189 O O . LEU D 1 123 ? 25.560 -86.169 -2.372 1.00 14.45 123 LEU D O 1
ATOM 11194 N N . TYR D 1 124 ? 27.018 -84.605 -1.646 1.00 12.58 124 TYR D N 1
ATOM 11195 C CA . TYR D 1 124 ? 28.164 -85.057 -2.419 1.00 12.50 124 TYR D CA 1
ATOM 11196 C C . TYR D 1 124 ? 28.980 -85.931 -1.490 1.00 14.47 124 TYR D C 1
ATOM 11197 O O . TYR D 1 124 ? 28.910 -85.797 -0.270 1.00 16.03 124 TYR D O 1
ATOM 11206 N N . GLY D 1 125 ? 29.773 -86.805 -2.082 1.00 15.03 125 GLY D N 1
ATOM 11207 C CA . GLY D 1 125 ? 30.672 -87.632 -1.316 1.00 13.94 125 GLY D CA 1
ATOM 11208 C C . GLY D 1 125 ? 32.006 -87.101 -1.811 1.00 15.78 125 GLY D C 1
ATOM 11209 O O . GLY D 1 125 ? 32.049 -86.359 -2.797 1.00 17.20 125 GLY D O 1
ATOM 11210 N N . GLY D 1 126 ? 33.094 -87.445 -1.147 1.00 14.99 126 GLY D N 1
ATOM 11211 C CA . GLY D 1 126 ? 34.376 -86.962 -1.607 1.00 12.27 126 GLY D CA 1
ATOM 11212 C C . GLY D 1 126 ? 35.175 -88.070 -2.260 1.00 12.25 126 GLY D C 1
ATOM 11213 O O . GLY D 1 126 ? 35.085 -89.239 -1.881 1.00 12.19 126 GLY D O 1
ATOM 11214 N N . GLY D 1 127 ? 35.952 -87.698 -3.264 1.00 11.75 127 GLY D N 1
ATOM 11215 C CA . GLY D 1 127 ? 36.788 -88.659 -3.944 1.00 11.64 127 GLY D CA 1
ATOM 11216 C C . GLY D 1 127 ? 38.199 -88.167 -3.731 1.00 14.30 127 GLY D C 1
ATOM 11217 O O . GLY D 1 127 ? 38.670 -87.276 -4.445 1.00 16.21 127 GLY D O 1
ATOM 11218 N N . VAL D 1 128 ? 38.868 -88.722 -2.726 1.00 15.28 128 VAL D N 1
ATOM 11219 C CA . VAL D 1 128 ? 40.244 -88.337 -2.406 1.00 14.68 128 VAL D CA 1
ATOM 11220 C C . VAL D 1 128 ? 41.180 -89.535 -2.524 1.00 13.91 128 VAL D C 1
ATOM 11221 O O . VAL D 1 128 ? 40.732 -90.681 -2.646 1.00 12.10 128 VAL D O 1
ATOM 11225 N N . PRO D 1 129 ? 42.494 -89.294 -2.491 1.00 15.54 129 PRO D N 1
ATOM 11226 C CA . PRO D 1 129 ? 43.380 -90.451 -2.616 1.00 16.63 129 PRO D CA 1
ATOM 11227 C C . PRO D 1 129 ? 43.175 -91.489 -1.522 1.00 19.34 129 PRO D C 1
ATOM 11228 O O . PRO D 1 129 ? 43.083 -91.156 -0.332 1.00 18.21 129 PRO D O 1
ATOM 11232 N N . GLY D 1 130 ? 43.044 -92.741 -1.961 1.00 19.84 130 GLY D N 1
ATOM 11233 C CA . GLY D 1 130 ? 42.875 -93.854 -1.057 1.00 17.64 130 GLY D CA 1
ATOM 11234 C C . GLY D 1 130 ? 41.496 -94.213 -0.558 1.00 20.54 130 GLY D C 1
ATOM 11235 O O . GLY D 1 130 ? 41.380 -95.159 0.219 1.00 23.95 130 GLY D O 1
ATOM 11236 N N . ASN D 1 131 ? 40.443 -93.511 -0.969 1.00 20.35 131 ASN D N 1
ATOM 11237 C CA . ASN D 1 131 ? 39.120 -93.869 -0.457 1.00 19.30 131 ASN D CA 1
ATOM 11238 C C . ASN D 1 131 ? 38.220 -94.470 -1.516 1.00 20.04 131 ASN D C 1
ATOM 11239 O O . ASN D 1 131 ? 37.004 -94.549 -1.349 1.00 18.61 131 ASN D O 1
ATOM 11244 N N . LEU D 1 132 ? 38.837 -94.937 -2.593 1.00 21.69 132 LEU D N 1
ATOM 11245 C CA . LEU D 1 132 ? 38.103 -95.510 -3.715 1.00 23.97 132 LEU D CA 1
ATOM 11246 C C . LEU D 1 132 ? 36.898 -96.396 -3.363 1.00 25.63 132 LEU D C 1
ATOM 11247 O O . LEU D 1 132 ? 35.807 -96.215 -3.900 1.00 27.57 132 LEU D O 1
ATOM 11252 N N . PRO D 1 133 ? 37.072 -97.361 -2.454 1.00 27.56 133 PRO D N 1
ATOM 11253 C CA . PRO D 1 133 ? 35.945 -98.231 -2.093 1.00 26.51 133 PRO D CA 1
ATOM 11254 C C . PRO D 1 133 ? 34.794 -97.578 -1.338 1.00 25.71 133 PRO D C 1
ATOM 11255 O O . PRO D 1 133 ? 33.704 -98.144 -1.273 1.00 26.41 133 PRO D O 1
ATOM 11259 N N . GLU D 1 134 ? 35.024 -96.401 -0.767 1.00 24.12 134 GLU D N 1
ATOM 11260 C CA . GLU D 1 134 ? 33.959 -95.715 -0.039 1.00 24.92 134 GLU D CA 1
ATOM 11261 C C . GLU D 1 134 ? 32.937 -95.112 -1.003 1.00 25.35 134 GLU D C 1
ATOM 11262 O O . GLU D 1 134 ? 31.772 -94.906 -0.645 1.00 26.13 134 GLU D O 1
ATOM 11268 N N . ILE D 1 135 ? 33.380 -94.820 -2.222 1.00 23.57 135 ILE D N 1
ATOM 11269 C CA . ILE D 1 135 ? 32.512 -94.222 -3.226 1.00 22.59 135 ILE D CA 1
ATOM 11270 C C . ILE D 1 135 ? 31.268 -95.047 -3.497 1.00 24.72 135 ILE D C 1
ATOM 11271 O O . ILE D 1 135 ? 30.158 -94.520 -3.500 1.00 26.40 135 ILE D O 1
ATOM 11276 N N . ARG D 1 136 ? 31.453 -96.338 -3.725 1.00 25.37 136 ARG D N 1
ATOM 11277 C CA . ARG D 1 136 ? 30.336 -97.232 -3.975 1.00 27.02 136 ARG D CA 1
ATOM 11278 C C . ARG D 1 136 ? 29.372 -97.176 -2.790 1.00 25.92 136 ARG D C 1
ATOM 11279 O O . ARG D 1 136 ? 28.153 -97.170 -2.960 1.00 23.23 136 ARG D O 1
ATOM 11287 N N . LYS D 1 137 ? 29.938 -97.127 -1.585 1.00 26.17 137 LYS D N 1
ATOM 11288 C CA . LYS D 1 137 ? 29.158 -97.089 -0.350 1.00 27.32 137 LYS D CA 1
ATOM 11289 C C . LYS D 1 137 ? 28.283 -95.849 -0.219 1.00 28.08 137 LYS D C 1
ATOM 11290 O O . LYS D 1 137 ? 27.099 -95.939 0.139 1.00 26.15 137 LYS D O 1
ATOM 11296 N N . MET D 1 138 ? 28.881 -94.685 -0.479 1.00 27.23 138 MET D N 1
ATOM 11297 C CA . MET D 1 138 ? 28.145 -93.431 -0.381 1.00 26.27 138 MET D CA 1
ATOM 11298 C C . MET D 1 138 ? 27.077 -93.358 -1.471 1.00 26.46 138 MET D C 1
ATOM 11299 O O . MET D 1 138 ? 25.972 -92.850 -1.240 1.00 24.35 138 MET D O 1
ATOM 11304 N N . HIS D 1 139 ? 27.407 -93.878 -2.652 1.00 26.09 139 HIS D N 1
ATOM 11305 C CA . HIS D 1 139 ? 26.465 -93.906 -3.762 1.00 26.49 139 HIS D CA 1
ATOM 11306 C C . HIS D 1 139 ? 25.206 -94.632 -3.304 1.00 26.64 139 HIS D C 1
ATOM 11307 O O . HIS D 1 139 ? 24.087 -94.119 -3.460 1.00 25.22 139 HIS D O 1
ATOM 11314 N N . ASP D 1 140 ? 25.403 -95.826 -2.734 1.00 26.18 140 ASP D N 1
ATOM 11315 C CA . ASP D 1 140 ? 24.297 -96.642 -2.242 1.00 26.45 140 ASP D CA 1
ATOM 11316 C C . ASP D 1 140 ? 23.552 -95.995 -1.079 1.00 25.41 140 ASP D C 1
ATOM 11317 O O . ASP D 1 140 ? 22.388 -96.307 -0.834 1.00 26.32 140 ASP D O 1
ATOM 11322 N N . ALA D 1 141 ? 24.210 -95.088 -0.365 1.00 24.39 141 ALA D N 1
ATOM 11323 C CA . ALA D 1 141 ? 23.550 -94.420 0.749 1.00 22.15 141 ALA D CA 1
ATOM 11324 C C . ALA D 1 141 ? 22.812 -93.172 0.281 1.00 23.01 141 ALA D C 1
ATOM 11325 O O . ALA D 1 141 ? 22.229 -92.457 1.098 1.00 24.00 141 ALA D O 1
ATOM 11327 N N . GLY D 1 142 ? 22.851 -92.893 -1.021 1.00 20.71 142 GLY D N 1
ATOM 11328 C CA . GLY D 1 142 ? 22.132 -91.735 -1.519 1.00 20.29 142 GLY D CA 1
ATOM 11329 C C . GLY D 1 142 ? 22.890 -90.536 -2.061 1.00 20.37 142 GLY D C 1
ATOM 11330 O O . GLY D 1 142 ? 22.267 -89.555 -2.474 1.00 20.95 142 GLY D O 1
ATOM 11331 N N . ALA D 1 143 ? 24.215 -90.584 -2.067 1.00 18.43 143 ALA D N 1
ATOM 11332 C CA . ALA D 1 143 ? 24.979 -89.460 -2.599 1.00 19.11 143 ALA D CA 1
ATOM 11333 C C . ALA D 1 143 ? 24.578 -89.255 -4.062 1.00 19.97 143 ALA D C 1
ATOM 11334 O O . ALA D 1 143 ? 24.427 -90.231 -4.793 1.00 22.97 143 ALA D O 1
ATOM 11336 N N . VAL D 1 144 ? 24.392 -88.010 -4.493 1.00 16.52 144 VAL D N 1
ATOM 11337 C CA . VAL D 1 144 ? 24.030 -87.783 -5.887 1.00 15.28 144 VAL D CA 1
ATOM 11338 C C . VAL D 1 144 ? 25.256 -87.715 -6.766 1.00 15.23 144 VAL D C 1
ATOM 11339 O O . VAL D 1 144 ? 25.177 -87.977 -7.962 1.00 19.27 144 VAL D O 1
ATOM 11343 N N . GLY D 1 145 ? 26.383 -87.352 -6.170 1.00 12.53 145 GLY D N 1
ATOM 11344 C CA . GLY D 1 145 ? 27.610 -87.252 -6.928 1.00 10.93 145 GLY D CA 1
ATOM 11345 C C . GLY D 1 145 ? 28.826 -87.143 -6.029 1.00 12.22 145 GLY D C 1
ATOM 11346 O O . GLY D 1 145 ? 28.711 -87.251 -4.807 1.00 11.94 145 GLY D O 1
ATOM 11347 N N . PHE D 1 146 ? 29.990 -86.919 -6.638 1.00 9.95 146 PHE D N 1
ATOM 11348 C CA . PHE D 1 146 ? 31.238 -86.817 -5.908 1.00 9.39 146 PHE D CA 1
ATOM 11349 C C . PHE D 1 146 ? 32.132 -85.724 -6.430 1.00 10.04 146 PHE D C 1
ATOM 11350 O O . PHE D 1 146 ? 32.067 -85.349 -7.606 1.00 11.44 146 PHE D O 1
ATOM 11370 N N . SER D 1 148 ? 36.260 -84.244 -6.617 1.00 6.65 148 SER D N 1
ATOM 11371 C CA . SER D 1 148 ? 37.683 -84.543 -6.501 1.00 7.89 148 SER D CA 1
ATOM 11372 C C . SER D 1 148 ? 38.385 -83.266 -6.917 1.00 11.51 148 SER D C 1
ATOM 11373 O O . SER D 1 148 ? 37.843 -82.494 -7.718 1.00 13.06 148 SER D O 1
ATOM 11376 N N . MET D 1 149 ? 39.576 -83.020 -6.388 1.00 11.49 149 MET D N 1
ATOM 11377 C CA . MET D 1 149 ? 40.275 -81.807 -6.765 1.00 14.07 149 MET D CA 1
ATOM 11378 C C . MET D 1 149 ? 41.578 -82.126 -7.455 1.00 15.13 149 MET D C 1
ATOM 11379 O O . MET D 1 149 ? 42.276 -83.078 -7.082 1.00 16.79 149 MET D O 1
ATOM 11384 N N . MET D 1 150 ? 41.899 -81.334 -8.472 1.00 13.07 150 MET D N 1
ATOM 11385 C CA . MET D 1 150 ? 43.133 -81.523 -9.212 1.00 15.80 150 MET D CA 1
ATOM 11386 C C . MET D 1 150 ? 44.172 -80.572 -8.651 1.00 16.17 150 MET D C 1
ATOM 11387 O O . MET D 1 150 ? 45.355 -80.688 -8.949 1.00 15.97 150 MET D O 1
ATOM 11392 N N . ALA D 1 151 ? 43.704 -79.635 -7.832 1.00 19.22 151 ALA D N 1
ATOM 11393 C CA . ALA D 1 151 ? 44.553 -78.652 -7.165 1.00 25.24 151 ALA D CA 1
ATOM 11394 C C . ALA D 1 151 ? 43.880 -78.462 -5.810 1.00 31.78 151 ALA D C 1
ATOM 11395 O O . ALA D 1 151 ? 42.690 -78.134 -5.740 1.00 31.47 151 ALA D O 1
ATOM 11397 N N . ALA D 1 152 ? 44.637 -78.694 -4.735 1.00 40.52 152 ALA D N 1
ATOM 11398 C CA . ALA D 1 152 ? 44.102 -78.612 -3.375 1.00 46.16 152 ALA D CA 1
ATOM 11399 C C . ALA D 1 152 ? 43.783 -77.202 -2.975 1.00 50.98 152 ALA D C 1
ATOM 11400 O O . ALA D 1 152 ? 43.881 -76.284 -3.777 1.00 51.34 152 ALA D O 1
ATOM 11402 N N . SER D 1 153 ? 43.376 -77.046 -1.724 1.00 60.48 153 SER D N 1
ATOM 11403 C CA . SER D 1 153 ? 43.055 -75.731 -1.177 1.00 69.13 153 SER D CA 1
ATOM 11404 C C . SER D 1 153 ? 43.148 -75.844 0.343 1.00 71.93 153 SER D C 1
ATOM 11405 O O . SER D 1 153 ? 43.516 -74.883 1.033 1.00 73.04 153 SER D O 1
ATOM 11408 N N . VAL D 1 154 ? 42.817 -77.034 0.844 1.00 73.53 154 VAL D N 1
ATOM 11409 C CA . VAL D 1 154 ? 42.864 -77.321 2.271 1.00 74.49 154 VAL D CA 1
ATOM 11410 C C . VAL D 1 154 ? 43.615 -78.628 2.469 1.00 75.02 154 VAL D C 1
ATOM 11411 O O . VAL D 1 154 ? 43.022 -79.645 2.823 1.00 74.35 154 VAL D O 1
ATOM 11415 N N . PRO D 1 155 ? 44.938 -78.619 2.223 1.00 76.30 155 PRO D N 1
ATOM 11416 C CA . PRO D 1 155 ? 45.777 -79.815 2.377 1.00 75.95 155 PRO D CA 1
ATOM 11417 C C . PRO D 1 155 ? 45.598 -80.477 3.747 1.00 75.01 155 PRO D C 1
ATOM 11418 O O . PRO D 1 155 ? 45.403 -79.791 4.758 1.00 74.29 155 PRO D O 1
ATOM 11422 N N . GLY D 1 156 ? 45.662 -81.812 3.761 1.00 73.32 156 GLY D N 1
ATOM 11423 C CA . GLY D 1 156 ? 45.480 -82.573 4.989 1.00 70.43 156 GLY D CA 1
ATOM 11424 C C . GLY D 1 156 ? 44.016 -82.955 5.182 1.00 68.14 156 GLY D C 1
ATOM 11425 O O . GLY D 1 156 ? 43.686 -84.116 5.448 1.00 68.74 156 GLY D O 1
ATOM 11426 N N . MET D 1 157 ? 43.143 -81.958 5.044 1.00 64.00 157 MET D N 1
ATOM 11427 C CA . MET D 1 157 ? 41.700 -82.124 5.171 1.00 58.81 157 MET D CA 1
ATOM 11428 C C . MET D 1 157 ? 41.132 -82.754 3.878 1.00 54.95 157 MET D C 1
ATOM 11429 O O . MET D 1 157 ? 40.546 -83.839 3.911 1.00 55.06 157 MET D O 1
ATOM 11434 N N . PHE D 1 158 ? 41.314 -82.079 2.744 1.00 47.85 158 PHE D N 1
ATOM 11435 C CA . PHE D 1 158 ? 40.849 -82.603 1.461 1.00 37.97 158 PHE D CA 1
ATOM 11436 C C . PHE D 1 158 ? 42.020 -82.510 0.480 1.00 34.56 158 PHE D C 1
ATOM 11437 O O . PHE D 1 158 ? 42.444 -81.409 0.123 1.00 35.07 158 PHE D O 1
ATOM 11445 N N . ASP D 1 159 ? 42.542 -83.653 0.039 1.00 31.58 159 ASP D N 1
ATOM 11446 C CA . ASP D 1 159 ? 43.691 -83.636 -0.871 1.00 30.78 159 ASP D CA 1
ATOM 11447 C C . ASP D 1 159 ? 43.370 -83.776 -2.344 1.00 26.52 159 ASP D C 1
ATOM 11448 O O . ASP D 1 159 ? 42.340 -84.330 -2.732 1.00 24.53 159 ASP D O 1
ATOM 11453 N N . ALA D 1 160 ? 44.281 -83.279 -3.168 1.00 20.08 160 ALA D N 1
ATOM 11454 C CA . ALA D 1 160 ? 44.114 -83.381 -4.600 1.00 18.06 160 ALA D CA 1
ATOM 11455 C C . ALA D 1 160 ? 44.495 -84.805 -5.005 1.00 17.55 160 ALA D C 1
ATOM 11456 O O . ALA D 1 160 ? 45.236 -85.486 -4.293 1.00 18.34 160 ALA D O 1
ATOM 11458 N N . VAL D 1 161 ? 43.973 -85.262 -6.137 1.00 16.34 161 VAL D N 1
ATOM 11459 C CA . VAL D 1 161 ? 44.303 -86.596 -6.625 1.00 15.13 161 VAL D CA 1
ATOM 11460 C C . VAL D 1 161 ? 45.254 -86.484 -7.814 1.00 15.25 161 VAL D C 1
ATOM 11461 O O . VAL D 1 161 ? 45.319 -85.446 -8.476 1.00 17.62 161 VAL D O 1
ATOM 11465 N N . SER D 1 162 ? 46.011 -87.535 -8.078 1.00 12.53 162 SER D N 1
ATOM 11466 C CA . SER D 1 162 ? 46.904 -87.502 -9.227 1.00 13.34 162 SER D CA 1
ATOM 11467 C C . SER D 1 162 ? 46.081 -87.973 -10.420 1.00 14.72 162 SER D C 1
ATOM 11468 O O . SER D 1 162 ? 44.943 -88.416 -10.253 1.00 16.71 162 SER D O 1
ATOM 11471 N N . ASP D 1 163 ? 46.639 -87.895 -11.622 1.00 15.01 163 ASP D N 1
ATOM 11472 C CA . ASP D 1 163 ? 45.883 -88.330 -12.792 1.00 13.78 163 ASP D CA 1
ATOM 11473 C C . ASP D 1 163 ? 45.442 -89.791 -12.676 1.00 14.40 163 ASP D C 1
ATOM 11474 O O . ASP D 1 163 ? 44.335 -90.138 -13.065 1.00 16.80 163 ASP D O 1
ATOM 11479 N N . GLY D 1 164 ? 46.286 -90.639 -12.107 1.00 14.70 164 GLY D N 1
ATOM 11480 C CA . GLY D 1 164 ? 45.943 -92.043 -11.952 1.00 13.75 164 GLY D CA 1
ATOM 11481 C C . GLY D 1 164 ? 44.797 -92.225 -10.975 1.00 13.64 164 GLY D C 1
ATOM 11482 O O . GLY D 1 164 ? 43.850 -92.974 -11.232 1.00 12.94 164 GLY D O 1
ATOM 11483 N N . GLU D 1 165 ? 44.863 -91.531 -9.847 1.00 12.91 165 GLU D N 1
ATOM 11484 C CA . GLU D 1 165 ? 43.800 -91.647 -8.855 1.00 14.26 165 GLU D CA 1
ATOM 11485 C C . GLU D 1 165 ? 42.517 -91.073 -9.440 1.00 12.80 165 GLU D C 1
ATOM 11486 O O . GLU D 1 165 ? 41.436 -91.646 -9.286 1.00 12.04 165 GLU D O 1
ATOM 11492 N N . LEU D 1 166 ? 42.649 -89.933 -10.115 1.00 12.17 166 LEU D N 1
ATOM 11493 C CA . LEU D 1 166 ? 41.509 -89.288 -10.748 1.00 11.63 166 LEU D CA 1
ATOM 11494 C C . LEU D 1 166 ? 40.903 -90.234 -11.786 1.00 12.27 166 LEU D C 1
ATOM 11495 O O . LEU D 1 166 ? 39.683 -90.355 -11.895 1.00 11.01 166 LEU D O 1
ATOM 11500 N N . PHE D 1 167 ? 41.756 -90.912 -12.546 1.00 12.04 167 PHE D N 1
ATOM 11501 C CA . PHE D 1 167 ? 41.271 -91.846 -13.550 1.00 12.00 167 PHE D CA 1
ATOM 11502 C C . PHE D 1 167 ? 40.512 -93.010 -12.925 1.00 13.23 167 PHE D C 1
ATOM 11503 O O . PHE D 1 167 ? 39.477 -93.433 -13.444 1.00 11.64 167 PHE D O 1
ATOM 11511 N N . GLU D 1 168 ? 41.022 -93.534 -11.812 1.00 15.78 168 GLU D N 1
ATOM 11512 C CA . GLU D 1 168 ? 40.350 -94.656 -11.150 1.00 18.72 168 GLU D CA 1
ATOM 11513 C C . GLU D 1 168 ? 39.000 -94.212 -10.604 1.00 18.79 168 GLU D C 1
ATOM 11514 O O . GLU D 1 168 ? 38.033 -94.979 -10.600 1.00 20.32 168 GLU D O 1
ATOM 11520 N N . ILE D 1 169 ? 38.939 -92.964 -10.144 1.00 17.34 169 ILE D N 1
ATOM 11521 C CA . ILE D 1 169 ? 37.702 -92.422 -9.611 1.00 13.17 169 ILE D CA 1
ATOM 11522 C C . ILE D 1 169 ? 36.700 -92.305 -10.749 1.00 11.88 169 ILE D C 1
ATOM 11523 O O . ILE D 1 169 ? 35.537 -92.646 -10.580 1.00 8.80 169 ILE D O 1
ATOM 11528 N N . PHE D 1 170 ? 37.159 -91.839 -11.913 1.00 12.27 170 PHE D N 1
ATOM 11529 C CA . PHE D 1 170 ? 36.290 -91.700 -13.079 1.00 12.79 170 PHE D CA 1
ATOM 11530 C C . PHE D 1 170 ? 35.680 -93.051 -13.425 1.00 16.89 170 PHE D C 1
ATOM 11531 O O . PHE D 1 170 ? 34.480 -93.143 -13.709 1.00 17.21 170 PHE D O 1
ATOM 11539 N N . GLN D 1 171 ? 36.492 -94.104 -13.400 1.00 16.70 171 GLN D N 1
ATOM 11540 C CA . GLN D 1 171 ? 35.964 -95.428 -13.702 1.00 16.00 171 GLN D CA 1
ATOM 11541 C C . GLN D 1 171 ? 34.929 -95.865 -12.680 1.00 16.18 171 GLN D C 1
ATOM 11542 O O . GLN D 1 171 ? 33.891 -96.403 -13.060 1.00 19.77 171 GLN D O 1
ATOM 11548 N N . GLU D 1 172 ? 35.184 -95.656 -11.391 1.00 14.24 172 GLU D N 1
ATOM 11549 C CA . GLU D 1 172 ? 34.179 -96.059 -10.410 1.00 16.69 172 GLU D CA 1
ATOM 11550 C C . GLU D 1 172 ? 32.882 -95.294 -10.649 1.00 16.89 172 GLU D C 1
ATOM 11551 O O . GLU D 1 172 ? 31.809 -95.892 -10.678 1.00 17.20 172 GLU D O 1
ATOM 11557 N N . ILE D 1 173 ? 32.986 -93.976 -10.823 1.00 16.06 173 ILE D N 1
ATOM 11558 C CA . ILE D 1 173 ? 31.819 -93.132 -11.059 1.00 15.97 173 ILE D CA 1
ATOM 11559 C C . ILE D 1 173 ? 31.007 -93.609 -12.256 1.00 16.69 173 ILE D C 1
ATOM 11560 O O . ILE D 1 173 ? 29.773 -93.616 -12.216 1.00 17.41 173 ILE D O 1
ATOM 11565 N N . ALA D 1 174 ? 31.695 -94.007 -13.321 1.00 15.09 174 ALA D N 1
ATOM 11566 C CA . ALA D 1 174 ? 31.009 -94.477 -14.513 1.00 15.85 174 ALA D CA 1
ATOM 11567 C C . ALA D 1 174 ? 30.251 -95.748 -14.216 1.00 17.60 174 ALA D C 1
ATOM 11568 O O . ALA D 1 174 ? 29.116 -95.918 -14.654 1.00 20.69 174 ALA D O 1
ATOM 11570 N N . ALA D 1 175 ? 30.884 -96.640 -13.464 1.00 18.75 175 ALA D N 1
ATOM 11571 C CA . ALA D 1 175 ? 30.276 -97.913 -13.114 1.00 20.99 175 ALA D CA 1
ATOM 11572 C C . ALA D 1 175 ? 29.072 -97.779 -12.180 1.00 23.42 175 ALA D C 1
ATOM 11573 O O . ALA D 1 175 ? 28.201 -98.638 -12.174 1.00 26.00 175 ALA D O 1
ATOM 11575 N N . CYS D 1 176 ? 29.027 -96.713 -11.388 1.00 25.15 176 CYS D N 1
ATOM 11576 C CA . CYS D 1 176 ? 27.916 -96.487 -10.462 1.00 24.80 176 CYS D CA 1
ATOM 11577 C C . CYS D 1 176 ? 26.831 -95.689 -11.143 1.00 23.12 176 CYS D C 1
ATOM 11578 O O . CYS D 1 176 ? 25.696 -95.651 -10.672 1.00 23.63 176 CYS D O 1
ATOM 11581 N N . GLY D 1 177 ? 27.197 -95.039 -12.245 1.00 22.53 177 GLY D N 1
ATOM 11582 C CA . GLY D 1 177 ? 26.253 -94.214 -12.974 1.00 21.60 177 GLY D CA 1
ATOM 11583 C C . GLY D 1 177 ? 25.997 -92.939 -12.196 1.00 21.89 177 GLY D C 1
ATOM 11584 O O . GLY D 1 177 ? 24.896 -92.384 -12.222 1.00 25.61 177 GLY D O 1
ATOM 11585 N N . SER D 1 178 ? 27.023 -92.478 -11.491 1.00 19.22 178 SER D N 1
ATOM 11586 C CA . SER D 1 178 ? 26.915 -91.281 -10.685 1.00 18.57 178 SER D CA 1
ATOM 11587 C C . SER D 1 178 ? 27.429 -90.093 -11.479 1.00 19.75 178 SER D C 1
ATOM 11588 O O . SER D 1 178 ? 27.482 -90.137 -12.705 1.00 22.67 178 SER D O 1
ATOM 11591 N N . VAL D 1 179 ? 27.802 -89.030 -10.776 1.00 17.93 179 VAL D N 1
ATOM 11592 C CA . VAL D 1 179 ? 28.331 -87.822 -11.400 1.00 13.98 179 VAL D CA 1
ATOM 11593 C C . VAL D 1 179 ? 29.608 -87.461 -10.659 1.00 12.98 179 VAL D C 1
ATOM 11594 O O . VAL D 1 179 ? 29.683 -87.637 -9.450 1.00 15.97 179 VAL D O 1
ATOM 11598 N N . ILE D 1 180 ? 30.614 -86.978 -11.376 1.00 10.54 180 ILE D N 1
ATOM 11599 C CA . ILE D 1 180 ? 31.847 -86.544 -10.739 1.00 9.14 180 ILE D CA 1
ATOM 11600 C C . ILE D 1 180 ? 32.066 -85.091 -11.167 1.00 11.24 180 ILE D C 1
ATOM 11601 O O . ILE D 1 180 ? 31.941 -84.755 -12.347 1.00 14.12 180 ILE D O 1
ATOM 11606 N N . VAL D 1 181 ? 32.340 -84.219 -10.208 1.00 8.07 181 VAL D N 1
ATOM 11607 C CA . VAL D 1 181 ? 32.604 -82.831 -10.536 1.00 4.90 181 VAL D CA 1
ATOM 11608 C C . VAL D 1 181 ? 34.033 -82.633 -10.070 1.00 5.97 181 VAL D C 1
ATOM 11609 O O . VAL D 1 181 ? 34.461 -83.275 -9.114 1.00 7.26 181 VAL D O 1
ATOM 11613 N N . VAL D 1 182 ? 34.790 -81.776 -10.738 1.00 7.10 182 VAL D N 1
ATOM 11614 C CA . VAL D 1 182 ? 36.172 -81.561 -10.325 1.00 7.68 182 VAL D CA 1
ATOM 11615 C C . VAL D 1 182 ? 36.518 -80.091 -10.324 1.00 8.71 182 VAL D C 1
ATOM 11616 O O . VAL D 1 182 ? 35.868 -79.288 -10.989 1.00 9.67 182 VAL D O 1
ATOM 11620 N N . HIS D 1 183 ? 37.543 -79.753 -9.552 1.00 8.44 183 HIS D N 1
ATOM 11621 C CA . HIS D 1 183 ? 38.061 -78.395 -9.497 1.00 10.01 183 HIS D CA 1
ATOM 11622 C C . HIS D 1 183 ? 39.271 -78.549 -10.417 1.00 12.09 183 HIS D C 1
ATOM 11623 O O . HIS D 1 183 ? 40.245 -79.229 -10.070 1.00 12.23 183 HIS D O 1
ATOM 11630 N N . ALA D 1 184 ? 39.220 -77.948 -11.596 1.00 11.42 184 ALA D N 1
ATOM 11631 C CA . ALA D 1 184 ? 40.330 -78.127 -12.515 1.00 10.99 184 ALA D CA 1
ATOM 11632 C C . ALA D 1 184 ? 41.369 -77.032 -12.612 1.00 10.94 184 ALA D C 1
ATOM 11633 O O . ALA D 1 184 ? 41.150 -76.010 -13.255 1.00 11.73 184 ALA D O 1
ATOM 11635 N N . GLU D 1 185 ? 42.507 -77.263 -11.968 1.00 12.13 185 GLU D N 1
ATOM 11636 C CA . GLU D 1 185 ? 43.645 -76.351 -12.037 1.00 13.83 185 GLU D CA 1
ATOM 11637 C C . GLU D 1 185 ? 44.883 -77.214 -11.942 1.00 12.91 185 GLU D C 1
ATOM 11638 O O . GLU D 1 185 ? 44.799 -78.374 -11.559 1.00 13.77 185 GLU D O 1
ATOM 11644 N N . ASN D 1 186 ? 46.031 -76.673 -12.316 1.00 13.67 186 ASN D N 1
ATOM 11645 C CA . ASN D 1 186 ? 47.251 -77.459 -12.235 1.00 14.04 186 ASN D CA 1
ATOM 11646 C C . ASN D 1 186 ? 48.002 -77.071 -10.960 1.00 15.24 186 ASN D C 1
ATOM 11647 O O . ASN D 1 186 ? 48.632 -76.015 -10.882 1.00 12.07 186 ASN D O 1
ATOM 11652 N N . GLU D 1 187 ? 47.912 -77.940 -9.960 1.00 16.84 187 GLU D N 1
ATOM 11653 C CA . GLU D 1 187 ? 48.538 -77.709 -8.664 1.00 20.25 187 GLU D CA 1
ATOM 11654 C C . GLU D 1 187 ? 50.005 -77.322 -8.724 1.00 17.87 187 GLU D C 1
ATOM 11655 O O . GLU D 1 187 ? 50.433 -76.318 -8.165 1.00 17.95 187 GLU D O 1
ATOM 11661 N N . THR D 1 188 ? 50.762 -78.145 -9.421 1.00 16.86 188 THR D N 1
ATOM 11662 C CA . THR D 1 188 ? 52.189 -77.982 -9.568 1.00 15.26 188 THR D CA 1
ATOM 11663 C C . THR D 1 188 ? 52.671 -76.720 -10.263 1.00 14.16 188 THR D C 1
ATOM 11664 O O . THR D 1 188 ? 53.716 -76.182 -9.909 1.00 13.01 188 THR D O 1
ATOM 11668 N N . ILE D 1 189 ? 51.922 -76.261 -11.259 1.00 14.38 189 ILE D N 1
ATOM 11669 C CA . ILE D 1 189 ? 52.290 -75.051 -11.986 1.00 12.52 189 ILE D CA 1
ATOM 11670 C C . ILE D 1 189 ? 51.970 -73.850 -11.121 1.00 13.32 189 ILE D C 1
ATOM 11671 O O . ILE D 1 189 ? 52.725 -72.880 -11.086 1.00 14.11 189 ILE D O 1
ATOM 11676 N N . ILE D 1 190 ? 50.854 -73.919 -10.408 1.00 15.16 190 ILE D N 1
ATOM 11677 C CA . ILE D 1 190 ? 50.479 -72.830 -9.530 1.00 15.67 190 ILE D CA 1
ATOM 11678 C C . ILE D 1 190 ? 51.584 -72.631 -8.501 1.00 19.58 190 ILE D C 1
ATOM 11679 O O . ILE D 1 190 ? 51.990 -71.502 -8.238 1.00 22.29 190 ILE D O 1
ATOM 11684 N N . GLN D 1 191 ? 52.088 -73.720 -7.930 1.00 21.16 191 GLN D N 1
ATOM 11685 C CA . GLN D 1 191 ? 53.161 -73.606 -6.950 1.00 23.53 191 GLN D CA 1
ATOM 11686 C C . GLN D 1 191 ? 54.384 -72.930 -7.551 1.00 24.28 191 GLN D C 1
ATOM 11687 O O . GLN D 1 191 ? 54.947 -72.012 -6.951 1.00 26.57 191 GLN D O 1
ATOM 11693 N N . ALA D 1 192 ? 54.799 -73.385 -8.731 1.00 21.22 192 ALA D N 1
ATOM 11694 C CA . ALA D 1 192 ? 55.965 -72.808 -9.387 1.00 20.96 192 ALA D CA 1
ATOM 11695 C C . ALA D 1 192 ? 55.766 -71.323 -9.639 1.00 21.89 192 ALA D C 1
ATOM 11696 O O . ALA D 1 192 ? 56.641 -70.510 -9.334 1.00 24.62 192 ALA D O 1
ATOM 11698 N N . LEU D 1 193 ? 54.620 -70.963 -10.197 1.00 20.21 193 LEU D N 1
ATOM 11699 C CA . LEU D 1 193 ? 54.352 -69.564 -10.460 1.00 21.89 193 LEU D CA 1
ATOM 11700 C C . LEU D 1 193 ? 54.295 -68.740 -9.164 1.00 24.33 193 LEU D C 1
ATOM 11701 O O . LEU D 1 193 ? 54.752 -67.599 -9.134 1.00 24.55 193 LEU D O 1
ATOM 11706 N N . GLN D 1 194 ? 53.742 -69.308 -8.096 1.00 25.41 194 GLN D N 1
ATOM 11707 C CA . GLN D 1 194 ? 53.670 -68.580 -6.833 1.00 30.32 194 GLN D CA 1
ATOM 11708 C C . GLN D 1 194 ? 55.054 -68.170 -6.380 1.00 33.80 194 GLN D C 1
ATOM 11709 O O . GLN D 1 194 ? 55.265 -67.032 -5.959 1.00 34.86 194 GLN D O 1
ATOM 11715 N N . LYS D 1 195 ? 55.992 -69.112 -6.457 1.00 36.02 195 LYS D N 1
ATOM 11716 C CA . LYS D 1 195 ? 57.360 -68.844 -6.053 1.00 36.30 195 LYS D CA 1
ATOM 11717 C C . LYS D 1 195 ? 57.967 -67.761 -6.913 1.00 35.46 195 LYS D C 1
ATOM 11718 O O . LYS D 1 195 ? 58.543 -66.819 -6.386 1.00 38.56 195 LYS D O 1
ATOM 11724 N N . GLN D 1 196 ? 57.830 -67.868 -8.228 1.00 34.47 196 GLN D N 1
ATOM 11725 C CA . GLN D 1 196 ? 58.404 -66.851 -9.097 1.00 35.52 196 GLN D CA 1
ATOM 11726 C C . GLN D 1 196 ? 57.816 -65.483 -8.756 1.00 35.89 196 GLN D C 1
ATOM 11727 O O . GLN D 1 196 ? 58.556 -64.526 -8.536 1.00 36.88 196 GLN D O 1
ATOM 11733 N N . ILE D 1 197 ? 56.488 -65.403 -8.700 1.00 34.23 197 ILE D N 1
ATOM 11734 C CA . ILE D 1 197 ? 55.796 -64.149 -8.405 1.00 32.38 197 ILE D CA 1
ATOM 11735 C C . ILE D 1 197 ? 56.090 -63.583 -7.020 1.00 33.30 197 ILE D C 1
ATOM 11736 O O . ILE D 1 197 ? 56.282 -62.374 -6.876 1.00 31.88 197 ILE D O 1
ATOM 11741 N N . LYS D 1 198 ? 56.121 -64.437 -6.002 1.00 33.54 198 LYS D N 1
ATOM 11742 C CA . LYS D 1 198 ? 56.424 -63.961 -4.659 1.00 35.57 198 LYS D CA 1
ATOM 11743 C C . LYS D 1 198 ? 57.843 -63.408 -4.641 1.00 36.57 198 LYS D C 1
ATOM 11744 O O . LYS D 1 198 ? 58.097 -62.340 -4.088 1.00 38.27 198 LYS D O 1
ATOM 11750 N N . ALA D 1 199 ? 58.767 -64.128 -5.266 1.00 37.34 199 ALA D N 1
ATOM 11751 C CA . ALA D 1 199 ? 60.155 -63.689 -5.318 1.00 37.00 199 ALA D CA 1
ATOM 11752 C C . ALA D 1 199 ? 60.279 -62.292 -5.930 1.00 37.68 199 ALA D C 1
ATOM 11753 O O . ALA D 1 199 ? 61.080 -61.481 -5.482 1.00 40.53 199 ALA D O 1
ATOM 11755 N N . ALA D 1 200 ? 59.495 -62.011 -6.961 1.00 37.55 200 ALA D N 1
ATOM 11756 C CA . ALA D 1 200 ? 59.542 -60.705 -7.601 1.00 35.56 200 ALA D CA 1
ATOM 11757 C C . ALA D 1 200 ? 58.808 -59.692 -6.734 1.00 35.74 200 ALA D C 1
ATOM 11758 O O . ALA D 1 200 ? 58.572 -58.562 -7.149 1.00 35.86 200 ALA D O 1
ATOM 11760 N N . GLY D 1 201 ? 58.428 -60.109 -5.532 1.00 35.24 201 GLY D N 1
ATOM 11761 C CA . GLY D 1 201 ? 57.731 -59.213 -4.629 1.00 36.23 201 GLY D CA 1
ATOM 11762 C C . GLY D 1 201 ? 56.286 -58.860 -4.949 1.00 36.74 201 GLY D C 1
ATOM 11763 O O . GLY D 1 201 ? 55.843 -57.753 -4.662 1.00 36.78 201 GLY D O 1
ATOM 11764 N N . GLY D 1 202 ? 55.542 -59.787 -5.544 1.00 37.80 202 GLY D N 1
ATOM 11765 C CA . GLY D 1 202 ? 54.149 -59.506 -5.843 1.00 35.60 202 GLY D CA 1
ATOM 11766 C C . GLY D 1 202 ? 53.279 -59.843 -4.644 1.00 35.50 202 GLY D C 1
ATOM 11767 O O . GLY D 1 202 ? 53.411 -60.925 -4.073 1.00 36.91 202 GLY D O 1
ATOM 11768 N N . LYS D 1 203 ? 52.408 -58.922 -4.246 1.00 34.94 203 LYS D N 1
ATOM 11769 C CA . LYS D 1 203 ? 51.512 -59.146 -3.112 1.00 36.63 203 LYS D CA 1
ATOM 11770 C C . LYS D 1 203 ? 50.109 -58.662 -3.458 1.00 35.10 203 LYS D C 1
ATOM 11771 O O . LYS D 1 203 ? 49.232 -58.621 -2.602 1.00 32.22 203 LYS D O 1
ATOM 11777 N N . ASP D 1 204 ? 49.941 -58.293 -4.732 1.00 36.57 204 ASP D N 1
ATOM 11778 C CA . ASP D 1 204 ? 48.703 -57.792 -5.352 1.00 36.03 204 ASP D CA 1
ATOM 11779 C C . ASP D 1 204 ? 47.585 -58.811 -5.444 1.00 35.75 204 ASP D C 1
ATOM 11780 O O . ASP D 1 204 ? 47.740 -59.977 -5.105 1.00 39.44 204 ASP D O 1
ATOM 11785 N N . MET D 1 205 ? 46.456 -58.343 -5.963 1.00 33.22 205 MET D N 1
ATOM 11786 C CA . MET D 1 205 ? 45.340 -59.214 -6.256 1.00 29.70 205 MET D CA 1
ATOM 11787 C C . MET D 1 205 ? 45.770 -59.597 -7.677 1.00 30.08 205 MET D C 1
ATOM 11788 O O . MET D 1 205 ? 45.567 -60.724 -8.140 1.00 31.50 205 MET D O 1
ATOM 11793 N N . ALA D 1 206 ? 46.401 -58.639 -8.351 1.00 27.39 206 ALA D N 1
ATOM 11794 C CA . ALA D 1 206 ? 46.902 -58.845 -9.699 1.00 26.47 206 ALA D CA 1
ATOM 11795 C C . ALA D 1 206 ? 47.947 -59.947 -9.652 1.00 26.96 206 ALA D C 1
ATOM 11796 O O . ALA D 1 206 ? 47.974 -60.834 -10.509 1.00 29.60 206 ALA D O 1
ATOM 11798 N N . ALA D 1 207 ? 48.812 -59.887 -8.648 1.00 24.36 207 ALA D N 1
ATOM 11799 C CA . ALA D 1 207 ? 49.844 -60.897 -8.491 1.00 24.04 207 ALA D CA 1
ATOM 11800 C C . ALA D 1 207 ? 49.204 -62.279 -8.290 1.00 24.46 207 ALA D C 1
ATOM 11801 O O . ALA D 1 207 ? 49.704 -63.301 -8.788 1.00 23.04 207 ALA D O 1
ATOM 11803 N N . TYR D 1 208 ? 48.102 -62.305 -7.547 1.00 20.71 208 TYR D N 1
ATOM 11804 C CA . TYR D 1 208 ? 47.404 -63.544 -7.288 1.00 19.19 208 TYR D CA 1
ATOM 11805 C C . TYR D 1 208 ? 46.903 -64.149 -8.600 1.00 20.14 208 TYR D C 1
ATOM 11806 O O . TYR D 1 208 ? 47.248 -65.279 -8.943 1.00 20.00 208 TYR D O 1
ATOM 11815 N N . GLU D 1 209 ? 46.094 -63.388 -9.329 1.00 18.25 209 GLU D N 1
ATOM 11816 C CA . GLU D 1 209 ? 45.532 -63.838 -10.598 1.00 18.16 209 GLU D CA 1
ATOM 11817 C C . GLU D 1 209 ? 46.623 -64.421 -11.499 1.00 19.91 209 GLU D C 1
ATOM 11818 O O . GLU D 1 209 ? 46.437 -65.468 -12.127 1.00 18.52 209 GLU D O 1
ATOM 11824 N N . ALA D 1 210 ? 47.767 -63.746 -11.552 1.00 21.07 210 ALA D N 1
ATOM 11825 C CA . ALA D 1 210 ? 48.863 -64.201 -12.397 1.00 20.40 210 ALA D CA 1
ATOM 11826 C C . ALA D 1 210 ? 49.468 -65.512 -11.943 1.00 19.50 210 ALA D C 1
ATOM 11827 O O . ALA D 1 210 ? 50.050 -66.225 -12.755 1.00 20.59 210 ALA D O 1
ATOM 11829 N N . SER D 1 211 ? 49.340 -65.829 -10.656 1.00 18.66 211 SER D N 1
ATOM 11830 C CA . SER D 1 211 ? 49.907 -67.071 -10.127 1.00 18.19 211 SER D CA 1
ATOM 11831 C C . SER D 1 211 ? 49.065 -68.297 -10.503 1.00 18.84 211 SER D C 1
ATOM 11832 O O . SER D 1 211 ? 49.525 -69.435 -10.393 1.00 21.25 211 SER D O 1
ATOM 11835 N N . GLN D 1 212 ? 47.836 -68.060 -10.947 1.00 17.08 212 GLN D N 1
ATOM 11836 C CA . GLN D 1 212 ? 46.946 -69.139 -11.365 1.00 15.95 212 GLN D CA 1
ATOM 11837 C C . GLN D 1 212 ? 46.297 -68.689 -12.664 1.00 14.57 212 GLN D C 1
ATOM 11838 O O . GLN D 1 212 ? 45.086 -68.572 -12.746 1.00 15.45 212 GLN D O 1
ATOM 11844 N N . PRO D 1 213 ? 47.111 -68.430 -13.700 1.00 14.10 213 PRO D N 1
ATOM 11845 C CA . PRO D 1 213 ? 46.668 -67.975 -15.025 1.00 13.60 213 PRO D CA 1
ATOM 11846 C C . PRO D 1 213 ? 45.702 -68.901 -15.744 1.00 13.69 213 PRO D C 1
ATOM 11847 O O . PRO D 1 213 ? 45.533 -70.055 -15.349 1.00 13.89 213 PRO D O 1
ATOM 11851 N N . VAL D 1 214 ? 45.077 -68.400 -16.808 1.00 13.00 214 VAL D N 1
ATOM 11852 C CA . VAL D 1 214 ? 44.119 -69.214 -17.538 1.00 14.62 214 VAL D CA 1
ATOM 11853 C C . VAL D 1 214 ? 44.764 -70.415 -18.213 1.00 15.67 214 VAL D C 1
ATOM 11854 O O . VAL D 1 214 ? 44.163 -71.489 -18.267 1.00 17.49 214 VAL D O 1
ATOM 11858 N N . PHE D 1 215 ? 45.992 -70.259 -18.703 1.00 16.22 215 PHE D N 1
ATOM 11859 C CA . PHE D 1 215 ? 46.617 -71.369 -19.402 1.00 14.73 215 PHE D CA 1
ATOM 11860 C C . PHE D 1 215 ? 46.715 -72.618 -18.538 1.00 14.64 215 PHE D C 1
ATOM 11861 O O . PHE D 1 215 ? 46.600 -73.733 -19.051 1.00 15.68 215 PHE D O 1
ATOM 11869 N N . GLN D 1 216 ? 46.892 -72.457 -17.229 1.00 12.83 216 GLN D N 1
ATOM 11870 C CA . GLN D 1 216 ? 46.961 -73.644 -16.386 1.00 11.59 216 GLN D CA 1
ATOM 11871 C C . GLN D 1 216 ? 45.558 -74.144 -16.052 1.00 12.23 216 GLN D C 1
ATOM 11872 O O . GLN D 1 216 ? 45.339 -75.350 -15.932 1.00 11.54 216 GLN D O 1
ATOM 11878 N N . GLU D 1 217 ? 44.593 -73.235 -15.935 1.00 11.55 217 GLU D N 1
ATOM 11879 C CA . GLU D 1 217 ? 43.230 -73.669 -15.650 1.00 12.19 217 GLU D CA 1
ATOM 11880 C C . GLU D 1 217 ? 42.757 -74.468 -16.853 1.00 14.05 217 GLU D C 1
ATOM 11881 O O . GLU D 1 217 ? 42.156 -75.537 -16.729 1.00 15.95 217 GLU D O 1
ATOM 11887 N N . ASN D 1 218 ? 43.041 -73.941 -18.032 1.00 13.86 218 ASN D N 1
ATOM 11888 C CA . ASN D 1 218 ? 42.618 -74.599 -19.247 1.00 13.90 218 ASN D CA 1
ATOM 11889 C C . ASN D 1 218 ? 43.346 -75.905 -19.520 1.00 12.07 218 ASN D C 1
ATOM 11890 O O . ASN D 1 218 ? 42.792 -76.806 -20.137 1.00 12.50 218 ASN D O 1
ATOM 11895 N N . GLU D 1 219 ? 44.579 -76.025 -19.052 1.00 10.67 219 GLU D N 1
ATOM 11896 C CA . GLU D 1 219 ? 45.308 -77.267 -19.251 1.00 9.92 219 GLU D CA 1
ATOM 11897 C C . GLU D 1 219 ? 44.608 -78.353 -18.429 1.00 10.49 219 GLU D C 1
ATOM 11898 O O . GLU D 1 219 ? 44.405 -79.476 -18.897 1.00 10.20 219 GLU D O 1
ATOM 11904 N N . ALA D 1 220 ? 44.227 -78.012 -17.203 1.00 9.64 220 ALA D N 1
ATOM 11905 C CA . ALA D 1 220 ? 43.561 -78.970 -16.335 1.00 9.86 220 ALA D CA 1
ATOM 11906 C C . ALA D 1 220 ? 42.223 -79.387 -16.941 1.00 12.53 220 ALA D C 1
ATOM 11907 O O . ALA D 1 220 ? 41.827 -80.558 -16.872 1.00 12.18 220 ALA D O 1
ATOM 11909 N N . ILE D 1 221 ? 41.521 -78.431 -17.537 1.00 11.28 221 ILE D N 1
ATOM 11910 C CA . ILE D 1 221 ? 40.244 -78.757 -18.141 1.00 11.76 221 ILE D CA 1
ATOM 11911 C C . ILE D 1 221 ? 40.496 -79.759 -19.273 1.00 12.45 221 ILE D C 1
ATOM 11912 O O . ILE D 1 221 ? 39.812 -80.784 -19.390 1.00 11.00 221 ILE D O 1
ATOM 11917 N N . GLN D 1 222 ? 41.505 -79.463 -20.086 1.00 14.14 222 GLN D N 1
ATOM 11918 C CA . GLN D 1 222 ? 41.879 -80.310 -21.214 1.00 17.25 222 GLN D CA 1
ATOM 11919 C C . GLN D 1 222 ? 42.203 -81.729 -20.746 1.00 15.92 222 GLN D C 1
ATOM 11920 O O . GLN D 1 222 ? 41.801 -82.708 -21.368 1.00 15.56 222 GLN D O 1
ATOM 11926 N N . ARG D 1 223 ? 42.935 -81.817 -19.640 1.00 13.43 223 ARG D N 1
ATOM 11927 C CA . ARG D 1 223 ? 43.328 -83.091 -19.055 1.00 9.52 223 ARG D CA 1
ATOM 11928 C C . ARG D 1 223 ? 42.122 -83.894 -18.544 1.00 9.25 223 ARG D C 1
ATOM 11929 O O . ARG D 1 223 ? 42.010 -85.095 -18.797 1.00 9.95 223 ARG D O 1
ATOM 11937 N N . ALA D 1 224 ? 41.234 -83.231 -17.812 1.00 6.44 224 ALA D N 1
ATOM 11938 C CA . ALA D 1 224 ? 40.051 -83.898 -17.289 1.00 8.25 224 ALA D CA 1
ATOM 11939 C C . ALA D 1 224 ? 39.241 -84.417 -18.458 1.00 10.86 224 ALA D C 1
ATOM 11940 O O . ALA D 1 224 ? 38.750 -85.547 -18.433 1.00 13.95 224 ALA D O 1
ATOM 11942 N N . LEU D 1 225 ? 39.113 -83.580 -19.484 1.00 10.38 225 LEU D N 1
ATOM 11943 C CA . LEU D 1 225 ? 38.376 -83.936 -20.680 1.00 10.24 225 LEU D CA 1
ATOM 11944 C C . LEU D 1 225 ? 38.929 -85.220 -21.333 1.00 12.04 225 LEU D C 1
ATOM 11945 O O . LEU D 1 225 ? 38.172 -86.134 -21.658 1.00 9.23 225 LEU D O 1
ATOM 11950 N N . LEU D 1 226 ? 40.248 -85.300 -21.495 1.00 12.74 226 LEU D N 1
ATOM 11951 C CA . LEU D 1 226 ? 40.876 -86.475 -22.093 1.00 14.23 226 LEU D CA 1
ATOM 11952 C C . LEU D 1 226 ? 40.648 -87.740 -21.289 1.00 16.44 226 LEU D C 1
ATOM 11953 O O . LEU D 1 226 ? 40.513 -88.827 -21.856 1.00 17.61 226 LEU D O 1
ATOM 11958 N N . LEU D 1 227 ? 40.615 -87.605 -19.968 1.00 15.09 227 LEU D N 1
ATOM 11959 C CA . LEU D 1 227 ? 40.399 -88.763 -19.115 1.00 15.42 227 LEU D CA 1
ATOM 11960 C C . LEU D 1 227 ? 38.941 -89.179 -19.092 1.00 14.80 227 LEU D C 1
ATOM 11961 O O . LEU D 1 227 ? 38.651 -90.364 -18.992 1.00 15.56 227 LEU D O 1
ATOM 11966 N N . GLN D 1 228 ? 38.013 -88.232 -19.183 1.00 13.03 228 GLN D N 1
ATOM 11967 C CA . GLN D 1 228 ? 36.616 -88.639 -19.161 1.00 15.78 228 GLN D CA 1
ATOM 11968 C C . GLN D 1 228 ? 36.337 -89.304 -20.511 1.00 17.39 228 GLN D C 1
ATOM 11969 O O . GLN D 1 228 ? 35.626 -90.311 -20.600 1.00 15.30 228 GLN D O 1
ATOM 11975 N N . LYS D 1 229 ? 36.941 -88.748 -21.552 1.00 17.85 229 LYS D N 1
ATOM 11976 C CA . LYS D 1 229 ? 36.803 -89.278 -22.896 1.00 19.50 229 LYS D CA 1
ATOM 11977 C C . LYS D 1 229 ? 37.029 -90.786 -22.871 1.00 20.72 229 LYS D C 1
ATOM 11978 O O . LYS D 1 229 ? 36.379 -91.535 -23.594 1.00 23.93 229 LYS D O 1
ATOM 11984 N N . GLU D 1 230 ? 37.945 -91.221 -22.015 1.00 19.96 230 GLU D N 1
ATOM 11985 C CA . GLU D 1 230 ? 38.293 -92.631 -21.883 1.00 18.17 230 GLU D CA 1
ATOM 11986 C C . GLU D 1 230 ? 37.445 -93.384 -20.854 1.00 17.98 230 GLU D C 1
ATOM 11987 O O . GLU D 1 230 ? 37.177 -94.560 -21.021 1.00 20.15 230 GLU D O 1
ATOM 11993 N N . ALA D 1 231 ? 37.028 -92.712 -19.788 1.00 15.42 231 ALA D N 1
ATOM 11994 C CA . ALA D 1 231 ? 36.233 -93.355 -18.746 1.00 13.65 231 ALA D CA 1
ATOM 11995 C C . ALA D 1 231 ? 34.728 -93.387 -19.001 1.00 15.67 231 ALA D C 1
ATOM 11996 O O . ALA D 1 231 ? 34.058 -94.324 -18.582 1.00 16.02 231 ALA D O 1
ATOM 11998 N N . GLY D 1 232 ? 34.199 -92.341 -19.636 1.00 16.50 232 GLY D N 1
ATOM 11999 C CA . GLY D 1 232 ? 32.776 -92.273 -19.944 1.00 14.89 232 GLY D CA 1
ATOM 12000 C C . GLY D 1 232 ? 31.807 -91.861 -18.845 1.00 16.98 232 GLY D C 1
ATOM 12001 O O . GLY D 1 232 ? 30.591 -92.006 -18.998 1.00 18.88 232 GLY D O 1
ATOM 12002 N N . CYS D 1 233 ? 32.329 -91.346 -17.737 1.00 16.58 233 CYS D N 1
ATOM 12003 C CA . CYS D 1 233 ? 31.498 -90.922 -16.608 1.00 15.26 233 CYS D CA 1
ATOM 12004 C C . CYS D 1 233 ? 30.954 -89.518 -16.827 1.00 14.79 233 CYS D C 1
ATOM 12005 O O . CYS D 1 233 ? 31.587 -88.713 -17.498 1.00 15.43 233 CYS D O 1
ATOM 12008 N N . ARG D 1 234 ? 29.787 -89.214 -16.262 1.00 15.23 234 ARG D N 1
ATOM 12009 C CA . ARG D 1 234 ? 29.235 -87.871 -16.404 1.00 14.22 234 ARG D CA 1
ATOM 12010 C C . ARG D 1 234 ? 30.168 -86.955 -15.605 1.00 14.48 234 ARG D C 1
ATOM 12011 O O . ARG D 1 234 ? 30.431 -87.192 -14.425 1.00 16.54 234 ARG D O 1
ATOM 12019 N N . LEU D 1 235 ? 30.677 -85.921 -16.258 1.00 11.69 235 LEU D N 1
ATOM 12020 C CA . LEU D 1 235 ? 31.611 -85.000 -15.646 1.00 9.34 235 LEU D CA 1
ATOM 12021 C C . LEU D 1 235 ? 31.159 -83.548 -15.706 1.00 11.14 235 LEU D C 1
ATOM 12022 O O . LEU D 1 235 ? 30.708 -83.077 -16.744 1.00 14.73 235 LEU D O 1
ATOM 12027 N N . ILE D 1 236 ? 31.268 -82.830 -14.600 1.00 8.50 236 ILE D N 1
ATOM 12028 C CA . ILE D 1 236 ? 30.910 -81.421 -14.618 1.00 7.88 236 ILE D CA 1
ATOM 12029 C C . ILE D 1 236 ? 32.131 -80.649 -14.177 1.00 8.91 236 ILE D C 1
ATOM 12030 O O . ILE D 1 236 ? 32.613 -80.873 -13.075 1.00 11.71 236 ILE D O 1
ATOM 12035 N N . VAL D 1 237 ? 32.649 -79.756 -15.007 1.00 6.22 237 VAL D N 1
ATOM 12036 C CA . VAL D 1 237 ? 33.791 -78.968 -14.570 1.00 6.17 237 VAL D CA 1
ATOM 12037 C C . VAL D 1 237 ? 33.227 -77.770 -13.807 1.00 9.20 237 VAL D C 1
ATOM 12038 O O . VAL D 1 237 ? 32.485 -76.959 -14.358 1.00 10.82 237 VAL D O 1
ATOM 12042 N N . LEU D 1 238 ? 33.575 -77.684 -12.525 1.00 11.29 238 LEU D N 1
ATOM 12043 C CA . LEU D 1 238 ? 33.107 -76.628 -11.633 1.00 6.47 238 LEU D CA 1
ATOM 12044 C C . LEU D 1 238 ? 33.742 -75.292 -11.925 1.00 6.23 238 LEU D C 1
ATOM 12045 O O . LEU D 1 238 ? 34.811 -75.218 -12.536 1.00 2.92 238 LEU D O 1
ATOM 12050 N N . HIS D 1 239 ? 33.065 -74.241 -11.470 1.00 7.24 239 HIS D N 1
ATOM 12051 C CA . HIS D 1 239 ? 33.506 -72.850 -11.638 1.00 7.81 239 HIS D CA 1
ATOM 12052 C C . HIS D 1 239 ? 34.564 -72.593 -12.702 1.00 9.58 239 HIS D C 1
ATOM 12053 O O . HIS D 1 239 ? 35.741 -72.437 -12.373 1.00 9.89 239 HIS D O 1
ATOM 12060 N N . VAL D 1 240 ? 34.141 -72.564 -13.967 1.00 8.46 240 VAL D N 1
ATOM 12061 C CA . VAL D 1 240 ? 35.034 -72.267 -15.080 1.00 8.12 240 VAL D CA 1
ATOM 12062 C C . VAL D 1 240 ? 35.048 -70.739 -15.167 1.00 10.03 240 VAL D C 1
ATOM 12063 O O . VAL D 1 240 ? 34.006 -70.108 -15.364 1.00 8.70 240 VAL D O 1
ATOM 12067 N N . SER D 1 241 ? 36.232 -70.154 -15.025 1.00 11.01 241 SER D N 1
ATOM 12068 C CA . SER D 1 241 ? 36.381 -68.702 -14.992 1.00 11.33 241 SER D CA 1
ATOM 12069 C C . SER D 1 241 ? 36.595 -67.949 -16.288 1.00 13.66 241 SER D C 1
ATOM 12070 O O . SER D 1 241 ? 36.455 -66.727 -16.294 1.00 14.08 241 SER D O 1
ATOM 12073 N N . ASN D 1 242 ? 36.952 -68.644 -17.365 1.00 13.02 242 ASN D N 1
ATOM 12074 C CA . ASN D 1 242 ? 37.248 -67.957 -18.613 1.00 12.29 242 ASN D CA 1
ATOM 12075 C C . ASN D 1 242 ? 36.581 -68.520 -19.864 1.00 13.49 242 ASN D C 1
ATOM 12076 O O . ASN D 1 242 ? 36.324 -69.712 -19.961 1.00 14.56 242 ASN D O 1
ATOM 12081 N N . PRO D 1 243 ? 36.349 -67.660 -20.868 1.00 15.36 243 PRO D N 1
ATOM 12082 C CA . PRO D 1 243 ? 35.710 -68.004 -22.141 1.00 14.34 243 PRO D CA 1
ATOM 12083 C C . PRO D 1 243 ? 36.322 -69.184 -22.874 1.00 15.76 243 PRO D C 1
ATOM 12084 O O . PRO D 1 243 ? 35.600 -70.042 -23.398 1.00 18.25 243 PRO D O 1
ATOM 12088 N N . ASP D 1 244 ? 37.649 -69.223 -22.934 1.00 13.63 244 ASP D N 1
ATOM 12089 C CA . ASP D 1 244 ? 38.315 -70.309 -23.640 1.00 16.14 244 ASP D CA 1
ATOM 12090 C C . ASP D 1 244 ? 38.063 -71.678 -23.026 1.00 15.25 244 ASP D C 1
ATOM 12091 O O . ASP D 1 244 ? 37.973 -72.674 -23.742 1.00 16.05 244 ASP D O 1
ATOM 12096 N N . GLY D 1 245 ? 37.948 -71.728 -21.704 1.00 12.88 245 GLY D N 1
ATOM 12097 C CA . GLY D 1 245 ? 37.695 -72.991 -21.045 1.00 10.59 245 GLY D CA 1
ATOM 12098 C C . GLY D 1 245 ? 36.281 -73.444 -21.342 1.00 10.90 245 GLY D C 1
ATOM 12099 O O . GLY D 1 245 ? 36.014 -74.639 -21.541 1.00 10.26 245 GLY D O 1
ATOM 12100 N N . VAL D 1 246 ? 35.361 -72.488 -21.367 1.00 9.43 246 VAL D N 1
ATOM 12101 C CA . VAL D 1 246 ? 33.977 -72.810 -21.660 1.00 10.48 246 VAL D CA 1
ATOM 12102 C C . VAL D 1 246 ? 33.944 -73.444 -23.044 1.00 14.04 246 VAL D C 1
ATOM 12103 O O . VAL D 1 246 ? 33.332 -74.498 -23.238 1.00 14.34 246 VAL D O 1
ATOM 12107 N N . GLU D 1 247 ? 34.631 -72.819 -23.999 1.00 16.23 247 GLU D N 1
ATOM 12108 C CA . GLU D 1 247 ? 34.645 -73.349 -25.351 1.00 18.09 247 GLU D CA 1
ATOM 12109 C C . GLU D 1 247 ? 35.213 -74.774 -25.431 1.00 16.69 247 GLU D C 1
ATOM 12110 O O . GLU D 1 247 ? 34.628 -75.641 -26.089 1.00 17.17 247 GLU D O 1
ATOM 12116 N N . LEU D 1 248 ? 36.332 -75.022 -24.756 1.00 15.52 248 LEU D N 1
ATOM 12117 C CA . LEU D 1 248 ? 36.950 -76.346 -24.750 1.00 12.70 248 LEU D CA 1
ATOM 12118 C C . LEU D 1 248 ? 35.946 -77.415 -24.340 1.00 12.52 248 LEU D C 1
ATOM 12119 O O . LEU D 1 248 ? 35.844 -78.462 -24.978 1.00 10.47 248 LEU D O 1
ATOM 12124 N N . ILE D 1 249 ? 35.206 -77.146 -23.270 1.00 11.42 249 ILE D N 1
ATOM 12125 C CA . ILE D 1 249 ? 34.218 -78.093 -22.771 1.00 11.04 249 ILE D CA 1
ATOM 12126 C C . ILE D 1 249 ? 33.059 -78.216 -23.743 1.00 12.31 249 ILE D C 1
ATOM 12127 O O . ILE D 1 249 ? 32.613 -79.325 -24.065 1.00 12.09 249 ILE D O 1
ATOM 12132 N N . HIS D 1 250 ? 32.567 -77.072 -24.206 1.00 12.49 250 HIS D N 1
ATOM 12133 C CA . HIS D 1 250 ? 31.460 -77.071 -25.149 1.00 13.21 250 HIS D CA 1
ATOM 12134 C C . HIS D 1 250 ? 31.806 -77.902 -26.388 1.00 13.46 250 HIS D C 1
ATOM 12135 O O . HIS D 1 250 ? 31.031 -78.757 -26.821 1.00 12.33 250 HIS D O 1
ATOM 12142 N N . GLN D 1 251 ? 32.981 -77.644 -26.949 1.00 12.61 251 GLN D N 1
ATOM 12143 C CA . GLN D 1 251 ? 33.430 -78.370 -28.115 1.00 13.83 251 GLN D CA 1
ATOM 12144 C C . GLN D 1 251 ? 33.404 -79.871 -27.852 1.00 13.10 251 GLN D C 1
ATOM 12145 O O . GLN D 1 251 ? 32.912 -80.649 -28.666 1.00 12.62 251 GLN D O 1
ATOM 12151 N N . ALA D 1 252 ? 33.922 -80.275 -26.699 1.00 13.99 252 ALA D N 1
ATOM 12152 C CA . ALA D 1 252 ? 33.959 -81.683 -26.357 1.00 12.13 252 ALA D CA 1
ATOM 12153 C C . ALA D 1 252 ? 32.575 -82.272 -26.156 1.00 11.75 252 ALA D C 1
ATOM 12154 O O . ALA D 1 252 ? 32.325 -83.392 -26.590 1.00 9.66 252 ALA D O 1
ATOM 12156 N N . GLN D 1 253 ? 31.662 -81.549 -25.509 1.00 13.85 253 GLN D N 1
ATOM 12157 C CA . GLN D 1 253 ? 30.341 -82.146 -25.310 1.00 19.10 253 GLN D CA 1
ATOM 12158 C C . GLN D 1 253 ? 29.679 -82.225 -26.670 1.00 21.60 253 GLN D C 1
ATOM 12159 O O . GLN D 1 253 ? 28.964 -83.179 -26.996 1.00 21.25 253 GLN D O 1
ATOM 12165 N N . SER D 1 254 ? 29.963 -81.210 -27.473 1.00 24.13 254 SER D N 1
ATOM 12166 C CA . SER D 1 254 ? 29.443 -81.115 -28.816 1.00 25.04 254 SER D CA 1
ATOM 12167 C C . SER D 1 254 ? 29.945 -82.298 -29.666 1.00 24.98 254 SER D C 1
ATOM 12168 O O . SER D 1 254 ? 29.370 -82.625 -30.697 1.00 23.45 254 SER D O 1
ATOM 12171 N N . GLU D 1 255 ? 31.017 -82.949 -29.224 1.00 25.15 255 GLU D N 1
ATOM 12172 C CA . GLU D 1 255 ? 31.553 -84.089 -29.957 1.00 21.42 255 GLU D CA 1
ATOM 12173 C C . GLU D 1 255 ? 31.062 -85.406 -29.390 1.00 18.67 255 GLU D C 1
ATOM 12174 O O . GLU D 1 255 ? 31.554 -86.457 -29.774 1.00 20.82 255 GLU D O 1
ATOM 12180 N N . GLY D 1 256 ? 30.104 -85.357 -28.468 1.00 16.38 256 GLY D N 1
ATOM 12181 C CA . GLY D 1 256 ? 29.589 -86.591 -27.895 1.00 15.86 256 GLY D CA 1
ATOM 12182 C C . GLY D 1 256 ? 29.977 -86.911 -26.456 1.00 17.56 256 GLY D C 1
ATOM 12183 O O . GLY D 1 256 ? 29.429 -87.843 -25.858 1.00 18.31 256 GLY D O 1
ATOM 12184 N N . GLN D 1 257 ? 30.914 -86.159 -25.882 1.00 18.46 257 GLN D N 1
ATOM 12185 C CA . GLN D 1 257 ? 31.330 -86.418 -24.496 1.00 18.03 257 GLN D CA 1
ATOM 12186 C C . GLN D 1 257 ? 30.301 -85.911 -23.481 1.00 15.38 257 GLN D C 1
ATOM 12187 O O . GLN D 1 257 ? 29.798 -84.795 -23.600 1.00 13.01 257 GLN D O 1
ATOM 12193 N N . ASP D 1 258 ? 29.985 -86.748 -22.494 1.00 13.32 258 ASP D N 1
ATOM 12194 C CA . ASP D 1 258 ? 29.018 -86.402 -21.450 1.00 10.86 258 ASP D CA 1
ATOM 12195 C C . ASP D 1 258 ? 29.693 -85.474 -20.431 1.00 11.30 258 ASP D C 1
ATOM 12196 O O . ASP D 1 258 ? 29.823 -85.803 -19.261 1.00 13.51 258 ASP D O 1
ATOM 12201 N N . VAL D 1 259 ? 30.123 -84.310 -20.887 1.00 8.82 259 VAL D N 1
ATOM 12202 C CA . VAL D 1 259 ? 30.798 -83.358 -20.031 1.00 7.42 259 VAL D CA 1
ATOM 12203 C C . VAL D 1 259 ? 30.025 -82.054 -20.031 1.00 7.36 259 VAL D C 1
ATOM 12204 O O . VAL D 1 259 ? 29.397 -81.721 -21.020 1.00 7.26 259 VAL D O 1
ATOM 12208 N N . HIS D 1 260 ? 30.073 -81.317 -18.927 1.00 6.10 260 HIS D N 1
ATOM 12209 C CA . HIS D 1 260 ? 29.327 -80.068 -18.822 1.00 7.30 260 HIS D CA 1
ATOM 12210 C C . HIS D 1 260 ? 30.088 -78.951 -18.155 1.00 9.71 260 HIS D C 1
ATOM 12211 O O . HIS D 1 260 ? 31.015 -79.177 -17.381 1.00 11.79 260 HIS D O 1
ATOM 12218 N N . CYS D 1 261 ? 29.666 -77.729 -18.430 1.00 11.55 261 CYS D N 1
ATOM 12219 C CA . CYS D 1 261 ? 30.358 -76.586 -17.877 1.00 10.51 261 CYS D CA 1
ATOM 12220 C C . CYS D 1 261 ? 29.578 -75.782 -16.846 1.00 10.38 261 CYS D C 1
ATOM 12221 O O . CYS D 1 261 ? 28.426 -75.394 -17.062 1.00 10.54 261 CYS D O 1
ATOM 12224 N N . GLU D 1 262 ? 30.214 -75.541 -15.712 1.00 9.77 262 GLU D N 1
ATOM 12225 C CA . GLU D 1 262 ? 29.588 -74.755 -14.667 1.00 10.69 262 GLU D CA 1
ATOM 12226 C C . GLU D 1 262 ? 30.368 -73.473 -14.465 1.00 11.19 262 GLU D C 1
ATOM 12227 O O . GLU D 1 262 ? 31.598 -73.470 -14.543 1.00 13.34 262 GLU D O 1
ATOM 12233 N N . SER D 1 263 ? 29.655 -72.376 -14.247 1.00 9.23 263 SER D N 1
ATOM 12234 C CA . SER D 1 263 ? 30.317 -71.130 -13.917 1.00 10.31 263 SER D CA 1
ATOM 12235 C C . SER D 1 263 ? 29.431 -70.533 -12.846 1.00 11.72 263 SER D C 1
ATOM 12236 O O . SER D 1 263 ? 28.477 -71.174 -12.418 1.00 13.50 263 SER D O 1
ATOM 12239 N N . GLY D 1 264 ? 29.722 -69.322 -12.398 1.00 10.91 264 GLY D N 1
ATOM 12240 C CA . GLY D 1 264 ? 28.895 -68.771 -11.347 1.00 10.12 264 GLY D CA 1
ATOM 12241 C C . GLY D 1 264 ? 28.826 -67.271 -11.346 1.00 12.37 264 GLY D C 1
ATOM 12242 O O . GLY D 1 264 ? 29.637 -66.595 -11.988 1.00 14.82 264 GLY D O 1
ATOM 12243 N N . PRO D 1 265 ? 27.871 -66.713 -10.599 1.00 12.38 265 PRO D N 1
ATOM 12244 C CA . PRO D 1 265 ? 27.708 -65.263 -10.532 1.00 10.90 265 PRO D CA 1
ATOM 12245 C C . PRO D 1 265 ? 28.952 -64.468 -10.162 1.00 12.18 265 PRO D C 1
ATOM 12246 O O . PRO D 1 265 ? 29.047 -63.303 -10.514 1.00 14.67 265 PRO D O 1
ATOM 12250 N N . GLN D 1 266 ? 29.914 -65.084 -9.478 1.00 14.25 266 GLN D N 1
ATOM 12251 C CA . GLN D 1 266 ? 31.147 -64.368 -9.112 1.00 16.71 266 GLN D CA 1
ATOM 12252 C C . GLN D 1 266 ? 31.985 -64.059 -10.340 1.00 16.64 266 GLN D C 1
ATOM 12253 O O . GLN D 1 266 ? 32.676 -63.043 -10.391 1.00 18.54 266 GLN D O 1
ATOM 12259 N N . TYR D 1 267 ? 31.947 -64.957 -11.315 1.00 15.02 267 TYR D N 1
ATOM 12260 C CA . TYR D 1 267 ? 32.734 -64.788 -12.520 1.00 14.62 267 TYR D CA 1
ATOM 12261 C C . TYR D 1 267 ? 32.044 -63.916 -13.545 1.00 15.63 267 TYR D C 1
ATOM 12262 O O . TYR D 1 267 ? 32.708 -63.302 -14.379 1.00 16.68 267 TYR D O 1
ATOM 12271 N N . LEU D 1 268 ? 30.718 -63.855 -13.484 1.00 16.16 268 LEU D N 1
ATOM 12272 C CA . LEU D 1 268 ? 29.957 -63.041 -14.430 1.00 17.09 268 LEU D CA 1
ATOM 12273 C C . LEU D 1 268 ? 29.776 -61.599 -13.963 1.00 18.61 268 LEU D C 1
ATOM 12274 O O . LEU D 1 268 ? 29.813 -60.677 -14.776 1.00 18.47 268 LEU D O 1
ATOM 12279 N N . ASN D 1 269 ? 29.606 -61.412 -12.655 1.00 17.68 269 ASN D N 1
ATOM 12280 C CA . ASN D 1 269 ? 29.378 -60.090 -12.083 1.00 16.74 269 ASN D CA 1
ATOM 12281 C C . ASN D 1 269 ? 30.568 -59.380 -11.457 1.00 17.05 269 ASN D C 1
ATOM 12282 O O . ASN D 1 269 ? 30.397 -58.338 -10.827 1.00 17.38 269 ASN D O 1
ATOM 12287 N N . ILE D 1 270 ? 31.767 -59.934 -11.608 1.00 16.77 270 ILE D N 1
ATOM 12288 C CA . ILE D 1 270 ? 32.956 -59.295 -11.053 1.00 16.72 270 ILE D CA 1
ATOM 12289 C C . ILE D 1 270 ? 34.064 -59.382 -12.076 1.00 17.87 270 ILE D C 1
ATOM 12290 O O . ILE D 1 270 ? 34.146 -60.336 -12.847 1.00 17.67 270 ILE D O 1
ATOM 12295 N N . THR D 1 271 ? 34.930 -58.383 -12.067 1.00 18.41 271 THR D N 1
ATOM 12296 C CA . THR D 1 271 ? 36.017 -58.307 -13.023 1.00 18.15 271 THR D CA 1
ATOM 12297 C C . THR D 1 271 ? 37.304 -57.975 -12.325 1.00 20.59 271 THR D C 1
ATOM 12298 O O . THR D 1 271 ? 37.283 -57.485 -11.201 1.00 21.34 271 THR D O 1
ATOM 12302 N N . THR D 1 272 ? 38.431 -58.241 -12.974 1.00 23.30 272 THR D N 1
ATOM 12303 C CA . THR D 1 272 ? 39.689 -57.919 -12.335 1.00 26.76 272 THR D CA 1
ATOM 12304 C C . THR D 1 272 ? 39.803 -56.423 -12.074 1.00 30.97 272 THR D C 1
ATOM 12305 O O . THR D 1 272 ? 40.488 -56.027 -11.134 1.00 33.79 272 THR D O 1
ATOM 12309 N N . ASP D 1 273 ? 39.153 -55.563 -12.860 1.00 33.29 273 ASP D N 1
ATOM 12310 C CA . ASP D 1 273 ? 39.303 -54.164 -12.507 1.00 37.39 273 ASP D CA 1
ATOM 12311 C C . ASP D 1 273 ? 38.401 -53.724 -11.361 1.00 38.36 273 ASP D C 1
ATOM 12312 O O . ASP D 1 273 ? 38.034 -52.560 -11.250 1.00 42.84 273 ASP D O 1
ATOM 12317 N N . ASP D 1 274 ? 38.073 -54.675 -10.493 1.00 37.48 274 ASP D N 1
ATOM 12318 C CA . ASP D 1 274 ? 37.280 -54.424 -9.289 1.00 35.33 274 ASP D CA 1
ATOM 12319 C C . ASP D 1 274 ? 38.198 -54.870 -8.159 1.00 35.26 274 ASP D C 1
ATOM 12320 O O . ASP D 1 274 ? 37.914 -54.663 -6.978 1.00 33.53 274 ASP D O 1
ATOM 12325 N N . ALA D 1 275 ? 39.306 -55.494 -8.551 1.00 35.38 275 ALA D N 1
ATOM 12326 C CA . ALA D 1 275 ? 40.277 -56.018 -7.611 1.00 37.71 275 ALA D CA 1
ATOM 12327 C C . ALA D 1 275 ? 40.718 -54.994 -6.583 1.00 40.25 275 ALA D C 1
ATOM 12328 O O . ALA D 1 275 ? 40.786 -55.293 -5.393 1.00 40.24 275 ALA D O 1
ATOM 12330 N N . GLU D 1 276 ? 41.006 -53.782 -7.033 1.00 43.58 276 GLU D N 1
ATOM 12331 C CA . GLU D 1 276 ? 41.461 -52.756 -6.111 1.00 47.47 276 GLU D CA 1
ATOM 12332 C C . GLU D 1 276 ? 40.487 -52.337 -5.020 1.00 44.55 276 GLU D C 1
ATOM 12333 O O . GLU D 1 276 ? 40.891 -52.184 -3.870 1.00 45.43 276 GLU D O 1
ATOM 12339 N N . ARG D 1 277 ? 39.213 -52.159 -5.347 1.00 40.75 277 ARG D N 1
ATOM 12340 C CA . ARG D 1 277 ? 38.278 -51.746 -4.311 1.00 38.25 277 ARG D CA 1
ATOM 12341 C C . ARG D 1 277 ? 37.703 -52.897 -3.497 1.00 37.14 277 ARG D C 1
ATOM 12342 O O . ARG D 1 277 ? 37.354 -52.696 -2.337 1.00 40.54 277 ARG D O 1
ATOM 12350 N N . ILE D 1 278 ? 37.606 -54.095 -4.078 1.00 32.57 278 ILE D N 1
ATOM 12351 C CA . ILE D 1 278 ? 37.049 -55.247 -3.357 1.00 26.78 278 ILE D CA 1
ATOM 12352 C C . ILE D 1 278 ? 38.132 -56.074 -2.676 1.00 24.76 278 ILE D C 1
ATOM 12353 O O . ILE D 1 278 ? 37.884 -56.759 -1.682 1.00 23.56 278 ILE D O 1
ATOM 12358 N N . GLY D 1 279 ? 39.337 -56.003 -3.220 1.00 23.95 279 GLY D N 1
ATOM 12359 C CA . GLY D 1 279 ? 40.448 -56.727 -2.635 1.00 24.42 279 GLY D CA 1
ATOM 12360 C C . GLY D 1 279 ? 40.240 -58.209 -2.378 1.00 24.96 279 GLY D C 1
ATOM 12361 O O . GLY D 1 279 ? 39.651 -58.917 -3.191 1.00 24.45 279 GLY D O 1
ATOM 12362 N N . PRO D 1 280 ? 40.700 -58.697 -1.218 1.00 25.06 280 PRO D N 1
ATOM 12363 C CA . PRO D 1 280 ? 40.602 -60.103 -0.811 1.00 22.48 280 PRO D CA 1
ATOM 12364 C C . PRO D 1 280 ? 39.214 -60.712 -0.781 1.00 21.38 280 PRO D C 1
ATOM 12365 O O . PRO D 1 280 ? 39.072 -61.924 -0.787 1.00 23.19 280 PRO D O 1
ATOM 12369 N N . TYR D 1 281 ? 38.185 -59.882 -0.757 1.00 22.46 281 TYR D N 1
ATOM 12370 C CA . TYR D 1 281 ? 36.823 -60.400 -0.705 1.00 24.31 281 TYR D CA 1
ATOM 12371 C C . TYR D 1 281 ? 36.369 -60.921 -2.053 1.00 21.61 281 TYR D C 1
ATOM 12372 O O . TYR D 1 281 ? 35.261 -61.419 -2.214 1.00 21.79 281 TYR D O 1
ATOM 12381 N N . MET D 1 282 ? 37.270 -60.824 -3.010 1.00 20.76 282 MET D N 1
ATOM 12382 C CA . MET D 1 282 ? 37.027 -61.242 -4.372 1.00 19.82 282 MET D CA 1
ATOM 12383 C C . MET D 1 282 ? 38.027 -62.341 -4.703 1.00 19.66 282 MET D C 1
ATOM 12384 O O . MET D 1 282 ? 38.032 -62.883 -5.805 1.00 19.69 282 MET D O 1
ATOM 12389 N N . LYS D 1 283 ? 38.888 -62.662 -3.742 1.00 19.51 283 LYS D N 1
ATOM 12390 C CA . LYS D 1 283 ? 39.882 -63.699 -3.966 1.00 19.41 283 LYS D CA 1
ATOM 12391 C C . LYS D 1 283 ? 39.211 -65.049 -3.921 1.00 18.62 283 LYS D C 1
ATOM 12392 O O . LYS D 1 283 ? 38.789 -65.511 -2.859 1.00 18.14 283 LYS D O 1
ATOM 12398 N N . VAL D 1 284 ? 39.124 -65.689 -5.079 1.00 16.38 284 VAL D N 1
ATOM 12399 C CA . VAL D 1 284 ? 38.482 -66.983 -5.168 1.00 15.13 284 VAL D CA 1
ATOM 12400 C C . VAL D 1 284 ? 39.328 -67.865 -6.106 1.00 14.31 284 VAL D C 1
ATOM 12401 O O . VAL D 1 284 ? 40.252 -67.368 -6.750 1.00 14.54 284 VAL D O 1
ATOM 12405 N N . ALA D 1 285 ? 39.062 -69.166 -6.168 1.00 14.08 285 ALA D N 1
ATOM 12406 C CA . ALA D 1 285 ? 39.856 -70.035 -7.050 1.00 13.81 285 ALA D CA 1
ATOM 12407 C C . ALA D 1 285 ? 38.960 -70.941 -7.849 1.00 15.74 285 ALA D C 1
ATOM 12408 O O . ALA D 1 285 ? 38.155 -71.675 -7.270 1.00 20.36 285 ALA D O 1
ATOM 12410 N N . PRO D 1 286 ? 39.089 -70.916 -9.186 1.00 14.33 286 PRO D N 1
ATOM 12411 C CA . PRO D 1 286 ? 40.009 -70.107 -9.997 1.00 15.24 286 PRO D CA 1
ATOM 12412 C C . PRO D 1 286 ? 39.748 -68.618 -9.840 1.00 15.76 286 PRO D C 1
ATOM 12413 O O . PRO D 1 286 ? 38.646 -68.205 -9.484 1.00 14.65 286 PRO D O 1
ATOM 12417 N N . PRO D 1 287 ? 40.754 -67.790 -10.150 1.00 16.87 287 PRO D N 1
ATOM 12418 C CA . PRO D 1 287 ? 40.659 -66.331 -10.049 1.00 15.65 287 PRO D CA 1
ATOM 12419 C C . PRO D 1 287 ? 39.612 -65.732 -10.979 1.00 17.87 287 PRO D C 1
ATOM 12420 O O . PRO D 1 287 ? 39.288 -66.305 -12.028 1.00 17.76 287 PRO D O 1
ATOM 12424 N N . VAL D 1 288 ? 39.080 -64.579 -10.584 1.00 17.87 288 VAL D N 1
ATOM 12425 C CA . VAL D 1 288 ? 38.127 -63.870 -11.420 1.00 16.32 288 VAL D CA 1
ATOM 12426 C C . VAL D 1 288 ? 39.006 -63.352 -12.545 1.00 17.15 288 VAL D C 1
ATOM 12427 O O . VAL D 1 288 ? 40.153 -62.966 -12.316 1.00 16.24 288 VAL D O 1
ATOM 12431 N N . ARG D 1 289 ? 38.488 -63.359 -13.763 1.00 16.86 289 ARG D N 1
ATOM 12432 C CA . ARG D 1 289 ? 39.277 -62.925 -14.900 1.00 18.22 289 ARG D CA 1
ATOM 12433 C C . ARG D 1 289 ? 39.046 -61.489 -15.380 1.00 19.64 289 ARG D C 1
ATOM 12434 O O . ARG D 1 289 ? 38.326 -60.711 -14.755 1.00 20.52 289 ARG D O 1
ATOM 12442 N N . SER D 1 290 ? 39.661 -61.148 -16.507 1.00 21.51 290 SER D N 1
ATOM 12443 C CA . SER D 1 290 ? 39.574 -59.797 -17.070 1.00 23.36 290 SER D CA 1
ATOM 12444 C C . SER D 1 290 ? 38.220 -59.352 -17.618 1.00 23.88 290 SER D C 1
ATOM 12445 O O . SER D 1 290 ? 37.364 -60.173 -17.968 1.00 24.04 290 SER D O 1
ATOM 12448 N N . ALA D 1 291 ? 38.064 -58.031 -17.723 1.00 24.65 291 ALA D N 1
ATOM 12449 C CA . ALA D 1 291 ? 36.838 -57.423 -18.237 1.00 24.06 291 ALA D CA 1
ATOM 12450 C C . ALA D 1 291 ? 36.542 -57.903 -19.651 1.00 22.92 291 ALA D C 1
ATOM 12451 O O . ALA D 1 291 ? 35.391 -58.144 -20.001 1.00 20.53 291 ALA D O 1
ATOM 12453 N N . GLU D 1 292 ? 37.587 -58.033 -20.460 1.00 24.50 292 GLU D N 1
ATOM 12454 C CA . GLU D 1 292 ? 37.426 -58.496 -21.826 1.00 28.48 292 GLU D CA 1
ATOM 12455 C C . GLU D 1 292 ? 36.850 -59.892 -21.848 1.00 26.50 292 GLU D C 1
ATOM 12456 O O . GLU D 1 292 ? 35.937 -60.168 -22.624 1.00 27.37 292 GLU D O 1
ATOM 12462 N N . MET D 1 293 ? 37.381 -60.777 -21.005 1.00 23.71 293 MET D N 1
ATOM 12463 C CA . MET D 1 293 ? 36.884 -62.146 -20.968 1.00 22.17 293 MET D CA 1
ATOM 12464 C C . MET D 1 293 ? 35.474 -62.166 -20.428 1.00 22.05 293 MET D C 1
ATOM 12465 O O . MET D 1 293 ? 34.647 -62.995 -20.836 1.00 22.00 293 MET D O 1
ATOM 12470 N N . ASN D 1 294 ? 35.197 -61.239 -19.517 1.00 19.68 294 ASN D N 1
ATOM 12471 C CA . ASN D 1 294 ? 33.875 -61.141 -18.927 1.00 19.01 294 ASN D CA 1
ATOM 12472 C C . ASN D 1 294 ? 32.791 -60.963 -20.010 1.00 20.28 294 ASN D C 1
ATOM 12473 O O . ASN D 1 294 ? 31.734 -61.587 -19.950 1.00 21.65 294 ASN D O 1
ATOM 12478 N N . ILE D 1 295 ? 33.045 -60.113 -20.999 1.00 19.62 295 ILE D N 1
ATOM 12479 C CA . ILE D 1 295 ? 32.075 -59.908 -22.073 1.00 19.76 295 ILE D CA 1
ATOM 12480 C C . ILE D 1 295 ? 31.753 -61.235 -22.757 1.00 18.89 295 ILE D C 1
ATOM 12481 O O . ILE D 1 295 ? 30.588 -61.588 -22.918 1.00 20.18 295 ILE D O 1
ATOM 12486 N N . ARG D 1 296 ? 32.794 -61.961 -23.157 1.00 18.35 296 ARG D N 1
ATOM 12487 C CA . ARG D 1 296 ? 32.638 -63.254 -23.813 1.00 17.52 296 ARG D CA 1
ATOM 12488 C C . ARG D 1 296 ? 31.774 -64.183 -22.976 1.00 16.49 296 ARG D C 1
ATOM 12489 O O . ARG D 1 296 ? 30.837 -64.800 -23.474 1.00 16.16 296 ARG D O 1
ATOM 12497 N N . LEU D 1 297 ? 32.111 -64.285 -21.699 1.00 15.71 297 LEU D N 1
ATOM 12498 C CA . LEU D 1 297 ? 31.386 -65.137 -20.770 1.00 15.77 297 LEU D CA 1
ATOM 12499 C C . LEU D 1 297 ? 29.889 -64.886 -20.837 1.00 16.28 297 LEU D C 1
ATOM 12500 O O . LEU D 1 297 ? 29.095 -65.834 -20.921 1.00 16.84 297 LEU D O 1
ATOM 12505 N N . TRP D 1 298 ? 29.501 -63.612 -20.806 1.00 15.01 298 TRP D N 1
ATOM 12506 C CA . TRP D 1 298 ? 28.086 -63.259 -20.856 1.00 15.61 298 TRP D CA 1
ATOM 12507 C C . TRP D 1 298 ? 27.406 -63.688 -22.149 1.00 17.89 298 TRP D C 1
ATOM 12508 O O . TRP D 1 298 ? 26.219 -64.025 -22.145 1.00 18.93 298 TRP D O 1
ATOM 12519 N N . GLU D 1 299 ? 28.145 -63.668 -23.253 1.00 19.05 299 GLU D N 1
ATOM 12520 C CA . GLU D 1 299 ? 27.584 -64.098 -24.528 1.00 21.94 299 GLU D CA 1
ATOM 12521 C C . GLU D 1 299 ? 27.385 -65.608 -24.483 1.00 20.58 299 GLU D C 1
ATOM 12522 O O . GLU D 1 299 ? 26.337 -66.133 -24.847 1.00 20.83 299 GLU D O 1
ATOM 12528 N N . GLN D 1 300 ? 28.409 -66.305 -24.021 1.00 20.65 300 GLN D N 1
ATOM 12529 C CA . GLN D 1 300 ? 28.344 -67.748 -23.934 1.00 21.04 300 GLN D CA 1
ATOM 12530 C C . GLN D 1 300 ? 27.179 -68.194 -23.063 1.00 21.20 300 GLN D C 1
ATOM 12531 O O . GLN D 1 300 ? 26.535 -69.206 -23.344 1.00 21.62 300 GLN D O 1
ATOM 12537 N N . LEU D 1 301 ? 26.901 -67.426 -22.014 1.00 19.05 301 LEU D N 1
ATOM 12538 C CA . LEU D 1 301 ? 25.820 -67.762 -21.100 1.00 18.74 301 LEU D CA 1
ATOM 12539 C C . LEU D 1 301 ? 24.485 -67.738 -21.829 1.00 18.54 301 LEU D C 1
ATOM 12540 O O . LEU D 1 301 ? 23.777 -68.738 -21.884 1.00 15.86 301 LEU D O 1
ATOM 12545 N N . GLU D 1 302 ? 24.145 -66.590 -22.401 1.00 19.67 302 GLU D N 1
ATOM 12546 C CA . GLU D 1 302 ? 22.880 -66.458 -23.109 1.00 21.14 302 GLU D CA 1
ATOM 12547 C C . GLU D 1 302 ? 22.807 -67.386 -24.310 1.00 20.18 302 GLU D C 1
ATOM 12548 O O . GLU D 1 302 ? 21.724 -67.821 -24.695 1.00 19.92 302 GLU D O 1
ATOM 12554 N N . ASN D 1 303 ? 23.956 -67.710 -24.890 1.00 18.41 303 ASN D N 1
ATOM 12555 C CA . ASN D 1 303 ? 23.966 -68.570 -26.057 1.00 19.46 303 ASN D CA 1
ATOM 12556 C C . ASN D 1 303 ? 23.963 -70.072 -25.801 1.00 19.82 303 ASN D C 1
ATOM 12557 O O . ASN D 1 303 ? 23.942 -70.866 -26.740 1.00 20.20 303 ASN D O 1
ATOM 12562 N N . GLY D 1 304 ? 23.989 -70.471 -24.538 1.00 18.67 304 GLY D N 1
ATOM 12563 C CA . GLY D 1 304 ? 23.949 -71.889 -24.242 1.00 16.99 304 GLY D CA 1
ATOM 12564 C C . GLY D 1 304 ? 25.244 -72.655 -24.050 1.00 16.96 304 GLY D C 1
ATOM 12565 O O . GLY D 1 304 ? 25.186 -73.874 -23.917 1.00 15.98 304 GLY D O 1
ATOM 12566 N N . LEU D 1 305 ? 26.396 -71.986 -24.035 1.00 14.88 305 LEU D N 1
ATOM 12567 C CA . LEU D 1 305 ? 27.657 -72.697 -23.833 1.00 15.61 305 LEU D CA 1
ATOM 12568 C C . LEU D 1 305 ? 27.948 -72.986 -22.361 1.00 17.13 305 LEU D C 1
ATOM 12569 O O . LEU D 1 305 ? 28.806 -73.806 -22.031 1.00 20.40 305 LEU D O 1
ATOM 12574 N N . ILE D 1 306 ? 27.243 -72.305 -21.472 1.00 15.53 306 ILE D N 1
ATOM 12575 C CA . ILE D 1 306 ? 27.432 -72.530 -20.055 1.00 12.30 306 ILE D CA 1
ATOM 12576 C C . ILE D 1 306 ? 26.240 -73.335 -19.565 1.00 11.81 306 ILE D C 1
ATOM 12577 O O . ILE D 1 306 ? 25.122 -72.853 -19.557 1.00 16.43 306 ILE D O 1
ATOM 12582 N N . ASP D 1 307 ? 26.489 -74.568 -19.160 1.00 9.43 307 ASP D N 1
ATOM 12583 C CA . ASP D 1 307 ? 25.427 -75.466 -18.731 1.00 10.25 307 ASP D CA 1
ATOM 12584 C C . ASP D 1 307 ? 24.737 -75.191 -17.409 1.00 11.99 307 ASP D C 1
ATOM 12585 O O . ASP D 1 307 ? 23.515 -75.298 -17.321 1.00 15.01 307 ASP D O 1
ATOM 12590 N N . THR D 1 308 ? 25.503 -74.855 -16.378 1.00 11.39 308 THR D N 1
ATOM 12591 C CA . THR D 1 308 ? 24.910 -74.583 -15.074 1.00 9.36 308 THR D CA 1
ATOM 12592 C C . THR D 1 308 ? 25.595 -73.435 -14.359 1.00 10.24 308 THR D C 1
ATOM 12593 O O . THR D 1 308 ? 26.728 -73.061 -14.664 1.00 9.78 308 THR D O 1
ATOM 12597 N N . LEU D 1 309 ? 24.894 -72.888 -13.382 1.00 11.10 309 LEU D N 1
ATOM 12598 C CA . LEU D 1 309 ? 25.420 -71.804 -12.576 1.00 8.91 309 LEU D CA 1
ATOM 12599 C C . LEU D 1 309 ? 25.372 -72.290 -11.125 1.00 9.70 309 LEU D C 1
ATOM 12600 O O . LEU D 1 309 ? 24.366 -72.843 -10.669 1.00 10.38 309 LEU D O 1
ATOM 12605 N N . GLY D 1 310 ? 26.477 -72.129 -10.413 1.00 9.68 310 GLY D N 1
ATOM 12606 C CA . GLY D 1 310 ? 26.536 -72.547 -9.020 1.00 12.45 310 GLY D CA 1
ATOM 12607 C C . GLY D 1 310 ? 27.179 -71.408 -8.260 1.00 12.68 310 GLY D C 1
ATOM 12608 O O . GLY D 1 310 ? 28.083 -70.767 -8.781 1.00 15.32 310 GLY D O 1
ATOM 12609 N N . SER D 1 311 ? 26.739 -71.148 -7.038 1.00 13.15 311 SER D N 1
ATOM 12610 C CA . SER D 1 311 ? 27.295 -70.024 -6.285 1.00 13.68 311 SER D CA 1
ATOM 12611 C C . SER D 1 311 ? 28.701 -70.220 -5.737 1.00 13.53 311 SER D C 1
ATOM 12612 O O . SER D 1 311 ? 29.520 -69.293 -5.737 1.00 12.98 311 SER D O 1
ATOM 12615 N N . ASP D 1 312 ? 28.984 -71.440 -5.297 1.00 14.18 312 ASP D N 1
ATOM 12616 C CA . ASP D 1 312 ? 30.262 -71.753 -4.667 1.00 13.34 312 ASP D CA 1
ATOM 12617 C C . ASP D 1 312 ? 30.325 -70.931 -3.361 1.00 14.00 312 ASP D C 1
ATOM 12618 O O . ASP D 1 312 ? 31.369 -70.410 -2.955 1.00 14.43 312 ASP D O 1
ATOM 12623 N N . HIS D 1 313 ? 29.161 -70.814 -2.729 1.00 15.27 313 HIS D N 1
ATOM 12624 C CA . HIS D 1 313 ? 28.994 -70.133 -1.454 1.00 17.85 313 HIS D CA 1
ATOM 12625 C C . HIS D 1 313 ? 29.919 -70.821 -0.442 1.00 19.16 313 HIS D C 1
ATOM 12626 O O . HIS D 1 313 ? 29.869 -72.038 -0.262 1.00 16.11 313 HIS D O 1
ATOM 12633 N N . GLY D 1 314 ? 30.759 -70.042 0.221 1.00 19.71 314 GLY D N 1
ATOM 12634 C CA . GLY D 1 314 ? 31.665 -70.627 1.185 1.00 22.99 314 GLY D CA 1
ATOM 12635 C C . GLY D 1 314 ? 32.288 -69.557 2.044 1.00 25.61 314 GLY D C 1
ATOM 12636 O O . GLY D 1 314 ? 32.953 -68.650 1.537 1.00 23.83 314 GLY D O 1
ATOM 12637 N N . GLY D 1 315 ? 32.069 -69.670 3.351 1.00 28.73 315 GLY D N 1
ATOM 12638 C CA . GLY D 1 315 ? 32.599 -68.688 4.277 1.00 31.39 315 GLY D CA 1
ATOM 12639 C C . GLY D 1 315 ? 34.036 -68.917 4.692 1.00 31.69 315 GLY D C 1
ATOM 12640 O O . GLY D 1 315 ? 34.617 -69.959 4.438 1.00 35.09 315 GLY D O 1
ATOM 12641 N N . HIS D 1 316 ? 34.608 -67.907 5.319 1.00 32.93 316 HIS D N 1
ATOM 12642 C CA . HIS D 1 316 ? 35.968 -67.951 5.815 1.00 33.54 316 HIS D CA 1
ATOM 12643 C C . HIS D 1 316 ? 35.953 -66.926 6.931 1.00 34.33 316 HIS D C 1
ATOM 12644 O O . HIS D 1 316 ? 35.364 -65.853 6.779 1.00 32.39 316 HIS D O 1
ATOM 12651 N N . PRO D 1 317 ? 36.565 -67.246 8.081 1.00 34.82 317 PRO D N 1
ATOM 12652 C CA . PRO D 1 317 ? 36.543 -66.243 9.147 1.00 33.59 317 PRO D CA 1
ATOM 12653 C C . PRO D 1 317 ? 37.092 -64.920 8.613 1.00 32.71 317 PRO D C 1
ATOM 12654 O O . PRO D 1 317 ? 38.168 -64.884 8.007 1.00 28.97 317 PRO D O 1
ATOM 12658 N N . VAL D 1 318 ? 36.324 -63.848 8.818 1.00 34.62 318 VAL D N 1
ATOM 12659 C CA . VAL D 1 318 ? 36.678 -62.509 8.341 1.00 37.25 318 VAL D CA 1
ATOM 12660 C C . VAL D 1 318 ? 38.118 -62.072 8.655 1.00 40.08 318 VAL D C 1
ATOM 12661 O O . VAL D 1 318 ? 38.674 -61.210 7.972 1.00 40.85 318 VAL D O 1
ATOM 12665 N N . GLU D 1 319 ? 38.726 -62.690 9.666 1.00 44.55 319 GLU D N 1
ATOM 12666 C CA . GLU D 1 319 ? 40.102 -62.377 10.063 1.00 46.96 319 GLU D CA 1
ATOM 12667 C C . GLU D 1 319 ? 41.126 -63.073 9.175 1.00 47.00 319 GLU D C 1
ATOM 12668 O O . GLU D 1 319 ? 42.330 -62.861 9.319 1.00 48.37 319 GLU D O 1
ATOM 12674 N N . ASP D 1 320 ? 40.644 -63.915 8.268 1.00 47.56 320 ASP D N 1
ATOM 12675 C CA . ASP D 1 320 ? 41.519 -64.626 7.344 1.00 46.83 320 ASP D CA 1
ATOM 12676 C C . ASP D 1 320 ? 41.359 -63.998 5.973 1.00 43.50 320 ASP D C 1
ATOM 12677 O O . ASP D 1 320 ? 41.864 -64.513 4.977 1.00 44.03 320 ASP D O 1
ATOM 12682 N N . LYS D 1 321 ? 40.639 -62.881 5.934 1.00 39.58 321 LYS D N 1
ATOM 12683 C CA . LYS D 1 321 ? 40.412 -62.167 4.693 1.00 38.14 321 LYS D CA 1
ATOM 12684 C C . LYS D 1 321 ? 41.054 -60.809 4.768 1.00 38.05 321 LYS D C 1
ATOM 12685 O O . LYS D 1 321 ? 41.781 -60.412 3.860 1.00 38.67 321 LYS D O 1
ATOM 12691 N N . GLU D 1 322 ? 40.790 -60.104 5.865 1.00 39.18 322 GLU D N 1
ATOM 12692 C CA . GLU D 1 322 ? 41.299 -58.745 6.060 1.00 38.34 322 GLU D CA 1
ATOM 12693 C C . GLU D 1 322 ? 42.818 -58.577 5.884 1.00 35.32 322 GLU D C 1
ATOM 12694 O O . GLU D 1 322 ? 43.280 -57.571 5.346 1.00 34.95 322 GLU D O 1
ATOM 12700 N N . PRO D 1 323 ? 43.615 -59.550 6.339 1.00 33.56 323 PRO D N 1
ATOM 12701 C CA . PRO D 1 323 ? 45.059 -59.377 6.149 1.00 33.57 323 PRO D CA 1
ATOM 12702 C C . PRO D 1 323 ? 45.442 -59.378 4.674 1.00 34.52 323 PRO D C 1
ATOM 12703 O O . PRO D 1 323 ? 46.575 -59.070 4.314 1.00 36.52 323 PRO D O 1
ATOM 12707 N N . GLY D 1 324 ? 44.480 -59.718 3.825 1.00 36.20 324 GLY D N 1
ATOM 12708 C CA . GLY D 1 324 ? 44.718 -59.768 2.394 1.00 35.59 324 GLY D CA 1
ATOM 12709 C C . GLY D 1 324 ? 44.920 -58.410 1.752 1.00 35.43 324 GLY D C 1
ATOM 12710 O O . GLY D 1 324 ? 45.518 -58.315 0.680 1.00 34.49 324 GLY D O 1
ATOM 12711 N N . TRP D 1 325 ? 44.424 -57.358 2.394 1.00 35.24 325 TRP D N 1
ATOM 12712 C CA . TRP D 1 325 ? 44.570 -56.010 1.858 1.00 34.93 325 TRP D CA 1
ATOM 12713 C C . TRP D 1 325 ? 46.027 -55.612 1.671 1.00 37.94 325 TRP D C 1
ATOM 12714 O O . TRP D 1 325 ? 46.371 -54.943 0.698 1.00 38.40 325 TRP D O 1
ATOM 12725 N N . LYS D 1 326 ? 46.878 -56.031 2.600 1.00 40.59 326 LYS D N 1
ATOM 12726 C CA . LYS D 1 326 ? 48.295 -55.684 2.546 1.00 44.13 326 LYS D CA 1
ATOM 12727 C C . LYS D 1 326 ? 49.155 -56.776 1.915 1.00 42.77 326 LYS D C 1
ATOM 12728 O O . LYS D 1 326 ? 50.141 -56.490 1.236 1.00 43.77 326 LYS D O 1
ATOM 12734 N N . ASP D 1 327 ? 48.787 -58.028 2.155 1.00 40.73 327 ASP D N 1
ATOM 12735 C CA . ASP D 1 327 ? 49.520 -59.161 1.599 1.00 39.20 327 ASP D CA 1
ATOM 12736 C C . ASP D 1 327 ? 48.493 -60.207 1.165 1.00 37.91 327 ASP D C 1
ATOM 12737 O O . ASP D 1 327 ? 47.937 -60.934 1.998 1.00 37.79 327 ASP D O 1
ATOM 12742 N N . VAL D 1 328 ? 48.252 -60.265 -0.146 1.00 34.30 328 VAL D N 1
ATOM 12743 C CA . VAL D 1 328 ? 47.277 -61.173 -0.750 1.00 29.33 328 VAL D CA 1
ATOM 12744 C C . VAL D 1 328 ? 47.445 -62.651 -0.378 1.00 29.12 328 VAL D C 1
ATOM 12745 O O . VAL D 1 328 ? 46.462 -63.355 -0.152 1.00 27.61 328 VAL D O 1
ATOM 12749 N N . TRP D 1 329 ? 48.689 -63.115 -0.308 1.00 27.84 329 TRP D N 1
ATOM 12750 C CA . TRP D 1 329 ? 48.960 -64.505 0.011 1.00 28.95 329 TRP D CA 1
ATOM 12751 C C . TRP D 1 329 ? 48.494 -64.911 1.409 1.00 30.67 329 TRP D C 1
ATOM 12752 O O . TRP D 1 329 ? 48.584 -66.082 1.771 1.00 33.47 329 TRP D O 1
ATOM 12763 N N . LYS D 1 330 ? 47.978 -63.971 2.196 1.00 30.98 330 LYS D N 1
ATOM 12764 C CA . LYS D 1 330 ? 47.541 -64.320 3.549 1.00 30.96 330 LYS D CA 1
ATOM 12765 C C . LYS D 1 330 ? 46.037 -64.302 3.729 1.00 31.85 330 LYS D C 1
ATOM 12766 O O . LYS D 1 330 ? 45.533 -64.373 4.851 1.00 33.55 330 LYS D O 1
ATOM 12772 N N . ALA D 1 331 ? 45.322 -64.202 2.617 1.00 30.24 331 ALA D N 1
ATOM 12773 C CA . ALA D 1 331 ? 43.873 -64.206 2.652 1.00 28.50 331 ALA D CA 1
ATOM 12774 C C . ALA D 1 331 ? 43.436 -65.533 2.041 1.00 28.18 331 ALA D C 1
ATOM 12775 O O . ALA D 1 331 ? 44.075 -66.032 1.106 1.00 27.63 331 ALA D O 1
ATOM 12777 N N . GLY D 1 332 ? 42.370 -66.119 2.577 1.00 26.69 332 GLY D N 1
ATOM 12778 C CA . GLY D 1 332 ? 41.893 -67.383 2.039 1.00 26.41 332 GLY D CA 1
ATOM 12779 C C . GLY D 1 332 ? 40.932 -67.206 0.877 1.00 24.73 332 GLY D C 1
ATOM 12780 O O . GLY D 1 332 ? 40.374 -66.132 0.678 1.00 24.86 332 GLY D O 1
ATOM 12781 N N . ASN D 1 333 ? 40.735 -68.266 0.106 1.00 25.51 333 ASN D N 1
ATOM 12782 C CA . ASN D 1 333 ? 39.824 -68.210 -1.034 1.00 27.29 333 ASN D CA 1
ATOM 12783 C C . ASN D 1 333 ? 38.370 -68.435 -0.630 1.00 26.81 333 ASN D C 1
ATOM 12784 O O . ASN D 1 333 ? 38.078 -69.174 0.316 1.00 31.00 333 ASN D O 1
ATOM 12789 N N . GLY D 1 334 ? 37.455 -67.804 -1.352 1.00 20.29 334 GLY D N 1
ATOM 12790 C CA . GLY D 1 334 ? 36.061 -68.012 -1.044 1.00 17.64 334 GLY D CA 1
ATOM 12791 C C . GLY D 1 334 ? 35.226 -66.761 -1.039 1.00 16.56 334 GLY D C 1
ATOM 12792 O O . GLY D 1 334 ? 35.740 -65.659 -0.888 1.00 16.77 334 GLY D O 1
ATOM 12793 N N . ALA D 1 335 ? 33.924 -66.941 -1.209 1.00 15.00 335 ALA D N 1
ATOM 12794 C CA . ALA D 1 335 ? 33.002 -65.824 -1.199 1.00 15.94 335 ALA D CA 1
ATOM 12795 C C . ALA D 1 335 ? 31.627 -66.375 -0.929 1.00 16.51 335 ALA D C 1
ATOM 12796 O O . ALA D 1 335 ? 31.305 -67.453 -1.407 1.00 19.35 335 ALA D O 1
ATOM 12798 N N . LEU D 1 336 ? 30.829 -65.655 -0.142 1.00 17.88 336 LEU D N 1
ATOM 12799 C CA . LEU D 1 336 ? 29.459 -66.080 0.146 1.00 17.29 336 LEU D CA 1
ATOM 12800 C C . LEU D 1 336 ? 28.682 -65.776 -1.122 1.00 16.19 336 LEU D C 1
ATOM 12801 O O . LEU D 1 336 ? 29.096 -64.924 -1.902 1.00 15.28 336 LEU D O 1
ATOM 12806 N N . GLY D 1 337 ? 27.575 -66.474 -1.349 1.00 17.46 337 GLY D N 1
ATOM 12807 C CA . GLY D 1 337 ? 26.809 -66.220 -2.557 1.00 15.82 337 GLY D CA 1
ATOM 12808 C C . GLY D 1 337 ? 25.389 -66.738 -2.527 1.00 16.85 337 GLY D C 1
ATOM 12809 O O . GLY D 1 337 ? 24.596 -66.477 -3.434 1.00 19.67 337 GLY D O 1
ATOM 12810 N N . LEU D 1 338 ? 25.059 -67.466 -1.474 1.00 15.79 338 LEU D N 1
ATOM 12811 C CA . LEU D 1 338 ? 23.734 -68.035 -1.335 1.00 15.79 338 LEU D CA 1
ATOM 12812 C C . LEU D 1 338 ? 22.618 -67.000 -1.322 1.00 16.55 338 LEU D C 1
ATOM 12813 O O . LEU D 1 338 ? 21.507 -67.257 -1.779 1.00 16.94 338 LEU D O 1
ATOM 12818 N N . GLU D 1 339 ? 22.912 -65.821 -0.798 1.00 19.13 339 GLU D N 1
ATOM 12819 C CA . GLU D 1 339 ? 21.898 -64.783 -0.697 1.00 20.95 339 GLU D CA 1
ATOM 12820 C C . GLU D 1 339 ? 21.909 -63.794 -1.856 1.00 20.28 339 GLU D C 1
ATOM 12821 O O . GLU D 1 339 ? 20.942 -63.065 -2.057 1.00 20.02 339 GLU D O 1
ATOM 12827 N N . THR D 1 340 ? 22.991 -63.788 -2.628 1.00 19.65 340 THR D N 1
ATOM 12828 C CA . THR D 1 340 ? 23.130 -62.864 -3.749 1.00 18.85 340 THR D CA 1
ATOM 12829 C C . THR D 1 340 ? 23.136 -63.469 -5.162 1.00 19.82 340 THR D C 1
ATOM 12830 O O . THR D 1 340 ? 23.145 -62.734 -6.153 1.00 19.95 340 THR D O 1
ATOM 12834 N N . SER D 1 341 ? 23.126 -64.795 -5.261 1.00 17.92 341 SER D N 1
ATOM 12835 C CA . SER D 1 341 ? 23.173 -65.443 -6.555 1.00 14.56 341 SER D CA 1
ATOM 12836 C C . SER D 1 341 ? 22.042 -65.095 -7.523 1.00 14.86 341 SER D C 1
ATOM 12837 O O . SER D 1 341 ? 22.295 -64.597 -8.624 1.00 12.61 341 SER D O 1
ATOM 12840 N N . LEU D 1 342 ? 20.799 -65.352 -7.131 1.00 15.01 342 LEU D N 1
ATOM 12841 C CA . LEU D 1 342 ? 19.671 -65.062 -8.022 1.00 15.62 342 LEU D CA 1
ATOM 12842 C C . LEU D 1 342 ? 19.531 -63.567 -8.272 1.00 17.45 342 LEU D C 1
ATOM 12843 O O . LEU D 1 342 ? 19.484 -63.121 -9.421 1.00 20.02 342 LEU D O 1
ATOM 12848 N N . PRO D 1 343 ? 19.445 -62.766 -7.203 1.00 17.64 343 PRO D N 1
ATOM 12849 C CA . PRO D 1 343 ? 19.310 -61.329 -7.454 1.00 16.88 343 PRO D CA 1
ATOM 12850 C C . PRO D 1 343 ? 20.417 -60.725 -8.318 1.00 16.17 343 PRO D C 1
ATOM 12851 O O . PRO D 1 343 ? 20.170 -59.792 -9.097 1.00 16.10 343 PRO D O 1
ATOM 12855 N N . MET D 1 344 ? 21.627 -61.255 -8.213 1.00 13.28 344 MET D N 1
ATOM 12856 C CA . MET D 1 344 ? 22.693 -60.712 -9.025 1.00 14.72 344 MET D CA 1
ATOM 12857 C C . MET D 1 344 ? 22.448 -61.042 -10.498 1.00 17.71 344 MET D C 1
ATOM 12858 O O . MET D 1 344 ? 22.629 -60.181 -11.357 1.00 20.25 344 MET D O 1
ATOM 12863 N N . MET D 1 345 ? 22.017 -62.273 -10.791 1.00 18.51 345 MET D N 1
ATOM 12864 C CA . MET D 1 345 ? 21.741 -62.685 -12.175 1.00 16.04 345 MET D CA 1
ATOM 12865 C C . MET D 1 345 ? 20.511 -61.957 -12.717 1.00 18.80 345 MET D C 1
ATOM 12866 O O . MET D 1 345 ? 20.483 -61.518 -13.868 1.00 20.54 345 MET D O 1
ATOM 12871 N N . LEU D 1 346 ? 19.488 -61.848 -11.879 1.00 18.33 346 LEU D N 1
ATOM 12872 C CA . LEU D 1 346 ? 18.263 -61.160 -12.248 1.00 17.72 346 LEU D CA 1
ATOM 12873 C C . LEU D 1 346 ? 18.571 -59.690 -12.544 1.00 18.25 346 LEU D C 1
ATOM 12874 O O . LEU D 1 346 ? 18.134 -59.138 -13.548 1.00 15.65 346 LEU D O 1
ATOM 12879 N N . THR D 1 347 ? 19.351 -59.074 -11.663 1.00 18.74 347 THR D N 1
ATOM 12880 C CA . THR D 1 347 ? 19.714 -57.671 -11.782 1.00 18.50 347 THR D CA 1
ATOM 12881 C C . THR D 1 347 ? 20.614 -57.296 -12.957 1.00 19.27 347 THR D C 1
ATOM 12882 O O . THR D 1 347 ? 20.254 -56.443 -13.761 1.00 21.09 347 THR D O 1
ATOM 12886 N N . ASN D 1 348 ? 21.777 -57.924 -13.060 1.00 18.25 348 ASN D N 1
ATOM 12887 C CA . ASN D 1 348 ? 22.710 -57.589 -14.126 1.00 18.16 348 ASN D CA 1
ATOM 12888 C C . ASN D 1 348 ? 22.579 -58.424 -15.380 1.00 19.88 348 ASN D C 1
ATOM 12889 O O . ASN D 1 348 ? 23.275 -58.177 -16.373 1.00 20.49 348 ASN D O 1
ATOM 12894 N N . GLY D 1 349 ? 21.704 -59.425 -15.328 1.00 20.71 349 GLY D N 1
ATOM 12895 C CA . GLY D 1 349 ? 21.483 -60.280 -16.478 1.00 19.27 349 GLY D CA 1
ATOM 12896 C C . GLY D 1 349 ? 20.127 -60.011 -17.116 1.00 21.07 349 GLY D C 1
ATOM 12897 O O . GLY D 1 349 ? 20.034 -59.393 -18.183 1.00 21.25 349 GLY D O 1
ATOM 12898 N N . VAL D 1 350 ? 19.067 -60.457 -16.452 1.00 20.80 350 VAL D N 1
ATOM 12899 C CA . VAL D 1 350 ? 17.722 -60.279 -16.969 1.00 20.34 350 VAL D CA 1
ATOM 12900 C C . VAL D 1 350 ? 17.310 -58.824 -17.112 1.00 21.57 350 VAL D C 1
ATOM 12901 O O . VAL D 1 350 ? 17.001 -58.381 -18.216 1.00 21.51 350 VAL D O 1
ATOM 12905 N N . ASN D 1 351 ? 17.314 -58.080 -16.008 1.00 22.89 351 ASN D N 1
ATOM 12906 C CA . ASN D 1 351 ? 16.916 -56.670 -16.033 1.00 23.20 351 ASN D CA 1
ATOM 12907 C C . ASN D 1 351 ? 17.859 -55.746 -16.773 1.00 24.99 351 ASN D C 1
ATOM 12908 O O . ASN D 1 351 ? 17.628 -54.542 -16.834 1.00 27.64 351 ASN D O 1
ATOM 12913 N N . LYS D 1 352 ? 18.929 -56.289 -17.325 1.00 26.21 352 LYS D N 1
ATOM 12914 C CA . LYS D 1 352 ? 19.873 -55.448 -18.031 1.00 27.00 352 LYS D CA 1
ATOM 12915 C C . LYS D 1 352 ? 19.900 -55.913 -19.471 1.00 26.91 352 LYS D C 1
ATOM 12916 O O . LYS D 1 352 ? 20.734 -55.486 -20.265 1.00 28.00 352 LYS D O 1
ATOM 12922 N N . GLY D 1 353 ? 18.970 -56.810 -19.783 1.00 26.90 353 GLY D N 1
ATOM 12923 C CA . GLY D 1 353 ? 18.814 -57.323 -21.128 1.00 22.61 353 GLY D CA 1
ATOM 12924 C C . GLY D 1 353 ? 19.826 -58.279 -21.706 1.00 22.51 353 GLY D C 1
ATOM 12925 O O . GLY D 1 353 ? 19.703 -58.631 -22.872 1.00 23.63 353 GLY D O 1
ATOM 12926 N N . ARG D 1 354 ? 20.824 -58.711 -20.943 1.00 23.15 354 ARG D N 1
ATOM 12927 C CA . ARG D 1 354 ? 21.789 -59.646 -21.521 1.00 23.46 354 ARG D CA 1
ATOM 12928 C C . ARG D 1 354 ? 21.570 -61.127 -21.170 1.00 20.31 354 ARG D C 1
ATOM 12929 O O . ARG D 1 354 ? 22.425 -61.966 -21.441 1.00 20.27 354 ARG D O 1
ATOM 12937 N N . LEU D 1 355 ? 20.414 -61.441 -20.596 1.00 16.89 355 LEU D N 1
ATOM 12938 C CA . LEU D 1 355 ? 20.069 -62.808 -20.239 1.00 17.62 355 LEU D CA 1
ATOM 12939 C C . LEU D 1 355 ? 18.558 -62.950 -20.218 1.00 18.14 355 LEU D C 1
ATOM 12940 O O . LEU D 1 355 ? 17.868 -62.114 -19.635 1.00 21.85 355 LEU D O 1
ATOM 12945 N N . SER D 1 356 ? 18.033 -63.995 -20.847 1.00 14.42 356 SER D N 1
ATOM 12946 C CA . SER D 1 356 ? 16.592 -64.179 -20.850 1.00 14.37 356 SER D CA 1
ATOM 12947 C C . SER D 1 356 ? 16.165 -64.995 -19.642 1.00 17.61 356 SER D C 1
ATOM 12948 O O . SER D 1 356 ? 16.941 -65.809 -19.116 1.00 18.15 356 SER D O 1
ATOM 12951 N N . LEU D 1 357 ? 14.941 -64.755 -19.181 1.00 15.88 357 LEU D N 1
ATOM 12952 C CA . LEU D 1 357 ? 14.421 -65.487 -18.042 1.00 15.53 357 LEU D CA 1
ATOM 12953 C C . LEU D 1 357 ? 14.449 -66.975 -18.336 1.00 16.79 357 LEU D C 1
ATOM 12954 O O . LEU D 1 357 ? 14.783 -67.777 -17.465 1.00 20.36 357 LEU D O 1
ATOM 12959 N N . GLU D 1 358 ? 14.106 -67.338 -19.569 1.00 15.22 358 GLU D N 1
ATOM 12960 C CA . GLU D 1 358 ? 14.065 -68.735 -19.961 1.00 13.31 358 GLU D CA 1
ATOM 12961 C C . GLU D 1 358 ? 15.405 -69.411 -19.798 1.00 13.31 358 GLU D C 1
ATOM 12962 O O . GLU D 1 358 ? 15.481 -70.538 -19.316 1.00 11.93 358 GLU D O 1
ATOM 12968 N N . ARG D 1 359 ? 16.468 -68.729 -20.201 1.00 13.61 359 ARG D N 1
ATOM 12969 C CA . ARG D 1 359 ? 17.795 -69.311 -20.084 1.00 14.11 359 ARG D CA 1
ATOM 12970 C C . ARG D 1 359 ? 18.225 -69.397 -18.615 1.00 15.67 359 ARG D C 1
ATOM 12971 O O . ARG D 1 359 ? 18.832 -70.386 -18.187 1.00 17.02 359 ARG D O 1
ATOM 12979 N N . LEU D 1 360 ? 17.898 -68.358 -17.848 1.00 15.41 360 LEU D N 1
ATOM 12980 C CA . LEU D 1 360 ? 18.235 -68.320 -16.434 1.00 13.06 360 LEU D CA 1
ATOM 12981 C C . LEU D 1 360 ? 17.651 -69.530 -15.737 1.00 11.97 360 LEU D C 1
ATOM 12982 O O . LEU D 1 360 ? 18.327 -70.189 -14.955 1.00 12.93 360 LEU D O 1
ATOM 12987 N N . VAL D 1 361 ? 16.391 -69.828 -16.016 1.00 9.59 361 VAL D N 1
ATOM 12988 C CA . VAL D 1 361 ? 15.760 -70.979 -15.389 1.00 12.27 361 VAL D CA 1
ATOM 12989 C C . VAL D 1 361 ? 16.415 -72.288 -15.825 1.00 12.96 361 VAL D C 1
ATOM 12990 O O . VAL D 1 361 ? 16.474 -73.252 -15.062 1.00 12.98 361 VAL D O 1
ATOM 12994 N N . GLU D 1 362 ? 16.924 -72.311 -17.049 1.00 14.37 362 GLU D N 1
ATOM 12995 C CA . GLU D 1 362 ? 17.565 -73.508 -17.566 1.00 15.20 362 GLU D CA 1
ATOM 12996 C C . GLU D 1 362 ? 18.871 -73.819 -16.847 1.00 14.44 362 GLU D C 1
ATOM 12997 O O . GLU D 1 362 ? 19.103 -74.965 -16.438 1.00 13.89 362 GLU D O 1
ATOM 13003 N N . VAL D 1 363 ? 19.717 -72.801 -16.690 1.00 11.70 363 VAL D N 1
ATOM 13004 C CA . VAL D 1 363 ? 21.013 -72.994 -16.042 1.00 13.06 363 VAL D CA 1
ATOM 13005 C C . VAL D 1 363 ? 21.003 -72.983 -14.499 1.00 15.73 363 VAL D C 1
ATOM 13006 O O . VAL D 1 363 ? 21.940 -73.492 -13.868 1.00 16.44 363 VAL D O 1
ATOM 13010 N N . MET D 1 364 ? 19.957 -72.413 -13.897 1.00 14.20 364 MET D N 1
ATOM 13011 C CA . MET D 1 364 ? 19.872 -72.343 -12.445 1.00 14.00 364 MET D CA 1
ATOM 13012 C C . MET D 1 364 ? 18.889 -73.312 -11.828 1.00 15.04 364 MET D C 1
ATOM 13013 O O . MET D 1 364 ? 18.900 -73.495 -10.607 1.00 17.07 364 MET D O 1
ATOM 13018 N N . CYS D 1 365 ? 18.044 -73.934 -12.649 1.00 13.65 365 CYS D N 1
ATOM 13019 C CA . CYS D 1 365 ? 17.062 -74.875 -12.129 1.00 12.54 365 CYS D CA 1
ATOM 13020 C C . CYS D 1 365 ? 17.042 -76.211 -12.847 1.00 14.89 365 CYS D C 1
ATOM 13021 O O . CYS D 1 365 ? 17.312 -77.250 -12.254 1.00 16.13 365 CYS D O 1
ATOM 13024 N N . GLU D 1 366 ? 16.720 -76.178 -14.133 1.00 15.72 366 GLU D N 1
ATOM 13025 C CA . GLU D 1 366 ? 16.611 -77.397 -14.915 1.00 15.72 366 GLU D CA 1
ATOM 13026 C C . GLU D 1 366 ? 17.853 -78.265 -15.071 1.00 16.20 366 GLU D C 1
ATOM 13027 O O . GLU D 1 366 ? 17.853 -79.410 -14.612 1.00 15.77 366 GLU D O 1
ATOM 13033 N N . LYS D 1 367 ? 18.901 -77.746 -15.709 1.00 12.95 367 LYS D N 1
ATOM 13034 C CA . LYS D 1 367 ? 20.097 -78.548 -15.921 1.00 15.46 367 LYS D CA 1
ATOM 13035 C C . LYS D 1 367 ? 20.721 -79.101 -14.638 1.00 14.05 367 LYS D C 1
ATOM 13036 O O . LYS D 1 367 ? 21.039 -80.296 -14.556 1.00 13.20 367 LYS D O 1
ATOM 13042 N N . PRO D 1 368 ? 20.935 -78.248 -13.626 1.00 11.92 368 PRO D N 1
ATOM 13043 C CA . PRO D 1 368 ? 21.525 -78.872 -12.440 1.00 10.98 368 PRO D CA 1
ATOM 13044 C C . PRO D 1 368 ? 20.694 -80.078 -11.946 1.00 9.61 368 PRO D C 1
ATOM 13045 O O . PRO D 1 368 ? 21.243 -81.141 -11.691 1.00 9.73 368 PRO D O 1
ATOM 13049 N N . ALA D 1 369 ? 19.379 -79.931 -11.847 1.00 8.48 369 ALA D N 1
ATOM 13050 C CA . ALA D 1 369 ? 18.538 -81.035 -11.401 1.00 11.44 369 ALA D CA 1
ATOM 13051 C C . ALA D 1 369 ? 18.683 -82.218 -12.349 1.00 13.35 369 ALA D C 1
ATOM 13052 O O . ALA D 1 369 ? 18.859 -83.361 -11.928 1.00 12.16 369 ALA D O 1
ATOM 13054 N N . LYS D 1 370 ? 18.598 -81.939 -13.641 1.00 15.27 370 LYS D N 1
ATOM 13055 C CA . LYS D 1 370 ? 18.726 -82.985 -14.640 1.00 15.05 370 LYS D CA 1
ATOM 13056 C C . LYS D 1 370 ? 20.044 -83.730 -14.526 1.00 13.81 370 LYS D C 1
ATOM 13057 O O . LYS D 1 370 ? 20.050 -84.949 -14.396 1.00 16.39 370 LYS D O 1
ATOM 13063 N N . LEU D 1 371 ? 21.162 -83.011 -14.558 1.00 12.44 371 LEU D N 1
ATOM 13064 C CA . LEU D 1 371 ? 22.465 -83.672 -14.483 1.00 12.33 371 LEU D CA 1
ATOM 13065 C C . LEU D 1 371 ? 22.645 -84.594 -13.274 1.00 12.91 371 LEU D C 1
ATOM 13066 O O . LEU D 1 371 ? 23.314 -85.614 -13.372 1.00 13.33 371 LEU D O 1
ATOM 13071 N N . PHE D 1 372 ? 22.036 -84.259 -12.142 1.00 12.20 372 PHE D N 1
ATOM 13072 C CA . PHE D 1 372 ? 22.190 -85.087 -10.953 1.00 12.34 372 PHE D CA 1
ATOM 13073 C C . PHE D 1 372 ? 21.105 -86.124 -10.757 1.00 14.55 372 PHE D C 1
ATOM 13074 O O . PHE D 1 372 ? 21.142 -86.918 -9.804 1.00 15.82 372 PHE D O 1
ATOM 13082 N N . GLY D 1 373 ? 20.140 -86.118 -11.664 1.00 12.37 373 GLY D N 1
ATOM 13083 C CA . GLY D 1 373 ? 19.069 -87.083 -11.585 1.00 11.83 373 GLY D CA 1
ATOM 13084 C C . GLY D 1 373 ? 18.004 -86.820 -10.547 1.00 11.39 373 GLY D C 1
ATOM 13085 O O . GLY D 1 373 ? 17.367 -87.755 -10.084 1.00 12.40 373 GLY D O 1
ATOM 13086 N N . ILE D 1 374 ? 17.799 -85.568 -10.165 1.00 11.66 374 ILE D N 1
ATOM 13087 C CA . ILE D 1 374 ? 16.758 -85.271 -9.190 1.00 13.74 374 ILE D CA 1
ATOM 13088 C C . ILE D 1 374 ? 15.691 -84.473 -9.925 1.00 18.34 374 ILE D C 1
ATOM 13089 O O . ILE D 1 374 ? 14.812 -83.863 -9.309 1.00 19.35 374 ILE D O 1
ATOM 13094 N N . TYR D 1 375 ? 15.753 -84.546 -11.255 1.00 23.38 375 TYR D N 1
ATOM 13095 C CA . TYR D 1 375 ? 14.899 -83.761 -12.121 1.00 26.31 375 TYR D CA 1
ATOM 13096 C C . TYR D 1 375 ? 13.416 -83.596 -11.919 1.00 32.84 375 TYR D C 1
ATOM 13097 O O . TYR D 1 375 ? 13.007 -82.774 -11.090 1.00 45.18 375 TYR D O 1
ATOM 13106 N N . PRO D 1 376 ? 12.582 -84.386 -12.614 1.00 27.11 376 PRO D N 1
ATOM 13107 C CA . PRO D 1 376 ? 11.161 -84.091 -12.359 1.00 20.53 376 PRO D CA 1
ATOM 13108 C C . PRO D 1 376 ? 10.837 -83.561 -10.935 1.00 21.57 376 PRO D C 1
ATOM 13109 O O . PRO D 1 376 ? 10.076 -82.596 -10.792 1.00 23.25 376 PRO D O 1
ATOM 13113 N N . GLN D 1 377 ? 11.460 -84.128 -9.896 1.00 18.98 377 GLN D N 1
ATOM 13114 C CA . GLN D 1 377 ? 11.196 -83.676 -8.522 1.00 18.18 377 GLN D CA 1
ATOM 13115 C C . GLN D 1 377 ? 11.557 -82.206 -8.269 1.00 16.04 377 GLN D C 1
ATOM 13116 O O . GLN D 1 377 ? 10.727 -81.445 -7.771 1.00 15.17 377 GLN D O 1
ATOM 13122 N N . LYS D 1 378 ? 12.792 -81.819 -8.594 1.00 12.47 378 LYS D N 1
ATOM 13123 C CA . LYS D 1 378 ? 13.242 -80.429 -8.426 1.00 11.84 378 LYS D CA 1
ATOM 13124 C C . LYS D 1 378 ? 13.559 -79.845 -9.797 1.00 10.39 378 LYS D C 1
ATOM 13125 O O . LYS D 1 378 ? 13.719 -80.579 -10.757 1.00 7.20 378 LYS D O 1
ATOM 13131 N N . GLY D 1 379 ? 13.646 -78.530 -9.915 1.00 10.09 379 GLY D N 1
ATOM 13132 C CA . GLY D 1 379 ? 14.010 -77.994 -11.212 1.00 11.08 379 GLY D CA 1
ATOM 13133 C C . GLY D 1 379 ? 12.929 -77.574 -12.177 1.00 13.77 379 GLY D C 1
ATOM 13134 O O . GLY D 1 379 ? 13.265 -76.920 -13.153 1.00 16.85 379 GLY D O 1
ATOM 13135 N N . THR D 1 380 ? 11.676 -77.979 -11.963 1.00 14.63 380 THR D N 1
ATOM 13136 C CA . THR D 1 380 ? 10.545 -77.546 -12.809 1.00 18.25 380 THR D CA 1
ATOM 13137 C C . THR D 1 380 ? 9.253 -77.644 -12.051 1.00 20.00 380 THR D C 1
ATOM 13138 O O . THR D 1 380 ? 9.188 -78.238 -10.978 1.00 21.05 380 THR D O 1
ATOM 13142 N N . LEU D 1 381 ? 8.221 -77.061 -12.640 1.00 20.50 381 LEU D N 1
ATOM 13143 C CA . LEU D 1 381 ? 6.900 -77.087 -12.067 1.00 19.42 381 LEU D CA 1
ATOM 13144 C C . LEU D 1 381 ? 5.992 -77.894 -12.998 1.00 19.99 381 LEU D C 1
ATOM 13145 O O . LEU D 1 381 ? 5.332 -77.345 -13.867 1.00 23.47 381 LEU D O 1
ATOM 13150 N N . GLN D 1 382 ? 5.989 -79.207 -12.848 1.00 19.14 382 GLN D N 1
ATOM 13151 C CA . GLN D 1 382 ? 5.119 -80.031 -13.671 1.00 20.84 382 GLN D CA 1
ATOM 13152 C C . GLN D 1 382 ? 4.276 -80.857 -12.730 1.00 19.85 382 GLN D C 1
ATOM 13153 O O . GLN D 1 382 ? 4.544 -80.894 -11.537 1.00 21.28 382 GLN D O 1
ATOM 13159 N N . VAL D 1 383 ? 3.249 -81.515 -13.245 1.00 19.36 383 VAL D N 1
ATOM 13160 C CA . VAL D 1 383 ? 2.428 -82.331 -12.377 1.00 17.13 383 VAL D CA 1
ATOM 13161 C C . VAL D 1 383 ? 3.344 -83.429 -11.853 1.00 18.18 383 VAL D C 1
ATOM 13162 O O . VAL D 1 383 ? 4.015 -84.104 -12.637 1.00 19.25 383 VAL D O 1
ATOM 13166 N N . GLY D 1 384 ? 3.403 -83.564 -10.525 1.00 17.41 384 GLY D N 1
ATOM 13167 C CA . GLY D 1 384 ? 4.247 -84.567 -9.899 1.00 15.64 384 GLY D CA 1
ATOM 13168 C C . GLY D 1 384 ? 5.507 -84.042 -9.216 1.00 17.96 384 GLY D C 1
ATOM 13169 O O . GLY D 1 384 ? 6.081 -84.733 -8.367 1.00 19.15 384 GLY D O 1
ATOM 13170 N N . SER D 1 385 ? 5.952 -82.841 -9.585 1.00 16.29 385 SER D N 1
ATOM 13171 C CA . SER D 1 385 ? 7.151 -82.238 -8.989 1.00 16.78 385 SER D CA 1
ATOM 13172 C C . SER D 1 385 ? 6.856 -81.646 -7.615 1.00 16.34 385 SER D C 1
ATOM 13173 O O . SER D 1 385 ? 5.696 -81.367 -7.287 1.00 17.30 385 SER D O 1
ATOM 13176 N N . ASP D 1 386 ? 7.898 -81.439 -6.813 1.00 13.26 386 ASP D N 1
ATOM 13177 C CA . ASP D 1 386 ? 7.697 -80.800 -5.518 1.00 12.41 386 ASP D CA 1
ATOM 13178 C C . ASP D 1 386 ? 7.302 -79.362 -5.854 1.00 11.69 386 ASP D C 1
ATOM 13179 O O . ASP D 1 386 ? 7.846 -78.758 -6.777 1.00 11.56 386 ASP D O 1
ATOM 13184 N N . ALA D 1 387 ? 6.350 -78.813 -5.121 1.00 10.67 387 ALA D N 1
ATOM 13185 C CA . ALA D 1 387 ? 5.926 -77.445 -5.374 1.00 10.56 387 ALA D CA 1
ATOM 13186 C C . ALA D 1 387 ? 6.980 -76.472 -4.842 1.00 11.02 387 ALA D C 1
ATOM 13187 O O . ALA D 1 387 ? 6.837 -75.935 -3.742 1.00 12.44 387 ALA D O 1
ATOM 13189 N N . ASP D 1 388 ? 8.049 -76.264 -5.607 1.00 10.36 388 ASP D N 1
ATOM 13190 C CA . ASP D 1 388 ? 9.094 -75.331 -5.194 1.00 14.09 388 ASP D CA 1
ATOM 13191 C C . ASP D 1 388 ? 9.078 -74.118 -6.129 1.00 15.19 388 ASP D C 1
ATOM 13192 O O . ASP D 1 388 ? 9.576 -74.197 -7.243 1.00 18.84 388 ASP D O 1
ATOM 13197 N N . LEU D 1 389 ? 8.491 -73.006 -5.690 1.00 13.81 389 LEU D N 1
ATOM 13198 C CA . LEU D 1 389 ? 8.444 -71.828 -6.542 1.00 14.25 389 LEU D CA 1
ATOM 13199 C C . LEU D 1 389 ? 9.021 -70.610 -5.896 1.00 13.33 389 LEU D C 1
ATOM 13200 O O . LEU D 1 389 ? 9.286 -70.560 -4.700 1.00 13.54 389 LEU D O 1
ATOM 13205 N N . LEU D 1 390 ? 9.133 -69.597 -6.734 1.00 11.32 390 LEU D N 1
ATOM 13206 C CA . LEU D 1 390 ? 9.609 -68.292 -6.350 1.00 12.20 390 LEU D CA 1
ATOM 13207 C C . LEU D 1 390 ? 8.692 -67.324 -7.092 1.00 15.03 390 LEU D C 1
ATOM 13208 O O . LEU D 1 390 ? 8.444 -67.488 -8.292 1.00 16.88 390 LEU D O 1
ATOM 13213 N N . ILE D 1 391 ? 8.133 -66.354 -6.382 1.00 15.28 391 ILE D N 1
ATOM 13214 C CA . ILE D 1 391 ? 7.344 -65.340 -7.049 1.00 13.74 391 ILE D CA 1
ATOM 13215 C C . ILE D 1 391 ? 8.402 -64.245 -7.171 1.00 14.73 391 ILE D C 1
ATOM 13216 O O . ILE D 1 391 ? 9.010 -63.853 -6.180 1.00 15.26 391 ILE D O 1
ATOM 13221 N N . LEU D 1 392 ? 8.657 -63.786 -8.386 1.00 15.91 392 LEU D N 1
ATOM 13222 C CA . LEU D 1 392 ? 9.672 -62.769 -8.605 1.00 18.89 392 LEU D CA 1
ATOM 13223 C C . LEU D 1 392 ? 9.129 -61.357 -8.677 1.00 19.55 392 LEU D C 1
ATOM 13224 O O . LEU D 1 392 ? 7.945 -61.144 -8.848 1.00 21.47 392 LEU D O 1
ATOM 13229 N N . ASP D 1 393 ? 10.019 -60.392 -8.527 1.00 22.23 393 ASP D N 1
ATOM 13230 C CA . ASP D 1 393 ? 9.656 -58.997 -8.639 1.00 24.16 393 ASP D CA 1
ATOM 13231 C C . ASP D 1 393 ? 10.850 -58.376 -9.347 1.00 25.98 393 ASP D C 1
ATOM 13232 O O . ASP D 1 393 ? 1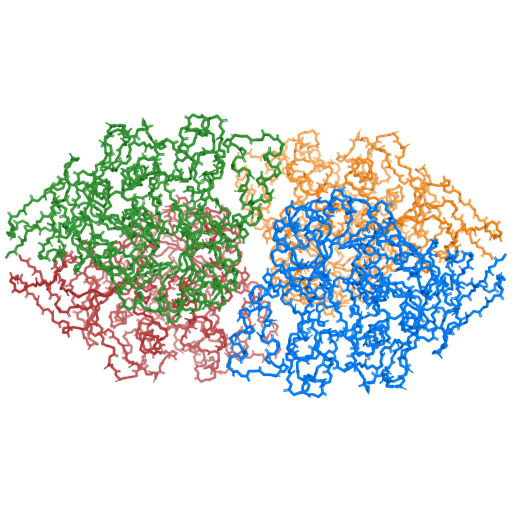1.899 -58.160 -8.731 1.00 26.02 393 ASP D O 1
ATOM 13237 N N . LEU D 1 394 ? 10.704 -58.124 -10.646 1.00 25.93 394 LEU D N 1
ATOM 13238 C CA . LEU D 1 394 ? 11.788 -57.543 -11.424 1.00 27.99 394 LEU D CA 1
ATOM 13239 C C . LEU D 1 394 ? 11.777 -56.025 -11.408 1.00 29.81 394 LEU D C 1
ATOM 13240 O O . LEU D 1 394 ? 12.475 -55.378 -12.186 1.00 29.50 394 LEU D O 1
ATOM 13245 N N . ASP D 1 395 ? 10.987 -55.450 -10.519 1.00 32.50 395 ASP D N 1
ATOM 13246 C CA . ASP D 1 395 ? 10.939 -54.007 -10.441 1.00 37.51 395 ASP D CA 1
ATOM 13247 C C . ASP D 1 395 ? 11.205 -53.510 -9.023 1.00 37.50 395 ASP D C 1
ATOM 13248 O O . ASP D 1 395 ? 10.398 -52.808 -8.418 1.00 37.64 395 ASP D O 1
ATOM 13253 N N . ILE D 1 396 ? 12.369 -53.887 -8.509 1.00 37.63 396 ILE D N 1
ATOM 13254 C CA . ILE D 1 396 ? 12.806 -53.530 -7.167 1.00 35.24 396 ILE D CA 1
ATOM 13255 C C . ILE D 1 396 ? 13.943 -52.535 -7.275 1.00 35.47 396 ILE D C 1
ATOM 13256 O O . ILE D 1 396 ? 14.592 -52.415 -8.313 1.00 35.68 396 ILE D O 1
ATOM 13261 N N . ASP D 1 397 ? 14.174 -51.813 -6.194 1.00 36.66 397 ASP D N 1
ATOM 13262 C CA . ASP D 1 397 ? 15.263 -50.858 -6.140 1.00 39.25 397 ASP D CA 1
ATOM 13263 C C . ASP D 1 397 ? 15.813 -50.955 -4.737 1.00 37.81 397 ASP D C 1
ATOM 13264 O O . ASP D 1 397 ? 15.140 -50.591 -3.774 1.00 37.84 397 ASP D O 1
ATOM 13269 N N . THR D 1 398 ? 17.032 -51.468 -4.624 1.00 36.14 398 THR D N 1
ATOM 13270 C CA . THR D 1 398 ? 17.656 -51.640 -3.329 1.00 34.54 398 THR D CA 1
ATOM 13271 C C . THR D 1 398 ? 19.127 -52.004 -3.503 1.00 34.44 398 THR D C 1
ATOM 13272 O O . THR D 1 398 ? 19.625 -52.073 -4.629 1.00 34.39 398 THR D O 1
ATOM 13276 N N . LYS D 1 399 ? 19.830 -52.211 -2.392 1.00 34.78 399 LYS D N 1
ATOM 13277 C CA . LYS D 1 399 ? 21.252 -52.566 -2.433 1.00 35.09 399 LYS D CA 1
ATOM 13278 C C . LYS D 1 399 ? 21.481 -53.856 -1.659 1.00 32.72 399 LYS D C 1
ATOM 13279 O O . LYS D 1 399 ? 20.695 -54.205 -0.782 1.00 31.86 399 LYS D O 1
ATOM 13285 N N . VAL D 1 400 ? 22.551 -54.571 -1.978 1.00 30.70 400 VAL D N 1
ATOM 13286 C CA . VAL D 1 400 ? 22.850 -55.772 -1.218 1.00 30.56 400 VAL D CA 1
ATOM 13287 C C . VAL D 1 400 ? 23.589 -55.243 0.020 1.00 31.16 400 VAL D C 1
ATOM 13288 O O . VAL D 1 400 ? 24.525 -54.442 -0.099 1.00 31.33 400 VAL D O 1
ATOM 13292 N N . ASP D 1 401 ? 23.131 -55.654 1.202 1.00 30.51 401 ASP D N 1
ATOM 13293 C CA . ASP D 1 401 ? 23.737 -55.232 2.466 1.00 30.51 401 ASP D CA 1
ATOM 13294 C C . ASP D 1 401 ? 24.258 -56.463 3.217 1.00 29.67 401 ASP D C 1
ATOM 13295 O O . ASP D 1 401 ? 23.528 -57.093 3.985 1.00 29.32 401 ASP D O 1
ATOM 13300 N N . ALA D 1 402 ? 25.530 -56.786 3.006 1.00 26.87 402 ALA D N 1
ATOM 13301 C CA . ALA D 1 402 ? 26.135 -57.967 3.610 1.00 27.60 402 ALA D CA 1
ATOM 13302 C C . ALA D 1 402 ? 25.887 -58.165 5.102 1.00 28.78 402 ALA D C 1
ATOM 13303 O O . ALA D 1 402 ? 25.820 -59.297 5.571 1.00 28.54 402 ALA D O 1
ATOM 13305 N N . SER D 1 403 ? 25.749 -57.073 5.846 1.00 31.18 403 SER D N 1
ATOM 13306 C CA . SER D 1 403 ? 25.530 -57.152 7.290 1.00 30.98 403 SER D CA 1
ATOM 13307 C C . SER D 1 403 ? 24.159 -57.697 7.631 1.00 31.89 403 SER D C 1
ATOM 13308 O O . SER D 1 403 ? 23.915 -58.078 8.774 1.00 33.03 403 SER D O 1
ATOM 13311 N N . GLN D 1 404 ? 23.265 -57.720 6.645 1.00 31.97 404 GLN D N 1
ATOM 13312 C CA . GLN D 1 404 ? 21.914 -58.231 6.838 1.00 32.77 404 GLN D CA 1
ATOM 13313 C C . GLN D 1 404 ? 21.828 -59.718 6.504 1.00 30.72 404 GLN D C 1
ATOM 13314 O O . GLN D 1 404 ? 20.781 -60.339 6.686 1.00 30.65 404 GLN D O 1
ATOM 13320 N N . PHE D 1 405 ? 22.926 -60.279 6.005 1.00 26.94 405 PHE D N 1
ATOM 13321 C CA . PHE D 1 405 ? 22.980 -61.691 5.651 1.00 25.31 405 PHE D CA 1
ATOM 13322 C C . PHE D 1 405 ? 22.542 -62.565 6.804 1.00 25.53 405 PHE D C 1
ATOM 13323 O O . PHE D 1 405 ? 22.871 -62.302 7.957 1.00 27.55 405 PHE D O 1
ATOM 13331 N N . ARG D 1 406 ? 21.816 -63.622 6.484 1.00 25.06 406 ARG D N 1
ATOM 13332 C CA . ARG D 1 406 ? 21.333 -64.542 7.499 1.00 27.08 406 ARG D CA 1
ATOM 13333 C C . ARG D 1 406 ? 22.377 -65.609 7.833 1.00 25.12 406 ARG D C 1
ATOM 13334 O O . ARG D 1 406 ? 22.257 -66.317 8.828 1.00 25.43 406 ARG D O 1
ATOM 13342 N N . SER D 1 407 ? 23.408 -65.713 7.002 1.00 24.39 407 SER D N 1
ATOM 13343 C CA . SER D 1 407 ? 24.457 -66.711 7.193 1.00 23.48 407 SER D CA 1
ATOM 13344 C C . SER D 1 407 ? 25.387 -66.396 8.357 1.00 25.08 407 SER D C 1
ATOM 13345 O O . SER D 1 407 ? 25.321 -65.316 8.945 1.00 25.96 407 SER D O 1
ATOM 13348 N N . LEU D 1 408 ? 26.262 -67.345 8.680 1.00 25.27 408 LEU D N 1
ATOM 13349 C CA . LEU D 1 408 ? 27.212 -67.154 9.768 1.00 24.88 408 LEU D CA 1
ATOM 13350 C C . LEU D 1 408 ? 28.081 -65.933 9.495 1.00 24.52 408 LEU D C 1
ATOM 13351 O O . LEU D 1 408 ? 28.235 -65.083 10.360 1.00 28.06 408 LEU D O 1
ATOM 13356 N N . HIS D 1 409 ? 28.656 -65.846 8.303 1.00 22.39 409 HIS D N 1
ATOM 13357 C CA . HIS D 1 409 ? 29.479 -64.699 7.972 1.00 23.97 409 HIS D CA 1
ATOM 13358 C C . HIS D 1 409 ? 28.685 -63.573 7.331 1.00 24.69 409 HIS D C 1
ATOM 13359 O O . HIS D 1 409 ? 27.674 -63.804 6.671 1.00 26.47 409 HIS D O 1
ATOM 13366 N N . LYS D 1 410 ? 29.154 -62.347 7.525 1.00 23.24 410 LYS D N 1
ATOM 13367 C CA . LYS D 1 410 ? 28.455 -61.183 7.016 1.00 21.03 410 LYS D CA 1
ATOM 13368 C C . LYS D 1 410 ? 29.242 -60.257 6.111 1.00 20.02 410 LYS D C 1
ATOM 13369 O O . LYS D 1 410 ? 29.352 -59.072 6.394 1.00 21.41 410 LYS D O 1
ATOM 13375 N N . TYR D 1 411 ? 29.801 -60.777 5.031 1.00 20.75 411 TYR D N 1
ATOM 13376 C CA . TYR D 1 411 ? 30.530 -59.931 4.090 1.00 20.32 411 TYR D CA 1
ATOM 13377 C C . TYR D 1 411 ? 30.333 -60.478 2.684 1.00 20.26 411 TYR D C 1
ATOM 13378 O O . TYR D 1 411 ? 29.995 -61.645 2.511 1.00 21.45 411 TYR D O 1
ATOM 13387 N N . SER D 1 412 ? 30.534 -59.645 1.673 1.00 19.91 412 SER D N 1
ATOM 13388 C CA . SER D 1 412 ? 30.310 -60.101 0.315 1.00 19.12 412 SER D CA 1
ATOM 13389 C C . SER D 1 412 ? 30.953 -59.196 -0.705 1.00 20.21 412 SER D C 1
ATOM 13390 O O . SER D 1 412 ? 31.014 -57.985 -0.510 1.00 20.92 412 SER D O 1
ATOM 13393 N N . PRO D 1 413 ? 31.434 -59.774 -1.820 1.00 21.36 413 PRO D N 1
ATOM 13394 C CA . PRO D 1 413 ? 32.080 -59.027 -2.908 1.00 21.47 413 PRO D CA 1
ATOM 13395 C C . PRO D 1 413 ? 31.063 -58.065 -3.532 1.00 22.65 413 PRO D C 1
ATOM 13396 O O . PRO D 1 413 ? 31.422 -57.050 -4.119 1.00 23.37 413 PRO D O 1
ATOM 13400 N N . PHE D 1 414 ? 29.786 -58.404 -3.388 1.00 24.12 414 PHE D N 1
ATOM 13401 C CA . PHE D 1 414 ? 28.694 -57.620 -3.953 1.00 26.62 414 PHE D CA 1
ATOM 13402 C C . PHE D 1 414 ? 28.149 -56.590 -2.986 1.00 28.69 414 PHE D C 1
ATOM 13403 O O . PHE D 1 414 ? 27.234 -55.842 -3.323 1.00 28.13 414 PHE D O 1
ATOM 13411 N N . ASP D 1 415 ? 28.704 -56.550 -1.782 1.00 29.72 415 ASP D N 1
ATOM 13412 C CA . ASP D 1 415 ? 28.223 -55.610 -0.779 1.00 30.45 415 ASP D CA 1
ATOM 13413 C C . ASP D 1 415 ? 28.089 -54.212 -1.375 1.00 30.65 415 ASP D C 1
ATOM 13414 O O . ASP D 1 415 ? 28.988 -53.731 -2.067 1.00 29.58 415 ASP D O 1
ATOM 13419 N N . GLY D 1 416 ? 26.940 -53.586 -1.131 1.00 31.11 416 GLY D N 1
ATOM 13420 C CA . GLY D 1 416 ? 26.698 -52.246 -1.632 1.00 30.92 416 GLY D CA 1
ATOM 13421 C C . GLY D 1 416 ? 26.133 -52.134 -3.037 1.00 31.42 416 GLY D C 1
ATOM 13422 O O . GLY D 1 416 ? 25.548 -51.105 -3.398 1.00 30.18 416 GLY D O 1
ATOM 13423 N N . MET D 1 417 ? 26.302 -53.178 -3.843 1.00 30.94 417 MET D N 1
ATOM 13424 C CA . MET D 1 417 ? 25.794 -53.149 -5.205 1.00 28.33 417 MET D CA 1
ATOM 13425 C C . MET D 1 417 ? 24.282 -53.131 -5.287 1.00 27.57 417 MET D C 1
ATOM 13426 O O . MET D 1 417 ? 23.584 -53.667 -4.422 1.00 27.77 417 MET D O 1
ATOM 13431 N N . PRO D 1 418 ? 23.748 -52.494 -6.334 1.00 26.03 418 PRO D N 1
ATOM 13432 C CA . PRO D 1 418 ? 22.301 -52.406 -6.525 1.00 26.19 418 PRO D CA 1
ATOM 13433 C C . PRO D 1 418 ? 21.652 -53.724 -6.917 1.00 26.22 418 PRO D C 1
ATOM 13434 O O . PRO D 1 418 ? 22.275 -54.581 -7.547 1.00 26.11 418 PRO D O 1
ATOM 13438 N N . VAL D 1 419 ? 20.392 -53.865 -6.526 1.00 25.42 419 VAL D N 1
ATOM 13439 C CA . VAL D 1 419 ? 19.590 -55.046 -6.801 1.00 23.73 419 VAL D CA 1
ATOM 13440 C C . VAL D 1 419 ? 18.258 -54.560 -7.363 1.00 24.42 419 VAL D C 1
ATOM 13441 O O . VAL D 1 419 ? 17.535 -53.827 -6.689 1.00 26.63 419 VAL D O 1
ATOM 13445 N N . THR D 1 420 ? 17.927 -54.960 -8.586 1.00 23.59 420 THR D N 1
ATOM 13446 C CA . THR D 1 420 ? 16.673 -54.529 -9.196 1.00 22.63 420 THR D CA 1
ATOM 13447 C C . THR D 1 420 ? 15.674 -55.666 -9.381 1.00 22.65 420 THR D C 1
ATOM 13448 O O . THR D 1 420 ? 14.564 -55.453 -9.864 1.00 24.64 420 THR D O 1
ATOM 13452 N N . GLY D 1 421 ? 16.062 -56.876 -9.005 1.00 20.72 421 GLY D N 1
ATOM 13453 C CA . GLY D 1 421 ? 15.153 -57.997 -9.146 1.00 18.48 421 GLY D CA 1
ATOM 13454 C C . GLY D 1 421 ? 15.464 -59.021 -8.080 1.00 18.82 421 GLY D C 1
ATOM 13455 O O . GLY D 1 421 ? 16.627 -59.202 -7.728 1.00 20.91 421 GLY D O 1
ATOM 13456 N N . ALA D 1 422 ? 14.443 -59.686 -7.549 1.00 16.24 422 ALA D N 1
ATOM 13457 C CA . ALA D 1 422 ? 14.685 -60.678 -6.517 1.00 15.05 422 ALA D CA 1
ATOM 13458 C C . ALA D 1 422 ? 13.456 -61.490 -6.187 1.00 14.92 422 ALA D C 1
ATOM 13459 O O . ALA D 1 422 ? 12.331 -61.072 -6.459 1.00 20.54 422 ALA D O 1
ATOM 13461 N N . PRO D 1 423 ? 13.652 -62.682 -5.618 1.00 11.83 423 PRO D N 1
ATOM 13462 C CA . PRO D 1 423 ? 12.468 -63.472 -5.277 1.00 12.01 423 PRO D CA 1
ATOM 13463 C C . PRO D 1 423 ? 11.854 -62.788 -4.058 1.00 14.31 423 PRO D C 1
ATOM 13464 O O . PRO D 1 423 ? 12.587 -62.361 -3.173 1.00 17.48 423 PRO D O 1
ATOM 13468 N N . VAL D 1 424 ? 10.531 -62.669 -4.014 1.00 14.16 424 VAL D N 1
ATOM 13469 C CA . VAL D 1 424 ? 9.850 -62.021 -2.892 1.00 13.38 424 VAL D CA 1
ATOM 13470 C C . VAL D 1 424 ? 9.015 -63.019 -2.097 1.00 15.23 424 VAL D C 1
ATOM 13471 O O . VAL D 1 424 ? 8.369 -62.666 -1.118 1.00 19.41 424 VAL D O 1
ATOM 13475 N N . LEU D 1 425 ? 9.020 -64.266 -2.534 1.00 16.35 425 LEU D N 1
ATOM 13476 C CA . LEU D 1 425 ? 8.271 -65.327 -1.869 1.00 16.44 425 LEU D CA 1
ATOM 13477 C C . LEU D 1 425 ? 8.969 -66.581 -2.350 1.00 17.11 425 LEU D C 1
ATOM 13478 O O . LEU D 1 425 ? 9.263 -66.726 -3.535 1.00 16.40 425 LEU D O 1
ATOM 13483 N N . THR D 1 426 ? 9.278 -67.478 -1.434 1.00 16.44 426 THR D N 1
ATOM 13484 C CA . THR D 1 426 ? 9.906 -68.701 -1.854 1.00 16.33 426 THR D CA 1
ATOM 13485 C C . THR D 1 426 ? 9.283 -69.821 -1.057 1.00 17.34 426 THR D C 1
ATOM 13486 O O . THR D 1 426 ? 9.149 -69.721 0.165 1.00 19.15 426 THR D O 1
ATOM 13490 N N . MET D 1 427 ? 8.835 -70.858 -1.758 1.00 16.02 427 MET D N 1
ATOM 13491 C CA . MET D 1 427 ? 8.237 -71.985 -1.075 1.00 18.82 427 MET D CA 1
ATOM 13492 C C . MET D 1 427 ? 8.827 -73.294 -1.535 1.00 20.17 427 MET D C 1
ATOM 13493 O O . MET D 1 427 ? 9.218 -73.443 -2.704 1.00 18.94 427 MET D O 1
ATOM 13498 N N . VAL D 1 428 ? 8.934 -74.234 -0.602 1.00 18.63 428 VAL D N 1
ATOM 13499 C CA . VAL D 1 428 ? 9.428 -75.549 -0.958 1.00 20.20 428 VAL D CA 1
ATOM 13500 C C . VAL D 1 428 ? 8.388 -76.551 -0.485 1.00 20.63 428 VAL D C 1
ATOM 13501 O O . VAL D 1 428 ? 7.853 -76.434 0.624 1.00 21.03 428 VAL D O 1
ATOM 13505 N N . ARG D 1 429 ? 8.082 -77.507 -1.364 1.00 18.76 429 ARG D N 1
ATOM 13506 C CA . ARG D 1 429 ? 7.094 -78.538 -1.103 1.00 16.17 429 ARG D CA 1
ATOM 13507 C C . ARG D 1 429 ? 5.767 -77.977 -0.583 1.00 18.19 429 ARG D C 1
ATOM 13508 O O . ARG D 1 429 ? 5.183 -78.466 0.392 1.00 17.21 429 ARG D O 1
ATOM 13516 N N . GLY D 1 430 ? 5.299 -76.932 -1.252 1.00 18.16 430 GLY D N 1
ATOM 13517 C CA . GLY D 1 430 ? 4.032 -76.341 -0.884 1.00 20.15 430 GLY D CA 1
ATOM 13518 C C . GLY D 1 430 ? 3.971 -75.439 0.334 1.00 21.70 430 GLY D C 1
ATOM 13519 O O . GLY D 1 430 ? 2.884 -74.968 0.670 1.00 23.85 430 GLY D O 1
ATOM 13520 N N . THR D 1 431 ? 5.078 -75.181 1.023 1.00 18.38 431 THR D N 1
ATOM 13521 C CA . THR D 1 431 ? 4.943 -74.294 2.168 1.00 17.33 431 THR D CA 1
ATOM 13522 C C . THR D 1 431 ? 5.866 -73.075 2.057 1.00 16.79 431 THR D C 1
ATOM 13523 O O . THR D 1 431 ? 7.016 -73.181 1.620 1.00 16.83 431 THR D O 1
ATOM 13527 N N . VAL D 1 432 ? 5.344 -71.903 2.405 1.00 15.87 432 VAL D N 1
ATOM 13528 C CA . VAL D 1 432 ? 6.134 -70.683 2.301 1.00 17.45 432 VAL D CA 1
ATOM 13529 C C . VAL D 1 432 ? 7.234 -70.681 3.346 1.00 19.40 432 VAL D C 1
ATOM 13530 O O . VAL D 1 432 ? 6.951 -70.650 4.542 1.00 20.34 432 VAL D O 1
ATOM 13534 N N . VAL D 1 433 ? 8.487 -70.723 2.896 1.00 19.61 433 VAL D N 1
ATOM 13535 C CA . VAL D 1 433 ? 9.615 -70.734 3.823 1.00 18.12 433 VAL D CA 1
ATOM 13536 C C . VAL D 1 433 ? 10.189 -69.340 3.984 1.00 19.21 433 VAL D C 1
ATOM 13537 O O . VAL D 1 433 ? 10.842 -69.041 4.973 1.00 20.96 433 VAL D O 1
ATOM 13541 N N . ALA D 1 434 ? 9.952 -68.480 3.012 1.00 18.72 434 ALA D N 1
ATOM 13542 C CA . ALA D 1 434 ? 10.456 -67.132 3.120 1.00 20.13 434 ALA D CA 1
ATOM 13543 C C . ALA D 1 434 ? 9.516 -66.239 2.368 1.00 24.33 434 ALA D C 1
ATOM 13544 O O . ALA D 1 434 ? 9.088 -66.551 1.255 1.00 26.75 434 ALA D O 1
ATOM 13546 N N . GLU D 1 435 ? 9.164 -65.134 2.998 1.00 26.96 435 GLU D N 1
ATOM 13547 C CA . GLU D 1 435 ? 8.276 -64.186 2.377 1.00 30.90 435 GLU D CA 1
ATOM 13548 C C . GLU D 1 435 ? 8.833 -62.825 2.701 1.00 33.35 435 GLU D C 1
ATOM 13549 O O . GLU D 1 435 ? 9.075 -62.506 3.860 1.00 31.71 435 GLU D O 1
ATOM 13555 N N . LYS D 1 436 ? 9.061 -62.044 1.651 1.00 38.32 436 LYS D N 1
ATOM 13556 C CA . LYS D 1 436 ? 9.617 -60.704 1.755 1.00 42.36 436 LYS D CA 1
ATOM 13557 C C . LYS D 1 436 ? 10.646 -60.546 2.880 1.00 41.88 436 LYS D C 1
ATOM 13558 O O . LYS D 1 436 ? 10.446 -59.782 3.827 1.00 41.13 436 LYS D O 1
ATOM 13564 N N . GLY D 1 437 ? 11.740 -61.304 2.764 1.00 40.26 437 GLY D N 1
ATOM 13565 C CA . GLY D 1 437 ? 12.834 -61.234 3.723 1.00 38.37 437 GLY D CA 1
ATOM 13566 C C . GLY D 1 437 ? 12.733 -61.954 5.057 1.00 37.36 437 GLY D C 1
ATOM 13567 O O . GLY D 1 437 ? 13.669 -61.901 5.857 1.00 38.74 437 GLY D O 1
ATOM 13568 N N . GLU D 1 438 ? 11.623 -62.633 5.299 1.00 34.52 438 GLU D N 1
ATOM 13569 C CA . GLU D 1 438 ? 11.424 -63.330 6.556 1.00 33.83 438 GLU D CA 1
ATOM 13570 C C . GLU D 1 438 ? 11.410 -64.834 6.411 1.00 29.82 438 GLU D C 1
ATOM 13571 O O . GLU D 1 438 ? 10.640 -65.370 5.624 1.00 29.37 438 GLU D O 1
ATOM 13577 N N . VAL D 1 439 ? 12.246 -65.530 7.162 1.00 24.96 439 VAL D N 1
ATOM 13578 C CA . VAL D 1 439 ? 12.189 -66.974 7.075 1.00 24.89 439 VAL D CA 1
ATOM 13579 C C . VAL D 1 439 ? 11.076 -67.356 8.033 1.00 26.21 439 VAL D C 1
ATOM 13580 O O . VAL D 1 439 ? 11.038 -66.868 9.149 1.00 28.91 439 VAL D O 1
ATOM 13584 N N . LEU D 1 440 ? 10.169 -68.219 7.590 1.00 27.34 440 LEU D N 1
ATOM 13585 C CA . LEU D 1 440 ? 9.021 -68.618 8.399 1.00 27.36 440 LEU D CA 1
ATOM 13586 C C . LEU D 1 440 ? 9.021 -70.084 8.769 1.00 28.37 440 LEU D C 1
ATOM 13587 O O . LEU D 1 440 ? 7.999 -70.613 9.198 1.00 28.33 440 LEU D O 1
ATOM 13592 N N . VAL D 1 441 ? 10.149 -70.754 8.614 1.00 30.32 441 VAL D N 1
ATOM 13593 C CA . VAL D 1 441 ? 10.156 -72.172 8.920 1.00 31.95 441 VAL D CA 1
ATOM 13594 C C . VAL D 1 441 ? 11.253 -72.527 9.939 1.00 34.17 441 VAL D C 1
ATOM 13595 O O . VAL D 1 441 ? 12.295 -71.867 10.001 1.00 34.90 441 VAL D O 1
ATOM 13599 N N . GLU D 1 442 ? 11.004 -73.545 10.760 1.00 35.86 442 GLU D N 1
ATOM 13600 C CA . GLU D 1 442 ? 11.979 -73.946 11.774 1.00 38.47 442 GLU D CA 1
ATOM 13601 C C . GLU D 1 442 ? 13.092 -74.834 11.246 1.00 34.93 442 GLU D C 1
ATOM 13602 O O . GLU D 1 442 ? 12.954 -75.484 10.218 1.00 34.07 442 GLU D O 1
ATOM 13608 N N . GLN D 1 443 ? 14.209 -74.858 11.957 1.00 32.85 443 GLN D N 1
ATOM 13609 C CA . GLN D 1 443 ? 15.325 -75.673 11.521 1.00 31.10 443 GLN D CA 1
ATOM 13610 C C . GLN D 1 443 ? 14.942 -77.145 11.448 1.00 27.17 443 GLN D C 1
ATOM 13611 O O . GLN D 1 443 ? 14.256 -77.658 12.318 1.00 26.56 443 GLN D O 1
ATOM 13617 N N . GLY D 1 444 ? 15.377 -77.816 10.392 1.00 23.85 444 GLY D N 1
ATOM 13618 C CA . GLY D 1 444 ? 15.057 -79.220 10.243 1.00 22.03 444 GLY D CA 1
ATOM 13619 C C . GLY D 1 444 ? 13.969 -79.432 9.212 1.00 22.34 444 GLY D C 1
ATOM 13620 O O . GLY D 1 444 ? 13.706 -80.566 8.791 1.00 23.64 444 GLY D O 1
ATOM 13621 N N . PHE D 1 445 ? 13.328 -78.342 8.807 1.00 19.58 445 PHE D N 1
ATOM 13622 C CA . PHE D 1 445 ? 12.275 -78.414 7.810 1.00 18.98 445 PHE D CA 1
ATOM 13623 C C . PHE D 1 445 ? 12.775 -79.061 6.509 1.00 19.90 445 PHE D C 1
ATOM 13624 O O . PHE D 1 445 ? 12.018 -79.770 5.834 1.00 19.45 445 PHE D O 1
ATOM 13632 N N . GLY D 1 446 ? 14.042 -78.809 6.166 1.00 18.05 446 GLY D N 1
ATOM 13633 C CA . GLY D 1 446 ? 14.630 -79.359 4.957 1.00 17.84 446 GLY D CA 1
ATOM 13634 C C . GLY D 1 446 ? 14.696 -80.878 4.899 1.00 21.01 446 GLY D C 1
ATOM 13635 O O . GLY D 1 446 ? 15.029 -81.545 5.881 1.00 22.05 446 GLY D O 1
ATOM 13636 N N . GLN D 1 447 ? 14.378 -81.427 3.732 1.00 21.82 447 GLN D N 1
ATOM 13637 C CA . GLN D 1 447 ? 14.403 -82.866 3.526 1.00 23.03 447 GLN D CA 1
ATOM 13638 C C . GLN D 1 447 ? 15.577 -83.243 2.637 1.00 21.63 447 GLN D C 1
ATOM 13639 O O . GLN D 1 447 ? 16.051 -82.450 1.822 1.00 20.37 447 GLN D O 1
ATOM 13645 N N . PHE D 1 448 ? 16.017 -84.481 2.795 1.00 18.85 448 PHE D N 1
ATOM 13646 C CA . PHE D 1 448 ? 17.097 -85.042 2.018 1.00 17.03 448 PHE D CA 1
ATOM 13647 C C . PHE D 1 448 ? 16.484 -85.392 0.664 1.00 18.19 448 PHE D C 1
ATOM 13648 O O . PHE D 1 448 ? 15.378 -85.922 0.609 1.00 21.49 448 PHE D O 1
ATOM 13656 N N . VAL D 1 449 ? 17.157 -85.069 -0.434 1.00 17.86 449 VAL D N 1
ATOM 13657 C CA . VAL D 1 449 ? 16.613 -85.440 -1.734 1.00 17.32 449 VAL D CA 1
ATOM 13658 C C . VAL D 1 449 ? 17.674 -86.263 -2.446 1.00 18.20 449 VAL D C 1
ATOM 13659 O O . VAL D 1 449 ? 18.869 -86.080 -2.222 1.00 16.24 449 VAL D O 1
ATOM 13663 N N . THR D 1 450 ? 17.235 -87.190 -3.287 1.00 19.36 450 THR D N 1
ATOM 13664 C CA . THR D 1 450 ? 18.177 -88.046 -3.972 1.00 23.14 450 THR D CA 1
ATOM 13665 C C . THR D 1 450 ? 17.661 -88.624 -5.297 1.00 25.94 450 THR D C 1
ATOM 13666 O O . THR D 1 450 ? 16.722 -88.110 -5.886 1.00 29.90 450 THR D O 1
ATOM 13670 N N . ARG D 1 451 ? 18.302 -89.706 -5.729 1.00 29.37 451 ARG D N 1
ATOM 13671 C CA . ARG D 1 451 ? 18.016 -90.453 -6.954 1.00 28.10 451 ARG D CA 1
ATOM 13672 C C . ARG D 1 451 ? 19.022 -90.090 -8.043 1.00 29.09 451 ARG D C 1
ATOM 13673 O O . ARG D 1 451 ? 20.090 -90.728 -8.169 1.00 30.28 451 ARG D O 1
#

B-factor: mean 23.59, std 12.71, range [1.37, 81.18]

Nearest PDB structures (foldseek):
  1gkr-assembly1_A  TM=1.002E+00  e=9.802E-103  Paenarthrobacter aurescens
  8hfd-assembly1_C  TM=9.643E-01  e=2.481E-47  Escherichia coli
  8hfd-assembly1_B  TM=9.644E-01  e=8.810E-47  Escherichia coli
  3hm7-assembly2_C  TM=9.680E-01  e=2.051E-46  Halalkalibacterium halodurans
  3e74-assembly1_C  TM=9.661E-01  e=1.428E-46  Escherichia coli K-12

CATH classification: 2.30.40.10 (+1 more: 3.20.20.140)

Organism: Paenarthrobacter aurescens (NCBI:txid43663)

Solvent-accessible surface area: 60437 Å² total

InterPro domains:
  IPR006680 Amidohydrolase-related [PF01979] (51-433)
  IPR011059 Metal-dependent hydrolase, composite domain superfamily [G3DSA:2.30.40.10] (5-448)
  IPR011059 Metal-dependent hydrolase, composite domain superfamily [SSF51338] (1-450)
  IPR017593 Allantoinase [TIGR03178] (3-450)
  IPR032466 Metal-dependent hydrolase [SSF51556] (55-379)
  IPR050138 Dihydroorotase/Allantoinase hydrolase-like [PTHR43668] (3-440)

Sequence (1800 aa):
MFDVIVKNCRLVSSDGITEADILVKDGKVAAISADTSDVEASRTIDAGGKFVMPGVVDEHVHIIDMDLKNRYGRFELDSESAAVGGITTIIEMPITFPPTTTLDAFLEKKKQAGQRLKVDFALYGGGVPGNLPEIRKMHDAGAVGFSMMAASVPGMFDAVSDGELFEIFQEIAACGSVIVVHAENETIIQALQKQIKAAGGKDMAAYEASQPVFQENEAIQRALLLQKEAGCRLIVLHVSNPDGVELIHQAQSEGQDVHCESGPQYLNITTDDAERIGPYMKVAPPVRSAEMNIRLWEQLENGLIDTLGSDHGGHPVEDKEPGWKDVWKAGNGALGLETSLPMMLTNGVNKGRLSLERLVEVMCEKPAKLFGIYPQKGTLQVGSDADLLILDLDIDTKVDASQFRSLHKYSPFDGMPVTGAPVLTMVRGTVVAEKGEVLVEQGFGQFVTRMFDVIVKNCRLVSSDGITEADILVKDGKVAAISADTSDVEASRTIDAGGKFVMPGVVDEHVHIIDMDLKNRYGRFELDSESAAVGGITTIIEMPITFPPTTTLDAFLEKKKQAGQRLKVDFALYGGGVPGNLPEIRKMHDAGAVGFSMMAASVPGMFDAVSDGELFEIFQEIAACGSVIVVHAENETIIQALQKQIKAAGGKDMAAYEASQPVFQENEAIQRALLLQKEAGCRLIVLHVSNPDGVELIHQAQSEGQDVHCESGPQYLNITTDDAERIGPYMKVAPPVRSAEMNIRLWEQLENGLIDTLGSDHGGHPVEDKEPGWKDVWKAGNGALGLETSLPMMLTNGVNKGRLSLERLVEVMCEKPAKLFGIYPQKGTLQVGSDADLLILDLDIDTKVDASQFRSLHKYSPFDGMPVTGAPVLTMVRGTVVAEKGEVLVEQGFGQFVTRMFDVIVKNCRLVSSDGITEADILVKDGKVAAISADTSDVEASRTIDAGGKFVMPGVVDEHVHIIDMDLKNRYGRFELDSESAAVGGITTIIEMPITFPPTTTLDAFLEKKKQAGQRLKVDFALYGGGVPGNLPEIRKMHDAGAVGFSMMAASVPGMFDAVSDGELFEIFQEIAACGSVIVVHAENETIIQALQKQIKAAGGKDMAAYEASQPVFQENEAIQRALLLQKEAGCRLIVLHVSNPDGVELIHQAQSEGQDVHCESGPQYLNITTDDAERIGPYMKVAPPVRSAEMNIRLWEQLENGLIDTLGSDHGGHPVEDKEPGWKDVWKAGNGALGLETSLPMMLTNGVNKGRLSLERLVEVMCEKPAKLFGIYPQKGTLQVGSDADLLILDLDIDTKVDASQFRSLHKYSPFDGMPVTGAPVLTMVRGTVVAEKGEVLVEQGFGQFVTRMFDVIVKNCRLVSSDGITEADILVKDGKVAAISADTSDVEASRTIDAGGKFVMPGVVDEHVHIIDMDLKNRYGRFELDSESAAVGGITTIIEMPITFPPTTTLDAFLEKKKQAGQRLKVDFALYGGGVPGNLPEIRKMHDAGAVGFSMMAASVPGMFDAVSDGELFEIFQEIAACGSVIVVHAENETIIQALQKQIKAAGGKDMAAYEASQPVFQENEAIQRALLLQKEAGCRLIVLHVSNPDGVELIHQAQSEGQDVHCESGPQYLNITTDDAERIGPYMKVAPPVRSAEMNIRLWEQLENGLIDTLGSDHGGHPVEDKEPGWKDVWKAGNGALGLETSLPMMLTNGVNKGRLSLERLVEVMCEKPAKLFGIYPQKGTLQVGSDADLLILDLDIDTKVDASQFRSLHKYSPFDGMPVTGAPVLTMVRGTVVAEKGEVLVEQGFGQFVTR

Secondary structure (DSSP, 8-state):
-EEEEEEEEEEEETTEEEEEEEEEETTEEEEEES--TT--EEEEEE-TT-EEEEPEEEEEEE---GGGTTTS--HHHHHHHHHHHTEEEEEE-S-SSS-S-SHHHHHHHHHHHHHH-SSEEEEB----TT-HHHHHHHHHTT--B--BSS-SBTTTB-B--HHHHHHHHHHHHHHT-EEEEB---HHHHHHHHHHHHHTT--SHHHHHHHS-HHHHHHHHHHHHHHHHHH--EEEE----SHHHHHHHHHHHHTT--EEEEE-HHHHS--GGGHHHHGGGG--SSPP--HHHHHHHHHHHHHT---EE---EE---GGGTGGGGT-GGGS---B--TTTHHHHHHHHTGGGTSS-HHHHHIIIIIHHHHHHT-TTTSSS--TTSB--EEEEES---EE--GGG-SSS----TTTT-EE--EEEEEEETTEEEEETTEE-S-TT---B---/-EEEEEEEEEEEETTEEEEEEEEEETTEEEEEES--TT--EEEEEE-TT-EEEEPEEEEEEE---GGGTTTS--HHHHHHHHHHHTEEEEEE-S-SSS-S-SHHHHHHHHHHHHHH-SSEEEEB----TT-HHHHHHHHHTT--B--BSS-SBTTTB-B--HHHHHHHHHHHHHHT-EEEEB---HHHHHHHHHHHHHTT--SHHHHHHHS-HHHHHHHHHHHHHHHHHH--EEEE----SHHHHHHHHHHHHTT--EEEEE-HHHHS--GGGHHHHGGGG--SSPP--HHHHHHHHHHHHHT---EE---EE---GGGTGGGGT-GGGS---B--TTTHHHHHHHHTGGGTSS-HHHHHIIIIIHHHHHHT-TTTSSS--TTSB--EEEEES---EE--GGG-SSS----TTTT-EE--EEEEEEETTEEEEETTEE-S-TT---B---/-EEEEEEEEEEEETTEEEEEEEEEETTEEEEEES--TT--EEEEEE-TT-EEEEPEEEEEEE---GGGTTTS--HHHHHHHHHHHTEEEEEE-S-SSS-S-SHHHHHHHHHHHHHH-SSEEEEB----TT-HHHHHHHHHTT--B--BSS-SBTTTB-B--HHHHHHHHHHHHHHT-EEEEB---HHHHHHHHHHHHHTT--SHHHHHHHS-HHHHHHHHHHHHHHHHHH--EEEE----SHHHHHHHHHHHHTT--EEEEE-HHHHS--GGGHHHHGGGG--SSPP--HHHHHHHHHHHHHT---EE---EE---GGGTGGGGT-GGGS---B--TTTHHHHHHHHTGGGTSS-HHHHHIIIIIHHHHHHT-TTTSSS--TTSB--EEEEES---EE--GGG-SSS----TTTT-EE--EEEEEEETTEEEEETTEE-S-TT---B---/-EEEEEEEEEEEETTEEEEEEEEEETTEEEEEES--TT--EEEEEE-TT-EEEEPEEEEEEE---GGGTTTS--HHHHHHHHHHHTEEEEEE-S-SSS-S-SHHHHHHHHHHHHHH-SSEEEEB----TT-HHHHHHHHHTT--B--BSS-SBTTTB-B--HHHHHHHHHHHHHHT-EEEEB---HHHHHHHHHHHHHTT--SHHHHHHHS-HHHHHHHHHHHHHHHHHH--EEEE----SHHHHHHHHHHHHTT--EEEEE-HHHHS--GGGHHHHGGGG--SSPP--HHHHHHHHHHHHHT---EE---EE---GGGTGGGGT-GGGS---B--TTTHHHHHHHHTGGGTSS-HHHHHIIIIIHHHHHHT-TTTSSS--TTSB--EEEEES---EE--GGG-SSS----TTTT-EE--EEEEEEETTEEEEETTEE-S-TT---B---

Radius of gyration: 38.47 Å; Cα contacts (8 Å, |Δi|>4): 4717; chains: 4; bounding box: 115×76×96 Å